Protein 7KMT (pdb70)

Radius of gyration: 62.12 Å; Cα contacts (8 Å, |Δi|>4): 3219; chains: 9; bounding box: 76×93×212 Å

InterPro domains:
  IPR001806 Small GTPase [PF00071] (10-170)
  IPR001806 Small GTPase [PS51421] (1-199)
  IPR001806 Small GTPase [SM00174] (11-172)
  IPR005225 Small GTP-binding domain [TIGR00231] (7-164)
  IPR027417 P-loop containing nucleoside triphosphate hydrolase [G3DSA:3.40.50.300] (1-206)
  IPR027417 P-loop containing nucleoside triphosphate hydrolase [SSF52540] (4-206)
  IPR050227 Ras-related protein Rab [PTHR47977] (8-186)
  IPR057289 Rab1/Ypt1 [cd01869] (7-172)

Structure (mmCIF, N/CA/C/O backbone):
data_7KMT
#
_entry.id   7KMT
#
_cell.length_a   1.00
_cell.length_b   1.00
_cell.length_c   1.00
_cell.angle_alpha   90.00
_cell.angle_beta   90.00
_cell.angle_gamma   90.00
#
_symmetry.space_group_name_H-M   'P 1'
#
loop_
_entity.id
_entity.type
_entity.pdbx_description
1 polymer 'Trafficking protein particle complex subunit 23'
2 polymer 'Trafficking protein particle complex subunit 31'
3 polymer 'Trafficking protein particle complex subunit BET5'
4 polymer 'Trafficking protein particle complex subunit BET3'
5 polymer 'Trafficking protein particle complex subunit 33'
6 polymer 'Trafficking protein particle complex subunit 20'
7 polymer 'GTP-binding protein YPT1'
8 polymer 'Trafficking protein particle complex III-specific subunit 85'
9 non-polymer 'PALMITIC ACID'
#
loop_
_atom_site.group_PDB
_atom_site.id
_atom_site.type_symbol
_atom_site.label_atom_id
_atom_site.label_alt_id
_atom_site.label_comp_id
_atom_site.label_asym_id
_atom_site.label_entity_id
_atom_site.label_seq_id
_atom_site.pdbx_PDB_ins_code
_atom_site.Cartn_x
_atom_site.Cartn_y
_atom_site.Cartn_z
_atom_site.occupancy
_atom_site.B_iso_or_equiv
_atom_site.auth_seq_id
_atom_site.auth_comp_id
_atom_site.auth_asym_id
_atom_site.auth_atom_id
_atom_site.pdbx_PDB_model_num
ATOM 1 N N . ALA A 1 2 ? 208.622 234.728 227.298 1.00 115.04 2 ALA H N 1
ATOM 2 C CA . ALA A 1 2 ? 209.771 233.848 227.125 1.00 115.04 2 ALA H CA 1
ATOM 3 C C . ALA A 1 2 ? 209.417 232.421 227.526 1.00 115.04 2 ALA H C 1
ATOM 4 O O . ALA A 1 2 ? 209.651 232.009 228.661 1.00 115.04 2 ALA H O 1
ATOM 6 N N . ILE A 1 3 ? 208.849 231.668 226.585 1.00 110.74 3 ILE H N 1
ATOM 7 C CA . ILE A 1 3 ? 208.429 230.305 226.876 1.00 110.74 3 ILE H CA 1
ATOM 8 C C . ILE A 1 3 ? 209.646 229.395 226.920 1.00 110.74 3 ILE H C 1
ATOM 9 O O . ILE A 1 3 ? 210.595 229.555 226.139 1.00 110.74 3 ILE H O 1
ATOM 14 N N . GLU A 1 4 ? 209.622 228.430 227.844 1.00 114.03 4 GLU H N 1
ATOM 15 C CA . GLU A 1 4 ? 210.671 227.429 227.975 1.00 114.03 4 GLU H CA 1
ATOM 16 C C . GLU A 1 4 ? 210.203 226.022 227.638 1.00 114.03 4 GLU H C 1
ATOM 17 O O . GLU A 1 4 ? 211.044 225.124 227.524 1.00 114.03 4 GLU H O 1
ATOM 23 N N . THR A 1 5 ? 208.900 225.798 227.488 1.00 110.43 5 THR H N 1
ATOM 24 C CA . THR A 1 5 ? 208.403 224.475 227.143 1.00 110.43 5 THR H CA 1
ATOM 25 C C . THR A 1 5 ? 207.007 224.608 226.553 1.00 110.43 5 THR H C 1
ATOM 26 O O . THR A 1 5 ? 206.215 225.440 227.003 1.00 110.43 5 THR H O 1
ATOM 30 N N . ILE A 1 6 ? 206.722 223.783 225.546 1.00 107.25 6 ILE H N 1
ATOM 31 C CA . ILE A 1 6 ? 205.381 223.638 224.991 1.00 107.25 6 ILE H CA 1
ATOM 32 C C . ILE A 1 6 ? 205.095 222.153 224.835 1.00 107.25 6 ILE H C 1
ATOM 33 O O . ILE A 1 6 ? 205.965 221.384 224.410 1.00 107.25 6 ILE H O 1
ATOM 38 N N . LEU A 1 7 ? 203.871 221.753 225.168 1.00 106.78 7 LEU H N 1
ATOM 39 C CA . LEU A 1 7 ? 203.497 220.351 225.057 1.00 106.78 7 LEU H CA 1
ATOM 40 C C . LEU A 1 7 ? 201.987 220.236 224.919 1.00 106.78 7 LEU H C 1
ATOM 41 O O . LEU A 1 7 ? 201.241 221.052 225.460 1.00 106.78 7 LEU H O 1
ATOM 46 N N . VAL A 1 8 ? 201.548 219.189 224.219 1.00 108.85 8 VAL H N 1
ATOM 47 C CA . VAL A 1 8 ? 200.134 218.990 223.918 1.00 108.85 8 VAL H CA 1
ATOM 48 C C . VAL A 1 8 ? 199.701 217.599 224.359 1.00 108.85 8 VAL H C 1
ATOM 49 O O . VAL A 1 8 ? 200.510 216.672 224.454 1.00 108.85 8 VAL H O 1
ATOM 53 N N . ILE A 1 9 ? 198.401 217.463 224.619 1.00 109.84 9 ILE H N 1
ATOM 54 C CA . ILE A 1 9 ? 197.819 216.292 225.263 1.00 109.84 9 ILE H CA 1
ATOM 55 C C . ILE A 1 9 ? 196.547 215.931 224.509 1.00 109.84 9 ILE H C 1
ATOM 56 O O . ILE A 1 9 ? 195.813 216.817 224.055 1.00 109.84 9 ILE H O 1
ATOM 61 N N . ASN A 1 10 ? 196.279 214.631 224.390 1.00 113.86 10 ASN H N 1
ATOM 62 C CA . ASN A 1 10 ? 195.138 214.142 223.631 1.00 113.86 10 ASN H CA 1
ATOM 63 C C . ASN A 1 10 ? 193.927 213.933 224.542 1.00 113.86 10 ASN H C 1
ATOM 64 O O . ASN A 1 10 ? 193.988 214.113 225.760 1.00 113.86 10 ASN H O 1
ATOM 69 N N . LYS A 1 11 ? 192.804 213.547 223.931 1.00 114.21 11 LYS H N 1
ATOM 70 C CA . LYS A 1 11 ? 191.576 213.318 224.687 1.00 114.21 11 LYS H CA 1
ATOM 71 C C . LYS A 1 11 ? 191.728 212.151 225.651 1.00 114.21 11 LYS H C 1
ATOM 72 O O . LYS A 1 11 ? 191.222 212.199 226.778 1.00 114.21 11 LYS H O 1
ATOM 78 N N . SER A 1 12 ? 192.409 211.088 225.218 1.00 123.66 12 SER H N 1
ATOM 79 C CA . SER A 1 12 ? 192.512 209.880 226.031 1.00 123.66 12 SER H CA 1
ATOM 80 C C . SER A 1 12 ? 193.200 210.145 227.361 1.00 123.66 12 SER H C 1
ATOM 81 O O . SER A 1 12 ? 192.938 209.444 228.345 1.00 123.66 12 SER H O 1
ATOM 84 N N . GLY A 1 13 ? 194.076 211.143 227.408 1.00 122.50 13 GLY H N 1
ATOM 85 C CA . GLY A 1 13 ? 194.886 211.417 228.575 1.00 122.50 13 GLY H CA 1
ATOM 86 C C . GLY A 1 13 ? 196.272 210.859 228.359 1.00 122.50 13 GLY H C 1
ATOM 87 O O . GLY A 1 13 ? 196.507 209.662 228.548 1.00 122.50 13 GLY H O 1
ATOM 88 N N . GLY A 1 14 ? 197.199 211.717 227.953 1.00 115.68 14 GLY H N 1
ATOM 89 C CA . GLY A 1 14 ? 198.543 211.274 227.656 1.00 115.68 14 GLY H CA 1
ATOM 90 C C . GLY A 1 14 ? 199.276 212.240 226.755 1.00 115.68 14 GLY H C 1
ATOM 91 O O . GLY A 1 14 ? 198.701 212.788 225.810 1.00 115.68 14 GLY H O 1
ATOM 92 N N . LEU A 1 15 ? 200.551 212.458 227.053 1.00 112.51 15 LEU H N 1
ATOM 93 C CA . LEU A 1 15 ? 201.371 213.346 226.246 1.00 112.51 15 LEU H CA 1
ATOM 94 C C . LEU A 1 15 ? 201.506 212.800 224.830 1.00 112.51 15 LEU H C 1
ATOM 95 O O . LEU A 1 15 ? 201.605 211.589 224.624 1.00 112.51 15 LEU H O 1
ATOM 100 N N . ILE A 1 16 ? 201.503 213.708 223.852 1.00 112.77 16 ILE H N 1
ATOM 101 C CA . ILE A 1 16 ? 201.696 213.349 222.449 1.00 112.77 16 ILE H CA 1
ATOM 102 C C . ILE A 1 16 ? 202.816 214.176 221.824 1.00 112.77 16 ILE H C 1
ATOM 103 O O . ILE A 1 16 ? 203.316 213.837 220.746 1.00 112.77 16 ILE H O 1
ATOM 108 N N . TYR A 1 17 ? 203.223 215.260 222.482 1.00 106.60 17 TYR H N 1
ATOM 109 C CA . TYR A 1 17 ? 204.344 216.049 221.997 1.00 106.60 17 TYR H CA 1
ATOM 110 C C . TYR A 1 17 ? 204.797 217.000 223.089 1.00 106.60 17 TYR H C 1
ATOM 111 O O . TYR A 1 17 ? 203.966 217.583 223.789 1.00 106.60 17 TYR H O 1
ATOM 120 N N . GLN A 1 18 ? 206.115 217.154 223.209 1.00 109.08 18 GLN H N 1
ATOM 121 C CA . GLN A 1 18 ? 206.745 218.008 224.206 1.00 109.08 18 GLN H CA 1
ATOM 122 C C . GLN A 1 18 ? 208.036 218.556 223.621 1.00 109.08 18 GLN H C 1
ATOM 123 O O . GLN A 1 18 ? 208.713 217.878 222.845 1.00 109.08 18 GLN H O 1
ATOM 129 N N . ARG A 1 19 ? 208.377 219.787 223.998 1.00 107.44 19 ARG H N 1
ATOM 130 C CA . ARG A 1 19 ? 209.598 220.392 223.481 1.00 107.44 19 ARG H CA 1
ATOM 131 C C . ARG A 1 19 ? 209.998 221.576 224.347 1.00 107.44 19 ARG H C 1
ATOM 132 O O . ARG A 1 19 ? 209.181 222.471 224.593 1.00 107.44 19 ARG H O 1
ATOM 140 N N . ASN A 1 20 ? 211.254 221.578 224.791 1.00 110.42 20 ASN H N 1
ATOM 141 C CA . ASN A 1 20 ? 211.852 222.703 225.494 1.00 110.42 20 ASN H CA 1
ATOM 142 C C . ASN A 1 20 ? 212.524 223.645 224.505 1.00 110.42 20 ASN H C 1
ATOM 143 O O . ASN A 1 20 ? 212.801 223.285 223.359 1.00 110.42 20 ASN H O 1
ATOM 148 N N . PHE A 1 21 ? 212.795 224.865 224.975 1.00 109.92 21 PHE H N 1
ATOM 149 C CA . PHE A 1 21 ? 213.435 225.893 224.163 1.00 109.92 21 PHE H CA 1
ATOM 150 C C . PHE A 1 21 ? 214.567 226.609 224.891 1.00 109.92 21 PHE H C 1
ATOM 151 O O . PHE A 1 21 ? 215.321 227.352 224.252 1.00 109.92 21 PHE H O 1
ATOM 159 N N . THR A 1 22 ? 214.714 226.408 226.197 1.00 120.64 22 THR H N 1
ATOM 160 C CA . THR A 1 22 ? 215.835 226.929 226.959 1.00 120.64 22 THR H CA 1
ATOM 161 C C . THR A 1 22 ? 217.008 225.956 226.851 1.00 120.64 22 THR H C 1
ATOM 162 O O . THR A 1 22 ? 216.990 225.016 226.047 1.00 120.64 22 THR H O 1
ATOM 166 N N . ASN A 1 23 ? 218.033 226.177 227.674 1.00 123.05 23 ASN H N 1
ATOM 167 C CA . ASN A 1 23 ? 219.288 225.430 227.579 1.00 123.05 23 ASN H CA 1
ATOM 168 C C . ASN A 1 23 ? 219.270 224.274 228.572 1.00 123.05 23 ASN H C 1
ATOM 169 O O . ASN A 1 23 ? 219.598 224.429 229.750 1.00 123.05 23 ASN H O 1
ATOM 174 N N . ASP A 1 24 ? 218.884 223.095 228.082 1.00 123.58 24 ASP H N 1
ATOM 175 C CA . ASP A 1 24 ? 219.017 221.842 228.827 1.00 123.58 24 ASP H CA 1
ATOM 176 C C . ASP A 1 24 ? 218.171 221.851 230.101 1.00 123.58 24 ASP H C 1
ATOM 177 O O . ASP A 1 24 ? 218.661 221.591 231.203 1.00 123.58 24 ASP H O 1
ATOM 182 N N . GLU A 1 25 ? 216.882 222.148 229.941 1.00 127.15 25 GLU H N 1
ATOM 183 C CA . GLU A 1 25 ? 215.925 221.986 231.029 1.00 127.15 25 GLU H CA 1
ATOM 184 C C . GLU A 1 25 ? 215.478 220.537 231.194 1.00 127.15 25 GLU H C 1
ATOM 185 O O . GLU A 1 25 ? 214.793 220.221 232.173 1.00 127.15 25 GLU H O 1
ATOM 191 N N . GLN A 1 26 ? 215.898 219.630 230.311 1.00 121.43 26 GLN H N 1
ATOM 192 C CA . GLN A 1 26 ? 215.427 218.253 230.368 1.00 121.43 26 GLN H CA 1
ATOM 193 C C . GLN A 1 26 ? 216.037 217.516 231.556 1.00 121.43 26 GLN H C 1
ATOM 194 O O . GLN A 1 26 ? 216.854 216.606 231.386 1.00 121.43 26 GLN H O 1
ATOM 200 N N . LYS A 1 27 ? 215.649 217.917 232.764 1.00 120.57 27 LYS H N 1
ATOM 201 C CA . LYS A 1 27 ? 215.944 217.174 233.978 1.00 120.57 27 LYS H CA 1
ATOM 202 C C . LYS A 1 27 ? 214.909 216.092 234.251 1.00 120.57 27 LYS H C 1
ATOM 203 O O . LYS A 1 27 ? 215.062 215.337 235.217 1.00 120.57 27 LYS H O 1
ATOM 209 N N . LEU A 1 28 ? 213.868 216.003 233.425 1.00 115.62 28 LEU H N 1
ATOM 210 C CA . LEU A 1 28 ? 212.776 215.061 233.596 1.00 115.62 28 LEU H CA 1
ATOM 211 C C . LEU A 1 28 ? 212.816 214.082 232.435 1.00 115.62 28 LEU H C 1
ATOM 212 O O . LEU A 1 28 ? 213.176 214.455 231.314 1.00 115.62 28 LEU H O 1
ATOM 217 N N . ASN A 1 29 ? 212.457 212.831 232.696 1.00 118.42 29 ASN H N 1
ATOM 218 C CA . ASN A 1 29 ? 212.369 211.878 231.605 1.00 118.42 29 ASN H CA 1
ATOM 219 C C . ASN A 1 29 ? 211.162 212.199 230.733 1.00 118.42 29 ASN H C 1
ATOM 220 O O . ASN A 1 29 ? 210.237 212.906 231.140 1.00 118.42 29 ASN H O 1
ATOM 225 N N . SER A 1 30 ? 211.184 211.673 229.508 1.00 118.94 30 SER H N 1
ATOM 226 C CA . SER A 1 30 ? 209.984 211.725 228.684 1.00 118.94 30 SER H CA 1
ATOM 227 C C . SER A 1 30 ? 208.842 210.981 229.357 1.00 118.94 30 SER H C 1
ATOM 228 O O . SER A 1 30 ? 207.679 211.383 229.243 1.00 118.94 30 SER H O 1
ATOM 231 N N . ASN A 1 31 ? 209.160 209.904 230.076 1.00 117.48 31 ASN H N 1
ATOM 232 C CA . ASN A 1 31 ? 208.166 209.235 230.904 1.00 117.48 31 ASN H CA 1
ATOM 233 C C . ASN A 1 31 ? 207.646 210.164 231.995 1.00 117.48 31 ASN H C 1
ATOM 234 O O . ASN A 1 31 ? 206.446 210.175 232.299 1.00 117.48 31 ASN H O 1
ATOM 239 N N . GLU A 1 32 ? 208.538 210.942 232.608 1.00 117.87 32 GLU H N 1
ATOM 240 C CA . GLU A 1 32 ? 208.101 211.881 233.634 1.00 117.87 32 GLU H CA 1
ATOM 241 C C . GLU A 1 32 ? 207.207 212.964 233.044 1.00 117.87 32 GLU H C 1
ATOM 242 O O . GLU A 1 32 ? 206.211 213.352 233.661 1.00 117.87 32 GLU H O 1
ATOM 248 N N . TYR A 1 33 ? 207.545 213.468 231.855 1.00 112.34 33 TYR H N 1
ATOM 249 C CA . TYR A 1 33 ? 206.674 214.440 231.200 1.00 112.34 33 TYR H CA 1
ATOM 250 C C . TYR A 1 33 ? 205.323 213.824 230.861 1.00 112.34 33 TYR H C 1
ATOM 251 O O . TYR A 1 33 ? 204.286 214.493 230.947 1.00 112.34 33 TYR H O 1
ATOM 260 N N . LEU A 1 34 ? 205.320 212.549 230.468 1.00 119.93 34 LEU H N 1
ATOM 261 C CA . LEU A 1 34 ? 204.069 211.840 230.217 1.00 119.93 34 LEU H CA 1
ATOM 262 C C . LEU A 1 34 ? 203.205 211.801 231.471 1.00 119.93 34 LEU H C 1
ATOM 263 O O . LEU A 1 34 ? 202.004 212.103 231.429 1.00 119.93 34 LEU H O 1
ATOM 268 N N . ILE A 1 35 ? 203.808 211.431 232.601 1.00 120.31 35 ILE H N 1
ATOM 269 C CA . ILE A 1 35 ? 203.065 211.377 233.857 1.00 120.31 35 ILE H CA 1
ATOM 270 C C . ILE A 1 35 ? 202.579 212.765 234.246 1.00 120.31 35 ILE H C 1
ATOM 271 O O . ILE A 1 35 ? 201.474 212.925 234.776 1.00 120.31 35 ILE H O 1
ATOM 276 N N . LEU A 1 36 ? 203.401 213.787 234.005 1.00 114.81 36 LEU H N 1
ATOM 277 C CA . LEU A 1 36 ? 203.001 215.154 234.315 1.00 114.81 36 LEU H CA 1
ATOM 278 C C . LEU A 1 36 ? 201.776 215.557 233.506 1.00 114.81 36 LEU H C 1
ATOM 279 O O . LEU A 1 36 ? 200.825 216.136 234.042 1.00 114.81 36 LEU H O 1
ATOM 284 N N . ALA A 1 37 ? 201.776 215.247 232.210 1.00 114.95 37 ALA H N 1
ATOM 285 C CA . ALA A 1 37 ? 200.630 215.582 231.372 1.00 114.95 37 ALA H CA 1
ATOM 286 C C . ALA A 1 37 ? 199.383 214.824 231.810 1.00 114.95 37 ALA H C 1
ATOM 287 O O . ALA A 1 37 ? 198.276 215.381 231.836 1.00 114.95 37 ALA H O 1
ATOM 289 N N . SER A 1 38 ? 199.538 213.549 232.162 1.00 119.89 38 SER H N 1
ATOM 290 C CA . SER A 1 38 ? 198.370 212.787 232.584 1.00 119.89 38 SER H CA 1
ATOM 291 C C . SER A 1 38 ? 197.829 213.294 233.917 1.00 119.89 38 SER H C 1
ATOM 292 O O . SER A 1 38 ? 196.612 213.298 234.135 1.00 119.89 38 SER H O 1
ATOM 295 N N . THR A 1 39 ? 198.709 213.740 234.816 1.00 120.18 39 THR H N 1
ATOM 296 C CA . THR A 1 39 ? 198.245 214.365 236.049 1.00 120.18 39 THR H CA 1
ATOM 297 C C . THR A 1 39 ? 197.572 215.703 235.777 1.00 120.18 39 THR H C 1
ATOM 298 O O . THR A 1 39 ? 196.639 216.081 236.494 1.00 120.18 39 THR H O 1
ATOM 302 N N . LEU A 1 40 ? 198.043 216.444 234.771 1.00 112.85 40 LEU H N 1
ATOM 303 C CA . LEU A 1 40 ? 197.312 217.631 234.339 1.00 112.85 40 LEU H CA 1
ATOM 304 C C . LEU A 1 40 ? 195.900 217.268 233.905 1.00 112.85 40 LEU H C 1
ATOM 305 O O . LEU A 1 40 ? 194.942 217.970 234.236 1.00 112.85 40 LEU H O 1
ATOM 310 N N . HIS A 1 41 ? 195.747 216.161 233.177 1.00 119.52 41 HIS H N 1
ATOM 311 C CA . HIS A 1 41 ? 194.403 215.723 232.798 1.00 119.52 41 HIS H CA 1
ATOM 312 C C . HIS A 1 41 ? 193.573 215.352 234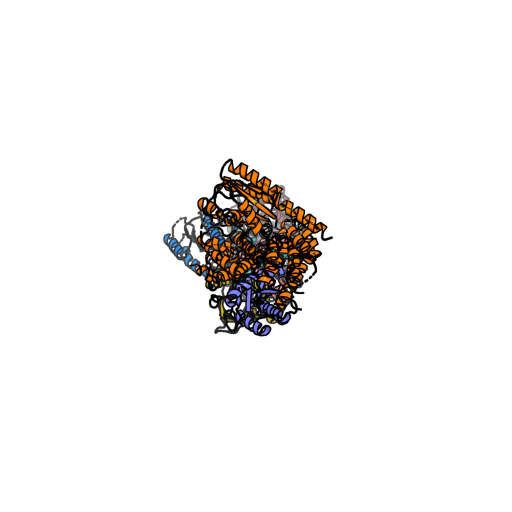.024 1.00 119.52 41 HIS H C 1
ATOM 313 O O . HIS A 1 41 ? 192.377 215.671 234.101 1.00 119.52 41 HIS H O 1
ATOM 320 N N . GLY A 1 42 ? 194.187 214.672 234.990 1.00 122.16 42 GLY H N 1
ATOM 321 C CA . GLY A 1 42 ? 193.461 214.318 236.200 1.00 122.16 42 GLY H CA 1
ATOM 322 C C . GLY A 1 42 ? 192.979 215.534 236.969 1.00 122.16 42 GLY H C 1
ATOM 323 O O . GLY A 1 42 ? 191.814 215.610 237.372 1.00 122.16 42 GLY H O 1
ATOM 324 N N . VAL A 1 43 ? 193.859 216.518 237.162 1.00 115.14 43 VAL H N 1
ATOM 325 C CA . VAL A 1 43 ? 193.451 217.716 237.884 1.00 115.14 43 VAL H CA 1
ATOM 326 C C . VAL A 1 43 ? 192.538 218.596 237.042 1.00 115.14 43 VAL H C 1
ATOM 327 O O . VAL A 1 43 ? 191.855 219.461 237.595 1.00 115.14 43 VAL H O 1
ATOM 331 N N . PHE A 1 44 ? 192.504 218.415 235.720 1.00 116.37 44 PHE H N 1
ATOM 332 C CA . PHE A 1 44 ? 191.437 219.028 234.936 1.00 116.37 44 PHE H CA 1
ATOM 333 C C . PHE A 1 44 ? 190.105 218.388 235.287 1.00 116.37 44 PHE H C 1
ATOM 334 O O . PHE A 1 44 ? 189.092 219.075 235.460 1.00 116.37 44 PHE H O 1
ATOM 342 N N . ALA A 1 45 ? 190.094 217.059 235.396 1.00 121.08 45 ALA H N 1
ATOM 343 C CA . ALA A 1 45 ? 188.865 216.357 235.742 1.00 121.08 45 ALA H CA 1
ATOM 344 C C . ALA A 1 45 ? 188.380 216.703 237.144 1.00 121.08 45 ALA H C 1
ATOM 345 O O . ALA A 1 45 ? 187.169 216.680 237.389 1.00 121.08 45 ALA H O 1
ATOM 347 N N . ILE A 1 46 ? 189.294 217.025 238.061 1.00 120.55 46 ILE H N 1
ATOM 348 C CA . ILE A 1 46 ? 188.913 217.365 239.434 1.00 120.55 46 ILE H CA 1
ATOM 349 C C . ILE A 1 46 ? 188.720 218.866 239.654 1.00 120.55 46 ILE H C 1
ATOM 350 O O . ILE A 1 46 ? 188.008 219.251 240.595 1.00 120.55 46 ILE H O 1
ATOM 355 N N . ALA A 1 47 ? 189.293 219.719 238.808 1.00 116.65 47 ALA H N 1
ATOM 356 C CA . ALA A 1 47 ? 189.203 221.160 239.007 1.00 116.65 47 ALA H CA 1
ATOM 357 C C . ALA A 1 47 ? 187.916 221.762 238.467 1.00 116.65 47 ALA H C 1
ATOM 358 O O . ALA A 1 47 ? 187.596 222.907 238.808 1.00 116.65 47 ALA H O 1
ATOM 360 N N . SER A 1 48 ? 187.179 221.027 237.635 1.00 115.88 48 SER H N 1
ATOM 361 C CA . SER A 1 48 ? 185.850 221.439 237.205 1.00 115.88 48 SER H CA 1
ATOM 362 C C . SER A 1 48 ? 184.760 220.815 238.058 1.00 115.88 48 SER H C 1
ATOM 363 O O . SER A 1 48 ? 183.673 221.388 238.184 1.00 115.88 48 SER H O 1
ATOM 366 N N . GLN A 1 49 ? 185.037 219.652 238.648 1.00 117.68 49 GLN H N 1
ATOM 367 C CA . GLN A 1 49 ? 184.082 218.998 239.531 1.00 117.68 49 GLN H CA 1
ATOM 368 C C . GLN A 1 49 ? 183.860 219.767 240.828 1.00 117.68 49 GLN H C 1
ATOM 369 O O . GLN A 1 49 ? 182.870 219.511 241.519 1.00 117.68 49 GLN H O 1
ATOM 375 N N . LEU A 1 50 ? 184.746 220.703 241.164 1.00 116.83 50 LEU H N 1
ATOM 376 C CA . LEU A 1 50 ? 184.742 221.401 242.448 1.00 116.83 50 LEU H CA 1
ATOM 377 C C . LEU A 1 50 ? 184.661 222.898 242.173 1.00 116.83 50 LEU H C 1
ATOM 378 O O . LEU A 1 50 ? 185.673 223.532 241.857 1.00 116.83 50 LEU H O 1
ATOM 383 N N . THR A 1 51 ? 183.465 223.454 242.308 1.00 119.07 51 THR H N 1
ATOM 384 C CA . THR A 1 51 ? 183.166 224.841 241.990 1.00 119.07 51 THR H CA 1
ATOM 385 C C . THR A 1 51 ? 182.525 225.512 243.194 1.00 119.07 51 THR H C 1
ATOM 386 O O . THR A 1 51 ? 181.955 224.835 244.057 1.00 119.07 51 THR H O 1
ATOM 390 N N . PRO A 1 52 ? 182.602 226.842 243.290 1.00 115.28 52 PRO H N 1
ATOM 391 C CA . PRO A 1 52 ? 182.081 227.516 244.483 1.00 115.28 52 PRO H CA 1
ATOM 392 C C . PRO A 1 52 ? 180.571 227.391 244.574 1.00 115.28 52 PRO H C 1
ATOM 393 O O . PRO A 1 52 ? 179.864 227.346 243.564 1.00 115.28 52 PRO H O 1
ATOM 397 N N . LYS A 1 53 ? 180.074 227.341 245.812 1.00 120.81 53 LYS H N 1
ATOM 398 C CA . LYS A 1 53 ? 178.638 227.191 246.009 1.00 120.81 53 LYS H CA 1
ATOM 399 C C . LYS A 1 53 ? 177.874 228.413 245.516 1.00 120.81 53 LYS H C 1
ATOM 400 O O . LYS A 1 53 ? 176.703 228.297 245.135 1.00 120.81 53 LYS H O 1
ATOM 406 N N . ALA A 1 54 ? 178.512 229.585 245.510 1.00 119.36 54 ALA H N 1
ATOM 407 C CA . ALA A 1 54 ? 177.848 230.782 245.006 1.00 119.36 54 ALA H CA 1
ATOM 408 C C . ALA A 1 54 ? 177.522 230.647 243.526 1.00 119.36 54 ALA H C 1
ATOM 409 O O . ALA A 1 54 ? 176.433 231.030 243.084 1.00 119.36 54 ALA H O 1
ATOM 411 N N . LEU A 1 55 ? 178.451 230.100 242.746 1.00 115.65 55 LEU H N 1
ATOM 412 C CA . LEU A 1 55 ? 178.271 229.928 241.311 1.00 115.65 55 LEU H CA 1
ATOM 413 C C . LEU A 1 55 ? 177.659 228.583 240.936 1.00 115.65 55 LEU H C 1
ATOM 414 O O . LEU A 1 55 ? 177.550 228.286 239.742 1.00 115.65 55 LEU H O 1
ATOM 419 N N . GLN A 1 56 ? 177.265 227.763 241.908 1.00 124.39 56 GLN H N 1
ATOM 420 C CA . GLN A 1 56 ? 176.555 226.526 241.603 1.00 124.39 56 GLN H CA 1
ATOM 421 C C . GLN A 1 56 ? 175.225 226.841 240.929 1.00 124.39 56 GLN H C 1
ATOM 422 O O . GLN A 1 56 ? 174.699 227.947 241.059 1.00 124.39 56 GLN H O 1
ATOM 428 N N . ASN A 1 65 ? 182.547 235.630 228.468 1.00 110.48 65 ASN H N 1
ATOM 429 C CA . ASN A 1 65 ? 183.986 235.838 228.380 1.00 110.48 65 ASN H CA 1
ATOM 430 C C . ASN A 1 65 ? 184.458 235.764 226.933 1.00 110.48 65 ASN H C 1
ATOM 431 O O . ASN A 1 65 ? 183.870 235.058 226.114 1.00 110.48 65 ASN H O 1
ATOM 436 N N . THR A 1 66 ? 185.521 236.501 226.623 1.00 108.41 66 THR H N 1
ATOM 437 C CA . THR A 1 66 ? 186.098 236.487 225.288 1.00 108.41 66 THR H CA 1
ATOM 438 C C . THR A 1 66 ? 187.544 236.946 225.384 1.00 108.41 66 THR H C 1
ATOM 439 O O . THR A 1 66 ? 187.866 237.833 226.176 1.00 108.41 66 THR H O 1
ATOM 443 N N . ILE A 1 67 ? 188.405 236.334 224.579 1.00 109.01 67 ILE H N 1
ATOM 444 C CA . ILE A 1 67 ? 189.832 236.629 224.586 1.00 109.01 67 ILE H CA 1
ATOM 445 C C . ILE A 1 67 ? 190.077 237.765 223.590 1.00 109.01 67 ILE H C 1
ATOM 446 O O . ILE A 1 67 ? 189.811 237.578 222.394 1.00 109.01 67 ILE H O 1
ATOM 451 N N . PRO A 1 68 ? 190.562 238.934 224.022 1.00 111.39 68 PRO H N 1
ATOM 452 C CA . PRO A 1 68 ? 190.926 239.961 223.039 1.00 111.39 68 PRO H CA 1
ATOM 453 C C . PRO A 1 68 ? 192.049 239.483 222.134 1.00 111.39 68 PRO H C 1
ATOM 454 O O . PRO A 1 68 ? 192.949 238.754 222.553 1.00 111.39 68 PRO H O 1
ATOM 458 N N . TYR A 1 69 ? 191.986 239.906 220.877 1.00 117.25 69 TYR H N 1
ATOM 459 C CA . TYR A 1 69 ? 192.987 239.524 219.886 1.00 117.25 69 TYR H CA 1
ATOM 460 C C . TYR A 1 69 ? 194.238 240.370 220.080 1.00 117.25 69 TYR H C 1
ATOM 461 O O . TYR A 1 69 ? 194.264 241.553 219.733 1.00 117.25 69 TYR H O 1
ATOM 470 N N . ILE A 1 70 ? 195.279 239.767 220.638 1.00 116.47 70 ILE H N 1
ATOM 471 C CA . ILE A 1 70 ? 196.577 240.450 220.699 1.00 116.47 70 ILE H CA 1
ATOM 472 C C . ILE A 1 70 ? 197.135 240.558 219.283 1.00 116.47 70 ILE H C 1
ATOM 473 O O . ILE A 1 70 ? 197.053 239.574 218.527 1.00 116.47 70 ILE H O 1
ATOM 478 N N . PRO A 1 71 ? 197.700 241.723 218.850 1.00 121.49 71 PRO H N 1
ATOM 479 C CA . PRO A 1 71 ? 198.026 241.880 217.422 1.00 121.49 71 PRO H CA 1
ATOM 480 C C . PRO A 1 71 ? 198.976 240.849 216.822 1.00 121.49 71 PRO H C 1
ATOM 481 O O . PRO A 1 71 ? 198.578 240.116 215.912 1.00 121.49 71 PRO H O 1
ATOM 485 N N . TYR A 1 72 ? 200.206 240.757 217.323 1.00 121.53 72 TYR H N 1
ATOM 486 C CA . TYR A 1 72 ? 201.284 240.034 216.645 1.00 121.53 72 TYR H CA 1
ATOM 487 C C . TYR A 1 72 ? 202.070 239.186 217.639 1.00 121.53 72 TYR H C 1
ATOM 488 O O . TYR A 1 72 ? 203.298 239.247 217.709 1.00 121.53 72 TYR H O 1
ATOM 497 N N . VAL A 1 73 ? 201.368 238.390 218.441 1.00 115.66 73 VAL H N 1
ATOM 498 C CA . VAL A 1 73 ? 202.051 237.510 219.382 1.00 115.66 73 VAL H CA 1
ATOM 499 C C . VAL A 1 73 ? 202.842 236.462 218.601 1.00 115.66 73 VAL H C 1
ATOM 500 O O . VAL A 1 73 ? 202.277 235.638 217.873 1.00 115.66 73 VAL H O 1
ATOM 504 N N . GLY A 1 74 ? 204.165 236.528 218.709 1.00 120.77 74 GLY H N 1
ATOM 505 C CA . GLY A 1 74 ? 205.030 235.552 218.062 1.00 120.77 74 GLY H CA 1
ATOM 506 C C . GLY A 1 74 ? 204.918 235.512 216.554 1.00 120.77 74 GLY H C 1
ATOM 507 O O . GLY A 1 74 ? 204.946 234.424 215.965 1.00 120.77 74 GLY H O 1
ATOM 508 N N . MET A 1 75 ? 204.804 236.675 215.911 1.00 122.38 75 MET H N 1
ATOM 509 C CA . MET A 1 75 ? 204.674 236.771 214.464 1.00 122.38 75 MET H CA 1
ATOM 510 C C . MET A 1 75 ? 205.618 237.837 213.928 1.00 122.38 75 MET H C 1
ATOM 511 O O . MET A 1 75 ? 205.997 238.772 214.640 1.00 122.38 75 MET H O 1
ATOM 516 N N . SER A 1 76 ? 205.990 237.681 212.661 1.00 127.03 76 SER H N 1
ATOM 517 C CA . SER A 1 76 ? 206.858 238.632 211.973 1.00 127.03 76 SER H CA 1
ATOM 518 C C . SER A 1 76 ? 208.216 238.731 212.658 1.00 127.03 76 SER H C 1
ATOM 519 O O . SER A 1 76 ? 209.237 238.356 212.085 1.00 127.03 76 SER H O 1
ATOM 522 N N . LYS A 1 97 ? 203.667 232.559 203.835 1.00 107.64 97 LYS H N 1
ATOM 523 C CA . LYS A 1 97 ? 202.573 231.606 203.837 1.00 107.64 97 LYS H CA 1
ATOM 524 C C . LYS A 1 97 ? 202.469 230.840 205.140 1.00 107.64 97 LYS H C 1
ATOM 525 O O . LYS A 1 97 ? 203.273 229.950 205.414 1.00 107.64 97 LYS H O 1
ATOM 526 N N . LEU A 1 98 ? 201.468 231.188 205.949 1.00 114.15 98 LEU H N 1
ATOM 527 C CA . LEU A 1 98 ? 201.239 230.534 207.238 1.00 114.15 98 LEU H CA 1
ATOM 528 C C . LEU A 1 98 ? 200.528 229.200 207.008 1.00 114.15 98 LEU H C 1
ATOM 529 O O . LEU A 1 98 ? 199.361 229.003 207.355 1.00 114.15 98 LEU H O 1
ATOM 534 N N . GLY A 1 99 ? 201.269 228.263 206.422 1.00 106.80 99 GLY H N 1
ATOM 535 C CA . GLY A 1 99 ? 200.700 226.984 206.055 1.00 106.80 99 GLY H CA 1
ATOM 536 C C . GLY A 1 99 ? 199.544 227.149 205.093 1.00 106.80 99 GLY H C 1
ATOM 537 O O . GLY A 1 99 ? 199.742 227.499 203.926 1.00 106.80 99 GLY H O 1
ATOM 538 N N . SER A 1 100 ? 198.329 226.907 205.581 1.00 106.70 100 SER H N 1
ATOM 539 C CA . SER A 1 100 ? 197.110 227.051 204.798 1.00 106.70 100 SER H CA 1
ATOM 540 C C . SER A 1 100 ? 196.363 228.348 205.090 1.00 106.70 100 SER H C 1
ATOM 541 O O . SER A 1 100 ? 195.236 228.516 204.614 1.00 106.70 100 SER H O 1
ATOM 544 N N . PHE A 1 101 ? 196.959 229.267 205.847 1.00 109.40 101 PHE H N 1
ATOM 545 C CA . PHE A 1 101 ? 196.292 230.482 206.301 1.00 109.40 101 PHE H CA 1
ATOM 546 C C . PHE A 1 101 ? 196.831 231.689 205.547 1.00 109.40 101 PHE H C 1
ATOM 547 O O . PHE A 1 101 ? 198.046 231.911 205.506 1.00 109.40 101 PHE H O 1
ATOM 555 N N . LYS A 1 102 ? 195.925 232.464 204.958 1.00 110.24 102 LYS H N 1
ATOM 556 C CA . LYS A 1 102 ? 196.294 233.719 204.323 1.00 110.24 102 LYS H CA 1
ATOM 557 C C . LYS A 1 102 ? 196.654 234.755 205.387 1.00 110.24 102 LYS H C 1
ATOM 558 O O . LYS A 1 102 ? 196.522 234.525 206.592 1.00 110.24 102 LYS H O 1
ATOM 564 N N . GLY A 1 103 ? 197.126 235.913 204.930 1.00 115.96 103 GLY H N 1
ATOM 565 C CA . GLY A 1 103 ? 197.377 237.032 205.815 1.00 115.96 103 GLY H CA 1
ATOM 566 C C . GLY A 1 103 ? 198.681 236.926 206.575 1.00 115.96 103 GLY H C 1
ATOM 567 O O . GLY A 1 103 ? 199.217 235.830 206.759 1.00 115.96 103 GLY H O 1
ATOM 568 N N . ASP A 1 104 ? 199.203 238.070 207.023 1.00 126.58 104 ASP H N 1
ATOM 569 C CA . ASP A 1 104 ? 200.434 238.066 207.810 1.00 126.58 104 ASP H CA 1
ATOM 570 C C . ASP A 1 104 ? 200.222 237.540 209.224 1.00 126.58 104 ASP H C 1
ATOM 571 O O . ASP A 1 104 ? 201.209 237.283 209.921 1.00 126.58 104 ASP H O 1
ATOM 576 N N . ASP A 1 105 ? 198.974 237.381 209.664 1.00 117.28 105 ASP H N 1
ATOM 577 C CA . ASP A 1 105 ? 198.668 236.737 210.931 1.00 117.28 105 ASP H CA 1
ATOM 578 C C . ASP A 1 105 ? 197.420 235.887 210.743 1.00 117.28 105 ASP H C 1
ATOM 579 O O . ASP A 1 105 ? 196.630 236.106 209.822 1.00 117.28 105 ASP H O 1
ATOM 584 N N . PHE A 1 106 ? 197.260 234.903 211.630 1.00 112.54 106 PHE H N 1
ATOM 585 C CA . PHE A 1 106 ? 196.243 233.875 211.434 1.00 112.54 106 PHE H CA 1
ATOM 586 C C . PHE A 1 106 ? 194.837 234.464 211.457 1.00 112.54 106 PHE H C 1
ATOM 587 O O . PHE A 1 106 ? 194.003 234.139 210.605 1.00 112.54 106 PHE H O 1
ATOM 595 N N . PHE A 1 107 ? 194.558 235.337 212.424 1.00 111.71 107 PHE H N 1
ATOM 596 C CA . PHE A 1 107 ? 193.224 235.887 212.625 1.00 111.71 107 PHE H CA 1
ATOM 597 C C . PHE A 1 107 ? 193.355 237.323 213.107 1.00 111.71 107 PHE H C 1
ATOM 598 O O . PHE A 1 107 ? 194.436 237.768 213.499 1.00 111.71 107 PHE H O 1
ATOM 606 N N . LYS A 1 108 ? 192.234 238.060 213.059 1.00 112.51 108 LYS H N 1
ATOM 607 C CA . LYS A 1 108 ? 192.253 239.485 213.370 1.00 112.51 108 LYS H CA 1
ATOM 608 C C . LYS A 1 108 ? 191.044 239.946 214.181 1.00 112.51 108 LYS H C 1
ATOM 609 O O . LYS A 1 108 ? 190.705 241.135 214.128 1.00 112.51 108 LYS H O 1
ATOM 615 N N . GLU A 1 109 ? 190.373 239.054 214.909 1.00 113.73 109 GLU H N 1
ATOM 616 C CA . GLU A 1 109 ? 189.248 239.430 215.756 1.00 113.73 109 GLU H CA 1
ATOM 617 C C . GLU A 1 109 ? 189.292 238.646 217.061 1.00 113.73 109 GLU H C 1
ATOM 618 O O . GLU A 1 109 ? 189.846 237.540 217.098 1.00 113.73 109 GLU H O 1
ATOM 624 N N . PRO A 1 110 ? 188.727 239.188 218.150 1.00 112.29 110 PRO H N 1
ATOM 625 C CA . PRO A 1 110 ? 188.657 238.412 219.394 1.00 112.29 110 PRO H CA 1
ATOM 626 C C . PRO A 1 110 ? 187.845 237.138 219.227 1.00 112.29 110 PRO H C 1
ATOM 627 O O . PRO A 1 110 ? 186.919 237.067 218.417 1.00 112.29 110 PRO H O 1
ATOM 631 N N . PHE A 1 111 ? 188.214 236.122 220.009 1.00 107.71 111 PHE H N 1
ATOM 632 C CA . PHE A 1 111 ? 187.504 234.847 220.033 1.00 107.71 111 PHE H CA 1
ATOM 633 C C . PHE A 1 111 ? 187.133 234.472 221.461 1.00 107.71 111 PHE H C 1
ATOM 634 O O . PHE A 1 111 ? 187.351 235.260 222.387 1.00 107.71 111 PHE H O 1
ATOM 642 N N . THR A 1 112 ? 186.584 233.273 221.648 1.00 103.04 112 THR H N 1
ATOM 643 C CA . THR A 1 112 ? 185.968 232.868 222.903 1.00 103.04 112 THR H CA 1
ATOM 644 C C . THR A 1 112 ? 186.721 231.703 223.528 1.00 103.04 112 THR H C 1
ATOM 645 O O . THR A 1 112 ? 187.285 230.856 222.830 1.00 103.04 112 THR H O 1
ATOM 649 N N . ASN A 1 113 ? 186.722 231.676 224.857 1.00 106.60 113 ASN H N 1
ATOM 650 C CA . ASN A 1 113 ? 187.219 230.523 225.591 1.00 106.60 113 ASN H CA 1
ATOM 651 C C . ASN A 1 113 ? 186.242 229.360 225.440 1.00 106.60 113 ASN H C 1
ATOM 652 O O . ASN A 1 113 ? 185.044 229.556 225.220 1.00 106.60 113 ASN H O 1
ATOM 657 N N . TRP A 1 114 ? 186.769 228.135 225.559 1.00 105.32 114 TRP H N 1
ATOM 658 C CA . TRP A 1 114 ? 185.981 226.921 225.390 1.00 105.32 114 TRP H CA 1
ATOM 659 C C . TRP A 1 114 ? 185.985 226.000 226.598 1.00 105.32 114 TRP H C 1
ATOM 660 O O . TRP A 1 114 ? 185.061 225.190 226.725 1.00 105.32 114 TRP H O 1
ATOM 671 N N . ASN A 1 115 ? 186.985 226.087 227.477 1.00 109.43 115 ASN H N 1
ATOM 672 C CA . ASN A 1 115 ? 186.910 225.486 228.805 1.00 109.43 115 ASN H CA 1
ATOM 673 C C . ASN A 1 115 ? 186.456 226.582 229.770 1.00 109.43 115 ASN H C 1
ATOM 674 O O . ASN A 1 115 ? 187.194 227.530 230.057 1.00 109.43 115 ASN H O 1
ATOM 679 N N . LYS A 1 116 ? 185.204 226.485 230.210 1.00 109.70 116 LYS H N 1
ATOM 680 C CA . LYS A 1 116 ? 184.594 227.547 230.997 1.00 109.70 116 LYS H CA 1
ATOM 681 C C . LYS A 1 116 ? 184.922 227.443 232.476 1.00 109.70 116 LYS H C 1
ATOM 682 O O . LYS A 1 116 ? 185.043 228.475 233.146 1.00 109.70 116 LYS H O 1
ATOM 688 N N . SER A 1 117 ? 185.064 226.225 232.997 1.00 115.77 117 SER H N 1
ATOM 689 C CA . SER A 1 117 ? 185.278 225.994 234.421 1.00 115.77 117 SER H CA 1
ATOM 690 C C . SER A 1 117 ? 186.357 224.944 234.636 1.00 115.77 117 SER H C 1
ATOM 691 O O . SER A 1 117 ? 186.254 224.100 235.532 1.00 115.77 117 SER H O 1
ATOM 694 N N . GLY A 1 118 ? 187.407 224.982 233.809 1.00 114.92 118 GLY H N 1
ATOM 695 C CA . GLY A 1 118 ? 188.542 224.098 233.945 1.00 114.92 118 GLY H CA 1
ATOM 696 C C . GLY A 1 118 ? 189.791 224.896 234.286 1.00 114.92 118 GLY H C 1
ATOM 697 O O . GLY A 1 118 ? 189.798 226.132 234.245 1.00 114.92 118 GLY H O 1
ATOM 698 N N . LEU A 1 119 ? 190.854 224.170 234.630 1.00 108.63 119 LEU H N 1
ATOM 699 C CA . LEU A 1 119 ? 192.103 224.824 234.997 1.00 108.63 119 LEU H CA 1
ATOM 700 C C . LEU A 1 119 ? 192.639 225.620 233.814 1.00 108.63 119 LEU H C 1
ATOM 701 O O . LEU A 1 119 ? 192.651 225.140 232.677 1.00 108.63 119 LEU H O 1
ATOM 706 N N . ARG A 1 120 ? 193.081 226.848 234.094 1.00 107.53 120 ARG H N 1
ATOM 707 C CA . ARG A 1 120 ? 193.434 227.814 233.060 1.00 107.53 120 ARG H CA 1
ATOM 708 C C . ARG A 1 120 ? 194.806 228.444 233.242 1.00 107.53 120 ARG H C 1
ATOM 709 O O . ARG A 1 120 ? 195.439 228.784 232.236 1.00 107.53 120 ARG H O 1
ATOM 717 N N . GLN A 1 121 ? 195.286 228.608 234.474 1.00 104.14 121 GLN H N 1
ATOM 718 C CA . GLN A 1 121 ? 196.610 229.152 234.740 1.00 104.14 121 GLN H CA 1
ATOM 719 C C . GLN A 1 121 ? 197.193 228.412 235.931 1.00 104.14 121 GLN H C 1
ATOM 720 O O . GLN A 1 121 ? 196.477 227.749 236.685 1.00 104.14 121 GLN H O 1
ATOM 726 N N . LEU A 1 122 ? 198.509 228.527 236.091 1.00 104.52 122 LEU H N 1
ATOM 727 C CA . LEU A 1 122 ? 199.176 228.025 237.289 1.00 104.52 122 LEU H CA 1
ATOM 728 C C . LEU A 1 122 ? 200.408 228.901 237.503 1.00 104.52 122 LEU H C 1
ATOM 729 O O . LEU A 1 122 ? 201.434 228.700 236.849 1.00 104.52 122 LEU H O 1
ATOM 734 N N . CYS A 1 123 ? 200.289 229.882 238.392 1.00 104.81 123 CYS H N 1
ATOM 735 C CA . CYS A 1 123 ? 201.431 230.702 238.753 1.00 104.81 123 CYS H CA 1
ATOM 736 C C . CYS A 1 123 ? 202.311 229.952 239.746 1.00 104.81 123 CYS H C 1
ATOM 737 O O . CYS A 1 123 ? 201.846 229.096 240.502 1.00 104.81 123 CYS H O 1
ATOM 740 N N . THR A 1 124 ? 203.598 230.288 239.752 1.00 109.12 124 THR H N 1
ATOM 741 C CA . THR A 1 124 ? 204.528 229.597 240.627 1.00 109.12 124 THR H CA 1
ATOM 742 C C . THR A 1 124 ? 205.764 230.476 240.760 1.00 109.12 124 THR H C 1
ATOM 743 O O . THR A 1 124 ? 206.086 231.249 239.852 1.00 109.12 124 THR H O 1
ATOM 747 N N . ASP A 1 125 ? 206.469 230.326 241.889 1.00 110.73 125 ASP H N 1
ATOM 748 C CA . ASP A 1 125 ? 207.463 231.300 242.333 1.00 110.73 125 ASP H CA 1
ATOM 749 C C . ASP A 1 125 ? 208.552 231.613 241.309 1.00 110.73 125 ASP H C 1
ATOM 750 O O . ASP A 1 125 ? 209.266 232.607 241.485 1.00 110.73 125 ASP H O 1
ATOM 755 N N . GLN A 1 126 ? 208.720 230.794 240.256 1.00 109.85 126 GLN H N 1
ATOM 756 C CA . GLN A 1 126 ? 209.643 231.159 239.186 1.00 109.85 126 GLN H CA 1
ATOM 757 C C . GLN A 1 126 ? 209.130 230.796 237.792 1.00 109.85 126 GLN H C 1
ATOM 758 O O . GLN A 1 126 ? 209.922 230.790 236.842 1.00 109.85 126 GLN H O 1
ATOM 764 N N . PHE A 1 127 ? 207.840 230.512 237.622 1.00 104.59 127 PHE H N 1
ATOM 765 C CA . PHE A 1 127 ? 207.310 230.300 236.279 1.00 104.59 127 PHE H CA 1
ATOM 766 C C . PHE A 1 127 ? 205.795 230.466 236.302 1.00 104.59 127 PHE H C 1
ATOM 767 O O . PHE A 1 127 ? 205.188 230.741 237.342 1.00 104.59 127 PHE H O 1
ATOM 775 N N . THR A 1 128 ? 205.190 230.311 235.126 1.00 104.50 128 THR H N 1
ATOM 776 C CA . THR A 1 128 ? 203.757 230.517 234.951 1.00 104.50 128 THR H CA 1
ATOM 777 C C . THR A 1 128 ? 203.302 229.594 233.830 1.00 104.50 128 THR H C 1
ATOM 778 O O . THR A 1 128 ? 203.668 229.804 232.671 1.00 104.50 128 THR H O 1
ATOM 782 N N . MET A 1 129 ? 202.534 228.564 234.172 1.00 104.34 129 MET H N 1
ATOM 783 C CA . MET A 1 129 ? 202.002 227.639 233.182 1.00 104.34 129 MET H CA 1
ATOM 784 C C . MET A 1 129 ? 200.654 228.153 232.698 1.00 104.34 129 MET H C 1
ATOM 785 O O . MET A 1 129 ? 199.819 228.578 233.503 1.00 104.34 129 MET H O 1
ATOM 790 N N . PHE A 1 130 ? 200.449 228.110 231.384 1.00 102.18 130 PHE H N 1
ATOM 791 C CA . PHE A 1 130 ? 199.193 228.466 230.745 1.00 102.18 130 PHE H CA 1
ATOM 792 C C . PHE A 1 130 ? 198.681 227.253 229.990 1.00 102.18 130 PHE H C 1
ATOM 793 O O . PHE A 1 130 ? 199.467 226.505 229.397 1.00 102.18 130 PHE H O 1
ATOM 801 N N . ILE A 1 131 ? 197.365 227.058 230.017 1.00 105.95 131 ILE H N 1
ATOM 802 C CA . ILE A 1 131 ? 196.733 225.879 229.441 1.00 105.95 131 ILE H CA 1
ATOM 803 C C . ILE A 1 131 ? 195.565 226.346 228.584 1.00 105.95 131 ILE H C 1
ATOM 804 O O . ILE A 1 131 ? 194.821 227.254 228.970 1.00 105.95 131 ILE H O 1
ATOM 809 N N . TYR A 1 132 ? 195.415 225.722 227.418 1.00 103.87 132 TYR H N 1
ATOM 810 C CA . TYR A 1 132 ? 194.353 226.014 226.469 1.00 103.87 132 TYR H CA 1
ATOM 811 C C . TYR A 1 132 ? 193.663 224.704 226.121 1.00 103.87 132 TYR H C 1
ATOM 812 O O . TYR A 1 132 ? 194.284 223.639 226.152 1.00 103.87 132 TYR H O 1
ATOM 821 N N . GLN A 1 133 ? 192.377 224.787 225.797 1.00 107.43 133 GLN H N 1
ATOM 822 C CA . GLN A 1 133 ? 191.575 223.611 225.496 1.00 107.43 133 GLN H CA 1
ATOM 823 C C . GLN A 1 133 ? 190.766 223.853 224.232 1.00 107.43 133 GLN H C 1
ATOM 824 O O . GLN A 1 133 ? 190.563 224.992 223.804 1.00 107.43 133 GLN H O 1
ATOM 830 N N . THR A 1 134 ? 190.312 222.753 223.640 1.00 106.78 134 THR H N 1
ATOM 831 C CA . THR A 1 134 ? 189.560 222.756 222.397 1.00 106.78 134 THR H CA 1
ATOM 832 C C . THR A 1 134 ? 188.271 221.969 222.577 1.00 106.78 134 THR H C 1
ATOM 833 O O . THR A 1 134 ? 188.155 221.122 223.466 1.00 106.78 134 THR H O 1
ATOM 837 N N . LEU A 1 135 ? 187.291 222.276 221.721 1.00 103.99 135 LEU H N 1
ATOM 838 C CA . LEU A 1 135 ? 186.031 221.541 221.733 1.00 103.99 135 LEU H CA 1
ATOM 839 C C . LEU A 1 135 ? 186.253 220.048 221.544 1.00 103.99 135 LEU H C 1
ATOM 840 O O . LEU A 1 135 ? 185.526 219.233 222.121 1.00 103.99 135 LEU H O 1
ATOM 845 N N . THR A 1 136 ? 187.256 219.674 220.756 1.00 106.46 136 THR H N 1
ATOM 846 C CA . THR A 1 136 ? 187.549 218.280 220.463 1.00 106.46 136 THR H CA 1
ATOM 847 C C . THR A 1 136 ? 188.287 217.567 221.592 1.00 106.46 136 THR H C 1
ATOM 848 O O . THR A 1 136 ? 188.736 216.436 221.385 1.00 106.46 136 THR H O 1
ATOM 852 N N . GLY A 1 137 ? 188.430 218.181 222.765 1.00 107.40 137 GLY H N 1
ATOM 853 C CA . GLY A 1 137 ? 189.070 217.511 223.879 1.00 107.40 137 GLY H CA 1
ATOM 854 C C . GLY A 1 137 ? 190.566 217.379 223.758 1.00 107.40 137 GLY H C 1
ATOM 855 O O . GLY A 1 137 ? 191.139 216.421 224.286 1.00 107.40 137 GLY H O 1
ATOM 856 N N . LEU A 1 138 ? 191.217 218.318 223.079 1.00 107.24 138 LEU H N 1
ATOM 857 C CA . LEU A 1 138 ? 192.655 218.299 222.860 1.00 107.24 138 LEU H CA 1
ATOM 858 C C . LEU A 1 138 ? 193.252 219.525 223.533 1.00 107.24 138 LEU H C 1
ATOM 859 O O . LEU A 1 138 ? 192.744 220.638 223.363 1.00 107.24 138 LEU H O 1
ATOM 864 N N . LYS A 1 139 ? 194.325 219.316 224.290 1.00 109.55 139 LYS H N 1
ATOM 865 C CA . LYS A 1 139 ? 194.800 220.273 225.280 1.00 109.55 139 LYS H CA 1
ATOM 866 C C . LYS A 1 139 ? 196.206 220.750 224.940 1.00 109.55 139 LYS H C 1
ATOM 867 O O . LYS A 1 139 ? 197.049 219.960 224.512 1.00 109.55 139 LYS H O 1
ATOM 873 N N . PHE A 1 140 ? 196.450 222.047 225.118 1.00 105.31 140 PHE H N 1
ATOM 874 C CA . PHE A 1 140 ? 197.750 222.667 224.894 1.00 105.31 140 PHE H CA 1
ATOM 875 C C . PHE A 1 140 ? 198.268 223.229 226.210 1.00 105.31 140 PHE H C 1
ATOM 876 O O . PHE A 1 140 ? 197.483 223.715 227.029 1.00 105.31 140 PHE H O 1
ATOM 884 N N . VAL A 1 141 ? 199.587 223.195 226.399 1.00 105.02 141 VAL H N 1
ATOM 885 C CA . VAL A 1 141 ? 200.232 223.715 227.600 1.00 105.02 141 VAL H CA 1
ATOM 886 C C . VAL A 1 141 ? 201.504 224.437 227.184 1.00 105.02 141 VAL H C 1
ATOM 887 O O . VAL A 1 141 ? 202.298 223.902 226.402 1.00 105.02 141 VAL H O 1
ATOM 891 N N . ALA A 1 142 ? 201.702 225.645 227.713 1.00 105.00 142 ALA H N 1
ATOM 892 C CA . ALA A 1 142 ? 202.932 226.404 227.524 1.00 105.00 142 ALA H CA 1
ATOM 893 C C . ALA A 1 142 ? 203.414 226.899 228.877 1.00 105.00 142 ALA H C 1
ATOM 894 O O . ALA A 1 142 ? 202.646 227.511 229.624 1.00 105.00 142 ALA H O 1
ATOM 896 N N . ILE A 1 143 ? 204.685 226.659 229.178 1.00 105.93 143 ILE H N 1
ATOM 897 C CA . ILE A 1 143 ? 205.254 226.972 230.488 1.00 105.93 143 ILE H CA 1
ATOM 898 C C . ILE A 1 143 ? 206.148 228.192 230.294 1.00 105.93 143 ILE H C 1
ATOM 899 O O . ILE A 1 143 ? 207.315 228.078 229.919 1.00 105.93 143 ILE H O 1
ATOM 904 N N . SER A 1 144 ? 205.597 229.378 230.547 1.00 109.70 144 SER H N 1
ATOM 905 C CA . SER A 1 144 ? 206.376 230.600 230.443 1.00 109.70 144 SER H CA 1
ATOM 906 C C . SER A 1 144 ? 207.177 230.830 231.719 1.00 109.70 144 SER H C 1
ATOM 907 O O . SER A 1 144 ? 206.879 230.275 232.779 1.00 109.70 144 SER H O 1
ATOM 910 N N . SER A 1 145 ? 208.202 231.671 231.605 1.00 110.06 145 SER H N 1
ATOM 911 C CA . SER A 1 145 ? 209.062 232.059 232.720 1.00 110.06 145 SER H CA 1
ATOM 912 C C . SER A 1 145 ? 209.094 233.577 232.850 1.00 110.06 145 SER H C 1
ATOM 913 O O . SER A 1 145 ? 210.135 234.196 233.079 1.00 110.06 145 SER H O 1
ATOM 916 N N . SER A 1 146 ? 207.923 234.199 232.698 1.00 112.00 146 SER H N 1
ATOM 917 C CA . SER A 1 146 ? 207.799 235.629 232.952 1.00 112.00 146 SER H CA 1
ATOM 918 C C . SER A 1 146 ? 207.750 235.930 234.444 1.00 112.00 146 SER H C 1
ATOM 919 O O . SER A 1 146 ? 208.218 236.991 234.872 1.00 112.00 146 SER H O 1
ATOM 922 N N . VAL A 1 147 ? 207.187 235.020 235.237 1.00 107.09 147 VAL H N 1
ATOM 923 C CA . VAL A 1 147 ? 207.122 235.168 236.687 1.00 107.09 147 VAL H CA 1
ATOM 924 C C . VAL A 1 147 ? 207.520 233.851 237.340 1.00 107.09 147 VAL H C 1
ATOM 925 O O . VAL A 1 147 ? 208.044 233.834 238.453 1.00 107.09 147 VAL H O 1
ATOM 929 N N . ASN A 1 169 ? 193.412 238.355 233.345 1.00 109.33 169 ASN H N 1
ATOM 930 C CA . ASN A 1 169 ? 194.785 238.839 233.388 1.00 109.33 169 ASN H CA 1
ATOM 931 C C . ASN A 1 169 ? 195.372 238.865 231.980 1.00 109.33 169 ASN H C 1
ATOM 932 O O . ASN A 1 169 ? 195.106 237.976 231.172 1.00 109.33 169 ASN H O 1
ATOM 937 N N . LEU A 1 170 ? 196.171 239.898 231.696 1.00 112.65 170 LEU H N 1
ATOM 938 C CA . LEU A 1 170 ? 196.714 240.079 230.352 1.00 112.65 170 LEU H CA 1
ATOM 939 C C . LEU A 1 170 ? 197.605 238.915 229.941 1.00 112.65 170 LEU H C 1
ATOM 940 O O . LEU A 1 170 ? 197.643 238.549 228.758 1.00 112.65 170 LEU H O 1
ATOM 945 N N . ALA A 1 171 ? 198.331 238.329 230.895 1.00 109.80 171 ALA H N 1
ATOM 946 C CA . ALA A 1 171 ? 199.206 237.211 230.569 1.00 109.80 171 ALA H CA 1
ATOM 947 C C . ALA A 1 171 ? 198.407 236.035 230.032 1.00 109.80 171 ALA H C 1
ATOM 948 O O . ALA A 1 171 ? 198.817 235.390 229.061 1.00 109.80 171 ALA H O 1
ATOM 950 N N . ILE A 1 172 ? 197.248 235.756 230.632 1.00 107.73 172 ILE H N 1
ATOM 951 C CA . ILE A 1 172 ? 196.411 234.665 230.143 1.00 107.73 172 ILE H CA 1
ATOM 952 C C . ILE A 1 172 ? 195.921 234.965 228.734 1.00 107.73 172 ILE H C 1
ATOM 953 O O . ILE A 1 172 ? 195.880 234.076 227.880 1.00 107.73 172 ILE H O 1
ATOM 958 N N . GLN A 1 173 ? 195.523 236.209 228.470 1.00 112.83 173 GLN H N 1
ATOM 959 C CA . GLN A 1 173 ? 195.010 236.555 227.148 1.00 112.83 173 GLN H CA 1
ATOM 960 C C . GLN A 1 173 ? 196.086 236.372 226.084 1.00 112.83 173 GLN H C 1
ATOM 961 O O . GLN A 1 173 ? 195.841 235.773 225.026 1.00 112.83 173 GLN H O 1
ATOM 967 N N . ILE A 1 174 ? 197.297 236.861 226.362 1.00 112.25 174 ILE H N 1
ATOM 968 C CA . ILE A 1 174 ? 198.400 236.684 225.421 1.00 112.25 174 ILE H CA 1
ATOM 969 C C . ILE A 1 174 ? 198.706 235.202 225.246 1.00 112.25 174 ILE H C 1
ATOM 970 O O . ILE A 1 174 ? 199.002 234.737 224.137 1.00 112.25 174 ILE H O 1
ATOM 975 N N . ALA A 1 175 ? 198.636 234.438 226.338 1.00 111.00 175 ALA H N 1
ATOM 976 C CA . ALA A 1 175 ? 198.919 233.012 226.262 1.00 111.00 175 ALA H CA 1
ATOM 977 C C . ALA A 1 175 ? 197.905 232.286 225.390 1.00 111.00 175 ALA H C 1
ATOM 978 O O . ALA A 1 175 ? 198.281 231.448 224.568 1.00 111.00 175 ALA H O 1
ATOM 980 N N . ASP A 1 176 ? 196.614 232.585 225.550 1.00 110.76 176 ASP H N 1
ATOM 981 C CA . ASP A 1 176 ? 195.623 231.914 224.715 1.00 110.76 176 ASP H CA 1
ATOM 982 C C . ASP A 1 176 ? 195.737 232.351 223.263 1.00 110.76 176 ASP H C 1
ATOM 983 O O . ASP A 1 176 ? 195.489 231.550 222.357 1.00 110.76 176 ASP H O 1
ATOM 988 N N . ASN A 1 177 ? 196.120 233.606 223.011 1.00 110.82 177 ASN H N 1
ATOM 989 C CA . ASN A 1 177 ? 196.385 234.014 221.632 1.00 110.82 177 ASN H CA 1
ATOM 990 C C . ASN A 1 177 ? 197.502 233.169 221.024 1.00 110.82 177 ASN H C 1
ATOM 991 O O . ASN A 1 177 ? 197.342 232.574 219.945 1.00 110.82 177 ASN H O 1
ATOM 996 N N . PHE A 1 178 ? 198.632 233.077 221.729 1.00 112.05 178 PHE H N 1
ATOM 997 C CA . PHE A 1 178 ? 199.761 232.289 221.242 1.00 112.05 178 PHE H CA 1
ATOM 998 C C . PHE A 1 178 ? 199.384 230.823 221.069 1.00 112.05 178 PHE H C 1
ATOM 999 O O . PHE A 1 178 ? 199.783 230.175 220.092 1.00 112.05 178 PHE H O 1
ATOM 1007 N N . LEU A 1 179 ? 198.609 230.282 222.002 1.00 106.00 179 LEU H N 1
ATOM 1008 C CA . LEU A 1 179 ? 198.241 228.879 221.923 1.00 106.00 179 LEU H CA 1
ATOM 1009 C C . LEU A 1 179 ? 197.214 228.629 220.828 1.00 106.00 179 LEU H C 1
ATOM 1010 O O . LEU A 1 179 ? 197.166 227.523 220.288 1.00 106.00 179 LEU H O 1
ATOM 1015 N N . ARG A 1 180 ? 196.432 229.641 220.443 1.00 109.54 180 ARG H N 1
ATOM 1016 C CA . ARG A 1 180 ? 195.623 229.508 219.236 1.00 109.54 180 ARG H CA 1
ATOM 1017 C C . ARG A 1 180 ? 196.500 229.489 217.992 1.00 109.54 180 ARG H C 1
ATOM 1018 O O . ARG A 1 180 ? 196.194 228.781 217.025 1.00 109.54 180 ARG H O 1
ATOM 1026 N N . LYS A 1 181 ? 197.587 230.267 217.986 1.00 113.25 181 LYS H N 1
ATOM 1027 C CA . LYS A 1 181 ? 198.540 230.147 216.880 1.00 113.25 181 LYS H CA 1
ATOM 1028 C C . LYS A 1 181 ? 199.079 228.722 216.793 1.00 113.25 181 LYS H C 1
ATOM 1029 O O . LYS A 1 181 ? 199.147 228.124 215.708 1.00 113.25 181 LYS H O 1
ATOM 1035 N N . VAL A 1 182 ? 199.461 228.159 217.939 1.00 108.66 182 VAL H N 1
ATOM 1036 C CA . VAL A 1 182 ? 200.011 226.804 217.934 1.00 108.66 182 VAL H CA 1
ATOM 1037 C C . VAL A 1 182 ? 198.934 225.808 217.521 1.00 108.66 182 VAL H C 1
ATOM 1038 O O . VAL A 1 182 ? 199.231 224.796 216.879 1.00 108.66 182 VAL H O 1
ATOM 1042 N N . TYR A 1 183 ? 197.676 226.059 217.891 1.00 104.64 183 TYR H N 1
ATOM 1043 C CA . TYR A 1 183 ? 196.593 225.184 217.451 1.00 104.64 183 TYR H CA 1
ATOM 1044 C C . TYR A 1 183 ? 196.409 225.252 215.943 1.00 104.64 183 TYR H C 1
ATOM 1045 O O . TYR A 1 183 ? 196.100 224.240 215.304 1.00 104.64 183 TYR H O 1
ATOM 1054 N N . CYS A 1 184 ? 196.567 226.439 215.359 1.00 106.74 184 CYS H N 1
ATOM 1055 C CA . CYS A 1 184 ? 196.550 226.545 213.905 1.00 106.74 184 CYS H CA 1
ATOM 1056 C C . CYS A 1 184 ? 197.663 225.708 213.289 1.00 106.74 184 CYS H C 1
ATOM 1057 O O . CYS A 1 184 ? 197.447 225.005 212.295 1.00 106.74 184 CYS H O 1
ATOM 1060 N N . LEU A 1 185 ? 198.863 225.767 213.872 1.00 107.13 185 LEU H N 1
ATOM 1061 C CA . LEU A 1 185 ? 199.948 224.917 213.383 1.00 107.13 185 LEU H CA 1
ATOM 1062 C C . LEU A 1 185 ? 199.597 223.440 213.510 1.00 107.13 185 LEU H C 1
ATOM 1063 O O . LEU A 1 185 ? 199.919 222.639 212.626 1.00 107.13 185 LEU H O 1
ATOM 1068 N N . TYR A 1 186 ? 198.965 223.060 214.618 1.00 102.51 186 TYR H N 1
ATOM 1069 C CA . TYR A 1 186 ? 198.555 221.672 214.798 1.00 102.51 186 TYR H CA 1
ATOM 1070 C C . TYR A 1 186 ? 197.558 221.256 213.729 1.00 102.51 186 TYR H C 1
ATOM 1071 O O . TYR A 1 186 ? 197.637 220.149 213.185 1.00 102.51 186 TYR H O 1
ATOM 1080 N N . SER A 1 187 ? 196.609 222.135 213.416 1.00 104.52 187 SER H N 1
ATOM 1081 C CA . SER A 1 187 ? 195.635 221.830 212.377 1.00 104.52 187 SER H CA 1
ATOM 1082 C C . SER A 1 187 ? 196.285 221.770 211.003 1.00 104.52 187 SER H C 1
ATOM 1083 O O . SER A 1 187 ? 195.787 221.071 210.114 1.00 104.52 187 SER H O 1
ATOM 1086 N N . ASP A 1 188 ? 197.391 222.488 210.811 1.00 105.52 188 ASP H N 1
ATOM 1087 C CA . ASP A 1 188 ? 198.069 222.464 209.519 1.00 105.52 188 ASP H CA 1
ATOM 1088 C C . ASP A 1 188 ? 198.913 221.206 209.353 1.00 105.52 188 ASP H C 1
ATOM 1089 O O . ASP A 1 188 ? 198.682 220.409 208.439 1.00 105.52 188 ASP H O 1
ATOM 1094 N N . TYR A 1 189 ? 199.892 221.008 210.234 1.00 98.53 189 TYR H N 1
ATOM 1095 C CA . TYR A 1 189 ? 200.972 220.058 210.003 1.00 98.53 189 TYR H CA 1
ATOM 1096 C C . TYR A 1 189 ? 200.844 218.758 210.788 1.00 98.53 189 TYR H C 1
ATOM 1097 O O . TYR A 1 189 ? 201.791 217.969 210.792 1.00 98.53 189 TYR H O 1
ATOM 1106 N N . VAL A 1 190 ? 199.711 218.512 211.447 1.00 101.85 190 VAL H N 1
ATOM 1107 C CA . VAL A 1 190 ? 199.502 217.262 212.177 1.00 101.85 190 VAL H CA 1
ATOM 1108 C C . VAL A 1 190 ? 198.225 216.580 211.701 1.00 101.85 190 VAL H C 1
ATOM 1109 O O . VAL A 1 190 ? 198.120 215.347 211.747 1.00 101.85 190 VAL H O 1
ATOM 1113 N N . MET A 1 191 ? 197.253 217.368 211.242 1.00 101.15 191 MET H N 1
ATOM 1114 C CA . MET A 1 191 ? 196.026 216.815 210.683 1.00 101.15 191 MET H CA 1
ATOM 1115 C C . MET A 1 191 ? 196.161 216.491 209.205 1.00 101.15 191 MET H C 1
ATOM 1116 O O . MET A 1 191 ? 195.542 215.532 208.731 1.00 101.15 191 MET H O 1
ATOM 1121 N N . LYS A 1 192 ? 196.957 217.261 208.471 1.00 101.55 192 LYS H N 1
ATOM 1122 C CA . LYS A 1 192 ? 197.202 217.016 207.051 1.00 101.55 192 LYS H CA 1
ATOM 1123 C C . LYS A 1 192 ? 198.449 216.161 206.861 1.00 101.55 192 LYS H C 1
ATOM 1124 O O . LYS A 1 192 ? 199.362 216.491 206.106 1.00 101.55 192 LYS H O 1
ATOM 1130 N N . ASP A 1 193 ? 198.474 215.036 207.575 1.00 104.67 193 ASP H N 1
ATOM 1131 C CA . ASP A 1 193 ? 199.559 214.065 207.557 1.00 104.67 193 ASP H CA 1
ATOM 1132 C C . ASP A 1 193 ? 198.920 212.678 207.553 1.00 104.67 193 ASP H C 1
ATOM 1133 O O . ASP A 1 193 ? 198.219 212.335 208.513 1.00 104.67 193 ASP H O 1
ATOM 1138 N N . PRO A 1 194 ? 199.125 211.844 206.524 1.00 100.54 194 PRO H N 1
ATOM 1139 C CA . PRO A 1 194 ? 198.491 210.520 206.541 1.00 100.54 194 PRO H CA 1
ATOM 1140 C C . PRO A 1 194 ? 199.200 209.507 207.418 1.00 100.54 194 PRO H C 1
ATOM 1141 O O . PRO A 1 194 ? 198.568 208.526 207.832 1.00 100.54 194 PRO H O 1
ATOM 1145 N N . SER A 1 195 ? 200.486 209.704 207.711 1.00 104.77 195 SER H N 1
ATOM 1146 C CA . SER A 1 195 ? 201.193 208.772 208.581 1.00 104.77 195 SER H CA 1
ATOM 1147 C C . SER A 1 195 ? 200.722 208.881 210.025 1.00 104.77 195 SER H C 1
ATOM 1148 O O . SER A 1 195 ? 200.809 207.903 210.778 1.00 104.77 195 SER H O 1
ATOM 1151 N N . TYR A 1 196 ? 200.227 210.048 210.429 1.00 108.00 196 TYR H N 1
ATOM 1152 C CA . TYR A 1 196 ? 199.851 210.269 211.818 1.00 108.00 196 TYR H CA 1
ATOM 1153 C C . TYR A 1 196 ? 198.643 209.422 212.194 1.00 108.00 196 TYR H C 1
ATOM 1154 O O . TYR A 1 196 ? 197.611 209.454 211.518 1.00 108.00 196 TYR H O 1
ATOM 1163 N N . SER A 1 197 ? 198.780 208.663 213.276 1.00 116.91 197 SER H N 1
ATOM 1164 C CA . SER A 1 197 ? 197.653 208.003 213.914 1.00 116.91 197 SER H CA 1
ATOM 1165 C C . SER A 1 197 ? 197.024 208.966 214.910 1.00 116.91 197 SER H C 1
ATOM 1166 O O . SER A 1 197 ? 197.716 209.777 215.529 1.00 116.91 197 SER H O 1
ATOM 1169 N N . MET A 1 198 ? 195.706 208.840 215.086 1.00 114.19 198 MET H N 1
ATOM 1170 C CA . MET A 1 198 ? 194.892 209.984 215.494 1.00 114.19 198 MET H CA 1
ATOM 1171 C C . MET A 1 198 ? 195.273 210.518 216.873 1.00 114.19 198 MET H C 1
ATOM 1172 O O . MET A 1 198 ? 195.135 211.720 217.128 1.00 114.19 198 MET H O 1
ATOM 1177 N N . GLU A 1 199 ? 195.753 209.653 217.772 1.00 122.59 199 GLU H N 1
ATOM 1178 C CA . GLU A 1 199 ? 196.119 210.059 219.128 1.00 122.59 199 GLU H CA 1
ATOM 1179 C C . GLU A 1 199 ? 197.523 209.640 219.550 1.00 122.59 199 GLU H C 1
ATOM 1180 O O . GLU A 1 199 ? 197.895 209.872 220.705 1.00 122.59 199 GLU H O 1
ATOM 1186 N N . MET A 1 200 ? 198.305 209.034 218.665 1.00 120.61 200 MET H N 1
ATOM 1187 C CA . MET A 1 200 ? 199.684 208.684 218.969 1.00 120.61 200 MET H CA 1
ATOM 1188 C C . MET A 1 200 ? 200.571 209.918 218.843 1.00 120.61 200 MET H C 1
ATOM 1189 O O . MET A 1 200 ? 200.150 210.941 218.300 1.00 120.61 200 MET H O 1
ATOM 1194 N N . PRO A 1 201 ? 201.805 209.861 219.358 1.00 115.14 201 PRO H N 1
ATOM 1195 C CA . PRO A 1 201 ? 202.635 211.072 219.416 1.00 115.14 201 PRO H CA 1
ATOM 1196 C C . PRO A 1 201 ? 202.936 211.663 218.047 1.00 115.14 201 PRO H C 1
ATOM 1197 O O . PRO A 1 201 ? 202.972 210.965 217.033 1.00 115.14 201 PRO H O 1
ATOM 1201 N N . ILE A 1 202 ? 203.146 212.981 218.039 1.00 107.66 202 ILE H N 1
ATOM 1202 C CA . ILE A 1 202 ? 203.514 213.690 216.821 1.00 107.66 202 ILE H CA 1
ATOM 1203 C C . ILE A 1 202 ? 204.932 213.306 216.423 1.00 107.66 202 ILE H C 1
ATOM 1204 O O . ILE A 1 202 ? 205.804 213.106 217.280 1.00 107.66 202 ILE H O 1
ATOM 1209 N N . ARG A 1 203 ? 205.168 213.186 215.118 1.00 113.37 203 ARG H N 1
ATOM 1210 C CA . ARG A 1 203 ? 206.513 213.004 214.581 1.00 113.37 203 ARG H CA 1
ATOM 1211 C C . ARG A 1 203 ? 206.692 213.840 213.320 1.00 113.37 203 ARG H C 1
ATOM 1212 O O . ARG A 1 203 ? 207.234 213.375 212.312 1.00 113.37 203 ARG H O 1
ATOM 1220 N N . SER A 1 204 ? 206.241 215.090 213.367 1.00 105.49 204 SER H N 1
ATOM 1221 C CA . SER A 1 204 ? 206.340 216.015 212.247 1.00 105.49 204 SER H CA 1
ATOM 1222 C C . SER A 1 204 ? 207.499 216.976 212.466 1.00 105.49 204 SER H C 1
ATOM 1223 O O . SER A 1 204 ? 207.733 217.436 213.587 1.00 105.49 204 SER H O 1
ATOM 1226 N N . ASN A 1 205 ? 208.216 217.280 211.384 1.00 104.61 205 ASN H N 1
ATOM 1227 C CA . ASN A 1 205 ? 209.345 218.201 211.436 1.00 104.61 205 ASN H CA 1
ATOM 1228 C C . ASN A 1 205 ? 208.936 219.625 211.093 1.00 104.61 205 ASN H C 1
ATOM 1229 O O . ASN A 1 205 ? 209.483 220.579 211.656 1.00 104.61 205 ASN H O 1
ATOM 1234 N N . LEU A 1 206 ? 207.985 219.788 210.172 1.00 103.38 206 LEU H N 1
ATOM 1235 C CA . LEU A 1 206 ? 207.484 221.122 209.862 1.00 103.38 206 LEU H CA 1
ATOM 1236 C C . LEU A 1 206 ? 206.785 221.729 211.069 1.00 103.38 206 LEU H C 1
ATOM 1237 O O . LEU A 1 206 ? 206.916 222.929 211.336 1.00 103.38 206 LEU H O 1
ATOM 1242 N N . PHE A 1 207 ? 206.031 220.912 211.807 1.00 105.56 207 PHE H N 1
ATOM 1243 C CA . PHE A 1 207 ? 205.399 221.388 213.031 1.00 105.56 207 PHE H CA 1
ATOM 1244 C C . PHE A 1 207 ? 206.443 221.845 214.039 1.00 105.56 207 PHE H C 1
ATOM 1245 O O . PHE A 1 207 ? 206.293 222.902 214.667 1.00 105.56 207 PHE H O 1
ATOM 1253 N N . ASP A 1 208 ? 207.515 221.065 214.199 1.00 108.21 208 ASP H N 1
ATOM 1254 C CA . ASP A 1 208 ? 208.591 221.446 215.106 1.00 108.21 208 ASP H CA 1
ATOM 1255 C C . ASP A 1 208 ? 209.217 222.766 214.682 1.00 108.21 208 ASP H C 1
ATOM 1256 O O . ASP A 1 208 ? 209.440 223.658 215.509 1.00 108.21 208 ASP H O 1
ATOM 1261 N N . GLU A 1 209 ? 209.501 222.906 213.386 1.00 108.83 209 GLU H N 1
ATOM 1262 C CA . GLU A 1 209 ? 210.131 224.126 212.895 1.00 108.83 209 GLU H CA 1
ATOM 1263 C C . GLU A 1 209 ? 209.234 225.335 213.114 1.00 108.83 209 GLU H C 1
ATOM 1264 O O . GLU A 1 209 ? 209.703 226.391 213.547 1.00 108.83 209 GLU H O 1
ATOM 1270 N N . LYS A 1 210 ? 207.937 225.198 212.834 1.00 106.72 210 LYS H N 1
ATOM 1271 C CA . LYS A 1 210 ? 207.030 226.328 213.002 1.00 106.72 210 LYS H CA 1
ATOM 1272 C C . LYS A 1 210 ? 206.885 226.708 214.471 1.00 106.72 210 LYS H C 1
ATOM 1273 O O . LYS A 1 210 ? 206.893 227.899 214.814 1.00 106.72 210 LYS H O 1
ATOM 1279 N N . VAL A 1 211 ? 206.752 225.714 215.355 1.00 108.48 211 VAL H N 1
ATOM 1280 C CA . VAL A 1 211 ? 206.621 226.001 216.781 1.00 108.48 211 VAL H CA 1
ATOM 1281 C C . VAL A 1 211 ? 207.872 226.698 217.297 1.00 108.48 211 VAL H C 1
ATOM 1282 O O . VAL A 1 211 ? 207.791 227.686 218.041 1.00 108.48 211 VAL H O 1
ATOM 1286 N N . LYS A 1 212 ? 209.048 226.197 216.916 1.00 110.74 212 LYS H N 1
ATOM 1287 C CA . LYS A 1 212 ? 210.289 226.817 217.363 1.00 110.74 212 LYS H CA 1
ATOM 1288 C C . LYS A 1 212 ? 210.435 228.222 216.793 1.00 110.74 212 LYS H C 1
ATOM 1289 O O . LYS A 1 212 ? 210.912 229.132 217.480 1.00 110.74 212 LYS H O 1
ATOM 1295 N N . LYS A 1 213 ? 210.021 228.425 215.543 1.00 110.58 213 LYS H N 1
ATOM 1296 C CA . LYS A 1 213 ? 210.059 229.764 214.971 1.00 110.58 213 LYS H CA 1
ATOM 1297 C C . LYS A 1 213 ? 209.187 230.718 215.774 1.00 110.58 213 LYS H C 1
ATOM 1298 O O . LYS A 1 213 ? 209.604 231.840 216.085 1.00 110.58 213 LYS H O 1
ATOM 1304 N N . MET A 1 214 ? 207.989 230.274 216.160 1.00 114.84 214 MET H N 1
ATOM 1305 C CA . MET A 1 214 ? 207.099 231.145 216.921 1.00 114.84 214 MET H CA 1
ATOM 1306 C C . MET A 1 214 ? 207.676 231.457 218.297 1.00 114.84 214 MET H C 1
ATOM 1307 O O . MET A 1 214 ? 207.634 232.606 218.752 1.00 114.84 214 MET H O 1
ATOM 1312 N N . VAL A 1 215 ? 208.198 230.444 218.992 1.00 112.95 215 VAL H N 1
ATOM 1313 C CA . VAL A 1 215 ? 208.670 230.708 220.350 1.00 112.95 215 VAL H CA 1
ATOM 1314 C C . VAL A 1 215 ? 209.920 231.575 220.322 1.00 112.95 215 VAL H C 1
ATOM 1315 O O . VAL A 1 215 ? 210.155 232.353 221.252 1.00 112.95 215 VAL H O 1
ATOM 1319 N N . GLU A 1 216 ? 210.744 231.469 219.273 1.00 116.17 216 GLU H N 1
ATOM 1320 C CA . GLU A 1 216 ? 211.861 232.402 219.155 1.00 116.17 216 GLU H CA 1
ATOM 1321 C C . GLU A 1 216 ? 211.394 233.789 218.728 1.00 116.17 216 GLU H C 1
ATOM 1322 O O . GLU A 1 216 ? 212.070 234.780 219.023 1.00 116.17 216 GLU H O 1
ATOM 1328 N N . ASN A 1 217 ? 210.252 233.891 218.041 1.00 117.15 217 ASN H N 1
ATOM 1329 C CA . ASN A 1 217 ? 209.656 235.209 217.844 1.00 117.15 217 ASN H CA 1
ATOM 1330 C C . ASN A 1 217 ? 209.228 235.811 219.177 1.00 117.15 217 ASN H C 1
ATOM 1331 O O . ASN A 1 217 ? 209.388 237.017 219.401 1.00 117.15 217 ASN H O 1
ATOM 1336 N N . LEU A 1 218 ? 208.685 234.986 220.075 1.00 117.31 218 LEU H N 1
ATOM 1337 C CA . LEU A 1 218 ? 208.299 235.470 221.399 1.00 117.31 218 LEU H CA 1
ATOM 1338 C C . LEU A 1 218 ? 209.503 235.553 222.331 1.00 117.31 218 LEU H C 1
ATOM 1339 O O . LEU A 1 218 ? 209.867 236.636 222.801 1.00 117.31 218 LEU H O 1
ATOM 1344 N N . GLN A 1 219 ? 210.127 234.414 222.611 1.00 122.25 220 GLN H N 1
ATOM 1345 C CA . GLN A 1 219 ? 211.292 234.362 223.484 1.00 122.25 220 GLN H CA 1
ATOM 1346 C C . GLN A 1 219 ? 212.475 235.069 222.832 1.00 122.25 220 GLN H C 1
ATOM 1347 O O . GLN A 1 219 ? 212.582 236.294 222.882 1.00 122.25 220 GLN H O 1
ATOM 1353 N N . ILE B 2 41 ? 167.747 215.363 173.459 1.00 112.24 41 ILE J N 1
ATOM 1354 C CA . ILE B 2 41 ? 168.092 214.306 174.397 1.00 112.24 41 ILE J CA 1
ATOM 1355 C C . ILE B 2 41 ? 168.812 214.945 175.595 1.00 112.24 41 ILE J C 1
ATOM 1356 O O . ILE B 2 41 ? 169.684 215.793 175.397 1.00 112.24 41 ILE J O 1
ATOM 1361 N N . PRO B 2 42 ? 168.466 214.571 176.831 1.00 116.18 42 PRO J N 1
ATOM 1362 C CA . PRO B 2 42 ? 169.032 215.287 177.979 1.00 116.18 42 PRO J CA 1
ATOM 1363 C C . PRO B 2 42 ? 170.408 214.770 178.366 1.00 116.18 42 PRO J C 1
ATOM 1364 O O . PRO B 2 42 ? 170.670 213.565 178.363 1.00 116.18 42 PRO J O 1
ATOM 1368 N N . SER B 2 43 ? 171.291 215.706 178.699 1.00 111.37 43 SER J N 1
ATOM 1369 C CA . SER B 2 43 ? 172.599 215.395 179.257 1.00 111.37 43 SER J CA 1
ATOM 1370 C C . SER B 2 43 ? 173.193 216.691 179.783 1.00 111.37 43 SER J C 1
ATOM 1371 O O . SER B 2 43 ? 172.807 217.783 179.358 1.00 111.37 43 SER J O 1
ATOM 1374 N N . ARG B 2 44 ? 174.143 216.558 180.709 1.00 109.62 44 ARG J N 1
ATOM 1375 C CA . ARG B 2 44 ? 174.728 217.706 181.392 1.00 109.62 44 ARG J CA 1
ATOM 1376 C C . ARG B 2 44 ? 176.109 218.073 180.871 1.00 109.62 44 ARG J C 1
ATOM 1377 O O . ARG B 2 44 ? 176.398 219.257 180.678 1.00 109.62 44 ARG J O 1
ATOM 1385 N N . ILE B 2 45 ? 176.964 217.076 180.640 1.00 106.02 45 ILE J N 1
ATOM 1386 C CA . ILE B 2 45 ? 178.378 217.341 180.396 1.00 106.02 45 ILE J CA 1
ATOM 1387 C C . ILE B 2 45 ? 178.558 218.076 179.078 1.00 106.02 45 ILE J C 1
ATOM 1388 O O . ILE B 2 45 ? 179.327 219.039 178.985 1.00 106.02 45 ILE J O 1
ATOM 1393 N N . TYR B 2 46 ? 177.841 217.642 178.042 1.00 104.60 46 TYR J N 1
ATOM 1394 C CA . TYR B 2 46 ? 177.939 218.307 176.750 1.00 104.60 46 TYR J CA 1
ATOM 1395 C C . TYR B 2 46 ? 177.232 219.653 176.747 1.00 104.60 46 TYR J C 1
ATOM 1396 O O . TYR B 2 46 ? 177.547 220.501 175.907 1.00 104.60 46 TYR J O 1
ATOM 1405 N N . SER B 2 47 ? 176.285 219.869 177.665 1.00 110.56 47 SER J N 1
ATOM 1406 C CA . SER B 2 47 ? 175.611 221.159 177.758 1.00 110.56 47 SER J CA 1
ATOM 1407 C C . SER B 2 47 ? 176.410 222.144 178.602 1.00 110.56 47 SER J C 1
ATOM 1408 O O . SER B 2 47 ? 176.556 223.311 178.223 1.00 110.56 47 SER J O 1
ATOM 1411 N N . GLU B 2 48 ? 176.923 221.698 179.745 1.00 112.12 48 GLU J N 1
ATOM 1412 C CA . GLU B 2 48 ? 177.751 222.561 180.574 1.00 112.12 48 GLU J CA 1
ATOM 1413 C C . GLU B 2 48 ? 179.033 222.922 179.839 1.00 112.12 48 GLU J C 1
ATOM 1414 O O . GLU B 2 48 ? 179.714 222.059 179.280 1.00 112.12 48 GLU J O 1
ATOM 1420 N N . SER B 2 49 ? 179.362 224.209 179.848 1.00 109.55 49 SER J N 1
ATOM 1421 C CA . SER B 2 49 ? 180.548 224.688 179.160 1.00 109.55 49 SER J CA 1
ATOM 1422 C C . SER B 2 49 ? 181.805 224.182 179.865 1.00 109.55 49 SER J C 1
ATOM 1423 O O . SER B 2 49 ? 181.749 223.486 180.883 1.00 109.55 49 SER J O 1
ATOM 1426 N N . LEU B 2 50 ? 182.960 224.538 179.298 1.00 104.05 50 LEU J N 1
ATOM 1427 C CA . LEU B 2 50 ? 184.256 224.206 179.876 1.00 104.05 50 LEU J CA 1
ATOM 1428 C C . LEU B 2 50 ? 185.202 225.401 179.908 1.00 104.05 50 LEU J C 1
ATOM 1429 O O . LEU B 2 50 ? 186.405 225.215 180.119 1.00 104.05 50 LEU J O 1
ATOM 1434 N N . LEU B 2 51 ? 184.699 226.614 179.702 1.00 108.40 51 LEU J N 1
ATOM 1435 C CA . LEU B 2 51 ? 185.514 227.795 179.925 1.00 108.40 51 LEU J CA 1
ATOM 1436 C C . LEU B 2 51 ? 185.860 227.884 181.406 1.00 108.40 51 LEU J C 1
ATOM 1437 O O . LEU B 2 51 ? 185.114 227.404 182.264 1.00 108.40 51 LEU J O 1
ATOM 1442 N N . PHE B 2 52 ? 187.016 228.480 181.702 1.00 111.01 52 PHE J N 1
ATOM 1443 C CA . PHE B 2 52 ? 187.537 228.467 183.065 1.00 111.01 52 PHE J CA 1
ATOM 1444 C C . PHE B 2 52 ? 186.573 229.157 184.015 1.00 111.01 52 PHE J C 1
ATOM 1445 O O . PHE B 2 52 ? 186.367 230.373 183.938 1.00 111.01 52 PHE J O 1
ATOM 1453 N N . LYS B 2 53 ? 185.981 228.371 184.907 1.00 108.20 53 LYS J N 1
ATOM 1454 C CA . LYS B 2 53 ? 185.142 228.896 185.977 1.00 108.20 53 LYS J CA 1
ATOM 1455 C C . LYS B 2 53 ? 186.087 229.396 187.057 1.00 108.20 53 LYS J C 1
ATOM 1456 O O . LYS B 2 53 ? 186.603 228.613 187.859 1.00 108.20 53 LYS J O 1
ATOM 1462 N N . ARG B 2 54 ? 186.314 230.707 187.085 1.00 111.09 54 ARG J N 1
ATOM 1463 C CA . ARG B 2 54 ? 187.337 231.284 187.948 1.00 111.09 54 ARG J CA 1
ATOM 1464 C C . ARG B 2 54 ? 186.882 231.247 189.399 1.00 111.09 54 ARG J C 1
ATOM 1465 O O . ARG B 2 54 ? 186.629 232.292 190.007 1.00 111.09 54 ARG J O 1
ATOM 1473 N N . GLN B 2 55 ? 186.778 230.040 189.954 1.00 109.92 55 GLN J N 1
ATOM 1474 C CA . GLN B 2 55 ? 186.340 229.821 191.321 1.00 109.92 55 GLN J CA 1
ATOM 1475 C C . GLN B 2 55 ? 187.322 228.873 191.987 1.00 109.92 55 GLN J C 1
ATOM 1476 O O . GLN B 2 55 ? 187.894 227.992 191.340 1.00 109.92 55 GLN J O 1
ATOM 1482 N N . GLU B 2 56 ? 187.502 229.063 193.289 1.00 107.75 56 GLU J N 1
ATOM 1483 C CA . GLU B 2 56 ? 188.613 228.484 194.027 1.00 107.75 56 GLU J CA 1
ATOM 1484 C C . GLU B 2 56 ? 188.108 227.752 195.259 1.00 107.75 56 GLU J C 1
ATOM 1485 O O . GLU B 2 56 ? 187.162 228.198 195.914 1.00 107.75 56 GLU J O 1
ATOM 1491 N N . ALA B 2 57 ? 188.729 226.613 195.548 1.00 104.20 57 ALA J N 1
ATOM 1492 C CA . ALA B 2 57 ? 188.505 225.872 196.776 1.00 104.20 57 ALA J CA 1
ATOM 1493 C C . ALA B 2 57 ? 189.612 226.205 197.771 1.00 104.20 57 ALA J C 1
ATOM 1494 O O . ALA B 2 57 ? 190.584 226.894 197.455 1.00 104.20 57 ALA J O 1
ATOM 1496 N N . SER B 2 58 ? 189.461 225.708 198.994 1.00 103.64 58 SER J N 1
ATOM 1497 C CA . SER B 2 58 ? 190.474 225.916 200.015 1.00 103.64 58 SER J CA 1
ATOM 1498 C C . SER B 2 58 ? 191.648 224.981 199.780 1.00 103.64 58 SER J C 1
ATOM 1499 O O . SER B 2 58 ? 191.472 223.827 199.381 1.00 103.64 58 SER J O 1
ATOM 1502 N N . LEU B 2 59 ? 192.855 225.485 200.040 1.00 101.40 59 LEU J N 1
ATOM 1503 C CA . LEU B 2 59 ? 194.023 224.613 200.026 1.00 101.40 59 LEU J CA 1
ATOM 1504 C C . LEU B 2 59 ? 193.885 223.501 201.057 1.00 101.40 59 LEU J C 1
ATOM 1505 O O . LEU B 2 59 ? 194.353 222.381 200.832 1.00 101.40 59 LEU J O 1
ATOM 1510 N N . SER B 2 60 ? 193.228 223.787 202.183 1.00 101.44 60 SER J N 1
ATOM 1511 C CA . SER B 2 60 ? 193.081 222.788 203.234 1.00 101.44 60 SER J CA 1
ATOM 1512 C C . SER B 2 60 ? 192.206 221.624 202.786 1.00 101.44 60 SER J C 1
ATOM 1513 O O . SER B 2 60 ? 192.485 220.469 203.124 1.00 101.44 60 SER J O 1
ATOM 1516 N N . ALA B 2 61 ? 191.137 221.902 202.038 1.00 98.68 61 ALA J N 1
ATOM 1517 C CA . ALA B 2 61 ? 190.251 220.828 201.595 1.00 98.68 61 ALA J CA 1
ATOM 1518 C C . ALA B 2 61 ? 190.987 219.853 200.686 1.00 98.68 61 ALA J C 1
ATOM 1519 O O . ALA B 2 61 ? 190.952 218.632 200.898 1.00 98.68 61 ALA J O 1
ATOM 1521 N N . MET B 2 62 ? 191.660 220.379 199.663 1.00 100.46 62 MET J N 1
ATOM 1522 C CA . MET B 2 62 ? 192.426 219.527 198.763 1.00 100.46 62 MET J CA 1
ATOM 1523 C C . MET B 2 62 ? 193.558 218.837 199.505 1.00 100.46 62 MET J C 1
ATOM 1524 O O . MET B 2 62 ? 193.904 217.694 199.193 1.00 100.46 62 MET J O 1
ATOM 1529 N N . ALA B 2 63 ? 194.151 219.514 200.490 1.00 98.72 63 ALA J N 1
ATOM 1530 C CA . ALA B 2 63 ? 195.203 218.886 201.280 1.00 98.72 63 ALA J CA 1
ATOM 1531 C C . ALA B 2 63 ? 194.669 217.685 202.046 1.00 98.72 63 ALA J C 1
ATOM 1532 O O . ALA B 2 63 ? 195.316 216.635 202.096 1.00 98.72 63 ALA J O 1
ATOM 1534 N N . PHE B 2 64 ? 193.482 217.815 202.637 1.00 99.54 64 PHE J N 1
ATOM 1535 C CA . PHE B 2 64 ? 192.889 216.697 203.363 1.00 99.54 64 PHE J CA 1
ATOM 1536 C C . PHE B 2 64 ? 192.532 215.557 202.419 1.00 99.54 64 PHE J C 1
ATOM 1537 O O . PHE B 2 64 ? 192.738 214.380 202.746 1.00 99.54 64 PHE J O 1
ATOM 1545 N N . LEU B 2 65 ? 191.977 215.887 201.252 1.00 97.04 65 LEU J N 1
ATOM 1546 C CA . LEU B 2 65 ? 191.643 214.845 200.287 1.00 97.04 65 LEU J CA 1
ATOM 1547 C C . LEU B 2 65 ? 192.896 214.113 199.827 1.00 97.04 65 LEU J C 1
ATOM 1548 O O . LEU B 2 65 ? 192.905 212.883 199.721 1.00 97.04 65 LEU J O 1
ATOM 1553 N N . PHE B 2 66 ? 193.969 214.859 199.563 1.00 99.04 66 PHE J N 1
ATOM 1554 C CA . PHE B 2 66 ? 195.241 214.259 199.183 1.00 99.04 66 PHE J CA 1
ATOM 1555 C C . PHE B 2 66 ? 195.779 213.375 200.298 1.00 99.04 66 PHE J C 1
ATOM 1556 O O . PHE B 2 66 ? 196.308 212.282 200.045 1.00 99.04 66 PHE J O 1
ATOM 1564 N N . GLN B 2 67 ? 195.647 213.838 201.543 1.00 102.11 67 GLN J N 1
ATOM 1565 C CA . GLN B 2 67 ? 196.093 213.058 202.689 1.00 102.11 67 GLN J CA 1
ATOM 1566 C C . GLN B 2 67 ? 195.367 211.723 202.746 1.00 102.11 67 GLN J C 1
ATOM 1567 O O . GLN B 2 67 ? 195.994 210.670 202.912 1.00 102.11 67 GLN J O 1
ATOM 1573 N N . GLU B 2 68 ? 194.043 211.739 202.590 1.00 99.87 68 GLU J N 1
ATOM 1574 C CA . GLU B 2 68 ? 193.333 210.466 202.661 1.00 99.87 68 GLU J CA 1
ATOM 1575 C C . GLU B 2 68 ? 193.595 209.611 201.433 1.00 99.87 68 GLU J C 1
ATOM 1576 O O . GLU B 2 68 ? 193.555 208.384 201.533 1.00 99.87 68 GLU J O 1
ATOM 1582 N N . MET B 2 69 ? 193.840 210.224 200.274 1.00 100.85 69 MET J N 1
ATOM 1583 C CA . MET B 2 69 ? 194.246 209.440 199.113 1.00 100.85 69 MET J CA 1
ATOM 1584 C C . MET B 2 69 ? 195.498 208.641 199.441 1.00 100.85 69 MET J C 1
ATOM 1585 O O . MET B 2 69 ? 195.549 207.422 199.235 1.00 100.85 69 MET J O 1
ATOM 1590 N N . ILE B 2 70 ? 196.510 209.318 199.987 1.00 101.01 70 ILE J N 1
ATOM 1591 C CA . ILE B 2 70 ? 197.763 208.643 200.310 1.00 101.01 70 ILE J CA 1
ATOM 1592 C C . ILE B 2 70 ? 197.541 207.586 201.387 1.00 101.01 70 ILE J C 1
ATOM 1593 O O . ILE B 2 70 ? 198.108 206.490 201.321 1.00 101.01 70 ILE J O 1
ATOM 1598 N N . SER B 2 71 ? 196.728 207.897 202.399 1.00 101.75 71 SER J N 1
ATOM 1599 C CA . SER B 2 71 ? 196.502 206.938 203.478 1.00 101.75 71 SER J CA 1
ATOM 1600 C C . SER B 2 71 ? 195.773 205.695 202.978 1.00 101.75 71 SER J C 1
ATOM 1601 O O . SER B 2 71 ? 196.139 204.563 203.326 1.00 101.75 71 SER J O 1
ATOM 1604 N N . GLN B 2 72 ? 194.732 205.885 202.168 1.00 103.79 72 GLN J N 1
ATOM 1605 C CA . GLN B 2 72 ? 193.993 204.749 201.635 1.00 103.79 72 GLN J CA 1
ATOM 1606 C C . GLN B 2 72 ? 194.865 203.928 200.698 1.00 103.79 72 GLN J C 1
ATOM 1607 O O . GLN B 2 72 ? 194.737 202.700 200.642 1.00 103.79 72 GLN J O 1
ATOM 1613 N N . LEU B 2 73 ? 195.752 204.587 199.949 1.00 104.48 73 LEU J N 1
ATOM 1614 C CA . LEU B 2 73 ? 196.743 203.844 199.179 1.00 104.48 73 LEU J CA 1
ATOM 1615 C C . LEU B 2 73 ? 197.610 202.994 200.098 1.00 104.48 73 LEU J C 1
ATOM 1616 O O . LEU B 2 73 ? 197.717 201.778 199.912 1.00 104.48 73 LEU J O 1
ATOM 1621 N N . HIS B 2 74 ? 198.196 203.619 201.127 1.00 110.36 74 HIS J N 1
ATOM 1622 C CA . HIS B 2 74 ? 199.055 202.909 202.074 1.00 110.36 74 HIS J CA 1
ATOM 1623 C C . HIS B 2 74 ? 198.368 201.704 202.689 1.00 110.36 74 HIS J C 1
ATOM 1624 O O . HIS B 2 74 ? 199.025 200.702 202.989 1.00 110.36 74 HIS J O 1
ATOM 1631 N N . ARG B 2 75 ? 197.055 201.784 202.896 1.00 112.31 75 ARG J N 1
ATOM 1632 C CA . ARG B 2 75 ? 196.359 200.673 203.532 1.00 112.31 75 ARG J CA 1
ATOM 1633 C C . ARG B 2 75 ? 196.404 199.402 202.686 1.00 112.31 75 ARG J C 1
ATOM 1634 O O . ARG B 2 75 ? 196.320 198.299 203.238 1.00 112.31 75 ARG J O 1
ATOM 1642 N N . THR B 2 76 ? 196.538 199.525 201.363 1.00 115.31 76 THR J N 1
ATOM 1643 C CA . THR B 2 76 ? 196.355 198.395 200.445 1.00 115.31 76 THR J CA 1
ATOM 1644 C C . THR B 2 76 ? 197.445 198.346 199.374 1.00 115.31 76 THR J C 1
ATOM 1645 O O . THR B 2 76 ? 197.166 198.209 198.182 1.00 115.31 76 THR J O 1
ATOM 1649 N N . CYS B 2 77 ? 198.709 198.458 199.781 1.00 114.27 77 CYS J N 1
ATOM 1650 C CA . CYS B 2 77 ? 199.820 198.129 198.885 1.00 114.27 77 CYS J CA 1
ATOM 1651 C C . CYS B 2 77 ? 201.081 197.967 199.716 1.00 114.27 77 CYS J C 1
ATOM 1652 O O . CYS B 2 77 ? 201.421 198.852 200.506 1.00 114.27 77 CYS J O 1
ATOM 1655 N N . LYS B 2 78 ? 201.774 196.843 199.527 1.00 117.86 78 LYS J N 1
ATOM 1656 C CA . LYS B 2 78 ? 202.849 196.458 200.437 1.00 117.86 78 LYS J CA 1
ATOM 1657 C C . LYS B 2 78 ? 204.019 197.437 200.373 1.00 117.86 78 LYS J C 1
ATOM 1658 O O . LYS B 2 78 ? 204.325 198.123 201.354 1.00 117.86 78 LYS J O 1
ATOM 1664 N N . THR B 2 79 ? 204.676 197.522 199.221 1.00 115.89 79 THR J N 1
ATOM 1665 C CA . THR B 2 79 ? 205.964 198.191 199.107 1.00 115.89 79 THR J CA 1
ATOM 1666 C C . THR B 2 79 ? 205.808 199.629 198.628 1.00 115.89 79 THR J C 1
ATOM 1667 O O . THR B 2 79 ? 204.738 200.068 198.200 1.00 115.89 79 THR J O 1
ATOM 1671 N N . ALA B 2 80 ? 206.919 200.366 198.706 1.00 114.32 80 ALA J N 1
ATOM 1672 C CA . ALA B 2 80 ? 206.930 201.756 198.268 1.00 114.32 80 ALA J CA 1
ATOM 1673 C C . ALA B 2 80 ? 206.718 201.868 196.764 1.00 114.32 80 ALA J C 1
ATOM 1674 O O . ALA B 2 80 ? 206.052 202.798 196.295 1.00 114.32 80 ALA J O 1
ATOM 1676 N N . GLY B 2 81 ? 207.297 200.946 195.993 1.00 111.23 81 GLY J N 1
ATOM 1677 C CA . GLY B 2 81 ? 207.181 201.027 194.545 1.00 111.23 81 GLY J CA 1
ATOM 1678 C C . GLY B 2 81 ? 205.745 200.936 194.066 1.00 111.23 81 GLY J C 1
ATOM 1679 O O . GLY B 2 81 ? 205.304 201.727 193.229 1.00 111.23 81 GLY J O 1
ATOM 1680 N N . ASP B 2 82 ? 204.995 199.967 194.592 1.00 108.84 82 ASP J N 1
ATOM 1681 C CA . ASP B 2 82 ? 203.600 199.815 194.194 1.00 108.84 82 ASP J CA 1
ATOM 1682 C C . ASP B 2 82 ? 202.778 201.028 194.611 1.00 108.84 82 ASP J C 1
ATOM 1683 O O . ASP B 2 82 ? 201.953 201.529 193.835 1.00 108.84 82 ASP J O 1
ATOM 1688 N N . PHE B 2 83 ? 202.996 201.513 195.835 1.00 108.34 83 PHE J N 1
ATOM 1689 C CA . PHE B 2 83 ? 202.318 202.713 196.311 1.00 108.34 83 PHE J CA 1
ATOM 1690 C C . PHE B 2 83 ? 202.546 203.881 195.365 1.00 108.34 83 PHE J C 1
ATOM 1691 O O . PHE B 2 83 ? 201.598 204.530 194.895 1.00 108.34 83 PHE J O 1
ATOM 1699 N N . GLU B 2 84 ? 203.811 204.145 195.056 1.00 104.46 84 GLU J N 1
ATOM 1700 C CA . GLU B 2 84 ? 204.146 205.351 194.322 1.00 104.46 84 GLU J CA 1
ATOM 1701 C C . GLU B 2 84 ? 203.742 205.243 192.859 1.00 104.46 84 GLU J C 1
ATOM 1702 O O . GLU B 2 84 ? 203.309 206.239 192.270 1.00 104.46 84 GLU J O 1
ATOM 1708 N N . THR B 2 85 ? 203.823 204.051 192.258 1.00 104.56 85 THR J N 1
ATOM 1709 C CA . THR B 2 85 ? 203.360 203.927 190.880 1.00 104.56 85 THR J CA 1
ATOM 1710 C C . THR B 2 85 ? 201.840 204.017 190.800 1.00 104.56 85 THR J C 1
ATOM 1711 O O . THR B 2 85 ? 201.306 204.568 189.835 1.00 104.56 85 THR J O 1
ATOM 1715 N N . LYS B 2 86 ? 201.116 203.497 191.800 1.00 101.05 86 LYS J N 1
ATOM 1716 C CA . LYS B 2 86 ? 199.665 203.677 191.808 1.00 101.05 86 LYS J CA 1
ATOM 1717 C C . LYS B 2 86 ? 199.297 205.153 191.901 1.00 101.05 86 LYS J C 1
ATOM 1718 O O . LYS B 2 86 ? 198.391 205.634 191.198 1.00 101.05 86 LYS J O 1
ATOM 1724 N N . LEU B 2 87 ? 199.986 205.889 192.771 1.00 99.94 87 LEU J N 1
ATOM 1725 C CA . LEU B 2 87 ? 199.733 207.321 192.869 1.00 99.94 87 LEU J CA 1
ATOM 1726 C C . LEU B 2 87 ? 200.060 208.020 191.553 1.00 99.94 87 LEU J C 1
ATOM 1727 O O . LEU B 2 87 ? 199.323 208.910 191.102 1.00 99.94 87 LEU J O 1
ATOM 1732 N N . SER B 2 88 ? 201.157 207.615 190.909 1.00 97.83 88 SER J N 1
ATOM 1733 C CA . SER B 2 88 ? 201.483 208.170 189.603 1.00 97.83 88 SER J CA 1
ATOM 1734 C C . SER B 2 88 ? 200.438 207.798 188.559 1.00 97.83 88 SER J C 1
ATOM 1735 O O . SER B 2 88 ? 200.265 208.525 187.584 1.00 97.83 88 SER J O 1
ATOM 1738 N N . ASP B 2 89 ? 199.731 206.678 188.736 1.00 97.39 89 ASP J N 1
ATOM 1739 C CA . ASP B 2 89 ? 198.647 206.340 187.812 1.00 97.39 89 ASP J CA 1
ATOM 1740 C C . ASP B 2 89 ? 197.447 207.256 188.010 1.00 97.39 89 ASP J C 1
ATOM 1741 O O . ASP B 2 89 ? 196.776 207.641 187.039 1.00 97.39 89 ASP J O 1
ATOM 1746 N N . TYR B 2 90 ? 197.142 207.592 189.263 1.00 97.27 90 TYR J N 1
ATOM 1747 C CA . TYR B 2 90 ? 196.118 208.608 189.506 1.00 97.27 90 TYR J CA 1
ATOM 1748 C C . TYR B 2 90 ? 196.495 209.908 188.803 1.00 97.27 90 TYR J C 1
ATOM 1749 O O . TYR B 2 90 ? 195.685 210.514 188.081 1.00 97.27 90 TYR J O 1
ATOM 1758 N N . GLY B 2 91 ? 197.747 210.331 188.980 1.00 93.95 91 GLY J N 1
ATOM 1759 C CA . GLY B 2 91 ? 198.228 211.497 188.262 1.00 93.95 91 GLY J CA 1
ATOM 1760 C C . GLY B 2 91 ? 198.188 211.318 186.757 1.00 93.95 91 GLY J C 1
ATOM 1761 O O . GLY B 2 91 ? 198.009 212.286 186.021 1.00 93.95 91 GLY J O 1
ATOM 1762 N N . HIS B 2 92 ? 198.392 210.089 186.284 1.00 92.11 92 HIS J N 1
ATOM 1763 C CA . HIS B 2 92 ? 198.310 209.793 184.858 1.00 92.11 92 HIS J CA 1
ATOM 1764 C C . HIS B 2 92 ? 196.927 210.127 184.323 1.00 92.11 92 HIS J C 1
ATOM 1765 O O . HIS B 2 92 ? 196.789 210.786 183.285 1.00 92.11 92 HIS J O 1
ATOM 1772 N N . ASN B 2 93 ? 195.890 209.674 185.029 1.00 92.31 93 ASN J N 1
ATOM 1773 C CA . ASN B 2 93 ? 194.521 210.018 184.644 1.00 92.31 93 ASN J CA 1
ATOM 1774 C C . ASN B 2 93 ? 194.329 211.533 184.630 1.00 92.31 93 ASN J C 1
ATOM 1775 O O . ASN B 2 93 ? 193.816 212.111 183.651 1.00 92.31 93 ASN J O 1
ATOM 1780 N N . ILE B 2 94 ? 194.767 212.193 185.707 1.00 94.96 94 ILE J N 1
ATOM 1781 C CA . ILE B 2 94 ? 194.584 213.640 185.820 1.00 94.96 94 ILE J CA 1
ATOM 1782 C C . ILE B 2 94 ? 195.247 214.348 184.643 1.00 94.96 94 ILE J C 1
ATOM 1783 O O . ILE B 2 94 ? 194.647 215.212 183.995 1.00 94.96 94 ILE J O 1
ATOM 1788 N N . GLY B 2 95 ? 196.479 213.955 184.325 1.00 95.81 95 GLY J N 1
ATOM 1789 C CA . GLY B 2 95 ? 197.209 214.612 183.256 1.00 95.81 95 GLY J CA 1
ATOM 1790 C C . GLY B 2 95 ? 196.625 214.351 181.881 1.00 95.81 95 GLY J C 1
ATOM 1791 O O . GLY B 2 95 ? 196.609 215.247 181.027 1.00 95.81 95 GLY J O 1
ATOM 1792 N N . ILE B 2 96 ? 196.162 213.120 181.631 1.00 92.69 96 ILE J N 1
ATOM 1793 C CA . ILE B 2 96 ? 195.640 212.833 180.300 1.00 92.69 96 ILE J CA 1
ATOM 1794 C C . ILE B 2 96 ? 194.390 213.652 180.039 1.00 92.69 96 ILE J C 1
ATOM 1795 O O . ILE B 2 96 ? 194.159 214.085 178.904 1.00 92.69 96 ILE J O 1
ATOM 1800 N N . ARG B 2 97 ? 193.563 213.897 181.059 1.00 92.47 97 ARG J N 1
ATOM 1801 C CA . ARG B 2 97 ? 192.528 214.912 180.857 1.00 92.47 97 ARG J CA 1
ATOM 1802 C C . ARG B 2 97 ? 193.158 216.290 180.647 1.00 92.47 97 ARG J C 1
ATOM 1803 O O . ARG B 2 97 ? 192.916 216.963 179.629 1.00 92.47 97 ARG J O 1
ATOM 1811 N N . LEU B 2 98 ? 194.027 216.693 181.581 1.00 95.12 98 LEU J N 1
ATOM 1812 C CA . LEU B 2 98 ? 194.428 218.092 181.706 1.00 95.12 98 LEU J CA 1
ATOM 1813 C C . LEU B 2 98 ? 195.093 218.615 180.444 1.00 95.12 98 LEU J C 1
ATOM 1814 O O . LEU B 2 98 ? 195.015 219.817 180.154 1.00 95.12 98 LEU J O 1
ATOM 1819 N N . LEU B 2 99 ? 195.750 217.734 179.687 1.00 97.44 99 LEU J N 1
ATOM 1820 C CA . LEU B 2 99 ? 196.382 218.158 178.442 1.00 97.44 99 LEU J CA 1
ATOM 1821 C C . LEU B 2 99 ? 195.354 218.751 177.491 1.00 97.44 99 LEU J C 1
ATOM 1822 O O . LEU B 2 99 ? 195.506 219.885 177.018 1.00 97.44 99 LEU J O 1
ATOM 1827 N N . GLU B 2 100 ? 194.281 218.006 177.226 1.00 96.79 100 GLU J N 1
ATOM 1828 C CA . GLU B 2 100 ? 193.223 218.532 176.377 1.00 96.79 100 GLU J CA 1
ATOM 1829 C C . GLU B 2 100 ? 192.577 219.760 176.991 1.00 96.79 100 GLU J C 1
ATOM 1830 O O . GLU B 2 100 ? 192.273 220.715 176.266 1.00 96.79 100 GLU J O 1
ATOM 1836 N N . LEU B 2 101 ? 192.379 219.771 178.319 1.00 95.67 101 LEU J N 1
ATOM 1837 C CA . LEU B 2 101 ? 191.723 220.937 178.926 1.00 95.67 101 LEU J CA 1
ATOM 1838 C C . LEU B 2 101 ? 192.501 222.208 178.615 1.00 95.67 101 LEU J C 1
ATOM 1839 O O . LEU B 2 101 ? 191.975 223.159 178.018 1.00 95.67 101 LEU J O 1
ATOM 1844 N N . LEU B 2 102 ? 193.774 222.223 179.010 1.00 96.73 102 LEU J N 1
ATOM 1845 C CA . LEU B 2 102 ? 194.585 223.424 178.877 1.00 96.73 102 LEU J CA 1
ATOM 1846 C C . LEU B 2 102 ? 194.802 223.784 177.417 1.00 96.73 102 LEU J C 1
ATOM 1847 O O . LEU B 2 102 ? 194.707 224.961 177.044 1.00 96.73 102 LEU J O 1
ATOM 1852 N N . ASN B 2 103 ? 195.092 222.790 176.572 1.00 100.79 103 ASN J N 1
ATOM 1853 C CA . ASN B 2 103 ? 195.373 223.088 175.175 1.00 100.79 103 ASN J CA 1
ATOM 1854 C C . ASN B 2 103 ? 194.154 223.678 174.483 1.00 100.79 103 ASN J C 1
ATOM 1855 O O . ASN B 2 103 ? 194.271 224.643 173.718 1.00 100.79 103 ASN J O 1
ATOM 1860 N N . PHE B 2 104 ? 192.969 223.117 174.735 1.00 104.06 104 PHE J N 1
ATOM 1861 C CA . PHE B 2 104 ? 191.777 223.669 174.111 1.00 104.06 104 PHE J CA 1
ATOM 1862 C C . PHE B 2 104 ? 191.477 225.062 174.643 1.00 104.06 104 PHE J C 1
ATOM 1863 O O . PHE B 2 104 ? 191.150 225.970 173.869 1.00 104.06 104 PHE J O 1
ATOM 1871 N N . ARG B 2 105 ? 191.584 225.258 175.959 1.00 103.73 105 ARG J N 1
ATOM 1872 C CA . ARG B 2 105 ? 191.200 226.547 176.523 1.00 103.73 105 ARG J CA 1
ATOM 1873 C C . ARG B 2 105 ? 192.142 227.660 176.092 1.00 103.73 105 ARG J C 1
ATOM 1874 O O . ARG B 2 105 ? 191.708 228.799 175.889 1.00 103.73 105 ARG J O 1
ATOM 1882 N N . ALA B 2 106 ? 193.432 227.362 175.946 1.00 104.83 106 ALA J N 1
ATOM 1883 C CA . ALA B 2 106 ? 194.360 228.395 175.502 1.00 104.83 106 ALA J CA 1
ATOM 1884 C C . ALA B 2 106 ? 194.072 228.862 174.079 1.00 104.83 106 ALA J C 1
ATOM 1885 O O . ALA B 2 106 ? 194.541 229.935 173.687 1.00 104.83 106 ALA J O 1
ATOM 1887 N N . SER B 2 107 ? 193.309 228.085 173.306 1.00 108.15 107 SER J N 1
ATOM 1888 C CA . SER B 2 107 ? 193.028 228.437 171.919 1.00 108.15 107 SER J CA 1
ATOM 1889 C C . SER B 2 107 ? 192.281 229.759 171.788 1.00 108.15 107 SER J C 1
ATOM 1890 O O . SER B 2 107 ? 192.491 230.490 170.813 1.00 108.15 107 SER J O 1
ATOM 1893 N N . VAL B 2 108 ? 191.406 230.081 172.741 1.00 108.29 108 VAL J N 1
ATOM 1894 C CA . VAL B 2 108 ? 190.532 231.239 172.572 1.00 108.29 108 VAL J CA 1
ATOM 1895 C C . VAL B 2 108 ? 191.350 232.527 172.579 1.00 108.29 108 VAL J C 1
ATOM 1896 O O . VAL B 2 108 ? 192.449 232.607 173.139 1.00 108.29 108 VAL J O 1
ATOM 1900 N N . SER B 2 109 ? 190.797 233.552 171.939 1.00 106.62 109 SER J N 1
ATOM 1901 C CA . SER B 2 109 ? 191.458 234.847 171.845 1.00 106.62 109 SER J CA 1
ATOM 1902 C C . SER B 2 109 ? 191.574 235.501 173.217 1.00 106.62 109 SER J C 1
ATOM 1903 O O . SER B 2 109 ? 190.640 235.459 174.018 1.00 106.62 109 SER J O 1
ATOM 1906 N N . SER B 2 161 ? 180.339 225.179 173.901 1.00 109.41 161 SER J N 1
ATOM 1907 C CA . SER B 2 161 ? 180.122 226.075 172.772 1.00 109.41 161 SER J CA 1
ATOM 1908 C C . SER B 2 161 ? 181.321 226.997 172.530 1.00 109.41 161 SER J C 1
ATOM 1909 O O . SER B 2 161 ? 181.222 227.967 171.780 1.00 109.41 161 SER J O 1
ATOM 1912 N N . LEU B 2 162 ? 182.462 226.686 173.152 1.00 109.28 162 LEU J N 1
ATOM 1913 C CA . LEU B 2 162 ? 183.633 227.543 173.016 1.00 109.28 162 LEU J CA 1
ATOM 1914 C C . LEU B 2 162 ? 184.228 227.497 171.616 1.00 109.28 162 LEU J C 1
ATOM 1915 O O . LEU B 2 162 ? 184.961 228.418 171.240 1.00 109.28 162 LEU J O 1
ATOM 1920 N N . SER B 2 163 ? 183.929 226.457 170.834 1.00 109.90 163 SER J N 1
ATOM 1921 C CA . SER B 2 163 ? 184.386 226.415 169.451 1.00 109.90 163 SER J CA 1
ATOM 1922 C C . SER B 2 163 ? 183.824 227.565 168.625 1.00 109.90 163 SER J C 1
ATOM 1923 O O . SER B 2 163 ? 184.404 227.913 167.591 1.00 109.90 163 SER J O 1
ATOM 1926 N N . ASN B 2 164 ? 182.706 228.155 169.055 1.00 113.01 164 ASN J N 1
ATOM 1927 C CA . ASN B 2 164 ? 182.204 229.362 168.409 1.00 113.01 164 ASN J CA 1
ATOM 1928 C C . ASN B 2 164 ? 183.229 230.488 168.468 1.00 113.01 164 ASN J C 1
ATOM 1929 O O . ASN B 2 164 ? 183.360 231.268 167.518 1.00 113.01 164 ASN J O 1
ATOM 1934 N N . TYR B 2 165 ? 183.965 230.587 169.574 1.00 110.75 165 TYR J N 1
ATOM 1935 C CA . TYR B 2 165 ? 184.879 231.699 169.798 1.00 110.75 165 TYR J CA 1
ATOM 1936 C C . TYR B 2 165 ? 186.261 231.488 169.195 1.00 110.75 165 TYR J C 1
ATOM 1937 O O . TYR B 2 165 ? 187.015 232.459 169.070 1.00 110.75 165 TYR J O 1
ATOM 1946 N N . ILE B 2 166 ? 186.615 230.264 168.818 1.00 110.48 166 ILE J N 1
ATOM 1947 C CA . ILE B 2 166 ? 187.988 229.933 168.457 1.00 110.48 166 ILE J CA 1
ATOM 1948 C C . ILE B 2 166 ? 188.193 230.223 166.976 1.00 110.48 166 ILE J C 1
ATOM 1949 O O . ILE B 2 166 ? 187.506 229.654 166.121 1.00 110.48 166 ILE J O 1
ATOM 1954 N N . THR B 2 167 ? 189.142 231.113 166.678 1.00 106.56 167 THR J N 1
ATOM 1955 C CA . THR B 2 167 ? 189.600 231.353 165.315 1.00 106.56 167 THR J CA 1
ATOM 1956 C C . THR B 2 167 ? 190.863 230.576 164.975 1.00 106.56 167 THR J C 1
ATOM 1957 O O . THR B 2 167 ? 191.117 230.323 163.793 1.00 106.56 167 THR J O 1
ATOM 1961 N N . LYS B 2 168 ? 191.653 230.201 165.978 1.00 105.13 168 LYS J N 1
ATOM 1962 C CA . LYS B 2 168 ? 192.826 229.366 165.778 1.00 105.13 168 LYS J CA 1
ATOM 1963 C C . LYS B 2 168 ? 192.992 228.493 167.008 1.00 105.13 168 LYS J C 1
ATOM 1964 O O . LYS B 2 168 ? 192.775 228.952 168.132 1.00 105.13 168 LYS J O 1
ATOM 1970 N N . MET B 2 169 ? 193.387 227.245 166.794 1.00 103.66 169 MET J N 1
ATOM 1971 C CA . MET B 2 169 ? 193.771 226.370 167.888 1.00 103.66 169 MET J CA 1
ATOM 1972 C C . MET B 2 169 ? 195.259 226.520 168.156 1.00 103.66 169 MET J C 1
ATOM 1973 O O . MET B 2 169 ? 196.044 226.823 167.253 1.00 103.66 169 MET J O 1
ATOM 1978 N N . ARG B 2 170 ? 195.644 226.323 169.413 1.00 101.08 170 ARG J N 1
ATOM 1979 C CA . ARG B 2 170 ? 197.060 226.347 169.745 1.00 101.08 170 ARG J CA 1
ATOM 1980 C C . ARG B 2 170 ? 197.769 225.207 169.030 1.00 101.08 170 ARG J C 1
ATOM 1981 O O . ARG B 2 170 ? 197.233 224.102 168.910 1.00 101.08 170 ARG J O 1
ATOM 1989 N N . ARG B 2 171 ? 198.970 225.491 168.535 1.00 97.86 171 ARG J N 1
ATOM 1990 C CA . ARG B 2 171 ? 199.728 224.491 167.799 1.00 97.86 171 ARG J CA 1
ATOM 1991 C C . ARG B 2 171 ? 199.990 223.275 168.674 1.00 97.86 171 ARG J C 1
ATOM 1992 O O . ARG B 2 171 ? 200.351 223.401 169.847 1.00 97.86 171 ARG J O 1
ATOM 2000 N N . ARG B 2 172 ? 199.775 222.093 168.105 1.00 96.98 172 ARG J N 1
ATOM 2001 C CA . ARG B 2 172 ? 200.177 220.869 168.778 1.00 96.98 172 ARG J CA 1
ATOM 2002 C C . ARG B 2 172 ? 201.667 220.922 169.067 1.00 96.98 172 ARG J C 1
ATOM 2003 O O . ARG B 2 172 ? 202.461 221.366 168.235 1.00 96.98 172 ARG J O 1
ATOM 2011 N N . ASP B 2 173 ? 202.048 220.489 170.261 1.00 103.56 173 ASP J N 1
ATOM 2012 C CA . ASP B 2 173 ? 203.429 220.598 170.708 1.00 103.56 173 ASP J CA 1
ATOM 2013 C C . ASP B 2 173 ? 204.200 219.390 170.191 1.00 103.56 173 ASP J C 1
ATOM 2014 O O . ASP B 2 173 ? 203.971 218.261 170.636 1.00 103.56 173 ASP J O 1
ATOM 2019 N N . LEU B 2 174 ? 205.115 219.631 169.253 1.00 97.17 174 LEU J N 1
ATOM 2020 C CA . LEU B 2 174 ? 205.934 218.588 168.648 1.00 97.17 174 LEU J CA 1
ATOM 2021 C C . LEU B 2 174 ? 207.314 218.501 169.285 1.00 97.17 174 LEU J C 1
ATOM 2022 O O . LEU B 2 174 ? 207.714 217.438 169.766 1.00 97.17 174 LEU J O 1
ATOM 2027 N N . LYS B 2 175 ? 208.050 219.606 169.289 1.00 99.51 175 LYS J N 1
ATOM 2028 C CA . LYS B 2 175 ? 209.384 219.627 169.865 1.00 99.51 175 LYS J CA 1
ATOM 2029 C C . LYS B 2 175 ? 209.314 219.535 171.385 1.00 99.51 175 LYS J C 1
ATOM 2030 O O . LYS B 2 175 ? 208.371 220.018 172.018 1.00 99.51 175 LYS J O 1
ATOM 2036 N N . ILE B 2 176 ? 210.334 218.905 171.969 1.00 98.67 176 ILE J N 1
ATOM 2037 C CA . ILE B 2 176 ? 210.371 218.721 173.417 1.00 98.67 176 ILE J CA 1
ATOM 2038 C C . ILE B 2 176 ? 210.450 220.072 174.118 1.00 98.67 176 ILE J C 1
ATOM 2039 O O . ILE B 2 176 ? 209.869 220.270 175.196 1.00 98.67 176 ILE J O 1
ATOM 2044 N N . LEU B 2 177 ? 211.169 221.021 173.517 1.00 102.31 177 LEU J N 1
ATOM 2045 C CA . LEU B 2 177 ? 211.338 222.333 174.131 1.00 102.31 177 LEU J CA 1
ATOM 2046 C C . LEU B 2 177 ? 210.002 223.044 174.294 1.00 102.31 177 LEU J C 1
ATOM 2047 O O . LEU B 2 177 ? 209.721 223.619 175.349 1.00 102.31 177 LEU J O 1
ATOM 2052 N N . ASP B 2 178 ? 209.153 223.002 173.265 1.00 104.34 178 ASP J N 1
ATOM 2053 C CA . ASP B 2 178 ? 207.894 223.737 173.333 1.00 104.34 178 ASP J CA 1
ATOM 2054 C C . ASP B 2 178 ? 206.929 223.106 174.330 1.00 104.34 178 ASP J C 1
ATOM 2055 O O . ASP B 2 178 ? 206.253 223.820 175.079 1.00 104.34 178 ASP J O 1
ATOM 2060 N N . ILE B 2 179 ? 206.848 221.774 174.362 1.00 97.91 179 ILE J N 1
ATOM 2061 C CA . ILE B 2 179 ? 205.945 221.132 175.313 1.00 97.91 179 ILE J CA 1
ATOM 2062 C C . ILE B 2 179 ? 206.422 221.370 176.741 1.00 97.91 179 ILE J C 1
ATOM 2063 O O . ILE B 2 179 ? 205.612 221.607 177.645 1.00 97.91 179 ILE J O 1
ATOM 2068 N N . LEU B 2 180 ? 207.737 221.324 176.976 1.00 100.90 180 LEU J N 1
ATOM 2069 C CA . LEU B 2 180 ? 208.217 221.613 178.324 1.00 100.90 180 LEU J CA 1
ATOM 2070 C C . LEU B 2 180 ? 208.033 223.082 178.686 1.00 100.90 180 LEU J C 1
ATOM 2071 O O . LEU B 2 180 ? 207.770 223.398 179.850 1.00 100.90 180 LEU J O 1
ATOM 2076 N N . GLN B 2 181 ? 208.152 223.989 177.716 1.00 102.75 181 GLN J N 1
ATOM 2077 C CA . GLN B 2 181 ? 207.850 225.391 177.984 1.00 102.75 181 GLN J CA 1
ATOM 2078 C C . GLN B 2 181 ? 206.386 225.569 178.351 1.00 102.75 181 GLN J C 1
ATOM 2079 O O . GLN B 2 181 ? 206.046 226.390 179.210 1.00 102.75 181 GLN J O 1
ATOM 2085 N N . PHE B 2 182 ? 205.503 224.819 177.694 1.00 101.36 182 PHE J N 1
ATOM 2086 C CA . PHE B 2 182 ? 204.090 224.850 178.051 1.00 101.36 182 PHE J CA 1
ATOM 2087 C C . PHE B 2 182 ? 203.867 224.303 179.455 1.00 101.36 182 PHE J C 1
ATOM 2088 O O . PHE B 2 182 ? 203.055 224.843 180.216 1.00 101.36 182 PHE J O 1
ATOM 2096 N N . ILE B 2 183 ? 204.572 223.229 179.811 1.00 96.21 183 ILE J N 1
ATOM 2097 C CA . ILE B 2 183 ? 204.459 222.680 181.160 1.00 96.21 183 ILE J CA 1
ATOM 2098 C C . ILE B 2 183 ? 204.936 223.702 182.184 1.00 96.21 183 ILE J C 1
ATOM 2099 O O . ILE B 2 183 ? 204.378 223.817 183.281 1.00 96.21 183 ILE J O 1
ATOM 2104 N N . HIS B 2 184 ? 205.982 224.452 181.845 1.00 100.95 184 HIS J N 1
ATOM 2105 C CA . HIS B 2 184 ? 206.512 225.461 182.756 1.00 100.95 184 HIS J CA 1
ATOM 2106 C C . HIS B 2 184 ? 205.535 226.617 182.926 1.00 100.95 184 HIS J C 1
ATOM 2107 O O . HIS B 2 184 ? 205.072 226.900 184.037 1.00 100.95 184 HIS J O 1
ATOM 2114 N N . GLY B 2 185 ? 205.208 227.298 181.829 1.00 97.20 185 GLY J N 1
ATOM 2115 C CA . GLY B 2 185 ? 204.510 228.565 181.893 1.00 97.20 185 GLY J CA 1
ATOM 2116 C C . GLY B 2 185 ? 203.002 228.517 181.880 1.00 97.20 185 GLY J C 1
ATOM 2117 O O . GLY B 2 185 ? 202.378 229.560 182.095 1.00 97.20 185 GLY J O 1
ATOM 2118 N N . THR B 2 186 ? 202.395 227.354 181.628 1.00 99.67 186 THR J N 1
ATOM 2119 C CA . THR B 2 186 ? 200.938 227.240 181.568 1.00 99.67 186 THR J CA 1
ATOM 2120 C C . THR B 2 186 ? 200.378 226.135 182.448 1.00 99.67 186 THR J C 1
ATOM 2121 O O . THR B 2 186 ? 199.324 226.326 183.059 1.00 99.67 186 THR J O 1
ATOM 2125 N N . LEU B 2 187 ? 201.047 224.985 182.535 1.00 95.98 187 LEU J N 1
ATOM 2126 C CA . LEU B 2 187 ? 200.483 223.888 183.313 1.00 95.98 187 LEU J CA 1
ATOM 2127 C C . LEU B 2 187 ? 200.543 224.190 184.801 1.00 95.98 187 LEU J C 1
ATOM 2128 O O . LEU B 2 187 ? 199.556 224.007 185.518 1.00 95.98 187 LEU J O 1
ATOM 2133 N N . TRP B 2 188 ? 201.698 224.644 185.288 1.00 99.45 188 TRP J N 1
ATOM 2134 C CA . TRP B 2 188 ? 201.820 224.981 186.702 1.00 99.45 188 TRP J CA 1
ATOM 2135 C C . TRP B 2 188 ? 201.215 226.341 187.017 1.00 99.45 188 TRP J C 1
ATOM 2136 O O . TRP B 2 188 ? 200.690 226.535 188.119 1.00 99.45 188 TRP J O 1
ATOM 2147 N N . SER B 2 189 ? 201.275 227.287 186.075 1.00 99.94 189 SER J N 1
ATOM 2148 C CA . SER B 2 189 ? 200.570 228.553 186.254 1.00 99.94 189 SER J CA 1
ATOM 2149 C C . SER B 2 189 ? 199.078 228.332 186.455 1.00 99.94 189 SER J C 1
ATOM 2150 O O . SER B 2 189 ? 198.423 229.105 187.163 1.00 99.94 189 SER J O 1
ATOM 2153 N N . TYR B 2 190 ? 198.530 227.287 185.840 1.00 99.73 190 TYR J N 1
ATOM 2154 C CA . TYR B 2 190 ? 197.132 226.923 186.027 1.00 99.73 190 TYR J CA 1
ATOM 2155 C C . TYR B 2 190 ? 196.943 226.097 187.294 1.00 99.73 190 TYR J C 1
ATOM 2156 O O . TYR B 2 190 ? 196.131 226.441 188.158 1.00 99.73 190 TYR J O 1
ATOM 2165 N N . LEU B 2 191 ? 197.694 225.003 187.410 1.00 97.84 191 LEU J N 1
ATOM 2166 C CA . LEU B 2 191 ? 197.434 224.003 188.437 1.00 97.84 191 LEU J CA 1
ATOM 2167 C C . LEU B 2 191 ? 197.801 224.505 189.828 1.00 97.84 191 LEU J C 1
ATOM 2168 O O . LEU B 2 191 ? 197.065 224.261 190.791 1.00 97.84 191 LEU J O 1
ATOM 2173 N N . PHE B 2 192 ? 198.932 225.204 189.954 1.00 95.03 192 PHE J N 1
ATOM 2174 C CA . PHE B 2 192 ? 199.423 225.692 191.240 1.00 95.03 192 PHE J CA 1
ATOM 2175 C C . PHE B 2 192 ? 199.498 227.212 191.308 1.00 95.03 192 PHE J C 1
ATOM 2176 O O . PHE B 2 192 ? 200.090 227.746 192.251 1.00 95.03 192 PHE J O 1
ATOM 2184 N N . ASN B 2 193 ? 198.935 227.923 190.331 1.00 96.62 193 ASN J N 1
ATOM 2185 C CA . ASN B 2 193 ? 198.711 229.364 190.364 1.00 96.62 193 ASN J CA 1
ATOM 2186 C C . ASN B 2 193 ? 199.981 230.190 190.184 1.00 96.62 193 ASN J C 1
ATOM 2187 O O . ASN B 2 193 ? 199.889 231.422 190.128 1.00 96.62 193 ASN J O 1
ATOM 2192 N N . HIS B 2 194 ? 201.157 229.569 190.096 1.00 100.40 194 HIS J N 1
ATOM 2193 C CA . HIS B 2 194 ? 202.408 230.277 189.863 1.00 100.40 194 HIS J CA 1
ATOM 2194 C C . HIS B 2 194 ? 203.218 229.515 188.830 1.00 100.40 194 HIS J C 1
ATOM 2195 O O . HIS B 2 194 ? 203.179 228.282 188.786 1.00 100.40 194 HIS J O 1
ATOM 2202 N N . VAL B 2 195 ? 203.940 230.258 187.989 1.00 100.67 195 VAL J N 1
ATOM 2203 C CA . VAL B 2 195 ? 204.820 229.627 187.016 1.00 100.67 195 VAL J CA 1
ATOM 2204 C C . VAL B 2 195 ? 205.858 228.801 187.756 1.00 100.67 195 VAL J C 1
ATOM 2205 O O . VAL B 2 195 ? 206.298 229.164 188.855 1.00 100.67 195 VAL J O 1
ATOM 2209 N N . SER B 2 196 ? 206.224 227.660 187.173 1.00 102.81 196 SER J N 1
ATOM 2210 C CA . SER B 2 196 ? 207.286 226.840 187.736 1.00 102.81 196 SER J CA 1
ATOM 2211 C C . SER B 2 196 ? 208.559 227.664 187.882 1.00 102.81 196 SER J C 1
ATOM 2212 O O . SER B 2 196 ? 208.770 228.648 187.167 1.00 102.81 196 SER J O 1
ATOM 2215 N N . ASP B 2 197 ? 209.401 227.260 188.836 1.00 105.46 197 ASP J N 1
ATOM 2216 C CA . ASP B 2 197 ? 210.559 228.067 189.209 1.00 105.46 197 ASP J CA 1
ATOM 2217 C C . ASP B 2 197 ? 211.492 228.277 188.023 1.00 105.46 197 ASP J C 1
ATOM 2218 O O . ASP B 2 197 ? 211.724 229.412 187.592 1.00 105.46 197 ASP J O 1
ATOM 2223 N N . ASP B 2 198 ? 212.038 227.193 187.480 1.00 108.64 198 ASP J N 1
ATOM 2224 C CA . ASP B 2 198 ? 212.864 227.302 186.288 1.00 108.64 198 ASP J CA 1
ATOM 2225 C C . ASP B 2 198 ? 212.929 225.947 185.602 1.00 108.64 198 ASP J C 1
ATOM 2226 O O . ASP B 2 198 ? 212.824 224.902 186.248 1.00 108.64 198 ASP J O 1
ATOM 2231 N N . LEU B 2 199 ? 213.106 225.987 184.284 1.00 107.47 199 LEU J N 1
ATOM 2232 C CA . LEU B 2 199 ? 213.182 224.797 183.443 1.00 107.47 199 LEU J CA 1
ATOM 2233 C C . LEU B 2 199 ? 214.651 224.539 183.134 1.00 107.47 199 LEU J C 1
ATOM 2234 O O . LEU B 2 199 ? 215.308 225.375 182.506 1.00 107.47 199 LEU J O 1
ATOM 2239 N N . VAL B 2 200 ? 215.167 223.388 183.568 1.00 109.46 200 VAL J N 1
ATOM 2240 C CA . VAL B 2 200 ? 216.598 223.102 183.531 1.00 109.46 200 VAL J CA 1
ATOM 2241 C C . VAL B 2 200 ? 216.819 221.864 182.671 1.00 109.46 200 VAL J C 1
ATOM 2242 O O . VAL B 2 200 ? 216.415 220.757 183.045 1.00 109.46 200 VAL J O 1
ATOM 2246 N N . LYS B 2 201 ? 217.481 222.040 181.533 1.00 107.88 201 LYS J N 1
ATOM 2247 C CA . LYS B 2 201 ? 217.840 220.901 180.702 1.00 107.88 201 LYS J CA 1
ATOM 2248 C C . LYS B 2 201 ? 219.099 220.249 181.255 1.00 107.88 201 LYS J C 1
ATOM 2249 O O . LYS B 2 201 ? 220.066 220.931 181.603 1.00 107.88 201 LYS J O 1
ATOM 2255 N N . SER B 2 202 ? 219.084 218.921 181.330 1.00 109.04 202 SER J N 1
ATOM 2256 C CA . SER B 2 202 ? 220.214 218.194 181.883 1.00 109.04 202 SER J CA 1
ATOM 2257 C C . SER B 2 202 ? 221.445 218.372 180.997 1.00 109.04 202 SER J C 1
ATOM 2258 O O . SER B 2 202 ? 221.368 218.843 179.860 1.00 109.04 202 SER J O 1
ATOM 2261 N N . SER B 2 203 ? 222.597 217.991 181.548 1.00 109.29 203 SER J N 1
ATOM 2262 C CA . SER B 2 203 ? 223.881 218.043 180.858 1.00 109.29 203 SER J CA 1
ATOM 2263 C C . SER B 2 203 ? 224.569 216.692 180.784 1.00 109.29 203 SER J C 1
ATOM 2264 O O . SER B 2 203 ? 225.136 216.350 179.743 1.00 109.29 203 SER J O 1
ATOM 2267 N N . GLU B 2 204 ? 224.536 215.912 181.864 1.00 112.57 204 GLU J N 1
ATOM 2268 C CA . GLU B 2 204 ? 225.168 214.596 181.854 1.00 112.57 204 GLU J CA 1
ATOM 2269 C C . GLU B 2 204 ? 224.480 213.672 180.857 1.00 112.57 204 GLU J C 1
ATOM 2270 O O . GLU B 2 204 ? 225.087 213.235 179.873 1.00 112.57 204 GLU J O 1
ATOM 2276 N N . ARG B 2 205 ? 223.208 213.370 181.097 1.00 110.76 205 ARG J N 1
ATOM 2277 C CA . ARG B 2 205 ? 222.382 212.605 180.174 1.00 110.76 205 ARG J CA 1
ATOM 2278 C C . ARG B 2 205 ? 221.475 213.558 179.408 1.00 110.76 205 ARG J C 1
ATOM 2279 O O . ARG B 2 205 ? 220.976 214.539 179.966 1.00 110.76 205 ARG J O 1
ATOM 2287 N N . ASP B 2 206 ? 221.267 213.263 178.124 1.00 106.85 206 ASP J N 1
ATOM 2288 C CA . ASP B 2 206 ? 220.615 214.221 177.239 1.00 106.85 206 ASP J CA 1
ATOM 2289 C C . ASP B 2 206 ? 219.098 214.158 177.352 1.00 106.85 206 ASP J C 1
ATOM 2290 O O . ASP B 2 206 ? 218.435 215.196 177.447 1.00 106.85 206 ASP J O 1
ATOM 2295 N N . ASN B 2 207 ? 218.529 212.952 177.338 1.00 101.79 207 ASN J N 1
ATOM 2296 C CA . ASN B 2 207 ? 217.077 212.826 177.385 1.00 101.79 207 ASN J CA 1
ATOM 2297 C C . ASN B 2 207 ? 216.494 213.327 178.700 1.00 101.79 207 ASN J C 1
ATOM 2298 O O . ASN B 2 207 ? 215.304 213.653 178.749 1.00 101.79 207 ASN J O 1
ATOM 2303 N N . GLU B 2 208 ? 217.294 213.393 179.759 1.00 105.68 208 GLU J N 1
ATOM 2304 C CA . GLU B 2 208 ? 216.808 213.913 181.027 1.00 105.68 208 GLU J CA 1
ATOM 2305 C C . GLU B 2 208 ? 216.486 215.398 180.914 1.00 105.68 208 GLU J C 1
ATOM 2306 O O . GLU B 2 208 ? 217.193 216.157 180.245 1.00 105.68 208 GLU J O 1
ATOM 2312 N N . TYR B 2 209 ? 215.395 215.803 181.558 1.00 104.20 209 TYR J N 1
ATOM 2313 C CA . TYR B 2 209 ? 215.063 217.211 181.743 1.00 104.20 209 TYR J CA 1
ATOM 2314 C C . TYR B 2 209 ? 214.563 217.383 183.168 1.00 104.20 209 TYR J C 1
ATOM 2315 O O . TYR B 2 209 ? 214.126 216.419 183.795 1.00 104.20 209 TYR J O 1
ATOM 2324 N N . MET B 2 210 ? 214.615 218.616 183.679 1.00 106.73 210 MET J N 1
ATOM 2325 C CA . MET B 2 210 ? 214.373 218.884 185.091 1.00 106.73 210 MET J CA 1
ATOM 2326 C C . MET B 2 210 ? 213.405 220.047 185.229 1.00 106.73 210 MET J C 1
ATOM 2327 O O . MET B 2 210 ? 213.604 221.106 184.618 1.00 106.73 210 MET J O 1
ATOM 2332 N N . ILE B 2 211 ? 212.363 219.847 186.037 1.00 103.30 211 ILE J N 1
ATOM 2333 C CA . ILE B 2 211 ? 211.439 220.911 186.412 1.00 103.30 211 ILE J CA 1
ATOM 2334 C C . ILE B 2 211 ? 211.371 220.925 187.935 1.00 103.30 211 ILE J C 1
ATOM 2335 O O . ILE B 2 211 ? 211.129 219.887 188.558 1.00 103.30 211 ILE J O 1
ATOM 2340 N N . VAL B 2 212 ? 211.595 222.094 188.530 1.00 101.37 212 VAL J N 1
ATOM 2341 C CA . VAL B 2 212 ? 211.873 222.216 189.957 1.00 101.37 212 VAL J CA 1
ATOM 2342 C C . VAL B 2 212 ? 210.803 223.073 190.616 1.00 101.37 212 VAL J C 1
ATOM 2343 O O . VAL B 2 212 ? 210.360 224.079 190.051 1.00 101.37 212 VAL J O 1
ATOM 2347 N N . ASP B 2 213 ? 210.393 222.661 191.814 1.00 105.16 213 ASP J N 1
ATOM 2348 C CA . ASP B 2 213 ? 209.457 223.397 192.653 1.00 105.16 213 ASP J CA 1
ATOM 2349 C C . ASP B 2 213 ? 210.185 223.817 193.920 1.00 105.16 213 ASP J C 1
ATOM 2350 O O . ASP B 2 213 ? 210.731 222.964 194.636 1.00 105.16 213 ASP J O 1
ATOM 2355 N N . ASN B 2 214 ? 210.198 225.127 194.187 1.00 104.82 214 ASN J N 1
ATOM 2356 C CA . ASN B 2 214 ? 210.810 225.634 195.410 1.00 104.82 214 ASN J CA 1
ATOM 2357 C C . ASN B 2 214 ? 210.006 225.230 196.636 1.00 104.82 214 ASN J C 1
ATOM 2358 O O . ASN B 2 214 ? 210.556 224.698 197.607 1.00 104.82 214 ASN J O 1
ATOM 2363 N N . PHE B 2 215 ? 208.699 225.473 196.602 1.00 102.77 215 PHE J N 1
ATOM 2364 C CA . PHE B 2 215 ? 207.791 225.228 197.720 1.00 102.77 215 PHE J CA 1
ATOM 2365 C C . PHE B 2 215 ? 206.624 224.421 197.167 1.00 102.77 215 PHE J C 1
ATOM 2366 O O . PHE B 2 215 ? 205.624 225.000 196.721 1.00 102.77 215 PHE J O 1
ATOM 2374 N N . PRO B 2 216 ? 206.749 223.071 197.112 1.00 98.16 216 PRO J N 1
ATOM 2375 C CA . PRO B 2 216 ? 205.662 222.243 196.565 1.00 98.16 216 PRO J CA 1
ATOM 2376 C C . PRO B 2 216 ? 204.301 222.551 197.169 1.00 98.16 216 PRO J C 1
ATOM 2377 O O . PRO B 2 216 ? 204.052 222.299 198.351 1.00 98.16 216 PRO J O 1
ATOM 2381 N N . THR B 2 217 ? 203.409 223.082 196.339 1.00 96.90 217 THR J N 1
ATOM 2382 C CA . THR B 2 217 ? 202.190 223.738 196.793 1.00 96.90 217 THR J CA 1
ATOM 2383 C C . THR B 2 217 ? 201.073 222.749 197.138 1.00 96.90 217 THR J C 1
ATOM 2384 O O . THR B 2 217 ? 199.987 223.178 197.545 1.00 96.90 217 THR J O 1
ATOM 2388 N N . LEU B 2 218 ? 201.322 221.447 197.034 1.00 95.41 218 LEU J N 1
ATOM 2389 C CA . LEU B 2 218 ? 200.299 220.427 197.236 1.00 95.41 218 LEU J CA 1
ATOM 2390 C C . LEU B 2 218 ? 200.686 219.405 198.295 1.00 95.41 218 LEU J C 1
ATOM 2391 O O . LEU B 2 218 ? 199.807 218.916 199.010 1.00 95.41 218 LEU J O 1
ATOM 2396 N N . THR B 2 219 ? 201.974 219.080 198.421 1.00 98.74 219 THR J N 1
ATOM 2397 C CA . THR B 2 219 ? 202.464 218.114 199.400 1.00 98.74 219 THR J CA 1
ATOM 2398 C C . THR B 2 219 ? 203.203 218.780 200.558 1.00 98.74 219 THR J C 1
ATOM 2399 O O . THR B 2 219 ? 203.973 218.115 201.259 1.00 98.74 219 THR J O 1
ATOM 2403 N N . GLN B 2 220 ? 202.980 220.078 200.780 1.00 101.43 220 GLN J N 1
ATOM 2404 C CA . GLN B 2 220 ? 203.759 220.835 201.756 1.00 101.43 220 GLN J CA 1
ATOM 2405 C C . GLN B 2 220 ? 203.559 220.370 203.192 1.00 101.43 220 GLN J C 1
ATOM 2406 O O . GLN B 2 220 ? 204.382 220.712 204.046 1.00 101.43 220 GLN J O 1
ATOM 2412 N N . PHE B 2 221 ? 202.502 219.611 203.482 1.00 101.44 221 PHE J N 1
ATOM 2413 C CA . PHE B 2 221 ? 202.201 219.174 204.839 1.00 101.44 221 PHE J CA 1
ATOM 2414 C C . PHE B 2 221 ? 202.703 217.772 205.160 1.00 101.44 221 PHE J C 1
ATOM 2415 O O . PHE B 2 221 ? 202.572 217.341 206.309 1.00 101.44 221 PHE J O 1
ATOM 2423 N N . ILE B 2 222 ? 203.266 217.051 204.196 1.00 100.31 222 ILE J N 1
ATOM 2424 C CA . ILE B 2 222 ? 203.758 215.702 204.463 1.00 100.31 222 ILE J CA 1
ATOM 2425 C C . ILE B 2 222 ? 205.039 215.834 205.283 1.00 100.31 222 ILE J C 1
ATOM 2426 O O . ILE B 2 222 ? 205.977 216.505 204.831 1.00 100.31 222 ILE J O 1
ATOM 2431 N N . PRO B 2 223 ? 205.146 215.233 206.469 1.00 104.06 223 PRO J N 1
ATOM 2432 C CA . PRO B 2 223 ? 206.332 215.468 207.293 1.00 104.06 223 PRO J CA 1
ATOM 2433 C C . PRO B 2 223 ? 207.523 214.642 206.839 1.00 104.06 223 PRO J C 1
ATOM 2434 O O . PRO B 2 223 ? 207.384 213.542 206.300 1.00 104.06 223 PRO J O 1
ATOM 2438 N N . GLY B 2 224 ? 208.710 215.193 207.078 1.00 105.26 224 GLY J N 1
ATOM 2439 C CA . GLY B 2 224 ? 209.943 214.544 206.680 1.00 105.26 224 GLY J CA 1
ATOM 2440 C C . GLY B 2 224 ? 210.310 214.875 205.250 1.00 105.26 224 GLY J C 1
ATOM 2441 O O . GLY B 2 224 ? 209.885 215.909 204.724 1.00 105.26 224 GLY J O 1
ATOM 2442 N N . GLU B 2 225 ? 211.104 214.017 204.616 1.00 108.11 225 GLU J N 1
ATOM 2443 C CA . GLU B 2 225 ? 211.432 214.154 203.200 1.00 108.11 225 GLU J CA 1
ATOM 2444 C C . GLU B 2 225 ? 211.355 212.793 202.519 1.00 108.11 225 GLU J C 1
ATOM 2445 O O . GLU B 2 225 ? 212.226 212.405 201.739 1.00 108.11 225 GLU J O 1
ATOM 2451 N N . ASN B 2 226 ? 210.295 212.047 202.820 1.00 114.50 226 ASN J N 1
ATOM 2452 C CA . ASN B 2 226 ? 209.992 210.811 202.105 1.00 114.50 226 ASN J CA 1
ATOM 2453 C C . ASN B 2 226 ? 209.351 211.218 200.783 1.00 114.50 226 ASN J C 1
ATOM 2454 O O . ASN B 2 226 ? 208.139 211.414 200.684 1.00 114.50 226 ASN J O 1
ATOM 2459 N N . VAL B 2 227 ? 210.195 211.349 199.754 1.00 105.52 227 VAL J N 1
ATOM 2460 C CA . VAL B 2 227 ? 209.808 211.937 198.472 1.00 105.52 227 VAL J CA 1
ATOM 2461 C C . VAL B 2 227 ? 208.656 211.190 197.807 1.00 105.52 227 VAL J C 1
ATOM 2462 O O . VAL B 2 227 ? 207.902 211.781 197.017 1.00 105.52 227 VAL J O 1
ATOM 2466 N N . SER B 2 228 ? 208.464 209.911 198.152 1.00 106.72 228 SER J N 1
ATOM 2467 C CA . SER B 2 228 ? 207.461 209.064 197.514 1.00 106.72 228 SER J CA 1
ATOM 2468 C C . SER B 2 228 ? 206.056 209.654 197.534 1.00 106.72 228 SER J C 1
ATOM 2469 O O . SER B 2 228 ? 205.202 209.213 196.757 1.00 106.72 228 SER J O 1
ATOM 2472 N N . CYS B 2 229 ? 205.789 210.627 198.407 1.00 107.88 229 CYS J N 1
ATOM 2473 C CA . CYS B 2 229 ? 204.466 211.233 198.442 1.00 107.88 229 CYS J CA 1
ATOM 2474 C C . CYS B 2 229 ? 204.131 211.946 197.136 1.00 107.88 229 CYS J C 1
ATOM 2475 O O . CYS B 2 229 ? 203.034 211.749 196.601 1.00 107.88 229 CYS J O 1
ATOM 2478 N N . GLU B 2 230 ? 205.050 212.760 196.578 1.00 104.81 230 GLU J N 1
ATOM 2479 C CA . GLU B 2 230 ? 204.586 213.627 195.486 1.00 104.81 230 GLU J CA 1
ATOM 2480 C C . GLU B 2 230 ? 204.647 212.970 194.105 1.00 104.81 230 GLU J C 1
ATOM 2481 O O . GLU B 2 230 ? 204.601 213.695 193.099 1.00 104.81 230 GLU J O 1
ATOM 2487 N N . TYR B 2 231 ? 204.680 211.636 194.015 1.00 100.01 231 TYR J N 1
ATOM 2488 C CA . TYR B 2 231 ? 204.576 210.988 192.710 1.00 100.01 231 TYR J CA 1
ATOM 2489 C C . TYR B 2 231 ? 203.284 211.342 191.991 1.00 100.01 231 TYR J C 1
ATOM 2490 O O . TYR B 2 231 ? 203.229 211.235 190.760 1.00 100.01 231 TYR J O 1
ATOM 2499 N N . PHE B 2 232 ? 202.250 211.745 192.734 1.00 96.17 232 PHE J N 1
ATOM 2500 C CA . PHE B 2 232 ? 201.028 212.250 192.124 1.00 96.17 232 PHE J CA 1
ATOM 2501 C C . PHE B 2 232 ? 201.353 213.322 191.096 1.00 96.17 232 PHE J C 1
ATOM 2502 O O . PHE B 2 232 ? 200.939 213.230 189.933 1.00 96.17 232 PHE J O 1
ATOM 2510 N N . VAL B 2 233 ? 202.179 214.298 191.483 1.00 97.89 233 VAL J N 1
ATOM 2511 C CA . VAL B 2 233 ? 202.544 215.356 190.547 1.00 97.89 233 VAL J CA 1
ATOM 2512 C C . VAL B 2 233 ? 203.302 214.767 189.367 1.00 97.89 233 VAL J C 1
ATOM 2513 O O . VAL B 2 233 ? 203.076 215.157 188.213 1.00 97.89 233 VAL J O 1
ATOM 2517 N N . CYS B 2 234 ? 204.183 213.792 189.630 1.00 101.21 234 CYS J N 1
ATOM 2518 C CA . CYS B 2 234 ? 204.880 213.124 188.536 1.00 101.21 234 CYS J CA 1
ATOM 2519 C C . CYS B 2 234 ? 203.883 212.515 187.567 1.00 101.21 234 CYS J C 1
ATOM 2520 O O . CYS B 2 234 ? 204.012 212.680 186.347 1.00 101.21 234 CYS J O 1
ATOM 2523 N N . GLY B 2 235 ? 202.853 211.854 188.101 1.00 96.72 235 GLY J N 1
ATOM 2524 C CA . GLY B 2 235 ? 201.830 211.297 187.240 1.00 96.72 235 GLY J CA 1
ATOM 2525 C C . GLY B 2 235 ? 201.180 212.361 186.382 1.00 96.72 235 GLY J C 1
ATOM 2526 O O . GLY B 2 235 ? 200.961 212.155 185.185 1.00 96.72 235 GLY J O 1
ATOM 2527 N N . ILE B 2 236 ? 200.911 213.532 186.973 1.00 95.49 236 ILE J N 1
ATOM 2528 C CA . ILE B 2 236 ? 200.298 214.617 186.214 1.00 95.49 236 ILE J CA 1
ATOM 2529 C C . ILE B 2 236 ? 201.188 214.989 185.043 1.00 95.49 236 ILE J C 1
ATOM 2530 O O . ILE B 2 236 ? 200.701 215.283 183.947 1.00 95.49 236 ILE J O 1
ATOM 2535 N N . ILE B 2 237 ? 202.503 214.976 185.247 1.00 96.12 237 ILE J N 1
ATOM 2536 C CA . ILE B 2 237 ? 203.398 215.230 184.128 1.00 96.12 237 ILE J CA 1
ATOM 2537 C C . ILE B 2 237 ? 203.329 214.071 183.141 1.00 96.12 237 ILE J C 1
ATOM 2538 O O . ILE B 2 237 ? 203.143 214.278 181.935 1.00 96.12 237 ILE J O 1
ATOM 2543 N N . LYS B 2 238 ? 203.410 212.836 183.654 1.00 94.81 238 LYS J N 1
ATOM 2544 C CA . LYS B 2 238 ? 203.601 211.665 182.798 1.00 94.81 238 LYS J CA 1
ATOM 2545 C C . LYS B 2 238 ? 202.486 211.554 181.769 1.00 94.81 238 LYS J C 1
ATOM 2546 O O . LYS B 2 238 ? 202.726 211.670 180.561 1.00 94.81 238 LYS J O 1
ATOM 2552 N N . GLY B 2 239 ? 201.251 211.383 182.241 1.00 92.00 239 GLY J N 1
ATOM 2553 C CA . GLY B 2 239 ? 200.120 211.339 181.334 1.00 92.00 239 GLY J CA 1
ATOM 2554 C C . GLY B 2 239 ? 200.036 212.571 180.459 1.00 92.00 239 GLY J C 1
ATOM 2555 O O . GLY B 2 239 ? 199.742 212.473 179.265 1.00 92.00 239 GLY J O 1
ATOM 2556 N N . PHE B 2 240 ? 200.349 213.743 181.027 1.00 93.44 240 PHE J N 1
ATOM 2557 C CA . PHE B 2 240 ? 200.298 214.974 180.245 1.00 93.44 240 PHE J CA 1
ATOM 2558 C C . PHE B 2 240 ? 201.261 214.895 179.074 1.00 93.44 240 PHE J C 1
ATOM 2559 O O . PHE B 2 240 ? 200.947 215.346 177.968 1.00 93.44 240 PHE J O 1
ATOM 2567 N N . LEU B 2 241 ? 202.446 214.330 179.303 1.00 94.99 241 LEU J N 1
ATOM 2568 C CA . LEU B 2 241 ? 203.370 214.111 178.200 1.00 94.99 241 LEU J CA 1
ATOM 2569 C C . LEU B 2 241 ? 202.923 212.937 177.341 1.00 94.99 241 LEU J C 1
ATOM 2570 O O . LEU B 2 241 ? 203.076 212.966 176.113 1.00 94.99 241 LEU J O 1
ATOM 2575 N N . PHE B 2 242 ? 202.341 211.909 177.968 1.00 90.09 242 PHE J N 1
ATOM 2576 C CA . PHE B 2 242 ? 202.206 210.615 177.306 1.00 90.09 242 PHE J CA 1
ATOM 2577 C C . PHE B 2 242 ? 201.287 210.695 176.095 1.00 90.09 242 PHE J C 1
ATOM 2578 O O . PHE B 2 242 ? 201.596 210.133 175.039 1.00 90.09 242 PHE J O 1
ATOM 2586 N N . ASN B 2 243 ? 200.157 211.389 176.222 1.00 93.01 243 ASN J N 1
ATOM 2587 C CA . ASN B 2 243 ? 199.275 211.541 175.072 1.00 93.01 243 ASN J CA 1
ATOM 2588 C C . ASN B 2 243 ? 199.912 212.396 173.992 1.00 93.01 243 ASN J C 1
ATOM 2589 O O . ASN B 2 243 ? 199.643 212.191 172.803 1.00 93.01 243 ASN J O 1
ATOM 2594 N N . ALA B 2 244 ? 200.754 213.355 174.376 1.00 96.05 244 ALA J N 1
ATOM 2595 C CA . ALA B 2 244 ? 201.370 214.225 173.386 1.00 96.05 244 ALA J CA 1
ATOM 2596 C C . ALA B 2 244 ? 202.363 213.493 172.491 1.00 96.05 244 ALA J C 1
ATOM 2597 O O . ALA B 2 244 ? 202.779 214.063 171.477 1.00 96.05 244 ALA J O 1
ATOM 2599 N N . GLY B 2 245 ? 202.760 212.269 172.845 1.00 98.13 245 GLY J N 1
ATOM 2600 C CA . GLY B 2 245 ? 203.588 211.437 171.992 1.00 98.13 245 GLY J CA 1
ATOM 2601 C C . GLY B 2 245 ? 204.969 211.188 172.561 1.00 98.13 245 GLY J C 1
ATOM 2602 O O . GLY B 2 245 ? 205.894 210.838 171.822 1.00 98.13 245 GLY J O 1
ATOM 2603 N N . PHE B 2 246 ? 205.119 211.356 173.876 1.00 92.36 246 PHE J N 1
ATOM 2604 C CA . PHE B 2 246 ? 206.416 211.382 174.547 1.00 92.36 246 PHE J CA 1
ATOM 2605 C C . PHE B 2 246 ? 206.379 210.393 175.707 1.00 92.36 246 PHE J C 1
ATOM 2606 O O . PHE B 2 246 ? 206.145 210.790 176.858 1.00 92.36 246 PHE J O 1
ATOM 2614 N N . PRO B 2 247 ? 206.567 209.098 175.443 1.00 93.33 247 PRO J N 1
ATOM 2615 C CA . PRO B 2 247 ? 206.652 208.132 176.546 1.00 93.33 247 PRO J CA 1
ATOM 2616 C C . PRO B 2 247 ? 207.773 208.495 177.506 1.00 93.33 247 PRO J C 1
ATOM 2617 O O . PRO B 2 247 ? 208.862 208.897 177.092 1.00 93.33 247 PRO J O 1
ATOM 2621 N N . CYS B 2 248 ? 207.496 208.349 178.801 1.00 97.37 248 CYS J N 1
ATOM 2622 C CA . CYS B 2 248 ? 208.382 208.889 179.820 1.00 97.37 248 CYS J CA 1
ATOM 2623 C C . CYS B 2 248 ? 208.287 208.052 181.086 1.00 97.37 248 CYS J C 1
ATOM 2624 O O . CYS B 2 248 ? 207.372 207.243 181.259 1.00 97.37 248 CYS J O 1
ATOM 2627 N N . GLY B 2 249 ? 209.261 208.265 181.967 1.00 103.16 249 GLY J N 1
ATOM 2628 C CA . GLY B 2 249 ? 209.376 207.569 183.234 1.00 103.16 249 GLY J CA 1
ATOM 2629 C C . GLY B 2 249 ? 209.555 208.546 184.377 1.00 103.16 249 GLY J C 1
ATOM 2630 O O . GLY B 2 249 ? 210.400 208.329 185.251 1.00 103.16 249 GLY J O 1
ATOM 2631 N N . VAL B 2 250 ? 208.780 209.638 184.341 1.00 100.85 250 VAL J N 1
ATOM 2632 C CA . VAL B 2 250 ? 208.999 210.794 185.207 1.00 100.85 250 VAL J CA 1
ATOM 2633 C C . VAL B 2 250 ? 209.066 210.368 186.665 1.00 100.85 250 VAL J C 1
ATOM 2634 O O . VAL B 2 250 ? 208.344 209.462 187.097 1.00 100.85 250 VAL J O 1
ATOM 2638 N N . THR B 2 251 ? 209.948 211.014 187.430 1.00 101.63 251 THR J N 1
ATOM 2639 C CA . THR B 2 251 ? 210.152 210.630 188.823 1.00 101.63 251 THR J CA 1
ATOM 2640 C C . THR B 2 251 ? 210.547 211.873 189.616 1.00 101.63 251 THR J C 1
ATOM 2641 O O . THR B 2 251 ? 210.851 212.922 189.046 1.00 101.63 251 THR J O 1
ATOM 2645 N N . ALA B 2 252 ? 210.487 211.761 190.946 1.00 101.99 252 ALA J N 1
ATOM 2646 C CA . ALA B 2 252 ? 210.741 212.867 191.860 1.00 101.99 252 ALA J CA 1
ATOM 2647 C C . ALA B 2 252 ? 211.995 212.619 192.688 1.00 101.99 252 ALA J C 1
ATOM 2648 O O . ALA B 2 252 ? 212.317 211.479 193.037 1.00 101.99 252 ALA J O 1
ATOM 2650 N N . HIS B 2 253 ? 212.700 213.707 192.997 1.00 104.96 253 HIS J N 1
ATOM 2651 C CA . HIS B 2 253 ? 213.801 213.702 193.950 1.00 104.96 253 HIS J CA 1
ATOM 2652 C C . HIS B 2 253 ? 213.728 214.972 194.783 1.00 104.96 253 HIS J C 1
ATOM 2653 O O . HIS B 2 253 ? 213.164 215.979 194.349 1.00 104.96 253 HIS J O 1
ATOM 2660 N N . ARG B 2 254 ? 214.288 214.912 195.990 1.00 104.65 254 ARG J N 1
ATOM 2661 C CA . ARG B 2 254 ? 214.349 216.056 196.894 1.00 104.65 254 ARG J CA 1
ATOM 2662 C C . ARG B 2 254 ? 215.795 216.524 196.988 1.00 104.65 254 ARG J C 1
ATOM 2663 O O . ARG B 2 254 ? 216.667 215.768 197.429 1.00 104.65 254 ARG J O 1
ATOM 2671 N N . MET B 2 255 ? 216.038 217.769 196.575 1.00 103.81 255 MET J N 1
ATOM 2672 C CA . MET B 2 255 ? 217.377 218.358 196.508 1.00 103.81 255 MET J CA 1
ATOM 2673 C C . MET B 2 255 ? 217.347 219.734 197.167 1.00 103.81 255 MET J C 1
ATOM 2674 O O . MET B 2 255 ? 217.377 220.763 196.479 1.00 103.81 255 MET J O 1
ATOM 2679 N N . PRO B 2 256 ? 217.297 219.793 198.500 1.00 102.00 256 PRO J N 1
ATOM 2680 C CA . PRO B 2 256 ? 217.144 221.093 199.163 1.00 102.00 256 PRO J CA 1
ATOM 2681 C C . PRO B 2 256 ? 218.354 221.988 198.941 1.00 102.00 256 PRO J C 1
ATOM 2682 O O . PRO B 2 256 ? 219.501 221.559 199.078 1.00 102.00 256 PRO J O 1
ATOM 2686 N N . GLN B 2 257 ? 218.081 223.250 198.620 1.00 103.99 257 GLN J N 1
ATOM 2687 C CA . GLN B 2 257 ? 219.120 224.209 198.272 1.00 103.99 257 GLN J CA 1
ATOM 2688 C C . GLN B 2 257 ? 218.580 225.616 198.485 1.00 103.99 257 GLN J C 1
ATOM 2689 O O . GLN B 2 257 ? 217.370 225.829 198.596 1.00 103.99 257 GLN J O 1
ATOM 2695 N N . GLY B 2 258 ? 219.502 226.576 198.542 1.00 109.96 258 GLY J N 1
ATOM 2696 C CA . GLY B 2 258 ? 219.152 227.988 198.468 1.00 109.96 258 GLY J CA 1
ATOM 2697 C C . GLY B 2 258 ? 218.216 228.481 199.548 1.00 109.96 258 GLY J C 1
ATOM 2698 O O . GLY B 2 258 ? 217.459 229.428 199.313 1.00 109.96 258 GLY J O 1
ATOM 2699 N N . GLY B 2 259 ? 218.252 227.880 200.731 1.00 108.79 259 GLY J N 1
ATOM 2700 C CA . GLY B 2 259 ? 217.316 228.261 201.774 1.00 108.79 259 GLY J CA 1
ATOM 2701 C C . GLY B 2 259 ? 215.885 227.912 201.433 1.00 108.79 259 GLY J C 1
ATOM 2702 O O . GLY B 2 259 ? 214.970 228.690 201.733 1.00 108.79 259 GLY J O 1
ATOM 2703 N N . HIS B 2 260 ? 215.672 226.756 200.806 1.00 102.93 260 HIS J N 1
ATOM 2704 C CA . HIS B 2 260 ? 214.348 226.223 200.489 1.00 102.93 260 HIS J CA 1
ATOM 2705 C C . HIS B 2 260 ? 214.380 224.752 200.894 1.00 102.93 260 HIS J C 1
ATOM 2706 O O . HIS B 2 260 ? 214.837 223.896 200.133 1.00 102.93 260 HIS J O 1
ATOM 2713 N N . SER B 2 261 ? 213.899 224.463 202.103 1.00 106.84 261 SER J N 1
ATOM 2714 C CA . SER B 2 261 ? 214.046 223.133 202.682 1.00 106.84 261 SER J CA 1
ATOM 2715 C C . SER B 2 261 ? 213.260 222.056 201.944 1.00 106.84 261 SER J C 1
ATOM 2716 O O . SER B 2 261 ? 213.547 220.871 202.144 1.00 106.84 261 SER J O 1
ATOM 2719 N N . GLN B 2 262 ? 212.293 222.429 201.105 1.00 102.78 262 GLN J N 1
ATOM 2720 C CA . GLN B 2 262 ? 211.350 221.487 200.514 1.00 102.78 262 GLN J CA 1
ATOM 2721 C C . GLN B 2 262 ? 211.512 221.325 199.009 1.00 102.78 262 GLN J C 1
ATOM 2722 O O . GLN B 2 262 ? 210.578 220.839 198.362 1.00 102.78 262 GLN J O 1
ATOM 2728 N N . ARG B 2 263 ? 212.639 221.741 198.425 1.00 102.58 263 ARG J N 1
ATOM 2729 C CA . ARG B 2 263 ? 212.723 221.770 196.969 1.00 102.58 263 ARG J CA 1
ATOM 2730 C C . ARG B 2 263 ? 212.600 220.373 196.392 1.00 102.58 263 ARG J C 1
ATOM 2731 O O . ARG B 2 263 ? 213.291 219.448 196.827 1.00 102.58 263 ARG J O 1
ATOM 2739 N N . THR B 2 264 ? 211.739 220.234 195.389 1.00 104.09 264 THR J N 1
ATOM 2740 C CA . THR B 2 264 ? 211.544 218.967 194.699 1.00 104.09 264 THR J CA 1
ATOM 2741 C C . THR B 2 264 ? 211.867 219.161 193.229 1.00 104.09 264 THR J C 1
ATOM 2742 O O . THR B 2 264 ? 211.351 220.085 192.595 1.00 104.09 264 THR J O 1
ATOM 2746 N N . VAL B 2 265 ? 212.697 218.277 192.688 1.00 102.18 265 VAL J N 1
ATOM 2747 C CA . VAL B 2 265 ? 213.014 218.256 191.267 1.00 102.18 265 VAL J CA 1
ATOM 2748 C C . VAL B 2 265 ? 212.324 217.039 190.672 1.00 102.18 265 VAL J C 1
ATOM 2749 O O . VAL B 2 265 ? 212.550 215.905 191.113 1.00 102.18 265 VAL J O 1
ATOM 2753 N N . TYR B 2 266 ? 211.453 217.277 189.700 1.00 100.48 266 TYR J N 1
ATOM 2754 C CA . TYR B 2 266 ? 210.849 216.215 188.916 1.00 100.48 266 TYR J CA 1
ATOM 2755 C C . TYR B 2 266 ? 211.682 216.076 187.651 1.00 100.48 266 TYR J C 1
ATOM 2756 O O . TYR B 2 266 ? 211.833 217.047 186.894 1.00 100.48 266 TYR J O 1
ATOM 2765 N N . LEU B 2 267 ? 212.243 214.886 187.441 1.00 101.53 267 LEU J N 1
ATOM 2766 C CA . LEU B 2 267 ? 213.048 214.612 186.261 1.00 101.53 267 LEU J CA 1
ATOM 2767 C C . LEU B 2 267 ? 212.190 213.837 185.275 1.00 101.53 267 LEU J C 1
ATOM 2768 O O . LEU B 2 267 ? 211.518 212.864 185.651 1.00 101.53 267 LEU J O 1
ATOM 2773 N N . ILE B 2 268 ? 212.204 214.294 184.029 1.00 99.74 268 ILE J N 1
ATOM 2774 C CA . ILE B 2 268 ? 211.528 213.644 182.920 1.00 99.74 268 ILE J CA 1
ATOM 2775 C C . ILE B 2 268 ? 212.584 212.895 182.124 1.00 99.74 268 ILE J C 1
ATOM 2776 O O . ILE B 2 268 ? 213.598 213.481 181.726 1.00 99.74 268 ILE J O 1
ATOM 2781 N N . GLN B 2 269 ? 212.343 211.606 181.891 1.00 100.21 269 GLN J N 1
ATOM 2782 C CA . GLN B 2 269 ? 213.267 210.714 181.191 1.00 100.21 269 GLN J CA 1
ATOM 2783 C C . GLN B 2 269 ? 212.586 210.272 179.901 1.00 100.21 269 GLN J C 1
ATOM 2784 O O . GLN B 2 269 ? 211.893 209.253 179.872 1.00 100.21 269 GLN J O 1
ATOM 2790 N N . PHE B 2 270 ? 212.784 211.045 178.837 1.00 96.84 270 PHE J N 1
ATOM 2791 C CA . PHE B 2 270 ? 212.189 210.707 177.552 1.00 96.84 270 PHE J CA 1
ATOM 2792 C C . PHE B 2 270 ? 212.724 209.380 177.036 1.00 96.84 270 PHE J C 1
ATOM 2793 O O . PHE B 2 270 ? 213.911 209.072 177.168 1.00 96.84 270 PHE J O 1
ATOM 2801 N N . ASP B 2 271 ? 211.831 208.590 176.449 1.00 99.37 271 ASP J N 1
ATOM 2802 C CA . ASP B 2 271 ? 212.242 207.359 175.794 1.00 99.37 271 ASP J CA 1
ATOM 2803 C C . ASP B 2 271 ? 213.146 207.683 174.611 1.00 99.37 271 ASP J C 1
ATOM 2804 O O . ASP B 2 271 ? 213.045 208.749 173.998 1.00 99.37 271 ASP J O 1
ATOM 2809 N N . ARG B 2 272 ? 214.053 206.750 174.306 1.00 100.95 272 ARG J N 1
ATOM 2810 C CA . ARG B 2 272 ? 215.054 206.988 173.270 1.00 100.95 272 ARG J CA 1
ATOM 2811 C C . ARG B 2 272 ? 214.399 207.272 171.924 1.00 100.95 272 ARG J C 1
ATOM 2812 O O . ARG B 2 272 ? 214.894 208.093 171.144 1.00 100.95 272 ARG J O 1
ATOM 2820 N N . GLN B 2 273 ? 213.279 206.603 171.639 1.00 97.10 273 GLN J N 1
ATOM 2821 C CA . GLN B 2 273 ? 212.598 206.804 170.363 1.00 97.10 273 GLN J CA 1
ATOM 2822 C C . GLN B 2 273 ? 212.108 208.238 170.205 1.00 97.10 273 GLN J C 1
ATOM 2823 O O . GLN B 2 273 ? 212.021 208.745 169.080 1.00 97.10 273 GLN J O 1
ATOM 2829 N N . VAL B 2 274 ? 211.793 208.911 171.313 1.00 96.69 274 VAL J N 1
ATOM 2830 C CA . VAL B 2 274 ? 211.391 210.313 171.241 1.00 96.69 274 VAL J CA 1
ATOM 2831 C C . VAL B 2 274 ? 212.542 211.157 170.712 1.00 96.69 274 VAL J C 1
ATOM 2832 O O . VAL B 2 274 ? 212.372 211.988 169.811 1.00 96.69 274 VAL J O 1
ATOM 2836 N N . LEU B 2 275 ? 213.737 210.954 171.268 1.00 97.48 275 LEU J N 1
ATOM 2837 C CA . LEU B 2 275 ? 214.897 211.683 170.776 1.00 97.48 275 LEU J CA 1
ATOM 2838 C C . LEU B 2 275 ? 215.243 211.269 169.353 1.00 97.48 275 LEU J C 1
ATOM 2839 O O . LEU B 2 275 ? 215.771 212.077 168.584 1.00 97.48 275 LEU J O 1
ATOM 2844 N N . ASP B 2 276 ? 214.940 210.026 168.976 1.00 98.06 276 ASP J N 1
ATOM 2845 C CA . ASP B 2 276 ? 215.168 209.616 167.595 1.00 98.06 276 ASP J CA 1
ATOM 2846 C C . ASP B 2 276 ? 214.251 210.374 166.644 1.00 98.06 276 ASP J C 1
ATOM 2847 O O . ASP B 2 276 ? 214.679 210.795 165.565 1.00 98.06 276 ASP J O 1
ATOM 2852 N N . ARG B 2 277 ? 212.983 210.552 167.022 1.00 96.32 277 ARG J N 1
ATOM 2853 C CA . ARG B 2 277 ? 212.091 211.369 166.203 1.00 96.32 277 ARG J CA 1
ATOM 2854 C C . ARG B 2 277 ? 212.577 212.810 166.153 1.00 96.32 277 ARG J C 1
ATOM 2855 O O . ARG B 2 277 ? 212.495 213.465 165.107 1.00 96.32 277 ARG J O 1
ATOM 2863 N N . GLU B 2 278 ? 213.056 213.327 167.286 1.00 96.30 278 GLU J N 1
ATOM 2864 C CA . GLU B 2 278 ? 213.642 214.662 167.299 1.00 96.30 278 GLU J CA 1
ATOM 2865 C C . GLU B 2 278 ? 214.812 214.746 166.327 1.00 96.30 278 GLU J C 1
ATOM 2866 O O . GLU B 2 278 ? 215.053 215.793 165.717 1.00 96.30 278 GLU J O 1
ATOM 2872 N N . GLY B 2 279 ? 215.569 213.657 166.197 1.00 95.82 279 GLY J N 1
ATOM 2873 C CA . GLY B 2 279 ? 216.658 213.632 165.234 1.00 95.82 279 GLY J CA 1
ATOM 2874 C C . GLY B 2 279 ? 216.171 213.604 163.797 1.00 95.82 279 GLY J C 1
ATOM 2875 O O . GLY B 2 279 ? 216.679 214.336 162.944 1.00 95.82 279 GLY J O 1
ATOM 2876 N N . LEU B 2 280 ? 215.185 212.752 163.507 1.00 93.10 280 LEU J N 1
ATOM 2877 C CA . LEU B 2 280 ? 214.714 212.556 162.139 1.00 93.10 280 LEU J CA 1
ATOM 2878 C C . LEU B 2 280 ? 214.136 213.843 161.564 1.00 93.10 280 LEU J C 1
ATOM 2879 O O . LEU B 2 280 ? 214.691 214.407 160.617 1.00 93.10 280 LEU J O 1
ATOM 2884 N N . ARG B 2 281 ? 213.028 214.316 162.127 1.00 93.03 281 ARG J N 1
ATOM 2885 C CA . ARG B 2 281 ? 212.557 215.651 161.806 1.00 93.03 281 ARG J CA 1
ATOM 2886 C C . ARG B 2 281 ? 213.477 216.690 162.439 1.00 93.03 281 ARG J C 1
ATOM 2887 O O . ARG B 2 281 ? 214.330 216.379 163.272 1.00 93.03 281 ARG J O 1
ATOM 2895 N N . PHE B 2 282 ? 213.301 217.941 162.021 1.00 95.45 282 PHE J N 1
ATOM 2896 C CA . PHE B 2 282 ? 213.984 219.076 162.637 1.00 95.45 282 PHE J CA 1
ATOM 2897 C C . PHE B 2 282 ? 215.507 218.951 162.592 1.00 95.45 282 PHE J C 1
ATOM 2898 O O . PHE B 2 282 ? 216.053 218.075 161.921 1.00 95.45 282 PHE J O 1
ATOM 2906 N N . GLY C 3 2 ? 184.743 239.584 245.071 1.00 108.95 2 GLY G N 1
ATOM 2907 C CA . GLY C 3 2 ? 185.498 239.421 246.300 1.00 108.95 2 GLY G CA 1
ATOM 2908 C C . GLY C 3 2 ? 185.979 238.000 246.512 1.00 108.95 2 GLY G C 1
ATOM 2909 O O . GLY C 3 2 ? 186.327 237.305 245.559 1.00 108.95 2 GLY G O 1
ATOM 2910 N N . ILE C 3 3 ? 185.997 237.570 247.767 1.00 114.16 3 ILE G N 1
ATOM 2911 C CA . ILE C 3 3 ? 186.442 236.231 248.136 1.00 114.16 3 ILE G CA 1
ATOM 2912 C C . ILE C 3 3 ? 185.237 235.303 248.132 1.00 114.16 3 ILE G C 1
ATOM 2913 O O . ILE C 3 3 ? 184.135 235.693 248.533 1.00 114.16 3 ILE G O 1
ATOM 2918 N N . TYR C 3 4 ? 185.448 234.068 247.677 1.00 110.70 4 TYR G N 1
ATOM 2919 C CA . TYR C 3 4 ? 184.402 233.054 247.641 1.00 110.70 4 TYR G CA 1
ATOM 2920 C C . TYR C 3 4 ? 184.508 232.038 248.765 1.00 110.70 4 TYR G C 1
ATOM 2921 O O . TYR C 3 4 ? 183.486 231.470 249.161 1.00 110.70 4 TYR G O 1
ATOM 2930 N N . SER C 3 5 ? 185.703 231.784 249.287 1.00 112.34 5 SER G N 1
ATOM 2931 C CA . SER C 3 5 ? 185.850 230.794 250.344 1.00 112.34 5 SER G CA 1
ATOM 2932 C C . SER C 3 5 ? 187.193 230.989 251.036 1.00 112.34 5 SER G C 1
ATOM 2933 O O . SER C 3 5 ? 187.942 231.924 250.741 1.00 112.34 5 SER G O 1
ATOM 2936 N N . PHE C 3 6 ? 187.481 230.090 251.976 1.00 114.81 6 PHE G N 1
ATOM 2937 C CA . PHE C 3 6 ? 188.739 230.082 252.709 1.00 114.81 6 PHE G CA 1
ATOM 2938 C C . PHE C 3 6 ? 188.867 228.760 253.452 1.00 114.81 6 PHE G C 1
ATOM 2939 O O . PHE C 3 6 ? 187.931 228.345 254.143 1.00 114.81 6 PHE G O 1
ATOM 2947 N N . TRP C 3 7 ? 190.011 228.088 253.317 1.00 114.64 7 TRP G N 1
ATOM 2948 C CA . TRP C 3 7 ? 190.209 226.756 253.866 1.00 114.64 7 TRP G CA 1
ATOM 2949 C C . TRP C 3 7 ? 191.571 226.687 254.540 1.00 114.64 7 TRP G C 1
ATOM 2950 O O . TRP C 3 7 ? 192.526 227.333 254.103 1.00 114.64 7 TRP G O 1
ATOM 2961 N N . ILE C 3 8 ? 191.655 225.888 255.604 1.00 115.06 8 ILE G N 1
ATOM 2962 C CA . ILE C 3 8 ? 192.925 225.583 256.258 1.00 115.06 8 ILE G CA 1
ATOM 2963 C C . ILE C 3 8 ? 193.019 224.075 256.425 1.00 115.06 8 ILE G C 1
ATOM 2964 O O . ILE C 3 8 ? 192.115 223.454 257.001 1.00 115.06 8 ILE G O 1
ATOM 2969 N N . PHE C 3 9 ? 194.126 223.503 255.940 1.00 116.02 9 PHE G N 1
ATOM 2970 C CA . PHE C 3 9 ? 194.398 222.071 255.967 1.00 116.02 9 PHE G CA 1
ATOM 2971 C C . PHE C 3 9 ? 195.670 221.834 256.765 1.00 116.02 9 PHE G C 1
ATOM 2972 O O . PHE C 3 9 ? 196.650 222.572 256.601 1.00 116.02 9 PHE G O 1
ATOM 2980 N N . ASP C 3 10 ? 195.659 220.806 257.612 1.00 123.20 10 ASP G N 1
ATOM 2981 C CA . ASP C 3 10 ? 196.838 220.439 258.382 1.00 123.20 10 ASP G CA 1
ATOM 2982 C C . ASP C 3 10 ? 197.718 219.473 257.594 1.00 123.20 10 ASP G C 1
ATOM 2983 O O . ASP C 3 10 ? 197.337 218.965 256.542 1.00 123.20 10 ASP G O 1
ATOM 2988 N N . ARG C 3 11 ? 198.912 219.217 258.127 1.00 125.79 11 ARG G N 1
ATOM 2989 C CA . ARG C 3 11 ? 199.856 218.338 257.451 1.00 125.79 11 ARG G CA 1
ATOM 2990 C C . ARG C 3 11 ? 199.442 216.872 257.476 1.00 125.79 11 ARG G C 1
ATOM 2991 O O . ARG C 3 11 ? 200.010 216.081 256.718 1.00 125.79 11 ARG G O 1
ATOM 2999 N N . HIS C 3 12 ? 198.475 216.486 258.312 1.00 122.66 12 HIS G N 1
ATOM 3000 C CA . HIS C 3 12 ? 198.035 215.099 258.413 1.00 122.66 12 HIS G CA 1
ATOM 3001 C C . HIS C 3 12 ? 196.918 214.761 257.439 1.00 122.66 12 HIS G C 1
ATOM 3002 O O . HIS C 3 12 ? 196.136 213.834 257.696 1.00 122.66 12 HIS G O 1
ATOM 3009 N N . CYS C 3 13 ? 196.832 215.481 256.320 1.00 126.28 13 CYS G N 1
ATOM 3010 C CA . CYS C 3 13 ? 195.877 215.180 255.258 1.00 126.28 13 CYS G CA 1
ATOM 3011 C C . CYS C 3 13 ? 194.444 215.236 255.779 1.00 126.28 13 CYS G C 1
ATOM 3012 O O . CYS C 3 13 ? 193.624 214.355 255.517 1.00 126.28 13 CYS G O 1
ATOM 3015 N N . ASN C 3 14 ? 194.157 216.287 256.543 1.00 122.26 14 ASN G N 1
ATOM 3016 C CA . ASN C 3 14 ? 192.824 216.535 257.063 1.00 122.26 14 ASN G CA 1
ATOM 3017 C C . ASN C 3 14 ? 192.491 218.005 256.889 1.00 122.26 14 ASN G C 1
ATOM 3018 O O . ASN C 3 14 ? 193.369 218.869 256.945 1.00 122.26 14 ASN G O 1
ATOM 3023 N N . CYS C 3 15 ? 191.214 218.278 256.659 1.00 121.95 15 CYS G N 1
ATOM 3024 C CA . CYS C 3 15 ? 190.721 219.642 256.618 1.00 121.95 15 CYS G CA 1
ATOM 3025 C C . CYS C 3 15 ? 190.305 220.062 258.017 1.00 121.95 15 CYS G C 1
ATOM 3026 O O . CYS C 3 15 ? 189.536 219.360 258.680 1.00 121.95 15 CYS G O 1
ATOM 3029 N N . ILE C 3 16 ? 190.811 221.216 258.458 1.00 120.74 16 ILE G N 1
ATOM 3030 C CA . ILE C 3 16 ? 190.589 221.695 259.817 1.00 120.74 16 ILE G CA 1
ATOM 3031 C C . ILE C 3 16 ? 189.885 223.040 259.866 1.00 120.74 16 ILE G C 1
ATOM 3032 O O . ILE C 3 16 ? 189.520 223.487 260.953 1.00 120.74 16 ILE G O 1
ATOM 3037 N N . PHE C 3 17 ? 189.673 223.708 258.732 1.00 118.70 17 PHE G N 1
ATOM 3038 C CA . PHE C 3 17 ? 188.812 224.887 258.752 1.00 118.70 17 PHE G CA 1
ATOM 3039 C C . PHE C 3 17 ? 188.217 225.139 257.378 1.00 118.70 17 PHE G C 1
ATOM 3040 O O . PHE C 3 17 ? 188.931 225.072 256.374 1.00 118.70 17 PHE G O 1
ATOM 3048 N N . ASP C 3 18 ? 186.920 225.465 257.357 1.00 120.33 18 ASP G N 1
ATOM 3049 C CA . ASP C 3 18 ? 186.188 225.853 256.160 1.00 120.33 18 ASP G CA 1
ATOM 3050 C C . ASP C 3 18 ? 185.495 227.186 256.398 1.00 120.33 18 ASP G C 1
ATOM 3051 O O . ASP C 3 18 ? 185.123 227.517 257.527 1.00 120.33 18 ASP G O 1
ATOM 3056 N N . ARG C 3 19 ? 185.315 227.948 255.319 1.00 121.10 19 ARG G N 1
ATOM 3057 C CA . ARG C 3 19 ? 184.497 229.157 255.381 1.00 121.10 19 ARG G CA 1
ATOM 3058 C C . ARG C 3 19 ? 184.009 229.415 253.956 1.00 121.10 19 ARG G C 1
ATOM 3059 O O . ARG C 3 19 ? 184.817 229.727 253.078 1.00 121.10 19 ARG G O 1
ATOM 3067 N N . GLU C 3 20 ? 182.699 229.276 253.742 1.00 122.49 20 GLU G N 1
ATOM 3068 C CA . GLU C 3 20 ? 182.106 229.302 252.403 1.00 122.49 20 GLU G CA 1
ATOM 3069 C C . GLU C 3 20 ? 181.112 230.460 252.326 1.00 122.49 20 GLU G C 1
ATOM 3070 O O . GLU C 3 20 ? 179.915 230.306 252.558 1.00 122.49 20 GLU G O 1
ATOM 3076 N N . TRP C 3 21 ? 181.625 231.634 251.965 1.00 123.79 21 TRP G N 1
ATOM 3077 C CA . TRP C 3 21 ? 180.769 232.807 251.818 1.00 123.79 21 TRP G CA 1
ATOM 3078 C C . TRP C 3 21 ? 179.847 232.627 250.617 1.00 123.79 21 TRP G C 1
ATOM 3079 O O . TRP C 3 21 ? 180.287 232.200 249.545 1.00 123.79 21 TRP G O 1
ATOM 3090 N N . THR C 3 22 ? 178.568 232.973 250.793 1.00 130.81 22 THR G N 1
ATOM 3091 C CA . THR C 3 22 ? 177.525 232.652 249.823 1.00 130.81 22 THR G CA 1
ATOM 3092 C C . THR C 3 22 ? 176.940 233.888 249.149 1.00 130.81 22 THR G C 1
ATOM 3093 O O . THR C 3 22 ? 176.983 233.996 247.921 1.00 130.81 22 THR G O 1
ATOM 3097 N N . LEU C 3 23 ? 176.398 234.831 249.918 1.00 136.43 23 LEU G N 1
ATOM 3098 C CA . LEU C 3 23 ? 175.661 235.959 249.358 1.00 136.43 23 LEU G CA 1
ATOM 3099 C C . LEU C 3 23 ? 176.534 237.180 249.081 1.00 136.43 23 LEU G C 1
ATOM 3100 O O . LEU C 3 23 ? 176.006 238.214 248.656 1.00 136.43 23 LEU G O 1
ATOM 3105 N N . ALA C 3 24 ? 177.845 237.096 249.314 1.00 138.85 24 ALA G N 1
ATOM 3106 C CA . ALA C 3 24 ? 178.794 238.161 248.989 1.00 138.85 24 ALA G CA 1
ATOM 3107 C C . ALA C 3 24 ? 178.547 239.442 249.783 1.00 138.85 24 ALA G C 1
ATOM 3108 O O . ALA C 3 24 ? 179.061 240.505 249.421 1.00 138.85 24 ALA G O 1
ATOM 3110 N N . SER C 3 25 ? 177.770 239.373 250.861 1.00 143.91 25 SER G N 1
ATOM 3111 C CA . SER C 3 25 ? 177.592 240.515 251.742 1.00 143.91 25 SER G CA 1
ATOM 3112 C C . SER C 3 25 ? 178.866 240.746 252.556 1.00 143.91 25 SER G C 1
ATOM 3113 O O . SER C 3 25 ? 179.826 239.972 252.500 1.00 143.91 25 SER G O 1
ATOM 3116 N N . ASN C 3 26 ? 178.873 241.840 253.322 1.00 147.24 26 ASN G N 1
ATOM 3117 C CA . ASN C 3 26 ? 180.013 242.128 254.188 1.00 147.24 26 ASN G CA 1
ATOM 3118 C C . ASN C 3 26 ? 180.172 241.057 255.262 1.00 147.24 26 ASN G C 1
ATOM 3119 O O . ASN C 3 26 ? 181.291 240.766 255.700 1.00 147.24 26 ASN G O 1
ATOM 3124 N N . SER C 3 27 ? 179.061 240.470 255.702 1.00 143.62 27 SER G N 1
ATOM 3125 C CA . SER C 3 27 ? 179.024 239.397 256.691 1.00 143.62 27 SER G CA 1
ATOM 3126 C C . SER C 3 27 ? 178.110 238.282 256.198 1.00 143.62 27 SER G C 1
ATOM 3127 O O . SER C 3 27 ? 177.191 237.836 256.888 1.00 143.62 27 SER G O 1
ATOM 3130 N N . ALA C 3 28 ? 178.352 237.846 254.961 1.00 138.38 28 ALA G N 1
ATOM 3131 C CA . ALA C 3 28 ? 177.471 236.898 254.289 1.00 138.38 28 ALA G CA 1
ATOM 3132 C C . ALA C 3 28 ? 177.335 235.605 255.083 1.00 138.38 28 ALA G C 1
ATOM 3133 O O . ALA C 3 28 ? 178.312 235.078 255.621 1.00 138.38 28 ALA G O 1
ATOM 3135 N N . SER C 3 29 ? 176.106 235.101 255.155 1.00 134.95 29 SER G N 1
ATOM 3136 C CA . SER C 3 29 ? 175.836 233.843 255.835 1.00 134.95 29 SER G CA 1
ATOM 3137 C C . SER C 3 29 ? 176.206 232.682 254.925 1.00 134.95 29 SER G C 1
ATOM 3138 O O . SER C 3 29 ? 175.816 232.651 253.753 1.00 134.95 29 SER G O 1
ATOM 3141 N N . GLY C 3 30 ? 176.964 231.732 255.464 1.00 127.32 30 GLY G N 1
ATOM 3142 C CA . GLY C 3 30 ? 177.421 230.593 254.695 1.00 127.32 30 GLY G CA 1
ATOM 3143 C C . GLY C 3 30 ? 177.529 229.332 255.522 1.00 127.32 30 GLY G C 1
ATOM 3144 O O . GLY C 3 30 ? 176.606 228.988 256.267 1.00 127.32 30 GLY G O 1
ATOM 3145 N N . THR C 3 31 ? 178.656 228.635 255.391 1.00 126.01 31 THR G N 1
ATOM 3146 C CA . THR C 3 31 ? 178.934 227.417 256.138 1.00 126.01 31 THR G CA 1
ATOM 3147 C C . THR C 3 31 ? 180.301 227.538 256.791 1.00 126.01 31 THR G C 1
ATOM 3148 O O . THR C 3 31 ? 181.243 228.061 256.187 1.00 126.01 31 THR G O 1
ATOM 3152 N N . ILE C 3 32 ? 180.399 227.060 258.029 1.00 120.68 32 ILE G N 1
ATOM 3153 C CA . ILE C 3 32 ? 181.652 227.014 258.772 1.00 120.68 32 ILE G CA 1
ATOM 3154 C C . ILE C 3 32 ? 181.789 225.608 259.338 1.00 120.68 32 ILE G C 1
ATOM 3155 O O . ILE C 3 32 ? 180.972 225.187 260.166 1.00 120.68 32 ILE G O 1
ATOM 3160 N N . ASN C 3 33 ? 182.821 224.889 258.897 1.00 122.71 33 ASN G N 1
ATOM 3161 C CA . ASN C 3 33 ? 183.088 223.524 259.347 1.00 122.71 33 ASN G CA 1
ATOM 3162 C C . ASN C 3 33 ? 181.904 222.597 259.085 1.00 122.71 33 ASN G C 1
ATOM 3163 O O . ASN C 3 33 ? 181.648 221.668 259.855 1.00 122.71 33 ASN G O 1
ATOM 3168 N N . SER C 3 34 ? 181.175 222.839 257.999 1.00 126.27 34 SER G N 1
ATOM 3169 C CA . SER C 3 34 ? 180.026 222.009 257.669 1.00 126.27 34 SER G CA 1
ATOM 3170 C C . SER C 3 34 ? 180.470 220.670 257.098 1.00 126.27 34 SER G C 1
ATOM 3171 O O . SER C 3 34 ? 181.411 220.595 256.303 1.00 126.27 34 SER G O 1
ATOM 3174 N N . LYS C 3 35 ? 179.778 219.604 257.511 1.00 129.97 35 LYS G N 1
ATOM 3175 C CA . LYS C 3 35 ? 180.097 218.272 257.008 1.00 129.97 35 LYS G CA 1
ATOM 3176 C C . LYS C 3 35 ? 179.902 218.179 255.499 1.00 129.97 35 LYS G C 1
ATOM 3177 O O . LYS C 3 35 ? 180.622 217.428 254.828 1.00 129.97 35 LYS G O 1
ATOM 3183 N N . GLN C 3 36 ? 178.943 218.935 254.953 1.00 127.50 36 GLN G N 1
ATOM 3184 C CA . GLN C 3 36 ? 178.615 218.836 253.533 1.00 127.50 36 GLN G CA 1
ATOM 3185 C C . GLN C 3 36 ? 179.819 219.125 252.649 1.00 127.50 36 GLN G C 1
ATOM 3186 O O . GLN C 3 36 ? 179.962 218.519 251.580 1.00 127.50 36 GLN G O 1
ATOM 3192 N N . ASN C 3 37 ? 180.692 220.036 253.073 1.00 125.98 37 ASN G N 1
ATOM 3193 C CA . ASN C 3 37 ? 181.856 220.400 252.279 1.00 125.98 37 ASN G CA 1
ATOM 3194 C C . ASN C 3 37 ? 182.985 219.380 252.351 1.00 125.98 37 ASN G C 1
ATOM 3195 O O . ASN C 3 37 ? 183.961 219.529 251.606 1.00 125.98 37 ASN G O 1
ATOM 3200 N N . GLU C 3 38 ? 182.870 218.350 253.202 1.00 128.58 38 GLU G N 1
ATOM 3201 C CA . GLU C 3 38 ? 183.987 217.434 253.427 1.00 128.58 38 GLU G CA 1
ATOM 3202 C C . GLU C 3 38 ? 184.443 216.786 252.129 1.00 128.58 38 GLU G C 1
ATOM 3203 O O . GLU C 3 38 ? 185.641 216.774 251.819 1.00 128.58 38 GLU G O 1
ATOM 3209 N N . GLU C 3 39 ? 183.494 216.279 251.337 1.00 125.62 39 GLU G N 1
ATOM 3210 C CA . GLU C 3 39 ? 183.849 215.715 250.038 1.00 125.62 39 GLU G CA 1
ATOM 3211 C C . GLU C 3 39 ? 184.572 216.756 249.201 1.00 125.62 39 GLU G C 1
ATOM 3212 O O . GLU C 3 39 ? 185.692 216.521 248.725 1.00 125.62 39 GLU G O 1
ATOM 3218 N N . ASP C 3 40 ? 183.986 217.955 249.113 1.00 123.08 40 ASP G N 1
ATOM 3219 C CA . ASP C 3 40 ? 184.624 219.047 248.390 1.00 123.08 40 ASP G CA 1
ATOM 3220 C C . ASP C 3 40 ? 186.005 219.324 248.957 1.00 123.08 40 ASP G C 1
ATOM 3221 O O . ASP C 3 40 ? 186.969 219.502 248.199 1.00 123.08 40 ASP G O 1
ATOM 3226 N N . ALA C 3 41 ? 186.128 219.281 250.290 1.00 120.19 41 ALA G N 1
ATOM 3227 C CA . ALA C 3 41 ? 187.415 219.512 250.930 1.00 120.19 41 ALA G CA 1
ATOM 3228 C C . ALA C 3 41 ? 188.452 218.550 250.383 1.00 120.19 41 ALA G C 1
ATOM 3229 O O . ALA C 3 41 ? 189.503 218.974 249.882 1.00 120.19 41 ALA G O 1
ATOM 3231 N N . LYS C 3 42 ? 188.113 217.254 250.374 1.00 122.31 42 LYS G N 1
ATOM 3232 C CA . LYS C 3 42 ? 189.032 216.251 249.855 1.00 122.31 42 LYS G CA 1
ATOM 3233 C C . LYS C 3 42 ? 189.424 216.590 248.429 1.00 122.31 42 LYS G C 1
ATOM 3234 O O . LYS C 3 42 ? 190.618 216.651 248.102 1.00 122.31 42 LYS G O 1
ATOM 3240 N N . LEU C 3 43 ? 188.430 216.938 247.604 1.00 120.39 43 LEU G N 1
ATOM 3241 C CA . LEU C 3 43 ? 188.707 217.270 246.214 1.00 120.39 43 LEU G CA 1
ATOM 3242 C C . LEU C 3 43 ? 189.694 218.421 246.136 1.00 120.39 43 LEU G C 1
ATOM 3243 O O . LEU C 3 43 ? 190.747 218.303 245.491 1.00 120.39 43 LEU G O 1
ATOM 3248 N N . LEU C 3 44 ? 189.429 219.491 246.896 1.00 112.86 44 LEU G N 1
ATOM 3249 C CA . LEU C 3 44 ? 190.313 220.648 246.864 1.00 112.86 44 LEU G CA 1
ATOM 3250 C C . LEU C 3 44 ? 191.712 220.236 247.276 1.00 112.86 44 LEU G C 1
ATOM 3251 O O . LEU C 3 44 ? 192.688 220.525 246.567 1.00 112.86 44 LEU G O 1
ATOM 3256 N N . TYR C 3 45 ? 191.799 219.447 248.357 1.00 117.07 45 TYR G N 1
ATOM 3257 C CA . TYR C 3 45 ? 193.084 218.964 248.842 1.00 117.07 45 TYR G CA 1
ATOM 3258 C C . TYR C 3 45 ? 193.832 218.275 247.719 1.00 117.07 45 TYR G C 1
ATOM 3259 O O . TYR C 3 45 ? 194.947 218.682 247.361 1.00 117.07 45 TYR G O 1
ATOM 3268 N N . GLY C 3 46 ? 193.159 217.323 247.064 1.00 115.56 46 GLY G N 1
ATOM 3269 C CA . GLY C 3 46 ? 193.808 216.570 246.010 1.00 115.56 46 GLY G CA 1
ATOM 3270 C C . GLY C 3 46 ? 194.331 217.481 244.925 1.00 115.56 46 GLY G C 1
ATOM 3271 O O . GLY C 3 46 ? 195.510 217.412 244.558 1.00 115.56 46 GLY G O 1
ATOM 3272 N N . MET C 3 47 ? 193.492 218.434 244.499 1.00 112.85 47 MET G N 1
ATOM 3273 C CA . MET C 3 47 ? 193.893 219.353 243.443 1.00 112.85 47 MET G CA 1
ATOM 3274 C C . MET C 3 47 ? 195.156 220.085 243.856 1.00 112.85 47 MET G C 1
ATOM 3275 O O . MET C 3 47 ? 196.186 219.992 243.170 1.00 112.85 47 MET G O 1
ATOM 3280 N N . ILE C 3 48 ? 195.138 220.679 245.055 1.00 112.20 48 ILE G N 1
ATOM 3281 C CA . ILE C 3 48 ? 196.306 221.408 245.535 1.00 112.20 48 ILE G CA 1
ATOM 3282 C C . ILE C 3 48 ? 197.496 220.471 245.588 1.00 112.20 48 ILE G C 1
ATOM 3283 O O . ILE C 3 48 ? 198.552 220.751 245.002 1.00 112.20 48 ILE G O 1
ATOM 3288 N N . PHE C 3 49 ? 197.285 219.286 246.173 1.00 112.42 49 PHE G N 1
ATOM 3289 C CA . PHE C 3 49 ? 198.368 218.327 246.320 1.00 112.42 49 PHE G CA 1
ATOM 3290 C C . PHE C 3 49 ? 198.961 218.002 244.964 1.00 112.42 49 PHE G C 1
ATOM 3291 O O . PHE C 3 49 ? 200.178 218.128 244.762 1.00 112.42 49 PHE G O 1
ATOM 3299 N N . SER C 3 50 ? 198.091 217.726 243.987 1.00 112.58 50 SER G N 1
ATOM 3300 C CA . SER C 3 50 ? 198.572 217.351 242.666 1.00 112.58 50 SER G CA 1
ATOM 3301 C C . SER C 3 50 ? 199.417 218.467 242.085 1.00 112.58 50 SER G C 1
ATOM 3302 O O . SER C 3 50 ? 200.568 218.247 241.685 1.00 112.58 50 SER G O 1
ATOM 3305 N N . LEU C 3 51 ? 198.912 219.698 242.157 1.00 109.59 51 LEU G N 1
ATOM 3306 C CA . LEU C 3 51 ? 199.656 220.784 241.546 1.00 109.59 51 LEU G CA 1
ATOM 3307 C C . LEU C 3 51 ? 200.930 221.055 242.317 1.00 109.59 51 LEU G C 1
ATOM 3308 O O . LEU C 3 51 ? 201.961 221.373 241.707 1.00 109.59 51 LEU G O 1
ATOM 3313 N N . ARG C 3 52 ? 200.898 220.866 243.642 1.00 110.32 52 ARG G N 1
ATOM 3314 C CA . ARG C 3 52 ? 202.119 221.025 244.416 1.00 110.32 52 ARG G CA 1
ATOM 3315 C C . ARG C 3 52 ? 203.178 220.068 243.904 1.00 110.32 52 ARG G C 1
ATOM 3316 O O . ARG C 3 52 ? 204.322 220.472 243.655 1.00 110.32 52 ARG G O 1
ATOM 3324 N N . SER C 3 53 ? 202.773 218.822 243.629 1.00 114.80 53 SER G N 1
ATOM 3325 C CA . SER C 3 53 ? 203.708 217.841 243.097 1.00 114.80 53 SER G CA 1
ATOM 3326 C C . SER C 3 53 ? 204.325 218.337 241.801 1.00 114.80 53 SER G C 1
ATOM 3327 O O . SER C 3 53 ? 205.546 218.256 241.622 1.00 114.80 53 SER G O 1
ATOM 3330 N N . ILE C 3 54 ? 203.509 218.931 240.924 1.00 113.62 54 ILE G N 1
ATOM 3331 C CA . ILE C 3 54 ? 204.038 219.433 239.661 1.00 113.62 54 ILE G CA 1
ATOM 3332 C C . ILE C 3 54 ? 205.085 220.500 239.928 1.00 113.62 54 ILE G C 1
ATOM 3333 O O . ILE C 3 54 ? 206.181 220.474 239.352 1.00 113.62 54 ILE G O 1
ATOM 3338 N N . THR C 3 55 ? 204.793 221.420 240.849 1.00 111.72 55 THR G N 1
ATOM 3339 C CA . THR C 3 55 ? 205.759 222.472 241.128 1.00 111.72 55 THR G CA 1
ATOM 3340 C C . THR C 3 55 ? 207.008 221.903 241.782 1.00 111.72 55 THR G C 1
ATOM 3341 O O . THR C 3 55 ? 208.094 222.478 241.646 1.00 111.72 55 THR G O 1
ATOM 3345 N N . GLN C 3 56 ? 206.886 220.766 242.472 1.00 115.97 56 GLN G N 1
ATOM 3346 C CA . GLN C 3 56 ? 208.077 220.132 243.018 1.00 115.97 56 GLN G CA 1
ATOM 3347 C C . GLN C 3 56 ? 208.901 219.472 241.920 1.00 115.97 56 GLN G C 1
ATOM 3348 O O . GLN C 3 56 ? 210.128 219.387 242.038 1.00 115.97 56 GLN G O 1
ATOM 3354 N N . LYS C 3 57 ? 208.254 219.006 240.848 1.00 114.00 57 LYS G N 1
ATOM 3355 C CA . LYS C 3 57 ? 208.996 218.353 239.775 1.00 114.00 57 LYS G CA 1
ATOM 3356 C C . LYS C 3 57 ? 209.822 219.360 238.985 1.00 114.00 57 LYS G C 1
ATOM 3357 O O . LYS C 3 57 ? 211.015 219.144 238.741 1.00 114.00 57 LYS G O 1
ATOM 3363 N N . LEU C 3 58 ? 209.207 220.468 238.584 1.00 111.13 58 LEU G N 1
ATOM 3364 C CA . LEU C 3 58 ? 209.847 221.445 237.702 1.00 111.13 58 LEU G CA 1
ATOM 3365 C C . LEU C 3 58 ? 210.544 222.546 238.504 1.00 111.13 58 LEU G C 1
ATOM 3366 O O . LEU C 3 58 ? 210.300 223.739 238.325 1.00 111.13 58 LEU G O 1
ATOM 3371 N N . SER C 3 59 ? 211.426 222.136 239.411 1.00 112.87 59 SER G N 1
ATOM 3372 C CA . SER C 3 59 ? 212.205 223.066 240.218 1.00 112.87 59 SER G CA 1
ATOM 3373 C C . SER C 3 59 ? 213.529 223.357 239.525 1.00 112.87 59 SER G C 1
ATOM 3374 O O . SER C 3 59 ? 214.200 222.439 239.045 1.00 112.87 59 SER G O 1
ATOM 3377 N N . LYS C 3 60 ? 213.896 224.639 239.471 1.00 112.77 60 LYS G N 1
ATOM 3378 C CA . LYS C 3 60 ? 215.139 225.024 238.810 1.00 112.77 60 LYS G CA 1
ATOM 3379 C C . LYS C 3 60 ? 216.348 224.447 239.534 1.00 112.77 60 LYS G C 1
ATOM 3380 O O . LYS C 3 60 ? 217.263 223.907 238.902 1.00 112.77 60 LYS G O 1
ATOM 3386 N N . GLY C 3 61 ? 216.363 224.543 240.863 1.00 114.58 61 GLY G N 1
ATOM 3387 C CA . GLY C 3 61 ? 217.457 224.021 241.660 1.00 114.58 61 GLY G CA 1
ATOM 3388 C C . GLY C 3 61 ? 217.805 224.878 242.859 1.00 114.58 61 GLY G C 1
ATOM 3389 O O . GLY C 3 61 ? 218.446 224.397 243.798 1.00 114.58 61 GLY G O 1
ATOM 3390 N N . SER C 3 62 ? 217.402 226.150 242.841 1.00 117.88 62 SER G N 1
ATOM 3391 C CA . SER C 3 62 ? 217.669 227.027 243.976 1.00 117.88 62 SER G CA 1
ATOM 3392 C C . SER C 3 62 ? 216.969 226.520 245.232 1.00 117.88 62 SER G C 1
ATOM 3393 O O . SER C 3 62 ? 217.619 226.150 246.216 1.00 117.88 62 SER G O 1
ATOM 3396 N N . VAL C 3 63 ? 215.637 226.494 245.211 1.00 116.91 63 VAL G N 1
ATOM 3397 C CA . VAL C 3 63 ? 214.831 226.035 246.337 1.00 116.91 63 VAL G CA 1
ATOM 3398 C C . VAL C 3 63 ? 213.674 225.205 245.803 1.00 116.91 63 VAL G C 1
ATOM 3399 O O . VAL C 3 63 ? 213.129 225.494 244.733 1.00 116.91 63 VAL G O 1
ATOM 3403 N N . LYS C 3 64 ? 213.302 224.171 246.551 1.00 115.81 64 LYS G N 1
ATOM 3404 C CA . LYS C 3 64 ? 212.108 223.389 246.245 1.00 115.81 64 LYS G CA 1
ATOM 3405 C C . LYS C 3 64 ? 210.902 224.294 246.459 1.00 115.81 64 LYS G C 1
ATOM 3406 O O . LYS C 3 64 ? 210.523 224.589 247.594 1.00 115.81 64 LYS G O 1
ATOM 3412 N N . ASN C 3 65 ? 210.293 224.734 245.362 1.00 113.91 65 ASN G N 1
ATOM 3413 C CA . ASN C 3 65 ? 209.359 225.850 245.377 1.00 113.91 65 ASN G CA 1
ATOM 3414 C C . ASN C 3 65 ? 207.923 225.354 245.562 1.00 113.91 65 ASN G C 1
ATOM 3415 O O . ASN C 3 65 ? 207.681 224.179 245.852 1.00 113.91 65 ASN G O 1
ATOM 3420 N N . ASP C 3 66 ? 206.951 226.254 245.394 1.00 113.65 66 ASP G N 1
ATOM 3421 C CA . ASP C 3 66 ? 205.568 225.985 245.765 1.00 113.65 66 ASP G CA 1
ATOM 3422 C C . ASP C 3 66 ? 204.627 226.754 244.848 1.00 113.65 66 ASP G C 1
ATOM 3423 O O . ASP C 3 66 ? 205.041 227.649 244.107 1.00 113.65 66 ASP G O 1
ATOM 3428 N N . ILE C 3 67 ? 203.348 226.392 244.918 1.00 109.88 67 ILE G N 1
ATOM 3429 C CA . ILE C 3 67 ? 202.322 226.987 244.065 1.00 109.88 67 ILE G CA 1
ATOM 3430 C C . ILE C 3 67 ? 201.782 228.251 244.720 1.00 109.88 67 ILE G C 1
ATOM 3431 O O . ILE C 3 67 ? 201.510 228.273 245.926 1.00 109.88 67 ILE G O 1
ATOM 3436 N N . ARG C 3 68 ? 201.647 229.318 243.928 1.00 108.36 68 ARG G N 1
ATOM 3437 C CA . ARG C 3 68 ? 201.025 230.555 244.395 1.00 108.36 68 ARG G CA 1
ATOM 3438 C C . ARG C 3 68 ? 199.542 230.612 244.043 1.00 108.36 68 ARG G C 1
ATOM 3439 O O . ARG C 3 68 ? 198.691 230.686 244.935 1.00 108.36 68 ARG G O 1
ATOM 3447 N N . SER C 3 69 ? 199.223 230.568 242.749 1.00 108.19 69 SER G N 1
ATOM 3448 C CA . SER C 3 69 ? 197.863 230.744 242.259 1.00 108.19 69 SER G CA 1
ATOM 3449 C C . SER C 3 69 ? 197.500 229.598 241.330 1.00 108.19 69 SER G C 1
ATOM 3450 O O . SER C 3 69 ? 198.344 229.101 240.580 1.00 108.19 69 SER G O 1
ATOM 3453 N N . ILE C 3 70 ? 196.238 229.184 241.394 1.00 107.27 70 ILE G N 1
ATOM 3454 C CA . ILE C 3 70 ? 195.698 228.125 240.544 1.00 107.27 70 ILE G CA 1
ATOM 3455 C C . ILE C 3 70 ? 194.371 228.661 240.015 1.00 107.27 70 ILE G C 1
ATOM 3456 O O . ILE C 3 70 ? 193.334 228.545 240.674 1.00 107.27 70 ILE G O 1
ATOM 3461 N N . SER C 3 71 ? 194.395 229.241 238.818 1.00 108.99 71 SER G N 1
ATOM 3462 C CA . SER C 3 71 ? 193.232 229.915 238.250 1.00 108.99 71 SER G CA 1
ATOM 3463 C C . SER C 3 71 ? 192.546 228.994 237.253 1.00 108.99 71 SER G C 1
ATOM 3464 O O . SER C 3 71 ? 193.133 228.624 236.232 1.00 108.99 71 SER G O 1
ATOM 3467 N N . THR C 3 72 ? 191.304 228.627 237.555 1.00 111.83 72 THR G N 1
ATOM 3468 C CA . THR C 3 72 ? 190.453 227.945 236.597 1.00 111.83 72 THR G CA 1
ATOM 3469 C C . THR C 3 72 ? 189.719 228.972 235.744 1.00 111.83 72 THR G C 1
ATOM 3470 O O . THR C 3 72 ? 189.923 230.182 235.863 1.00 111.83 72 THR G O 1
ATOM 3474 N N . GLY C 3 73 ? 188.856 228.482 234.855 1.00 114.24 73 GLY G N 1
ATOM 3475 C CA . GLY C 3 73 ? 187.989 229.378 234.116 1.00 114.24 73 GLY G CA 1
ATOM 3476 C C . GLY C 3 73 ? 186.912 230.016 234.966 1.00 114.24 73 GLY G C 1
ATOM 3477 O O . GLY C 3 73 ? 186.367 231.054 234.578 1.00 114.24 73 GLY G O 1
ATOM 3478 N N . LYS C 3 74 ? 186.601 229.423 236.120 1.00 113.65 74 LYS G N 1
ATOM 3479 C CA . LYS C 3 74 ? 185.510 229.877 236.971 1.00 113.65 74 LYS G CA 1
ATOM 3480 C C . LYS C 3 74 ? 185.961 230.722 238.155 1.00 113.65 74 LYS G C 1
ATOM 3481 O O . LYS C 3 74 ? 185.188 231.566 238.619 1.00 113.65 74 LYS G O 1
ATOM 3487 N N . TYR C 3 75 ? 187.180 230.532 238.659 1.00 108.69 75 TYR G N 1
ATOM 3488 C CA . TYR C 3 75 ? 187.635 231.255 239.839 1.00 108.69 75 TYR G CA 1
ATOM 3489 C C . TYR C 3 75 ? 189.154 231.364 239.793 1.00 108.69 75 TYR G C 1
ATOM 3490 O O . TYR C 3 75 ? 189.801 230.908 238.846 1.00 108.69 75 TYR G O 1
ATOM 3499 N N . ARG C 3 76 ? 189.721 231.984 240.827 1.00 109.64 76 ARG G N 1
ATOM 3500 C CA . ARG C 3 76 ? 191.158 231.983 241.062 1.00 109.64 76 ARG G CA 1
ATOM 3501 C C . ARG C 3 76 ? 191.425 231.549 242.494 1.00 109.64 76 ARG G C 1
ATOM 3502 O O . ARG C 3 76 ? 190.830 232.086 243.433 1.00 109.64 76 ARG G O 1
ATOM 3510 N N . VAL C 3 77 ? 192.321 230.580 242.651 1.00 107.71 77 VAL G N 1
ATOM 3511 C CA . VAL C 3 77 ? 192.726 230.081 243.952 1.00 107.71 77 VAL G CA 1
ATOM 3512 C C . VAL C 3 77 ? 194.042 230.743 244.335 1.00 107.71 77 VAL G C 1
ATOM 3513 O O . VAL C 3 77 ? 194.810 231.203 243.486 1.00 107.71 77 VAL G O 1
ATOM 3517 N N . HIS C 3 78 ? 194.294 230.817 245.640 1.00 106.40 78 HIS G N 1
ATOM 3518 C CA . HIS C 3 78 ? 195.585 231.227 246.169 1.00 106.40 78 HIS G CA 1
ATOM 3519 C C . HIS C 3 78 ? 195.927 230.309 247.329 1.00 106.40 78 HIS G C 1
ATOM 3520 O O . HIS C 3 78 ? 195.044 229.731 247.968 1.00 106.40 78 HIS G O 1
ATOM 3527 N N . THR C 3 79 ? 197.222 230.175 247.598 1.00 109.75 79 THR G N 1
ATOM 3528 C CA . THR C 3 79 ? 197.681 229.273 248.640 1.00 109.75 79 THR G CA 1
ATOM 3529 C C . THR C 3 79 ? 199.019 229.760 249.168 1.00 109.75 79 THR G C 1
ATOM 3530 O O . THR C 3 79 ? 199.883 230.184 248.398 1.00 109.75 79 THR G O 1
ATOM 3534 N N . TYR C 3 80 ? 199.176 229.691 250.489 1.00 112.12 80 TYR G N 1
ATOM 3535 C CA . TYR C 3 80 ? 200.395 230.093 251.187 1.00 112.12 80 TYR G CA 1
ATOM 3536 C C . TYR C 3 80 ? 200.757 228.945 252.122 1.00 112.12 80 TYR G C 1
ATOM 3537 O O . TYR C 3 80 ? 200.305 228.898 253.268 1.00 112.12 80 TYR G O 1
ATOM 3546 N N . CYS C 3 81 ? 201.558 228.009 251.622 1.00 110.55 81 CYS G N 1
ATOM 3547 C CA . CYS C 3 81 ? 201.965 226.865 252.419 1.00 110.55 81 CYS G CA 1
ATOM 3548 C C . CYS C 3 81 ? 202.928 227.310 253.516 1.00 110.55 81 CYS G C 1
ATOM 3549 O O . CYS C 3 81 ? 203.276 228.488 253.644 1.00 110.55 81 CYS G O 1
ATOM 3552 N N . THR C 3 82 ? 203.360 226.346 254.325 1.00 116.40 82 THR G N 1
ATOM 3553 C CA . THR C 3 82 ? 204.257 226.618 255.437 1.00 116.40 82 THR G CA 1
ATOM 3554 C C . THR C 3 82 ? 205.151 225.409 255.652 1.00 116.40 82 THR G C 1
ATOM 3555 O O . THR C 3 82 ? 204.859 224.305 255.187 1.00 116.40 82 THR G O 1
ATOM 3559 N N . ALA C 3 83 ? 206.257 225.637 256.363 1.00 126.29 83 ALA G N 1
ATOM 3560 C CA . ALA C 3 83 ? 207.172 224.544 256.666 1.00 126.29 83 ALA G CA 1
ATOM 3561 C C . ALA C 3 83 ? 206.488 223.479 257.511 1.00 126.29 83 ALA G C 1
ATOM 3562 O O . ALA C 3 83 ? 206.725 222.280 257.326 1.00 126.29 83 ALA G O 1
ATOM 3564 N N . SER C 3 84 ? 205.626 223.897 258.438 1.00 123.51 84 SER G N 1
ATOM 3565 C CA . SER C 3 84 ? 204.915 222.951 259.288 1.00 123.51 84 SER G CA 1
ATOM 3566 C C . SER C 3 84 ? 203.935 222.076 258.519 1.00 123.51 84 SER G C 1
ATOM 3567 O O . SER C 3 84 ? 203.463 221.079 259.074 1.00 123.51 84 SER G O 1
ATOM 3570 N N . GLY C 3 85 ? 203.611 222.422 257.274 1.00 120.94 85 GLY G N 1
ATOM 3571 C CA . GLY C 3 85 ? 202.681 221.639 256.490 1.00 120.94 85 GLY G CA 1
ATOM 3572 C C . GLY C 3 85 ? 201.241 222.066 256.624 1.00 120.94 85 GLY G C 1
ATOM 3573 O O . GLY C 3 85 ? 200.344 221.221 256.521 1.00 120.94 85 GLY G O 1
ATOM 3574 N N . LEU C 3 86 ? 200.991 223.354 256.848 1.00 116.59 86 LEU G N 1
ATOM 3575 C CA . LEU C 3 86 ? 199.648 223.909 256.966 1.00 116.59 86 LEU G CA 1
ATOM 3576 C C . LEU C 3 86 ? 199.345 224.665 255.681 1.00 116.59 86 LEU G C 1
ATOM 3577 O O . LEU C 3 86 ? 199.929 225.725 255.431 1.00 116.59 86 LEU G O 1
ATOM 3582 N N . TRP C 3 87 ? 198.436 224.128 254.868 1.00 109.79 87 TRP G N 1
ATOM 3583 C CA . TRP C 3 87 ? 198.042 224.789 253.632 1.00 109.79 87 TRP G CA 1
ATOM 3584 C C . TRP C 3 87 ? 196.886 225.737 253.913 1.00 109.79 87 TRP G C 1
ATOM 3585 O O . TRP C 3 87 ? 195.857 225.331 254.466 1.00 109.79 87 TRP G O 1
ATOM 3596 N N . PHE C 3 88 ? 197.064 226.997 253.529 1.00 111.65 88 PHE G N 1
ATOM 3597 C CA . PHE C 3 88 ? 196.101 228.067 253.770 1.00 111.65 88 PHE G CA 1
ATOM 3598 C C . PHE C 3 88 ? 195.526 228.454 252.410 1.00 111.65 88 PHE G C 1
ATOM 3599 O O . PHE C 3 88 ? 196.017 229.373 251.753 1.00 111.65 88 PHE G O 1
ATOM 3607 N N . VAL C 3 89 ? 194.477 227.754 251.995 1.00 111.67 89 VAL G N 1
ATOM 3608 C CA . VAL C 3 89 ? 193.894 227.935 250.671 1.00 111.67 89 VAL G CA 1
ATOM 3609 C C . VAL C 3 89 ? 192.839 229.026 250.743 1.00 111.67 89 VAL G C 1
ATOM 3610 O O . VAL C 3 89 ? 192.165 229.202 251.761 1.00 111.67 89 VAL G O 1
ATOM 3614 N N . LEU C 3 90 ? 192.679 229.757 249.643 1.00 110.05 90 LEU G N 1
ATOM 3615 C CA . LEU C 3 90 ? 191.727 230.864 249.595 1.00 110.05 90 LEU G CA 1
ATOM 3616 C C . LEU C 3 90 ? 191.212 230.987 248.169 1.00 110.05 90 LEU G C 1
ATOM 3617 O O . LEU C 3 90 ? 191.968 231.360 247.269 1.00 110.05 90 LEU G O 1
ATOM 3622 N N . LEU C 3 91 ? 189.939 230.667 247.966 1.00 109.34 91 LEU G N 1
ATOM 3623 C CA . LEU C 3 91 ? 189.297 230.843 246.673 1.00 109.34 91 LEU G CA 1
ATOM 3624 C C . LEU C 3 91 ? 188.840 232.288 246.526 1.00 109.34 91 LEU G C 1
ATOM 3625 O O . LEU C 3 91 ? 188.636 232.996 247.514 1.00 109.34 91 LEU G O 1
ATOM 3630 N N . SER C 3 92 ? 188.681 232.727 245.284 1.00 110.71 92 SER G N 1
ATOM 3631 C CA . SER C 3 92 ? 188.217 234.085 245.025 1.00 110.71 92 SER G CA 1
ATOM 3632 C C . SER C 3 92 ? 187.872 234.190 243.547 1.00 110.71 92 SER G C 1
ATOM 3633 O O . SER C 3 92 ? 188.028 233.234 242.784 1.00 110.71 92 SER G O 1
ATOM 3636 N N . ASP C 3 93 ? 187.391 235.362 243.153 1.00 112.30 93 ASP G N 1
ATOM 3637 C CA . ASP C 3 93 ? 187.119 235.657 241.757 1.00 112.30 93 ASP G CA 1
ATOM 3638 C C . ASP C 3 93 ? 188.402 236.168 241.101 1.00 112.30 93 ASP G C 1
ATOM 3639 O O . ASP C 3 93 ? 189.485 236.124 241.691 1.00 112.30 93 ASP G O 1
ATOM 3644 N N . PHE C 3 94 ? 188.291 236.662 239.872 1.00 111.15 94 PHE G N 1
ATOM 3645 C CA . PHE C 3 94 ? 189.426 237.207 239.140 1.00 111.15 94 PHE G CA 1
ATOM 3646 C C . PHE C 3 94 ? 189.658 238.685 239.433 1.00 111.15 94 PHE G C 1
ATOM 3647 O O . PHE C 3 94 ? 190.539 239.290 238.814 1.00 111.15 94 PHE G O 1
ATOM 3655 N N . LYS C 3 95 ? 188.884 239.277 240.348 1.00 114.12 95 LYS G N 1
ATOM 3656 C CA . LYS C 3 95 ? 189.001 240.705 240.627 1.00 114.12 95 LYS G CA 1
ATOM 3657 C C . LYS C 3 95 ? 190.393 241.052 241.143 1.00 114.12 95 LYS G C 1
ATOM 3658 O O . LYS C 3 95 ? 191.051 241.962 240.624 1.00 114.12 95 LYS G O 1
ATOM 3664 N N . GLN C 3 96 ? 190.853 240.339 242.168 1.00 115.10 96 GLN G N 1
ATOM 3665 C CA . GLN C 3 96 ? 192.177 240.517 242.744 1.00 115.10 96 GLN G CA 1
ATOM 3666 C C . GLN C 3 96 ? 192.999 239.256 242.510 1.00 115.10 96 GLN G C 1
ATOM 3667 O O . GLN C 3 96 ? 192.466 238.143 242.485 1.00 115.10 96 GLN G O 1
ATOM 3673 N N . GLN C 3 97 ? 194.307 239.446 242.348 1.00 116.10 97 GLN G N 1
ATOM 3674 C CA . GLN C 3 97 ? 195.220 238.399 241.900 1.00 116.10 97 GLN G CA 1
ATOM 3675 C C . GLN C 3 97 ? 196.263 238.018 242.936 1.00 116.10 97 GLN G C 1
ATOM 3676 O O . GLN C 3 97 ? 196.592 236.835 243.057 1.00 116.10 97 GLN G O 1
ATOM 3682 N N . SER C 3 98 ? 196.789 238.982 243.690 1.00 117.12 98 SER G N 1
ATOM 3683 C CA . SER C 3 98 ? 197.852 238.750 244.662 1.00 117.12 98 SER G CA 1
ATOM 3684 C C . SER C 3 98 ? 197.264 238.864 246.063 1.00 117.12 98 SER G C 1
ATOM 3685 O O . SER C 3 98 ? 197.015 239.973 246.548 1.00 117.12 98 SER G O 1
ATOM 3688 N N . TYR C 3 99 ? 197.046 237.716 246.706 1.00 114.58 99 TYR G N 1
ATOM 3689 C CA . TYR C 3 99 ? 196.574 237.647 248.083 1.00 114.58 99 TYR G CA 1
ATOM 3690 C C . TYR C 3 99 ? 197.695 237.288 249.054 1.00 114.58 99 TYR G C 1
ATOM 3691 O O . TYR C 3 99 ? 197.420 236.894 250.192 1.00 114.58 99 TYR G O 1
ATOM 3700 N N . THR C 3 100 ? 198.954 237.437 248.634 1.00 114.18 100 THR G N 1
ATOM 3701 C CA . THR C 3 100 ? 200.066 236.947 249.446 1.00 114.18 100 THR G CA 1
ATOM 3702 C C . THR C 3 100 ? 200.149 237.687 250.774 1.00 114.18 100 THR G C 1
ATOM 3703 O O . THR C 3 100 ? 200.371 237.070 251.822 1.00 114.18 100 THR G O 1
ATOM 3707 N N . GLN C 3 101 ? 199.968 239.009 250.751 1.00 115.79 101 GLN G N 1
ATOM 3708 C CA . GLN C 3 101 ? 199.989 239.770 251.995 1.00 115.79 101 GLN G CA 1
ATOM 3709 C C . GLN C 3 101 ? 198.842 239.354 252.905 1.00 115.79 101 GLN G C 1
ATOM 3710 O O . GLN C 3 101 ? 199.020 239.232 254.121 1.00 115.79 101 GLN G O 1
ATOM 3716 N N . VAL C 3 102 ? 197.653 239.142 252.337 1.00 115.14 102 VAL G N 1
ATOM 3717 C CA . VAL C 3 102 ? 196.502 238.766 253.151 1.00 115.14 102 VAL G CA 1
ATOM 3718 C C . VAL C 3 102 ? 196.716 237.398 253.787 1.00 115.14 102 VAL G C 1
ATOM 3719 O O . VAL C 3 102 ? 196.434 237.202 254.975 1.00 115.14 102 VAL G O 1
ATOM 3723 N N . LEU C 3 103 ? 197.207 236.430 253.011 1.00 113.00 103 LEU G N 1
ATOM 3724 C CA . LEU C 3 103 ? 197.483 235.112 253.573 1.00 113.00 103 LEU G CA 1
ATOM 3725 C C . LEU C 3 103 ? 198.560 235.187 254.646 1.00 113.00 103 LEU G C 1
ATOM 3726 O O . LEU C 3 103 ? 198.451 234.538 255.694 1.00 113.00 103 LEU G O 1
ATOM 3731 N N . GLN C 3 104 ? 199.612 235.972 254.399 1.00 114.75 104 GLN G N 1
ATOM 3732 C CA . GLN C 3 104 ? 200.673 236.120 255.388 1.00 114.75 104 GLN G CA 1
ATOM 3733 C C . GLN C 3 104 ? 200.134 236.712 256.681 1.00 114.75 104 GLN G C 1
ATOM 3734 O O . GLN C 3 104 ? 200.454 236.234 257.774 1.00 114.75 104 GLN G O 1
ATOM 3740 N N . TYR C 3 105 ? 199.304 237.749 256.572 1.00 115.29 105 TYR G N 1
ATOM 3741 C CA . TYR C 3 105 ? 198.723 238.371 257.756 1.00 115.29 105 TYR G CA 1
ATOM 3742 C C . TYR C 3 105 ? 197.824 237.394 258.502 1.00 115.29 105 TYR G C 1
ATOM 3743 O O . TYR C 3 105 ? 197.871 237.311 259.736 1.00 115.29 105 TYR G O 1
ATOM 3752 N N . ILE C 3 106 ? 197.007 236.634 257.766 1.00 115.91 106 ILE G N 1
ATOM 3753 C CA . ILE C 3 106 ? 196.093 235.688 258.398 1.00 115.91 106 ILE G CA 1
ATOM 3754 C C . ILE C 3 106 ? 196.874 234.614 259.138 1.00 115.91 106 ILE G C 1
ATOM 3755 O O . ILE C 3 106 ? 196.493 234.193 260.237 1.00 115.91 106 ILE G O 1
ATOM 3760 N N . TYR C 3 107 ? 197.976 234.148 258.552 1.00 116.13 107 TYR G N 1
ATOM 3761 C CA . TYR C 3 107 ? 198.790 233.153 259.239 1.00 116.13 107 TYR G CA 1
ATOM 3762 C C . TYR C 3 107 ? 199.508 233.749 260.440 1.00 116.13 107 TYR G C 1
ATOM 3763 O O . TYR C 3 107 ? 199.618 233.099 261.485 1.00 116.13 107 TYR G O 1
ATOM 3772 N N . SER C 3 108 ? 199.992 234.984 260.319 1.00 116.54 108 SER G N 1
ATOM 3773 C CA . SER C 3 108 ? 200.955 235.513 261.271 1.00 116.54 108 SER G CA 1
ATOM 3774 C C . SER C 3 108 ? 200.328 236.218 262.464 1.00 116.54 108 SER G C 1
ATOM 3775 O O . SER C 3 108 ? 200.978 236.298 263.512 1.00 116.54 108 SER G O 1
ATOM 3778 N N . HIS C 3 109 ? 199.097 236.740 262.336 1.00 114.61 109 HIS G N 1
ATOM 3779 C CA . HIS C 3 109 ? 198.480 237.470 263.440 1.00 114.61 109 HIS G CA 1
ATOM 3780 C C . HIS C 3 109 ? 197.027 237.078 263.681 1.00 114.61 109 HIS G C 1
ATOM 3781 O O . HIS C 3 109 ? 196.292 237.847 264.312 1.00 114.61 109 HIS G O 1
ATOM 3788 N N . ILE C 3 110 ? 196.584 235.927 263.180 1.00 115.28 110 ILE G N 1
ATOM 3789 C CA . ILE C 3 110 ? 195.301 235.363 263.583 1.00 115.28 110 ILE G CA 1
ATOM 3790 C C . ILE C 3 110 ? 195.519 233.918 264.004 1.00 115.28 110 ILE G C 1
ATOM 3791 O O . ILE C 3 110 ? 195.202 233.537 265.136 1.00 115.28 110 ILE G O 1
ATOM 3796 N N . TYR C 3 111 ? 196.070 233.103 263.104 1.00 116.17 111 TYR G N 1
ATOM 3797 C CA . TYR C 3 111 ? 196.358 231.719 263.459 1.00 116.17 111 TYR G CA 1
ATOM 3798 C C . TYR C 3 111 ? 197.461 231.643 264.504 1.00 116.17 111 TYR G C 1
ATOM 3799 O O . TYR C 3 111 ? 197.332 230.934 265.508 1.00 116.17 111 TYR G O 1
ATOM 3808 N N . VAL C 3 112 ? 198.557 232.367 264.285 1.00 122.18 112 VAL G N 1
ATOM 3809 C CA . VAL C 3 112 ? 199.652 232.349 265.247 1.00 122.18 112 VAL G CA 1
ATOM 3810 C C . VAL C 3 112 ? 199.205 232.939 266.574 1.00 122.18 112 VAL G C 1
ATOM 3811 O O . VAL C 3 112 ? 199.504 232.395 267.644 1.00 122.18 112 VAL G O 1
ATOM 3815 N N . LYS C 3 113 ? 198.490 234.061 266.529 1.00 119.21 113 LYS G N 1
ATOM 3816 C CA . LYS C 3 113 ? 198.115 234.739 267.761 1.00 119.21 113 LYS G CA 1
ATOM 3817 C C . LYS C 3 113 ? 197.157 233.900 268.595 1.00 119.21 113 LYS G C 1
ATOM 3818 O O . LYS C 3 113 ? 197.329 233.793 269.814 1.00 119.21 113 LYS G O 1
ATOM 3824 N N . TYR C 3 114 ? 196.166 233.273 267.958 1.00 118.53 114 TYR G N 1
ATOM 3825 C CA . TYR C 3 114 ? 195.007 232.735 268.658 1.00 118.53 114 TYR G CA 1
ATOM 3826 C C . TYR C 3 114 ? 194.893 231.217 268.631 1.00 118.53 114 TYR G C 1
ATOM 3827 O O . TYR C 3 114 ? 193.948 230.685 269.223 1.00 118.53 114 TYR G O 1
ATOM 3836 N N . VAL C 3 115 ? 195.806 230.501 267.966 1.00 120.77 115 VAL G N 1
ATOM 3837 C CA . VAL C 3 115 ? 195.805 229.041 267.942 1.00 120.77 115 VAL G CA 1
ATOM 3838 C C . VAL C 3 115 ? 197.138 228.475 268.422 1.00 120.77 115 VAL G C 1
ATOM 3839 O O . VAL C 3 115 ? 197.174 227.570 269.261 1.00 120.77 115 VAL G O 1
ATOM 3843 N N . SER C 3 116 ? 198.248 228.991 267.892 1.00 124.88 116 SER G N 1
ATOM 3844 C CA . SER C 3 116 ? 199.555 228.498 268.314 1.00 124.88 116 SER G CA 1
ATOM 3845 C C . SER C 3 116 ? 199.831 228.843 269.771 1.00 124.88 116 SER G C 1
ATOM 3846 O O . SER C 3 116 ? 200.394 228.030 270.513 1.00 124.88 116 SER G O 1
ATOM 3849 N N . ASN C 3 117 ? 199.431 230.039 270.200 1.00 124.28 117 ASN G N 1
ATOM 3850 C CA . ASN C 3 117 ? 199.705 230.552 271.540 1.00 124.28 117 ASN G CA 1
ATOM 3851 C C . ASN C 3 117 ? 198.519 230.347 272.470 1.00 124.28 117 ASN G C 1
ATOM 3852 O O . ASN C 3 117 ? 198.236 231.193 273.322 1.00 124.28 117 ASN G O 1
ATOM 3857 N N . ASN C 3 118 ? 197.811 229.230 272.314 1.00 130.38 118 ASN G N 1
ATOM 3858 C CA . ASN C 3 118 ? 196.573 228.950 273.041 1.00 130.38 118 ASN G CA 1
ATOM 3859 C C . ASN C 3 118 ? 196.725 227.552 273.632 1.00 130.38 118 ASN G C 1
ATOM 3860 O O . ASN C 3 118 ? 196.565 226.554 272.923 1.00 130.38 118 ASN G O 1
ATOM 3865 N N . LEU C 3 119 ? 197.032 227.481 274.931 1.00 137.81 119 LEU G N 1
ATOM 3866 C CA . LEU C 3 119 ? 197.235 226.184 275.568 1.00 137.81 119 LEU G CA 1
ATOM 3867 C C . LEU C 3 119 ? 195.964 225.349 275.557 1.00 137.81 119 LEU G C 1
ATOM 3868 O O . LEU C 3 119 ? 196.032 224.119 275.468 1.00 137.81 119 LEU G O 1
ATOM 3873 N N . LEU C 3 120 ? 194.799 225.991 275.663 1.00 135.01 120 LEU G N 1
ATOM 3874 C CA . LEU C 3 120 ? 193.546 225.252 275.572 1.00 135.01 120 LEU G CA 1
ATOM 3875 C C . LEU C 3 120 ? 193.363 224.636 274.192 1.00 135.01 120 LEU G C 1
ATOM 3876 O O . LEU C 3 120 ? 192.754 223.568 274.067 1.00 135.01 120 LEU G O 1
ATOM 3881 N N . SER C 3 121 ? 193.880 225.283 273.158 1.00 132.47 121 SER G N 1
ATOM 3882 C CA . SER C 3 121 ? 193.652 224.824 271.796 1.00 132.47 121 SER G CA 1
ATOM 3883 C C . SER C 3 121 ? 194.521 223.600 271.507 1.00 132.47 121 SER G C 1
ATOM 3884 O O . SER C 3 121 ? 195.741 223.661 271.700 1.00 132.47 121 SER G O 1
ATOM 3887 N N . PRO C 3 122 ? 193.949 222.474 271.039 1.00 133.98 122 PRO G N 1
ATOM 3888 C CA . PRO C 3 122 ? 194.806 221.326 270.718 1.00 133.98 122 PRO G CA 1
ATOM 3889 C C . PRO C 3 122 ? 195.559 221.511 269.414 1.00 133.98 122 PRO G C 1
ATOM 3890 O O . PRO C 3 122 ? 194.974 221.358 268.340 1.00 133.98 122 PRO G O 1
ATOM 3894 N N . TYR C 3 123 ? 196.851 221.817 269.478 1.00 135.68 123 TYR G N 1
ATOM 3895 C CA . TYR C 3 123 ? 197.637 221.892 268.256 1.00 135.68 123 TYR G CA 1
ATOM 3896 C C . TYR C 3 123 ? 197.798 220.502 267.653 1.00 135.68 123 TYR G C 1
ATOM 3897 O O . TYR C 3 123 ? 197.810 219.489 268.357 1.00 135.68 123 TYR G O 1
ATOM 3906 N N . ASP C 3 124 ? 197.919 220.465 266.330 1.00 134.28 124 ASP G N 1
ATOM 3907 C CA . ASP C 3 124 ? 198.146 219.294 265.493 1.00 134.28 124 ASP G CA 1
ATOM 3908 C C . ASP C 3 124 ? 196.888 218.439 265.296 1.00 134.28 124 ASP G C 1
ATOM 3909 O O . ASP C 3 124 ? 196.894 217.584 264.410 1.00 134.28 124 ASP G O 1
ATOM 3914 N N . PHE C 3 125 ? 195.809 218.657 266.065 1.00 127.51 125 PHE G N 1
ATOM 3915 C CA . PHE C 3 125 ? 194.475 218.090 265.850 1.00 127.51 125 PHE G CA 1
ATOM 3916 C C . PHE C 3 125 ? 194.452 216.628 265.413 1.00 127.51 125 PHE G C 1
ATOM 3917 O O . PHE C 3 125 ? 193.686 216.257 264.519 1.00 127.51 125 PHE G O 1
ATOM 3925 N N . ALA C 3 126 ? 195.287 215.796 266.039 1.00 131.19 126 ALA G N 1
ATOM 3926 C CA . ALA C 3 126 ? 195.384 214.371 265.730 1.00 131.19 126 ALA G CA 1
ATOM 3927 C C . ALA C 3 126 ? 195.273 213.587 267.028 1.00 131.19 126 ALA G C 1
ATOM 3928 O O . ALA C 3 126 ? 196.200 213.596 267.844 1.00 131.19 126 ALA G O 1
ATOM 3930 N N . GLU C 3 127 ? 194.141 212.908 267.216 1.00 137.18 127 GLU G N 1
ATOM 3931 C CA . GLU C 3 127 ? 193.930 212.143 268.440 1.00 137.18 127 GLU G CA 1
ATOM 3932 C C . GLU C 3 127 ? 194.884 210.957 268.526 1.00 137.18 127 GLU G C 1
ATOM 3933 O O . GLU C 3 127 ? 195.566 210.774 269.540 1.00 137.18 127 GLU G O 1
ATOM 3939 N N . ASN C 3 128 ? 194.955 210.150 267.473 1.00 137.80 128 ASN G N 1
ATOM 3940 C CA . ASN C 3 128 ? 195.758 208.930 267.493 1.00 137.80 128 ASN G CA 1
ATOM 3941 C C . ASN C 3 128 ? 195.766 208.331 266.090 1.00 137.80 128 ASN G C 1
ATOM 3942 O O . ASN C 3 128 ? 195.132 208.850 265.166 1.00 137.80 128 ASN G O 1
ATOM 3947 N N . GLU C 3 129 ? 196.490 207.216 265.949 1.00 140.55 129 GLU G N 1
ATOM 3948 C CA . GLU C 3 129 ? 196.696 206.599 264.641 1.00 140.55 129 GLU G CA 1
ATOM 3949 C C . GLU C 3 129 ? 195.391 206.138 264.005 1.00 140.55 129 GLU G C 1
ATOM 3950 O O . GLU C 3 129 ? 195.316 206.020 262.777 1.00 140.55 129 GLU G O 1
ATOM 3956 N N . ASN C 3 130 ? 194.364 205.857 264.813 1.00 139.68 130 ASN G N 1
ATOM 3957 C CA . ASN C 3 130 ? 193.120 205.306 264.281 1.00 139.68 130 ASN G CA 1
ATOM 3958 C C . ASN C 3 130 ? 192.451 206.231 263.272 1.00 139.68 130 ASN G C 1
ATOM 3959 O O . ASN C 3 130 ? 191.641 205.761 262.465 1.00 139.68 130 ASN G O 1
ATOM 3964 N N . GLU C 3 131 ? 192.762 207.532 263.307 1.00 138.10 131 GLU G N 1
ATOM 3965 C CA . GLU C 3 131 ? 192.290 208.485 262.312 1.00 138.10 131 GLU G CA 1
ATOM 3966 C C . GLU C 3 131 ? 193.398 209.307 261.671 1.00 138.10 131 GLU G C 1
ATOM 3967 O O . GLU C 3 131 ? 193.116 210.030 260.711 1.00 138.10 131 GLU G O 1
ATOM 3973 N N . MET C 3 132 ? 194.641 209.217 262.155 1.00 131.97 132 MET G N 1
ATOM 3974 C CA . MET C 3 132 ? 195.653 210.205 261.794 1.00 131.97 132 MET G CA 1
ATOM 3975 C C . MET C 3 132 ? 195.997 210.161 260.309 1.00 131.97 132 MET G C 1
ATOM 3976 O O . MET C 3 132 ? 196.303 211.203 259.717 1.00 131.97 132 MET G O 1
ATOM 3981 N N . ARG C 3 133 ? 195.949 208.983 259.687 1.00 129.78 133 ARG G N 1
ATOM 3982 C CA . ARG C 3 133 ? 196.450 208.812 258.322 1.00 129.78 133 ARG G CA 1
ATOM 3983 C C . ARG C 3 133 ? 195.391 209.241 257.300 1.00 129.78 133 ARG G C 1
ATOM 3984 O O . ARG C 3 133 ? 194.885 208.452 256.505 1.00 129.78 133 ARG G O 1
ATOM 3992 N N . GLY C 3 134 ? 195.048 210.529 257.346 1.00 126.04 134 GLY G N 1
ATOM 3993 C CA . GLY C 3 134 ? 194.146 211.140 256.396 1.00 126.04 134 GLY G CA 1
ATOM 3994 C C . GLY C 3 134 ? 192.688 211.160 256.813 1.00 126.04 134 GLY G C 1
ATOM 3995 O O . GLY C 3 134 ? 191.917 211.950 256.257 1.00 126.04 134 GLY G O 1
ATOM 3996 N N . GLN C 3 135 ? 192.291 210.324 257.771 1.00 132.09 135 GLN G N 1
ATOM 3997 C CA . GLN C 3 135 ? 190.909 210.274 258.227 1.00 132.09 135 GLN G CA 1
ATOM 3998 C C . GLN C 3 135 ? 190.728 211.234 259.402 1.00 132.09 135 GLN G C 1
ATOM 3999 O O . GLN C 3 135 ? 191.629 212.001 259.750 1.00 132.09 135 GLN G O 1
ATOM 4005 N N . GLY C 3 136 ? 189.555 211.203 260.028 1.00 135.44 136 GLY G N 1
ATOM 4006 C CA . GLY C 3 136 ? 189.278 212.093 261.139 1.00 135.44 136 GLY G CA 1
ATOM 4007 C C . GLY C 3 136 ? 188.875 213.473 260.668 1.00 135.44 136 GLY G C 1
ATOM 4008 O O . GLY C 3 136 ? 189.443 213.991 259.702 1.00 135.44 136 GLY G O 1
ATOM 4009 N N . THR C 3 137 ? 187.899 214.078 261.348 1.00 135.13 137 THR G N 1
ATOM 4010 C CA . THR C 3 137 ? 187.297 215.340 260.931 1.00 135.13 137 THR G CA 1
ATOM 4011 C C . THR C 3 137 ? 187.310 216.377 262.049 1.00 135.13 137 THR G C 1
ATOM 4012 O O . THR C 3 137 ? 186.405 217.209 262.137 1.00 135.13 137 THR G O 1
ATOM 4016 N N . ARG C 3 138 ? 188.323 216.347 262.913 1.00 126.60 138 ARG G N 1
ATOM 4017 C CA . ARG C 3 138 ? 188.469 217.411 263.895 1.00 126.60 138 ARG G CA 1
ATOM 4018 C C . ARG C 3 138 ? 188.731 218.737 263.196 1.00 126.60 138 ARG G C 1
ATOM 4019 O O . ARG C 3 138 ? 189.461 218.802 262.203 1.00 126.60 138 ARG G O 1
ATOM 4027 N N . LYS C 3 139 ? 188.128 219.796 263.729 1.00 124.45 139 LYS G N 1
ATOM 4028 C CA . LYS C 3 139 ? 188.221 221.138 263.175 1.00 124.45 139 LYS G CA 1
ATOM 4029 C C . LYS C 3 139 ? 188.634 222.101 264.275 1.00 124.45 139 LYS G C 1
ATOM 4030 O O . LYS C 3 139 ? 188.756 221.730 265.445 1.00 124.45 139 LYS G O 1
ATOM 4036 N N . ILE C 3 140 ? 188.840 223.355 263.882 1.00 121.30 140 ILE G N 1
ATOM 4037 C CA . ILE C 3 140 ? 189.257 224.414 264.792 1.00 121.30 140 ILE G CA 1
ATOM 4038 C C . ILE C 3 140 ? 188.053 225.307 265.050 1.00 121.30 140 ILE G C 1
ATOM 4039 O O . ILE C 3 140 ? 187.378 225.742 264.108 1.00 121.30 140 ILE G O 1
ATOM 4044 N N . THR C 3 141 ? 187.759 225.546 266.333 1.00 126.04 141 THR G N 1
ATOM 4045 C CA . THR C 3 141 ? 186.519 226.201 266.731 1.00 126.04 141 THR G CA 1
ATOM 4046 C C . THR C 3 141 ? 186.749 227.237 267.828 1.00 126.04 141 THR G C 1
ATOM 4047 O O . THR C 3 141 ? 185.827 227.524 268.601 1.00 126.04 141 THR G O 1
ATOM 4051 N N . ASN C 3 142 ? 187.947 227.807 267.914 1.00 124.18 142 ASN G N 1
ATOM 4052 C CA . ASN C 3 142 ? 188.219 228.817 268.925 1.00 124.18 142 ASN G CA 1
ATOM 4053 C C . ASN C 3 142 ? 187.362 230.051 268.683 1.00 124.18 142 ASN G C 1
ATOM 4054 O O . ASN C 3 142 ? 187.225 230.514 267.547 1.00 124.18 142 ASN G O 1
ATOM 4059 N N . ARG C 3 143 ? 186.771 230.567 269.763 1.00 127.65 143 ARG G N 1
ATOM 4060 C CA . ARG C 3 143 ? 185.967 231.783 269.681 1.00 127.65 143 ARG G CA 1
ATOM 4061 C C . ARG C 3 143 ? 186.769 232.936 269.088 1.00 127.65 143 ARG G C 1
ATOM 4062 O O . ARG C 3 143 ? 186.337 233.581 268.121 1.00 127.65 143 ARG G O 1
ATOM 4070 N N . ASN C 3 144 ? 187.952 233.195 269.654 1.00 125.31 144 ASN G N 1
ATOM 4071 C CA . ASN C 3 144 ? 188.776 234.302 269.183 1.00 125.31 144 ASN G CA 1
ATOM 4072 C C . ASN C 3 144 ? 189.140 234.134 267.719 1.00 125.31 144 ASN G C 1
ATOM 4073 O O . ASN C 3 144 ? 189.067 235.095 266.945 1.00 125.31 144 ASN G O 1
ATOM 4078 N N . PHE C 3 145 ? 189.534 232.921 267.321 1.00 120.24 145 PHE G N 1
ATOM 4079 C CA . PHE C 3 145 ? 189.994 232.710 265.953 1.00 120.24 145 PHE G CA 1
ATOM 4080 C C . PHE C 3 145 ? 188.897 233.036 264.952 1.00 120.24 145 PHE G C 1
ATOM 4081 O O . PHE C 3 145 ? 189.099 233.836 264.034 1.00 120.24 145 PHE G O 1
ATOM 4089 N N . ILE C 3 146 ? 187.720 232.433 265.126 1.00 118.51 146 ILE G N 1
ATOM 4090 C CA . ILE C 3 146 ? 186.633 232.645 264.176 1.00 118.51 146 ILE G CA 1
ATOM 4091 C C . ILE C 3 146 ? 186.207 234.105 264.181 1.00 118.51 146 ILE G C 1
ATOM 4092 O O . ILE C 3 146 ? 186.021 234.716 263.117 1.00 118.51 146 ILE G O 1
ATOM 4097 N N . SER C 3 147 ? 186.064 234.692 265.373 1.00 121.36 147 SER G N 1
ATOM 4098 C CA . SER C 3 147 ? 185.589 236.068 265.461 1.00 121.36 147 SER G CA 1
ATOM 4099 C C . SER C 3 147 ? 186.541 237.026 264.757 1.00 121.36 147 SER G C 1
ATOM 4100 O O . SER C 3 147 ? 186.128 237.793 263.878 1.00 121.36 147 SER G O 1
ATOM 4103 N N . VAL C 3 148 ? 187.829 236.973 265.103 1.00 117.89 148 VAL G N 1
ATOM 4104 C CA . VAL C 3 148 ? 188.777 237.915 264.522 1.00 117.89 148 VAL G CA 1
ATOM 4105 C C . VAL C 3 148 ? 188.990 237.626 263.042 1.00 117.89 148 VAL G C 1
ATOM 4106 O O . VAL C 3 148 ? 189.188 238.555 262.250 1.00 117.89 148 VAL G O 1
ATOM 4110 N N . LEU C 3 149 ? 188.951 236.352 262.636 1.00 117.32 149 LEU G N 1
ATOM 4111 C CA . LEU C 3 149 ? 189.126 236.021 261.229 1.00 117.32 149 LEU G CA 1
ATOM 4112 C C . LEU C 3 149 ? 188.013 236.631 260.395 1.00 117.32 149 LEU G C 1
ATOM 4113 O O . LEU C 3 149 ? 188.274 237.303 259.392 1.00 117.32 149 LEU G O 1
ATOM 4118 N N . GLU C 3 150 ? 186.759 236.402 260.792 1.00 121.52 150 GLU G N 1
ATOM 4119 C CA . GLU C 3 150 ? 185.652 236.966 260.030 1.00 121.52 150 GLU G CA 1
ATOM 4120 C C . GLU C 3 150 ? 185.673 238.488 260.090 1.00 121.52 150 GLU G C 1
ATOM 4121 O O . GLU C 3 150 ? 185.382 239.157 259.090 1.00 121.52 150 GLU G O 1
ATOM 4127 N N . SER C 3 151 ? 186.060 239.052 261.238 1.00 121.53 151 SER G N 1
ATOM 4128 C CA . SER C 3 151 ? 186.137 240.504 261.364 1.00 121.53 151 SER G CA 1
ATOM 4129 C C . SER C 3 151 ? 187.134 241.093 260.374 1.00 121.53 151 SER G C 1
ATOM 4130 O O . SER C 3 151 ? 186.840 242.083 259.695 1.00 121.53 151 SER G O 1
ATOM 4133 N N . PHE C 3 152 ? 188.325 240.499 260.281 1.00 118.49 152 PHE G N 1
ATOM 4134 C CA . PHE C 3 152 ? 189.339 241.041 259.383 1.00 118.49 152 PHE G CA 1
ATOM 4135 C C . PHE C 3 152 ? 189.017 240.748 257.923 1.00 118.49 152 PHE G C 1
ATOM 4136 O O . PHE C 3 152 ? 189.338 241.560 257.049 1.00 118.49 152 PHE G O 1
ATOM 4144 N N . LEU C 3 153 ? 188.399 239.602 257.636 1.00 119.54 153 LEU G N 1
ATOM 4145 C CA . LEU C 3 153 ? 188.144 239.179 256.266 1.00 119.54 153 LEU G CA 1
ATOM 4146 C C . LEU C 3 153 ? 186.855 239.752 255.686 1.00 119.54 153 LEU G C 1
ATOM 4147 O O . LEU C 3 153 ? 186.624 239.606 254.481 1.00 119.54 153 LEU G O 1
ATOM 4152 N N . ALA C 3 154 ? 186.016 240.383 256.507 1.00 123.34 154 ALA G N 1
ATOM 4153 C CA . ALA C 3 154 ? 184.789 241.002 256.010 1.00 123.34 154 ALA G CA 1
ATOM 4154 C C . ALA C 3 154 ? 184.969 241.966 254.839 1.00 123.34 154 ALA G C 1
ATOM 4155 O O . ALA C 3 154 ? 184.176 241.877 253.887 1.00 123.34 154 ALA G O 1
ATOM 4157 N N . PRO C 3 155 ? 185.939 242.891 254.824 1.00 120.12 155 PRO G N 1
ATOM 4158 C CA . PRO C 3 155 ? 185.923 243.946 253.794 1.00 120.12 155 PRO G CA 1
ATOM 4159 C C . PRO C 3 155 ? 186.156 243.466 252.366 1.00 120.12 155 PRO G C 1
ATOM 4160 O O . PRO C 3 155 ? 186.065 244.296 251.451 1.00 120.12 155 PRO G O 1
ATOM 4164 N N . MET C 3 156 ? 186.451 242.183 252.140 1.00 117.96 156 MET G N 1
ATOM 4165 C CA . MET C 3 156 ? 186.736 241.673 250.802 1.00 117.96 156 MET G CA 1
ATOM 4166 C C . MET C 3 156 ? 185.788 240.521 250.476 1.00 117.96 156 MET G C 1
ATOM 4167 O O . MET C 3 156 ? 186.211 239.447 250.034 1.00 117.96 156 MET G O 1
ATOM 4172 N N . VAL C 3 157 ? 184.498 240.736 250.707 1.00 121.87 157 VAL G N 1
ATOM 4173 C CA . VAL C 3 157 ? 183.474 239.788 250.287 1.00 121.87 157 VAL G CA 1
ATOM 4174 C C . VAL C 3 157 ? 182.121 240.487 250.262 1.00 121.87 157 VAL G C 1
ATOM 4175 O O . VAL C 3 157 ? 181.788 241.178 249.299 1.00 121.87 157 VAL G O 1
ATOM 4179 N N . SER D 4 9 ? 177.737 238.581 212.367 1.00 107.20 9 SER I N 1
ATOM 4180 C CA . SER D 4 9 ? 176.976 237.349 212.211 1.00 107.20 9 SER I CA 1
ATOM 4181 C C . SER D 4 9 ? 177.853 236.215 211.705 1.00 107.20 9 SER I C 1
ATOM 4182 O O . SER D 4 9 ? 179.069 236.358 211.590 1.00 107.20 9 SER I O 1
ATOM 4185 N N . LEU D 4 10 ? 177.220 235.080 211.404 1.00 107.08 10 LEU I N 1
ATOM 4186 C CA . LEU D 4 10 ? 177.951 233.957 210.827 1.00 107.08 10 LEU I CA 1
ATOM 4187 C C . LEU D 4 10 ? 178.338 234.247 209.385 1.00 107.08 10 LEU I C 1
ATOM 4188 O O . LEU D 4 10 ? 179.411 233.833 208.928 1.00 107.08 10 LEU I O 1
ATOM 4193 N N . LYS D 4 11 ? 177.470 234.955 208.658 1.00 108.06 11 LYS I N 1
ATOM 4194 C CA . LYS D 4 11 ? 177.735 235.267 207.259 1.00 108.06 11 LYS I CA 1
ATOM 4195 C C . LYS D 4 11 ? 179.018 236.076 207.120 1.00 108.06 11 LYS I C 1
ATOM 4196 O O . LYS D 4 11 ? 179.905 235.720 206.338 1.00 108.06 11 LYS I O 1
ATOM 4202 N N . ALA D 4 12 ? 179.134 237.170 207.876 1.00 107.43 12 ALA I N 1
ATOM 4203 C CA . ALA D 4 12 ? 180.299 238.037 207.743 1.00 107.43 12 ALA I CA 1
ATOM 4204 C C . ALA D 4 12 ? 181.576 237.318 208.155 1.00 107.43 12 ALA I C 1
ATOM 4205 O O . ALA D 4 12 ? 182.610 237.444 207.489 1.00 107.43 12 ALA I O 1
ATOM 4207 N N . MET D 4 13 ? 181.523 236.559 209.252 1.00 115.58 13 MET I N 1
ATOM 4208 C CA . MET D 4 13 ? 182.710 235.850 209.719 1.00 115.58 13 MET I CA 1
ATOM 4209 C C . MET D 4 13 ? 183.163 234.825 208.688 1.00 115.58 13 MET I C 1
ATOM 4210 O O . MET D 4 13 ? 184.346 234.768 208.332 1.00 115.58 13 MET I O 1
ATOM 4215 N N . GLY D 4 14 ? 182.229 234.015 208.183 1.00 111.65 14 GLY I N 1
ATOM 4216 C CA . GLY D 4 14 ? 182.587 233.033 207.173 1.00 111.65 14 GLY I CA 1
ATOM 4217 C C . GLY D 4 14 ? 183.108 233.673 205.902 1.00 111.65 14 GLY I C 1
ATOM 4218 O O . GLY D 4 14 ? 184.075 233.192 205.303 1.00 111.65 14 GLY I O 1
ATOM 4219 N N . GLU D 4 15 ? 182.488 234.778 205.484 1.00 113.92 15 GLU I N 1
ATOM 4220 C CA . GLU D 4 15 ? 182.911 235.452 204.264 1.00 113.92 15 GLU I CA 1
ATOM 4221 C C . GLU D 4 15 ? 184.327 235.991 204.408 1.00 113.92 15 GLU I C 1
ATOM 4222 O O . GLU D 4 15 ? 185.169 235.784 203.530 1.00 113.92 15 GLU I O 1
ATOM 4228 N N . GLU D 4 16 ? 184.608 236.688 205.513 1.00 113.24 16 GLU I N 1
ATOM 4229 C CA . GLU D 4 16 ? 185.957 237.202 205.739 1.00 113.24 16 GLU I CA 1
ATOM 4230 C C . GLU D 4 16 ? 186.971 236.070 205.817 1.00 113.24 16 GLU I C 1
ATOM 4231 O O . GLU D 4 16 ? 188.061 236.159 205.232 1.00 113.24 16 GLU I O 1
ATOM 4237 N N . ILE D 4 17 ? 186.627 234.993 206.528 1.00 111.58 17 ILE I N 1
ATOM 4238 C CA . ILE D 4 17 ? 187.570 233.900 206.725 1.00 111.58 17 ILE I CA 1
ATOM 4239 C C . ILE D 4 17 ? 187.906 233.245 205.393 1.00 111.58 17 ILE I C 1
ATOM 4240 O O . ILE D 4 17 ? 189.071 232.940 205.113 1.00 111.58 17 ILE I O 1
ATOM 4245 N N . TRP D 4 18 ? 186.898 233.015 204.550 1.00 105.26 18 TRP I N 1
ATOM 4246 C CA . TRP D 4 18 ? 187.187 232.482 203.224 1.00 105.26 18 TRP I CA 1
ATOM 4247 C C . TRP D 4 18 ? 187.967 233.488 202.389 1.00 105.26 18 TRP I C 1
ATOM 4248 O O . TRP D 4 18 ? 188.863 233.109 201.626 1.00 105.26 18 TRP I O 1
ATOM 4259 N N . LYS D 4 19 ? 187.641 234.774 202.517 1.00 107.36 19 LYS I N 1
ATOM 4260 C CA . LYS D 4 19 ? 188.211 235.779 201.631 1.00 107.36 19 LYS I CA 1
ATOM 4261 C C . LYS D 4 19 ? 189.708 235.928 201.856 1.00 107.36 19 LYS I C 1
ATOM 4262 O O . LYS D 4 19 ? 190.505 235.727 200.932 1.00 107.36 19 LYS I O 1
ATOM 4268 N N . ASN D 4 20 ? 190.112 236.272 203.088 1.00 108.10 20 ASN I N 1
ATOM 4269 C CA . ASN D 4 20 ? 191.495 236.674 203.335 1.00 108.10 20 ASN I CA 1
ATOM 4270 C C . ASN D 4 20 ? 192.066 236.038 204.599 1.00 108.10 20 ASN I C 1
ATOM 4271 O O . ASN D 4 20 ? 192.929 236.629 205.257 1.00 108.10 20 ASN I O 1
ATOM 4276 N N . LYS D 4 21 ? 191.602 234.837 204.958 1.00 113.19 21 LYS I N 1
ATOM 4277 C CA . LYS D 4 21 ? 192.257 234.055 206.002 1.00 113.19 21 LYS I CA 1
ATOM 4278 C C . LYS D 4 21 ? 192.258 232.563 205.668 1.00 113.19 21 LYS I C 1
ATOM 4279 O O . LYS D 4 21 ? 192.207 231.721 206.571 1.00 113.19 21 LYS I O 1
ATOM 4285 N N . THR D 4 22 ? 192.312 232.218 204.383 1.00 109.22 22 THR I N 1
ATOM 4286 C CA . THR D 4 22 ? 192.513 230.834 203.975 1.00 109.22 22 THR I CA 1
ATOM 4287 C C . THR D 4 22 ? 193.097 230.823 202.570 1.00 109.22 22 THR I C 1
ATOM 4288 O O . THR D 4 22 ? 192.843 231.723 201.766 1.00 109.22 22 THR I O 1
ATOM 4292 N N . GLU D 4 23 ? 193.861 229.775 202.280 1.00 107.44 23 GLU I N 1
ATOM 4293 C CA . GLU D 4 23 ? 194.577 229.682 201.016 1.00 107.44 23 GLU I CA 1
ATOM 4294 C C . GLU D 4 23 ? 193.652 229.206 199.902 1.00 107.44 23 GLU I C 1
ATOM 4295 O O . GLU D 4 23 ? 192.714 228.437 200.128 1.00 107.44 23 GLU I O 1
ATOM 4301 N N . LYS D 4 24 ? 193.938 229.672 198.687 1.00 106.55 24 LYS I N 1
ATOM 4302 C CA . LYS D 4 24 ? 193.087 229.461 197.522 1.00 106.55 24 LYS I CA 1
ATOM 4303 C C . LYS D 4 24 ? 193.849 228.694 196.450 1.00 106.55 24 LYS I C 1
ATOM 4304 O O . LYS D 4 24 ? 194.963 229.080 196.080 1.00 106.55 24 LYS I O 1
ATOM 4310 N N . ILE D 4 25 ? 193.242 227.614 195.958 1.00 104.56 25 ILE I N 1
ATOM 4311 C CA . ILE D 4 25 ? 193.743 226.874 194.803 1.00 104.56 25 ILE I CA 1
ATOM 4312 C C . ILE D 4 25 ? 192.643 226.842 193.752 1.00 104.56 25 ILE I C 1
ATOM 4313 O O . ILE D 4 25 ? 191.559 227.394 193.962 1.00 104.56 25 ILE I O 1
ATOM 4318 N N . ASN D 4 26 ? 192.902 226.188 192.625 1.00 102.71 26 ASN I N 1
ATOM 4319 C CA . ASN D 4 26 ? 191.927 226.096 191.548 1.00 102.71 26 ASN I CA 1
ATOM 4320 C C . ASN D 4 26 ? 191.049 224.868 191.771 1.00 102.71 26 ASN I C 1
ATOM 4321 O O . ASN D 4 26 ? 191.556 223.749 191.900 1.00 102.71 26 ASN I O 1
ATOM 4326 N N . THR D 4 27 ? 189.731 225.084 191.808 1.00 102.08 27 THR I N 1
ATOM 4327 C CA . THR D 4 27 ? 188.791 224.016 192.139 1.00 102.08 27 THR I CA 1
ATOM 4328 C C . THR D 4 27 ? 188.799 222.884 191.120 1.00 102.08 27 THR I C 1
ATOM 4329 O O . THR D 4 27 ? 188.418 221.754 191.463 1.00 102.08 27 THR I O 1
ATOM 4333 N N . GLU D 4 28 ? 189.198 223.170 189.876 1.00 103.62 28 GLU I N 1
ATOM 4334 C CA . GLU D 4 28 ? 189.295 222.125 188.861 1.00 103.62 28 GLU I CA 1
ATOM 4335 C C . GLU D 4 28 ? 190.199 220.996 189.336 1.00 103.62 28 GLU I C 1
ATOM 4336 O O . GLU D 4 28 ? 189.887 219.816 189.145 1.00 103.62 28 GLU I O 1
ATOM 4342 N N . LEU D 4 29 ? 191.319 221.348 189.974 1.00 99.95 29 LEU I N 1
ATOM 4343 C CA . LEU D 4 29 ? 192.230 220.344 190.512 1.00 99.95 29 LEU I CA 1
ATOM 4344 C C . LEU D 4 29 ? 191.529 219.465 191.537 1.00 99.95 29 LEU I C 1
ATOM 4345 O O . LEU D 4 29 ? 191.672 218.238 191.519 1.00 99.95 29 LEU I O 1
ATOM 4350 N N . PHE D 4 30 ? 190.765 220.081 192.437 1.00 100.24 30 PHE I N 1
ATOM 4351 C CA . PHE D 4 30 ? 190.114 219.339 193.511 1.00 100.24 30 PHE I CA 1
ATOM 4352 C C . PHE D 4 30 ? 189.090 218.357 192.952 1.00 100.24 30 PHE I C 1
ATOM 4353 O O . PHE D 4 30 ? 189.085 217.166 193.305 1.00 100.24 30 PHE I O 1
ATOM 4361 N N . THR D 4 31 ? 188.218 218.840 192.062 1.00 100.55 31 THR I N 1
ATOM 4362 C CA . THR D 4 31 ? 187.203 217.956 191.496 1.00 100.55 31 THR I CA 1
ATOM 4363 C C . THR D 4 31 ? 187.840 216.861 190.649 1.00 100.55 31 THR I C 1
ATOM 4364 O O . THR D 4 31 ? 187.395 215.708 190.681 1.00 100.55 31 THR I O 1
ATOM 4368 N N . LEU D 4 32 ? 188.890 217.195 189.891 1.00 98.00 32 LEU I N 1
ATOM 4369 C CA . LEU D 4 32 ? 189.562 216.185 189.082 1.00 98.00 32 LEU I CA 1
ATOM 4370 C C . LEU D 4 32 ? 190.194 215.113 189.957 1.00 98.00 32 LEU I C 1
ATOM 4371 O O . LEU D 4 32 ? 190.136 213.922 189.632 1.00 98.00 32 LEU I O 1
ATOM 4376 N N . THR D 4 33 ? 190.812 215.518 191.067 1.00 99.00 33 THR I N 1
ATOM 4377 C CA . THR D 4 33 ? 191.417 214.546 191.970 1.00 99.00 33 THR I CA 1
ATOM 4378 C C . THR D 4 33 ? 190.368 213.613 192.555 1.00 99.00 33 THR I C 1
ATOM 4379 O O . THR D 4 33 ? 190.572 212.391 192.613 1.00 99.00 33 THR I O 1
ATOM 4383 N N . TYR D 4 34 ? 189.235 214.166 192.995 1.00 99.04 34 TYR I N 1
ATOM 4384 C CA . TYR D 4 34 ? 188.201 213.298 193.550 1.00 99.04 34 TYR I CA 1
ATOM 4385 C C . TYR D 4 34 ? 187.647 212.364 192.482 1.00 99.04 34 TYR I C 1
ATOM 4386 O O . TYR D 4 34 ? 187.349 211.195 192.760 1.00 99.04 34 TYR I O 1
ATOM 4395 N N . GLY D 4 35 ? 187.497 212.865 191.254 1.00 99.18 35 GLY I N 1
ATOM 4396 C CA . GLY D 4 35 ? 187.051 212.010 190.169 1.00 99.18 35 GLY I CA 1
ATOM 4397 C C . GLY D 4 35 ? 188.018 210.878 189.890 1.00 99.18 35 GLY I C 1
ATOM 4398 O O . GLY D 4 35 ? 187.605 209.745 189.640 1.00 99.18 35 GLY I O 1
ATOM 4399 N N . SER D 4 36 ? 189.318 211.167 189.923 1.00 98.73 36 SER I N 1
ATOM 4400 C CA . SER D 4 36 ? 190.307 210.111 189.746 1.00 98.73 36 SER I CA 1
ATOM 4401 C C . SER D 4 36 ? 190.176 209.060 190.839 1.00 98.73 36 SER I C 1
ATOM 4402 O O . SER D 4 36 ? 190.169 207.852 190.561 1.00 98.73 36 SER I O 1
ATOM 4405 N N . ILE D 4 37 ? 190.050 209.512 192.090 1.00 99.75 37 ILE I N 1
ATOM 4406 C CA . ILE D 4 37 ? 189.957 208.582 193.215 1.00 99.75 37 ILE I CA 1
ATOM 4407 C C . ILE D 4 37 ? 188.748 207.673 193.047 1.00 99.75 37 ILE I C 1
ATOM 4408 O O . ILE D 4 37 ? 188.855 206.442 193.127 1.00 99.75 37 ILE I O 1
ATOM 4413 N N . VAL D 4 38 ? 187.582 208.267 192.795 1.00 99.82 38 VAL I N 1
ATOM 4414 C CA . VAL D 4 38 ? 186.361 207.472 192.748 1.00 99.82 38 VAL I CA 1
ATOM 4415 C C . VAL D 4 38 ? 186.334 206.588 191.510 1.00 99.82 38 VAL I C 1
ATOM 4416 O O . VAL D 4 38 ? 185.827 205.464 191.563 1.00 99.82 38 VAL I O 1
ATOM 4420 N N . ALA D 4 39 ? 186.881 207.053 190.383 1.00 99.25 39 ALA I N 1
ATOM 4421 C CA . ALA D 4 39 ? 186.915 206.221 189.186 1.00 99.25 39 ALA I CA 1
ATOM 4422 C C . ALA D 4 39 ? 187.783 204.989 189.403 1.00 99.25 39 ALA I C 1
ATOM 4423 O O . ALA D 4 39 ? 187.378 203.862 189.084 1.00 99.25 39 ALA I O 1
ATOM 4425 N N . GLN D 4 40 ? 188.987 205.185 189.945 1.00 98.54 40 GLN I N 1
ATOM 4426 C CA . GLN D 4 40 ? 189.854 204.042 190.207 1.00 98.54 40 GLN I CA 1
ATOM 4427 C C . GLN D 4 40 ? 189.224 203.102 191.226 1.00 98.54 40 GLN I C 1
ATOM 4428 O O . GLN D 4 40 ? 189.295 201.875 191.078 1.00 98.54 40 GLN I O 1
ATOM 4434 N N . LEU D 4 41 ? 188.588 203.658 192.261 1.00 102.06 41 LEU I N 1
ATOM 4435 C CA . LEU D 4 41 ? 187.924 202.821 193.253 1.00 102.06 41 LEU I CA 1
ATOM 4436 C C . LEU D 4 41 ? 186.807 201.999 192.625 1.00 102.06 41 LEU I C 1
ATOM 4437 O O . LEU D 4 41 ? 186.653 200.810 192.929 1.00 102.06 41 LEU I O 1
ATOM 4442 N N . CYS D 4 42 ? 186.015 202.616 191.747 1.00 105.37 42 CYS I N 1
ATOM 4443 C CA . CYS D 4 42 ? 184.940 201.892 191.081 1.00 105.37 42 CYS I CA 1
ATOM 4444 C C . CYS D 4 42 ? 185.495 200.774 190.215 1.00 105.37 42 CYS I C 1
ATOM 4445 O O . CYS D 4 42 ? 184.932 199.674 190.170 1.00 105.37 42 CYS I O 1
ATOM 4448 N N . GLN D 4 43 ? 186.601 201.038 189.517 1.00 100.13 43 GLN I N 1
ATOM 4449 C CA . GLN D 4 43 ? 187.220 199.988 188.715 1.00 100.13 43 GLN I CA 1
ATOM 4450 C C . GLN D 4 43 ? 187.710 198.842 189.593 1.00 100.13 43 GLN I C 1
ATOM 4451 O O . GLN D 4 43 ? 187.596 197.669 189.216 1.00 100.13 43 GLN I O 1
ATOM 4457 N N . ASP D 4 44 ? 188.259 199.161 190.768 1.00 105.01 44 ASP I N 1
ATOM 4458 C CA . ASP D 4 44 ? 188.877 198.132 191.600 1.00 105.01 44 ASP I CA 1
ATOM 4459 C C . ASP D 4 44 ? 187.856 197.124 192.120 1.00 105.01 44 ASP I C 1
ATOM 4460 O O . ASP D 4 44 ? 188.138 195.922 192.170 1.00 105.01 44 ASP I O 1
ATOM 4465 N N . TYR D 4 45 ? 186.666 197.587 192.503 1.00 105.90 45 TYR I N 1
ATOM 4466 C CA . TYR D 4 45 ? 185.719 196.777 193.261 1.00 105.90 45 TYR I CA 1
ATOM 4467 C C . TYR D 4 45 ? 184.788 195.944 192.371 1.00 105.90 45 TYR I C 1
ATOM 4468 O O . TYR D 4 45 ? 183.713 195.534 192.825 1.00 105.90 45 TYR I O 1
ATOM 4477 N N . GLU D 4 46 ? 185.190 195.652 191.133 1.00 108.67 46 GLU I N 1
ATOM 4478 C CA . GLU D 4 46 ? 184.398 194.820 190.222 1.00 108.67 46 GLU I CA 1
ATOM 4479 C C . GLU D 4 46 ? 183.015 195.416 189.974 1.00 108.67 46 GLU I C 1
ATOM 4480 O O . GLU D 4 46 ? 182.034 194.686 189.814 1.00 108.67 46 GLU I O 1
ATOM 4486 N N . ARG D 4 47 ? 182.924 196.746 189.968 1.00 106.23 47 ARG I N 1
ATOM 4487 C CA . ARG D 4 47 ? 181.699 197.509 189.735 1.00 106.23 47 ARG I CA 1
ATOM 4488 C C . ARG D 4 47 ? 180.643 197.301 190.822 1.00 106.23 47 ARG I C 1
ATOM 4489 O O . ARG D 4 47 ? 179.507 197.766 190.668 1.00 106.23 47 ARG I O 1
ATOM 4497 N N . ASP D 4 48 ? 180.978 196.631 191.924 1.00 110.75 48 ASP I N 1
ATOM 4498 C CA . ASP D 4 48 ? 180.043 196.452 193.033 1.00 110.75 48 ASP I CA 1
ATOM 4499 C C . ASP D 4 48 ? 179.948 197.775 193.779 1.00 110.75 48 ASP I C 1
ATOM 4500 O O . ASP D 4 48 ? 180.817 198.113 194.585 1.00 110.75 48 ASP I O 1
ATOM 4505 N N . PHE D 4 49 ? 178.881 198.529 193.521 1.00 106.35 49 PHE I N 1
ATOM 4506 C CA . PHE D 4 49 ? 178.818 199.909 193.981 1.00 106.35 49 PHE I CA 1
ATOM 4507 C C . PHE D 4 49 ? 178.349 200.047 195.424 1.00 106.35 49 PHE I C 1
ATOM 4508 O O . PHE D 4 49 ? 178.533 201.116 196.014 1.00 106.35 49 PHE I O 1
ATOM 4516 N N . ASN D 4 50 ? 177.761 199.004 196.010 1.00 109.25 50 ASN I N 1
ATOM 4517 C CA . ASN D 4 50 ? 177.500 199.024 197.446 1.00 109.25 50 ASN I CA 1
ATOM 4518 C C . ASN D 4 50 ? 178.808 199.140 198.220 1.00 109.25 50 ASN I C 1
ATOM 4519 O O . ASN D 4 50 ? 178.943 199.970 199.132 1.00 109.25 50 ASN I O 1
ATOM 4524 N N . LYS D 4 51 ? 179.791 198.315 197.856 1.00 107.26 51 LYS I N 1
ATOM 4525 C CA . LYS D 4 51 ? 181.093 198.380 198.507 1.00 107.26 51 LYS I CA 1
ATOM 4526 C C . LYS D 4 51 ? 181.775 199.711 198.230 1.00 107.26 51 LYS I C 1
ATOM 4527 O O . LYS D 4 51 ? 182.472 200.248 199.096 1.00 107.26 51 LYS I O 1
ATOM 4533 N N . VAL D 4 52 ? 181.585 200.261 197.029 1.00 103.90 52 VAL I N 1
ATOM 4534 C CA . VAL D 4 52 ? 182.153 201.571 196.725 1.00 103.90 52 VAL I CA 1
ATOM 4535 C C . VAL D 4 52 ? 181.548 202.630 197.634 1.00 103.90 52 VAL I C 1
ATOM 4536 O O . VAL D 4 52 ? 182.257 203.500 198.155 1.00 103.90 52 VAL I O 1
ATOM 4540 N N . ASN D 4 53 ? 180.230 202.581 197.831 1.00 103.61 53 ASN I N 1
ATOM 4541 C CA . ASN D 4 53 ? 179.573 203.547 198.703 1.00 103.61 53 ASN I CA 1
ATOM 4542 C C . ASN D 4 53 ? 180.099 203.433 200.126 1.00 103.61 53 ASN I C 1
ATOM 4543 O O . ASN D 4 53 ? 180.398 204.442 200.775 1.00 103.61 53 ASN I O 1
ATOM 4548 N N . ASP D 4 54 ? 180.239 202.203 200.623 1.00 105.87 54 ASP I N 1
ATOM 4549 C CA . ASP D 4 54 ? 180.724 202.022 201.990 1.00 105.87 54 ASP I CA 1
ATOM 4550 C C . ASP D 4 54 ? 182.171 202.488 202.136 1.00 105.87 54 ASP I C 1
ATOM 4551 O O . ASP D 4 54 ? 182.533 203.111 203.144 1.00 105.87 54 ASP I O 1
ATOM 4556 N N . HIS D 4 55 ? 183.012 202.196 201.144 1.00 101.80 55 HIS I N 1
ATOM 4557 C CA . HIS D 4 55 ? 184.406 202.617 201.209 1.00 101.80 55 HIS I CA 1
ATOM 4558 C C . HIS D 4 55 ? 184.520 204.135 201.157 1.00 101.80 55 HIS I C 1
ATOM 4559 O O . HIS D 4 55 ? 185.329 204.728 201.879 1.00 101.80 55 HIS I O 1
ATOM 4566 N N . LEU D 4 56 ? 183.718 204.782 200.307 1.00 98.52 56 LEU I N 1
ATOM 4567 C CA . LEU D 4 56 ? 183.704 206.240 200.274 1.00 98.52 56 LEU I CA 1
ATOM 4568 C C . LEU D 4 56 ? 183.207 206.811 201.595 1.00 98.52 56 LEU I C 1
ATOM 4569 O O . LEU D 4 56 ? 183.671 207.866 202.038 1.00 98.52 56 LEU I O 1
ATOM 4574 N N . TYR D 4 57 ? 182.251 206.131 202.230 1.00 99.39 57 TYR I N 1
ATOM 4575 C CA . TYR D 4 57 ? 181.776 206.562 203.540 1.00 99.39 57 TYR I CA 1
ATOM 4576 C C . TYR D 4 57 ? 182.900 206.525 204.566 1.00 99.39 57 TYR I C 1
ATOM 4577 O O . TYR D 4 57 ? 183.092 207.478 205.332 1.00 99.39 57 TYR I O 1
ATOM 4586 N N . SER D 4 58 ? 183.654 205.423 204.594 1.00 99.41 58 SER I N 1
ATOM 4587 C CA . SER D 4 58 ? 184.779 205.318 205.520 1.00 99.41 58 SER I CA 1
ATOM 4588 C C . SER D 4 58 ? 185.818 206.394 205.235 1.00 99.41 58 SER I C 1
ATOM 4589 O O . SER D 4 58 ? 186.351 207.024 206.162 1.00 99.41 58 SER I O 1
ATOM 4592 N N . MET D 4 59 ? 186.111 206.618 203.952 1.00 101.06 59 MET I N 1
ATOM 4593 C CA . MET D 4 59 ? 187.017 207.686 203.551 1.00 101.06 59 MET I CA 1
ATOM 4594 C C . MET D 4 59 ? 186.564 209.020 204.129 1.00 101.06 59 MET I C 1
ATOM 4595 O O . MET D 4 59 ? 187.281 209.642 204.921 1.00 101.06 59 MET I O 1
ATOM 4600 N N . GLY D 4 60 ? 185.335 209.424 203.803 1.00 100.81 60 GLY I N 1
ATOM 4601 C CA . GLY D 4 60 ? 184.835 210.707 204.263 1.00 100.81 60 GLY I CA 1
ATOM 4602 C C . GLY D 4 60 ? 184.855 210.836 205.771 1.00 100.81 60 GLY I C 1
ATOM 4603 O O . GLY D 4 60 ? 185.179 211.898 206.303 1.00 100.81 60 GLY I O 1
ATOM 4604 N N . TYR D 4 61 ? 184.526 209.754 206.477 1.00 97.40 61 TYR I N 1
ATOM 4605 C CA . TYR D 4 61 ? 184.627 209.751 207.932 1.00 97.40 61 TYR I CA 1
ATOM 4606 C C . TYR D 4 61 ? 186.046 210.091 208.374 1.00 97.40 61 TYR I C 1
ATOM 4607 O O . TYR D 4 61 ? 186.257 210.926 209.268 1.00 97.40 61 TYR I O 1
ATOM 4616 N N . ASN D 4 62 ? 187.037 209.469 207.732 1.00 97.00 62 ASN I N 1
ATOM 4617 C CA . ASN D 4 62 ? 188.419 209.708 208.133 1.00 97.00 62 ASN I CA 1
ATOM 4618 C C . ASN D 4 62 ? 188.858 211.143 207.836 1.00 97.00 62 ASN I C 1
ATOM 4619 O O . ASN D 4 62 ? 189.600 211.734 208.628 1.00 97.00 62 ASN I O 1
ATOM 4624 N N . ILE D 4 63 ? 188.429 211.726 206.709 1.00 95.73 63 ILE I N 1
ATOM 4625 C CA . ILE D 4 63 ? 188.716 213.153 206.495 1.00 95.73 63 ILE I CA 1
ATOM 4626 C C . ILE D 4 63 ? 188.045 214.008 207.561 1.00 95.73 63 ILE I C 1
ATOM 4627 O O . ILE D 4 63 ? 188.688 214.871 208.164 1.00 95.73 63 ILE I O 1
ATOM 4632 N N . GLY D 4 64 ? 186.750 213.792 207.800 1.00 100.42 64 GLY I N 1
ATOM 4633 C CA . GLY D 4 64 ? 186.012 214.685 208.682 1.00 100.42 64 GLY I CA 1
ATOM 4634 C C . GLY D 4 64 ? 186.558 214.702 210.097 1.00 100.42 64 GLY I C 1
ATOM 4635 O O . GLY D 4 64 ? 186.620 215.761 210.738 1.00 100.42 64 GLY I O 1
ATOM 4636 N N . CYS D 4 65 ? 186.992 213.534 210.590 1.00 100.70 65 CYS I N 1
ATOM 4637 C CA . CYS D 4 65 ? 187.517 213.452 211.952 1.00 100.70 65 CYS I CA 1
ATOM 4638 C C . CYS D 4 65 ? 188.726 214.360 212.161 1.00 100.70 65 CYS I C 1
ATOM 4639 O O . CYS D 4 65 ? 188.986 214.788 213.291 1.00 100.70 65 CYS I O 1
ATOM 4642 N N . ARG D 4 66 ? 189.475 214.659 211.098 1.00 101.10 66 ARG I N 1
ATOM 4643 C CA . ARG D 4 66 ? 190.589 215.597 211.170 1.00 101.10 66 ARG I CA 1
ATOM 4644 C C . ARG D 4 66 ? 190.178 217.009 210.775 1.00 101.10 66 ARG I C 1
ATOM 4645 O O . ARG D 4 66 ? 190.630 217.982 211.387 1.00 101.10 66 ARG I O 1
ATOM 4653 N N . LEU D 4 67 ? 189.327 217.137 209.757 1.00 99.79 67 LEU I N 1
ATOM 4654 C CA . LEU D 4 67 ? 188.926 218.447 209.262 1.00 99.79 67 LEU I CA 1
ATOM 4655 C C . LEU D 4 67 ? 188.158 219.244 210.303 1.00 99.79 67 LEU I C 1
ATOM 4656 O O . LEU D 4 67 ? 188.094 220.476 210.198 1.00 99.79 67 LEU I O 1
ATOM 4661 N N . ILE D 4 68 ? 187.553 218.572 211.288 1.00 101.89 68 ILE I N 1
ATOM 4662 C CA . ILE D 4 68 ? 186.907 219.305 212.375 1.00 101.89 68 ILE I CA 1
ATOM 4663 C C . ILE D 4 68 ? 187.913 220.211 213.075 1.00 101.89 68 ILE I C 1
ATOM 4664 O O . ILE D 4 68 ? 187.593 221.347 213.450 1.00 101.89 68 ILE I O 1
ATOM 4669 N N . GLU D 4 69 ? 189.144 219.725 213.263 1.00 105.30 69 GLU I N 1
ATOM 4670 C CA . GLU D 4 69 ? 190.158 220.534 213.931 1.00 105.30 69 GLU I CA 1
ATOM 4671 C C . GLU D 4 69 ? 190.480 221.783 213.126 1.00 105.30 69 GLU I C 1
ATOM 4672 O O . GLU D 4 69 ? 190.584 222.878 213.688 1.00 105.30 69 GLU I O 1
ATOM 4678 N N . ASP D 4 70 ? 190.650 221.640 211.810 1.00 103.83 70 ASP I N 1
ATOM 4679 C CA . ASP D 4 70 ? 190.948 222.804 210.983 1.00 103.83 70 ASP I CA 1
ATOM 4680 C C . ASP D 4 70 ? 189.792 223.789 210.995 1.00 103.83 70 ASP I C 1
ATOM 4681 O O . ASP D 4 70 ? 190.006 225.005 211.072 1.00 103.83 70 ASP I O 1
ATOM 4686 N N . PHE D 4 71 ? 188.561 223.282 210.923 1.00 103.22 71 PHE I N 1
ATOM 4687 C CA . PHE D 4 71 ? 187.396 224.159 210.964 1.00 103.22 71 PHE I CA 1
ATOM 4688 C C . PHE D 4 71 ? 187.370 224.965 212.255 1.00 103.22 71 PHE I C 1
ATOM 4689 O O . PHE D 4 71 ? 187.235 226.196 212.232 1.00 103.22 71 PHE I O 1
ATOM 4697 N N . LEU D 4 72 ? 187.514 224.287 213.395 1.00 102.74 72 LEU I N 1
ATOM 4698 C CA . LEU D 4 72 ? 187.458 224.985 214.674 1.00 102.74 72 LEU I CA 1
ATOM 4699 C C . LEU D 4 72 ? 188.616 225.962 214.828 1.00 102.74 72 LEU I C 1
ATOM 4700 O O . LEU D 4 72 ? 188.419 227.093 215.282 1.00 102.74 72 LEU I O 1
ATOM 4705 N N . ALA D 4 73 ? 189.829 225.553 214.453 1.00 105.10 73 ALA I N 1
ATOM 4706 C CA . ALA D 4 73 ? 190.978 226.437 214.600 1.00 105.10 73 ALA I CA 1
ATOM 4707 C C . ALA D 4 73 ? 190.837 227.678 213.729 1.00 105.10 73 ALA I C 1
ATOM 4708 O O . ALA D 4 73 ? 191.164 228.789 214.161 1.00 105.10 73 ALA I O 1
ATOM 4710 N N . ARG D 4 74 ? 190.349 227.513 212.500 1.00 105.28 74 ARG I N 1
ATOM 4711 C CA . ARG D 4 74 ? 190.238 228.648 211.595 1.00 105.28 74 ARG I CA 1
ATOM 4712 C C . ARG D 4 74 ? 189.117 229.587 212.025 1.00 105.28 74 ARG I C 1
ATOM 4713 O O . ARG D 4 74 ? 189.302 230.808 212.072 1.00 105.28 74 ARG I O 1
ATOM 4721 N N . THR D 4 75 ? 187.949 229.033 212.353 1.00 106.29 75 THR I N 1
ATOM 4722 C CA . THR D 4 75 ? 186.790 229.847 212.704 1.00 106.29 75 THR I CA 1
ATOM 4723 C C . THR D 4 75 ? 186.748 230.176 214.192 1.00 106.29 75 THR I C 1
ATOM 4724 O O . THR D 4 75 ? 186.508 231.327 214.568 1.00 106.29 75 THR I O 1
ATOM 4728 N N . ALA D 4 76 ? 186.975 229.176 215.043 1.00 106.60 76 ALA I N 1
ATOM 4729 C CA . ALA D 4 76 ? 186.958 229.341 216.495 1.00 106.60 76 ALA I CA 1
ATOM 4730 C C . ALA D 4 76 ? 185.592 229.833 216.977 1.00 106.60 76 ALA I C 1
ATOM 4731 O O . ALA D 4 76 ? 185.463 230.883 217.608 1.00 106.60 76 ALA I O 1
ATOM 4733 N N . LEU D 4 77 ? 184.569 229.042 216.668 1.00 105.84 77 LEU I N 1
ATOM 4734 C CA . LEU D 4 77 ? 183.205 229.349 217.062 1.00 105.84 77 LEU I CA 1
ATOM 4735 C C . LEU D 4 77 ? 182.909 228.788 218.447 1.00 105.84 77 LEU I C 1
ATOM 4736 O O . LEU D 4 77 ? 183.575 227.854 218.901 1.00 105.84 77 LEU I O 1
ATOM 4741 N N . PRO D 4 78 ? 181.902 229.329 219.162 1.00 102.08 78 PRO I N 1
ATOM 4742 C CA . PRO D 4 78 ? 181.542 228.733 220.457 1.00 102.08 78 PRO I CA 1
ATOM 4743 C C . PRO D 4 78 ? 180.906 227.361 220.308 1.00 102.08 78 PRO I C 1
ATOM 4744 O O . PRO D 4 78 ? 180.814 226.827 219.199 1.00 102.08 78 PRO I O 1
ATOM 4748 N N . ARG D 4 79 ? 180.480 226.777 221.425 1.00 106.34 79 ARG I N 1
ATOM 4749 C CA . ARG D 4 79 ? 179.729 225.533 221.382 1.00 106.34 79 ARG I CA 1
ATOM 4750 C C . ARG D 4 79 ? 178.453 225.713 220.563 1.00 106.34 79 ARG I C 1
ATOM 4751 O O . ARG D 4 79 ? 177.969 226.826 220.344 1.00 106.34 79 ARG I O 1
ATOM 4759 N N . CYS D 4 80 ? 177.906 224.587 220.111 1.00 110.88 80 CYS I N 1
ATOM 4760 C CA . CYS D 4 80 ? 176.655 224.560 219.357 1.00 110.88 80 CYS I CA 1
ATOM 4761 C C . CYS D 4 80 ? 175.522 224.263 220.332 1.00 110.88 80 CYS I C 1
ATOM 4762 O O . CYS D 4 80 ? 175.465 223.185 220.929 1.00 110.88 80 CYS I O 1
ATOM 4765 N N . GLU D 4 81 ? 174.612 225.226 220.483 1.00 109.57 81 GLU I N 1
ATOM 4766 C CA . GLU D 4 81 ? 173.554 225.104 221.480 1.00 109.57 81 GLU I CA 1
ATOM 4767 C C . GLU D 4 81 ? 172.360 224.303 220.974 1.00 109.57 81 GLU I C 1
ATOM 4768 O O . GLU D 4 81 ? 171.611 223.748 221.785 1.00 109.57 81 GLU I O 1
ATOM 4774 N N . ASN D 4 82 ? 172.155 224.233 219.660 1.00 106.70 82 ASN I N 1
ATOM 4775 C CA . ASN D 4 82 ? 171.028 223.487 219.116 1.00 106.70 82 ASN I CA 1
ATOM 4776 C C . ASN D 4 82 ? 171.322 223.104 217.674 1.00 106.70 82 ASN I C 1
ATOM 4777 O O . ASN D 4 82 ? 172.204 223.675 217.027 1.00 106.70 82 ASN I O 1
ATOM 4782 N N . LEU D 4 83 ? 170.563 222.123 217.178 1.00 102.28 83 LEU I N 1
ATOM 4783 C CA . LEU D 4 83 ? 170.803 221.608 215.834 1.00 102.28 83 LEU I CA 1
ATOM 4784 C C . LEU D 4 83 ? 170.556 222.667 214.769 1.00 102.28 83 LEU I C 1
ATOM 4785 O O . LEU D 4 83 ? 171.189 222.632 213.707 1.00 102.28 83 LEU I O 1
ATOM 4790 N N . VAL D 4 84 ? 169.643 223.605 215.018 1.00 103.53 84 VAL I N 1
ATOM 4791 C CA . VAL D 4 84 ? 169.427 224.676 214.052 1.00 103.53 84 VAL I CA 1
ATOM 4792 C C . VAL D 4 84 ? 170.695 225.503 213.896 1.00 103.53 84 VAL I C 1
ATOM 4793 O O . VAL D 4 84 ? 171.096 225.850 212.777 1.00 103.53 84 VAL I O 1
ATOM 4797 N N . LYS D 4 85 ? 171.353 225.822 215.012 1.00 106.85 85 LYS I N 1
ATOM 4798 C CA . LYS D 4 85 ? 172.589 226.590 214.931 1.00 106.85 85 LYS I CA 1
ATOM 4799 C C . LYS D 4 85 ? 173.690 225.789 214.252 1.00 106.85 85 LYS I C 1
ATOM 4800 O O . LYS D 4 85 ? 174.512 226.358 213.527 1.00 106.85 85 LYS I O 1
ATOM 4806 N N . THR D 4 86 ? 173.727 224.469 214.467 1.00 104.95 86 THR I N 1
ATOM 4807 C CA . THR D 4 86 ? 174.700 223.649 213.750 1.00 104.95 86 THR I CA 1
ATOM 4808 C C . THR D 4 86 ? 174.450 223.724 212.251 1.00 104.95 86 THR I C 1
ATOM 4809 O O . THR D 4 86 ? 175.394 223.827 211.461 1.00 104.95 86 THR I O 1
ATOM 4813 N N . SER D 4 87 ? 173.179 223.686 211.845 1.00 103.08 87 SER I N 1
ATOM 4814 C CA . SER D 4 87 ? 172.855 223.751 210.425 1.00 103.08 87 SER I CA 1
ATOM 4815 C C . SER D 4 87 ? 173.258 225.092 209.831 1.00 103.08 87 SER I C 1
ATOM 4816 O O . SER D 4 87 ? 173.814 225.146 208.727 1.00 103.08 87 SER I O 1
ATOM 4819 N N . GLU D 4 88 ? 172.979 226.188 210.541 1.00 106.80 88 GLU I N 1
ATOM 4820 C CA . GLU D 4 88 ? 173.372 227.498 210.027 1.00 106.80 88 GLU I CA 1
ATOM 4821 C C . GLU D 4 88 ? 174.888 227.626 209.953 1.00 106.80 88 GLU I C 1
ATOM 4822 O O . GLU D 4 88 ? 175.420 228.118 208.951 1.00 106.80 88 GLU I O 1
ATOM 4828 N N . VAL D 4 89 ? 175.595 227.185 210.999 1.00 104.60 89 VAL I N 1
ATOM 4829 C CA . VAL D 4 89 ? 177.056 227.216 210.999 1.00 104.60 89 VAL I CA 1
ATOM 4830 C C . VAL D 4 89 ? 177.592 226.451 209.800 1.00 104.60 89 VAL I C 1
ATOM 4831 O O . VAL D 4 89 ? 178.413 226.965 209.030 1.00 104.60 89 VAL I O 1
ATOM 4835 N N . LEU D 4 90 ? 177.089 225.230 209.599 1.00 98.61 90 LEU I N 1
ATOM 4836 C CA . LEU D 4 90 ? 177.486 224.416 208.459 1.00 98.61 90 LEU I CA 1
ATOM 4837 C C . LEU D 4 90 ? 177.273 225.172 207.155 1.00 98.61 90 LEU I C 1
ATOM 4838 O O . LEU D 4 90 ? 178.238 225.609 206.518 1.00 98.61 90 LEU I O 1
ATOM 4843 N N . SER D 4 91 ? 176.010 225.456 206.831 1.00 100.84 91 SER I N 1
ATOM 4844 C CA . SER D 4 91 ? 175.667 225.978 205.515 1.00 100.84 91 SER I CA 1
ATOM 4845 C C . SER D 4 91 ? 176.298 227.335 205.244 1.00 100.84 91 SER I C 1
ATOM 4846 O O . SER D 4 91 ? 176.536 227.672 204.079 1.00 100.84 91 SER I O 1
ATOM 4849 N N . LYS D 4 92 ? 176.598 228.118 206.288 1.00 103.69 92 LYS I N 1
ATOM 4850 C CA . LYS D 4 92 ? 176.994 229.505 206.096 1.00 103.69 92 LYS I CA 1
ATOM 4851 C C . LYS D 4 92 ? 178.489 229.754 206.253 1.00 103.69 92 LYS I C 1
ATOM 4852 O O . LYS D 4 92 ? 178.964 230.784 205.760 1.00 103.69 92 LYS I O 1
ATOM 4858 N N . CYS D 4 93 ? 179.250 228.861 206.933 1.00 109.48 93 CYS I N 1
ATOM 4859 C CA . CYS D 4 93 ? 180.702 229.038 206.976 1.00 109.48 93 CYS I CA 1
ATOM 4860 C C . CYS D 4 93 ? 181.486 227.780 206.631 1.00 109.48 93 CYS I C 1
ATOM 4861 O O . CYS D 4 93 ? 182.570 227.892 206.060 1.00 109.48 93 CYS I O 1
ATOM 4864 N N . ALA D 4 94 ? 180.974 226.588 206.942 1.00 101.92 94 ALA I N 1
ATOM 4865 C CA . ALA D 4 94 ? 181.787 225.392 206.749 1.00 101.92 94 ALA I CA 1
ATOM 4866 C C . ALA D 4 94 ? 182.035 225.135 205.270 1.00 101.92 94 ALA I C 1
ATOM 4867 O O . ALA D 4 94 ? 183.183 225.104 204.813 1.00 101.92 94 ALA I O 1
ATOM 4869 N N . PHE D 4 95 ? 180.963 224.953 204.503 1.00 99.42 95 PHE I N 1
ATOM 4870 C CA . PHE D 4 95 ? 181.114 224.766 203.067 1.00 99.42 95 PHE I CA 1
ATOM 4871 C C . PHE D 4 95 ? 181.638 226.030 202.397 1.00 99.42 95 PHE I C 1
ATOM 4872 O O . PHE D 4 95 ? 182.249 225.956 201.325 1.00 99.42 95 PHE I O 1
ATOM 4880 N N . LYS D 4 96 ? 181.411 227.196 203.008 1.00 103.82 96 LYS I N 1
ATOM 4881 C CA . LYS D 4 96 ? 181.922 228.440 202.444 1.00 103.82 96 LYS I CA 1
ATOM 4882 C C . LYS D 4 96 ? 183.441 228.506 202.526 1.00 103.82 96 LYS I C 1
ATOM 4883 O O . LYS D 4 96 ? 184.083 229.113 201.662 1.00 103.82 96 LYS I O 1
ATOM 4889 N N . ILE D 4 97 ? 184.033 227.915 203.560 1.00 102.40 97 ILE I N 1
ATOM 4890 C CA . ILE D 4 97 ? 185.489 227.884 203.663 1.00 102.40 97 ILE I CA 1
ATOM 4891 C C . ILE D 4 97 ? 186.068 226.825 202.737 1.00 102.40 97 ILE I C 1
ATOM 4892 O O . ILE D 4 97 ? 186.827 227.134 201.812 1.00 102.40 97 ILE I O 1
ATOM 4897 N N . PHE D 4 98 ? 185.708 225.563 202.962 1.00 100.26 98 PHE I N 1
ATOM 4898 C CA . PHE D 4 98 ? 186.401 224.471 202.290 1.00 100.26 98 PHE I CA 1
ATOM 4899 C C . PHE D 4 98 ? 186.031 224.395 200.813 1.00 100.26 98 PHE I C 1
ATOM 4900 O O . PHE D 4 98 ? 186.885 224.580 199.939 1.00 100.26 98 PHE I O 1
ATOM 4908 N N . LEU D 4 99 ? 184.763 224.128 200.513 1.00 99.77 99 LEU I N 1
ATOM 4909 C CA . LEU D 4 99 ? 184.315 223.996 199.132 1.00 99.77 99 LEU I CA 1
ATOM 4910 C C . LEU D 4 99 ? 183.843 225.308 198.520 1.00 99.77 99 LEU I C 1
ATOM 4911 O O . LEU D 4 99 ? 183.615 225.355 197.307 1.00 99.77 99 LEU I O 1
ATOM 4916 N N . ASN D 4 100 ? 183.699 226.368 199.315 1.00 100.16 100 ASN I N 1
ATOM 4917 C CA . ASN D 4 100 ? 183.246 227.666 198.817 1.00 100.16 100 ASN I CA 1
ATOM 4918 C C . ASN D 4 100 ? 181.867 227.564 198.171 1.00 100.16 100 ASN I C 1
ATOM 4919 O O . ASN D 4 100 ? 181.650 228.005 197.042 1.00 100.16 100 ASN I O 1
ATOM 4924 N N . ILE D 4 101 ? 180.929 226.959 198.899 1.00 101.20 101 ILE I N 1
ATOM 4925 C CA . ILE D 4 101 ? 179.539 226.880 198.473 1.00 101.20 101 ILE I CA 1
ATOM 4926 C C . ILE D 4 101 ? 178.662 227.088 199.698 1.00 101.20 101 ILE I C 1
ATOM 4927 O O . ILE D 4 101 ? 179.091 226.894 200.837 1.00 101.20 101 ILE I O 1
ATOM 4932 N N . THR D 4 102 ? 177.412 227.480 199.447 1.00 101.26 102 THR I N 1
ATOM 4933 C CA . THR D 4 102 ? 176.441 227.800 200.492 1.00 101.26 102 THR I CA 1
ATOM 4934 C C . THR D 4 102 ? 175.265 226.844 200.349 1.00 101.26 102 THR I C 1
ATOM 4935 O O . THR D 4 102 ? 174.309 227.130 199.611 1.00 101.26 102 THR I O 1
ATOM 4939 N N . PRO D 4 103 ? 175.286 225.700 201.030 1.00 99.37 103 PRO I N 1
ATOM 4940 C CA . PRO D 4 103 ? 174.118 224.813 200.993 1.00 99.37 103 PRO I CA 1
ATOM 4941 C C . PRO D 4 103 ? 172.901 225.407 201.685 1.00 99.37 103 PRO I C 1
ATOM 4942 O O . PRO D 4 103 ? 172.944 226.551 202.150 1.00 99.37 103 PRO I O 1
ATOM 4946 N N . ASN D 4 104 ? 171.809 224.645 201.752 1.00 99.24 104 ASN I N 1
ATOM 4947 C CA . ASN D 4 104 ? 170.555 225.129 202.313 1.00 99.24 104 ASN I CA 1
ATOM 4948 C C . ASN D 4 104 ? 169.840 223.995 203.033 1.00 99.24 104 ASN I C 1
ATOM 4949 O O . ASN D 4 104 ? 170.154 222.817 202.850 1.00 99.24 104 ASN I O 1
ATOM 4954 N N . ILE D 4 105 ? 168.865 224.378 203.855 1.00 99.51 105 ILE I N 1
ATOM 4955 C CA . ILE D 4 105 ? 168.082 223.460 204.675 1.00 99.51 105 ILE I CA 1
ATOM 4956 C C . ILE D 4 105 ? 166.615 223.637 204.310 1.00 99.51 105 ILE I C 1
ATOM 4957 O O . ILE D 4 105 ? 166.099 224.760 204.338 1.00 99.51 105 ILE I O 1
ATOM 4962 N N . THR D 4 106 ? 165.943 222.525 203.973 1.00 103.52 106 THR I N 1
ATOM 4963 C CA . THR D 4 106 ? 164.589 222.583 203.434 1.00 103.52 106 THR I CA 1
ATOM 4964 C C . THR D 4 106 ? 163.620 221.552 204.001 1.00 103.52 106 THR I C 1
ATOM 4965 O O . THR D 4 106 ? 162.441 221.594 203.635 1.00 103.52 106 THR I O 1
ATOM 4969 N N . ASN D 4 107 ? 164.058 220.633 204.864 1.00 103.49 107 ASN I N 1
ATOM 4970 C CA . ASN D 4 107 ? 163.186 219.610 205.452 1.00 103.49 107 ASN I CA 1
ATOM 4971 C C . ASN D 4 107 ? 163.426 219.582 206.958 1.00 103.49 107 ASN I C 1
ATOM 4972 O O . ASN D 4 107 ? 164.235 218.795 207.453 1.00 103.49 107 ASN I O 1
ATOM 4977 N N . TRP D 4 108 ? 162.705 220.432 207.686 1.00 101.70 108 TRP I N 1
ATOM 4978 C CA . TRP D 4 108 ? 162.789 220.484 209.144 1.00 101.70 108 TRP I CA 1
ATOM 4979 C C . TRP D 4 108 ? 161.686 219.597 209.704 1.00 101.70 108 TRP I C 1
ATOM 4980 O O . TRP D 4 108 ? 160.560 220.038 209.937 1.00 101.70 108 TRP I O 1
ATOM 4991 N N . SER D 4 109 ? 162.015 218.328 209.925 1.00 108.22 109 SER I N 1
ATOM 4992 C CA . SER D 4 109 ? 161.038 217.365 210.408 1.00 108.22 109 SER I CA 1
ATOM 4993 C C . SER D 4 109 ? 160.609 217.713 211.832 1.00 108.22 109 SER I C 1
ATOM 4994 O O . SER D 4 109 ? 161.108 218.654 212.455 1.00 108.22 109 SER I O 1
ATOM 4997 N N . HIS D 4 110 ? 159.660 216.936 212.351 1.00 113.17 110 HIS I N 1
ATOM 4998 C CA . HIS D 4 110 ? 159.192 217.143 213.714 1.00 113.17 110 HIS I CA 1
ATOM 4999 C C . HIS D 4 110 ? 160.324 216.902 214.702 1.00 113.17 110 HIS I C 1
ATOM 5000 O O . HIS D 4 110 ? 161.208 216.076 214.462 1.00 113.17 110 HIS I O 1
ATOM 5007 N N . ASN D 4 111 ? 160.304 217.677 215.792 1.00 112.62 111 ASN I N 1
ATOM 5008 C CA . ASN D 4 111 ? 161.346 217.759 216.818 1.00 112.62 111 ASN I CA 1
ATOM 5009 C C . ASN D 4 111 ? 162.594 218.487 216.321 1.00 112.62 111 ASN I C 1
ATOM 5010 O O . ASN D 4 111 ? 163.528 218.699 217.101 1.00 112.62 111 ASN I O 1
ATOM 5015 N N . LYS D 4 112 ? 162.630 218.881 215.043 1.00 102.87 112 LYS I N 1
ATOM 5016 C CA . LYS D 4 112 ? 163.820 219.476 214.429 1.00 102.87 112 LYS I CA 1
ATOM 5017 C C . LYS D 4 112 ? 165.052 218.588 214.595 1.00 102.87 112 LYS I C 1
ATOM 5018 O O . LYS D 4 112 ? 166.183 219.075 214.641 1.00 102.87 112 LYS I O 1
ATOM 5024 N N . ASP D 4 113 ? 164.843 217.271 214.687 1.00 107.40 113 ASP I N 1
ATOM 5025 C CA . ASP D 4 113 ? 165.962 216.350 214.845 1.00 107.40 113 ASP I CA 1
ATOM 5026 C C . ASP D 4 113 ? 166.703 216.134 213.532 1.00 107.40 113 ASP I C 1
ATOM 5027 O O . ASP D 4 113 ? 167.932 216.006 213.524 1.00 107.40 113 ASP I O 1
ATOM 5032 N N . THR D 4 114 ? 165.970 216.095 212.422 1.00 103.94 114 THR I N 1
ATOM 5033 C CA . THR D 4 114 ? 166.515 215.836 211.100 1.00 103.94 114 THR I CA 1
ATOM 5034 C C . THR D 4 114 ? 166.493 217.115 210.275 1.00 103.94 114 THR I C 1
ATOM 5035 O O . THR D 4 114 ? 165.620 217.970 210.449 1.00 103.94 114 THR I O 1
ATOM 5039 N N . PHE D 4 115 ? 167.467 217.243 209.380 1.00 102.06 115 PHE I N 1
ATOM 5040 C CA . PHE D 4 115 ? 167.466 218.339 208.424 1.00 102.06 115 PHE I CA 1
ATOM 5041 C C . PHE D 4 115 ? 168.187 217.888 207.164 1.00 102.06 115 PHE I C 1
ATOM 5042 O O . PHE D 4 115 ? 169.144 217.113 207.223 1.00 102.06 115 PHE I O 1
ATOM 5050 N N . SER D 4 116 ? 167.704 218.373 206.022 1.00 100.27 116 SER I N 1
ATOM 5051 C CA . SER D 4 116 ? 168.185 217.949 204.711 1.00 100.27 116 SER I CA 1
ATOM 5052 C C . SER D 4 116 ? 169.020 219.071 204.114 1.00 100.27 116 SER I C 1
ATOM 5053 O O . SER D 4 116 ? 168.504 220.154 203.821 1.00 100.27 116 SER I O 1
ATOM 5056 N N . LEU D 4 117 ? 170.305 218.798 203.934 1.00 101.34 117 LEU I N 1
ATOM 5057 C CA . LEU D 4 117 ? 171.225 219.748 203.338 1.00 101.34 117 LEU I CA 1
ATOM 5058 C C . LEU D 4 117 ? 171.045 219.725 201.823 1.00 101.34 117 LEU I C 1
ATOM 5059 O O . LEU D 4 117 ? 170.886 218.657 201.230 1.00 101.34 117 LEU I O 1
ATOM 5064 N N . ILE D 4 118 ? 171.066 220.900 201.194 1.00 100.85 118 ILE I N 1
ATOM 5065 C CA . ILE D 4 118 ? 170.844 221.033 199.753 1.00 100.85 118 ILE I CA 1
ATOM 5066 C C . ILE D 4 118 ? 172.134 221.524 199.115 1.00 100.85 118 ILE I C 1
ATOM 5067 O O . ILE D 4 118 ? 172.636 222.594 199.473 1.00 100.85 118 ILE I O 1
ATOM 5072 N N . LEU D 4 119 ? 172.648 220.761 198.151 1.00 100.48 119 LEU I N 1
ATOM 5073 C CA . LEU D 4 119 ? 173.909 221.069 197.472 1.00 100.48 119 LEU I CA 1
ATOM 5074 C C . LEU D 4 119 ? 173.591 221.537 196.055 1.00 100.48 119 LEU I C 1
ATOM 5075 O O . LEU D 4 119 ? 173.583 220.751 195.108 1.00 100.48 119 LEU I O 1
ATOM 5080 N N . ASP D 4 120 ? 173.339 222.837 195.903 1.00 106.48 120 ASP I N 1
ATOM 5081 C CA . ASP D 4 120 ? 173.006 223.355 194.581 1.00 106.48 120 ASP I CA 1
ATOM 5082 C C . ASP D 4 120 ? 174.214 223.358 193.652 1.00 106.48 120 ASP I C 1
ATOM 5083 O O . ASP D 4 120 ? 174.057 223.201 192.436 1.00 106.48 120 ASP I O 1
ATOM 5088 N N . GLU D 4 121 ? 175.418 223.533 194.199 1.00 103.07 121 GLU I N 1
ATOM 5089 C CA . GLU D 4 121 ? 176.636 223.623 193.398 1.00 103.07 121 GLU I CA 1
ATOM 5090 C C . GLU D 4 121 ? 177.331 222.267 193.266 1.00 103.07 121 GLU I C 1
ATOM 5091 O O . GLU D 4 121 ? 177.459 221.736 192.159 1.00 103.07 121 GLU I O 1
ATOM 5097 N N . ASN D 4 122 ? 177.760 221.690 194.393 1.00 100.91 122 ASN I N 1
ATOM 5098 C CA . ASN D 4 122 ? 178.447 220.403 194.446 1.00 100.91 122 ASN I CA 1
ATOM 5099 C C . ASN D 4 122 ? 179.646 220.364 193.501 1.00 100.91 122 ASN I C 1
ATOM 5100 O O . ASN D 4 122 ? 179.588 219.696 192.460 1.00 100.91 122 ASN I O 1
ATOM 5105 N N . PRO D 4 123 ? 180.742 221.063 193.812 1.00 100.26 123 PRO I N 1
ATOM 5106 C CA . PRO D 4 123 ? 181.904 221.040 192.906 1.00 100.26 123 PRO I CA 1
ATOM 5107 C C . PRO D 4 123 ? 182.543 219.673 192.756 1.00 100.26 123 PRO I C 1
ATOM 5108 O O . PRO D 4 123 ? 183.253 219.450 191.768 1.00 100.26 123 PRO I O 1
ATOM 5112 N N . LEU D 4 124 ? 182.325 218.753 193.701 1.00 100.13 124 LEU I N 1
ATOM 5113 C CA . LEU D 4 124 ? 182.926 217.425 193.599 1.00 100.13 124 LEU I CA 1
ATOM 5114 C C . LEU D 4 124 ? 182.490 216.693 192.340 1.00 100.13 124 LEU I C 1
ATOM 5115 O O . LEU D 4 124 ? 183.243 215.865 191.815 1.00 100.13 124 LEU I O 1
ATOM 5120 N N . ALA D 4 125 ? 181.292 216.984 191.842 1.00 102.20 125 ALA I N 1
ATOM 5121 C CA . ALA D 4 125 ? 180.642 216.185 190.807 1.00 102.20 125 ALA I CA 1
ATOM 5122 C C . ALA D 4 125 ? 180.574 216.914 189.475 1.00 102.20 125 ALA I C 1
ATOM 5123 O O . ALA D 4 125 ? 179.557 216.859 188.777 1.00 102.20 125 ALA I O 1
ATOM 5125 N N . ASP D 4 126 ? 181.646 217.601 189.095 1.00 99.89 126 ASP I N 1
ATOM 5126 C CA . ASP D 4 126 ? 181.703 218.296 187.820 1.00 99.89 126 ASP I CA 1
ATOM 5127 C C . ASP D 4 126 ? 182.186 217.353 186.724 1.00 99.89 126 ASP I C 1
ATOM 5128 O O . ASP D 4 126 ? 183.131 216.583 186.917 1.00 99.89 126 ASP I O 1
ATOM 5133 N N . PHE D 4 127 ? 181.524 217.422 185.571 1.00 97.51 127 PHE I N 1
ATOM 5134 C CA . PHE D 4 127 ? 181.900 216.649 184.387 1.00 97.51 127 PHE I CA 1
ATOM 5135 C C . PHE D 4 127 ? 181.776 215.146 184.625 1.00 97.51 127 PHE I C 1
ATOM 5136 O O . PHE D 4 127 ? 182.665 214.377 184.253 1.00 97.51 127 PHE I O 1
ATOM 5144 N N . VAL D 4 128 ? 180.758 214.730 185.356 1.00 99.05 128 VAL I N 1
ATOM 5145 C CA . VAL D 4 128 ? 180.603 213.292 185.693 1.00 99.05 128 VAL I CA 1
ATOM 5146 C C . VAL D 4 128 ? 179.289 212.799 185.133 1.00 99.05 128 VAL I C 1
ATOM 5147 O O . VAL D 4 128 ? 178.299 213.513 185.289 1.00 99.05 128 VAL I O 1
ATOM 5151 N N . GLU D 4 129 ? 179.308 211.674 184.458 1.00 99.27 129 GLU I N 1
ATOM 5152 C CA . GLU D 4 129 ? 178.098 210.976 184.007 1.00 99.27 129 GLU I CA 1
ATOM 5153 C C . GLU D 4 129 ? 178.398 209.632 184.602 1.00 99.27 129 GLU I C 1
ATOM 5154 O O . GLU D 4 129 ? 179.566 209.397 184.798 1.00 99.27 129 GLU I O 1
ATOM 5160 N N . LEU D 4 130 ? 177.432 208.842 184.979 1.00 101.87 130 LEU I N 1
ATOM 5161 C CA . LEU D 4 130 ? 177.768 207.575 185.653 1.00 101.87 130 LEU I CA 1
ATOM 5162 C C . LEU D 4 130 ? 177.601 206.473 184.636 1.00 101.87 130 LEU I C 1
ATOM 5163 O O . LEU D 4 130 ? 176.893 206.706 183.657 1.00 101.87 130 LEU I O 1
ATOM 5168 N N . PRO D 4 131 ? 178.290 205.325 184.749 1.00 100.47 131 PRO I N 1
ATOM 5169 C CA . PRO D 4 131 ? 177.962 204.190 183.884 1.00 100.47 131 PRO I CA 1
ATOM 5170 C C . PRO D 4 131 ? 176.549 203.702 184.154 1.00 100.47 131 PRO I C 1
ATOM 5171 O O . PRO D 4 131 ? 176.005 203.875 185.247 1.00 100.47 131 PRO I O 1
ATOM 5175 N N . MET D 4 132 ? 175.953 203.083 183.134 1.00 105.52 132 MET I N 1
ATOM 5176 C CA . MET D 4 132 ? 174.562 202.658 183.237 1.00 105.52 132 MET I CA 1
ATOM 5177 C C . MET D 4 132 ? 174.351 201.588 184.301 1.00 105.52 132 MET I C 1
ATOM 5178 O O . MET D 4 132 ? 173.214 201.388 184.739 1.00 105.52 132 MET I O 1
ATOM 5183 N N . ASP D 4 133 ? 175.409 200.890 184.717 1.00 111.70 133 ASP I N 1
ATOM 5184 C CA . ASP D 4 133 ? 175.304 200.010 185.873 1.00 111.70 133 ASP I CA 1
ATOM 5185 C C . ASP D 4 133 ? 175.309 200.793 187.178 1.00 111.70 133 ASP I C 1
ATOM 5186 O O . ASP D 4 133 ? 174.697 200.359 188.159 1.00 111.70 133 ASP I O 1
ATOM 5191 N N . ALA D 4 134 ? 175.989 201.940 187.207 1.00 105.36 134 ALA I N 1
ATOM 5192 C CA . ALA D 4 134 ? 176.071 202.768 188.403 1.00 105.36 134 ALA I CA 1
ATOM 5193 C C . ALA D 4 134 ? 174.880 203.698 188.574 1.00 105.36 134 ALA I C 1
ATOM 5194 O O . ALA D 4 134 ? 174.745 204.307 189.640 1.00 105.36 134 ALA I O 1
ATOM 5196 N N . MET D 4 135 ? 174.009 203.806 187.568 1.00 107.13 135 MET I N 1
ATOM 5197 C CA . MET D 4 135 ? 172.979 204.840 187.564 1.00 107.13 135 MET I CA 1
ATOM 5198 C C . MET D 4 135 ? 171.997 204.706 188.720 1.00 107.13 135 MET I C 1
ATOM 5199 O O . MET D 4 135 ? 171.333 205.691 189.061 1.00 107.13 135 MET I O 1
ATOM 5204 N N . LYS D 4 136 ? 171.895 203.523 189.332 1.00 110.28 136 LYS I N 1
ATOM 5205 C CA . LYS D 4 136 ? 170.876 203.237 190.333 1.00 110.28 136 LYS I CA 1
ATOM 5206 C C . LYS D 4 136 ? 171.426 202.681 191.639 1.00 110.28 136 LYS I C 1
ATOM 5207 O O . LYS D 4 136 ? 170.630 202.255 192.485 1.00 110.28 136 LYS I O 1
ATOM 5213 N N . SER D 4 137 ? 172.750 202.660 191.832 1.00 107.43 137 SER I N 1
ATOM 5214 C CA . SER D 4 137 ? 173.351 202.123 193.051 1.00 107.43 137 SER I CA 1
ATOM 5215 C C . SER D 4 137 ? 174.463 202.975 193.646 1.00 107.43 137 SER I C 1
ATOM 5216 O O . SER D 4 137 ? 174.717 202.853 194.850 1.00 107.43 137 SER I O 1
ATOM 5219 N N . LEU D 4 138 ? 175.122 203.830 192.868 1.00 102.34 138 LEU I N 1
ATOM 5220 C CA . LEU D 4 138 ? 176.298 204.563 193.320 1.00 102.34 138 LEU I CA 1
ATOM 5221 C C . LEU D 4 138 ? 175.914 205.998 193.652 1.00 102.34 138 LEU I C 1
ATOM 5222 O O . LEU D 4 138 ? 175.305 206.687 192.826 1.00 102.34 138 LEU I O 1
ATOM 5227 N N . TRP D 4 139 ? 176.266 206.440 194.856 1.00 99.60 139 TRP I N 1
ATOM 5228 C CA . TRP D 4 139 ? 176.237 207.851 195.211 1.00 99.60 139 TRP I CA 1
ATOM 5229 C C . TRP D 4 139 ? 177.642 208.412 195.059 1.00 99.60 139 TRP I C 1
ATOM 5230 O O . TRP D 4 139 ? 178.599 207.863 195.615 1.00 99.60 139 TRP I O 1
ATOM 5241 N N . TYR D 4 140 ? 177.760 209.502 194.306 1.00 96.08 140 TYR I N 1
ATOM 5242 C CA . TYR D 4 140 ? 179.072 209.997 193.913 1.00 96.08 140 TYR I CA 1
ATOM 5243 C C . TYR D 4 140 ? 179.758 210.731 195.058 1.00 96.08 140 TYR I C 1
ATOM 5244 O O . TYR D 4 140 ? 180.909 210.434 195.394 1.00 96.08 140 TYR I O 1
ATOM 5253 N N . SER D 4 141 ? 179.058 211.683 195.678 1.00 97.72 141 SER I N 1
ATOM 5254 C CA . SER D 4 141 ? 179.624 212.549 196.706 1.00 97.72 141 SER I CA 1
ATOM 5255 C C . SER D 4 141 ? 179.520 211.954 198.107 1.00 97.72 141 SER I C 1
ATOM 5256 O O . SER D 4 141 ? 179.479 212.706 199.090 1.00 97.72 141 SER I O 1
ATOM 5259 N N . ASN D 4 142 ? 179.473 210.624 198.227 1.00 98.05 142 ASN I N 1
ATOM 5260 C CA . ASN D 4 142 ? 179.324 209.986 199.532 1.00 98.05 142 ASN I CA 1
ATOM 5261 C C . ASN D 4 142 ? 180.471 210.316 200.483 1.00 98.05 142 ASN I C 1
ATOM 5262 O O . ASN D 4 142 ? 180.300 210.210 201.704 1.00 98.05 142 ASN I O 1
ATOM 5267 N N . ILE D 4 143 ? 181.636 210.701 199.960 1.00 96.89 143 ILE I N 1
ATOM 5268 C CA . ILE D 4 143 ? 182.706 211.175 200.832 1.00 96.89 143 ILE I CA 1
ATOM 5269 C C . ILE D 4 143 ? 182.250 212.418 201.584 1.00 96.89 143 ILE I C 1
ATOM 5270 O O . ILE D 4 143 ? 182.572 212.602 202.764 1.00 96.89 143 ILE I O 1
ATOM 5275 N N . LEU D 4 144 ? 181.476 213.280 200.923 1.00 96.19 144 LEU I N 1
ATOM 5276 C CA . LEU D 4 144 ? 180.950 214.478 201.561 1.00 96.19 144 LEU I CA 1
ATOM 5277 C C . LEU D 4 144 ? 179.844 214.173 202.561 1.00 96.19 144 LEU I C 1
ATOM 5278 O O . LEU D 4 144 ? 179.429 215.076 203.291 1.00 96.19 144 LEU I O 1
ATOM 5283 N N . CYS D 4 145 ? 179.354 212.936 202.598 1.00 99.17 145 CYS I N 1
ATOM 5284 C CA . CYS D 4 145 ? 178.448 212.447 203.628 1.00 99.17 145 CYS I CA 1
ATOM 5285 C C . CYS D 4 145 ? 179.218 211.893 204.821 1.00 99.17 145 CYS I C 1
ATOM 5286 O O . CYS D 4 145 ? 178.912 212.205 205.985 1.00 99.17 145 CYS I O 1
ATOM 5289 N N . GLY D 4 146 ? 180.221 211.065 204.531 1.00 96.96 146 GLY I N 1
ATOM 5290 C CA . GLY D 4 146 ? 181.072 210.557 205.589 1.00 96.96 146 GLY I CA 1
ATOM 5291 C C . GLY D 4 146 ? 181.772 211.669 206.343 1.00 96.96 146 GLY I C 1
ATOM 5292 O O . GLY D 4 146 ? 181.970 211.579 207.555 1.00 96.96 146 GLY I O 1
ATOM 5293 N N . VAL D 4 147 ? 182.160 212.732 205.635 1.00 97.24 147 VAL I N 1
ATOM 5294 C CA . VAL D 4 147 ? 182.804 213.863 206.294 1.00 97.24 147 VAL I CA 1
ATOM 5295 C C . VAL D 4 147 ? 181.862 214.493 207.304 1.00 97.24 147 VAL I C 1
ATOM 5296 O O . VAL D 4 147 ? 182.262 214.796 208.433 1.00 97.24 147 VAL I O 1
ATOM 5300 N N . LEU D 4 148 ? 180.603 214.703 206.922 1.00 98.30 148 LEU I N 1
ATOM 5301 C CA . LEU D 4 148 ? 179.661 215.315 207.850 1.00 98.30 148 LEU I CA 1
ATOM 5302 C C . LEU D 4 148 ? 179.464 214.437 209.076 1.00 98.30 148 LEU I C 1
ATOM 5303 O O . LEU D 4 148 ? 179.521 214.925 210.212 1.00 98.30 148 LEU I O 1
ATOM 5308 N N . LYS D 4 149 ? 179.286 213.125 208.872 1.00 99.68 149 LYS I N 1
ATOM 5309 C CA . LYS D 4 149 ? 179.096 212.243 210.025 1.00 99.68 149 LYS I CA 1
ATOM 5310 C C . LYS D 4 149 ? 180.322 212.250 210.933 1.00 99.68 149 LYS I C 1
ATOM 5311 O O . LYS D 4 149 ? 180.204 212.422 212.153 1.00 99.68 149 LYS I O 1
ATOM 5317 N N . GLY D 4 150 ? 181.507 212.055 210.355 1.00 99.83 150 GLY I N 1
ATOM 5318 C CA . GLY D 4 150 ? 182.709 211.975 211.166 1.00 99.83 150 GLY I CA 1
ATOM 5319 C C . GLY D 4 150 ? 182.996 213.265 211.908 1.00 99.83 150 GLY I C 1
ATOM 5320 O O . GLY D 4 150 ? 183.336 213.251 213.093 1.00 99.83 150 GLY I O 1
ATOM 5321 N N . SER D 4 151 ? 182.850 214.402 211.224 1.00 99.84 151 SER I N 1
ATOM 5322 C CA . SER D 4 151 ? 183.167 215.677 211.853 1.00 99.84 151 SER I CA 1
ATOM 5323 C C . SER D 4 151 ? 182.150 216.035 212.926 1.00 99.84 151 SER I C 1
ATOM 5324 O O . SER D 4 151 ? 182.512 216.614 213.956 1.00 99.84 151 SER I O 1
ATOM 5327 N N . LEU D 4 152 ? 180.873 215.701 212.716 1.00 101.20 152 LEU I N 1
ATOM 5328 C CA . LEU D 4 152 ? 179.874 215.981 213.735 1.00 101.20 152 LEU I CA 1
ATOM 5329 C C . LEU D 4 152 ? 179.908 214.979 214.879 1.00 101.20 152 LEU I C 1
ATOM 5330 O O . LEU D 4 152 ? 179.320 215.251 215.930 1.00 101.20 152 LEU I O 1
ATOM 5335 N N . GLU D 4 153 ? 180.573 213.833 214.707 1.00 104.29 153 GLU I N 1
ATOM 5336 C CA . GLU D 4 153 ? 180.807 212.954 215.846 1.00 104.29 153 GLU I CA 1
ATOM 5337 C C . GLU D 4 153 ? 181.912 213.483 216.749 1.00 104.29 153 GLU I C 1
ATOM 5338 O O . GLU D 4 153 ? 181.867 213.265 217.965 1.00 104.29 153 GLU I O 1
ATOM 5344 N N . MET D 4 154 ? 182.905 214.173 216.183 1.00 105.51 154 MET I N 1
ATOM 5345 C CA . MET D 4 154 ? 183.967 214.764 216.990 1.00 105.51 154 MET I CA 1
ATOM 5346 C C . MET D 4 154 ? 183.498 215.969 217.792 1.00 105.51 154 MET I C 1
ATOM 5347 O O . MET D 4 154 ? 184.245 216.430 218.662 1.00 105.51 154 MET I O 1
ATOM 5352 N N . VAL D 4 155 ? 182.302 216.492 217.516 1.00 102.44 155 VAL I N 1
ATOM 5353 C CA . VAL D 4 155 ? 181.660 217.493 218.361 1.00 102.44 155 VAL I CA 1
ATOM 5354 C C . VAL D 4 155 ? 180.512 216.880 219.167 1.00 102.44 155 VAL I C 1
ATOM 5355 O O . VAL D 4 155 ? 179.631 217.601 219.642 1.00 102.44 155 VAL I O 1
ATOM 5359 N N . GLN D 4 156 ? 180.496 215.554 219.315 1.00 105.57 156 GLN I N 1
ATOM 5360 C CA . GLN D 4 156 ? 179.538 214.772 220.093 1.00 105.57 156 GLN I CA 1
ATOM 5361 C C . GLN D 4 156 ? 178.126 214.783 219.510 1.00 105.57 156 GLN I C 1
ATOM 5362 O O . GLN D 4 156 ? 177.228 214.176 220.105 1.00 105.57 156 GLN I O 1
ATOM 5368 N N . LEU D 4 157 ? 177.896 215.429 218.364 1.00 105.53 157 LEU I N 1
ATOM 5369 C CA . LEU D 4 157 ? 176.589 215.414 217.708 1.00 105.53 157 LEU I CA 1
ATOM 5370 C C . LEU D 4 157 ? 176.530 214.192 216.797 1.00 105.53 157 LEU I C 1
ATOM 5371 O O . LEU D 4 157 ? 176.773 214.260 215.590 1.00 105.53 157 LEU I O 1
ATOM 5376 N N . ASP D 4 158 ? 176.204 213.050 217.395 1.00 111.14 158 ASP I N 1
ATOM 5377 C CA . ASP D 4 158 ? 176.120 211.809 216.635 1.00 111.14 158 ASP I CA 1
ATOM 5378 C C . ASP D 4 158 ? 174.972 211.896 215.637 1.00 111.14 158 ASP I C 1
ATOM 5379 O O . ASP D 4 158 ? 173.809 212.051 216.028 1.00 111.14 158 ASP I O 1
ATOM 5384 N N . CYS D 4 159 ? 175.303 211.791 214.351 1.00 109.44 159 CYS I N 1
ATOM 5385 C CA . CYS D 4 159 ? 174.339 211.941 213.270 1.00 109.44 159 CYS I CA 1
ATOM 5386 C C . CYS D 4 159 ? 174.491 210.799 212.279 1.00 109.44 159 CYS I C 1
ATOM 5387 O O . CYS D 4 159 ? 175.612 210.447 211.900 1.00 109.44 159 CYS I O 1
ATOM 5390 N N . ASP D 4 160 ? 173.363 210.224 211.871 1.00 104.87 160 ASP I N 1
ATOM 5391 C CA . ASP D 4 160 ? 173.306 209.378 210.689 1.00 104.87 160 ASP I CA 1
ATOM 5392 C C . ASP D 4 160 ? 173.042 210.262 209.483 1.00 104.87 160 ASP I C 1
ATOM 5393 O O . ASP D 4 160 ? 172.093 211.053 209.481 1.00 104.87 160 ASP I O 1
ATOM 5398 N N . VAL D 4 161 ? 173.877 210.122 208.460 1.00 100.45 161 VAL I N 1
ATOM 5399 C CA . VAL D 4 161 ? 173.814 210.956 207.270 1.00 100.45 161 VAL I CA 1
ATOM 5400 C C . VAL D 4 161 ? 173.715 210.048 206.058 1.00 100.45 161 VAL I C 1
ATOM 5401 O O . VAL D 4 161 ? 174.420 209.036 205.973 1.00 100.45 161 VAL I O 1
ATOM 5405 N N . TRP D 4 162 ? 172.842 210.404 205.120 1.00 97.35 162 TRP I N 1
ATOM 5406 C CA . TRP D 4 162 ? 172.752 209.659 203.870 1.00 97.35 162 TRP I CA 1
ATOM 5407 C C . TRP D 4 162 ? 172.309 210.602 202.763 1.00 97.35 162 TRP I C 1
ATOM 5408 O O . TRP D 4 162 ? 172.019 211.776 202.998 1.00 97.35 162 TRP I O 1
ATOM 5419 N N . PHE D 4 163 ? 172.267 210.074 201.546 1.00 98.91 163 PHE I N 1
ATOM 5420 C CA . PHE D 4 163 ? 171.785 210.793 200.378 1.00 98.91 163 PHE I CA 1
ATOM 5421 C C . PHE D 4 163 ? 170.360 210.362 200.061 1.00 98.91 163 PHE I C 1
ATOM 5422 O O . PHE D 4 163 ? 169.975 209.213 200.296 1.00 98.91 163 PHE I O 1
ATOM 5430 N N . VAL D 4 164 ? 169.582 211.302 199.527 1.00 98.23 164 VAL I N 1
ATOM 5431 C CA . VAL D 4 164 ? 168.212 211.042 199.097 1.00 98.23 164 VAL I CA 1
ATOM 5432 C C . VAL D 4 164 ? 168.138 211.278 197.596 1.00 98.23 164 VAL I C 1
ATOM 5433 O O . VAL D 4 164 ? 167.813 210.365 196.828 1.00 98.23 164 VAL I O 1
ATOM 5437 N N . SER D 4 165 ? 168.446 212.502 197.175 1.00 101.91 165 SER I N 1
ATOM 5438 C CA . SER D 4 165 ? 168.428 212.899 195.777 1.00 101.91 165 SER I CA 1
ATOM 5439 C C . SER D 4 165 ? 169.850 213.137 195.293 1.00 101.91 165 SER I C 1
ATOM 5440 O O . SER D 4 165 ? 170.755 213.430 196.078 1.00 101.91 165 SER I O 1
ATOM 5443 N N . ASP D 4 166 ? 170.039 213.009 193.981 1.00 106.76 166 ASP I N 1
ATOM 5444 C CA . ASP D 4 166 ? 171.339 213.268 193.377 1.00 106.76 166 ASP I CA 1
ATOM 5445 C C . ASP D 4 166 ? 171.135 213.642 191.918 1.00 106.76 166 ASP I C 1
ATOM 5446 O O . ASP D 4 166 ? 170.467 212.911 191.179 1.00 106.76 166 ASP I O 1
ATOM 5451 N N . ILE D 4 167 ? 171.718 214.771 191.507 1.00 104.86 167 ILE I N 1
ATOM 5452 C CA . ILE D 4 167 ? 171.584 215.215 190.121 1.00 104.86 167 ILE I CA 1
ATOM 5453 C C . ILE D 4 167 ? 172.245 214.202 189.194 1.00 104.86 167 ILE I C 1
ATOM 5454 O O . ILE D 4 167 ? 171.761 213.937 188.087 1.00 104.86 167 ILE I O 1
ATOM 5459 N N . LEU D 4 168 ? 173.362 213.621 189.633 1.00 102.86 168 LEU I N 1
ATOM 5460 C CA . LEU D 4 168 ? 174.047 212.610 188.835 1.00 102.86 168 LEU I CA 1
ATOM 5461 C C . LEU D 4 168 ? 173.199 211.360 188.654 1.00 102.86 168 LEU I C 1
ATOM 5462 O O . LEU D 4 168 ? 173.359 210.645 187.660 1.00 102.86 168 LEU I O 1
ATOM 5467 N N . ARG D 4 169 ? 172.299 211.077 189.590 1.00 105.05 169 ARG I N 1
ATOM 5468 C CA . ARG D 4 169 ? 171.319 210.014 189.423 1.00 105.05 169 ARG I CA 1
ATOM 5469 C C . ARG D 4 169 ? 170.077 210.482 188.666 1.00 105.05 169 ARG I C 1
ATOM 5470 O O . ARG D 4 169 ? 169.076 209.759 188.636 1.00 105.05 169 ARG I O 1
ATOM 5478 N N . GLY D 4 170 ? 170.126 211.667 188.047 1.00 107.83 170 GLY I N 1
ATOM 5479 C CA . GLY D 4 170 ? 169.031 212.188 187.259 1.00 107.83 170 GLY I CA 1
ATOM 5480 C C . GLY D 4 170 ? 168.036 213.042 188.014 1.00 107.83 170 GLY I C 1
ATOM 5481 O O . GLY D 4 170 ? 167.154 213.638 187.383 1.00 107.83 170 GLY I O 1
ATOM 5482 N N . ASP D 4 171 ? 168.148 213.131 189.336 1.00 106.70 171 ASP I N 1
ATOM 5483 C CA . ASP D 4 171 ? 167.153 213.826 190.135 1.00 106.70 171 ASP I CA 1
ATOM 5484 C C . ASP D 4 171 ? 167.207 215.329 189.862 1.00 106.70 171 ASP I C 1
ATOM 5485 O O . ASP D 4 171 ? 168.054 215.830 189.119 1.00 106.70 171 ASP I O 1
ATOM 5490 N N . SER D 4 172 ? 166.277 216.058 190.480 1.00 108.49 172 SER I N 1
ATOM 5491 C CA . SER D 4 172 ? 166.162 217.491 190.230 1.00 108.49 172 SER I CA 1
ATOM 5492 C C . SER D 4 172 ? 167.249 218.282 190.949 1.00 108.49 172 SER I C 1
ATOM 5493 O O . SER D 4 172 ? 167.741 219.284 190.419 1.00 108.49 172 SER I O 1
ATOM 5496 N N . GLN D 4 173 ? 167.631 217.855 192.150 1.00 104.36 173 GLN I N 1
ATOM 5497 C CA . GLN D 4 173 ? 168.654 218.550 192.919 1.00 104.36 173 GLN I CA 1
ATOM 5498 C C . GLN D 4 173 ? 169.132 217.634 194.034 1.00 104.36 173 GLN I C 1
ATOM 5499 O O . GLN D 4 173 ? 168.318 216.995 194.704 1.00 104.36 173 GLN I O 1
ATOM 5505 N N . THR D 4 174 ? 170.447 217.576 194.224 1.00 102.43 174 THR I N 1
ATOM 5506 C CA . THR D 4 174 ? 171.016 216.657 195.202 1.00 102.43 174 THR I CA 1
ATOM 5507 C C . THR D 4 174 ? 170.732 217.142 196.618 1.00 102.43 174 THR I C 1
ATOM 5508 O O . THR D 4 174 ? 170.699 218.347 196.883 1.00 102.43 174 THR I O 1
ATOM 5512 N N . GLU D 4 175 ? 170.523 216.195 197.532 1.00 102.60 175 GLU I N 1
ATOM 5513 C CA . GLU D 4 175 ? 170.270 216.531 198.925 1.00 102.60 175 GLU I CA 1
ATOM 5514 C C . GLU D 4 175 ? 170.798 215.420 199.822 1.00 102.60 175 GLU I C 1
ATOM 5515 O O . GLU D 4 175 ? 170.934 214.266 199.407 1.00 102.60 175 GLU I O 1
ATOM 5521 N N . ILE D 4 176 ? 171.081 215.793 201.069 1.00 99.55 176 ILE I N 1
ATOM 5522 C CA . ILE D 4 176 ? 171.757 214.943 202.045 1.00 99.55 176 ILE I CA 1
ATOM 5523 C C . ILE D 4 176 ? 170.972 215.024 203.347 1.00 99.55 176 ILE I C 1
ATOM 5524 O O . ILE D 4 176 ? 170.995 216.057 204.020 1.00 99.55 176 ILE I O 1
ATOM 5529 N N . LYS D 4 177 ? 170.298 213.943 203.714 1.00 98.26 177 LYS I N 1
ATOM 5530 C CA . LYS D 4 177 ? 169.635 213.889 205.008 1.00 98.26 177 LYS I CA 1
ATOM 5531 C C . LYS D 4 177 ? 170.668 213.764 206.117 1.00 98.26 177 LYS I C 1
ATOM 5532 O O . LYS D 4 177 ? 171.617 212.979 206.008 1.00 98.26 177 LYS I O 1
ATOM 5538 N N . VAL D 4 178 ? 170.467 214.533 207.190 1.00 100.23 178 VAL I N 1
ATOM 5539 C CA . VAL D 4 178 ? 171.296 214.505 208.390 1.00 100.23 178 VAL I CA 1
ATOM 5540 C C . VAL D 4 178 ? 170.331 214.385 209.561 1.00 100.23 178 VAL I C 1
ATOM 5541 O O . VAL D 4 178 ? 169.615 215.345 209.871 1.00 100.23 178 VAL I O 1
ATOM 5545 N N . LYS D 4 179 ? 170.304 213.220 210.207 1.00 103.25 179 LYS I N 1
ATOM 5546 C CA . LYS D 4 179 ? 169.447 212.969 211.360 1.00 103.25 179 LYS I CA 1
ATOM 5547 C C . LYS D 4 179 ? 170.322 212.801 212.593 1.00 103.25 179 LYS I C 1
ATOM 5548 O O . LYS D 4 179 ? 171.131 211.871 212.658 1.00 103.25 179 LYS I O 1
ATOM 5554 N N . LEU D 4 180 ? 170.141 213.680 213.575 1.00 105.14 180 LEU I N 1
ATOM 5555 C CA . LEU D 4 180 ? 170.839 213.547 214.847 1.00 105.14 180 LEU I CA 1
ATOM 5556 C C . LEU D 4 180 ? 170.162 212.465 215.675 1.00 105.14 180 LEU I C 1
ATOM 5557 O O . LEU D 4 180 ? 168.956 212.537 215.933 1.00 105.14 180 LEU I O 1
ATOM 5562 N N . ASN D 4 181 ? 170.936 211.467 216.096 1.00 107.91 181 ASN I N 1
ATOM 5563 C CA . ASN D 4 181 ? 170.396 210.397 216.922 1.00 107.91 181 ASN I CA 1
ATOM 5564 C C . ASN D 4 181 ? 170.355 210.789 218.391 1.00 107.91 181 ASN I C 1
ATOM 5565 O O . ASN D 4 181 ? 169.306 210.702 219.037 1.00 107.91 181 ASN I O 1
ATOM 5570 N N . ARG D 4 182 ? 171.495 211.221 218.924 1.00 108.43 182 ARG I N 1
ATOM 5571 C CA . ARG D 4 182 ? 171.681 211.346 220.361 1.00 108.43 182 ARG I CA 1
ATOM 5572 C C . ARG D 4 182 ? 172.917 212.182 220.657 1.00 108.43 182 ARG I C 1
ATOM 5573 O O . ARG D 4 182 ? 174.004 211.879 220.158 1.00 108.43 182 ARG I O 1
ATOM 5581 N N . ILE D 4 183 ? 172.771 213.228 221.466 1.00 104.40 183 ILE I N 1
ATOM 5582 C CA . ILE D 4 183 ? 173.935 214.006 221.874 1.00 104.40 183 ILE I CA 1
ATOM 5583 C C . ILE D 4 183 ? 174.719 213.171 222.877 1.00 104.40 183 ILE I C 1
ATOM 5584 O O . ILE D 4 183 ? 174.218 212.838 223.958 1.00 104.40 183 ILE I O 1
ATOM 5589 N N . LEU D 4 184 ? 175.951 212.826 222.522 1.00 107.79 184 LEU I N 1
ATOM 5590 C CA . LEU D 4 184 ? 176.754 211.961 223.372 1.00 107.79 184 LEU I CA 1
ATOM 5591 C C . LEU D 4 184 ? 177.130 212.688 224.654 1.00 107.79 184 LEU I C 1
ATOM 5592 O O . LEU D 4 184 ? 177.595 213.832 224.616 1.00 107.79 184 LEU I O 1
ATOM 5597 N N . LYS D 4 185 ? 176.927 212.024 225.788 1.00 110.42 185 LYS I N 1
ATOM 5598 C CA . LYS D 4 185 ? 177.403 212.518 227.080 1.00 110.42 185 LYS I CA 1
ATOM 5599 C C . LYS D 4 185 ? 178.783 211.960 227.406 1.00 110.42 185 LYS I C 1
ATOM 5600 O O . LYS D 4 185 ? 179.028 211.396 228.471 1.00 110.42 185 LYS I O 1
ATOM 5606 N N . ASP D 4 186 ? 179.691 212.112 226.444 1.00 114.37 186 ASP I N 1
ATOM 5607 C CA . ASP D 4 186 ? 181.126 212.011 226.659 1.00 114.37 186 ASP I CA 1
ATOM 5608 C C . ASP D 4 186 ? 181.797 213.344 226.342 1.00 114.37 186 ASP I C 1
ATOM 5609 O O . ASP D 4 186 ? 182.965 213.386 225.955 1.00 114.37 186 ASP I O 1
ATOM 5614 N N . GLU D 4 187 ? 181.054 214.438 226.500 1.00 110.78 187 GLU I N 1
ATOM 5615 C CA . GLU D 4 187 ? 181.576 215.762 226.209 1.00 110.78 187 GLU I CA 1
ATOM 5616 C C . GLU D 4 187 ? 182.772 216.058 227.108 1.00 110.78 187 GLU I C 1
ATOM 5617 O O . GLU D 4 187 ? 182.955 215.449 228.166 1.00 110.78 187 GLU I O 1
ATOM 5623 N N . ILE D 4 188 ? 183.604 216.990 226.654 1.00 109.39 188 ILE I N 1
ATOM 5624 C CA . ILE D 4 188 ? 184.866 217.280 227.342 1.00 109.39 188 ILE I CA 1
ATOM 5625 C C . ILE D 4 188 ? 184.574 217.772 228.756 1.00 109.39 188 ILE I C 1
ATOM 5626 O O . ILE D 4 188 ? 183.587 218.507 228.958 1.00 109.39 188 ILE I O 1
ATOM 5631 N N . PRO D 4 189 ? 185.359 217.406 229.775 1.00 110.96 189 PRO I N 1
ATOM 5632 C CA . PRO D 4 189 ? 185.150 218.014 231.099 1.00 110.96 189 PRO I CA 1
ATOM 5633 C C . PRO D 4 189 ? 185.642 219.453 231.098 1.00 110.96 189 PRO I C 1
ATOM 5634 O O . PRO D 4 189 ? 186.825 219.718 230.870 1.00 110.96 189 PRO I O 1
ATOM 5638 N N . ILE D 4 190 ? 184.726 220.382 231.348 1.00 109.13 190 ILE I N 1
ATOM 5639 C CA . ILE D 4 190 ? 185.035 221.804 231.298 1.00 109.13 190 ILE I CA 1
ATOM 5640 C C . ILE D 4 190 ? 184.205 222.556 232.326 1.00 109.13 190 ILE I C 1
ATOM 5641 O O . ILE D 4 190 ? 184.653 222.792 233.447 1.00 109.13 190 ILE I O 1
ATOM 5646 N N . SER E 4 9 ? 219.318 237.381 252.402 1.00 140.26 9 SER F N 1
ATOM 5647 C CA . SER E 4 9 ? 220.078 236.341 253.085 1.00 140.26 9 SER F CA 1
ATOM 5648 C C . SER E 4 9 ? 219.504 236.076 254.470 1.00 140.26 9 SER F C 1
ATOM 5649 O O . SER E 4 9 ? 218.691 236.849 254.973 1.00 140.26 9 SER F O 1
ATOM 5652 N N . LEU E 4 10 ? 219.932 234.971 255.082 1.00 142.08 10 LEU F N 1
ATOM 5653 C CA . LEU E 4 10 ? 219.423 234.621 256.403 1.00 142.08 10 LEU F CA 1
ATOM 5654 C C . LEU E 4 10 ? 219.914 235.596 257.463 1.00 142.08 10 LEU F C 1
ATOM 5655 O O . LEU E 4 10 ? 219.155 235.975 258.362 1.00 142.08 10 LEU F O 1
ATOM 5660 N N . LYS E 4 11 ? 221.182 236.006 257.382 1.00 143.28 11 LYS F N 1
ATOM 5661 C CA . LYS E 4 11 ? 221.738 236.908 258.386 1.00 143.28 11 LYS F CA 1
ATOM 5662 C C . LYS E 4 11 ? 221.010 238.246 258.384 1.00 143.28 11 LYS F C 1
ATOM 5663 O O . LYS E 4 11 ? 220.524 238.704 259.425 1.00 143.28 11 LYS F O 1
ATOM 5669 N N . ALA E 4 12 ? 220.922 238.886 257.216 1.00 146.12 12 ALA F N 1
ATOM 5670 C CA . ALA E 4 12 ? 220.293 240.200 257.139 1.00 146.12 12 ALA F CA 1
ATOM 5671 C C . ALA E 4 12 ? 218.815 240.118 257.487 1.00 146.12 12 ALA F C 1
ATOM 5672 O O . ALA E 4 12 ? 218.281 240.998 258.168 1.00 146.12 12 ALA F O 1
ATOM 5674 N N . MET E 4 13 ? 218.143 239.064 257.027 1.00 146.35 13 MET F N 1
ATOM 5675 C CA . MET E 4 13 ? 216.731 238.872 257.340 1.00 146.35 13 MET F CA 1
ATOM 5676 C C . MET E 4 13 ? 216.518 238.737 258.844 1.00 146.35 13 MET F C 1
ATOM 5677 O O . MET E 4 13 ? 215.623 239.371 259.420 1.00 146.35 13 MET F O 1
ATOM 5682 N N . GLY E 4 14 ? 217.354 237.932 259.502 1.00 147.61 14 GLY F N 1
ATOM 5683 C CA . GLY E 4 14 ? 217.229 237.767 260.940 1.00 147.61 14 GLY F CA 1
ATOM 5684 C C . GLY E 4 14 ? 217.499 239.050 261.701 1.00 147.61 14 GLY F C 1
ATOM 5685 O O . GLY E 4 14 ? 216.774 239.388 262.642 1.00 147.61 14 GLY F O 1
ATOM 5686 N N . GLU E 4 15 ? 218.546 239.782 261.310 1.00 148.22 15 GLU F N 1
ATOM 5687 C CA . GLU E 4 15 ? 218.844 241.040 261.988 1.00 148.22 15 GLU F CA 1
ATOM 5688 C C . GLU E 4 15 ? 217.731 242.057 261.775 1.00 148.22 15 GLU F C 1
ATOM 5689 O O . GLU E 4 15 ? 217.370 242.785 262.705 1.00 148.22 15 GLU F O 1
ATOM 5695 N N . GLU E 4 16 ? 217.174 242.122 260.564 1.00 147.82 16 GLU F N 1
ATOM 5696 C CA . GLU E 4 16 ? 216.060 243.028 260.310 1.00 147.82 16 GLU F CA 1
ATOM 5697 C C . GLU E 4 16 ? 214.875 242.690 261.201 1.00 147.82 16 GLU F C 1
ATOM 5698 O O . GLU E 4 16 ? 214.298 243.573 261.849 1.00 147.82 16 GLU F O 1
ATOM 5704 N N . ILE E 4 17 ? 214.520 241.403 261.271 1.00 146.30 17 ILE F N 1
ATOM 5705 C CA . ILE E 4 17 ? 213.375 240.988 262.078 1.00 146.30 17 ILE F CA 1
ATOM 5706 C C . ILE E 4 17 ? 213.613 241.329 263.543 1.00 146.30 17 ILE F C 1
ATOM 5707 O O . ILE E 4 17 ? 212.748 241.902 264.215 1.00 146.30 17 ILE F O 1
ATOM 5712 N N . TRP E 4 18 ? 214.792 240.986 264.057 1.00 145.69 18 TRP F N 1
ATOM 5713 C CA . TRP E 4 18 ? 215.054 241.182 265.477 1.00 145.69 18 TRP F CA 1
ATOM 5714 C C . TRP E 4 18 ? 215.111 242.664 265.832 1.00 145.69 18 TRP F C 1
ATOM 5715 O O . TRP E 4 18 ? 214.477 243.104 266.798 1.00 145.69 18 TRP F O 1
ATOM 5726 N N . LYS E 4 19 ? 215.864 243.452 265.065 1.00 143.34 19 LYS F N 1
ATOM 5727 C CA . LYS E 4 19 ? 216.051 244.856 265.410 1.00 143.34 19 LYS F CA 1
ATOM 5728 C C . LYS E 4 19 ? 214.765 245.652 265.220 1.00 143.34 19 LYS F C 1
ATOM 5729 O O . LYS E 4 19 ? 214.353 246.398 266.116 1.00 143.34 19 LYS F O 1
ATOM 5735 N N . ASN E 4 20 ? 214.109 245.501 264.066 1.00 144.15 20 ASN F N 1
ATOM 5736 C CA . ASN E 4 20 ? 212.981 246.364 263.731 1.00 144.15 20 ASN F CA 1
ATOM 5737 C C . ASN E 4 20 ? 211.638 245.810 264.193 1.00 144.15 20 ASN F C 1
ATOM 5738 O O . ASN E 4 20 ? 210.803 246.569 264.697 1.00 144.15 20 ASN F O 1
ATOM 5743 N N . LYS E 4 21 ? 211.407 244.506 264.038 1.00 143.01 21 LYS F N 1
ATOM 5744 C CA . LYS E 4 21 ? 210.075 243.958 264.274 1.00 143.01 21 LYS F CA 1
ATOM 5745 C C . LYS E 4 21 ? 209.820 243.705 265.758 1.00 143.01 21 LYS F C 1
ATOM 5746 O O . LYS E 4 21 ? 208.891 244.271 266.344 1.00 143.01 21 LYS F O 1
ATOM 5752 N N . THR E 4 22 ? 210.635 242.862 266.381 1.00 146.64 22 THR F N 1
ATOM 5753 C CA . THR E 4 22 ? 210.382 242.407 267.740 1.00 146.64 22 THR F CA 1
ATOM 5754 C C . THR E 4 22 ? 210.915 243.412 268.757 1.00 146.64 22 THR F C 1
ATOM 5755 O O . THR E 4 22 ? 211.964 244.030 268.559 1.00 146.64 22 THR F O 1
ATOM 5759 N N . GLU E 4 23 ? 210.176 243.562 269.857 1.00 148.84 23 GLU F N 1
ATOM 5760 C CA . GLU E 4 23 ? 210.452 244.584 270.857 1.00 148.84 23 GLU F CA 1
ATOM 5761 C C . GLU E 4 23 ? 211.398 244.031 271.927 1.00 148.84 23 GLU F C 1
ATOM 5762 O O . GLU E 4 23 ? 212.050 243.001 271.738 1.00 148.84 23 GLU F O 1
ATOM 5768 N N . LYS E 4 24 ? 211.497 244.732 273.059 1.00 152.68 24 LYS F N 1
ATOM 5769 C CA . LYS E 4 24 ? 212.505 244.477 274.081 1.00 152.68 24 LYS F CA 1
ATOM 5770 C C . LYS E 4 24 ? 211.874 243.940 275.359 1.00 152.68 24 LYS F C 1
ATOM 5771 O O . LYS E 4 24 ? 210.716 244.235 275.673 1.00 152.68 24 LYS F O 1
ATOM 5777 N N . ILE E 4 25 ? 212.660 243.161 276.104 1.00 148.62 25 ILE F N 1
ATOM 5778 C CA . ILE E 4 25 ? 212.291 242.763 277.460 1.00 148.62 25 ILE F CA 1
ATOM 5779 C C . ILE E 4 25 ? 213.554 242.280 278.157 1.00 148.62 25 ILE F C 1
ATOM 5780 O O . ILE E 4 25 ? 214.476 241.772 277.519 1.00 148.62 25 ILE F O 1
ATOM 5785 N N . ASN E 4 26 ? 213.594 242.451 279.474 1.00 149.27 26 ASN F N 1
ATOM 5786 C CA . ASN E 4 26 ? 214.832 242.316 280.232 1.00 149.27 26 ASN F CA 1
ATOM 5787 C C . ASN E 4 26 ? 215.333 240.875 280.236 1.00 149.27 26 ASN F C 1
ATOM 5788 O O . ASN E 4 26 ? 214.590 239.948 280.570 1.00 149.27 26 ASN F O 1
ATOM 5793 N N . THR E 4 27 ? 216.606 240.689 279.868 1.00 146.57 27 THR F N 1
ATOM 5794 C CA . THR E 4 27 ? 217.210 239.357 279.915 1.00 146.57 27 THR F CA 1
ATOM 5795 C C . THR E 4 27 ? 217.277 238.836 281.341 1.00 146.57 27 THR F C 1
ATOM 5796 O O . THR E 4 27 ? 216.949 237.674 281.602 1.00 146.57 27 THR F O 1
ATOM 5800 N N . GLU E 4 28 ? 217.729 239.679 282.275 1.00 154.27 28 GLU F N 1
ATOM 5801 C CA . GLU E 4 28 ? 217.922 239.225 283.647 1.00 154.27 28 GLU F CA 1
ATOM 5802 C C . GLU E 4 28 ? 216.609 238.776 284.264 1.00 154.27 28 GLU F C 1
ATOM 5803 O O . GLU E 4 28 ? 216.590 237.854 285.087 1.00 154.27 28 GLU F O 1
ATOM 5809 N N . LEU E 4 29 ? 215.502 239.394 283.860 1.00 152.42 29 LEU F N 1
ATOM 5810 C CA . LEU E 4 29 ? 214.198 238.928 284.306 1.00 152.42 29 LEU F CA 1
ATOM 5811 C C . LEU E 4 29 ? 213.937 237.515 283.798 1.00 152.42 29 LEU F C 1
ATOM 5812 O O . LEU E 4 29 ? 213.430 236.665 284.534 1.00 152.42 29 LEU F O 1
ATOM 5817 N N . PHE E 4 30 ? 214.294 237.245 282.540 1.00 151.12 30 PHE F N 1
ATOM 5818 C CA . PHE E 4 30 ? 214.113 235.908 281.980 1.00 151.12 30 PHE F CA 1
ATOM 5819 C C . PHE E 4 30 ? 214.999 234.888 282.692 1.00 151.12 30 PHE F C 1
ATOM 5820 O O . PHE E 4 30 ? 214.576 233.752 282.950 1.00 151.12 30 PHE F O 1
ATOM 5828 N N . THR E 4 31 ? 216.235 235.275 283.016 1.00 151.45 31 THR F N 1
ATOM 5829 C CA . THR E 4 31 ? 217.124 234.369 283.739 1.00 151.45 31 THR F CA 1
ATOM 5830 C C . THR E 4 31 ? 216.582 234.076 285.129 1.00 151.45 31 THR F C 1
ATOM 5831 O O . THR E 4 31 ? 216.631 232.933 285.595 1.00 151.45 31 THR F O 1
ATOM 5835 N N . LEU E 4 32 ? 216.065 235.101 285.810 1.00 152.56 32 LEU F N 1
ATOM 5836 C CA . LEU E 4 32 ? 215.439 234.888 287.109 1.00 152.56 32 LEU F CA 1
ATOM 5837 C C . LEU E 4 32 ? 214.215 233.996 286.962 1.00 152.56 32 LEU F C 1
ATOM 5838 O O . LEU E 4 32 ? 213.928 233.167 287.834 1.00 152.56 32 LEU F O 1
ATOM 5843 N N . THR E 4 33 ? 213.483 234.151 285.859 1.00 150.36 33 THR F N 1
ATOM 5844 C CA . THR E 4 33 ? 212.304 233.330 285.628 1.00 150.36 33 THR F CA 1
ATOM 5845 C C . THR E 4 33 ? 212.683 231.864 285.508 1.00 150.36 33 THR F C 1
ATOM 5846 O O . THR E 4 33 ? 212.043 230.991 286.106 1.00 150.36 33 THR F O 1
ATOM 5850 N N . TYR E 4 34 ? 213.733 231.575 284.744 1.00 152.27 34 TYR F N 1
ATOM 5851 C CA . TYR E 4 34 ? 214.154 230.187 284.609 1.00 152.27 34 TYR F CA 1
ATOM 5852 C C . TYR E 4 34 ? 214.791 229.669 285.895 1.00 152.27 34 TYR F C 1
ATOM 5853 O O . TYR E 4 34 ? 214.677 228.478 286.208 1.00 152.27 34 TYR F O 1
ATOM 5862 N N . GLY E 4 35 ? 215.455 230.536 286.659 1.00 152.11 35 GLY F N 1
ATOM 5863 C CA . GLY E 4 35 ? 215.932 230.115 287.965 1.00 152.11 35 GLY F CA 1
ATOM 5864 C C . GLY E 4 35 ? 214.793 229.676 288.862 1.00 152.11 35 GLY F C 1
ATOM 5865 O O . GLY E 4 35 ? 214.843 228.609 289.479 1.00 152.11 35 GLY F O 1
ATOM 5866 N N . SER E 4 36 ? 213.728 230.477 288.909 1.00 152.85 36 SER F N 1
ATOM 5867 C CA . SER E 4 36 ? 212.564 230.108 289.705 1.00 152.85 36 SER F CA 1
ATOM 5868 C C . SER E 4 36 ? 211.922 228.827 289.189 1.00 152.85 36 SER F C 1
ATOM 5869 O O . SER E 4 36 ? 211.558 227.946 289.980 1.00 152.85 36 SER F O 1
ATOM 5872 N N . ILE E 4 37 ? 211.774 228.703 287.866 1.00 151.81 37 ILE F N 1
ATOM 5873 C CA . ILE E 4 37 ? 211.064 227.552 287.318 1.00 151.81 37 ILE F CA 1
ATOM 5874 C C . ILE E 4 37 ? 211.829 226.265 287.614 1.00 151.81 37 ILE F C 1
ATOM 5875 O O . ILE E 4 37 ? 211.248 225.289 288.106 1.00 151.81 37 ILE F O 1
ATOM 5880 N N . VAL E 4 38 ? 213.151 226.265 287.420 1.00 152.85 38 VAL F N 1
ATOM 5881 C CA . VAL E 4 38 ? 213.917 225.048 287.661 1.00 152.85 38 VAL F CA 1
ATOM 5882 C C . VAL E 4 38 ? 214.022 224.771 289.156 1.00 152.85 38 VAL F C 1
ATOM 5883 O O . VAL E 4 38 ? 213.986 223.611 289.587 1.00 152.85 38 VAL F O 1
ATOM 5887 N N . ALA E 4 39 ? 214.137 225.823 289.976 1.00 150.95 39 ALA F N 1
ATOM 5888 C CA . ALA E 4 39 ? 214.241 225.624 291.416 1.00 150.95 39 ALA F CA 1
ATOM 5889 C C . ALA E 4 39 ? 212.981 224.978 291.971 1.00 150.95 39 ALA F C 1
ATOM 5890 O O . ALA E 4 39 ? 213.047 223.967 292.680 1.00 150.95 39 ALA F O 1
ATOM 5892 N N . GLN E 4 40 ? 211.815 225.540 291.648 1.00 152.87 40 GLN F N 1
ATOM 5893 C CA . GLN E 4 40 ? 210.585 224.971 292.179 1.00 152.87 40 GLN F CA 1
ATOM 5894 C C . GLN E 4 40 ? 210.276 223.628 291.528 1.00 152.87 40 GLN F C 1
ATOM 5895 O O . GLN E 4 40 ? 209.628 222.777 292.148 1.00 152.87 40 GLN F O 1
ATOM 5901 N N . LEU E 4 41 ? 210.742 223.401 290.297 1.00 152.69 41 LEU F N 1
ATOM 5902 C CA . LEU E 4 41 ? 210.595 222.081 289.697 1.00 152.69 41 LEU F CA 1
ATOM 5903 C C . LEU E 4 41 ? 211.361 221.035 290.497 1.00 152.69 41 LEU F C 1
ATOM 5904 O O . LEU E 4 41 ? 210.801 220.014 290.909 1.00 152.69 41 LEU F O 1
ATOM 5909 N N . CYS E 4 42 ? 212.647 221.289 290.749 1.00 152.91 42 CYS F N 1
ATOM 5910 C CA . CYS E 4 42 ? 213.470 220.323 291.467 1.00 152.91 42 CYS F CA 1
ATOM 5911 C C . CYS E 4 42 ? 213.152 220.263 292.955 1.00 152.91 42 CYS F C 1
ATOM 5912 O O . CYS E 4 42 ? 213.607 219.328 293.623 1.00 152.91 42 CYS F O 1
ATOM 5915 N N . GLN E 4 43 ? 212.410 221.236 293.490 1.00 152.20 43 GLN F N 1
ATOM 5916 C CA . GLN E 4 43 ? 212.012 221.182 294.894 1.00 152.20 43 GLN F CA 1
ATOM 5917 C C . GLN E 4 43 ? 211.236 219.905 295.197 1.00 152.20 43 GLN F C 1
ATOM 5918 O O . GLN E 4 43 ? 211.656 219.087 296.024 1.00 152.20 43 GLN F O 1
ATOM 5924 N N . ASP E 4 44 ? 210.097 219.714 294.529 1.00 153.31 44 ASP F N 1
ATOM 5925 C CA . ASP E 4 44 ? 209.243 218.565 294.806 1.00 153.31 44 ASP F CA 1
ATOM 5926 C C . ASP E 4 44 ? 209.836 217.245 294.326 1.00 153.31 44 ASP F C 1
ATOM 5927 O O . ASP E 4 44 ? 209.331 216.186 294.712 1.00 153.31 44 ASP F O 1
ATOM 5932 N N . TYR E 4 45 ? 210.895 217.274 293.515 1.00 155.22 45 TYR F N 1
ATOM 5933 C CA . TYR E 4 45 ? 211.523 216.064 292.998 1.00 155.22 45 TYR F CA 1
ATOM 5934 C C . TYR E 4 45 ? 212.518 215.430 293.983 1.00 155.22 45 TYR F C 1
ATOM 5935 O O . TYR E 4 45 ? 213.269 214.539 293.571 1.00 155.22 45 TYR F O 1
ATOM 5944 N N . GLU E 4 46 ? 212.500 215.842 295.259 1.00 158.30 46 GLU F N 1
ATOM 5945 C CA . GLU E 4 46 ? 213.417 215.399 296.312 1.00 158.30 46 GLU F CA 1
ATOM 5946 C C . GLU E 4 46 ? 214.855 215.283 295.815 1.00 158.30 46 GLU F C 1
ATOM 5947 O O . GLU E 4 46 ? 215.549 214.305 296.113 1.00 158.30 46 GLU F O 1
ATOM 5953 N N . ARG E 4 47 ? 215.295 216.277 295.043 1.00 157.87 47 ARG F N 1
ATOM 5954 C CA . ARG E 4 47 ? 216.664 216.389 294.544 1.00 157.87 47 ARG F CA 1
ATOM 5955 C C . ARG E 4 47 ? 217.015 215.306 293.524 1.00 157.87 47 ARG F C 1
ATOM 5956 O O . ARG E 4 47 ? 218.185 215.158 293.159 1.00 157.87 47 ARG F O 1
ATOM 5964 N N . ASP E 4 48 ? 216.036 214.541 293.044 1.00 157.59 48 ASP F N 1
ATOM 5965 C CA . ASP E 4 48 ? 216.277 213.528 292.023 1.00 157.59 48 ASP F CA 1
ATOM 5966 C C . ASP E 4 48 ? 216.290 214.209 290.662 1.00 157.59 48 ASP F C 1
ATOM 5967 O O . ASP E 4 48 ? 215.267 214.746 290.224 1.00 157.59 48 ASP F O 1
ATOM 5972 N N . PHE E 4 49 ? 217.440 214.174 289.987 1.00 155.26 49 PHE F N 1
ATOM 5973 C CA . PHE E 4 49 ? 217.658 215.012 288.816 1.00 155.26 49 PHE F CA 1
ATOM 5974 C C . PHE E 4 49 ? 217.433 214.303 287.487 1.00 155.26 49 PHE F C 1
ATOM 5975 O O . PHE E 4 49 ? 217.236 214.986 286.478 1.00 155.26 49 PHE F O 1
ATOM 5983 N N . ASN E 4 50 ? 217.459 212.969 287.442 1.00 158.14 50 ASN F N 1
ATOM 5984 C CA . ASN E 4 50 ? 217.089 212.289 286.201 1.00 158.14 50 ASN F CA 1
ATOM 5985 C C . ASN E 4 50 ? 215.632 212.563 285.846 1.00 158.14 50 ASN F C 1
ATOM 5986 O O . ASN E 4 50 ? 215.305 212.869 284.691 1.00 158.14 50 ASN F O 1
ATOM 5991 N N . LYS E 4 51 ? 214.746 212.482 286.840 1.00 154.34 51 LYS F N 1
ATOM 5992 C CA . LYS E 4 51 ? 213.343 212.807 286.620 1.00 154.34 51 LYS F CA 1
ATOM 5993 C C . LYS E 4 51 ? 213.180 214.277 286.257 1.00 154.34 51 LYS F C 1
ATOM 5994 O O . LYS E 4 51 ? 212.336 214.632 285.422 1.00 154.34 51 LYS F O 1
ATOM 6000 N N . VAL E 4 52 ? 213.991 215.146 286.867 1.00 152.75 52 VAL F N 1
ATOM 6001 C CA . VAL E 4 52 ? 213.948 216.569 286.540 1.00 152.75 52 VAL F CA 1
ATOM 6002 C C . VAL E 4 52 ? 214.303 216.778 285.077 1.00 152.75 52 VAL F C 1
ATOM 6003 O O . VAL E 4 52 ? 213.647 217.542 284.362 1.00 152.75 52 VAL F O 1
ATOM 6007 N N . ASN E 4 53 ? 215.363 216.114 284.615 1.00 153.93 53 ASN F N 1
ATOM 6008 C CA . ASN E 4 53 ? 215.786 216.275 283.229 1.00 153.93 53 ASN F CA 1
ATOM 6009 C C . ASN E 4 53 ? 214.726 215.752 282.273 1.00 153.93 53 ASN F C 1
ATOM 6010 O O . ASN E 4 53 ? 214.443 216.382 281.248 1.00 153.93 53 ASN F O 1
ATOM 6015 N N . ASP E 4 54 ? 214.120 214.606 282.594 1.00 158.54 54 ASP F N 1
ATOM 6016 C CA . ASP E 4 54 ? 213.066 214.067 281.736 1.00 158.54 54 ASP F CA 1
ATOM 6017 C C . ASP E 4 54 ? 211.889 215.033 281.638 1.00 158.54 54 ASP F C 1
ATOM 6018 O O . ASP E 4 54 ? 211.379 215.308 280.542 1.00 158.54 54 ASP F O 1
ATOM 6023 N N . HIS E 4 55 ? 211.446 215.564 282.779 1.00 153.10 55 HIS F N 1
ATOM 6024 C CA . HIS E 4 55 ? 210.294 216.452 282.767 1.00 153.10 55 HIS F CA 1
ATOM 6025 C C . HIS E 4 55 ? 210.621 217.765 282.066 1.00 153.10 55 HIS F C 1
ATOM 6026 O O . HIS E 4 55 ? 209.789 218.299 281.327 1.00 153.10 55 HIS F O 1
ATOM 6033 N N . LEU E 4 56 ? 211.826 218.303 282.283 1.00 150.76 56 LEU F N 1
ATOM 6034 C CA . LEU E 4 56 ? 212.252 219.496 281.556 1.00 150.76 56 LEU F CA 1
ATOM 6035 C C . LEU E 4 56 ? 212.287 219.242 280.059 1.00 150.76 56 LEU F C 1
ATOM 6036 O O . LEU E 4 56 ? 211.976 220.131 279.260 1.00 150.76 56 LEU F O 1
ATOM 6041 N N . TYR E 4 57 ? 212.704 218.045 279.663 1.00 150.72 57 TYR F N 1
ATOM 6042 C CA . TYR E 4 57 ? 212.772 217.707 278.251 1.00 150.72 57 TYR F CA 1
ATOM 6043 C C . TYR E 4 57 ? 211.371 217.679 277.650 1.00 150.72 57 TYR F C 1
ATOM 6044 O O . TYR E 4 57 ? 211.146 218.179 276.538 1.00 150.72 57 TYR F O 1
ATOM 6053 N N . SER E 4 58 ? 210.411 217.132 278.399 1.00 150.96 58 SER F N 1
ATOM 6054 C CA . SER E 4 58 ? 209.017 217.157 277.960 1.00 150.96 58 SER F CA 1
ATOM 6055 C C . SER E 4 58 ? 208.492 218.590 277.857 1.00 150.96 58 SER F C 1
ATOM 6056 O O . SER E 4 58 ? 207.792 218.942 276.894 1.00 150.96 58 SER F O 1
ATOM 6059 N N . MET E 4 59 ? 208.805 219.424 278.856 1.00 149.03 59 MET F N 1
ATOM 6060 C CA . MET E 4 59 ? 208.459 220.841 278.799 1.00 149.03 59 MET F CA 1
ATOM 6061 C C . MET E 4 59 ? 208.990 221.475 277.525 1.00 149.03 59 MET F C 1
ATOM 6062 O O . MET E 4 59 ? 208.262 222.166 276.812 1.00 149.03 59 MET F O 1
ATOM 6067 N N . GLY E 4 60 ? 210.275 221.267 277.245 1.00 148.59 60 GLY F N 1
ATOM 6068 C CA . GLY E 4 60 ? 210.876 221.870 276.068 1.00 148.59 60 GLY F CA 1
ATOM 6069 C C . GLY E 4 60 ? 210.207 221.418 274.789 1.00 148.59 60 GLY F C 1
ATOM 6070 O O . GLY E 4 60 ? 209.994 222.215 273.874 1.00 148.59 60 GLY F O 1
ATOM 6071 N N . TYR E 4 61 ? 209.856 220.134 274.715 1.00 145.62 61 TYR F N 1
ATOM 6072 C CA . TYR E 4 61 ? 209.111 219.634 273.563 1.00 145.62 61 TYR F CA 1
ATOM 6073 C C . TYR E 4 61 ? 207.806 220.400 273.379 1.00 145.62 61 TYR F C 1
ATOM 6074 O O . TYR E 4 61 ? 207.515 220.913 272.287 1.00 145.62 61 TYR F O 1
ATOM 6083 N N . ASN E 4 62 ? 207.013 220.496 274.449 1.00 141.90 62 ASN F N 1
ATOM 6084 C CA . ASN E 4 62 ? 205.737 221.200 274.361 1.00 141.90 62 ASN F CA 1
ATOM 6085 C C . ASN E 4 62 ? 205.937 222.674 274.018 1.00 141.90 62 ASN F C 1
ATOM 6086 O O . ASN E 4 62 ? 205.115 223.273 273.316 1.00 141.90 62 ASN F O 1
ATOM 6091 N N . ILE E 4 63 ? 207.024 223.272 274.507 1.00 144.46 63 ILE F N 1
ATOM 6092 C CA . ILE E 4 63 ? 207.333 224.665 274.187 1.00 144.46 63 ILE F CA 1
ATOM 6093 C C . ILE E 4 63 ? 207.584 224.826 272.694 1.00 144.46 63 ILE F C 1
ATOM 6094 O O . ILE E 4 63 ? 206.952 225.654 272.024 1.00 144.46 63 ILE F O 1
ATOM 6099 N N . GLY E 4 64 ? 208.517 224.040 272.159 1.00 142.72 64 GLY F N 1
ATOM 6100 C CA . GLY E 4 64 ? 208.911 224.213 270.772 1.00 142.72 64 GLY F CA 1
ATOM 6101 C C . GLY E 4 64 ? 207.779 223.923 269.810 1.00 142.72 64 GLY F C 1
ATOM 6102 O O . GLY E 4 64 ? 207.665 224.565 268.758 1.00 142.72 64 GLY F O 1
ATOM 6103 N N . CYS E 4 65 ? 206.911 222.969 270.171 1.00 140.48 65 CYS F N 1
ATOM 6104 C CA . CYS E 4 65 ? 205.805 222.596 269.295 1.00 140.48 65 CYS F CA 1
ATOM 6105 C C . CYS E 4 65 ? 204.927 223.793 268.952 1.00 140.48 65 CYS F C 1
ATOM 6106 O O . CYS E 4 65 ? 204.518 223.958 267.797 1.00 140.48 65 CYS F O 1
ATOM 6109 N N . ARG E 4 66 ? 204.631 224.641 269.936 1.00 136.22 66 ARG F N 1
ATOM 6110 C CA . ARG E 4 66 ? 203.844 225.842 269.687 1.00 136.22 66 ARG F CA 1
ATOM 6111 C C . ARG E 4 66 ? 204.687 227.032 269.257 1.00 136.22 66 ARG F C 1
ATOM 6112 O O . ARG E 4 66 ? 204.186 227.901 268.535 1.00 136.22 66 ARG F O 1
ATOM 6120 N N . LEU E 4 67 ? 205.952 227.105 269.675 1.00 138.79 67 LEU F N 1
ATOM 6121 C CA . LEU E 4 67 ? 206.778 228.238 269.275 1.00 138.79 67 LEU F CA 1
ATOM 6122 C C . LEU E 4 67 ? 207.132 228.205 267.794 1.00 138.79 67 LEU F C 1
ATOM 6123 O O . LEU E 4 67 ? 207.411 229.261 267.208 1.00 138.79 67 LEU F O 1
ATOM 6128 N N . ILE E 4 68 ? 207.128 227.022 267.176 1.00 135.50 68 ILE F N 1
ATOM 6129 C CA . ILE E 4 68 ? 207.597 226.918 265.799 1.00 135.50 68 ILE F CA 1
ATOM 6130 C C . ILE E 4 68 ? 206.667 227.652 264.840 1.00 135.50 68 ILE F C 1
ATOM 6131 O O . ILE E 4 68 ? 207.116 228.200 263.827 1.00 135.50 68 ILE F O 1
ATOM 6136 N N . GLU E 4 69 ? 205.358 227.638 265.105 1.00 132.79 69 GLU F N 1
ATOM 6137 C CA . GLU E 4 69 ? 204.435 228.333 264.213 1.00 132.79 69 GLU F CA 1
ATOM 6138 C C . GLU E 4 69 ? 204.714 229.828 264.204 1.00 132.79 69 GLU F C 1
ATOM 6139 O O . GLU E 4 69 ? 204.766 230.456 263.136 1.00 132.79 69 GLU F O 1
ATOM 6145 N N . ASP E 4 70 ? 204.919 230.411 265.386 1.00 135.68 70 ASP F N 1
ATOM 6146 C CA . ASP E 4 70 ? 205.287 231.818 265.454 1.00 135.68 70 ASP F CA 1
ATOM 6147 C C . ASP E 4 70 ? 206.626 232.059 264.778 1.00 135.68 70 ASP F C 1
ATOM 6148 O O . ASP E 4 70 ? 206.828 233.104 264.147 1.00 135.68 70 ASP F O 1
ATOM 6153 N N . PHE E 4 71 ? 207.556 231.106 264.897 1.00 139.05 71 PHE F N 1
ATOM 6154 C CA . PHE E 4 71 ? 208.836 231.262 264.216 1.00 139.05 71 PHE F CA 1
ATOM 6155 C C . PHE E 4 71 ? 208.630 231.371 262.713 1.00 139.05 71 PHE F C 1
ATOM 6156 O O . PHE E 4 71 ? 209.086 232.326 262.076 1.00 139.05 71 PHE F O 1
ATOM 6164 N N . LEU E 4 72 ? 207.920 230.399 262.139 1.00 130.82 72 LEU F N 1
ATOM 6165 C CA . LEU E 4 72 ? 207.730 230.358 260.694 1.00 130.82 72 LEU F CA 1
ATOM 6166 C C . LEU E 4 72 ? 206.969 231.579 260.206 1.00 130.82 72 LEU F C 1
ATOM 6167 O O . LEU E 4 72 ? 207.215 232.071 259.100 1.00 130.82 72 LEU F O 1
ATOM 6172 N N . ALA E 4 73 ? 206.029 232.078 261.009 1.00 127.61 73 ALA F N 1
ATOM 6173 C CA . ALA E 4 73 ? 205.312 233.283 260.613 1.00 127.61 73 ALA F CA 1
ATOM 6174 C C . ALA E 4 73 ? 206.214 234.509 260.657 1.00 127.61 73 ALA F C 1
ATOM 6175 O O . ALA E 4 73 ? 206.096 235.401 259.810 1.00 127.61 73 ALA F O 1
ATOM 6177 N N . ARG E 4 74 ? 207.109 234.581 261.646 1.00 138.19 74 ARG F N 1
ATOM 6178 C CA . ARG E 4 74 ? 207.989 235.740 261.759 1.00 138.19 74 ARG F CA 1
ATOM 6179 C C . ARG E 4 74 ? 208.893 235.859 260.539 1.00 138.19 74 ARG F C 1
ATOM 6180 O O . ARG E 4 74 ? 209.061 236.948 259.979 1.00 138.19 74 ARG F O 1
ATOM 6188 N N . THR E 4 75 ? 209.482 234.745 260.115 1.00 137.26 75 THR F N 1
ATOM 6189 C CA . THR E 4 75 ? 210.240 234.673 258.876 1.00 137.26 75 THR F CA 1
ATOM 6190 C C . THR E 4 75 ? 209.309 234.213 257.754 1.00 137.26 75 THR F C 1
ATOM 6191 O O . THR E 4 75 ? 208.083 234.250 257.885 1.00 137.26 75 THR F O 1
ATOM 6195 N N . ALA E 4 76 ? 209.885 233.814 256.616 1.00 131.44 76 ALA F N 1
ATOM 6196 C CA . ALA E 4 76 ? 209.117 233.239 255.517 1.00 131.44 76 ALA F CA 1
ATOM 6197 C C . ALA E 4 76 ? 209.856 232.068 254.880 1.00 131.44 76 ALA F C 1
ATOM 6198 O O . ALA E 4 76 ? 209.722 231.824 253.676 1.00 131.44 76 ALA F O 1
ATOM 6200 N N . LEU E 4 77 ? 210.632 231.333 255.670 1.00 136.01 77 LEU F N 1
ATOM 6201 C CA . LEU E 4 77 ? 211.488 230.298 255.112 1.00 136.01 77 LEU F CA 1
ATOM 6202 C C . LEU E 4 77 ? 210.665 229.073 254.714 1.00 136.01 77 LEU F C 1
ATOM 6203 O O . LEU E 4 77 ? 209.673 228.752 255.376 1.00 136.01 77 LEU F O 1
ATOM 6208 N N . PRO E 4 78 ? 211.050 228.356 253.635 1.00 127.80 78 PRO F N 1
ATOM 6209 C CA . PRO E 4 78 ? 210.402 227.072 253.345 1.00 127.80 78 PRO F CA 1
ATOM 6210 C C . PRO E 4 78 ? 210.969 225.955 254.206 1.00 127.80 78 PRO F C 1
ATOM 6211 O O . PRO E 4 78 ? 211.764 226.214 255.114 1.00 127.80 78 PRO F O 1
ATOM 6215 N N . ARG E 4 79 ? 210.573 224.714 253.931 1.00 126.21 79 ARG F N 1
ATOM 6216 C CA . ARG E 4 79 ? 211.170 223.571 254.602 1.00 126.21 79 ARG F CA 1
ATOM 6217 C C . ARG E 4 79 ? 212.652 223.464 254.237 1.00 126.21 79 ARG F C 1
ATOM 6218 O O . ARG E 4 79 ? 213.172 224.203 253.397 1.00 126.21 79 ARG F O 1
ATOM 6226 N N . CYS E 4 80 ? 213.337 222.525 254.889 1.00 139.58 80 CYS F N 1
ATOM 6227 C CA . CYS E 4 80 ? 214.741 222.231 254.615 1.00 139.58 80 CYS F CA 1
ATOM 6228 C C . CYS E 4 80 ? 214.915 220.721 254.581 1.00 139.58 80 CYS F C 1
ATOM 6229 O O . CYS E 4 80 ? 214.492 220.023 255.508 1.00 139.58 80 CYS F O 1
ATOM 6232 N N . GLU E 4 81 ? 215.543 220.220 253.516 1.00 139.66 81 GLU F N 1
ATOM 6233 C CA . GLU E 4 81 ? 215.731 218.780 253.375 1.00 139.66 81 GLU F CA 1
ATOM 6234 C C . GLU E 4 81 ? 216.988 218.318 254.102 1.00 139.66 81 GLU F C 1
ATOM 6235 O O . GLU E 4 81 ? 216.966 217.315 254.826 1.00 139.66 81 GLU F O 1
ATOM 6241 N N . ASN E 4 82 ? 218.090 219.041 253.926 1.00 142.02 82 ASN F N 1
ATOM 6242 C CA . ASN E 4 82 ? 219.384 218.676 254.483 1.00 142.02 82 ASN F CA 1
ATOM 6243 C C . ASN E 4 82 ? 219.625 219.381 255.812 1.00 142.02 82 ASN F C 1
ATOM 6244 O O . ASN E 4 82 ? 219.075 220.452 256.080 1.00 142.02 82 ASN F O 1
ATOM 6249 N N . LEU E 4 83 ? 220.463 218.762 256.648 1.00 142.53 83 LEU F N 1
ATOM 6250 C CA . LEU E 4 83 ? 220.735 219.304 257.976 1.00 142.53 83 LEU F CA 1
ATOM 6251 C C . LEU E 4 83 ? 221.574 220.574 257.938 1.00 142.53 83 LEU F C 1
ATOM 6252 O O . LEU E 4 83 ? 221.576 221.323 258.924 1.00 142.53 83 LEU F O 1
ATOM 6257 N N . VAL E 4 84 ? 222.283 220.837 256.841 1.00 144.47 84 VAL F N 1
ATOM 6258 C CA . VAL E 4 84 ? 223.047 222.078 256.750 1.00 144.47 84 VAL F CA 1
ATOM 6259 C C . VAL E 4 84 ? 222.108 223.273 256.843 1.00 144.47 84 VAL F C 1
ATOM 6260 O O . VAL E 4 84 ? 222.338 224.202 257.627 1.00 144.47 84 VAL F O 1
ATOM 6264 N N . LYS E 4 85 ? 221.012 223.238 256.080 1.00 143.07 85 LYS F N 1
ATOM 6265 C CA . LYS E 4 85 ? 220.032 224.317 256.132 1.00 143.07 85 LYS F CA 1
ATOM 6266 C C . LYS E 4 85 ? 219.470 224.483 257.538 1.00 143.07 85 LYS F C 1
ATOM 6267 O O . LYS E 4 85 ? 219.232 225.612 257.987 1.00 143.07 85 LYS F O 1
ATOM 6273 N N . THR E 4 86 ? 219.260 223.372 258.251 1.00 144.85 86 THR F N 1
ATOM 6274 C CA . THR E 4 86 ? 218.882 223.474 259.657 1.00 144.85 86 THR F CA 1
ATOM 6275 C C . THR E 4 86 ? 219.949 224.224 260.439 1.00 144.85 86 THR F C 1
ATOM 6276 O O . THR E 4 86 ? 219.633 225.028 261.322 1.00 144.85 86 THR F O 1
ATOM 6280 N N . SER E 4 87 ? 221.222 223.991 260.110 1.00 148.92 87 SER F N 1
ATOM 6281 C CA . SER E 4 87 ? 222.294 224.701 260.799 1.00 148.92 87 SER F CA 1
ATOM 6282 C C . SER E 4 87 ? 222.199 226.204 260.570 1.00 148.92 87 SER F C 1
ATOM 6283 O O . SER E 4 87 ? 222.244 226.988 261.527 1.00 148.92 87 SER F O 1
ATOM 6286 N N . GLU E 4 88 ? 222.086 226.633 259.306 1.00 147.68 88 GLU F N 1
ATOM 6287 C CA . GLU E 4 88 ? 222.059 228.080 259.075 1.00 147.68 88 GLU F CA 1
ATOM 6288 C C . GLU E 4 88 ? 220.810 228.718 259.673 1.00 147.68 88 GLU F C 1
ATOM 6289 O O . GLU E 4 88 ? 220.894 229.801 260.260 1.00 147.68 88 GLU F O 1
ATOM 6295 N N . VAL E 4 89 ? 219.645 228.080 259.544 1.00 145.67 89 VAL F N 1
ATOM 6296 C CA . VAL E 4 89 ? 218.435 228.707 260.074 1.00 145.67 89 VAL F CA 1
ATOM 6297 C C . VAL E 4 89 ? 218.475 228.752 261.598 1.00 145.67 89 VAL F C 1
ATOM 6298 O O . VAL E 4 89 ? 218.003 229.718 262.210 1.00 145.67 89 VAL F O 1
ATOM 6302 N N . LEU E 4 90 ? 219.029 227.721 262.241 1.00 144.72 90 LEU F N 1
ATOM 6303 C CA . LEU E 4 90 ? 219.140 227.752 263.694 1.00 144.72 90 LEU F CA 1
ATOM 6304 C C . LEU E 4 90 ? 220.111 228.834 264.148 1.00 144.72 90 LEU F C 1
ATOM 6305 O O . LEU E 4 90 ? 219.781 229.657 265.009 1.00 144.72 90 LEU F O 1
ATOM 6310 N N . SER E 4 91 ? 221.315 228.854 263.571 1.00 146.84 91 SER F N 1
ATOM 6311 C CA . SER E 4 91 ? 222.347 229.766 264.052 1.00 146.84 91 SER F CA 1
ATOM 6312 C C . SER E 4 91 ? 222.019 231.215 263.720 1.00 146.84 91 SER F C 1
ATOM 6313 O O . SER E 4 91 ? 222.234 232.110 264.545 1.00 146.84 91 SER F O 1
ATOM 6316 N N . LYS E 4 92 ? 221.499 231.469 262.521 1.00 144.48 92 LYS F N 1
ATOM 6317 C CA . LYS E 4 92 ? 221.394 232.826 262.002 1.00 144.48 92 LYS F CA 1
ATOM 6318 C C . LYS E 4 92 ? 220.097 233.514 262.406 1.00 144.48 92 LYS F C 1
ATOM 6319 O O . LYS E 4 92 ? 220.105 234.715 262.694 1.00 144.48 92 LYS F O 1
ATOM 6325 N N . CYS E 4 93 ? 218.984 232.778 262.433 1.00 145.92 93 CYS F N 1
ATOM 6326 C CA . CYS E 4 93 ? 217.653 233.362 262.563 1.00 145.92 93 CYS F CA 1
ATOM 6327 C C . CYS E 4 93 ? 216.929 232.939 263.831 1.00 145.92 93 CYS F C 1
ATOM 6328 O O . CYS E 4 93 ? 216.447 233.802 264.575 1.00 145.92 93 CYS F O 1
ATOM 6331 N N . ALA E 4 94 ? 216.830 231.635 264.098 1.00 145.94 94 ALA F N 1
ATOM 6332 C CA . ALA E 4 94 ? 215.964 231.153 265.172 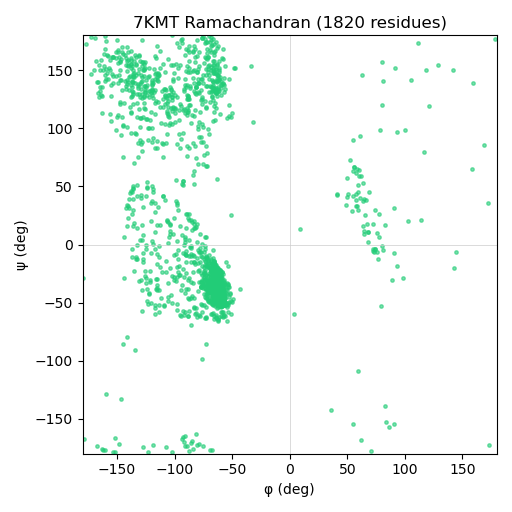1.00 145.94 94 ALA F CA 1
ATOM 6333 C C . ALA E 4 94 ? 216.438 231.644 266.536 1.00 145.94 94 ALA F C 1
ATOM 6334 O O . ALA E 4 94 ? 215.722 232.375 267.233 1.00 145.94 94 ALA F O 1
ATOM 6336 N N . PHE E 4 95 ? 217.644 231.239 266.939 1.00 147.62 95 PHE F N 1
ATOM 6337 C CA . PHE E 4 95 ? 218.200 231.727 268.196 1.00 147.62 95 PHE F CA 1
ATOM 6338 C C . PHE E 4 95 ? 218.379 233.237 268.165 1.00 147.62 95 PHE F C 1
ATOM 6339 O O . PHE E 4 95 ? 218.147 233.920 269.170 1.00 147.62 95 PHE F O 1
ATOM 6347 N N . LYS E 4 96 ? 218.790 233.779 267.019 1.00 148.16 96 LYS F N 1
ATOM 6348 C CA . LYS E 4 96 ? 219.052 235.208 266.938 1.00 148.16 96 LYS F CA 1
ATOM 6349 C C . LYS E 4 96 ? 217.782 236.038 267.066 1.00 148.16 96 LYS F C 1
ATOM 6350 O O . LYS E 4 96 ? 217.866 237.221 267.413 1.00 148.16 96 LYS F O 1
ATOM 6356 N N . ILE E 4 97 ? 216.615 235.454 266.794 1.00 144.67 97 ILE F N 1
ATOM 6357 C CA . ILE E 4 97 ? 215.341 236.138 266.985 1.00 144.67 97 ILE F CA 1
ATOM 6358 C C . ILE E 4 97 ? 214.895 235.922 268.423 1.00 144.67 97 ILE F C 1
ATOM 6359 O O . ILE E 4 97 ? 214.662 236.878 269.169 1.00 144.67 97 ILE F O 1
ATOM 6364 N N . PHE E 4 98 ? 214.772 234.656 268.818 1.00 143.76 98 PHE F N 1
ATOM 6365 C CA . PHE E 4 98 ? 214.024 234.333 270.025 1.00 143.76 98 PHE F CA 1
ATOM 6366 C C . PHE E 4 98 ? 214.750 234.728 271.301 1.00 143.76 98 PHE F C 1
ATOM 6367 O O . PHE E 4 98 ? 214.095 235.013 272.309 1.00 143.76 98 PHE F O 1
ATOM 6375 N N . LEU E 4 99 ? 216.079 234.711 271.305 1.00 148.32 99 LEU F N 1
ATOM 6376 C CA . LEU E 4 99 ? 216.812 235.212 272.460 1.00 148.32 99 LEU F CA 1
ATOM 6377 C C . LEU E 4 99 ? 218.104 235.935 272.088 1.00 148.32 99 LEU F C 1
ATOM 6378 O O . LEU E 4 99 ? 218.868 236.301 272.989 1.00 148.32 99 LEU F O 1
ATOM 6383 N N . ASN E 4 100 ? 218.364 236.161 270.800 1.00 150.11 100 ASN F N 1
ATOM 6384 C CA . ASN E 4 100 ? 219.447 237.029 270.341 1.00 150.11 100 ASN F CA 1
ATOM 6385 C C . ASN E 4 100 ? 220.806 236.495 270.793 1.00 150.11 100 ASN F C 1
ATOM 6386 O O . ASN E 4 100 ? 221.563 237.146 271.515 1.00 150.11 100 ASN F O 1
ATOM 6391 N N . ILE E 4 101 ? 221.088 235.274 270.363 1.00 151.39 101 ILE F N 1
ATOM 6392 C CA . ILE E 4 101 ? 222.416 234.688 270.466 1.00 151.39 101 ILE F CA 1
ATOM 6393 C C . ILE E 4 101 ? 222.698 233.983 269.151 1.00 151.39 101 ILE F C 1
ATOM 6394 O O . ILE E 4 101 ? 221.805 233.360 268.567 1.00 151.39 101 ILE F O 1
ATOM 6399 N N . THR E 4 102 ? 223.936 234.095 268.682 1.00 147.95 102 THR F N 1
ATOM 6400 C CA . THR E 4 102 ? 224.345 233.540 267.401 1.00 147.95 102 THR F CA 1
ATOM 6401 C C . THR E 4 102 ? 225.279 232.369 267.676 1.00 147.95 102 THR F C 1
ATOM 6402 O O . THR E 4 102 ? 226.500 232.501 267.523 1.00 147.95 102 THR F O 1
ATOM 6406 N N . PRO E 4 103 ? 224.753 231.224 268.110 1.00 153.34 103 PRO F N 1
ATOM 6407 C CA . PRO E 4 103 ? 225.627 230.102 268.450 1.00 153.34 103 PRO F CA 1
ATOM 6408 C C . PRO E 4 103 ? 226.367 229.591 267.228 1.00 153.34 103 PRO F C 1
ATOM 6409 O O . PRO E 4 103 ? 225.862 229.636 266.104 1.00 153.34 103 PRO F O 1
ATOM 6413 N N . ASN E 4 104 ? 227.580 229.100 267.459 1.00 150.55 104 ASN F N 1
ATOM 6414 C CA . ASN E 4 104 ? 228.396 228.579 266.372 1.00 150.55 104 ASN F CA 1
ATOM 6415 C C . ASN E 4 104 ? 228.082 227.105 266.150 1.00 150.55 104 ASN F C 1
ATOM 6416 O O . ASN E 4 104 ? 227.445 226.454 266.975 1.00 150.55 104 ASN F O 1
ATOM 6421 N N . ILE E 4 105 ? 228.535 226.578 265.015 1.00 149.61 105 ILE F N 1
ATOM 6422 C CA . ILE E 4 105 ? 228.368 225.170 264.674 1.00 149.61 105 ILE F CA 1
ATOM 6423 C C . ILE E 4 105 ? 229.736 224.571 264.394 1.00 149.61 105 ILE F C 1
ATOM 6424 O O . ILE E 4 105 ? 230.572 225.189 263.725 1.00 149.61 105 ILE F O 1
ATOM 6429 N N . THR E 4 106 ? 229.959 223.364 264.906 1.00 152.33 106 THR F N 1
ATOM 6430 C CA . THR E 4 106 ? 231.233 222.671 264.777 1.00 152.33 106 THR F CA 1
ATOM 6431 C C . THR E 4 106 ? 230.961 221.171 264.811 1.00 152.33 106 THR F C 1
ATOM 6432 O O . THR E 4 106 ? 229.810 220.727 264.897 1.00 152.33 106 THR F O 1
ATOM 6436 N N . ASN E 4 107 ? 232.043 220.393 264.735 1.00 149.67 107 ASN F N 1
ATOM 6437 C CA . ASN E 4 107 ? 231.997 218.940 264.907 1.00 149.67 107 ASN F CA 1
ATOM 6438 C C . ASN E 4 107 ? 231.050 218.284 263.906 1.00 149.67 107 ASN F C 1
ATOM 6439 O O . ASN E 4 107 ? 230.264 217.400 264.253 1.00 149.67 107 ASN F O 1
ATOM 6444 N N . TRP E 4 108 ? 231.126 218.719 262.653 1.00 146.49 108 TRP F N 1
ATOM 6445 C CA . TRP E 4 108 ? 230.287 218.158 261.598 1.00 146.49 108 TRP F CA 1
ATOM 6446 C C . TRP E 4 108 ? 230.770 216.747 261.295 1.00 146.49 108 TRP F C 1
ATOM 6447 O O . TRP E 4 108 ? 231.747 216.553 260.570 1.00 146.49 108 TRP F O 1
ATOM 6458 N N . SER E 4 109 ? 230.086 215.751 261.850 1.00 145.68 109 SER F N 1
ATOM 6459 C CA . SER E 4 109 ? 230.478 214.369 261.633 1.00 145.68 109 SER F CA 1
ATOM 6460 C C . SER E 4 109 ? 230.208 213.956 260.188 1.00 145.68 109 SER F C 1
ATOM 6461 O O . SER E 4 109 ? 229.631 214.702 259.391 1.00 145.68 109 SER F O 1
ATOM 6464 N N . HIS E 4 110 ? 230.639 212.743 259.853 1.00 146.85 110 HIS F N 1
ATOM 6465 C CA . HIS E 4 110 ? 230.396 212.206 258.523 1.00 146.85 110 HIS F CA 1
ATOM 6466 C C . HIS E 4 110 ? 228.908 211.980 258.297 1.00 146.85 110 HIS F C 1
ATOM 6467 O O . HIS E 4 110 ? 228.130 211.809 259.239 1.00 146.85 110 HIS F O 1
ATOM 6474 N N . ASN E 4 111 ? 228.517 212.018 257.019 1.00 149.45 111 ASN F N 1
ATOM 6475 C CA . ASN E 4 111 ? 227.134 211.890 256.558 1.00 149.45 111 ASN F CA 1
ATOM 6476 C C . ASN E 4 111 ? 226.290 213.127 256.862 1.00 149.45 111 ASN F C 1
ATOM 6477 O O . ASN E 4 111 ? 225.145 213.213 256.405 1.00 149.45 111 ASN F O 1
ATOM 6482 N N . LYS E 4 112 ? 226.845 214.101 257.593 1.00 148.14 112 LYS F N 1
ATOM 6483 C CA . LYS E 4 112 ? 226.104 215.275 258.053 1.00 148.14 112 LYS F CA 1
ATOM 6484 C C . LYS E 4 112 ? 224.793 214.884 258.731 1.00 148.14 112 LYS F C 1
ATOM 6485 O O . LYS E 4 112 ? 223.753 215.518 258.543 1.00 148.14 112 LYS F O 1
ATOM 6491 N N . ASP E 4 113 ? 224.850 213.818 259.526 1.00 146.45 113 ASP F N 1
ATOM 6492 C CA . ASP E 4 113 ? 223.746 213.405 260.383 1.00 146.45 113 ASP F CA 1
ATOM 6493 C C . ASP E 4 113 ? 223.904 213.891 261.817 1.00 146.45 113 ASP F C 1
ATOM 6494 O O . ASP E 4 113 ? 223.066 213.559 262.662 1.00 146.45 113 ASP F O 1
ATOM 6499 N N . THR E 4 114 ? 224.953 214.657 262.114 1.00 146.16 114 THR F N 1
ATOM 6500 C CA . THR E 4 114 ? 225.198 215.131 263.467 1.00 146.16 114 THR F CA 1
ATOM 6501 C C . THR E 4 114 ? 225.995 216.424 263.387 1.00 146.16 114 THR F C 1
ATOM 6502 O O . THR E 4 114 ? 226.831 216.586 262.496 1.00 146.16 114 THR F O 1
ATOM 6506 N N . PHE E 4 115 ? 225.728 217.337 264.316 1.00 147.59 115 PHE F N 1
ATOM 6507 C CA . PHE E 4 115 ? 226.492 218.574 264.389 1.00 147.59 115 PHE F CA 1
ATOM 6508 C C . PHE E 4 115 ? 226.309 219.177 265.771 1.00 147.59 115 PHE F C 1
ATOM 6509 O O . PHE E 4 115 ? 225.236 219.061 266.368 1.00 147.59 115 PHE F O 1
ATOM 6517 N N . SER E 4 116 ? 227.356 219.830 266.271 1.00 151.22 116 SER F N 1
ATOM 6518 C CA . SER E 4 116 ? 227.370 220.365 267.623 1.00 151.22 116 SER F CA 1
ATOM 6519 C C . SER E 4 116 ? 227.238 221.881 267.572 1.00 151.22 116 SER F C 1
ATOM 6520 O O . SER E 4 116 ? 228.016 222.557 266.890 1.00 151.22 116 SER F O 1
ATOM 6523 N N . LEU E 4 117 ? 226.255 222.404 268.297 1.00 151.66 117 LEU F N 1
ATOM 6524 C CA . LEU E 4 117 ? 225.959 223.828 268.354 1.00 151.66 117 LEU F CA 1
ATOM 6525 C C . LEU E 4 117 ? 226.454 224.374 269.685 1.00 151.66 117 LEU F C 1
ATOM 6526 O O . LEU E 4 117 ? 226.120 223.829 270.741 1.00 151.66 117 LEU F O 1
ATOM 6531 N N . ILE E 4 118 ? 227.234 225.452 269.628 1.00 154.40 118 ILE F N 1
ATOM 6532 C CA . ILE E 4 118 ? 227.911 226.032 270.784 1.00 154.40 118 ILE F CA 1
ATOM 6533 C C . ILE E 4 118 ? 227.225 227.347 271.122 1.00 154.40 118 ILE F C 1
ATOM 6534 O O . ILE E 4 118 ? 227.097 228.227 270.260 1.00 154.40 118 ILE F O 1
ATOM 6539 N N . LEU E 4 119 ? 226.859 227.500 272.398 1.00 156.28 119 LEU F N 1
ATOM 6540 C CA . LEU E 4 119 ? 225.886 228.485 272.863 1.00 156.28 119 LEU F CA 1
ATOM 6541 C C . LEU E 4 119 ? 226.502 229.369 273.944 1.00 156.28 119 LEU F C 1
ATOM 6542 O O . LEU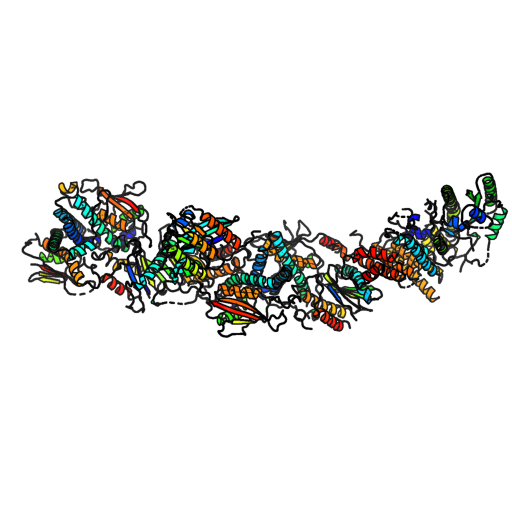 E 4 119 ? 225.968 229.461 275.054 1.00 156.28 119 LEU F O 1
ATOM 6547 N N . ASP E 4 120 ? 227.656 229.975 273.640 1.00 162.52 120 ASP F N 1
ATOM 6548 C CA . ASP E 4 120 ? 228.437 230.695 274.647 1.00 162.52 120 ASP F CA 1
ATOM 6549 C C . ASP E 4 120 ? 227.622 231.753 275.388 1.00 162.52 120 ASP F C 1
ATOM 6550 O O . ASP E 4 120 ? 227.810 231.938 276.595 1.00 162.52 120 ASP F O 1
ATOM 6555 N N . GLU E 4 121 ? 226.709 232.444 274.699 1.00 161.70 121 GLU F N 1
ATOM 6556 C CA . GLU E 4 121 ? 225.905 233.500 275.307 1.00 161.70 121 GLU F CA 1
ATOM 6557 C C . GLU E 4 121 ? 224.597 232.981 275.900 1.00 161.70 121 GLU F C 1
ATOM 6558 O O . GLU E 4 121 ? 223.625 233.743 275.998 1.00 161.70 121 GLU F O 1
ATOM 6564 N N . ASN E 4 122 ? 224.546 231.701 276.290 1.00 157.37 122 ASN F N 1
ATOM 6565 C CA . ASN E 4 122 ? 223.351 231.073 276.846 1.00 157.37 122 ASN F CA 1
ATOM 6566 C C . ASN E 4 122 ? 222.836 231.885 278.036 1.00 157.37 122 ASN F C 1
ATOM 6567 O O . ASN E 4 122 ? 223.479 231.881 279.094 1.00 157.37 122 ASN F O 1
ATOM 6572 N N . PRO E 4 123 ? 221.701 232.591 277.927 1.00 152.94 123 PRO F N 1
ATOM 6573 C CA . PRO E 4 123 ? 221.208 233.351 279.084 1.00 152.94 123 PRO F CA 1
ATOM 6574 C C . PRO E 4 123 ? 220.463 232.517 280.111 1.00 152.94 123 PRO F C 1
ATOM 6575 O O . PRO E 4 123 ? 220.200 233.021 281.210 1.00 152.94 123 PRO F O 1
ATOM 6579 N N . LEU E 4 124 ? 220.111 231.268 279.795 1.00 154.51 124 LEU F N 1
ATOM 6580 C CA . LEU E 4 124 ? 219.391 230.445 280.761 1.00 154.51 124 LEU F CA 1
ATOM 6581 C C . LEU E 4 124 ? 220.247 230.164 281.988 1.00 154.51 124 LEU F C 1
ATOM 6582 O O . LEU E 4 124 ? 219.724 230.090 283.106 1.00 154.51 124 LEU F O 1
ATOM 6587 N N . ALA E 4 125 ? 221.559 230.015 281.797 1.00 158.53 125 ALA F N 1
ATOM 6588 C CA . ALA E 4 125 ? 222.502 229.736 282.873 1.00 158.53 125 ALA F CA 1
ATOM 6589 C C . ALA E 4 125 ? 223.542 230.846 282.961 1.00 158.53 125 ALA F C 1
ATOM 6590 O O . ALA E 4 125 ? 224.748 230.577 282.990 1.00 158.53 125 ALA F O 1
ATOM 6592 N N . ASP E 4 126 ? 223.083 232.098 282.999 1.00 157.81 126 ASP F N 1
ATOM 6593 C CA . ASP E 4 126 ? 223.980 233.238 282.839 1.00 157.81 126 ASP F CA 1
ATOM 6594 C C . ASP E 4 126 ? 224.782 233.501 284.113 1.00 157.81 126 ASP F C 1
ATOM 6595 O O . ASP E 4 126 ? 226.017 233.480 284.094 1.00 157.81 126 ASP F O 1
ATOM 6600 N N . PHE E 4 127 ? 224.091 233.747 285.231 1.00 151.93 127 PHE F N 1
ATOM 6601 C CA . PHE E 4 127 ? 224.719 233.965 286.531 1.00 151.93 127 PHE F CA 1
ATOM 6602 C C . PHE E 4 127 ? 224.399 232.893 287.562 1.00 151.93 127 PHE F C 1
ATOM 6603 O O . PHE E 4 127 ? 224.991 232.913 288.647 1.00 151.93 127 PHE F O 1
ATOM 6611 N N . VAL E 4 128 ? 223.486 231.970 287.270 1.00 154.83 128 VAL F N 1
ATOM 6612 C CA . VAL E 4 128 ? 223.156 230.927 288.233 1.00 154.83 128 VAL F CA 1
ATOM 6613 C C . VAL E 4 128 ? 224.368 230.031 288.442 1.00 154.83 128 VAL F C 1
ATOM 6614 O O . VAL E 4 128 ? 225.031 229.617 287.482 1.00 154.83 128 VAL F O 1
ATOM 6618 N N . GLU E 4 129 ? 224.674 229.747 289.706 1.00 154.35 129 GLU F N 1
ATOM 6619 C CA . GLU E 4 129 ? 225.745 228.840 290.094 1.00 154.35 129 GLU F CA 1
ATOM 6620 C C . GLU E 4 129 ? 225.130 227.688 290.871 1.00 154.35 129 GLU F C 1
ATOM 6621 O O . GLU E 4 129 ? 224.413 227.909 291.852 1.00 154.35 129 GLU F O 1
ATOM 6627 N N . LEU E 4 130 ? 225.413 226.480 290.439 1.00 156.39 130 LEU F N 1
ATOM 6628 C CA . LEU E 4 130 ? 224.705 225.325 290.964 1.00 156.39 130 LEU F CA 1
ATOM 6629 C C . LEU E 4 130 ? 225.383 224.797 292.227 1.00 156.39 130 LEU F C 1
ATOM 6630 O O . LEU E 4 130 ? 226.598 224.950 292.393 1.00 156.39 130 LEU F O 1
ATOM 6635 N N . PRO E 4 131 ? 224.650 224.167 293.145 1.00 157.35 131 PRO F N 1
ATOM 6636 C CA . PRO E 4 131 ? 225.311 223.465 294.249 1.00 157.35 131 PRO F CA 1
ATOM 6637 C C . PRO E 4 131 ? 225.996 222.203 293.751 1.00 157.35 131 PRO F C 1
ATOM 6638 O O . PRO E 4 131 ? 225.756 221.720 292.643 1.00 157.35 131 PRO F O 1
ATOM 6642 N N . MET E 4 132 ? 226.880 221.672 294.599 1.00 159.11 132 MET F N 1
ATOM 6643 C CA . MET E 4 132 ? 227.627 220.474 294.230 1.00 159.11 132 MET F CA 1
ATOM 6644 C C . MET E 4 132 ? 226.690 219.295 293.998 1.00 159.11 132 MET F C 1
ATOM 6645 O O . MET E 4 132 ? 226.939 218.458 293.122 1.00 159.11 132 MET F O 1
ATOM 6650 N N . ASP E 4 133 ? 225.612 219.207 294.780 1.00 160.76 133 ASP F N 1
ATOM 6651 C CA . ASP E 4 133 ? 224.622 218.159 294.556 1.00 160.76 133 ASP F CA 1
ATOM 6652 C C . ASP E 4 133 ? 223.991 218.301 293.176 1.00 160.76 133 ASP F C 1
ATOM 6653 O O . ASP E 4 133 ? 223.795 217.306 292.469 1.00 160.76 133 ASP F O 1
ATOM 6658 N N . ALA E 4 134 ? 223.677 219.533 292.772 1.00 158.48 134 ALA F N 1
ATOM 6659 C CA . ALA E 4 134 ? 223.031 219.747 291.483 1.00 158.48 134 ALA F CA 1
ATOM 6660 C C . ALA E 4 134 ? 223.977 219.472 290.323 1.00 158.48 134 ALA F C 1
ATOM 6661 O O . ALA E 4 134 ? 223.537 219.012 289.264 1.00 158.48 134 ALA F O 1
ATOM 6663 N N . MET E 4 135 ? 225.273 219.734 290.503 1.00 158.17 135 MET F N 1
ATOM 6664 C CA . MET E 4 135 ? 226.226 219.608 289.405 1.00 158.17 135 MET F CA 1
ATOM 6665 C C . MET E 4 135 ? 226.344 218.175 288.901 1.00 158.17 135 MET F C 1
ATOM 6666 O O . MET E 4 135 ? 226.744 217.967 287.750 1.00 158.17 135 MET F O 1
ATOM 6671 N N . LYS E 4 136 ? 225.985 217.185 289.720 1.00 158.12 136 LYS F N 1
ATOM 6672 C CA . LYS E 4 136 ? 226.201 215.793 289.340 1.00 158.12 136 LYS F CA 1
ATOM 6673 C C . LYS E 4 136 ? 225.345 215.395 288.142 1.00 158.12 136 LYS F C 1
ATOM 6674 O O . LYS E 4 136 ? 225.858 214.839 287.164 1.00 158.12 136 LYS F O 1
ATOM 6680 N N . SER E 4 137 ? 224.038 215.684 288.195 1.00 157.41 137 SER F N 1
ATOM 6681 C CA . SER E 4 137 ? 223.082 215.151 287.228 1.00 157.41 137 SER F CA 1
ATOM 6682 C C . SER E 4 137 ? 222.126 216.178 286.634 1.00 157.41 137 SER F C 1
ATOM 6683 O O . SER E 4 137 ? 221.307 215.800 285.789 1.00 157.41 137 SER F O 1
ATOM 6686 N N . LEU E 4 138 ? 222.200 217.449 287.024 1.00 154.64 138 LEU F N 1
ATOM 6687 C CA . LEU E 4 138 ? 221.297 218.452 286.476 1.00 154.64 138 LEU F CA 1
ATOM 6688 C C . LEU E 4 138 ? 221.793 218.930 285.120 1.00 154.64 138 LEU F C 1
ATOM 6689 O O . LEU E 4 138 ? 222.985 219.193 284.935 1.00 154.64 138 LEU F O 1
ATOM 6694 N N . TRP E 4 139 ? 220.868 219.034 284.171 1.00 151.81 139 TRP F N 1
ATOM 6695 C CA . TRP E 4 139 ? 221.105 219.674 282.883 1.00 151.81 139 TRP F CA 1
ATOM 6696 C C . TRP E 4 139 ? 220.258 220.939 282.882 1.00 151.81 139 TRP F C 1
ATOM 6697 O O . TRP E 4 139 ? 219.034 220.868 282.734 1.00 151.81 139 TRP F O 1
ATOM 6708 N N . TYR E 4 140 ? 220.908 222.092 283.053 1.00 153.59 140 TYR F N 1
ATOM 6709 C CA . TYR E 4 140 ? 220.173 223.309 283.384 1.00 153.59 140 TYR F CA 1
ATOM 6710 C C . TYR E 4 140 ? 219.269 223.752 282.242 1.00 153.59 140 TYR F C 1
ATOM 6711 O O . TYR E 4 140 ? 218.072 223.985 282.444 1.00 153.59 140 TYR F O 1
ATOM 6720 N N . SER E 4 141 ? 219.813 223.850 281.031 1.00 153.63 141 SER F N 1
ATOM 6721 C CA . SER E 4 141 ? 219.076 224.335 279.866 1.00 153.63 141 SER F CA 1
ATOM 6722 C C . SER E 4 141 ? 218.555 223.187 279.009 1.00 153.63 141 SER F C 1
ATOM 6723 O O . SER E 4 141 ? 218.553 223.258 277.778 1.00 153.63 141 SER F O 1
ATOM 6726 N N . ASN E 4 142 ? 218.110 222.102 279.650 1.00 152.75 142 ASN F N 1
ATOM 6727 C CA . ASN E 4 142 ? 217.515 220.984 278.923 1.00 152.75 142 ASN F CA 1
ATOM 6728 C C . ASN E 4 142 ? 216.242 221.381 278.189 1.00 152.75 142 ASN F C 1
ATOM 6729 O O . ASN E 4 142 ? 215.857 220.711 277.219 1.00 152.75 142 ASN F O 1
ATOM 6734 N N . ILE E 4 143 ? 215.579 222.453 278.628 1.00 148.26 143 ILE F N 1
ATOM 6735 C CA . ILE E 4 143 ? 214.398 222.935 277.923 1.00 148.26 143 ILE F CA 1
ATOM 6736 C C . ILE E 4 143 ? 214.762 223.327 276.496 1.00 148.26 143 ILE F C 1
ATOM 6737 O O . ILE E 4 143 ? 213.974 223.129 275.567 1.00 148.26 143 ILE F O 1
ATOM 6742 N N . LEU E 4 144 ? 215.967 223.871 276.295 1.00 147.60 144 LEU F N 1
ATOM 6743 C CA . LEU E 4 144 ? 216.405 224.207 274.944 1.00 147.60 144 LEU F CA 1
ATOM 6744 C C . LEU E 4 144 ? 216.512 222.960 274.076 1.00 147.60 144 LEU F C 1
ATOM 6745 O O . LEU E 4 144 ? 216.103 222.968 272.909 1.00 147.60 144 LEU F O 1
ATOM 6750 N N . CYS E 4 145 ? 217.064 221.878 274.628 1.00 151.57 145 CYS F N 1
ATOM 6751 C CA . CYS E 4 145 ? 217.168 220.631 273.875 1.00 151.57 145 CYS F CA 1
ATOM 6752 C C . CYS E 4 145 ? 215.788 220.095 273.518 1.00 151.57 145 CYS F C 1
ATOM 6753 O O . CYS E 4 145 ? 215.548 219.666 272.380 1.00 151.57 145 CYS F O 1
ATOM 6756 N N . GLY E 4 146 ? 214.866 220.108 274.482 1.00 148.52 146 GLY F N 1
ATOM 6757 C CA . GLY E 4 146 ? 213.511 219.668 274.190 1.00 148.52 146 GLY F CA 1
ATOM 6758 C C . GLY E 4 146 ? 212.844 220.518 273.124 1.00 148.52 146 GLY F C 1
ATOM 6759 O O . GLY E 4 146 ? 212.123 220.004 272.264 1.00 148.52 146 GLY F O 1
ATOM 6760 N N . VAL E 4 147 ? 213.075 221.831 273.170 1.00 145.75 147 VAL F N 1
ATOM 6761 C CA . VAL E 4 147 ? 212.509 222.733 272.173 1.00 145.75 147 VAL F CA 1
ATOM 6762 C C . VAL E 4 147 ? 213.058 222.412 270.796 1.00 145.75 147 VAL F C 1
ATOM 6763 O O . VAL E 4 147 ? 212.315 222.391 269.808 1.00 145.75 147 VAL F O 1
ATOM 6767 N N . LEU E 4 148 ? 214.365 222.183 270.699 1.00 145.21 148 LEU F N 1
ATOM 6768 C CA . LEU E 4 148 ? 214.941 221.848 269.404 1.00 145.21 148 LEU F CA 1
ATOM 6769 C C . LEU E 4 148 ? 214.367 220.541 268.878 1.00 145.21 148 LEU F C 1
ATOM 6770 O O . LEU E 4 148 ? 214.027 220.442 267.693 1.00 145.21 148 LEU F O 1
ATOM 6775 N N . LYS E 4 149 ? 214.209 219.541 269.753 1.00 145.31 149 LYS F N 1
ATOM 6776 C CA . LYS E 4 149 ? 213.598 218.282 269.329 1.00 145.31 149 LYS F CA 1
ATOM 6777 C C . LYS E 4 149 ? 212.194 218.511 268.791 1.00 145.31 149 LYS F C 1
ATOM 6778 O O . LYS E 4 149 ? 211.858 218.068 267.686 1.00 145.31 149 LYS F O 1
ATOM 6784 N N . GLY E 4 150 ? 211.356 219.196 269.571 1.00 140.35 150 GLY F N 1
ATOM 6785 C CA . GLY E 4 150 ? 209.974 219.386 269.165 1.00 140.35 150 GLY F CA 1
ATOM 6786 C C . GLY E 4 150 ? 209.855 220.178 267.879 1.00 140.35 150 GLY F C 1
ATOM 6787 O O . GLY E 4 150 ? 209.087 219.821 266.983 1.00 140.35 150 GLY F O 1
ATOM 6788 N N . SER E 4 151 ? 210.626 221.260 267.767 1.00 139.83 151 SER F N 1
ATOM 6789 C CA . SER E 4 151 ? 210.541 222.104 266.584 1.00 139.83 151 SER F CA 1
ATOM 6790 C C . SER E 4 151 ? 211.029 221.366 265.344 1.00 139.83 151 SER F C 1
ATOM 6791 O O . SER E 4 151 ? 210.399 221.431 264.283 1.00 139.83 151 SER F O 1
ATOM 6794 N N . LEU E 4 152 ? 212.153 220.652 265.451 1.00 140.94 152 LEU F N 1
ATOM 6795 C CA . LEU E 4 152 ? 212.660 219.942 264.283 1.00 140.94 152 LEU F CA 1
ATOM 6796 C C . LEU E 4 152 ? 211.758 218.777 263.899 1.00 140.94 152 LEU F C 1
ATOM 6797 O O . LEU E 4 152 ? 211.660 218.441 262.713 1.00 140.94 152 LEU F O 1
ATOM 6802 N N . GLU E 4 153 ? 211.092 218.146 264.871 1.00 137.70 153 GLU F N 1
ATOM 6803 C CA . GLU E 4 153 ? 210.075 217.159 264.527 1.00 137.70 153 GLU F CA 1
ATOM 6804 C C . GLU E 4 153 ? 208.911 217.816 263.799 1.00 137.70 153 GLU F C 1
ATOM 6805 O O . GLU E 4 153 ? 208.372 217.255 262.838 1.00 137.70 153 GLU F O 1
ATOM 6811 N N . MET E 4 154 ? 208.506 219.006 264.252 1.00 134.95 154 MET F N 1
ATOM 6812 C CA . MET E 4 154 ? 207.370 219.695 263.651 1.00 134.95 154 MET F CA 1
ATOM 6813 C C . MET E 4 154 ? 207.606 220.017 262.183 1.00 134.95 154 MET F C 1
ATOM 6814 O O . MET E 4 154 ? 206.642 220.156 261.427 1.00 134.95 154 MET F O 1
ATOM 6819 N N . VAL E 4 155 ? 208.870 220.144 261.763 1.00 133.63 155 VAL F N 1
ATOM 6820 C CA . VAL E 4 155 ? 209.203 220.415 260.364 1.00 133.63 155 VAL F CA 1
ATOM 6821 C C . VAL E 4 155 ? 209.286 219.143 259.530 1.00 133.63 155 VAL F C 1
ATOM 6822 O O . VAL E 4 155 ? 209.454 219.236 258.308 1.00 133.63 155 VAL F O 1
ATOM 6826 N N . GLN E 4 156 ? 209.088 217.966 260.142 1.00 135.86 156 GLN F N 1
ATOM 6827 C CA . GLN E 4 156 ? 209.287 216.633 259.565 1.00 135.86 156 GLN F CA 1
ATOM 6828 C C . GLN E 4 156 ? 210.757 216.243 259.504 1.00 135.86 156 GLN F C 1
ATOM 6829 O O . GLN E 4 156 ? 211.147 215.449 258.641 1.00 135.86 156 GLN F O 1
ATOM 6835 N N . LEU E 4 157 ? 211.590 216.794 260.391 1.00 139.05 157 LEU F N 1
ATOM 6836 C CA . LEU E 4 157 ? 212.943 216.286 260.628 1.00 139.05 157 LEU F CA 1
ATOM 6837 C C . LEU E 4 157 ? 212.961 215.646 262.014 1.00 139.05 157 LEU F C 1
ATOM 6838 O O . LEU E 4 157 ? 213.299 216.276 263.017 1.00 139.05 157 LEU F O 1
ATOM 6843 N N . ASP E 4 158 ? 212.586 214.369 262.063 1.00 140.82 158 ASP F N 1
ATOM 6844 C CA . ASP E 4 158 ? 212.664 213.624 263.312 1.00 140.82 158 ASP F CA 1
ATOM 6845 C C . ASP E 4 158 ? 214.119 213.551 263.754 1.00 140.82 158 ASP F C 1
ATOM 6846 O O . ASP E 4 158 ? 215.010 213.245 262.959 1.00 140.82 158 ASP F O 1
ATOM 6851 N N . CYS E 4 159 ? 214.354 213.828 265.034 1.00 148.08 159 CYS F N 1
ATOM 6852 C CA . CYS E 4 159 ? 215.702 214.115 265.501 1.00 148.08 159 CYS F CA 1
ATOM 6853 C C . CYS E 4 159 ? 215.847 213.693 266.954 1.00 148.08 159 CYS F C 1
ATOM 6854 O O . CYS E 4 159 ? 214.861 213.520 267.675 1.00 148.08 159 CYS F O 1
ATOM 6857 N N . ASP E 4 160 ? 217.103 213.527 267.365 1.00 147.04 160 ASP F N 1
ATOM 6858 C CA . ASP E 4 160 ? 217.473 213.311 268.756 1.00 147.04 160 ASP F CA 1
ATOM 6859 C C . ASP E 4 160 ? 218.549 214.323 269.113 1.00 147.04 160 ASP F C 1
ATOM 6860 O O . ASP E 4 160 ? 219.566 214.420 268.419 1.00 147.04 160 ASP F O 1
ATOM 6865 N N . VAL E 4 161 ? 218.320 215.076 270.186 1.00 147.38 161 VAL F N 1
ATOM 6866 C CA . VAL E 4 161 ? 219.207 216.159 270.597 1.00 147.38 161 VAL F CA 1
ATOM 6867 C C . VAL E 4 161 ? 219.378 216.095 272.107 1.00 147.38 161 VAL F C 1
ATOM 6868 O O . VAL E 4 161 ? 218.395 215.960 272.843 1.00 147.38 161 VAL F O 1
ATOM 6872 N N . TRP E 4 162 ? 220.623 216.180 272.568 1.00 145.68 162 TRP F N 1
ATOM 6873 C CA . TRP E 4 162 ? 220.907 216.225 273.995 1.00 145.68 162 TRP F CA 1
ATOM 6874 C C . TRP E 4 162 ? 222.303 216.802 274.193 1.00 145.68 162 TRP F C 1
ATOM 6875 O O . TRP E 4 162 ? 223.078 216.954 273.246 1.00 145.68 162 TRP F O 1
ATOM 6886 N N . PHE E 4 163 ? 222.606 217.127 275.446 1.00 151.72 163 PHE F N 1
ATOM 6887 C CA . PHE E 4 163 ? 223.807 217.882 275.776 1.00 151.72 163 PHE F CA 1
ATOM 6888 C C . PHE E 4 163 ? 225.077 217.093 275.490 1.00 151.72 163 PHE F C 1
ATOM 6889 O O . PHE E 4 163 ? 225.099 215.861 275.538 1.00 151.72 163 PHE F O 1
ATOM 6897 N N . VAL E 4 164 ? 226.146 217.831 275.187 1.00 151.32 164 VAL F N 1
ATOM 6898 C CA . VAL E 4 164 ? 227.492 217.276 275.095 1.00 151.32 164 VAL F CA 1
ATOM 6899 C C . VAL E 4 164 ? 228.445 218.046 276.005 1.00 151.32 164 VAL F C 1
ATOM 6900 O O . VAL E 4 164 ? 229.487 217.516 276.407 1.00 151.32 164 VAL F O 1
ATOM 6904 N N . SER E 4 165 ? 228.110 219.292 276.345 1.00 156.10 165 SER F N 1
ATOM 6905 C CA . SER E 4 165 ? 228.937 220.041 277.282 1.00 156.10 165 SER F CA 1
ATOM 6906 C C . SER E 4 165 ? 228.117 221.162 277.901 1.00 156.10 165 SER F C 1
ATOM 6907 O O . SER E 4 165 ? 227.220 221.718 277.263 1.00 156.10 165 SER F O 1
ATOM 6910 N N . ASP E 4 166 ? 228.439 221.483 279.154 1.00 161.20 166 ASP F N 1
ATOM 6911 C CA . ASP E 4 166 ? 227.846 222.619 279.846 1.00 161.20 166 ASP F CA 1
ATOM 6912 C C . ASP E 4 166 ? 228.902 223.226 280.758 1.00 161.20 166 ASP F C 1
ATOM 6913 O O . ASP E 4 166 ? 229.583 222.499 281.486 1.00 161.20 166 ASP F O 1
ATOM 6918 N N . ILE E 4 167 ? 229.032 224.554 280.713 1.00 159.56 167 ILE F N 1
ATOM 6919 C CA . ILE E 4 167 ? 229.988 225.240 281.579 1.00 159.56 167 ILE F CA 1
ATOM 6920 C C . ILE E 4 167 ? 229.639 225.021 283.043 1.00 159.56 167 ILE F C 1
ATOM 6921 O O . ILE E 4 167 ? 230.528 224.981 283.903 1.00 159.56 167 ILE F O 1
ATOM 6926 N N . LEU E 4 168 ? 228.348 224.882 283.354 1.00 159.00 168 LEU F N 1
ATOM 6927 C CA . LEU E 4 168 ? 227.931 224.665 284.735 1.00 159.00 168 LEU F CA 1
ATOM 6928 C C . LEU E 4 168 ? 228.476 223.355 285.285 1.00 159.00 168 LEU F C 1
ATOM 6929 O O . LEU E 4 168 ? 228.818 223.275 286.470 1.00 159.00 168 LEU F O 1
ATOM 6934 N N . ARG E 4 169 ? 228.567 222.325 284.449 1.00 159.32 169 ARG F N 1
ATOM 6935 C CA . ARG E 4 169 ? 229.145 221.048 284.849 1.00 159.32 169 ARG F CA 1
ATOM 6936 C C . ARG E 4 169 ? 230.669 221.035 284.771 1.00 159.32 169 ARG F C 1
ATOM 6937 O O . ARG E 4 169 ? 231.261 219.952 284.829 1.00 159.32 169 ARG F O 1
ATOM 6945 N N . GLY E 4 170 ? 231.316 222.192 284.642 1.00 162.79 170 GLY F N 1
ATOM 6946 C CA . GLY E 4 170 ? 232.757 222.238 284.528 1.00 162.79 170 GLY F CA 1
ATOM 6947 C C . GLY E 4 170 ? 233.299 221.879 283.164 1.00 162.79 170 GLY F C 1
ATOM 6948 O O . GLY E 4 170 ? 234.521 221.776 283.010 1.00 162.79 170 GLY F O 1
ATOM 6949 N N . ASP E 4 171 ? 232.436 221.682 282.171 1.00 161.75 171 ASP F N 1
ATOM 6950 C CA . ASP E 4 171 ? 232.897 221.338 280.836 1.00 161.75 171 ASP F CA 1
ATOM 6951 C C . ASP E 4 171 ? 233.507 222.566 280.163 1.00 161.75 171 ASP F C 1
ATOM 6952 O O . ASP E 4 171 ? 233.525 223.671 280.712 1.00 161.75 171 ASP F O 1
ATOM 6957 N N . SER E 4 172 ? 234.021 222.358 278.950 1.00 158.37 172 SER F N 1
ATOM 6958 C CA . SER E 4 172 ? 234.719 223.428 278.244 1.00 158.37 172 SER F CA 1
ATOM 6959 C C . SER E 4 172 ? 233.781 224.586 277.917 1.00 158.37 172 SER F C 1
ATOM 6960 O O . SER E 4 172 ? 234.132 225.755 278.114 1.00 158.37 172 SER F O 1
ATOM 6963 N N . GLN E 4 173 ? 232.587 224.284 277.413 1.00 158.41 173 GLN F N 1
ATOM 6964 C CA . GLN E 4 173 ? 231.611 225.316 277.080 1.00 158.41 173 GLN F CA 1
ATOM 6965 C C . GLN E 4 173 ? 230.210 224.723 277.205 1.00 158.41 173 GLN F C 1
ATOM 6966 O O . GLN E 4 173 ? 230.020 223.644 277.776 1.00 158.41 173 GLN F O 1
ATOM 6972 N N . THR E 4 174 ? 229.225 225.443 276.667 1.00 158.73 174 THR F N 1
ATOM 6973 C CA . THR E 4 174 ? 227.846 224.978 276.559 1.00 158.73 174 THR F CA 1
ATOM 6974 C C . THR E 4 174 ? 227.610 224.584 275.108 1.00 158.73 174 THR F C 1
ATOM 6975 O O . THR E 4 174 ? 227.458 225.451 274.241 1.00 158.73 174 THR F O 1
ATOM 6979 N N . GLU E 4 175 ? 227.581 223.277 274.852 1.00 154.24 175 GLU F N 1
ATOM 6980 C CA . GLU E 4 175 ? 227.456 222.743 273.505 1.00 154.24 175 GLU F CA 1
ATOM 6981 C C . GLU E 4 175 ? 226.462 221.592 273.512 1.00 154.24 175 GLU F C 1
ATOM 6982 O O . GLU E 4 175 ? 226.462 220.770 274.435 1.00 154.24 175 GLU F O 1
ATOM 6988 N N . ILE E 4 176 ? 225.629 221.538 272.471 1.00 150.26 176 ILE F N 1
ATOM 6989 C CA . ILE E 4 176 ? 224.564 220.548 272.338 1.00 150.26 176 ILE F CA 1
ATOM 6990 C C . ILE E 4 176 ? 224.729 219.845 271.000 1.00 150.26 176 ILE F C 1
ATOM 6991 O O . ILE E 4 176 ? 224.912 220.502 269.970 1.00 150.26 176 ILE F O 1
ATOM 6996 N N . LYS E 4 177 ? 224.643 218.518 271.010 1.00 146.98 177 LYS F N 1
ATOM 6997 C CA . LYS E 4 177 ? 224.758 217.720 269.795 1.00 146.98 177 LYS F CA 1
ATOM 6998 C C . LYS E 4 177 ? 223.372 217.466 269.216 1.00 146.98 177 LYS F C 1
ATOM 6999 O O . LYS E 4 177 ? 222.547 216.791 269.842 1.00 146.98 177 LYS F O 1
ATOM 7005 N N . VAL E 4 178 ? 223.121 218.001 268.024 1.00 146.47 178 VAL F N 1
ATOM 7006 C CA . VAL E 4 178 ? 221.905 217.733 267.268 1.00 146.47 178 VAL F CA 1
ATOM 7007 C C . VAL E 4 178 ? 222.216 216.591 266.313 1.00 146.47 178 VAL F C 1
ATOM 7008 O O . VAL E 4 178 ? 223.098 216.719 265.455 1.00 146.47 178 VAL F O 1
ATOM 7012 N N . LYS E 4 179 ? 221.491 215.481 266.456 1.00 146.42 179 LYS F N 1
ATOM 7013 C CA . LYS E 4 179 ? 221.734 214.257 265.698 1.00 146.42 179 LYS F CA 1
ATOM 7014 C C . LYS E 4 179 ? 220.450 213.835 265.002 1.00 146.42 179 LYS F C 1
ATOM 7015 O O . LYS E 4 179 ? 219.458 213.512 265.664 1.00 146.42 179 LYS F O 1
ATOM 7021 N N . LEU E 4 180 ? 220.472 213.831 263.671 1.00 141.41 180 LEU F N 1
ATOM 7022 C CA . LEU E 4 180 ? 219.349 213.307 262.909 1.00 141.41 180 LEU F CA 1
ATOM 7023 C C . LEU E 4 180 ? 219.160 211.825 263.206 1.00 141.41 180 LEU F C 1
ATOM 7024 O O . LEU E 4 180 ? 220.121 211.087 263.444 1.00 141.41 180 LEU F O 1
ATOM 7029 N N . ASN E 4 181 ? 217.901 211.397 263.197 1.00 141.30 181 ASN F N 1
ATOM 7030 C CA . ASN E 4 181 ? 217.529 209.988 263.222 1.00 141.30 181 ASN F CA 1
ATOM 7031 C C . ASN E 4 181 ? 216.827 209.549 261.950 1.00 141.30 181 ASN F C 1
ATOM 7032 O O . ASN E 4 181 ? 217.043 208.429 261.484 1.00 141.30 181 ASN F O 1
ATOM 7037 N N . ARG E 4 182 ? 215.996 210.416 261.379 1.00 137.33 182 ARG F N 1
ATOM 7038 C CA . ARG E 4 182 ? 215.316 210.158 260.119 1.00 137.33 182 ARG F CA 1
ATOM 7039 C C . ARG E 4 182 ? 214.611 211.440 259.709 1.00 137.33 182 ARG F C 1
ATOM 7040 O O . ARG E 4 182 ? 214.155 212.206 260.562 1.00 137.33 182 ARG F O 1
ATOM 7048 N N . ILE E 4 183 ? 214.529 211.664 258.402 1.00 137.51 183 ILE F N 1
ATOM 7049 C CA . ILE E 4 183 ? 213.678 212.713 257.852 1.00 137.51 183 ILE F CA 1
ATOM 7050 C C . ILE E 4 183 ? 212.285 212.122 257.668 1.00 137.51 183 ILE F C 1
ATOM 7051 O O . ILE E 4 183 ? 212.108 211.119 256.969 1.00 137.51 183 ILE F O 1
ATOM 7056 N N . LEU E 4 184 ? 211.302 212.714 258.337 1.00 136.61 184 LEU F N 1
ATOM 7057 C CA . LEU E 4 184 ? 209.961 212.151 258.338 1.00 136.61 184 LEU F CA 1
ATOM 7058 C C . LEU E 4 184 ? 209.351 212.215 256.943 1.00 136.61 184 LEU F C 1
ATOM 7059 O O . LEU E 4 184 ? 209.618 213.132 256.162 1.00 136.61 184 LEU F O 1
ATOM 7064 N N . LYS E 4 185 ? 208.523 211.222 256.639 1.00 129.07 185 LYS F N 1
ATOM 7065 C CA . LYS E 4 185 ? 207.927 211.082 255.316 1.00 129.07 185 LYS F CA 1
ATOM 7066 C C . LYS E 4 185 ? 206.628 211.877 255.268 1.00 129.07 185 LYS F C 1
ATOM 7067 O O . LYS E 4 185 ? 205.753 211.698 256.121 1.00 129.07 185 LYS F O 1
ATOM 7073 N N . ASP E 4 186 ? 206.515 212.767 254.285 1.00 129.26 186 ASP F N 1
ATOM 7074 C CA . ASP E 4 186 ? 205.288 213.531 254.115 1.00 129.26 186 ASP F CA 1
ATOM 7075 C C . ASP E 4 186 ? 204.139 212.590 253.779 1.00 129.26 186 ASP F C 1
ATOM 7076 O O . ASP E 4 186 ? 204.252 211.744 252.887 1.00 129.26 186 ASP F O 1
ATOM 7081 N N . GLU E 4 187 ? 203.032 212.741 254.498 1.00 124.89 187 GLU F N 1
ATOM 7082 C CA . GLU E 4 187 ? 201.940 211.786 254.428 1.00 124.89 187 GLU F CA 1
ATOM 7083 C C . GLU E 4 187 ? 201.044 212.071 253.224 1.00 124.89 187 GLU F C 1
ATOM 7084 O O . GLU E 4 187 ? 201.149 213.110 252.566 1.00 124.89 187 GLU F O 1
ATOM 7090 N N . ILE E 4 188 ? 200.159 211.118 252.938 1.00 121.56 188 ILE F N 1
ATOM 7091 C CA . ILE E 4 188 ? 199.155 211.273 251.883 1.00 121.56 188 ILE F CA 1
ATOM 7092 C C . ILE E 4 188 ? 197.854 210.633 252.330 1.00 121.56 188 ILE F C 1
ATOM 7093 O O . ILE E 4 188 ? 197.845 209.721 253.170 1.00 121.56 188 ILE F O 1
ATOM 7098 N N . PRO E 4 189 ? 196.721 211.091 251.788 1.00 121.12 189 PRO F N 1
ATOM 7099 C CA . PRO E 4 189 ? 195.438 210.522 252.217 1.00 121.12 189 PRO F CA 1
ATOM 7100 C C . PRO E 4 189 ? 195.256 209.092 251.736 1.00 121.12 189 PRO F C 1
ATOM 7101 O O . PRO E 4 189 ? 195.830 208.673 250.728 1.00 121.12 189 PRO F O 1
ATOM 7105 N N . ILE E 4 190 ? 194.441 208.345 252.478 1.00 127.38 190 ILE F N 1
ATOM 7106 C CA . ILE E 4 190 ? 194.007 207.009 252.068 1.00 127.38 190 ILE F CA 1
ATOM 7107 C C . ILE E 4 190 ? 192.614 207.138 251.465 1.00 127.38 190 ILE F C 1
ATOM 7108 O O . ILE E 4 190 ? 191.805 207.947 251.920 1.00 127.38 190 ILE F O 1
ATOM 7113 N N . LEU F 5 37 ? 222.204 247.489 276.626 1.00 132.58 37 LEU E N 1
ATOM 7114 C CA . LEU F 5 37 ? 221.004 247.069 277.338 1.00 132.58 37 LEU E CA 1
ATOM 7115 C C . LEU F 5 37 ? 220.791 245.558 277.200 1.00 132.58 37 LEU E C 1
ATOM 7116 O O . LEU F 5 37 ? 221.267 244.958 276.237 1.00 132.58 37 LEU E O 1
ATOM 7121 N N . PRO F 5 38 ? 220.079 244.936 278.160 1.00 143.68 38 PRO E N 1
ATOM 7122 C CA . PRO F 5 38 ? 219.729 243.518 278.008 1.00 143.68 38 PRO E CA 1
ATOM 7123 C C . PRO F 5 38 ? 218.414 243.328 277.263 1.00 143.68 38 PRO E C 1
ATOM 7124 O O . PRO F 5 38 ? 217.402 243.922 277.649 1.00 143.68 38 PRO E O 1
ATOM 7128 N N . LYS F 5 39 ? 218.406 242.506 276.210 1.00 149.31 39 LYS E N 1
ATOM 7129 C CA . LYS F 5 39 ? 217.228 242.342 275.363 1.00 149.31 39 LYS E CA 1
ATOM 7130 C C . LYS F 5 39 ? 217.079 240.892 274.921 1.00 149.31 39 LYS E C 1
ATOM 7131 O O . LYS F 5 39 ? 218.062 240.248 274.543 1.00 149.31 39 LYS E O 1
ATOM 7137 N N . VAL F 5 40 ? 215.842 240.388 274.975 1.00 149.04 40 VAL E N 1
ATOM 7138 C CA . VAL F 5 40 ? 215.453 239.103 274.400 1.00 149.04 40 VAL E CA 1
ATOM 7139 C C . VAL F 5 40 ? 214.065 239.259 273.794 1.00 149.04 40 VAL E C 1
ATOM 7140 O O . VAL F 5 40 ? 213.383 240.264 273.996 1.00 149.04 40 VAL E O 1
ATOM 7144 N N . SER F 5 41 ? 213.646 238.241 273.046 1.00 147.48 41 SER E N 1
ATOM 7145 C CA . SER F 5 41 ? 212.308 238.246 272.479 1.00 147.48 41 SER E CA 1
ATOM 7146 C C . SER F 5 41 ? 211.264 238.182 273.591 1.00 147.48 41 SER E C 1
ATOM 7147 O O . SER F 5 41 ? 211.575 237.983 274.769 1.00 147.48 41 SER E O 1
ATOM 7150 N N . GLN F 5 42 ? 210.006 238.339 273.193 1.00 147.08 42 GLN E N 1
ATOM 7151 C CA . GLN F 5 42 ? 208.890 238.488 274.118 1.00 147.08 42 GLN E CA 1
ATOM 7152 C C . GLN F 5 42 ? 207.911 237.333 274.040 1.00 147.08 42 GLN E C 1
ATOM 7153 O O . GLN F 5 42 ? 207.340 236.942 275.060 1.00 147.08 42 GLN E O 1
ATOM 7159 N N . SER F 5 43 ? 207.704 236.784 272.841 1.00 144.39 43 SER E N 1
ATOM 7160 C CA . SER F 5 43 ? 206.818 235.638 272.692 1.00 144.39 43 SER E CA 1
ATOM 7161 C C . SER F 5 43 ? 207.315 234.457 273.514 1.00 144.39 43 SER E C 1
ATOM 7162 O O . SER F 5 43 ? 206.518 233.752 274.139 1.00 144.39 43 SER E O 1
ATOM 7165 N N . VAL F 5 44 ? 208.631 234.236 273.534 1.00 143.76 44 VAL E N 1
ATOM 7166 C CA . VAL F 5 44 ? 209.195 233.106 274.270 1.00 143.76 44 VAL E CA 1
ATOM 7167 C C . VAL F 5 44 ? 208.907 233.240 275.757 1.00 143.76 44 VAL E C 1
ATOM 7168 O O . VAL F 5 44 ? 208.412 232.309 276.401 1.00 143.76 44 VAL E O 1
ATOM 7172 N N . TYR F 5 45 ? 209.243 234.390 276.333 1.00 148.31 45 TYR E N 1
ATOM 7173 C CA . TYR F 5 45 ? 209.041 234.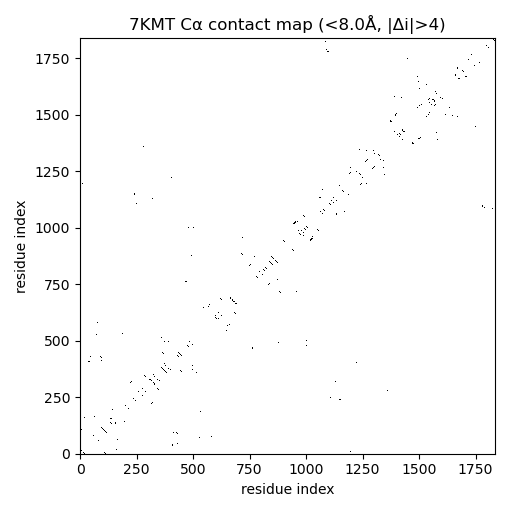564 277.764 1.00 148.31 45 TYR E CA 1
ATOM 7174 C C . TYR F 5 45 ? 207.553 234.552 278.090 1.00 148.31 45 TYR E C 1
ATOM 7175 O O . TYR F 5 45 ? 207.138 233.954 279.088 1.00 148.31 45 TYR E O 1
ATOM 7184 N N . GLN F 5 46 ? 206.734 235.180 277.244 1.00 144.33 46 GLN E N 1
ATOM 7185 C CA . GLN F 5 46 ? 205.297 235.211 277.496 1.00 144.33 46 GLN E CA 1
ATOM 7186 C C . GLN F 5 46 ? 204.696 233.808 277.490 1.00 144.33 46 GLN E C 1
ATOM 7187 O O . GLN F 5 46 ? 203.914 233.450 278.381 1.00 144.33 46 GLN E O 1
ATOM 7193 N N . MET F 5 47 ? 205.063 232.985 276.507 1.00 145.07 47 MET E N 1
ATOM 7194 C CA . MET F 5 47 ? 204.482 231.650 276.447 1.00 145.07 47 MET E CA 1
ATOM 7195 C C . MET F 5 47 ? 205.093 230.720 277.486 1.00 145.07 47 MET E C 1
ATOM 7196 O O . MET F 5 47 ? 204.435 229.775 277.919 1.00 145.07 47 MET E O 1
ATOM 7201 N N . LEU F 5 48 ? 206.335 230.962 277.909 1.00 145.85 48 LEU E N 1
ATOM 7202 C CA . LEU F 5 48 ? 206.876 230.223 279.045 1.00 145.85 48 LEU E CA 1
ATOM 7203 C C . LEU F 5 48 ? 206.115 230.559 280.324 1.00 145.85 48 LEU E C 1
ATOM 7204 O O . LEU F 5 48 ? 205.832 229.676 281.150 1.00 145.85 48 LEU E O 1
ATOM 7209 N N . LEU F 5 49 ? 205.790 231.839 280.511 1.00 148.09 49 LEU E N 1
ATOM 7210 C CA . LEU F 5 49 ? 204.936 232.231 281.624 1.00 148.09 49 LEU E CA 1
ATOM 7211 C C . LEU F 5 49 ? 203.596 231.517 281.543 1.00 148.09 49 LEU E C 1
ATOM 7212 O O . LEU F 5 49 ? 203.062 231.060 282.560 1.00 148.09 49 LEU E O 1
ATOM 7217 N N . ASN F 5 50 ? 203.043 231.405 280.335 1.00 143.65 50 ASN E N 1
ATOM 7218 C CA . ASN F 5 50 ? 201.826 230.619 280.155 1.00 143.65 50 ASN E CA 1
ATOM 7219 C C . ASN F 5 50 ? 202.053 229.161 280.546 1.00 143.65 50 ASN E C 1
ATOM 7220 O O . ASN F 5 50 ? 201.200 228.539 281.189 1.00 143.65 50 ASN E O 1
ATOM 7225 N N . GLU F 5 51 ? 203.204 228.607 280.169 1.00 146.29 51 GLU E N 1
ATOM 7226 C CA . GLU F 5 51 ? 203.494 227.190 280.343 1.00 146.29 51 GLU E CA 1
ATOM 7227 C C . GLU F 5 51 ? 203.904 226.822 281.761 1.00 146.29 51 GLU E C 1
ATOM 7228 O O . GLU F 5 51 ? 204.069 225.631 282.043 1.00 146.29 51 GLU E O 1
ATOM 7234 N N . MET F 5 52 ? 204.086 227.790 282.659 1.00 150.44 52 MET E N 1
ATOM 7235 C CA . MET F 5 52 ? 204.307 227.375 284.044 1.00 150.44 52 MET E CA 1
ATOM 7236 C C . MET F 5 52 ? 203.079 226.717 284.673 1.00 150.44 52 MET E C 1
ATOM 7237 O O . MET F 5 52 ? 203.197 226.168 285.772 1.00 150.44 52 MET E O 1
ATOM 7242 N N . VAL F 5 53 ? 201.910 226.787 284.044 1.00 147.77 53 VAL E N 1
ATOM 7243 C CA . VAL F 5 53 ? 200.710 226.120 284.548 1.00 147.77 53 VAL E CA 1
ATOM 7244 C C . VAL F 5 53 ? 200.790 224.621 284.255 1.00 147.77 53 VAL E C 1
ATOM 7245 O O . VAL F 5 53 ? 200.604 223.804 285.179 1.00 147.77 53 VAL E O 1
ATOM 7249 N N . PRO F 5 54 ? 201.048 224.200 283.007 1.00 146.01 54 PRO E N 1
ATOM 7250 C CA . PRO F 5 54 ? 201.257 222.764 282.775 1.00 146.01 54 PRO E CA 1
ATOM 7251 C C . PRO F 5 54 ? 202.407 222.182 283.573 1.00 146.01 54 PRO E C 1
ATOM 7252 O O . PRO F 5 54 ? 202.359 220.992 283.896 1.00 146.01 54 PRO E O 1
ATOM 7256 N N . LEU F 5 55 ? 203.432 222.974 283.902 1.00 151.04 55 LEU E N 1
ATOM 7257 C CA . LEU F 5 55 ? 204.440 222.539 284.866 1.00 151.04 55 LEU E CA 1
ATOM 7258 C C . LEU F 5 55 ? 203.799 222.023 286.144 1.00 151.04 55 LEU E C 1
ATOM 7259 O O . LEU F 5 55 ? 204.036 220.884 286.561 1.00 151.04 55 LEU E O 1
ATOM 7264 N N . ALA F 5 56 ? 203.034 222.888 286.812 1.00 152.26 56 ALA E N 1
ATOM 7265 C CA . ALA F 5 56 ? 202.484 222.535 288.112 1.00 152.26 56 ALA E CA 1
ATOM 7266 C C . ALA F 5 56 ? 201.532 221.354 287.995 1.00 152.26 56 ALA E C 1
ATOM 7267 O O . ALA F 5 56 ? 201.554 220.436 288.829 1.00 152.26 56 ALA E O 1
ATOM 7269 N N . MET F 5 57 ? 200.703 221.343 286.950 1.00 150.87 57 MET E N 1
ATOM 7270 C CA . MET F 5 57 ? 199.780 220.225 286.804 1.00 150.87 57 MET E CA 1
ATOM 7271 C C . MET F 5 57 ? 200.535 218.920 286.565 1.00 150.87 57 MET E C 1
ATOM 7272 O O . MET F 5 57 ? 200.213 217.889 287.166 1.00 150.87 57 MET E O 1
ATOM 7277 N N . GLY F 5 58 ? 201.554 218.947 285.704 1.00 150.80 58 GLY E N 1
ATOM 7278 C CA . GLY F 5 58 ? 202.292 217.732 285.408 1.00 150.80 58 GLY E CA 1
ATOM 7279 C C . GLY F 5 58 ? 203.081 217.215 286.594 1.00 150.80 58 GLY E C 1
ATOM 7280 O O . GLY F 5 58 ? 203.157 216.004 286.815 1.00 150.80 58 GLY E O 1
ATOM 7281 N N . ILE F 5 59 ? 203.699 218.116 287.359 1.00 151.12 59 ILE E N 1
ATOM 7282 C CA . ILE F 5 59 ? 204.451 217.671 288.528 1.00 151.12 59 ILE E CA 1
ATOM 7283 C C . ILE F 5 59 ? 203.510 217.084 289.571 1.00 151.12 59 ILE E C 1
ATOM 7284 O O . ILE F 5 59 ? 203.836 216.079 290.213 1.00 151.12 59 ILE E O 1
ATOM 7289 N N . GLU F 5 60 ? 202.327 217.681 289.755 1.00 152.42 60 GLU E N 1
ATOM 7290 C CA . GLU F 5 60 ? 201.378 217.066 290.677 1.00 152.42 60 GLU E CA 1
ATOM 7291 C C . GLU F 5 60 ? 200.716 215.821 290.094 1.00 152.42 60 GLU E C 1
ATOM 7292 O O . GLU F 5 60 ? 200.060 215.086 290.839 1.00 152.42 60 GLU E O 1
ATOM 7298 N N . ARG F 5 61 ? 200.853 215.576 288.789 1.00 151.24 61 ARG E N 1
ATOM 7299 C CA . ARG F 5 61 ? 200.390 214.316 288.213 1.00 151.24 61 ARG E CA 1
ATOM 7300 C C . ARG F 5 61 ? 201.407 213.201 288.428 1.00 151.24 61 ARG E C 1
ATOM 7301 O O . ARG F 5 61 ? 201.101 212.175 289.045 1.00 151.24 61 ARG E O 1
ATOM 7309 N N . GLN F 5 62 ? 202.627 213.388 287.928 1.00 152.70 62 GLN E N 1
ATOM 7310 C CA . GLN F 5 62 ? 203.621 212.322 287.926 1.00 152.70 62 GLN E CA 1
ATOM 7311 C C . GLN F 5 62 ? 204.219 212.064 289.305 1.00 152.70 62 GLN E C 1
ATOM 7312 O O . GLN F 5 62 ? 204.965 211.092 289.464 1.00 152.70 62 GLN E O 1
ATOM 7318 N N . ILE F 5 63 ? 203.899 212.888 290.306 1.00 152.71 63 ILE E N 1
ATOM 7319 C CA . ILE F 5 63 ? 204.281 212.562 291.678 1.00 152.71 63 ILE E CA 1
ATOM 7320 C C . ILE F 5 63 ? 203.673 211.226 292.086 1.00 152.71 63 ILE E C 1
ATOM 7321 O O . ILE F 5 63 ? 204.299 210.436 292.804 1.00 152.71 63 ILE E O 1
ATOM 7326 N N . SER F 5 64 ? 202.449 210.957 291.637 1.00 151.14 64 SER E N 1
ATOM 7327 C CA . SER F 5 64 ? 201.798 209.668 291.846 1.00 151.14 64 SER E CA 1
ATOM 7328 C C . SER F 5 64 ? 201.598 209.379 293.330 1.00 151.14 64 SER E C 1
ATOM 7329 O O . SER F 5 64 ? 201.218 210.262 294.098 1.00 151.14 64 SER E O 1
ATOM 7332 N N . LEU F 5 88 ? 203.256 209.605 273.959 1.00 158.78 88 LEU E N 1
ATOM 7333 C CA . LEU F 5 88 ? 204.557 209.011 274.237 1.00 158.78 88 LEU E CA 1
ATOM 7334 C C . LEU F 5 88 ? 205.616 209.567 273.290 1.00 158.78 88 LEU E C 1
ATOM 7335 O O . LEU F 5 88 ? 205.355 209.793 272.108 1.00 158.78 88 LEU E O 1
ATOM 7340 N N . LYS F 5 89 ? 206.811 209.789 273.829 1.00 157.75 89 LYS E N 1
ATOM 7341 C CA . LYS F 5 89 ? 207.983 210.116 273.032 1.00 157.75 89 LYS E CA 1
ATOM 7342 C C . LYS F 5 89 ? 209.195 209.523 273.732 1.00 157.75 89 LYS E C 1
ATOM 7343 O O . LYS F 5 89 ? 209.175 209.277 274.941 1.00 157.75 89 LYS E O 1
ATOM 7349 N N . ILE F 5 90 ? 210.261 209.304 272.961 1.00 165.38 90 ILE E N 1
ATOM 7350 C CA . ILE F 5 90 ? 211.341 208.418 273.370 1.00 165.38 90 ILE E CA 1
ATOM 7351 C C . ILE F 5 90 ? 212.696 209.091 273.212 1.00 165.38 90 ILE E C 1
ATOM 7352 O O . ILE F 5 90 ? 212.871 210.044 272.450 1.00 165.38 90 ILE E O 1
ATOM 7357 N N . GLU F 5 91 ? 213.656 208.565 273.966 1.00 162.13 91 GLU E N 1
ATOM 7358 C CA . GLU F 5 91 ? 215.075 208.785 273.756 1.00 162.13 91 GLU E CA 1
ATOM 7359 C C . GLU F 5 91 ? 215.748 207.422 273.788 1.00 162.13 91 GLU E C 1
ATOM 7360 O O . GLU F 5 91 ? 215.168 206.439 274.257 1.00 162.13 91 GLU E O 1
ATOM 7366 N N . GLU F 5 92 ? 216.979 207.360 273.277 1.00 163.33 92 GLU E N 1
ATOM 7367 C CA . GLU F 5 92 ? 217.716 206.101 273.288 1.00 163.33 92 GLU E CA 1
ATOM 7368 C C . GLU F 5 92 ? 217.934 205.572 274.701 1.00 163.33 92 GLU E C 1
ATOM 7369 O O . GLU F 5 92 ? 218.146 204.366 274.869 1.00 163.33 92 GLU E O 1
ATOM 7375 N N . HIS F 5 93 ? 217.888 206.445 275.711 1.00 166.00 93 HIS E N 1
ATOM 7376 C CA . HIS F 5 93 ? 217.980 206.055 277.110 1.00 166.00 93 HIS E CA 1
ATOM 7377 C C . HIS F 5 93 ? 216.739 206.412 277.919 1.00 166.00 93 HIS E C 1
ATOM 7378 O O . HIS F 5 93 ? 216.706 206.123 279.122 1.00 166.00 93 HIS E O 1
ATOM 7385 N N . HIS F 5 94 ? 215.716 207.024 277.307 1.00 165.25 94 HIS E N 1
ATOM 7386 C CA . HIS F 5 94 ? 214.531 207.500 278.033 1.00 165.25 94 HIS E CA 1
ATOM 7387 C C . HIS F 5 94 ? 213.287 207.159 277.214 1.00 165.25 94 HIS E C 1
ATOM 7388 O O . HIS F 5 94 ? 212.906 207.903 276.307 1.00 165.25 94 HIS E O 1
ATOM 7395 N N . THR F 5 95 ? 212.660 206.031 277.546 1.00 169.99 95 THR E N 1
ATOM 7396 C CA . THR F 5 95 ? 211.321 205.702 277.055 1.00 169.99 95 THR E CA 1
ATOM 7397 C C . THR F 5 95 ? 210.274 206.178 278.064 1.00 169.99 95 THR E C 1
ATOM 7398 O O . THR F 5 95 ? 209.427 205.427 278.547 1.00 169.99 95 THR E O 1
ATOM 7402 N N . VAL F 5 96 ? 210.358 207.473 278.377 1.00 168.01 96 VAL E N 1
ATOM 7403 C CA . VAL F 5 96 ? 209.548 208.048 279.444 1.00 168.01 96 VAL E CA 1
ATOM 7404 C C . VAL F 5 96 ? 208.094 208.165 278.995 1.00 168.01 96 VAL E C 1
ATOM 7405 O O . VAL F 5 96 ? 207.793 208.323 277.804 1.00 168.01 96 VAL E O 1
ATOM 7409 N N . ASP F 5 97 ? 207.183 208.083 279.963 1.00 170.92 97 ASP E N 1
ATOM 7410 C CA . ASP F 5 97 ? 205.757 208.276 279.718 1.00 170.92 97 ASP E CA 1
ATOM 7411 C C . ASP F 5 97 ? 205.440 209.761 279.847 1.00 170.92 97 ASP E C 1
ATOM 7412 O O . ASP F 5 97 ? 205.584 210.339 280.930 1.00 170.92 97 ASP E O 1
ATOM 7417 N N . ILE F 5 98 ? 205.017 210.373 278.743 1.00 159.73 98 ILE E N 1
ATOM 7418 C CA . ILE F 5 98 ? 204.788 211.810 278.676 1.00 159.73 98 ILE E CA 1
ATOM 7419 C C . ILE F 5 98 ? 203.298 212.090 278.494 1.00 159.73 98 ILE E C 1
ATOM 7420 O O . ILE F 5 98 ? 202.503 211.202 278.186 1.00 159.73 98 ILE E O 1
ATOM 7425 N N . ILE F 5 99 ? 202.928 213.356 278.691 1.00 148.66 99 ILE E N 1
ATOM 7426 C CA . ILE F 5 99 ? 201.572 213.839 278.461 1.00 148.66 99 ILE E CA 1
ATOM 7427 C C . ILE F 5 99 ? 201.672 215.204 277.794 1.00 148.66 99 ILE E C 1
ATOM 7428 O O . ILE F 5 99 ? 202.580 215.991 278.080 1.00 148.66 99 ILE E O 1
ATOM 7433 N N . ARG F 5 100 ? 200.724 215.484 276.903 1.00 141.31 100 ARG E N 1
ATOM 7434 C CA . ARG F 5 100 ? 200.723 216.731 276.154 1.00 141.31 100 ARG E CA 1
ATOM 7435 C C . ARG F 5 100 ? 200.260 217.873 277.059 1.00 141.31 100 ARG E C 1
ATOM 7436 O O . ARG F 5 100 ? 200.062 217.704 278.264 1.00 141.31 100 ARG E O 1
ATOM 7444 N N . SER F 5 101 ? 200.084 219.057 276.472 1.00 141.37 101 SER E N 1
ATOM 7445 C CA . SER F 5 101 ? 199.796 220.263 277.245 1.00 141.37 101 SER E CA 1
ATOM 7446 C C . SER F 5 101 ? 198.299 220.496 277.430 1.00 141.37 101 SER E C 1
ATOM 7447 O O . SER F 5 101 ? 197.817 220.602 278.561 1.00 141.37 101 SER E O 1
ATOM 7450 N N . HIS F 5 102 ? 197.556 220.600 276.325 1.00 141.93 102 HIS E N 1
ATOM 7451 C CA . HIS F 5 102 ? 196.150 220.979 276.414 1.00 141.93 102 HIS E CA 1
ATOM 7452 C C . HIS F 5 102 ? 195.345 219.947 277.197 1.00 141.93 102 HIS E C 1
ATOM 7453 O O . HIS F 5 102 ? 194.462 220.308 277.990 1.00 141.93 102 HIS E O 1
ATOM 7460 N N . ASN F 5 103 ? 195.645 218.659 277.003 1.00 145.27 103 ASN E N 1
ATOM 7461 C CA . ASN F 5 103 ? 195.040 217.624 277.835 1.00 145.27 103 ASN E CA 1
ATOM 7462 C C . ASN F 5 103 ? 195.352 217.861 279.303 1.00 145.27 103 ASN E C 1
ATOM 7463 O O . ASN F 5 103 ? 194.523 217.586 280.176 1.00 145.27 103 ASN E O 1
ATOM 7468 N N . LEU F 5 104 ? 196.542 218.385 279.591 1.00 148.13 104 LEU E N 1
ATOM 7469 C CA . LEU F 5 104 ? 196.933 218.618 280.975 1.00 148.13 104 LEU E CA 1
ATOM 7470 C C . LEU F 5 104 ? 196.052 219.681 281.622 1.00 148.13 104 LEU E C 1
ATOM 7471 O O . LEU F 5 104 ? 195.625 219.525 282.771 1.00 148.13 104 LEU E O 1
ATOM 7476 N N . ILE F 5 105 ? 195.755 220.763 280.899 1.00 144.16 105 ILE E N 1
ATOM 7477 C CA . ILE F 5 105 ? 194.924 221.822 281.466 1.00 144.16 105 ILE E CA 1
ATOM 7478 C C . ILE F 5 105 ? 193.465 221.382 281.550 1.00 144.16 105 ILE E C 1
ATOM 7479 O O . ILE F 5 105 ? 192.757 221.732 282.505 1.00 144.16 105 ILE E O 1
ATOM 7484 N N . HIS F 5 106 ? 192.978 220.626 280.557 1.00 146.30 106 HIS E N 1
ATOM 7485 C CA . HIS F 5 106 ? 191.648 220.034 280.705 1.00 146.30 106 HIS E CA 1
ATOM 7486 C C . HIS F 5 106 ? 191.580 219.126 281.924 1.00 146.30 106 HIS E C 1
ATOM 7487 O O . HIS F 5 106 ? 190.564 219.099 282.627 1.00 146.30 106 HIS E O 1
ATOM 7494 N N . GLU F 5 107 ? 192.649 218.380 282.199 1.00 149.66 107 GLU E N 1
ATOM 7495 C CA . GLU F 5 107 ? 192.657 217.541 283.389 1.00 149.66 107 GLU E CA 1
ATOM 7496 C C . GLU F 5 107 ? 192.649 218.388 284.654 1.00 149.66 107 GLU E C 1
ATOM 7497 O O . GLU F 5 107 ? 191.916 218.087 285.601 1.00 149.66 107 GLU E O 1
ATOM 7503 N N . LEU F 5 108 ? 193.456 219.454 284.683 1.00 147.60 108 LEU E N 1
ATOM 7504 C CA . LEU F 5 108 ? 193.513 220.322 285.857 1.00 147.60 108 LEU E CA 1
ATOM 7505 C C . LEU F 5 108 ? 192.147 220.918 286.158 1.00 147.60 108 LEU E C 1
ATOM 7506 O O . LEU F 5 108 ? 191.718 220.967 287.316 1.00 147.60 108 LEU E O 1
ATOM 7511 N N . TYR F 5 109 ? 191.454 221.393 285.123 1.00 143.50 109 TYR E N 1
ATOM 7512 C CA . TYR F 5 109 ? 190.084 221.856 285.309 1.00 143.50 109 TYR E CA 1
ATOM 7513 C C . TYR F 5 109 ? 189.199 220.726 285.817 1.00 143.50 109 TYR E C 1
ATOM 7514 O O . TYR F 5 109 ? 188.459 220.887 286.794 1.00 143.50 109 TYR E O 1
ATOM 7523 N N . LYS F 5 110 ? 189.269 219.568 285.164 1.00 148.16 110 LYS E N 1
ATOM 7524 C CA . LYS F 5 110 ? 188.486 218.407 285.557 1.00 148.16 110 LYS E CA 1
ATOM 7525 C C . LYS F 5 110 ? 189.061 217.693 286.778 1.00 148.16 110 LYS E C 1
ATOM 7526 O O . LYS F 5 110 ? 188.382 216.829 287.343 1.00 148.16 110 LYS E O 1
ATOM 7532 N N . ALA F 5 111 ? 190.270 218.049 287.216 1.00 152.40 111 ALA E N 1
ATOM 7533 C CA . ALA F 5 111 ? 190.909 217.345 288.320 1.00 152.40 111 ALA E CA 1
ATOM 7534 C C . ALA F 5 111 ? 190.112 217.504 289.609 1.00 152.40 111 ALA E C 1
ATOM 7535 O O . ALA F 5 111 ? 189.353 218.461 289.786 1.00 152.40 111 ALA E O 1
ATOM 7537 N N . ASP F 5 112 ? 190.294 216.543 290.513 1.00 158.41 112 ASP E N 1
ATOM 7538 C CA . ASP F 5 112 ? 189.677 216.613 291.827 1.00 158.41 112 ASP E CA 1
ATOM 7539 C C . ASP F 5 112 ? 190.195 217.835 292.584 1.00 158.41 112 ASP E C 1
ATOM 7540 O O . ASP F 5 112 ? 191.139 218.511 292.167 1.00 158.41 112 ASP E O 1
ATOM 7545 N N . GLU F 5 113 ? 189.568 218.111 293.726 1.00 161.17 113 GLU E N 1
ATOM 7546 C CA . GLU F 5 113 ? 189.793 219.391 294.384 1.00 161.17 113 GLU E CA 1
ATOM 7547 C C . GLU F 5 113 ? 191.179 219.454 295.019 1.00 161.17 113 GLU E C 1
ATOM 7548 O O . GLU F 5 113 ? 192.014 220.274 294.619 1.00 161.17 113 GLU E O 1
ATOM 7554 N N . GLU F 5 114 ? 191.447 218.571 295.993 1.00 158.20 114 GLU E N 1
ATOM 7555 C CA . GLU F 5 114 ? 192.657 218.669 296.816 1.00 158.20 114 GLU E CA 1
ATOM 7556 C C . GLU F 5 114 ? 193.928 218.725 295.974 1.00 158.20 114 GLU E C 1
ATOM 7557 O O . GLU F 5 114 ? 194.851 219.499 296.272 1.00 158.20 114 GLU E O 1
ATOM 7563 N N . GLU F 5 115 ? 193.981 217.943 294.894 1.00 155.09 115 GLU E N 1
ATOM 7564 C CA . GLU F 5 115 ? 195.079 218.096 293.949 1.00 155.09 115 GLU E CA 1
ATOM 7565 C C . GLU F 5 115 ? 195.082 219.489 293.339 1.00 155.09 115 GLU E C 1
ATOM 7566 O O . GLU F 5 115 ? 196.152 220.037 293.058 1.00 155.09 115 GLU E O 1
ATOM 7572 N N . LYS F 5 116 ? 193.904 220.080 293.126 1.00 154.58 116 LYS E N 1
ATOM 7573 C CA . LYS F 5 116 ? 193.869 221.430 292.577 1.00 154.58 116 LYS E CA 1
ATOM 7574 C C . LYS F 5 116 ? 194.424 222.449 293.566 1.00 154.58 116 LYS E C 1
ATOM 7575 O O . LYS F 5 116 ? 195.158 223.355 293.163 1.00 154.58 116 LYS E O 1
ATOM 7581 N N . GLU F 5 117 ? 194.094 222.335 294.860 1.00 156.18 117 GLU E N 1
ATOM 7582 C CA . GLU F 5 117 ? 194.746 223.226 295.824 1.00 156.18 117 GLU E CA 1
ATOM 7583 C C . GLU F 5 117 ? 196.254 223.014 295.851 1.00 156.18 117 GLU E C 1
ATOM 7584 O O . GLU F 5 117 ? 197.014 223.983 295.956 1.00 156.18 117 GLU E O 1
ATOM 7590 N N . LYS F 5 118 ? 196.713 221.762 295.780 1.00 151.78 118 LYS E N 1
ATOM 7591 C CA . LYS F 5 118 ? 198.156 221.529 295.776 1.00 151.78 118 LYS E CA 1
ATOM 7592 C C . LYS F 5 118 ? 198.819 222.168 294.556 1.00 151.78 118 LYS E C 1
ATOM 7593 O O . LYS F 5 118 ? 199.861 222.825 294.676 1.00 151.78 118 LYS E O 1
ATOM 7599 N N . VAL F 5 119 ? 198.211 222.013 293.377 1.00 152.06 119 VAL E N 1
ATOM 7600 C CA . VAL F 5 119 ? 198.756 222.615 292.161 1.00 152.06 119 VAL E CA 1
ATOM 7601 C C . VAL F 5 119 ? 198.745 224.135 292.266 1.00 152.06 119 VAL E C 1
ATOM 7602 O O . VAL F 5 119 ? 199.697 224.811 291.854 1.00 152.06 119 VAL E O 1
ATOM 7606 N N . LEU F 5 120 ? 197.654 224.698 292.786 1.00 152.59 120 LEU E N 1
ATOM 7607 C CA . LEU F 5 120 ? 197.549 226.147 292.891 1.00 152.59 120 LEU E CA 1
ATOM 7608 C C . LEU F 5 120 ? 198.584 226.698 293.864 1.00 152.59 120 LEU E C 1
ATOM 7609 O O . LEU F 5 120 ? 199.194 227.741 293.607 1.00 152.59 120 LEU E O 1
ATOM 7614 N N . ALA F 5 121 ? 198.806 226.003 294.981 1.00 150.52 121 ALA E N 1
ATOM 7615 C CA . ALA F 5 121 ? 199.856 226.411 295.907 1.00 150.52 121 ALA E CA 1
ATOM 7616 C C . ALA F 5 121 ? 201.228 226.303 295.256 1.00 150.52 121 ALA E C 1
ATOM 7617 O O . ALA F 5 121 ? 202.110 227.133 295.508 1.00 150.52 121 ALA E O 1
ATOM 7619 N N . ARG F 5 122 ? 201.431 225.285 294.417 1.00 150.57 122 ARG E N 1
ATOM 7620 C CA . ARG F 5 122 ? 202.696 225.166 293.699 1.00 150.57 122 ARG E CA 1
ATOM 7621 C C . ARG F 5 122 ? 202.918 226.362 292.781 1.00 150.57 122 ARG E C 1
ATOM 7622 O O . ARG F 5 122 ? 204.006 226.949 292.758 1.00 150.57 122 ARG E O 1
ATOM 7630 N N . LEU F 5 123 ? 201.889 226.745 292.023 1.00 150.17 123 LEU E N 1
ATOM 7631 C CA . LEU F 5 123 ? 202.003 227.920 291.160 1.00 150.17 123 LEU E CA 1
ATOM 7632 C C . LEU F 5 123 ? 202.231 229.184 291.978 1.00 150.17 123 LEU E C 1
ATOM 7633 O O . LEU F 5 123 ? 202.980 230.082 291.567 1.00 150.17 123 LEU E O 1
ATOM 7638 N N . ARG F 5 124 ? 201.570 229.277 293.131 1.00 149.63 124 ARG E N 1
ATOM 7639 C CA . ARG F 5 124 ? 201.765 230.417 294.015 1.00 149.63 124 ARG E CA 1
ATOM 7640 C C . ARG F 5 124 ? 203.216 230.508 294.462 1.00 149.63 124 ARG E C 1
ATOM 7641 O O . ARG F 5 124 ? 203.805 231.592 294.465 1.00 149.63 124 ARG E O 1
ATOM 7649 N N . ASN F 5 125 ? 203.813 229.371 294.824 1.00 152.35 125 ASN E N 1
ATOM 7650 C CA . ASN F 5 125 ? 205.222 229.355 295.207 1.00 152.35 125 ASN E CA 1
ATOM 7651 C C . ASN F 5 125 ? 206.117 229.725 294.029 1.00 152.35 125 ASN E C 1
ATOM 7652 O O . ASN F 5 125 ? 207.139 230.404 294.204 1.00 152.35 125 ASN E O 1
ATOM 7657 N N . ILE F 5 126 ? 205.765 229.261 292.825 1.00 153.13 126 ILE E N 1
ATOM 7658 C CA . ILE F 5 126 ? 206.546 229.613 291.640 1.00 153.13 126 ILE E CA 1
ATOM 7659 C C . ILE F 5 126 ? 206.578 231.124 291.475 1.00 153.13 126 ILE E C 1
ATOM 7660 O O . ILE F 5 126 ? 207.647 231.732 291.361 1.00 153.13 126 ILE E O 1
ATOM 7665 N N . GLY F 5 127 ? 205.405 231.755 291.495 1.00 154.19 127 GLY E N 1
ATOM 7666 C CA . GLY F 5 127 ? 205.358 233.204 291.385 1.00 154.19 127 GLY E CA 1
ATOM 7667 C C . GLY F 5 127 ? 206.042 233.899 292.545 1.00 154.19 127 GLY E C 1
ATOM 7668 O O . GLY F 5 127 ? 206.626 234.977 292.377 1.00 154.19 127 GLY E O 1
ATOM 7669 N N . PHE F 5 128 ? 205.955 233.307 293.739 1.00 156.87 128 PHE E N 1
ATOM 7670 C CA . PHE F 5 128 ? 206.663 233.816 294.908 1.00 156.87 128 PHE E CA 1
ATOM 7671 C C . PHE F 5 128 ? 208.149 233.945 294.618 1.00 156.87 128 PHE E C 1
ATOM 7672 O O . PHE F 5 128 ? 208.750 235.004 294.825 1.00 156.87 128 PHE E O 1
ATOM 7680 N N . GLN F 5 129 ? 208.752 232.871 294.109 1.00 155.63 129 GLN E N 1
ATOM 7681 C CA . GLN F 5 129 ? 210.166 232.931 293.756 1.00 155.63 129 GLN E CA 1
ATOM 7682 C C . GLN F 5 129 ? 210.413 233.861 292.574 1.00 155.63 129 GLN E C 1
ATOM 7683 O O . GLN F 5 129 ? 211.491 234.459 292.478 1.00 155.63 129 GLN E O 1
ATOM 7689 N N . ILE F 5 130 ? 209.442 233.987 291.664 1.00 157.05 130 ILE E N 1
ATOM 7690 C CA . ILE F 5 130 ? 209.606 234.885 290.521 1.00 157.05 130 ILE E CA 1
ATOM 7691 C C . ILE F 5 130 ? 209.788 236.319 291.002 1.00 157.05 130 ILE E C 1
ATOM 7692 O O . ILE F 5 130 ? 210.704 237.028 290.571 1.00 157.05 130 ILE E O 1
ATOM 7697 N N . GLY F 5 131 ? 208.911 236.767 291.896 1.00 156.61 131 GLY E N 1
ATOM 7698 C CA . GLY F 5 131 ? 208.886 238.163 292.289 1.00 156.61 131 GLY E CA 1
ATOM 7699 C C . GLY F 5 131 ? 209.757 238.514 293.478 1.00 156.61 131 GLY E C 1
ATOM 7700 O O . GLY F 5 131 ? 210.034 239.693 293.716 1.00 156.61 131 GLY E O 1
ATOM 7701 N N . LEU F 5 132 ? 210.205 237.506 294.229 1.00 154.71 132 LEU E N 1
ATOM 7702 C CA . LEU F 5 132 ? 210.888 237.769 295.491 1.00 154.71 132 LEU E CA 1
ATOM 7703 C C . LEU F 5 132 ? 212.231 238.467 295.305 1.00 154.71 132 LEU E C 1
ATOM 7704 O O . LEU F 5 132 ? 212.722 239.083 296.257 1.00 154.71 132 LEU E O 1
ATOM 7709 N N . LYS F 5 133 ? 212.828 238.399 294.109 1.00 152.20 133 LYS E N 1
ATOM 7710 C CA . LYS F 5 133 ? 214.166 238.926 293.855 1.00 152.20 133 LYS E CA 1
ATOM 7711 C C . LYS F 5 133 ? 214.173 240.082 292.858 1.00 152.20 133 LYS E C 1
ATOM 7712 O O . LYS F 5 133 ? 215.234 240.426 292.331 1.00 152.20 133 LYS E O 1
ATOM 7718 N N . LEU F 5 134 ? 213.023 240.704 292.596 1.00 153.04 134 LEU E N 1
ATOM 7719 C CA . LEU F 5 134 ? 212.942 241.764 291.589 1.00 153.04 134 LEU E CA 1
ATOM 7720 C C . LEU F 5 134 ? 213.582 243.032 292.148 1.00 153.04 134 LEU E C 1
ATOM 7721 O O . LEU F 5 134 ? 212.912 243.977 292.571 1.00 153.04 134 LEU E O 1
ATOM 7726 N N . SER F 5 135 ? 214.921 243.043 292.151 1.00 151.46 135 SER E N 1
ATOM 7727 C CA . SER F 5 135 ? 215.694 244.160 292.684 1.00 151.46 135 SER E CA 1
ATOM 7728 C C . SER F 5 135 ? 216.932 244.447 291.839 1.00 151.46 135 SER E C 1
ATOM 7729 O O . SER F 5 135 ? 217.969 244.849 292.379 1.00 151.46 135 SER E O 1
ATOM 7732 N N . GLU F 5 136 ? 216.848 244.247 290.523 1.00 151.94 136 GLU E N 1
ATOM 7733 C CA . GLU F 5 136 ? 217.978 244.416 289.611 1.00 151.94 136 GLU E CA 1
ATOM 7734 C C . GLU F 5 136 ? 217.599 245.311 288.441 1.00 151.94 136 GLU E C 1
ATOM 7735 O O . GLU F 5 136 ? 217.985 245.066 287.294 1.00 151.94 136 GLU E O 1
ATOM 7741 N N . LEU F 5 137 ? 216.833 246.364 288.715 1.00 154.79 137 LEU E N 1
ATOM 7742 C CA . LEU F 5 137 ? 216.536 247.386 287.713 1.00 154.79 137 LEU E CA 1
ATOM 7743 C C . LEU F 5 137 ? 216.454 248.718 288.446 1.00 154.79 137 LEU E C 1
ATOM 7744 O O . LEU F 5 137 ? 215.538 248.941 289.242 1.00 154.79 137 LEU E O 1
ATOM 7749 N N . LEU F 5 138 ? 217.438 249.579 288.210 1.00 150.24 138 LEU E N 1
ATOM 7750 C CA . LEU F 5 138 ? 217.570 250.828 288.953 1.00 150.24 138 LEU E CA 1
ATOM 7751 C C . LEU F 5 138 ? 218.627 251.728 288.318 1.00 150.24 138 LEU E C 1
ATOM 7752 O O . LEU F 5 138 ? 219.710 251.270 287.954 1.00 150.24 138 LEU E O 1
ATOM 7757 N N . LEU F 5 155 ? 204.934 253.896 296.821 1.00 155.63 155 LEU E N 1
ATOM 7758 C CA . LEU F 5 155 ? 204.764 252.961 297.924 1.00 155.63 155 LEU E CA 1
ATOM 7759 C C . LEU F 5 155 ? 205.368 251.611 297.550 1.00 155.63 155 LEU E C 1
ATOM 7760 O O . LEU F 5 155 ? 205.468 251.276 296.369 1.00 155.63 155 LEU E O 1
ATOM 7765 N N . ILE F 5 156 ? 205.779 250.845 298.564 1.00 160.56 156 ILE E N 1
ATOM 7766 C CA . ILE F 5 156 ? 206.394 249.542 298.319 1.00 160.56 156 ILE E CA 1
ATOM 7767 C C . ILE F 5 156 ? 205.410 248.612 297.621 1.00 160.56 156 ILE E C 1
ATOM 7768 O O . ILE F 5 156 ? 205.786 247.855 296.718 1.00 160.56 156 ILE E O 1
ATOM 7773 N N . MET F 5 157 ? 204.145 248.630 298.045 1.00 159.85 157 MET E N 1
ATOM 7774 C CA . MET F 5 157 ? 203.104 247.938 297.292 1.00 159.85 157 MET E CA 1
ATOM 7775 C C . MET F 5 157 ? 203.057 248.439 295.854 1.00 159.85 157 MET E C 1
ATOM 7776 O O . MET F 5 157 ? 203.013 247.642 294.909 1.00 159.85 157 MET E O 1
ATOM 7781 N N . LYS F 5 158 ? 203.093 249.758 295.670 1.00 158.82 158 LYS E N 1
ATOM 7782 C CA . LYS F 5 158 ? 203.004 250.351 294.343 1.00 158.82 158 LYS E CA 1
ATOM 7783 C C . LYS F 5 158 ? 204.204 250.018 293.462 1.00 158.82 158 LYS E C 1
ATOM 7784 O O . LYS F 5 158 ? 204.125 250.219 292.246 1.00 158.82 158 LYS E O 1
ATOM 7790 N N . PHE F 5 159 ? 205.300 249.510 294.038 1.00 159.31 159 PHE E N 1
ATOM 7791 C CA . PHE F 5 159 ? 206.386 248.973 293.220 1.00 159.31 159 PHE E CA 1
ATOM 7792 C C . PHE F 5 159 ? 205.882 247.884 292.289 1.00 159.31 159 PHE E C 1
ATOM 7793 O O . PHE F 5 159 ? 206.361 247.749 291.157 1.00 159.31 159 PHE E O 1
ATOM 7801 N N . ILE F 5 160 ? 204.909 247.098 292.748 1.00 159.81 160 ILE E N 1
ATOM 7802 C CA . ILE F 5 160 ? 204.350 246.040 291.924 1.00 159.81 160 ILE E CA 1
ATOM 7803 C C . ILE F 5 160 ? 203.479 246.610 290.808 1.00 159.81 160 ILE E C 1
ATOM 7804 O O . ILE F 5 160 ? 203.235 245.924 289.808 1.00 159.81 160 ILE E O 1
ATOM 7809 N N . CYS F 5 161 ? 203.035 247.863 290.936 1.00 159.40 161 CYS E N 1
ATOM 7810 C CA . CYS F 5 161 ? 202.162 248.483 289.946 1.00 159.40 161 CYS E CA 1
ATOM 7811 C C . CYS F 5 161 ? 202.898 249.391 288.970 1.00 159.40 161 CYS E C 1
ATOM 7812 O O . CYS F 5 161 ? 202.477 249.503 287.813 1.00 159.40 161 CYS E O 1
ATOM 7815 N N . ARG F 5 162 ? 203.981 250.045 289.395 1.00 157.91 162 ARG E N 1
ATOM 7816 C CA . ARG F 5 162 ? 204.566 251.089 288.557 1.00 157.91 162 ARG E CA 1
ATOM 7817 C C . ARG F 5 162 ? 205.293 250.494 287.354 1.00 157.91 162 ARG E C 1
ATOM 7818 O O . ARG F 5 162 ? 205.006 250.859 286.208 1.00 157.91 162 ARG E O 1
ATOM 7826 N N . ASP F 5 163 ? 206.229 249.571 287.594 1.00 155.04 163 ASP E N 1
ATOM 7827 C CA . ASP F 5 163 ? 207.100 249.055 286.542 1.00 155.04 163 ASP E CA 1
ATOM 7828 C C . ASP F 5 163 ? 207.318 247.551 286.582 1.00 155.04 163 ASP E C 1
ATOM 7829 O O . ASP F 5 163 ? 207.895 247.019 285.629 1.00 155.04 163 ASP E O 1
ATOM 7834 N N . VAL F 5 164 ? 206.905 246.849 287.639 1.00 155.41 164 VAL E N 1
ATOM 7835 C CA . VAL F 5 164 ? 207.037 245.396 287.650 1.00 155.41 164 VAL E CA 1
ATOM 7836 C C . VAL F 5 164 ? 206.213 244.788 286.525 1.00 155.41 164 VAL E C 1
ATOM 7837 O O . VAL F 5 164 ? 206.636 243.825 285.876 1.00 155.41 164 VAL E O 1
ATOM 7841 N N . TRP F 5 165 ? 205.028 245.344 286.269 1.00 150.86 165 TRP E N 1
ATOM 7842 C CA . TRP F 5 165 ? 204.215 244.899 285.146 1.00 150.86 165 TRP E CA 1
ATOM 7843 C C . TRP F 5 165 ? 204.678 245.487 283.820 1.00 150.86 165 TRP E C 1
ATOM 7844 O O . TRP F 5 165 ? 204.276 244.985 282.765 1.00 150.86 165 TRP E O 1
ATOM 7855 N N . LYS F 5 166 ? 205.506 246.535 283.845 1.00 148.99 166 LYS E N 1
ATOM 7856 C CA . LYS F 5 166 ? 206.111 247.031 282.614 1.00 148.99 166 LYS E CA 1
ATOM 7857 C C . LYS F 5 166 ? 207.183 246.084 282.085 1.00 148.99 166 LYS E C 1
ATOM 7858 O O . LYS F 5 166 ? 207.547 246.177 280.908 1.00 148.99 166 LYS E O 1
ATOM 7864 N N . GLN F 5 167 ? 207.696 245.184 282.923 1.00 150.10 167 GLN E N 1
ATOM 7865 C CA . GLN F 5 167 ? 208.643 244.154 282.513 1.00 150.10 167 GLN E CA 1
ATOM 7866 C C . GLN F 5 167 ? 208.000 242.779 282.434 1.00 150.10 167 GLN E C 1
ATOM 7867 O O . GLN F 5 167 ? 208.222 242.045 281.467 1.00 150.10 167 GLN E O 1
ATOM 7873 N N . ILE F 5 168 ? 207.200 242.412 283.435 1.00 149.27 168 ILE E N 1
ATOM 7874 C CA . ILE F 5 168 ? 206.557 241.103 283.436 1.00 149.27 168 ILE E CA 1
ATOM 7875 C C . ILE F 5 168 ? 205.519 241.017 282.324 1.00 149.27 168 ILE E C 1
ATOM 7876 O O . ILE F 5 168 ? 205.401 239.987 281.649 1.00 149.27 168 ILE E O 1
ATOM 7881 N N . PHE F 5 169 ? 204.746 242.091 282.121 1.00 146.18 169 PHE E N 1
ATOM 7882 C CA . PHE F 5 169 ? 203.661 242.111 281.146 1.00 146.18 169 PHE E CA 1
ATOM 7883 C C . PHE F 5 169 ? 203.643 243.341 280.250 1.00 146.18 169 PHE E C 1
ATOM 7884 O O . PHE F 5 169 ? 202.914 243.334 279.253 1.00 146.18 169 PHE E O 1
ATOM 7892 N N . GLY F 5 170 ? 204.402 244.389 280.562 1.00 149.26 170 GLY E N 1
ATOM 7893 C CA . GLY F 5 170 ? 204.444 245.584 279.751 1.00 149.26 170 GLY E CA 1
ATOM 7894 C C . GLY F 5 170 ? 203.406 246.634 280.100 1.00 149.26 170 GLY E C 1
ATOM 7895 O O . GLY F 5 170 ? 203.668 247.827 279.919 1.00 149.26 170 GLY E O 1
ATOM 7896 N N . LYS F 5 171 ? 202.241 246.225 280.601 1.00 152.77 171 LYS E N 1
ATOM 7897 C CA . LYS F 5 171 ? 201.143 247.136 280.925 1.00 152.77 171 LYS E CA 1
ATOM 7898 C C . LYS F 5 171 ? 201.067 247.313 282.438 1.00 152.77 171 LYS E C 1
ATOM 7899 O O . LYS F 5 171 ? 200.570 246.436 283.151 1.00 152.77 171 LYS E O 1
ATOM 7905 N N . GLN F 5 172 ? 201.568 248.448 282.922 1.00 151.38 172 GLN E N 1
ATOM 7906 C CA . GLN F 5 172 ? 201.298 248.851 284.296 1.00 151.38 172 GLN E CA 1
ATOM 7907 C C . GLN F 5 172 ? 199.792 248.940 284.509 1.00 151.38 172 GLN E C 1
ATOM 7908 O O . GLN F 5 172 ? 199.047 249.340 283.610 1.00 151.38 172 GLN E O 1
ATOM 7914 N N . ILE F 5 173 ? 199.345 248.547 285.702 1.00 155.02 173 ILE E N 1
ATOM 7915 C CA . ILE F 5 173 ? 197.919 248.363 285.943 1.00 155.02 173 ILE E CA 1
ATOM 7916 C C . ILE F 5 173 ? 197.207 249.704 285.835 1.00 155.02 173 ILE E C 1
ATOM 7917 O O . ILE F 5 173 ? 197.637 250.706 286.421 1.00 155.02 173 ILE E O 1
ATOM 7922 N N . ASP F 5 174 ? 196.110 249.726 285.073 1.00 157.72 174 ASP E N 1
ATOM 7923 C CA . ASP F 5 174 ? 195.432 250.983 284.772 1.00 157.72 174 ASP E CA 1
ATOM 7924 C C . ASP F 5 174 ? 194.825 251.597 286.026 1.00 157.72 174 ASP E C 1
ATOM 7925 O O . ASP F 5 174 ? 195.063 252.771 286.334 1.00 157.72 174 ASP E O 1
ATOM 7930 N N . ASN F 5 175 ? 194.046 250.814 286.768 1.00 157.31 175 ASN E N 1
ATOM 7931 C CA . ASN F 5 175 ? 193.335 251.294 287.947 1.00 157.31 175 ASN E CA 1
ATOM 7932 C C . ASN F 5 175 ? 194.065 250.837 289.201 1.00 157.31 175 ASN E C 1
ATOM 7933 O O . ASN F 5 175 ? 194.197 249.634 289.444 1.00 157.31 175 ASN E O 1
ATOM 7938 N N . LEU F 5 176 ? 194.541 251.796 289.986 1.00 157.20 176 LEU E N 1
ATOM 7939 C CA . LEU F 5 176 ? 195.162 251.541 291.278 1.00 157.20 176 LEU E CA 1
ATOM 7940 C C . LEU F 5 176 ? 194.432 252.374 292.317 1.00 157.20 176 LEU E C 1
ATOM 7941 O O . LEU F 5 176 ? 194.214 253.571 292.106 1.00 157.20 176 LEU E O 1
ATOM 7946 N N . LYS F 5 177 ? 194.040 251.751 293.428 1.00 159.87 177 LYS E N 1
ATOM 7947 C CA . LYS F 5 177 ? 193.395 252.531 294.476 1.00 159.87 177 LYS E CA 1
ATOM 7948 C C . LYS F 5 177 ? 193.596 251.854 295.821 1.00 159.87 177 LYS E C 1
ATOM 7949 O O . LYS F 5 177 ? 193.895 250.659 295.904 1.00 159.87 177 LYS E O 1
ATOM 7955 N N . THR F 5 178 ? 193.403 252.646 296.876 1.00 160.59 178 THR E N 1
ATOM 7956 C CA . THR F 5 178 ? 193.836 252.308 298.223 1.00 160.59 178 THR E CA 1
ATOM 7957 C C . THR F 5 178 ? 192.794 252.758 299.235 1.00 160.59 178 THR E C 1
ATOM 7958 O O . THR F 5 178 ? 192.102 253.759 299.034 1.00 160.59 178 THR E O 1
ATOM 7962 N N . ASN F 5 179 ? 192.711 252.013 300.336 1.00 155.65 179 ASN E N 1
ATOM 7963 C CA . ASN F 5 179 ? 191.825 252.333 301.455 1.00 155.65 179 ASN E CA 1
ATOM 7964 C C . ASN F 5 179 ? 190.375 252.502 301.011 1.00 155.65 179 ASN E C 1
ATOM 7965 O O . ASN F 5 179 ? 189.965 251.964 299.984 1.00 155.65 179 ASN E O 1
ATOM 7970 N N . THR F 5 183 ? 192.521 248.139 302.466 1.00 163.35 183 THR E N 1
ATOM 7971 C CA . THR F 5 183 ? 192.323 247.467 301.188 1.00 163.35 183 THR E CA 1
ATOM 7972 C C . THR F 5 183 ? 193.088 248.178 300.079 1.00 163.35 183 THR E C 1
ATOM 7973 O O . THR F 5 183 ? 193.226 249.401 300.093 1.00 163.35 183 THR E O 1
ATOM 7977 N N . PHE F 5 184 ? 193.587 247.397 299.121 1.00 160.66 184 PHE E N 1
ATOM 7978 C CA . PHE F 5 184 ? 194.309 247.922 297.964 1.00 160.66 184 PHE E CA 1
ATOM 7979 C C . PHE F 5 184 ? 193.832 247.158 296.737 1.00 160.66 184 PHE E C 1
ATOM 7980 O O . PHE F 5 184 ? 194.082 245.953 296.628 1.00 160.66 184 PHE E O 1
ATOM 7988 N N . TYR F 5 185 ? 193.147 247.851 295.826 1.00 157.77 185 TYR E N 1
ATOM 7989 C CA . TYR F 5 185 ? 192.612 247.248 294.610 1.00 157.77 185 TYR E CA 1
ATOM 7990 C C . TYR F 5 185 ? 193.481 247.605 293.410 1.00 157.77 185 TYR E C 1
ATOM 7991 O O . TYR F 5 185 ? 193.856 248.772 293.222 1.00 157.77 185 TYR E O 1
ATOM 8000 N N . LEU F 5 186 ? 193.787 246.584 292.604 1.00 155.13 186 LEU E N 1
ATOM 8001 C CA . LEU F 5 186 ? 194.560 246.700 291.371 1.00 155.13 186 LEU E CA 1
ATOM 8002 C C . LEU F 5 186 ? 193.716 246.106 290.249 1.00 155.13 186 LEU E C 1
ATOM 8003 O O . LEU F 5 186 ? 193.538 244.885 290.185 1.00 155.13 186 LEU E O 1
ATOM 8008 N N . LEU F 5 187 ? 193.199 246.962 289.370 1.00 153.31 187 LEU E N 1
ATOM 8009 C CA . LEU F 5 187 ? 192.276 246.569 288.312 1.00 153.31 187 LEU E CA 1
ATOM 8010 C C . LEU F 5 187 ? 192.922 246.841 286.962 1.00 153.31 187 LEU E C 1
ATOM 8011 O O . LEU F 5 187 ? 193.277 247.988 286.661 1.00 153.31 187 LEU E O 1
ATOM 8016 N N . ASP F 5 188 ? 193.059 245.789 286.150 1.00 150.81 188 ASP E N 1
ATOM 8017 C CA . ASP F 5 188 ? 193.665 245.870 284.827 1.00 150.81 188 ASP E CA 1
ATOM 8018 C C . ASP F 5 188 ? 192.744 245.242 283.790 1.00 150.81 188 ASP E C 1
ATOM 8019 O O . ASP F 5 188 ? 191.890 244.411 284.105 1.00 150.81 188 ASP E O 1
ATOM 8024 N N . TYR F 5 189 ? 192.935 245.664 282.541 1.00 145.90 189 TYR E N 1
ATOM 8025 C CA . TYR F 5 189 ? 192.194 245.158 281.398 1.00 145.90 189 TYR E CA 1
ATOM 8026 C C . TYR F 5 189 ? 193.185 244.666 280.355 1.00 145.90 189 TYR E C 1
ATOM 8027 O O . TYR F 5 189 ? 194.319 245.148 280.280 1.00 145.90 189 TYR E O 1
ATOM 8036 N N . ASP F 5 190 ? 192.747 243.696 279.552 1.00 147.08 190 ASP E N 1
ATOM 8037 C CA . ASP F 5 190 ? 193.597 243.057 278.549 1.00 147.08 190 ASP E CA 1
ATOM 8038 C C . ASP F 5 190 ? 194.841 242.453 279.205 1.00 147.08 190 ASP E C 1
ATOM 8039 O O . ASP F 5 190 ? 195.979 242.835 278.927 1.00 147.08 190 ASP E O 1
ATOM 8044 N N . TYR F 5 191 ? 194.593 241.503 280.102 1.00 146.12 191 TYR E N 1
ATOM 8045 C CA . TYR F 5 191 ? 195.674 240.769 280.743 1.00 146.12 191 TYR E CA 1
ATOM 8046 C C . TYR F 5 191 ? 196.447 239.977 279.694 1.00 146.12 191 TYR E C 1
ATOM 8047 O O . TYR F 5 191 ? 195.859 239.218 278.919 1.00 146.12 191 TYR E O 1
ATOM 8056 N N . ARG F 5 192 ? 197.770 240.156 279.680 1.00 142.70 192 ARG E N 1
ATOM 8057 C CA . ARG F 5 192 ? 198.575 239.735 278.533 1.00 142.70 192 ARG E CA 1
ATOM 8058 C C . ARG F 5 192 ? 198.607 238.227 278.327 1.00 142.70 192 ARG E C 1
ATOM 8059 O O . ARG F 5 192 ? 198.175 237.760 277.259 1.00 142.70 192 ARG E O 1
ATOM 8067 N N . PRO F 5 193 ? 199.108 237.418 279.266 1.00 141.31 193 PRO E N 1
ATOM 8068 C CA . PRO F 5 193 ? 199.394 236.009 278.943 1.00 141.31 193 PRO E CA 1
ATOM 8069 C C . PRO F 5 193 ? 198.174 235.184 278.570 1.00 141.31 193 PRO E C 1
ATOM 8070 O O . PRO F 5 193 ? 198.343 234.129 277.947 1.00 141.31 193 PRO E O 1
ATOM 8074 N N . ILE F 5 194 ? 196.966 235.619 278.921 1.00 138.12 194 ILE E N 1
ATOM 8075 C CA . ILE F 5 194 ? 195.744 234.923 278.532 1.00 138.12 194 ILE E CA 1
ATOM 8076 C C . ILE F 5 194 ? 195.068 235.606 277.340 1.00 138.12 194 ILE E C 1
ATOM 8077 O O . ILE F 5 194 ? 193.869 235.436 277.128 1.00 138.12 194 ILE E O 1
ATOM 8082 N N . GLN F 5 195 ? 195.828 236.367 276.549 1.00 132.95 195 GLN E N 1
ATOM 8083 C CA . GLN F 5 195 ? 195.254 237.131 275.446 1.00 132.95 195 GLN E CA 1
ATOM 8084 C C . GLN F 5 195 ? 194.680 236.249 274.344 1.00 132.95 195 GLN E C 1
ATOM 8085 O O . GLN F 5 195 ? 193.916 236.749 273.512 1.00 132.95 195 GLN E O 1
ATOM 8091 N N . SER F 5 196 ? 195.022 234.959 274.322 1.00 129.44 196 SER E N 1
ATOM 8092 C CA . SER F 5 196 ? 194.743 234.081 273.192 1.00 129.44 196 SER E CA 1
ATOM 8093 C C . SER F 5 196 ? 194.041 232.794 273.596 1.00 129.44 196 SER E C 1
ATOM 8094 O O . SER F 5 196 ? 194.008 231.848 272.802 1.00 129.44 196 SER E O 1
ATOM 8097 N N . PHE F 5 197 ? 193.464 232.736 274.793 1.00 136.28 197 PHE E N 1
ATOM 8098 C CA . PHE F 5 197 ? 193.128 231.471 275.431 1.00 136.28 197 PHE E CA 1
ATOM 8099 C C . PHE F 5 197 ? 191.636 231.150 275.365 1.00 136.28 197 PHE E C 1
ATOM 8100 O O . PHE F 5 197 ? 191.161 230.286 276.109 1.00 136.28 197 PHE E O 1
ATOM 8108 N N . SER F 5 198 ? 190.891 231.812 274.482 1.00 132.82 198 SER E N 1
ATOM 8109 C CA . SER F 5 198 ? 189.466 231.535 274.364 1.00 132.82 198 SER E CA 1
ATOM 8110 C C . SER F 5 198 ? 189.224 230.126 273.837 1.00 132.82 198 SER E C 1
ATOM 8111 O O . SER F 5 198 ? 189.924 229.647 272.941 1.00 132.82 198 SER E O 1
ATOM 8114 N N . LEU F 5 199 ? 188.216 229.472 274.403 1.00 133.76 199 LEU E N 1
ATOM 8115 C CA . LEU F 5 199 ? 187.882 228.088 274.111 1.00 133.76 199 LEU E CA 1
ATOM 8116 C C . LEU F 5 199 ? 186.816 228.063 273.010 1.00 133.76 199 LEU E C 1
ATOM 8117 O O . LEU F 5 199 ? 186.592 229.064 272.323 1.00 133.76 199 LEU E O 1
ATOM 8122 N N . GLU F 5 200 ? 186.196 226.898 272.792 1.00 136.50 200 GLU E N 1
ATOM 8123 C CA . GLU F 5 200 ? 185.026 226.784 271.922 1.00 136.50 200 GLU E CA 1
ATOM 8124 C C . GLU F 5 200 ? 184.004 227.871 272.240 1.00 136.50 200 GLU E C 1
ATOM 8125 O O . GLU F 5 200 ? 183.908 228.360 273.370 1.00 136.50 200 GLU E O 1
ATOM 8131 N N . GLU F 5 201 ? 183.225 228.239 271.222 1.00 133.78 201 GLU E N 1
ATOM 8132 C CA . GLU F 5 201 ? 182.388 229.430 271.301 1.00 133.78 201 GLU E CA 1
ATOM 8133 C C . GLU F 5 201 ? 181.262 229.303 272.321 1.00 133.78 201 GLU E C 1
ATOM 8134 O O . GLU F 5 201 ? 180.799 230.326 272.836 1.00 133.78 201 GLU E O 1
ATOM 8140 N N . ASP F 5 202 ? 180.819 228.086 272.638 1.00 138.33 202 ASP E N 1
ATOM 8141 C CA . ASP F 5 202 ? 179.666 227.885 273.508 1.00 138.33 202 ASP E CA 1
ATOM 8142 C C . ASP F 5 202 ? 180.025 227.728 274.983 1.00 138.33 202 ASP E C 1
ATOM 8143 O O . ASP F 5 202 ? 179.115 227.576 275.805 1.00 138.33 202 ASP E O 1
ATOM 8148 N N . ALA F 5 203 ? 181.312 227.776 275.335 1.00 138.59 203 ALA E N 1
ATOM 8149 C CA . ALA F 5 203 ? 181.779 227.390 276.663 1.00 138.59 203 ALA E CA 1
ATOM 8150 C C . ALA F 5 203 ? 182.448 228.542 277.408 1.00 138.59 203 ALA E C 1
ATOM 8151 O O . ALA F 5 203 ? 183.540 228.368 277.959 1.00 138.59 203 ALA E O 1
ATOM 8153 N N . LYS F 5 204 ? 181.814 229.721 277.421 1.00 136.76 204 LYS E N 1
ATOM 8154 C CA . LYS F 5 204 ? 182.398 230.878 278.099 1.00 136.76 204 LYS E CA 1
ATOM 8155 C C . LYS F 5 204 ? 182.644 230.603 279.581 1.00 136.76 204 LYS E C 1
ATOM 8156 O O . LYS F 5 204 ? 183.683 230.992 280.131 1.00 136.76 204 LYS E O 1
ATOM 8162 N N . ASN F 5 205 ? 181.688 229.964 280.256 1.00 142.44 205 ASN E N 1
ATOM 8163 C CA . ASN F 5 205 ? 181.883 229.679 281.673 1.00 142.44 205 ASN E CA 1
ATOM 8164 C C . ASN F 5 205 ? 183.052 228.718 281.886 1.00 142.44 205 ASN E C 1
ATOM 8165 O O . ASN F 5 205 ? 183.875 228.924 282.786 1.00 142.44 205 ASN E O 1
ATOM 8170 N N . GLU F 5 206 ? 183.178 227.680 281.046 1.00 143.92 206 GLU E N 1
ATOM 8171 C CA . GLU F 5 206 ? 184.398 226.881 281.140 1.00 143.92 206 GLU E CA 1
ATOM 8172 C C . GLU F 5 206 ? 185.617 227.689 280.720 1.00 143.92 206 GLU E C 1
ATOM 8173 O O . GLU F 5 206 ? 186.721 227.416 281.196 1.00 143.92 206 GLU E O 1
ATOM 8179 N N . GLU F 5 207 ? 185.443 228.679 279.840 1.00 141.83 207 GLU E N 1
ATOM 8180 C CA . GLU F 5 207 ? 186.571 229.517 279.444 1.00 141.83 207 GLU E CA 1
ATOM 8181 C C . GLU F 5 207 ? 187.178 230.207 280.659 1.00 141.83 207 GLU E C 1
ATOM 8182 O O . GLU F 5 207 ? 188.388 230.114 280.903 1.00 141.83 207 GLU E O 1
ATOM 8188 N N . LEU F 5 208 ? 186.341 230.867 281.465 1.00 141.29 208 LEU E N 1
ATOM 8189 C CA . LEU F 5 208 ? 186.870 231.525 282.657 1.00 141.29 208 LEU E CA 1
ATOM 8190 C C . LEU F 5 208 ? 187.317 230.500 283.695 1.00 141.29 208 LEU E C 1
ATOM 8191 O O . LEU F 5 208 ? 188.354 230.683 284.348 1.00 141.29 208 LEU E O 1
ATOM 8196 N N . LYS F 5 209 ? 186.578 229.393 283.833 1.00 140.17 209 LYS E N 1
ATOM 8197 C CA . LYS F 5 209 ? 186.914 228.400 284.846 1.00 140.17 209 LYS E CA 1
ATOM 8198 C C . LYS F 5 209 ? 188.234 227.698 284.552 1.00 140.17 209 LYS E C 1
ATOM 8199 O O . LYS F 5 209 ? 188.873 227.195 285.483 1.00 140.17 209 LYS E O 1
ATOM 8205 N N . MET F 5 210 ? 188.652 227.655 283.287 1.00 142.24 210 MET E N 1
ATOM 8206 C CA . MET F 5 210 ? 189.912 227.044 282.884 1.00 142.24 210 MET E CA 1
ATOM 8207 C C . MET F 5 210 ? 191.049 228.043 282.754 1.00 142.24 210 MET E C 1
ATOM 8208 O O . MET F 5 210 ? 192.212 227.650 282.885 1.00 142.24 210 MET E O 1
ATOM 8213 N N . ILE F 5 211 ? 190.750 229.316 282.474 1.00 140.42 211 ILE E N 1
ATOM 8214 C CA . ILE F 5 211 ? 191.791 230.344 282.463 1.00 140.42 211 ILE E CA 1
ATOM 8215 C C . ILE F 5 211 ? 192.084 230.875 283.860 1.00 140.42 211 ILE E C 1
ATOM 8216 O O . ILE F 5 211 ? 193.086 231.578 284.047 1.00 140.42 211 ILE E O 1
ATOM 8221 N N . GLU F 5 212 ? 191.260 230.528 284.856 1.00 144.97 212 GLU E N 1
ATOM 8222 C CA . GLU F 5 212 ? 191.499 230.945 286.240 1.00 144.97 212 GLU E CA 1
ATOM 8223 C C . GLU F 5 212 ? 192.913 230.689 286.760 1.00 144.97 212 GLU E C 1
ATOM 8224 O O . GLU F 5 212 ? 193.487 231.606 287.369 1.00 144.97 212 GLU E O 1
ATOM 8230 N N . PRO F 5 213 ? 193.524 229.509 286.584 1.00 144.99 213 PRO E N 1
ATOM 8231 C CA . PRO F 5 213 ? 194.821 229.261 287.243 1.00 144.99 213 PRO E CA 1
ATOM 8232 C C . PRO F 5 213 ? 195.944 230.175 286.782 1.00 144.99 213 PRO E C 1
ATOM 8233 O O . PRO F 5 213 ? 196.923 230.342 287.520 1.00 144.99 213 PRO E O 1
ATOM 8237 N N . PHE F 5 214 ? 195.842 230.772 285.595 1.00 145.00 214 PHE E N 1
ATOM 8238 C CA . PHE F 5 214 ? 196.917 231.623 285.100 1.00 145.00 214 PHE E CA 1
ATOM 8239 C C . PHE F 5 214 ? 197.059 232.910 285.902 1.00 145.00 214 PHE E C 1
ATOM 8240 O O . PHE F 5 214 ? 198.120 233.541 285.851 1.00 145.00 214 PHE E O 1
ATOM 8248 N N . LEU F 5 215 ? 196.022 233.315 286.638 1.00 148.32 215 LEU E N 1
ATOM 8249 C CA . LEU F 5 215 ? 196.131 234.511 287.466 1.00 148.32 215 LEU E CA 1
ATOM 8250 C C . LEU F 5 215 ? 197.122 234.328 288.606 1.00 148.32 215 LEU E C 1
ATOM 8251 O O . LEU F 5 215 ? 197.697 235.311 289.086 1.00 148.32 215 LEU E O 1
ATOM 8256 N N . GLU F 5 216 ? 197.305 233.094 289.078 1.00 151.47 216 GLU E N 1
ATOM 8257 C CA . GLU F 5 216 ? 198.095 232.876 290.282 1.00 151.47 216 GLU E CA 1
ATOM 8258 C C . GLU F 5 216 ? 199.554 233.268 290.107 1.00 151.47 216 GLU E C 1
ATOM 8259 O O . GLU F 5 216 ? 200.232 233.540 291.103 1.00 151.47 216 GLU E O 1
ATOM 8265 N N . ILE F 5 217 ? 200.055 233.295 288.872 1.00 152.40 217 ILE E N 1
ATOM 8266 C CA . ILE F 5 217 ? 201.425 233.752 288.649 1.00 152.40 217 ILE E CA 1
ATOM 8267 C C . ILE F 5 217 ? 201.586 235.201 289.080 1.00 152.40 217 ILE E C 1
ATOM 8268 O O . ILE F 5 217 ? 202.518 235.492 289.853 1.00 152.40 217 ILE E O 1
ATOM 8273 N N . PRO F 5 218 ? 200.740 236.150 288.661 1.00 153.98 218 PRO E N 1
ATOM 8274 C CA . PRO F 5 218 ? 200.773 237.477 289.292 1.00 153.98 218 PRO E CA 1
ATOM 8275 C C . PRO F 5 218 ? 200.526 237.456 290.788 1.00 153.98 218 PRO E C 1
ATOM 8276 O O . PRO F 5 218 ? 201.084 238.302 291.490 1.00 153.98 218 PRO E O 1
ATOM 8280 N N . VAL F 5 219 ? 199.697 236.541 291.299 1.00 155.34 219 VAL E N 1
ATOM 8281 C CA . VAL F 5 219 ? 199.455 236.491 292.742 1.00 155.34 219 VAL E CA 1
ATOM 8282 C C . VAL F 5 219 ? 200.743 236.139 293.473 1.00 155.34 219 VAL E C 1
ATOM 8283 O O . VAL F 5 219 ? 201.122 236.780 294.464 1.00 155.34 219 VAL E O 1
ATOM 8287 N N . GLY F 5 220 ? 201.434 235.108 292.993 1.00 155.27 220 GLY E N 1
ATOM 8288 C CA . GLY F 5 220 ? 202.730 234.785 293.554 1.00 155.27 220 GLY E CA 1
ATOM 8289 C C . GLY F 5 220 ? 203.716 235.926 293.409 1.00 155.27 220 GLY E C 1
ATOM 8290 O O . GLY F 5 220 ? 204.502 236.192 294.317 1.00 155.27 220 GLY E O 1
ATOM 8291 N N . ILE F 5 221 ? 203.686 236.618 292.267 1.00 155.01 221 ILE E N 1
ATOM 8292 C CA . ILE F 5 221 ? 204.627 237.713 292.036 1.00 155.01 221 ILE E CA 1
ATOM 8293 C C . ILE F 5 221 ? 204.402 238.830 293.048 1.00 155.01 221 ILE E C 1
ATOM 8294 O O . ILE F 5 221 ? 205.348 239.326 293.672 1.00 155.01 221 ILE E O 1
ATOM 8299 N N . ILE F 5 222 ? 203.148 239.253 293.212 1.00 158.98 222 ILE E N 1
ATOM 8300 C CA . ILE F 5 222 ? 202.847 240.353 294.124 1.00 158.98 222 ILE E CA 1
ATOM 8301 C C . ILE F 5 222 ? 203.168 239.954 295.561 1.00 158.98 222 ILE E C 1
ATOM 8302 O O . ILE F 5 222 ? 203.764 240.736 296.315 1.00 158.98 222 ILE E O 1
ATOM 8307 N N . ARG F 5 223 ? 202.820 238.722 295.956 1.00 155.99 223 ARG E N 1
ATOM 8308 C CA . ARG F 5 223 ? 203.133 238.286 297.314 1.00 155.99 223 ARG E CA 1
ATOM 8309 C C . ARG F 5 223 ? 204.639 238.226 297.543 1.00 155.99 223 ARG E C 1
ATOM 8310 O O . ARG F 5 223 ? 205.134 238.691 298.576 1.00 155.99 223 ARG E O 1
ATOM 8318 N N . GLY F 5 224 ? 205.386 237.675 296.584 1.00 160.27 224 GLY E N 1
ATOM 8319 C CA . GLY F 5 224 ? 206.824 237.557 296.749 1.00 160.27 224 GLY E CA 1
ATOM 8320 C C . GLY F 5 224 ? 207.526 238.899 296.784 1.00 160.27 224 GLY E C 1
ATOM 8321 O O . GLY F 5 224 ? 208.443 239.106 297.584 1.00 160.27 224 GLY E O 1
ATOM 8322 N N . VAL F 5 225 ? 207.116 239.827 295.914 1.00 159.04 225 VAL E N 1
ATOM 8323 C CA . VAL F 5 225 ? 207.695 241.166 295.943 1.00 159.04 225 VAL E CA 1
ATOM 8324 C C . VAL F 5 225 ? 207.394 241.826 297.278 1.00 159.04 225 VAL E C 1
ATOM 8325 O O . VAL F 5 225 ? 208.264 242.464 297.884 1.00 159.04 225 VAL E O 1
ATOM 8329 N N . LEU F 5 226 ? 206.158 241.683 297.760 1.00 162.13 226 LEU E N 1
ATOM 8330 C CA . LEU F 5 226 ? 205.848 242.145 299.106 1.00 162.13 226 LEU E CA 1
ATOM 8331 C C . LEU F 5 226 ? 206.657 241.377 300.143 1.00 162.13 226 LEU E C 1
ATOM 8332 O O . LEU F 5 226 ? 207.082 241.947 301.155 1.00 162.13 226 LEU E O 1
ATOM 8337 N N . SER F 5 227 ? 206.874 240.083 299.912 1.00 163.42 227 SER E N 1
ATOM 8338 C CA . SER F 5 227 ? 207.658 239.275 300.837 1.00 163.42 227 SER E CA 1
ATOM 8339 C C . SER F 5 227 ? 209.080 239.806 300.942 1.00 163.42 227 SER E C 1
ATOM 8340 O O . SER F 5 227 ? 209.719 240.113 299.932 1.00 163.42 227 SER E O 1
ATOM 8343 N N . SER F 5 228 ? 209.553 239.949 302.183 1.00 168.18 228 SER E N 1
ATOM 8344 C CA . SER F 5 228 ? 210.918 240.363 302.504 1.00 168.18 228 SER E CA 1
ATOM 8345 C C . SER F 5 228 ? 211.178 241.846 302.249 1.00 168.18 228 SER E C 1
ATOM 8346 O O . SER F 5 228 ? 212.248 242.350 302.605 1.00 168.18 228 SER E O 1
ATOM 8349 N N . LEU F 5 229 ? 210.220 242.555 301.653 1.00 161.64 229 LEU E N 1
ATOM 8350 C CA . LEU F 5 229 ? 210.355 243.981 301.362 1.00 161.64 229 LEU E CA 1
ATOM 8351 C C . LEU F 5 229 ? 209.653 244.806 302.440 1.00 161.64 229 LEU E C 1
ATOM 8352 O O . LEU F 5 229 ? 208.781 245.633 302.177 1.00 161.64 229 LEU E O 1
ATOM 8357 N N . GLY F 5 230 ? 210.065 244.563 303.682 1.00 164.01 230 GLY E N 1
ATOM 8358 C CA . GLY F 5 230 ? 209.523 245.300 304.808 1.00 164.01 230 GLY E CA 1
ATOM 8359 C C . GLY F 5 230 ? 208.057 245.058 305.081 1.00 164.01 230 GLY E C 1
ATOM 8360 O O . GLY F 5 230 ? 207.394 245.928 305.651 1.00 164.01 230 GLY E O 1
ATOM 8361 N N . TYR F 5 231 ? 207.524 243.903 304.683 1.00 161.97 231 TYR E N 1
ATOM 8362 C CA . TYR F 5 231 ? 206.136 243.559 304.960 1.00 161.97 231 TYR E CA 1
ATOM 8363 C C . TYR F 5 231 ? 206.022 242.055 305.157 1.00 161.97 231 TYR E C 1
ATOM 8364 O O . TYR F 5 231 ? 206.673 241.270 304.461 1.00 161.97 231 TYR E O 1
ATOM 8373 N N . SER F 5 232 ? 205.185 241.665 306.115 1.00 166.48 232 SER E N 1
ATOM 8374 C CA . SER F 5 232 ? 204.973 240.257 306.419 1.00 166.48 232 SER E CA 1
ATOM 8375 C C . SER F 5 232 ? 204.150 239.584 305.329 1.00 166.48 232 SER E C 1
ATOM 8376 O O . SER F 5 232 ? 203.157 240.137 304.848 1.00 166.48 232 SER E O 1
ATOM 8379 N N . SER F 5 233 ? 204.571 238.378 304.944 1.00 165.29 233 SER E N 1
ATOM 8380 C CA . SER F 5 233 ? 203.820 237.618 303.950 1.00 165.29 233 SER E CA 1
ATOM 8381 C C . SER F 5 233 ? 202.439 237.242 304.471 1.00 165.29 233 SER E C 1
ATOM 8382 O O . SER F 5 233 ? 201.445 237.334 303.741 1.00 165.29 233 SER E O 1
ATOM 8385 N N . GLU F 5 234 ? 202.356 236.821 305.736 1.00 166.53 234 GLU E N 1
ATOM 8386 C CA . GLU F 5 234 ? 201.080 236.362 306.278 1.00 166.53 234 GLU E CA 1
ATOM 8387 C C . GLU F 5 234 ? 200.133 237.521 306.562 1.00 166.53 234 GLU E C 1
ATOM 8388 O O . GLU F 5 234 ? 198.913 237.327 306.582 1.00 166.53 234 GLU E O 1
ATOM 8394 N N . GLU F 5 235 ? 200.666 238.725 306.783 1.00 167.60 235 GLU E N 1
ATOM 8395 C CA . GLU F 5 235 ? 199.820 239.874 307.087 1.00 167.60 235 GLU E CA 1
ATOM 8396 C C . GLU F 5 235 ? 198.976 240.322 305.900 1.00 167.60 235 GLU E C 1
ATOM 8397 O O . GLU F 5 235 ? 198.033 241.097 306.096 1.00 167.60 235 GLU E O 1
ATOM 8403 N N . VAL F 5 236 ? 199.279 239.857 304.689 1.00 165.13 236 VAL E N 1
ATOM 8404 C CA . VAL F 5 236 ? 198.510 240.181 303.494 1.00 165.13 236 VAL E CA 1
ATOM 8405 C C . VAL F 5 236 ? 198.182 238.889 302.762 1.00 165.13 236 VAL E C 1
ATOM 8406 O O . VAL F 5 236 ? 199.024 237.990 302.657 1.00 165.13 236 VAL E O 1
ATOM 8410 N N . ILE F 5 237 ? 196.945 238.791 302.281 1.00 162.58 237 ILE E N 1
ATOM 8411 C CA . ILE F 5 237 ? 196.503 237.707 301.412 1.00 162.58 237 ILE E CA 1
ATOM 8412 C C . ILE F 5 237 ? 195.952 238.336 300.141 1.00 162.58 237 ILE E C 1
ATOM 8413 O O . ILE F 5 237 ? 195.107 239.236 300.205 1.00 162.58 237 ILE E O 1
ATOM 8418 N N . CYS F 5 238 ? 196.437 237.872 298.993 1.00 160.87 238 CYS E N 1
ATOM 8419 C CA . CYS F 5 238 ? 196.173 238.511 297.709 1.00 160.87 238 CYS E CA 1
ATOM 8420 C C . CYS F 5 238 ? 195.097 237.723 296.970 1.00 160.87 238 CYS E C 1
ATOM 8421 O O . CYS F 5 238 ? 195.316 236.570 296.586 1.00 160.87 238 CYS E O 1
ATOM 8424 N N . LEU F 5 239 ? 193.940 238.354 296.770 1.00 158.99 239 LEU E N 1
ATOM 8425 C CA . LEU F 5 239 ? 192.776 237.711 296.167 1.00 158.99 239 LEU E CA 1
ATOM 8426 C C . LEU F 5 239 ? 192.609 238.217 294.740 1.00 158.99 239 LEU E C 1
ATOM 8427 O O . LEU F 5 239 ? 192.381 239.410 294.529 1.00 158.99 239 LEU E O 1
ATOM 8432 N N . ALA F 5 240 ? 192.705 237.308 293.771 1.00 149.17 240 ALA E N 1
ATOM 8433 C CA . ALA F 5 240 ? 192.641 237.639 292.353 1.00 149.17 240 ALA E CA 1
ATOM 8434 C C . ALA F 5 240 ? 191.405 237.015 291.720 1.00 149.17 240 ALA E C 1
ATOM 8435 O O . ALA F 5 240 ? 191.002 235.907 292.087 1.00 149.17 240 ALA E O 1
ATOM 8437 N N . SER F 5 241 ? 190.803 237.729 290.773 1.00 144.79 241 SER E N 1
ATOM 8438 C CA . SER F 5 241 ? 189.689 237.182 289.998 1.00 144.79 241 SER E CA 1
ATOM 8439 C C . SER F 5 241 ? 189.518 238.029 288.739 1.00 144.79 241 SER E C 1
ATOM 8440 O O . SER F 5 241 ? 190.305 238.944 288.480 1.00 144.79 241 SER E O 1
ATOM 8443 N N . PHE F 5 242 ? 188.495 237.715 287.940 1.00 143.88 242 PHE E N 1
ATOM 8444 C CA . PHE F 5 242 ? 188.220 238.501 286.737 1.00 143.88 242 PHE E CA 1
ATOM 8445 C C . PHE F 5 242 ? 186.748 238.366 286.354 1.00 143.88 242 PHE E C 1
ATOM 8446 O O . PHE F 5 242 ? 186.302 237.297 285.931 1.00 143.88 242 PHE E O 1
ATOM 8454 N N . ILE F 5 243 ? 185.978 239.425 286.603 1.00 144.31 243 ILE E N 1
ATOM 8455 C CA . ILE F 5 243 ? 184.655 239.591 286.008 1.00 144.31 243 ILE E CA 1
ATOM 8456 C C . ILE F 5 243 ? 184.469 241.028 285.528 1.00 144.31 243 ILE E C 1
ATOM 8457 O O . ILE F 5 243 ? 183.342 241.459 285.257 1.00 144.31 243 ILE E O 1
ATOM 8462 N N . ASP F 5 244 ? 185.565 241.775 285.411 1.00 143.12 244 ASP E N 1
ATOM 8463 C CA . ASP F 5 244 ? 185.479 243.221 285.271 1.00 143.12 244 ASP E CA 1
ATOM 8464 C C . ASP F 5 244 ? 185.032 243.605 283.862 1.00 143.12 244 ASP E C 1
ATOM 8465 O O . ASP F 5 244 ? 184.803 242.760 282.992 1.00 143.12 244 ASP E O 1
ATOM 8470 N N . ARG F 5 245 ? 184.908 244.912 283.648 1.00 134.63 245 ARG E N 1
ATOM 8471 C CA . ARG F 5 245 ? 184.490 245.476 282.369 1.00 134.63 245 ARG E CA 1
ATOM 8472 C C . ARG F 5 245 ? 185.694 245.966 281.575 1.00 134.63 245 ARG E C 1
ATOM 8473 O O . ARG F 5 245 ? 186.102 247.121 281.695 1.00 134.63 245 ARG E O 1
ATOM 8481 N N . ALA F 5 253 ? 188.742 241.417 272.609 1.00 127.51 253 ALA E N 1
ATOM 8482 C CA . ALA F 5 253 ? 188.879 239.991 272.338 1.00 127.51 253 ALA E CA 1
ATOM 8483 C C . ALA F 5 253 ? 188.426 239.176 273.543 1.00 127.51 253 ALA E C 1
ATOM 8484 O O . ALA F 5 253 ? 187.501 238.369 273.447 1.00 127.51 253 ALA E O 1
ATOM 8486 N N . PHE F 5 254 ? 189.089 239.393 274.677 1.00 134.88 254 PHE E N 1
ATOM 8487 C CA . PHE F 5 254 ? 188.734 238.769 275.952 1.00 134.88 254 PHE E CA 1
ATOM 8488 C C . PHE F 5 254 ? 188.783 239.845 277.032 1.00 134.88 254 PHE E C 1
ATOM 8489 O O . PHE F 5 254 ? 189.671 239.836 277.893 1.00 134.88 254 PHE E O 1
ATOM 8497 N N . PRO F 5 255 ? 187.845 240.797 277.017 1.00 144.61 255 PRO E N 1
ATOM 8498 C CA . PRO F 5 255 ? 187.980 241.990 277.863 1.00 144.61 255 PRO E CA 1
ATOM 8499 C C . PRO F 5 255 ? 187.727 241.769 279.347 1.00 144.61 255 PRO E C 1
ATOM 8500 O O . PRO F 5 255 ? 187.699 242.750 280.095 1.00 144.61 255 PRO E O 1
ATOM 8504 N N . LYS F 5 256 ? 187.541 240.533 279.809 1.00 143.33 256 LYS E N 1
ATOM 8505 C CA . LYS F 5 256 ? 187.222 240.278 281.213 1.00 143.33 256 LYS E CA 1
ATOM 8506 C C . LYS F 5 256 ? 188.487 240.522 282.031 1.00 143.33 256 LYS E C 1
ATOM 8507 O O . LYS F 5 256 ? 189.261 239.615 282.345 1.00 143.33 256 LYS E O 1
ATOM 8513 N N . GLY F 5 257 ? 188.697 241.790 282.371 1.00 145.20 257 GLY E N 1
ATOM 8514 C CA . GLY F 5 257 ? 189.916 242.204 283.031 1.00 145.20 257 GLY E CA 1
ATOM 8515 C C . GLY F 5 257 ? 190.060 241.612 284.417 1.00 145.20 257 GLY E C 1
ATOM 8516 O O . GLY F 5 257 ? 189.119 241.094 285.018 1.00 145.20 257 GLY E O 1
ATOM 8517 N N . VAL F 5 258 ? 191.279 241.712 284.935 1.00 148.07 258 VAL E N 1
ATOM 8518 C CA . VAL F 5 258 ? 191.657 241.101 286.203 1.00 148.07 258 VAL E CA 1
ATOM 8519 C C . VAL F 5 258 ? 191.563 242.135 287.316 1.00 148.07 258 VAL E C 1
ATOM 8520 O O . VAL F 5 258 ? 191.734 243.344 287.102 1.00 148.07 258 VAL E O 1
ATOM 8524 N N . SER F 5 259 ? 191.295 241.639 288.524 1.00 151.36 259 SER E N 1
ATOM 8525 C CA . SER F 5 259 ? 191.186 242.447 289.729 1.00 151.36 259 SER E CA 1
ATOM 8526 C C . SER F 5 259 ? 191.897 241.727 290.861 1.00 151.36 259 SER E C 1
ATOM 8527 O O . SER F 5 259 ? 191.606 240.555 291.131 1.00 151.36 259 SER E O 1
ATOM 8530 N N . PHE F 5 260 ? 192.821 242.432 291.513 1.00 154.84 260 PHE E N 1
ATOM 8531 C CA . PHE F 5 260 ? 193.538 241.946 292.683 1.00 154.84 260 PHE E CA 1
ATOM 8532 C C . PHE F 5 260 ? 193.182 242.804 293.888 1.00 154.84 260 PHE E C 1
ATOM 8533 O O . PHE F 5 260 ? 193.042 244.025 293.771 1.00 154.84 260 PHE E O 1
ATOM 8541 N N . HIS F 5 261 ? 193.042 242.154 295.040 1.00 159.43 261 HIS E N 1
ATOM 8542 C CA . HIS F 5 261 ? 192.887 242.815 296.328 1.00 159.43 261 HIS E CA 1
ATOM 8543 C C . HIS F 5 261 ? 194.027 242.403 297.243 1.00 159.43 261 HIS E C 1
ATOM 8544 O O . HIS F 5 261 ? 194.338 241.213 297.359 1.00 159.43 261 HIS E O 1
ATOM 8551 N N . VAL F 5 262 ? 194.634 243.394 297.898 1.00 160.02 262 VAL E N 1
ATOM 8552 C CA . VAL F 5 262 ? 195.777 243.191 298.778 1.00 160.02 262 VAL E CA 1
ATOM 8553 C C . VAL F 5 262 ? 195.538 243.957 300.072 1.00 160.02 262 VAL E C 1
ATOM 8554 O O . VAL F 5 262 ? 194.782 244.934 300.105 1.00 160.02 262 VAL E O 1
ATOM 8558 N N . GLN F 5 263 ? 196.181 243.494 301.145 1.00 159.10 263 GLN E N 1
ATOM 8559 C CA . GLN F 5 263 ? 196.247 244.230 302.407 1.00 159.10 263 GLN E CA 1
ATOM 8560 C C . GLN F 5 263 ? 197.659 244.766 302.604 1.00 159.10 263 GLN E C 1
ATOM 8561 O O . GLN F 5 263 ? 198.015 245.221 303.690 1.00 159.10 263 GLN E O 1
ATOM 8567 N N . PRO G 6 2 ? 179.440 214.222 152.696 1.00 93.02 2 PRO K N 1
ATOM 8568 C CA . PRO G 6 2 ? 179.760 213.575 153.968 1.00 93.02 2 PRO K CA 1
ATOM 8569 C C . PRO G 6 2 ? 179.401 212.093 153.954 1.00 93.02 2 PRO K C 1
ATOM 8570 O O . PRO G 6 2 ? 178.255 211.721 154.201 1.00 93.02 2 PRO K O 1
ATOM 8574 N N . GLN G 6 3 ? 180.391 211.256 153.654 1.00 94.63 3 GLN K N 1
ATOM 8575 C CA . GLN G 6 3 ? 180.167 209.831 153.453 1.00 94.63 3 GLN K CA 1
ATOM 8576 C C . GLN G 6 3 ? 180.471 208.989 154.680 1.00 94.63 3 GLN K C 1
ATOM 8577 O O . GLN G 6 3 ? 179.874 207.921 154.842 1.00 94.63 3 GLN K O 1
ATOM 8583 N N . TYR G 6 4 ? 181.385 209.426 155.543 1.00 92.81 4 TYR K N 1
ATOM 8584 C CA . TYR G 6 4 ? 181.724 208.630 156.717 1.00 92.81 4 TYR K CA 1
ATOM 8585 C C . TYR G 6 4 ? 182.533 209.494 157.663 1.00 92.81 4 TYR K C 1
ATOM 8586 O O . TYR G 6 4 ? 183.390 210.242 157.207 1.00 92.81 4 TYR K O 1
ATOM 8595 N N . PHE G 6 5 ? 182.274 209.388 158.968 1.00 93.82 5 PHE K N 1
ATOM 8596 C CA . PHE G 6 5 ? 183.039 210.128 159.967 1.00 93.82 5 PHE K CA 1
ATOM 8597 C C . PHE G 6 5 ? 183.516 209.164 161.038 1.00 93.82 5 PHE K C 1
ATOM 8598 O O . PHE G 6 5 ? 182.823 208.200 161.376 1.00 93.82 5 PHE K O 1
ATOM 8606 N N . ALA G 6 6 ? 184.704 209.433 161.578 1.00 91.92 6 ALA K N 1
ATOM 8607 C CA . ALA G 6 6 ? 185.261 208.523 162.562 1.00 91.92 6 ALA K CA 1
ATOM 8608 C C . ALA G 6 6 ? 186.265 209.240 163.449 1.00 91.92 6 ALA K C 1
ATOM 8609 O O . ALA G 6 6 ? 186.823 210.286 163.100 1.00 91.92 6 ALA K O 1
ATOM 8611 N N . ILE G 6 7 ? 186.480 208.626 164.610 1.00 91.97 7 ILE K N 1
ATOM 8612 C CA . ILE G 6 7 ? 187.331 209.111 165.683 1.00 91.97 7 ILE K CA 1
ATOM 8613 C C . ILE G 6 7 ? 188.097 207.900 166.188 1.00 91.97 7 ILE K C 1
ATOM 8614 O O . ILE G 6 7 ? 187.491 206.977 166.755 1.00 91.97 7 ILE K O 1
ATOM 8619 N N . ILE G 6 8 ? 189.419 207.908 165.983 1.00 92.83 8 ILE K N 1
ATOM 8620 C CA . ILE G 6 8 ? 190.275 206.743 166.195 1.00 92.83 8 ILE K CA 1
ATOM 8621 C C . ILE G 6 8 ? 191.397 207.113 167.154 1.00 92.83 8 ILE K C 1
ATOM 8622 O O . ILE G 6 8 ? 191.945 208.217 167.087 1.00 92.83 8 ILE K O 1
ATOM 8627 N N . GLY G 6 9 ? 191.746 206.167 168.046 1.00 95.88 9 GLY K N 1
ATOM 8628 C CA . GLY G 6 9 ? 192.748 206.407 169.062 1.00 95.88 9 GLY K CA 1
ATOM 8629 C C . GLY G 6 9 ? 194.146 205.958 168.677 1.00 95.88 9 GLY K C 1
ATOM 8630 O O . GLY G 6 9 ? 194.372 205.363 167.626 1.00 95.88 9 GLY K O 1
ATOM 8631 N N . LYS G 6 10 ? 195.091 206.256 169.577 1.00 99.08 10 LYS K N 1
ATOM 8632 C CA . LYS G 6 10 ? 196.504 205.996 169.309 1.00 99.08 10 LYS K CA 1
ATOM 8633 C C . LYS G 6 10 ? 196.774 204.512 169.099 1.00 99.08 10 LYS K C 1
ATOM 8634 O O . LYS G 6 10 ? 197.729 204.148 168.403 1.00 99.08 10 LYS K O 1
ATOM 8640 N N . LYS G 6 11 ? 195.946 203.641 169.679 1.00 99.22 11 LYS K N 1
ATOM 8641 C CA . LYS G 6 11 ? 196.016 202.216 169.385 1.00 99.22 11 LYS K CA 1
ATOM 8642 C C . LYS G 6 11 ? 195.535 201.892 167.970 1.00 99.22 11 LYS K C 1
ATOM 8643 O O . LYS G 6 11 ? 195.706 200.753 167.523 1.00 99.22 11 LYS K O 1
ATOM 8649 N N . ASP G 6 12 ? 194.959 202.867 167.258 1.00 98.03 12 ASP K N 1
ATOM 8650 C CA . ASP G 6 12 ? 194.429 202.695 165.902 1.00 98.03 12 ASP K CA 1
ATOM 8651 C C . ASP G 6 12 ? 193.189 201.803 165.916 1.00 98.03 12 ASP K C 1
ATOM 8652 O O . ASP G 6 12 ? 193.036 200.900 165.093 1.00 98.03 12 ASP K O 1
ATOM 8657 N N . ASN G 6 13 ? 192.298 202.076 166.869 1.00 93.22 13 ASN K N 1
ATOM 8658 C CA . ASN G 6 13 ? 190.960 201.523 166.921 1.00 93.22 13 ASN K CA 1
ATOM 8659 C C . ASN G 6 13 ? 189.952 202.669 166.954 1.00 93.22 13 ASN K C 1
ATOM 8660 O O . ASN G 6 13 ? 190.236 203.702 167.568 1.00 93.22 13 ASN K O 1
ATOM 8665 N N . PRO G 6 14 ? 188.776 202.542 166.310 1.00 94.10 14 PRO K N 1
ATOM 8666 C CA . PRO G 6 14 ? 187.816 203.655 166.340 1.00 94.10 14 PRO K CA 1
ATOM 8667 C C . PRO G 6 14 ? 187.065 203.724 167.658 1.00 94.10 14 PRO K C 1
ATOM 8668 O O . PRO G 6 14 ? 186.279 202.833 167.995 1.00 94.10 14 PRO K O 1
ATOM 8672 N N . VAL G 6 15 ? 187.308 204.797 168.412 1.00 93.39 15 VAL K N 1
ATOM 8673 C CA . VAL G 6 15 ? 186.481 205.053 169.583 1.00 93.39 15 VAL K CA 1
ATOM 8674 C C . VAL G 6 15 ? 185.065 205.413 169.163 1.00 93.39 15 VAL K C 1
ATOM 8675 O O . VAL G 6 15 ? 184.124 205.242 169.947 1.00 93.39 15 VAL K O 1
ATOM 8679 N N . TYR G 6 16 ? 184.875 205.919 167.942 1.00 95.28 16 TYR K N 1
ATOM 8680 C CA . TYR G 6 16 ? 183.506 206.212 167.530 1.00 95.28 16 TYR K CA 1
ATOM 8681 C C . TYR G 6 16 ? 183.470 206.412 166.023 1.00 95.28 16 TYR K C 1
ATOM 8682 O O . TYR G 6 16 ? 184.260 207.180 165.487 1.00 95.28 16 TYR K O 1
ATOM 8691 N N . GLU G 6 17 ? 182.515 205.768 165.354 1.00 96.21 17 GLU K N 1
ATOM 8692 C CA . GLU G 6 17 ? 182.299 205.966 163.927 1.00 96.21 17 GLU K CA 1
ATOM 8693 C C . GLU G 6 17 ? 180.816 206.156 163.658 1.00 96.21 17 GLU K C 1
ATOM 8694 O O . GLU G 6 17 ? 179.968 205.558 164.326 1.00 96.21 17 GLU K O 1
ATOM 8700 N N . ILE G 6 18 ? 180.511 206.996 162.671 1.00 97.25 18 ILE K N 1
ATOM 8701 C CA . ILE G 6 18 ? 179.137 207.239 162.245 1.00 97.25 18 ILE K CA 1
ATOM 8702 C C . ILE G 6 18 ? 179.099 207.240 160.722 1.00 97.25 18 ILE K C 1
ATOM 8703 O O . ILE G 6 18 ? 179.915 207.901 160.064 1.00 97.25 18 ILE K O 1
ATOM 8708 N N . GLU G 6 19 ? 178.147 206.488 160.168 1.00 101.43 19 GLU K N 1
ATOM 8709 C CA . GLU G 6 19 ? 177.952 206.352 158.727 1.00 101.43 19 GLU K CA 1
ATOM 8710 C C . GLU G 6 19 ? 176.803 207.269 158.328 1.00 101.43 19 GLU K C 1
ATOM 8711 O O . GLU G 6 19 ? 175.637 206.976 158.599 1.00 101.43 19 GLU K O 1
ATOM 8717 N N . PHE G 6 20 ? 177.138 208.383 157.687 1.00 98.03 20 PHE K N 1
ATOM 8718 C CA . PHE G 6 20 ? 176.129 209.345 157.282 1.00 98.03 20 PHE K CA 1
ATOM 8719 C C . PHE G 6 20 ? 175.214 208.746 156.218 1.00 98.03 20 PHE K C 1
ATOM 8720 O O . PHE G 6 20 ? 175.523 207.728 155.593 1.00 98.03 20 PHE K O 1
ATOM 8728 N N . THR G 6 21 ? 174.068 209.396 156.027 1.00 105.35 21 THR K N 1
ATOM 8729 C CA . THR G 6 21 ? 173.082 208.975 155.033 1.00 105.35 21 THR K CA 1
ATOM 8730 C C . THR G 6 21 ? 172.546 210.181 154.269 1.00 105.35 21 THR K C 1
ATOM 8731 O O . THR G 6 21 ? 172.276 211.229 154.854 1.00 105.35 21 THR K O 1
ATOM 8735 N N . ASP G 6 32 ? 179.955 197.463 148.302 1.00 104.49 32 ASP K N 1
ATOM 8736 C CA . ASP G 6 32 ? 179.858 198.861 147.904 1.00 104.49 32 ASP K CA 1
ATOM 8737 C C . ASP G 6 32 ? 180.636 199.744 148.879 1.00 104.49 32 ASP K C 1
ATOM 8738 O O . ASP G 6 32 ? 181.273 199.241 149.804 1.00 104.49 32 ASP K O 1
ATOM 8743 N N . LEU G 6 33 ? 180.589 201.061 148.656 1.00 102.83 33 LEU K N 1
ATOM 8744 C CA . LEU G 6 33 ? 181.366 201.988 149.477 1.00 102.83 33 LEU K CA 1
ATOM 8745 C C . LEU G 6 33 ? 180.964 201.919 150.944 1.00 102.83 33 LEU K C 1
ATOM 8746 O O . LEU G 6 33 ? 181.803 202.136 151.828 1.00 102.83 33 LEU K O 1
ATOM 8751 N N . LYS G 6 34 ? 179.693 201.609 151.222 1.00 105.12 34 LYS K N 1
ATOM 8752 C CA . LYS G 6 34 ? 179.246 201.477 152.608 1.00 105.12 34 LYS K CA 1
ATOM 8753 C C . LYS G 6 34 ? 180.000 200.369 153.327 1.00 105.12 34 LYS K C 1
ATOM 8754 O O . LYS G 6 34 ? 180.133 200.401 154.556 1.00 105.12 34 LYS K O 1
ATOM 8760 N N . GLU G 6 35 ? 180.496 199.386 152.580 1.00 99.74 35 GLU K N 1
ATOM 8761 C CA . GLU G 6 35 ? 181.311 198.314 153.126 1.00 99.74 35 GLU K CA 1
ATOM 8762 C C . GLU G 6 35 ? 182.793 198.666 153.150 1.00 99.74 35 GLU K C 1
ATOM 8763 O O . GLU G 6 35 ? 183.518 198.204 154.039 1.00 99.74 35 GLU K O 1
ATOM 8769 N N . LEU G 6 36 ? 183.258 199.486 152.209 1.00 95.34 36 LEU K N 1
ATOM 8770 C CA . LEU G 6 36 ? 184.680 199.766 152.055 1.00 95.34 36 LEU K CA 1
ATOM 8771 C C . LEU G 6 36 ? 185.153 200.999 152.815 1.00 95.34 36 LEU K C 1
ATOM 8772 O O . LEU G 6 36 ? 186.362 201.248 152.850 1.00 95.34 36 LEU K O 1
ATOM 8777 N N . ASN G 6 37 ? 184.246 201.775 153.412 1.00 97.65 37 ASN K N 1
ATOM 8778 C CA . ASN G 6 37 ? 184.648 203.047 154.014 1.00 97.65 37 ASN K CA 1
ATOM 8779 C C . ASN G 6 37 ? 185.684 202.900 155.126 1.00 97.65 37 ASN K C 1
ATOM 8780 O O . ASN G 6 37 ? 186.683 203.644 155.107 1.00 97.65 37 ASN K O 1
ATOM 8785 N N . PRO G 6 38 ? 185.526 202.001 156.107 1.00 89.68 38 PRO K N 1
ATOM 8786 C CA . PRO G 6 38 ? 186.542 201.907 157.170 1.00 89.68 38 PRO K CA 1
ATOM 8787 C C . PRO G 6 38 ? 187.935 201.583 156.669 1.00 89.68 38 PRO K C 1
ATOM 8788 O O . PRO G 6 38 ? 188.917 202.058 157.249 1.00 89.68 38 PRO K O 1
ATOM 8792 N N . PHE G 6 39 ? 188.058 200.795 155.604 1.00 89.53 39 PHE K N 1
ATOM 8793 C CA . PHE G 6 39 ? 189.387 200.457 155.111 1.00 89.53 39 PHE K CA 1
ATOM 8794 C C . PHE G 6 39 ? 190.022 201.645 154.406 1.00 89.53 39 PHE K C 1
ATOM 8795 O O . PHE G 6 39 ? 191.230 201.874 154.531 1.00 89.53 39 PHE K O 1
ATOM 8803 N N . ILE G 6 40 ? 189.219 202.418 153.671 1.00 92.30 40 ILE K N 1
ATOM 8804 C CA . ILE G 6 40 ? 189.701 203.678 153.111 1.00 92.30 40 ILE K CA 1
ATOM 8805 C C . ILE G 6 40 ? 190.225 204.568 154.228 1.00 92.30 40 ILE K C 1
ATOM 8806 O O . ILE G 6 40 ? 191.293 205.187 154.114 1.00 92.30 40 ILE K O 1
ATOM 8811 N N . LEU G 6 41 ? 189.484 204.627 155.332 1.00 93.33 41 LEU K N 1
ATOM 8812 C CA . LEU G 6 41 ? 189.880 205.463 156.459 1.00 93.33 41 LEU K CA 1
ATOM 8813 C C . LEU G 6 41 ? 191.204 204.987 157.051 1.00 93.33 41 LEU K C 1
ATOM 8814 O O . LEU G 6 41 ? 192.136 205.779 157.267 1.00 93.33 41 LEU K O 1
ATOM 8819 N N . HIS G 6 42 ? 191.292 203.687 157.333 1.00 88.07 42 HIS K N 1
ATOM 8820 C CA . HIS G 6 42 ? 192.488 203.127 157.943 1.00 88.07 42 HIS K CA 1
ATOM 8821 C C . HIS G 6 42 ? 193.689 203.247 157.018 1.00 88.07 42 HIS K C 1
ATOM 8822 O O . HIS G 6 42 ? 194.832 203.291 157.486 1.00 88.07 42 HIS K O 1
ATOM 8829 N N . ALA G 6 43 ? 193.456 203.299 155.705 1.00 92.41 43 ALA K N 1
ATOM 8830 C CA . ALA G 6 43 ? 194.551 203.552 154.777 1.00 92.41 43 ALA K CA 1
ATOM 8831 C C . ALA G 6 43 ? 195.000 205.004 154.843 1.00 92.41 43 ALA K C 1
ATOM 8832 O O . ALA G 6 43 ? 196.203 205.289 154.836 1.00 92.41 43 ALA K O 1
ATOM 8834 N N . SER G 6 44 ? 194.051 205.940 154.909 1.00 92.30 44 SER K N 1
ATOM 8835 C CA . SER G 6 44 ? 194.421 207.348 154.999 1.00 92.30 44 SER K CA 1
ATOM 8836 C C . SER G 6 44 ? 195.106 207.691 156.321 1.00 92.30 44 SER K C 1
ATOM 8837 O O . SER G 6 44 ? 195.772 208.737 156.409 1.00 92.30 44 SER K O 1
ATOM 8840 N N . LEU G 6 45 ? 194.948 206.840 157.343 1.00 90.82 45 LEU K N 1
ATOM 8841 C CA . LEU G 6 45 ? 195.602 207.087 158.629 1.00 90.82 45 LEU K CA 1
ATOM 8842 C C . LEU G 6 45 ? 197.106 207.304 158.491 1.00 90.82 45 LEU K C 1
ATOM 8843 O O . LEU G 6 45 ? 197.689 208.092 159.245 1.00 90.82 45 LEU K O 1
ATOM 8848 N N . ASP G 6 46 ? 197.754 206.616 157.548 1.00 90.11 46 ASP K N 1
ATOM 8849 C CA . ASP G 6 46 ? 199.206 206.727 157.428 1.00 90.11 46 ASP K CA 1
ATOM 8850 C C . ASP G 6 46 ? 199.622 208.129 157.002 1.00 90.11 46 ASP K C 1
ATOM 8851 O O . ASP G 6 46 ? 200.518 208.728 157.607 1.00 90.11 46 ASP K O 1
ATOM 8856 N N . ILE G 6 47 ? 198.994 208.670 155.956 1.00 93.31 47 ILE K N 1
ATOM 8857 C CA . ILE G 6 47 ? 199.351 210.025 155.545 1.00 93.31 47 ILE K CA 1
ATOM 8858 C C . ILE G 6 47 ? 198.939 211.029 156.611 1.00 93.31 47 ILE K C 1
ATOM 8859 O O . ILE G 6 47 ? 199.591 212.071 156.775 1.00 93.31 47 ILE K O 1
ATOM 8864 N N . VAL G 6 48 ? 197.864 210.747 157.355 1.00 92.43 48 VAL K N 1
ATOM 8865 C CA . VAL G 6 48 ? 197.504 211.633 158.461 1.00 92.43 48 VAL K CA 1
ATOM 8866 C C . VAL G 6 48 ? 198.634 211.689 159.483 1.00 92.43 48 VAL K C 1
ATOM 8867 O O . VAL G 6 48 ? 199.047 212.768 159.925 1.00 92.43 48 VAL K O 1
ATOM 8871 N N . GLU G 6 49 ? 199.162 210.526 159.862 1.00 93.52 49 GLU K N 1
ATOM 8872 C CA . GLU G 6 49 ? 200.278 210.510 160.803 1.00 93.52 49 GLU K CA 1
ATOM 8873 C C . GLU G 6 49 ? 201.515 211.171 160.214 1.00 93.52 49 GLU K C 1
ATOM 8874 O O . GLU G 6 49 ? 202.289 211.798 160.945 1.00 93.52 49 GLU K O 1
ATOM 8880 N N . ASP G 6 50 ? 201.731 211.026 158.905 1.00 92.67 50 ASP K N 1
ATOM 8881 C CA . ASP G 6 50 ? 202.883 211.668 158.282 1.00 92.67 50 ASP K CA 1
ATOM 8882 C C . ASP G 6 50 ? 202.785 213.184 158.396 1.00 92.67 50 ASP K C 1
ATOM 8883 O O . ASP G 6 50 ? 203.780 213.859 158.684 1.00 92.67 50 ASP K O 1
ATOM 8888 N N . LEU G 6 51 ? 201.594 213.737 158.171 1.00 93.73 51 LEU K N 1
ATOM 8889 C CA . LEU G 6 51 ? 201.397 215.170 158.347 1.00 93.73 51 LEU K CA 1
ATOM 8890 C C . LEU G 6 51 ? 201.291 215.581 159.812 1.00 93.73 51 LEU K C 1
ATOM 8891 O O . LEU G 6 51 ? 201.309 216.783 160.099 1.00 93.73 51 LEU K O 1
ATOM 8896 N N . GLN G 6 52 ? 201.159 214.621 160.733 1.00 93.78 52 GLN K N 1
ATOM 8897 C CA . GLN G 6 52 ? 201.105 214.946 162.158 1.00 93.78 52 GLN K CA 1
ATOM 8898 C C . GLN G 6 52 ? 202.333 215.727 162.611 1.00 93.78 52 GLN K C 1
ATOM 8899 O O . GLN G 6 52 ? 202.212 216.790 163.229 1.00 93.78 52 GLN K O 1
ATOM 8905 N N . TRP G 6 53 ? 203.525 215.220 162.310 1.00 93.68 53 TRP K N 1
ATOM 8906 C CA . TRP G 6 53 ? 204.753 215.696 162.933 1.00 93.68 53 TRP K CA 1
ATOM 8907 C C . TRP G 6 53 ? 205.462 216.787 162.137 1.00 93.68 53 TRP K C 1
ATOM 8908 O O . TRP G 6 53 ? 206.585 217.157 162.494 1.00 93.68 53 TRP K O 1
ATOM 8919 N N . GLN G 6 54 ? 204.847 217.311 161.082 1.00 90.42 54 GLN K N 1
ATOM 8920 C CA . GLN G 6 54 ? 205.491 218.275 160.199 1.00 90.42 54 GLN K CA 1
ATOM 8921 C C . GLN G 6 54 ? 205.031 219.682 160.554 1.00 90.42 54 GLN K C 1
ATOM 8922 O O . GLN G 6 54 ? 203.839 219.991 160.458 1.00 90.42 54 GLN K O 1
ATOM 8928 N N . ILE G 6 55 ? 205.978 220.523 160.981 1.00 95.63 55 ILE K N 1
ATOM 8929 C CA . ILE G 6 55 ? 205.686 221.941 161.171 1.00 95.63 55 ILE K CA 1
ATOM 8930 C C . ILE G 6 55 ? 205.167 222.524 159.865 1.00 95.63 55 ILE K C 1
ATOM 8931 O O . ILE G 6 55 ? 205.760 222.324 158.797 1.00 95.63 55 ILE K O 1
ATOM 8936 N N . ASN G 6 56 ? 204.053 223.250 159.948 1.00 102.03 56 ASN K N 1
ATOM 8937 C CA . ASN G 6 56 ? 203.351 223.758 158.775 1.00 102.03 56 ASN K CA 1
ATOM 8938 C C . ASN G 6 56 ? 203.018 222.593 157.850 1.00 102.03 56 ASN K C 1
ATOM 8939 O O . ASN G 6 56 ? 203.563 222.501 156.743 1.00 102.03 56 ASN K O 1
ATOM 8944 N N . PRO G 6 57 ? 202.137 221.672 158.269 1.00 97.89 57 PRO K N 1
ATOM 8945 C CA . PRO G 6 57 ? 201.821 220.477 157.483 1.00 97.89 57 PRO K CA 1
ATOM 8946 C C . PRO G 6 57 ? 200.903 220.763 156.299 1.00 97.89 57 PRO K C 1
ATOM 8947 O O . PRO G 6 57 ? 199.685 220.753 156.469 1.00 97.89 57 PRO K O 1
ATOM 8951 N N . THR G 6 84 ? 199.178 229.871 162.519 1.00 102.64 84 THR K N 1
ATOM 8952 C CA . THR G 6 84 ? 198.813 228.766 161.642 1.00 102.64 84 THR K CA 1
ATOM 8953 C C . THR G 6 84 ? 198.715 227.470 162.436 1.00 102.64 84 THR K C 1
ATOM 8954 O O . THR G 6 84 ? 199.725 226.831 162.727 1.00 102.64 84 THR K O 1
ATOM 8958 N N . ASP G 6 85 ? 197.487 227.104 162.793 1.00 101.27 85 ASP K N 1
ATOM 8959 C CA . ASP G 6 85 ? 197.256 225.886 163.560 1.00 101.27 85 ASP K CA 1
ATOM 8960 C C . ASP G 6 85 ? 197.765 224.665 162.804 1.00 101.27 85 ASP K C 1
ATOM 8961 O O . ASP G 6 85 ? 197.585 224.546 161.589 1.00 101.27 85 ASP K O 1
ATOM 8966 N N . ASN G 6 86 ? 198.403 223.754 163.538 1.00 97.31 86 ASN K N 1
ATOM 8967 C CA . ASN G 6 86 ? 198.926 222.503 162.998 1.00 97.31 86 ASN K CA 1
ATOM 8968 C C . ASN G 6 86 ? 198.099 221.312 163.469 1.00 97.31 86 ASN K C 1
ATOM 8969 O O . ASN G 6 86 ? 198.633 220.248 163.788 1.00 97.31 86 ASN K O 1
ATOM 8974 N N . CYS G 6 87 ? 196.784 221.503 163.542 1.00 99.97 87 CYS K N 1
ATOM 8975 C CA . CYS G 6 87 ? 195.831 220.440 163.822 1.00 99.97 87 CYS K CA 1
ATOM 8976 C C . CYS G 6 87 ? 194.792 220.269 162.730 1.00 99.97 87 CYS K C 1
ATOM 8977 O O . CYS G 6 87 ? 194.349 219.144 162.499 1.00 99.97 87 CYS K O 1
ATOM 8980 N N . TYR G 6 88 ? 194.398 221.344 162.049 1.00 101.41 88 TYR K N 1
ATOM 8981 C CA . TYR G 6 88 ? 193.507 221.244 160.894 1.00 101.41 88 TYR K CA 1
ATOM 8982 C C . TYR G 6 88 ? 194.347 220.887 159.681 1.00 101.41 88 TYR K C 1
ATOM 8983 O O . TYR G 6 88 ? 194.769 221.747 158.907 1.00 101.41 88 TYR K O 1
ATOM 8992 N N . LEU G 6 89 ? 194.596 219.589 159.518 1.00 97.51 89 LEU K N 1
ATOM 8993 C CA . LEU G 6 89 ? 195.287 219.126 158.323 1.00 97.51 89 LEU K CA 1
ATOM 8994 C C . LEU G 6 89 ? 194.456 219.403 157.082 1.00 97.51 89 LEU K C 1
ATOM 8995 O O . LEU G 6 89 ? 194.983 219.853 156.058 1.00 97.51 89 LEU K O 1
ATOM 9000 N N . GLY G 6 90 ? 193.152 219.147 157.156 1.00 99.75 90 GLY K N 1
ATOM 9001 C CA . GLY G 6 90 ? 192.294 219.346 156.006 1.00 99.75 90 GLY K CA 1
ATOM 9002 C C . GLY G 6 90 ? 192.361 218.154 155.080 1.00 99.75 90 GLY K C 1
ATOM 9003 O O . GLY G 6 90 ? 192.399 217.018 155.551 1.00 99.75 90 GLY K O 1
ATOM 9004 N N . LYS G 6 91 ? 192.394 218.392 153.772 1.00 97.49 91 LYS K N 1
ATOM 9005 C CA . LYS G 6 91 ? 192.432 217.298 152.811 1.00 97.49 91 LYS K CA 1
ATOM 9006 C C . LYS G 6 91 ? 193.746 216.538 152.927 1.00 97.49 91 LYS K C 1
ATOM 9007 O O . LYS G 6 91 ? 194.819 217.148 152.964 1.00 97.49 91 LYS K O 1
ATOM 9013 N N . VAL G 6 92 ? 193.662 215.203 152.976 1.00 96.09 92 VAL K N 1
ATOM 9014 C CA . VAL G 6 92 ? 194.832 214.348 153.137 1.00 96.09 92 VAL K CA 1
ATOM 9015 C C . VAL G 6 92 ? 194.983 213.357 151.991 1.00 96.09 92 VAL K C 1
ATOM 9016 O O . VAL G 6 92 ? 196.096 213.145 151.498 1.00 96.09 92 VAL K O 1
ATOM 9020 N N . ASP G 6 93 ? 193.890 212.739 151.545 1.00 97.81 93 ASP K N 1
ATOM 9021 C CA . ASP G 6 93 ? 193.984 211.671 150.560 1.00 97.81 93 ASP K CA 1
ATOM 9022 C C . ASP G 6 93 ? 192.691 211.599 149.761 1.00 97.81 93 ASP K C 1
ATOM 9023 O O . ASP G 6 93 ? 191.652 212.122 150.171 1.00 97.81 93 ASP K O 1
ATOM 9028 N N . HIS G 6 94 ? 192.777 210.946 148.600 1.00 93.52 94 HIS K N 1
ATOM 9029 C CA . HIS G 6 94 ? 191.646 210.740 147.706 1.00 93.52 94 HIS K CA 1
ATOM 9030 C C . HIS G 6 94 ? 191.639 209.300 147.217 1.00 93.52 94 HIS K C 1
ATOM 9031 O O . HIS G 6 94 ? 192.697 208.707 146.993 1.00 93.52 94 HIS K O 1
ATOM 9038 N N . PHE G 6 95 ? 190.438 208.747 147.050 1.00 90.90 95 PHE K N 1
ATOM 9039 C CA . PHE G 6 95 ? 190.254 207.379 146.562 1.00 90.90 95 PHE K CA 1
ATOM 9040 C C . PHE G 6 95 ? 188.998 207.376 145.697 1.00 90.90 95 PHE K C 1
ATOM 9041 O O . PHE G 6 95 ? 187.882 207.380 146.222 1.00 90.90 95 PHE K O 1
ATOM 9049 N N . TYR G 6 96 ? 189.183 207.357 144.376 1.00 96.39 96 TYR K N 1
ATOM 9050 C CA . TYR G 6 96 ? 188.080 207.516 143.425 1.00 96.39 96 TYR K CA 1
ATOM 9051 C C . TYR G 6 96 ? 187.302 208.798 143.704 1.00 96.39 96 TYR K C 1
ATOM 9052 O O . TYR G 6 96 ? 186.071 208.830 143.653 1.00 96.39 96 TYR K O 1
ATOM 9061 N N . GLY G 6 97 ? 188.028 209.869 144.008 1.00 97.50 97 GLY K N 1
ATOM 9062 C CA . GLY G 6 97 ? 187.387 211.142 144.261 1.00 97.50 97 GLY K CA 1
ATOM 9063 C C . GLY G 6 97 ? 186.647 211.233 145.575 1.00 97.50 97 GLY K C 1
ATOM 9064 O O . GLY G 6 97 ? 185.811 212.124 145.739 1.00 97.50 97 GLY K O 1
ATOM 9065 N N . LEU G 6 98 ? 186.930 210.334 146.521 1.00 96.85 98 LEU K N 1
ATOM 9066 C CA . LEU G 6 98 ? 186.388 210.420 147.876 1.00 96.85 98 LEU K CA 1
ATOM 9067 C C . LEU G 6 98 ? 187.442 211.121 148.725 1.00 96.85 98 LEU K C 1
ATOM 9068 O O . LEU G 6 98 ? 188.253 210.495 149.403 1.00 96.85 98 LEU K O 1
ATOM 9073 N N . ALA G 6 99 ? 187.428 212.450 148.670 1.00 99.18 99 ALA K N 1
ATOM 9074 C CA . ALA G 6 99 ? 188.446 213.245 149.342 1.00 99.18 99 ALA K CA 1
ATOM 9075 C C . ALA G 6 99 ? 188.364 213.076 150.852 1.00 99.18 99 ALA K C 1
ATOM 9076 O O . ALA G 6 99 ? 187.439 213.591 151.487 1.00 99.18 99 ALA K O 1
ATOM 9078 N N . ILE G 6 100 ? 189.323 212.361 151.434 1.00 96.51 100 ILE K N 1
ATOM 9079 C CA . ILE G 6 100 ? 189.376 212.208 152.882 1.00 96.51 100 ILE K CA 1
ATOM 9080 C C . ILE G 6 100 ? 189.985 213.465 153.479 1.00 96.51 100 ILE K C 1
ATOM 9081 O O . ILE G 6 100 ? 190.952 214.027 152.941 1.00 96.51 100 ILE K O 1
ATOM 9086 N N . THR G 6 101 ? 189.415 213.912 154.596 1.00 98.15 101 THR K N 1
ATOM 9087 C CA . THR G 6 101 ? 189.936 215.053 155.330 1.00 98.15 101 THR K CA 1
ATOM 9088 C C . THR G 6 101 ? 190.101 214.662 156.789 1.00 98.15 101 THR K C 1
ATOM 9089 O O . THR G 6 101 ? 189.413 213.769 157.295 1.00 98.15 101 THR K O 1
ATOM 9093 N N . ALA G 6 102 ? 191.032 215.342 157.454 1.00 96.58 102 ALA K N 1
ATOM 9094 C CA . ALA G 6 102 ? 191.529 214.888 158.742 1.00 96.58 102 ALA K CA 1
ATOM 9095 C C . ALA G 6 102 ? 191.882 216.076 159.621 1.00 96.58 102 ALA K C 1
ATOM 9096 O O . ALA G 6 102 ? 192.129 217.191 159.146 1.00 96.58 102 ALA K O 1
ATOM 9098 N N . TYR G 6 103 ? 191.927 215.788 160.920 1.00 96.45 103 TYR K N 1
ATOM 9099 C CA . TYR G 6 103 ? 192.153 216.757 161.977 1.00 96.45 103 TYR K CA 1
ATOM 9100 C C . TYR G 6 103 ? 192.614 215.972 163.195 1.00 96.45 103 TYR K C 1
ATOM 9101 O O . TYR G 6 103 ? 192.125 214.865 163.440 1.00 96.45 103 TYR K O 1
ATOM 9110 N N . ILE G 6 104 ? 193.575 216.525 163.929 1.00 94.29 104 ILE K N 1
ATOM 9111 C CA . ILE G 6 104 ? 194.268 215.805 164.990 1.00 94.29 104 ILE K CA 1
ATOM 9112 C C . ILE G 6 104 ? 194.096 216.574 166.288 1.00 94.29 104 ILE K C 1
ATOM 9113 O O . ILE G 6 104 ? 194.301 217.792 166.326 1.00 94.29 104 IL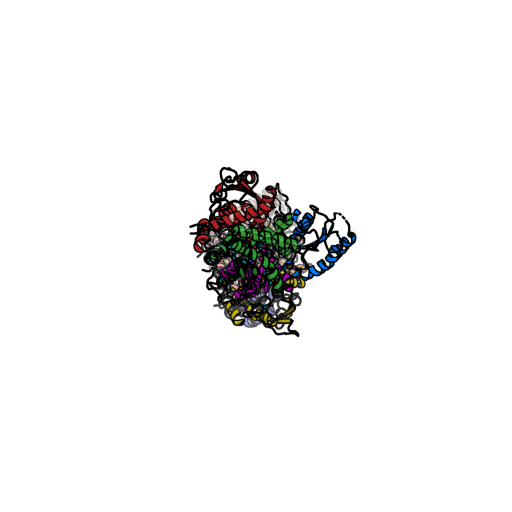E K O 1
ATOM 9118 N N . SER G 6 105 ? 193.722 215.862 167.345 1.00 97.11 105 SER K N 1
ATOM 9119 C CA . SER G 6 105 ? 193.560 216.454 168.661 1.00 97.11 105 SER K CA 1
ATOM 9120 C C . SER G 6 105 ? 194.884 216.426 169.414 1.00 97.11 105 SER K C 1
ATOM 9121 O O . SER G 6 105 ? 195.840 215.752 169.026 1.00 97.11 105 SER K O 1
ATOM 9124 N N . TYR G 6 106 ? 194.926 217.172 170.515 1.00 93.87 106 TYR K N 1
ATOM 9125 C CA . TYR G 6 106 ? 196.164 217.293 171.269 1.00 93.87 106 TYR K CA 1
ATOM 9126 C C . TYR G 6 106 ? 196.570 215.975 171.913 1.00 93.87 106 TYR K C 1
ATOM 9127 O O . TYR G 6 106 ? 197.764 215.738 172.126 1.00 93.87 106 TYR K O 1
ATOM 9136 N N . SER G 6 107 ? 195.606 215.110 172.227 1.00 95.89 107 SER K N 1
ATOM 9137 C CA . SER G 6 107 ? 195.889 213.814 172.829 1.00 95.89 107 SER K CA 1
ATOM 9138 C C . SER G 6 107 ? 196.094 212.719 171.792 1.00 95.89 107 SER K C 1
ATOM 9139 O O . SER G 6 107 ? 196.065 211.536 172.144 1.00 95.89 107 SER K O 1
ATOM 9142 N N . GLY G 6 108 ? 196.291 213.080 170.528 1.00 95.76 108 GLY K N 1
ATOM 9143 C CA . GLY G 6 108 ? 196.532 212.103 169.493 1.00 95.76 108 GLY K CA 1
ATOM 9144 C C . GLY G 6 108 ? 195.301 211.415 168.949 1.00 95.76 108 GLY K C 1
ATOM 9145 O O . GLY G 6 108 ? 195.435 210.572 168.054 1.00 95.76 108 GLY K O 1
ATOM 9146 N N . MET G 6 109 ? 194.109 211.726 169.454 1.00 95.79 109 MET K N 1
ATOM 9147 C CA . MET G 6 109 ? 192.904 211.196 168.837 1.00 95.79 109 MET K CA 1
ATOM 9148 C C . MET G 6 109 ? 192.754 211.814 167.455 1.00 95.79 109 MET K C 1
ATOM 9149 O O . MET G 6 109 ? 192.926 213.024 167.280 1.00 95.79 109 MET K O 1
ATOM 9154 N N . LYS G 6 110 ? 192.431 210.982 166.472 1.00 91.76 110 LYS K N 1
ATOM 9155 C CA . LYS G 6 110 ? 192.345 211.395 165.075 1.00 91.76 110 LYS K CA 1
ATOM 9156 C C . LYS G 6 110 ? 190.876 211.490 164.680 1.00 91.76 110 LYS K C 1
ATOM 9157 O O . LYS G 6 110 ? 190.171 210.473 164.652 1.00 91.76 110 LYS K O 1
ATOM 9163 N N . PHE G 6 111 ? 190.420 212.724 164.423 1.00 95.50 111 PHE K N 1
ATOM 9164 C CA . PHE G 6 111 ? 189.103 213.010 163.863 1.00 95.50 111 PHE K CA 1
ATOM 9165 C C . PHE G 6 111 ? 189.252 213.058 162.347 1.00 95.50 111 PHE K C 1
ATOM 9166 O O . PHE G 6 111 ? 189.886 213.974 161.816 1.00 95.50 111 PHE K O 1
ATOM 9174 N N . VAL G 6 112 ? 188.644 212.108 161.642 1.00 94.15 112 VAL K N 1
ATOM 9175 C CA . VAL G 6 112 ? 188.914 211.949 160.215 1.00 94.15 112 VAL K CA 1
ATOM 9176 C C . VAL G 6 112 ? 187.668 211.405 159.529 1.00 94.15 112 VAL K C 1
ATOM 9177 O O . VAL G 6 112 ? 186.964 210.549 160.075 1.00 94.15 112 VAL K O 1
ATOM 9181 N N . MET G 6 113 ? 187.376 211.942 158.338 1.00 96.09 113 MET K N 1
ATOM 9182 C CA . MET G 6 113 ? 186.128 211.635 157.654 1.00 96.09 113 MET K CA 1
ATOM 9183 C C . MET G 6 113 ? 186.346 211.539 156.151 1.00 96.09 113 MET K C 1
ATOM 9184 O O . MET G 6 113 ? 187.100 212.321 155.559 1.00 96.09 113 MET K O 1
ATOM 9189 N N . ILE G 6 114 ? 185.658 210.570 155.551 1.00 94.86 114 ILE K N 1
ATOM 9190 C CA . ILE G 6 114 ? 185.580 210.399 154.103 1.00 94.86 114 ILE K CA 1
ATOM 9191 C C . ILE G 6 114 ? 184.447 211.292 153.609 1.00 94.86 114 ILE K C 1
ATOM 9192 O O . ILE G 6 114 ? 183.264 210.987 153.805 1.00 94.86 114 ILE K O 1
ATOM 9197 N N . HIS G 6 115 ? 184.813 212.416 152.999 1.00 97.57 115 HIS K N 1
ATOM 9198 C CA . HIS G 6 115 ? 183.858 213.282 152.328 1.00 97.57 115 HIS K CA 1
ATOM 9199 C C . HIS G 6 115 ? 183.531 212.736 150.943 1.00 97.57 115 HIS K C 1
ATOM 9200 O O . HIS G 6 115 ? 184.366 212.111 150.284 1.00 97.57 115 HIS K O 1
ATOM 9207 N N . GLY G 6 116 ? 182.298 212.974 150.506 1.00 96.13 116 GLY K N 1
ATOM 9208 C CA . GLY G 6 116 ? 181.870 212.602 149.168 1.00 96.13 116 GLY K CA 1
ATOM 9209 C C . GLY G 6 116 ? 181.264 211.216 149.091 1.00 96.13 116 GLY K C 1
ATOM 9210 O O . GLY G 6 116 ? 180.441 210.936 148.219 1.00 96.13 116 GLY K O 1
ATOM 9211 N N . VAL G 6 123 ? 184.720 215.747 144.468 1.00 100.78 123 VAL K N 1
ATOM 9212 C CA . VAL G 6 123 ? 184.133 216.819 145.262 1.00 100.78 123 VAL K CA 1
ATOM 9213 C C . VAL G 6 123 ? 185.244 217.658 145.886 1.00 100.78 123 VAL K C 1
ATOM 9214 O O . VAL G 6 123 ? 186.328 217.149 146.169 1.00 100.78 123 VAL K O 1
ATOM 9218 N N . VAL G 6 124 ? 184.965 218.944 146.092 1.00 106.50 124 VAL K N 1
ATOM 9219 C CA . VAL G 6 124 ? 185.892 219.883 146.714 1.00 106.50 124 VAL K CA 1
ATOM 9220 C C . VAL G 6 124 ? 185.235 220.419 147.979 1.00 106.50 124 VAL K C 1
ATOM 9221 O O . VAL G 6 124 ? 184.056 220.789 147.961 1.00 106.50 124 VAL K O 1
ATOM 9225 N N . ILE G 6 125 ? 185.998 220.451 149.072 1.00 106.01 125 ILE K N 1
ATOM 9226 C CA . ILE G 6 125 ? 185.483 220.813 150.390 1.00 106.01 125 ILE K CA 1
ATOM 9227 C C . ILE G 6 125 ? 185.866 222.251 150.705 1.00 106.01 125 ILE K C 1
ATOM 9228 O O . ILE G 6 125 ? 186.859 222.783 150.193 1.00 106.01 125 ILE K O 1
ATOM 9233 N N . ASP G 6 126 ? 185.068 222.886 151.560 1.00 112.50 126 ASP K N 1
ATOM 9234 C CA . ASP G 6 126 ? 185.348 224.234 152.032 1.00 112.50 126 ASP K CA 1
ATOM 9235 C C . ASP G 6 126 ? 186.213 224.182 153.283 1.00 112.50 126 ASP K C 1
ATOM 9236 O O . ASP G 6 126 ? 185.983 223.366 154.180 1.00 112.50 126 ASP K O 1
ATOM 9241 N N . ASP G 6 127 ? 187.211 225.064 153.335 1.00 114.79 127 ASP K N 1
ATOM 9242 C CA . ASP G 6 127 ? 188.134 225.086 154.464 1.00 114.79 127 ASP K CA 1
ATOM 9243 C C . ASP G 6 127 ? 187.415 225.442 155.759 1.00 114.79 127 ASP K C 1
ATOM 9244 O O . ASP G 6 127 ? 187.404 224.660 156.718 1.00 114.79 127 ASP K O 1
ATOM 9249 N N . ASN G 6 128 ? 186.810 226.631 155.804 1.00 109.43 128 ASN K N 1
ATOM 9250 C CA . ASN G 6 128 ? 186.356 227.187 157.074 1.00 109.43 128 ASN K CA 1
ATOM 9251 C C . ASN G 6 128 ? 185.225 226.369 157.687 1.00 109.43 128 ASN K C 1
ATOM 9252 O O . ASN G 6 128 ? 185.203 226.156 158.903 1.00 109.43 128 ASN K O 1
ATOM 9257 N N . ASN G 6 129 ? 184.275 225.905 156.874 1.00 110.89 129 ASN K N 1
ATOM 9258 C CA . ASN G 6 129 ? 183.149 225.162 157.435 1.00 110.89 129 ASN K CA 1
ATOM 9259 C C . ASN G 6 129 ? 183.599 223.822 158.002 1.00 110.89 129 ASN K C 1
ATOM 9260 O O . ASN G 6 129 ? 183.182 223.432 159.101 1.00 110.89 129 ASN K O 1
ATOM 9265 N N . MET G 6 130 ? 184.443 223.102 157.262 1.00 105.26 130 MET K N 1
ATOM 9266 C CA . MET G 6 130 ? 184.956 221.833 157.762 1.00 105.26 130 MET K CA 1
ATOM 9267 C C . MET G 6 130 ? 185.777 222.047 159.025 1.00 105.26 130 MET K C 1
ATOM 9268 O O . MET G 6 130 ? 185.675 221.268 159.982 1.00 105.26 130 MET K O 1
ATOM 9273 N N . ARG G 6 131 ? 186.584 223.110 159.056 1.00 105.46 131 ARG K N 1
ATOM 9274 C CA . ARG G 6 131 ? 187.353 223.411 160.257 1.00 105.46 131 ARG K CA 1
ATOM 9275 C C . ARG G 6 131 ? 186.437 223.703 161.438 1.00 105.46 131 ARG K C 1
ATOM 9276 O O . ARG G 6 131 ? 186.690 223.240 162.553 1.00 105.46 131 ARG K O 1
ATOM 9284 N N . SER G 6 132 ? 185.371 224.473 161.216 1.00 104.27 132 SER K N 1
ATOM 9285 C CA . SER G 6 132 ? 184.456 224.797 162.306 1.00 104.27 132 SER K CA 1
ATOM 9286 C C . SER G 6 132 ? 183.775 223.546 162.840 1.00 104.27 132 SER K C 1
ATOM 9287 O O . SER G 6 132 ? 183.649 223.369 164.059 1.00 104.27 132 SER K O 1
ATOM 9290 N N . PHE G 6 133 ? 183.325 222.667 161.943 1.00 99.67 133 PHE K N 1
ATOM 9291 C CA . PHE G 6 133 ? 182.714 221.421 162.392 1.00 99.67 133 PHE K CA 1
ATOM 9292 C C . PHE G 6 133 ? 183.710 220.583 163.179 1.00 99.67 133 PHE K C 1
ATOM 9293 O O . PHE G 6 133 ? 183.356 219.962 164.193 1.00 99.67 133 PHE K O 1
ATOM 9301 N N . TYR G 6 134 ? 184.965 220.551 162.725 1.00 99.05 134 TYR K N 1
ATOM 9302 C CA . TYR G 6 134 ? 185.975 219.790 163.446 1.00 99.05 134 TYR K CA 1
ATOM 9303 C C . TYR G 6 134 ? 186.219 220.384 164.828 1.00 99.05 134 TYR K C 1
ATOM 9304 O O . TYR G 6 134 ? 186.389 219.649 165.805 1.00 99.05 134 TYR K O 1
ATOM 9313 N N . GLN G 6 135 ? 186.221 221.713 164.930 1.00 103.69 135 GLN K N 1
ATOM 9314 C CA . GLN G 6 135 ? 186.368 222.363 166.230 1.00 103.69 135 GLN K CA 1
ATOM 9315 C C . GLN G 6 135 ? 185.227 221.983 167.161 1.00 103.69 135 GLN K C 1
ATOM 9316 O O . GLN G 6 135 ? 185.445 221.673 168.340 1.00 103.69 135 GLN K O 1
ATOM 9322 N N . GLU G 6 136 ? 183.995 222.015 166.649 1.00 103.57 136 GLU K N 1
ATOM 9323 C CA . GLU G 6 136 ? 182.843 221.686 167.483 1.00 103.57 136 GLU K CA 1
ATOM 9324 C C . GLU G 6 136 ? 182.927 220.254 167.990 1.00 103.57 136 GLU K C 1
ATOM 9325 O O . GLU G 6 136 ? 182.745 219.993 169.187 1.00 103.57 136 GLU K O 1
ATOM 9331 N N . VAL G 6 137 ? 183.199 219.305 167.092 1.00 98.14 137 VAL K N 1
ATOM 9332 C CA . VAL G 6 137 ? 183.248 217.914 167.536 1.00 98.14 137 VAL K CA 1
ATOM 9333 C C . VAL G 6 137 ? 184.442 217.693 168.454 1.00 98.14 137 VAL K C 1
ATOM 9334 O O . VAL G 6 137 ? 184.387 216.845 169.348 1.00 98.14 137 VAL K O 1
ATOM 9338 N N . HIS G 6 138 ? 185.533 218.440 168.268 1.00 97.35 138 HIS K N 1
ATOM 9339 C CA . HIS G 6 138 ? 186.645 218.337 169.206 1.00 97.35 138 HIS K CA 1
ATOM 9340 C C . HIS G 6 138 ? 186.238 218.806 170.591 1.00 97.35 138 HIS K C 1
ATOM 9341 O O . HIS G 6 138 ? 186.603 218.186 171.594 1.00 97.35 138 HIS K O 1
ATOM 9348 N N . GLU G 6 139 ? 185.498 219.911 170.667 1.00 100.77 139 GLU K N 1
ATOM 9349 C CA . GLU G 6 139 ? 185.029 220.394 171.961 1.00 100.77 139 GLU K CA 1
ATOM 9350 C C . GLU G 6 139 ? 184.129 219.360 172.622 1.00 100.77 139 GLU K C 1
ATOM 9351 O O . GLU G 6 139 ? 184.253 219.080 173.822 1.00 100.77 139 GLU K O 1
ATOM 9357 N N . LEU G 6 140 ? 183.210 218.782 171.849 1.00 99.93 140 LEU K N 1
ATOM 9358 C CA . LEU G 6 140 ? 182.335 217.762 172.414 1.00 99.93 140 LEU K CA 1
ATOM 9359 C C . LEU G 6 140 ? 183.122 216.535 172.857 1.00 99.93 140 LEU K C 1
ATOM 9360 O O . LEU G 6 140 ? 182.813 215.944 173.897 1.00 99.93 140 LEU K O 1
ATOM 9365 N N . TYR G 6 141 ? 184.153 216.148 172.105 1.00 93.61 141 TYR K N 1
ATOM 9366 C CA . TYR G 6 141 ? 184.991 215.042 172.551 1.00 93.61 141 TYR K CA 1
ATOM 9367 C C . TYR G 6 141 ? 185.724 215.383 173.837 1.00 93.61 141 TYR K C 1
ATOM 9368 O O . TYR G 6 141 ? 185.891 214.522 174.704 1.00 93.61 141 TYR K O 1
ATOM 9377 N N . VAL G 6 142 ? 186.213 216.617 173.958 1.00 95.74 142 VAL K N 1
ATOM 9378 C CA . VAL G 6 142 ? 186.908 217.020 175.176 1.00 95.74 142 VAL K CA 1
ATOM 9379 C C . VAL G 6 142 ? 185.968 216.914 176.368 1.00 95.74 142 VAL K C 1
ATOM 9380 O O . VAL G 6 142 ? 186.338 216.397 177.428 1.00 95.74 142 VAL K O 1
ATOM 9384 N N . LYS G 6 143 ? 184.736 217.400 176.208 1.00 99.00 143 LYS K N 1
ATOM 9385 C CA . LYS G 6 143 ? 183.743 217.230 177.265 1.00 99.00 143 LYS K CA 1
ATOM 9386 C C . LYS G 6 143 ? 183.489 215.756 177.551 1.00 99.00 143 LYS K C 1
ATOM 9387 O O . LYS G 6 143 ? 183.254 215.371 178.701 1.00 99.00 143 LYS K O 1
ATOM 9393 N N . THR G 6 144 ? 183.533 214.914 176.517 1.00 94.45 144 THR K N 1
ATOM 9394 C CA . THR G 6 144 ? 183.373 213.478 176.730 1.00 94.45 144 THR K CA 1
ATOM 9395 C C . THR G 6 144 ? 184.519 212.918 177.561 1.00 94.45 144 THR K C 1
ATOM 9396 O O . THR G 6 144 ? 184.316 212.047 178.413 1.00 94.45 144 THR K O 1
ATOM 9400 N N . LEU G 6 145 ? 185.735 213.404 177.313 1.00 92.84 145 LEU K N 1
ATOM 9401 C CA . LEU G 6 145 ? 186.921 212.871 177.971 1.00 92.84 145 LEU K CA 1
ATOM 9402 C C . LEU G 6 145 ? 186.938 213.186 179.461 1.00 92.84 145 LEU K C 1
ATOM 9403 O O . LEU G 6 145 ? 187.685 212.554 180.215 1.00 92.84 145 LEU K O 1
ATOM 9408 N N . MET G 6 146 ? 186.135 214.154 179.905 1.00 97.64 146 MET K N 1
ATOM 9409 C CA . MET G 6 146 ? 186.209 214.584 181.294 1.00 97.64 146 MET K CA 1
ATOM 9410 C C . MET G 6 146 ? 185.609 213.560 182.242 1.00 97.64 146 MET K C 1
ATOM 9411 O O . MET G 6 146 ? 185.963 213.540 183.426 1.00 97.64 146 MET K O 1
ATOM 9416 N N . ASN G 6 147 ? 184.667 212.748 181.757 1.00 97.67 147 ASN K N 1
ATOM 9417 C CA . ASN G 6 147 ? 183.986 211.728 182.544 1.00 97.67 147 ASN K CA 1
ATOM 9418 C C . ASN G 6 147 ? 185.022 210.872 183.268 1.00 97.67 147 ASN K C 1
ATOM 9419 O O . ASN G 6 147 ? 185.746 210.118 182.609 1.00 97.67 147 ASN K O 1
ATOM 9424 N N . PRO G 6 148 ? 185.148 210.962 184.599 1.00 94.96 148 PRO K N 1
ATOM 9425 C CA . PRO G 6 148 ? 186.204 210.193 185.278 1.00 94.96 148 PRO K CA 1
ATOM 9426 C C . PRO G 6 148 ? 186.088 208.694 185.093 1.00 94.96 148 PRO K C 1
ATOM 9427 O O . PRO G 6 148 ? 187.099 207.992 185.207 1.00 94.96 148 PRO K O 1
ATOM 9431 N N . PHE G 6 149 ? 184.898 208.184 184.797 1.00 94.55 149 PHE K N 1
ATOM 9432 C CA . PHE G 6 149 ? 184.719 206.773 184.490 1.00 94.55 149 PHE K CA 1
ATOM 9433 C C . PHE G 6 149 ? 185.179 206.412 183.084 1.00 94.55 149 PHE K C 1
ATOM 9434 O O . PHE G 6 149 ? 185.196 205.226 182.739 1.00 94.55 149 PHE K O 1
ATOM 9442 N N . TYR G 6 150 ? 185.551 207.400 182.272 1.00 92.52 150 TYR K N 1
ATOM 9443 C CA . TYR G 6 150 ? 185.920 207.163 180.886 1.00 92.52 150 TYR K CA 1
ATOM 9444 C C . TYR G 6 150 ? 187.356 206.674 180.783 1.00 92.52 150 TYR K C 1
ATOM 9445 O O . TYR G 6 150 ? 188.271 207.279 181.351 1.00 92.52 150 TYR K O 1
ATOM 9454 N N . LYS G 6 151 ? 187.548 205.576 180.063 1.00 92.10 151 LYS K N 1
ATOM 9455 C CA . LYS G 6 151 ? 188.872 205.145 179.648 1.00 92.10 151 LYS K CA 1
ATOM 9456 C C . LYS G 6 151 ? 189.199 205.777 178.303 1.00 92.10 151 LYS K C 1
ATOM 9457 O O . LYS G 6 151 ? 188.307 206.102 177.517 1.00 92.10 151 LYS K O 1
ATOM 9463 N N . ILE G 6 152 ? 190.496 205.955 178.042 1.00 88.64 152 ILE K N 1
ATOM 9464 C CA . ILE G 6 152 ? 190.906 206.538 176.771 1.00 88.64 152 ILE K CA 1
ATOM 9465 C C . ILE G 6 152 ? 190.616 205.605 175.604 1.00 88.64 152 ILE K C 1
ATOM 9466 O O . ILE G 6 152 ? 190.503 206.067 174.463 1.00 88.64 152 ILE K O 1
ATOM 9471 N N . THR G 6 153 ? 190.485 204.302 175.859 1.00 86.29 153 THR K N 1
ATOM 9472 C CA . THR G 6 153 ? 190.222 203.312 174.824 1.00 86.29 153 THR K CA 1
ATOM 9473 C C . THR G 6 153 ? 188.762 202.881 174.756 1.00 86.29 153 THR K C 1
ATOM 9474 O O . THR G 6 153 ? 188.392 202.165 173.820 1.00 86.29 153 THR K O 1
ATOM 9478 N N . ASP G 6 154 ? 187.934 203.282 175.712 1.00 90.74 154 ASP K N 1
ATOM 9479 C CA . ASP G 6 154 ? 186.540 202.861 175.711 1.00 90.74 154 ASP K CA 1
ATOM 9480 C C . ASP G 6 154 ? 185.830 203.500 174.518 1.00 90.74 154 ASP K C 1
ATOM 9481 O O . ASP G 6 154 ? 185.990 204.706 174.294 1.00 90.74 154 ASP K O 1
ATOM 9486 N N . PRO G 6 155 ? 185.059 202.749 173.722 1.00 89.85 155 PRO K N 1
ATOM 9487 C CA . PRO G 6 155 ? 184.265 203.406 172.677 1.00 89.85 155 PRO K CA 1
ATOM 9488 C C . PRO G 6 155 ? 183.260 204.376 173.276 1.00 89.85 155 PRO K C 1
ATOM 9489 O O . PRO G 6 155 ? 182.674 204.120 174.329 1.00 89.85 155 PRO K O 1
ATOM 9493 N N . ILE G 6 156 ? 183.065 205.501 172.590 1.00 93.43 156 ILE K N 1
ATOM 9494 C CA . ILE G 6 156 ? 182.077 206.476 173.029 1.00 93.43 156 ILE K CA 1
ATOM 9495 C C . ILE G 6 156 ? 180.693 205.954 172.677 1.00 93.43 156 ILE K C 1
ATOM 9496 O O . ILE G 6 156 ? 180.415 205.628 171.516 1.00 93.43 156 ILE K O 1
ATOM 9501 N N . ARG G 6 157 ? 179.818 205.870 173.683 1.00 96.24 157 ARG K N 1
ATOM 9502 C CA . ARG G 6 157 ? 178.504 205.258 173.535 1.00 96.24 157 ARG K CA 1
ATOM 9503 C C . ARG G 6 157 ? 177.365 206.114 174.065 1.00 96.24 157 ARG K C 1
ATOM 9504 O O . ARG G 6 157 ? 176.218 205.656 174.054 1.00 96.24 157 ARG K O 1
ATOM 9512 N N . SER G 6 158 ? 177.634 207.326 174.523 1.00 101.33 158 SER K N 1
ATOM 9513 C CA . SER G 6 158 ? 176.565 208.191 174.998 1.00 101.33 158 SER K CA 1
ATOM 9514 C C . SER G 6 158 ? 175.713 208.628 173.811 1.00 101.33 158 SER K C 1
ATOM 9515 O O . SER G 6 158 ? 176.257 209.224 172.873 1.00 101.33 158 SER K O 1
ATOM 9518 N N . PRO G 6 159 ? 174.397 208.370 173.790 1.00 100.47 159 PRO K N 1
ATOM 9519 C CA . PRO G 6 159 ? 173.604 208.818 172.633 1.00 100.47 159 PRO K CA 1
ATOM 9520 C C . PRO G 6 159 ? 173.581 210.321 172.475 1.00 100.47 159 PRO K C 1
ATOM 9521 O O . PRO G 6 159 ? 173.356 210.808 171.358 1.00 100.47 159 PRO K O 1
ATOM 9525 N N . ALA G 6 160 ? 173.801 211.070 173.557 1.00 104.34 160 ALA K N 1
ATOM 9526 C CA . ALA G 6 160 ? 173.855 212.521 173.449 1.00 104.34 160 ALA K CA 1
ATOM 9527 C C . ALA G 6 160 ? 174.963 212.954 172.502 1.00 104.34 160 ALA K C 1
ATOM 9528 O O . ALA G 6 160 ? 174.760 213.838 171.663 1.00 104.34 160 ALA K O 1
ATOM 9530 N N . PHE G 6 161 ? 176.136 212.325 172.606 1.00 98.31 161 PHE K N 1
ATOM 9531 C CA . PHE G 6 161 ? 177.245 212.679 171.727 1.00 98.31 161 PHE K CA 1
ATOM 9532 C C . PHE G 6 161 ? 176.905 212.393 170.270 1.00 98.31 161 PHE K C 1
ATOM 9533 O O . PHE G 6 161 ? 177.164 213.221 169.390 1.00 98.31 161 PHE K O 1
ATOM 9541 N N . ASP G 6 162 ? 176.323 211.222 170.000 1.00 101.68 162 ASP K N 1
ATOM 9542 C CA . ASP G 6 162 ? 175.946 210.866 168.635 1.00 101.68 162 ASP K CA 1
ATOM 9543 C C . ASP G 6 162 ? 174.950 211.870 168.068 1.00 101.68 162 ASP K C 1
ATOM 9544 O O . ASP G 6 162 ? 175.135 212.398 166.962 1.00 101.68 162 ASP K O 1
ATOM 9549 N N . SER G 6 163 ? 173.886 212.150 168.820 1.00 103.07 163 SER K N 1
ATOM 9550 C CA . SER G 6 163 ? 172.867 213.069 168.332 1.00 103.07 163 SER K CA 1
ATOM 9551 C C . SER G 6 163 ? 173.445 214.458 168.112 1.00 103.07 163 SER K C 1
ATOM 9552 O O . SER G 6 163 ? 173.115 215.131 167.126 1.00 103.07 163 SER K O 1
ATOM 9555 N N . ARG G 6 164 ? 174.332 214.900 169.004 1.00 101.00 164 ARG K N 1
ATOM 9556 C CA . ARG G 6 164 ? 174.805 216.271 168.907 1.00 101.00 164 ARG K CA 1
ATOM 9557 C C . ARG G 6 164 ? 175.831 216.437 167.795 1.00 101.00 164 ARG K C 1
ATOM 9558 O O . ARG G 6 164 ? 175.833 217.464 167.111 1.00 101.00 164 ARG K O 1
ATOM 9566 N N . VAL G 6 165 ? 176.698 215.445 167.573 1.00 99.47 165 VAL K N 1
ATOM 9567 C CA . VAL G 6 165 ? 177.591 215.550 166.423 1.00 99.47 165 VAL K CA 1
ATOM 9568 C C . VAL G 6 165 ? 176.790 215.455 165.132 1.00 99.47 165 VAL K C 1
ATOM 9569 O O . VAL G 6 165 ? 177.133 216.107 164.138 1.00 99.47 165 VAL K O 1
ATOM 9573 N N . ARG G 6 166 ? 175.718 214.653 165.114 1.00 100.01 166 ARG K N 1
ATOM 9574 C CA . ARG G 6 166 ? 174.833 214.634 163.951 1.00 100.01 166 ARG K CA 1
ATOM 9575 C C . ARG G 6 166 ? 174.265 216.021 163.672 1.00 100.01 166 ARG K C 1
ATOM 9576 O O . ARG G 6 166 ? 174.296 216.503 162.531 1.00 100.01 166 ARG K O 1
ATOM 9584 N N . THR G 6 167 ? 173.731 216.675 164.708 1.00 102.51 167 THR K N 1
ATOM 9585 C CA . THR G 6 167 ? 173.161 218.006 164.524 1.00 102.51 167 THR K CA 1
ATOM 9586 C C . THR G 6 167 ? 174.228 218.998 164.084 1.00 102.51 167 THR K C 1
ATOM 9587 O O . THR G 6 167 ? 173.967 219.872 163.251 1.00 102.51 167 THR K O 1
ATOM 9591 N N . LEU G 6 168 ? 175.435 218.885 164.641 1.00 102.17 168 LEU K N 1
ATOM 9592 C CA . LEU G 6 168 ? 176.529 219.760 164.234 1.00 102.17 168 LEU K CA 1
ATOM 9593 C C . LEU G 6 168 ? 176.856 219.574 162.761 1.00 102.17 168 LEU K C 1
ATOM 9594 O O . LEU G 6 168 ? 177.076 220.550 162.034 1.00 102.17 168 LEU K O 1
ATOM 9599 N N . ALA G 6 169 ? 176.896 218.322 162.305 1.00 104.74 169 ALA K N 1
ATOM 9600 C CA . ALA G 6 169 ? 177.173 218.049 160.901 1.00 104.74 169 ALA K CA 1
ATOM 9601 C C . ALA G 6 169 ? 176.097 218.647 160.007 1.00 104.74 169 ALA K C 1
ATOM 9602 O O . ALA G 6 169 ? 176.400 219.304 159.005 1.00 104.74 169 ALA K O 1
ATOM 9604 N N . ARG G 6 170 ? 174.828 218.436 160.359 1.00 104.49 170 ARG K N 1
ATOM 9605 C CA . ARG G 6 170 ? 173.755 219.023 159.563 1.00 104.49 170 ARG K CA 1
ATOM 9606 C C . ARG G 6 170 ? 173.749 220.545 159.638 1.00 104.49 170 ARG K C 1
ATOM 9607 O O . ARG G 6 170 ? 173.229 221.195 158.725 1.00 104.49 170 ARG K O 1
ATOM 9615 N N . LYS G 6 171 ? 174.313 221.125 160.698 1.00 102.62 171 LYS K N 1
ATOM 9616 C CA . LYS G 6 171 ? 174.482 222.573 160.746 1.00 102.62 171 LYS K CA 1
ATOM 9617 C C . LYS G 6 171 ? 175.587 223.031 159.806 1.00 102.62 171 LYS K C 1
ATOM 9618 O O . LYS G 6 171 ? 175.459 224.071 159.150 1.00 102.62 171 LYS K O 1
ATOM 9624 N N . HIS G 6 172 ? 176.675 222.260 159.721 1.00 104.00 172 HIS K N 1
ATOM 9625 C CA . HIS G 6 172 ? 177.917 222.725 159.120 1.00 104.00 172 HIS K CA 1
ATOM 9626 C C . HIS G 6 172 ? 178.223 222.125 157.757 1.00 104.00 172 HIS K C 1
ATOM 9627 O O . HIS G 6 172 ? 178.963 222.747 156.989 1.00 104.00 172 HIS K O 1
ATOM 9634 N N . LEU G 6 173 ? 177.680 220.951 157.439 1.00 104.51 173 LEU K N 1
ATOM 9635 C CA . LEU G 6 173 ? 178.026 220.225 156.222 1.00 104.51 173 LEU K CA 1
ATOM 9636 C C . LEU G 6 173 ? 176.862 220.124 155.250 1.00 104.51 173 LEU K C 1
ATOM 9637 O O . LEU G 6 173 ? 177.015 220.466 154.072 1.00 104.51 173 LEU K O 1
ATOM 9642 N N . SER G 6 174 ? 175.702 219.667 155.707 1.00 107.60 174 SER K N 1
ATOM 9643 C CA . SER G 6 174 ? 174.542 219.525 154.838 1.00 107.60 174 SER K CA 1
ATOM 9644 C C . SER G 6 174 ? 173.935 220.885 154.506 1.00 107.60 174 SER K C 1
ATOM 9645 O O . SER G 6 174 ? 174.642 221.816 154.118 1.00 107.60 174 SER K O 1
ATOM 9648 N N . GLU H 7 4 ? 213.305 207.445 221.281 1.00 124.36 4 GLU A N 1
ATOM 9649 C CA . GLU H 7 4 ? 212.356 207.347 222.383 1.00 124.36 4 GLU A CA 1
ATOM 9650 C C . GLU H 7 4 ? 211.047 206.744 221.874 1.00 124.36 4 GLU A C 1
ATOM 9651 O O . GLU H 7 4 ? 211.022 206.133 220.806 1.00 124.36 4 GLU A O 1
ATOM 9657 N N . TYR H 7 5 ? 209.965 206.901 222.634 1.00 124.95 5 TYR A N 1
ATOM 9658 C CA . TYR H 7 5 ? 208.705 206.275 222.265 1.00 124.95 5 TYR A CA 1
ATOM 9659 C C . TYR H 7 5 ? 208.147 206.893 220.990 1.00 124.95 5 TYR A C 1
ATOM 9660 O O . TYR H 7 5 ? 208.243 208.104 220.773 1.00 124.95 5 TYR A O 1
ATOM 9669 N N . ASP H 7 6 ? 207.565 206.041 220.144 1.00 125.60 6 ASP A N 1
ATOM 9670 C CA . ASP H 7 6 ? 206.882 206.461 218.930 1.00 125.60 6 ASP A CA 1
ATOM 9671 C C . ASP H 7 6 ? 205.381 206.222 218.975 1.00 125.60 6 ASP A C 1
ATOM 9672 O O . ASP H 7 6 ? 204.653 206.838 218.191 1.00 125.60 6 ASP A O 1
ATOM 9677 N N . TYR H 7 7 ? 204.905 205.348 219.863 1.00 129.55 7 TYR A N 1
ATOM 9678 C CA . TYR H 7 7 ? 203.488 205.049 220.004 1.00 129.55 7 TYR A CA 1
ATOM 9679 C C . TYR H 7 7 ? 203.133 204.995 221.481 1.00 129.55 7 TYR A C 1
ATOM 9680 O O . TYR H 7 7 ? 203.900 204.475 222.296 1.00 129.55 7 TYR A O 1
ATOM 9689 N N . LEU H 7 8 ? 201.965 205.538 221.815 1.00 123.84 8 LEU A N 1
ATOM 9690 C CA . LEU H 7 8 ? 201.480 205.607 223.188 1.00 123.84 8 LEU A CA 1
ATOM 9691 C C . LEU H 7 8 ? 200.093 204.994 223.230 1.00 123.84 8 LEU A C 1
ATOM 9692 O O . LEU H 7 8 ? 199.170 205.510 222.593 1.00 123.84 8 LEU A O 1
ATOM 9697 N N . PHE H 7 9 ? 199.945 203.903 223.978 1.00 132.31 9 PHE A N 1
ATOM 9698 C CA . PHE H 7 9 ? 198.659 203.254 224.166 1.00 132.31 9 PHE A CA 1
ATOM 9699 C C . PHE H 7 9 ? 198.244 203.381 225.623 1.00 132.31 9 PHE A C 1
ATOM 9700 O O . PHE H 7 9 ? 199.083 203.377 226.530 1.00 132.31 9 PHE A O 1
ATOM 9708 N N . LYS H 7 10 ? 196.935 203.502 225.828 1.00 131.14 10 LYS A N 1
ATOM 9709 C CA . LYS H 7 10 ? 196.342 203.720 227.139 1.00 131.14 10 LYS A CA 1
ATOM 9710 C C . LYS H 7 10 ? 195.603 202.460 227.560 1.00 131.14 10 LYS A C 1
ATOM 9711 O O . LYS H 7 10 ? 194.735 201.966 226.829 1.00 131.14 10 LYS A O 1
ATOM 9717 N N . LEU H 7 11 ? 195.947 201.950 228.735 1.00 136.48 11 LEU A N 1
ATOM 9718 C CA . LEU H 7 11 ? 195.219 200.883 229.391 1.00 136.48 11 LEU A CA 1
ATOM 9719 C C . LEU H 7 11 ? 194.784 201.393 230.754 1.00 136.48 11 LEU A C 1
ATOM 9720 O O . LEU H 7 11 ? 195.426 202.276 231.332 1.00 136.48 11 LEU A O 1
ATOM 9725 N N . LEU H 7 12 ? 193.678 200.857 231.263 1.00 137.28 12 LEU A N 1
ATOM 9726 C CA . LEU H 7 12 ? 193.312 201.131 232.647 1.00 137.28 12 LEU A CA 1
ATOM 9727 C C . LEU H 7 12 ? 192.832 199.861 233.330 1.00 137.28 12 LEU A C 1
ATOM 9728 O O . LEU H 7 12 ? 191.965 199.148 232.816 1.00 137.28 12 LEU A O 1
ATOM 9733 N N . LEU H 7 13 ? 193.441 199.587 234.478 1.00 144.48 13 LEU A N 1
ATOM 9734 C CA . LEU H 7 13 ? 193.103 198.471 235.344 1.00 144.48 13 LEU A CA 1
ATOM 9735 C C . LEU H 7 13 ? 192.234 198.996 236.476 1.00 144.48 13 LEU A C 1
ATOM 9736 O O . LEU H 7 13 ? 192.600 199.972 237.139 1.00 144.48 13 LEU A O 1
ATOM 9741 N N . ILE H 7 14 ? 191.086 198.354 236.691 1.00 144.02 14 ILE A N 1
ATOM 9742 C CA . ILE H 7 14 ? 190.130 198.786 237.700 1.00 144.02 14 ILE A CA 1
ATOM 9743 C C . ILE H 7 14 ? 189.542 197.571 238.404 1.00 144.02 14 ILE A C 1
ATOM 9744 O O . ILE H 7 14 ? 189.670 196.430 237.952 1.00 144.02 14 ILE A O 1
ATOM 9749 N N . GLY H 7 15 ? 188.894 197.843 239.530 1.00 150.12 15 GLY A N 1
ATOM 9750 C CA . GLY H 7 15 ? 188.295 196.802 240.336 1.00 150.12 15 GLY A CA 1
ATOM 9751 C C . GLY H 7 15 ? 187.772 197.395 241.628 1.00 150.12 15 GLY A C 1
ATOM 9752 O O . GLY H 7 15 ? 187.759 198.614 241.812 1.00 150.12 15 GLY A O 1
ATOM 9753 N N . ASN H 7 16 ? 187.341 196.510 242.521 1.00 154.22 16 ASN A N 1
ATOM 9754 C CA . ASN H 7 16 ? 186.847 196.959 243.811 1.00 154.22 16 ASN A CA 1
ATOM 9755 C C . ASN H 7 16 ? 188.003 197.470 244.669 1.00 154.22 16 ASN A C 1
ATOM 9756 O O . ASN H 7 16 ? 189.176 197.178 244.418 1.00 154.22 16 ASN A O 1
ATOM 9761 N N . SER H 7 17 ? 187.649 198.254 245.691 1.00 152.79 17 SER A N 1
ATOM 9762 C CA . SER H 7 17 ? 188.647 199.009 246.447 1.00 152.79 17 SER A CA 1
ATOM 9763 C C . SER H 7 17 ? 189.652 198.088 247.130 1.00 152.79 17 SER A C 1
ATOM 9764 O O . SER H 7 17 ? 190.866 198.297 247.034 1.00 152.79 17 SER A O 1
ATOM 9767 N N . GLY H 7 18 ? 189.167 197.057 247.816 1.00 154.69 18 GLY A N 1
ATOM 9768 C CA . GLY H 7 18 ? 190.046 196.181 248.568 1.00 154.69 18 GLY A CA 1
ATOM 9769 C C . GLY H 7 18 ? 190.880 195.230 247.736 1.00 154.69 18 GLY A C 1
ATOM 9770 O O . GLY H 7 18 ? 191.664 194.464 248.304 1.00 154.69 18 GLY A O 1
ATOM 9771 N N . VAL H 7 19 ? 190.735 195.250 246.411 1.00 154.94 19 VAL A N 1
ATOM 9772 C CA . VAL H 7 19 ? 191.494 194.341 245.566 1.00 154.94 19 VAL A CA 1
ATOM 9773 C C . VAL H 7 19 ? 192.965 194.744 245.564 1.00 154.94 19 VAL A C 1
ATOM 9774 O O . VAL H 7 19 ? 193.314 195.930 245.637 1.00 154.94 19 VAL A O 1
ATOM 9778 N N . GLY H 7 20 ? 193.840 193.745 245.476 1.00 153.08 20 GLY A N 1
ATOM 9779 C CA . GLY H 7 20 ? 195.267 193.981 245.422 1.00 153.08 20 GLY A CA 1
ATOM 9780 C C . GLY H 7 20 ? 195.709 194.353 244.024 1.00 153.08 20 GLY A C 1
ATOM 9781 O O . GLY H 7 20 ? 196.289 193.537 243.303 1.00 153.08 20 GLY A O 1
ATOM 9782 N N . LYS H 7 21 ? 195.410 195.586 243.622 1.00 145.72 21 LYS A N 1
ATOM 9783 C CA . LYS H 7 21 ? 195.748 196.036 242.278 1.00 145.72 21 LYS A CA 1
ATOM 9784 C C . LYS H 7 21 ? 197.230 196.369 242.151 1.00 145.72 21 LYS A C 1
ATOM 9785 O O . LYS H 7 21 ? 197.838 196.116 241.105 1.00 145.72 21 LYS A O 1
ATOM 9791 N N . SER H 7 22 ? 197.826 196.931 243.205 1.00 148.22 22 SER A N 1
ATOM 9792 C CA . SER H 7 22 ? 199.184 197.455 243.096 1.00 148.22 22 SER A CA 1
ATOM 9793 C C . SER H 7 22 ? 200.213 196.343 242.918 1.00 148.22 22 SER A C 1
ATOM 9794 O O . SER H 7 22 ? 201.193 196.516 242.184 1.00 148.22 22 SER A O 1
ATOM 9797 N N . CYS H 7 23 ? 200.030 195.207 243.596 1.00 153.41 23 CYS A N 1
ATOM 9798 C CA . CYS H 7 23 ? 201.003 194.125 243.468 1.00 153.41 23 CYS A CA 1
ATOM 9799 C C . CYS H 7 23 ? 200.994 193.534 242.064 1.00 153.41 23 CYS A C 1
ATOM 9800 O O . CYS H 7 23 ? 202.009 192.994 241.611 1.00 153.41 23 CYS A O 1
ATOM 9803 N N . LEU H 7 24 ? 199.862 193.624 241.366 1.00 149.69 24 LEU A N 1
ATOM 9804 C CA . LEU H 7 24 ? 199.819 193.205 239.971 1.00 149.69 24 LEU A CA 1
ATOM 9805 C C . LEU H 7 24 ? 200.595 194.171 239.084 1.00 149.69 24 LEU A C 1
ATOM 9806 O O . LEU H 7 24 ? 201.306 193.748 238.165 1.00 149.69 24 LEU A O 1
ATOM 9811 N N . LEU H 7 25 ? 200.470 195.473 239.348 1.00 144.87 25 LEU A N 1
ATOM 9812 C CA . LEU H 7 25 ? 201.091 196.478 238.492 1.00 144.87 25 LEU A CA 1
ATOM 9813 C C . LEU H 7 25 ? 202.599 196.541 238.693 1.00 144.87 25 LEU A C 1
ATOM 9814 O O . LEU H 7 25 ? 203.362 196.594 237.720 1.00 144.87 25 LEU A O 1
ATOM 9819 N N . LEU H 7 26 ? 203.045 196.542 239.952 1.00 143.50 26 LEU A N 1
ATOM 9820 C CA . LEU H 7 26 ? 204.398 196.995 240.267 1.00 143.50 26 LEU A CA 1
ATOM 9821 C C . LEU H 7 26 ? 205.461 196.093 239.653 1.00 143.50 26 LEU A C 1
ATOM 9822 O O . LEU H 7 26 ? 206.476 196.581 239.142 1.00 143.50 26 LEU A O 1
ATOM 9827 N N . ARG H 7 27 ? 205.256 194.774 239.705 1.00 147.41 27 ARG A N 1
ATOM 9828 C CA . ARG H 7 27 ? 206.212 193.856 239.093 1.00 147.41 27 ARG A CA 1
ATOM 9829 C C . ARG H 7 27 ? 206.323 194.109 237.594 1.00 147.41 27 ARG A C 1
ATOM 9830 O O . ARG H 7 27 ? 207.425 194.109 237.032 1.00 147.41 27 ARG A O 1
ATOM 9838 N N . PHE H 7 28 ? 205.187 194.330 236.935 1.00 143.61 28 PHE A N 1
ATOM 9839 C CA . PHE H 7 28 ? 205.166 194.675 235.519 1.00 143.61 28 PHE A CA 1
ATOM 9840 C C . PHE H 7 28 ? 205.734 196.063 235.241 1.00 143.61 28 PHE A C 1
ATOM 9841 O O . PHE H 7 28 ? 206.200 196.317 234.126 1.00 143.61 28 PHE A O 1
ATOM 9849 N N . SER H 7 29 ? 205.738 196.950 236.234 1.00 142.17 29 SER A N 1
ATOM 9850 C CA . SER H 7 29 ? 205.845 198.382 235.998 1.00 142.17 29 SER A CA 1
ATOM 9851 C C . SER H 7 29 ? 207.277 198.799 235.658 1.00 142.17 29 SER A C 1
ATOM 9852 O O . SER H 7 29 ? 208.211 197.993 235.630 1.00 142.17 29 SER A O 1
ATOM 9855 N N . ASP H 7 30 ? 207.430 200.097 235.387 1.00 140.95 30 ASP A N 1
ATOM 9856 C CA . ASP H 7 30 ? 208.713 200.747 235.147 1.00 140.95 30 ASP A CA 1
ATOM 9857 C C . ASP H 7 30 ? 209.378 201.049 236.488 1.00 140.95 30 ASP A C 1
ATOM 9858 O O . ASP H 7 30 ? 209.005 200.45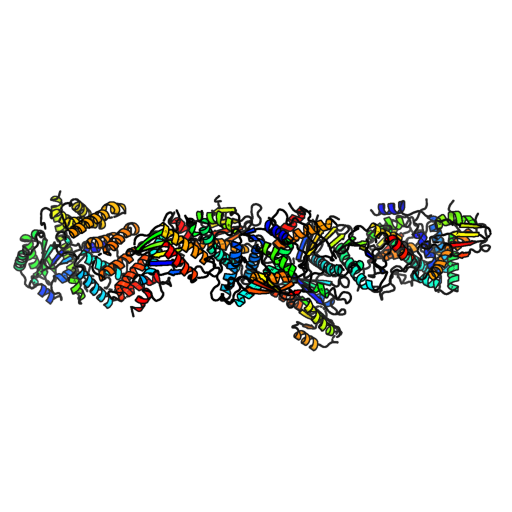8 237.506 1.00 140.95 30 ASP A O 1
ATOM 9863 N N . ASP H 7 31 ? 210.375 201.945 236.496 1.00 146.03 31 ASP A N 1
ATOM 9864 C CA . ASP H 7 31 ? 211.161 202.202 237.703 1.00 146.03 31 ASP A CA 1
ATOM 9865 C C . ASP H 7 31 ? 210.298 202.642 238.879 1.00 146.03 31 ASP A C 1
ATOM 9866 O O . ASP H 7 31 ? 210.643 202.367 240.034 1.00 146.03 31 ASP A O 1
ATOM 9871 N N . THR H 7 32 ? 209.187 203.322 238.619 1.00 145.94 32 THR A N 1
ATOM 9872 C CA . THR H 7 32 ? 208.295 203.748 239.693 1.00 145.94 32 THR A CA 1
ATOM 9873 C C . THR H 7 32 ? 206.961 204.234 239.134 1.00 145.94 32 THR A C 1
ATOM 9874 O O . THR H 7 32 ? 206.056 204.588 239.889 1.00 145.94 32 THR A O 1
ATOM 9878 N N . ASP H 7 36 ? 200.839 208.221 246.000 1.00 119.20 36 ASP A N 1
ATOM 9879 C CA . ASP H 7 36 ? 200.964 209.473 245.264 1.00 119.20 36 ASP A CA 1
ATOM 9880 C C . ASP H 7 36 ? 200.042 209.482 244.049 1.00 119.20 36 ASP A C 1
ATOM 9881 O O . ASP H 7 36 ? 200.146 208.627 243.171 1.00 119.20 36 ASP A O 1
ATOM 9886 N N . TYR H 7 37 ? 199.128 210.450 244.024 1.00 123.04 37 TYR A N 1
ATOM 9887 C CA . TYR H 7 37 ? 198.111 210.700 243.009 1.00 123.04 37 TYR A CA 1
ATOM 9888 C C . TYR H 7 37 ? 196.940 209.719 243.086 1.00 123.04 37 TYR A C 1
ATOM 9889 O O . TYR H 7 37 ? 195.957 209.915 242.372 1.00 123.04 37 TYR A O 1
ATOM 9898 N N . ILE H 7 38 ? 196.995 208.685 243.928 1.00 124.59 38 ILE A N 1
ATOM 9899 C CA . ILE H 7 38 ? 195.834 207.860 244.243 1.00 124.59 38 ILE A CA 1
ATOM 9900 C C . ILE H 7 38 ? 195.243 208.382 245.540 1.00 124.59 38 ILE A C 1
ATOM 9901 O O . ILE H 7 38 ? 195.975 208.823 246.435 1.00 124.59 38 ILE A O 1
ATOM 9906 N N . SER H 7 39 ? 193.913 208.364 245.629 1.00 124.96 39 SER A N 1
ATOM 9907 C CA . SER H 7 39 ? 193.132 208.945 246.719 1.00 124.96 39 SER A CA 1
ATOM 9908 C C . SER H 7 39 ? 193.265 210.463 246.796 1.00 124.96 39 SER A C 1
ATOM 9909 O O . SER H 7 39 ? 192.836 211.060 247.791 1.00 124.96 39 SER A O 1
ATOM 9912 N N . THR H 7 40 ? 193.848 211.104 245.781 1.00 124.00 40 THR A N 1
ATOM 9913 C CA . THR H 7 40 ? 193.909 212.555 245.666 1.00 124.00 40 THR A CA 1
ATOM 9914 C C . THR H 7 40 ? 193.228 213.043 244.399 1.00 124.00 40 THR A C 1
ATOM 9915 O O . THR H 7 40 ? 192.379 213.939 244.463 1.00 124.00 40 THR A O 1
ATOM 9919 N N . ILE H 7 41 ? 193.570 212.459 243.251 1.00 123.93 41 ILE A N 1
ATOM 9920 C CA . ILE H 7 41 ? 192.864 212.680 241.995 1.00 123.93 41 ILE A CA 1
ATOM 9921 C C . ILE H 7 41 ? 192.281 211.395 241.428 1.00 123.93 41 ILE A C 1
ATOM 9922 O O . ILE H 7 41 ? 191.692 211.423 240.344 1.00 123.93 41 ILE A O 1
ATOM 9927 N N . GLY H 7 42 ? 192.421 210.270 242.129 1.00 130.06 42 GLY A N 1
ATOM 9928 C CA . GLY H 7 42 ? 191.798 209.030 241.717 1.00 130.06 42 GLY A CA 1
ATOM 9929 C C . GLY H 7 42 ? 192.549 208.245 240.671 1.00 130.06 42 GLY A C 1
ATOM 9930 O O . GLY H 7 42 ? 191.955 207.359 240.046 1.00 130.06 42 GLY A O 1
ATOM 9931 N N . VAL H 7 43 ? 193.831 208.536 240.455 1.00 131.00 43 VAL A N 1
ATOM 9932 C CA . VAL H 7 43 ? 194.594 207.916 239.377 1.00 131.00 43 VAL A CA 1
ATOM 9933 C C . VAL H 7 43 ? 196.035 207.671 239.805 1.00 131.00 43 VAL A C 1
ATOM 9934 O O . VAL H 7 43 ? 196.755 208.600 240.187 1.00 131.00 43 VAL A O 1
ATOM 9938 N N . ASP H 7 44 ? 196.454 206.410 239.750 1.00 135.38 44 ASP A N 1
ATOM 9939 C CA . ASP H 7 44 ? 197.848 206.010 239.881 1.00 135.38 44 ASP A CA 1
ATOM 9940 C C . ASP H 7 44 ? 198.318 205.551 238.509 1.00 135.38 44 ASP A C 1
ATOM 9941 O O . ASP H 7 44 ? 197.671 204.707 237.880 1.00 135.38 44 ASP A O 1
ATOM 9946 N N . PHE H 7 45 ? 199.436 206.102 238.052 1.00 125.52 45 PHE A N 1
ATOM 9947 C CA . PHE H 7 45 ? 199.925 205.882 236.699 1.00 125.52 45 PHE A CA 1
ATOM 9948 C C . PHE H 7 45 ? 201.161 204.999 236.733 1.00 125.52 45 PHE A C 1
ATOM 9949 O O . PHE H 7 45 ? 202.064 205.217 237.548 1.00 125.52 45 PHE A O 1
ATOM 9957 N N . LYS H 7 46 ? 201.192 204.004 235.851 1.00 132.83 46 LYS A N 1
ATOM 9958 C CA . LYS H 7 46 ? 202.365 203.175 235.631 1.00 132.83 46 LYS A CA 1
ATOM 9959 C C . LYS H 7 46 ? 202.620 203.104 234.134 1.00 132.83 46 LYS A C 1
ATOM 9960 O O . LYS H 7 46 ? 201.750 203.429 233.326 1.00 132.83 46 LYS A O 1
ATOM 9966 N N . ILE H 7 47 ? 203.836 202.707 233.766 1.00 129.48 47 ILE A N 1
ATOM 9967 C CA . ILE H 7 47 ? 204.265 202.695 232.372 1.00 129.48 47 ILE A CA 1
ATOM 9968 C C . ILE H 7 47 ? 205.039 201.411 232.121 1.00 129.48 47 ILE A C 1
ATOM 9969 O O . ILE H 7 47 ? 205.631 200.832 233.037 1.00 129.48 47 ILE A O 1
ATOM 9974 N N . LYS H 7 48 ? 205.004 200.944 230.876 1.00 137.28 48 LYS A N 1
ATOM 9975 C CA . LYS H 7 48 ? 205.980 199.955 230.431 1.00 137.28 48 LYS A CA 1
ATOM 9976 C C . LYS H 7 48 ? 206.266 200.174 228.955 1.00 137.28 48 LYS A C 1
ATOM 9977 O O . LYS H 7 48 ? 205.343 200.169 228.134 1.00 137.28 48 LYS A O 1
ATOM 9983 N N . THR H 7 49 ? 207.539 200.387 228.632 1.00 137.58 49 THR A N 1
ATOM 9984 C CA . THR H 7 49 ? 207.984 200.415 227.249 1.00 137.58 49 THR A CA 1
ATOM 9985 C C . THR H 7 49 ? 208.147 198.989 226.743 1.00 137.58 49 THR A C 1
ATOM 9986 O O . THR H 7 49 ? 208.593 198.105 227.480 1.00 137.58 49 THR A O 1
ATOM 9990 N N . VAL H 7 50 ? 207.781 198.762 225.480 1.00 139.07 50 VAL A N 1
ATOM 9991 C CA . VAL H 7 50 ? 207.929 197.455 224.851 1.00 139.07 50 VAL A CA 1
ATOM 9992 C C . VAL H 7 50 ? 208.226 197.645 223.369 1.00 139.07 50 VAL A C 1
ATOM 9993 O O . VAL H 7 50 ? 207.940 198.692 222.779 1.00 139.07 50 VAL A O 1
ATOM 9997 N N . GLU H 7 51 ? 208.827 196.613 222.772 1.00 140.72 51 GLU A N 1
ATOM 9998 C CA . GLU H 7 51 ? 209.255 196.617 221.376 1.00 140.72 51 GLU A CA 1
ATOM 9999 C C . GLU H 7 51 ? 208.283 195.754 220.585 1.00 140.72 51 GLU A C 1
ATOM 10000 O O . GLU H 7 51 ? 208.269 194.527 220.735 1.00 140.72 51 GLU A O 1
ATOM 10006 N N . LEU H 7 52 ? 207.482 196.400 219.741 1.00 141.85 52 LEU A N 1
ATOM 10007 C CA . LEU H 7 52 ? 206.417 195.755 218.980 1.00 141.85 52 LEU A CA 1
ATOM 10008 C C . LEU H 7 52 ? 206.657 196.041 217.506 1.00 141.85 52 LEU A C 1
ATOM 10009 O O . LEU H 7 52 ? 206.455 197.172 217.053 1.00 141.85 52 LEU A O 1
ATOM 10014 N N . ASP H 7 53 ? 207.082 195.018 216.764 1.00 145.21 53 ASP A N 1
ATOM 10015 C CA . ASP H 7 53 ? 207.379 195.149 215.337 1.00 145.21 53 ASP A CA 1
ATOM 10016 C C . ASP H 7 53 ? 208.435 196.228 215.100 1.00 145.21 53 ASP A C 1
ATOM 10017 O O . ASP H 7 53 ? 208.368 196.993 214.135 1.00 145.21 53 ASP A O 1
ATOM 10022 N N . GLY H 7 54 ? 209.419 196.291 215.993 1.00 143.30 54 GLY A N 1
ATOM 10023 C CA . GLY H 7 54 ? 210.449 197.303 215.917 1.00 143.30 54 GLY A CA 1
ATOM 10024 C C . GLY H 7 54 ? 210.026 198.683 216.366 1.00 143.30 54 GLY A C 1
ATOM 10025 O O . GLY H 7 54 ? 210.786 199.637 216.164 1.00 143.30 54 GLY A O 1
ATOM 10026 N N . LYS H 7 55 ? 208.848 198.820 216.972 1.00 140.99 55 LYS A N 1
ATOM 10027 C CA . LYS H 7 55 ? 208.318 200.103 217.414 1.00 140.99 55 LYS A CA 1
ATOM 10028 C C . LYS H 7 55 ? 208.396 200.182 218.931 1.00 140.99 55 LYS A C 1
ATOM 10029 O O . LYS H 7 55 ? 208.013 199.236 219.625 1.00 140.99 55 LYS A O 1
ATOM 10035 N N . THR H 7 56 ? 208.894 201.307 219.440 1.00 134.94 56 THR A N 1
ATOM 10036 C CA . THR H 7 56 ? 208.986 201.544 220.880 1.00 134.94 56 THR A CA 1
ATOM 10037 C C . THR H 7 56 ? 207.643 202.074 221.359 1.00 134.94 56 THR A C 1
ATOM 10038 O O . THR H 7 56 ? 207.420 203.284 221.425 1.00 134.94 56 THR A O 1
ATOM 10042 N N . VAL H 7 57 ? 206.736 201.159 221.707 1.00 134.37 57 VAL A N 1
ATOM 10043 C CA . VAL H 7 57 ? 205.377 201.514 222.107 1.00 134.37 57 VAL A CA 1
ATOM 10044 C C . VAL H 7 57 ? 205.267 201.408 223.621 1.00 134.37 57 VAL A C 1
ATOM 10045 O O . VAL H 7 57 ? 205.717 200.422 224.221 1.00 134.37 57 VAL A O 1
ATOM 10049 N N . LYS H 7 58 ? 204.687 202.436 224.237 1.00 130.37 58 LYS A N 1
ATOM 10050 C CA . LYS H 7 58 ? 204.555 202.534 225.686 1.00 130.37 58 LYS A CA 1
ATOM 10051 C C . LYS H 7 58 ? 203.110 202.275 226.083 1.00 130.37 58 LYS A C 1
ATOM 10052 O O . LYS H 7 58 ? 202.199 202.970 225.614 1.00 130.37 58 LYS A O 1
ATOM 10058 N N . LEU H 7 59 ? 202.908 201.291 226.956 1.00 136.74 59 LEU A N 1
ATOM 10059 C CA . LEU H 7 59 ? 201.611 201.046 227.570 1.00 136.74 59 LEU A CA 1
ATOM 10060 C C . LEU H 7 59 ? 201.545 201.825 228.876 1.00 136.74 59 LEU A C 1
ATOM 10061 O O . LEU H 7 59 ? 202.338 201.572 229.792 1.00 136.74 59 LEU A O 1
ATOM 10066 N N . GLN H 7 60 ? 200.618 202.780 228.950 1.00 126.80 60 GLN A N 1
ATOM 10067 C CA . GLN H 7 60 ? 200.389 203.574 230.150 1.00 126.80 60 GLN A CA 1
ATOM 10068 C C . GLN H 7 60 ? 199.161 203.030 230.866 1.00 126.80 60 GLN A C 1
ATOM 10069 O O . GLN H 7 60 ? 198.054 203.078 230.323 1.00 126.80 60 GLN A O 1
ATOM 10075 N N . ILE H 7 61 ? 199.357 202.541 232.086 1.00 134.90 61 ILE A N 1
ATOM 10076 C CA . ILE H 7 61 ? 198.318 201.873 232.859 1.00 134.90 61 ILE A CA 1
ATOM 10077 C C . ILE H 7 61 ? 197.797 202.840 233.911 1.00 134.90 61 ILE A C 1
ATOM 10078 O O . ILE H 7 61 ? 198.580 203.439 234.660 1.00 134.90 61 ILE A O 1
ATOM 10083 N N . TRP H 7 62 ? 196.475 202.986 233.965 1.00 128.33 62 TRP A N 1
ATOM 10084 C CA . TRP H 7 62 ? 195.794 203.862 234.911 1.00 128.33 62 TRP A CA 1
ATOM 10085 C C . TRP H 7 62 ? 195.078 202.999 235.940 1.00 128.33 62 TRP A C 1
ATOM 10086 O O . TRP H 7 62 ? 194.388 202.046 235.573 1.00 128.33 62 TRP A O 1
ATOM 10097 N N . ASP H 7 63 ? 195.217 203.345 237.221 1.00 138.55 63 ASP A N 1
ATOM 10098 C CA . ASP H 7 63 ? 194.635 202.572 238.315 1.00 138.55 63 ASP A CA 1
ATOM 10099 C C . ASP H 7 63 ? 193.800 203.506 239.175 1.00 138.55 63 ASP A C 1
ATOM 10100 O O . ASP H 7 63 ? 194.320 204.492 239.706 1.00 138.55 63 ASP A O 1
ATOM 10105 N N . THR H 7 64 ? 192.512 203.192 239.316 1.00 139.61 64 THR A N 1
ATOM 10106 C CA . THR H 7 64 ? 191.544 204.101 239.914 1.00 139.61 64 THR A CA 1
ATOM 10107 C C . THR H 7 64 ? 190.607 203.344 240.843 1.00 139.61 64 THR A C 1
ATOM 10108 O O . THR H 7 64 ? 190.387 202.140 240.685 1.00 139.61 64 THR A O 1
ATOM 10112 N N . ALA H 7 65 ? 190.049 204.072 241.809 1.00 138.28 65 ALA A N 1
ATOM 10113 C CA . ALA H 7 65 ? 189.045 203.565 242.739 1.00 138.28 65 ALA A CA 1
ATOM 10114 C C . ALA H 7 65 ? 188.612 204.732 243.620 1.00 138.28 65 ALA A C 1
ATOM 10115 O O . ALA H 7 65 ? 189.189 205.822 243.560 1.00 138.28 65 ALA A O 1
ATOM 10117 N N . GLY H 7 66 ? 187.583 204.490 244.436 1.00 135.47 66 GLY A N 1
ATOM 10118 C CA . GLY H 7 66 ? 187.104 205.466 245.403 1.00 135.47 66 GLY A CA 1
ATOM 10119 C C . GLY H 7 66 ? 185.652 205.865 245.223 1.00 135.47 66 GLY A C 1
ATOM 10120 O O . GLY H 7 66 ? 185.272 206.413 244.184 1.00 135.47 66 GLY A O 1
ATOM 10121 N N . GLN H 7 67 ? 184.831 205.600 246.242 1.00 132.65 67 GLN A N 1
ATOM 10122 C CA . GLN H 7 67 ? 183.414 205.952 246.170 1.00 132.65 67 GLN A CA 1
ATOM 10123 C C . GLN H 7 67 ? 183.225 207.463 246.132 1.00 132.65 67 GLN A C 1
ATOM 10124 O O . GLN H 7 67 ? 182.368 207.974 245.402 1.00 132.65 67 GLN A O 1
ATOM 10130 N N . GLU H 7 68 ? 184.013 208.195 246.925 1.00 136.39 68 GLU A N 1
ATOM 10131 C CA . GLU H 7 68 ? 183.881 209.650 246.968 1.00 136.39 68 GLU A CA 1
ATOM 10132 C C . GLU H 7 68 ? 184.150 210.287 245.608 1.00 136.39 68 GLU A C 1
ATOM 10133 O O . GLU H 7 68 ? 183.636 211.376 245.324 1.00 136.39 68 GLU A O 1
ATOM 10139 N N . ARG H 7 69 ? 184.940 209.627 244.762 1.00 132.23 69 ARG A N 1
ATOM 10140 C CA . ARG H 7 69 ? 185.354 210.150 243.466 1.00 132.23 69 ARG A CA 1
ATOM 10141 C C . ARG H 7 69 ? 184.916 209.264 242.306 1.00 132.23 69 ARG A C 1
ATOM 10142 O O . ARG H 7 69 ? 185.489 209.357 241.218 1.00 132.23 69 ARG A O 1
ATOM 10150 N N . PHE H 7 70 ? 183.917 208.405 242.508 1.00 136.09 70 PHE A N 1
ATOM 10151 C CA . PHE H 7 70 ? 183.487 207.508 241.440 1.00 136.09 70 PHE A CA 1
ATOM 10152 C C . PHE H 7 70 ? 182.923 208.292 240.259 1.00 136.09 70 PHE A C 1
ATOM 10153 O O . PHE H 7 70 ? 183.273 208.036 239.098 1.00 136.09 70 PHE A O 1
ATOM 10161 N N . ARG H 7 71 ? 182.059 209.268 240.543 1.00 129.91 71 ARG A N 1
ATOM 10162 C CA . ARG H 7 71 ? 181.425 210.089 239.517 1.00 129.91 71 ARG A CA 1
ATOM 10163 C C . ARG H 7 71 ? 182.366 211.101 238.863 1.00 129.91 71 ARG A C 1
ATOM 10164 O O . ARG H 7 71 ? 181.878 211.935 238.091 1.00 129.91 71 ARG A O 1
ATOM 10172 N N . THR H 7 72 ? 183.669 211.075 239.157 1.00 129.25 72 THR A N 1
ATOM 10173 C CA . THR H 7 72 ? 184.665 211.767 238.350 1.00 129.25 72 THR A CA 1
ATOM 10174 C C . THR H 7 72 ? 185.633 210.808 237.676 1.00 129.25 72 THR A C 1
ATOM 10175 O O . THR H 7 72 ? 186.132 211.121 236.591 1.00 129.25 72 THR A O 1
ATOM 10179 N N . ILE H 7 73 ? 185.908 209.654 238.285 1.00 135.13 73 ILE A N 1
ATOM 10180 C CA . ILE H 7 73 ? 186.684 208.622 237.606 1.00 135.13 73 ILE A CA 1
ATOM 10181 C C . ILE H 7 73 ? 185.961 208.137 236.358 1.00 135.13 73 ILE A C 1
ATOM 10182 O O . ILE H 7 73 ? 186.554 208.063 235.274 1.00 135.13 73 ILE A O 1
ATOM 10187 N N . THR H 7 74 ? 184.678 207.790 236.488 1.00 136.94 74 THR A N 1
ATOM 10188 C CA . THR H 7 74 ? 183.988 207.149 235.371 1.00 136.94 74 THR A CA 1
ATOM 10189 C C . THR H 7 74 ? 183.894 208.059 234.152 1.00 136.94 74 THR A C 1
ATOM 10190 O O . THR H 7 74 ? 184.056 207.591 233.019 1.00 136.94 74 THR A O 1
ATOM 10194 N N . SER H 7 75 ? 183.648 209.353 234.355 1.00 136.18 75 SER A N 1
ATOM 10195 C CA . SER H 7 75 ? 183.330 210.218 233.223 1.00 136.18 75 SER A CA 1
ATOM 10196 C C . SER H 7 75 ? 184.539 210.457 232.324 1.00 136.18 75 SER A C 1
ATOM 10197 O O . SER H 7 75 ? 184.451 210.281 231.104 1.00 136.18 75 SER A O 1
ATOM 10200 N N . SER H 7 76 ? 185.679 210.836 232.903 1.00 126.18 76 SER A N 1
ATOM 10201 C CA . SER H 7 76 ? 186.780 211.404 232.134 1.00 126.18 76 SER A CA 1
ATOM 10202 C C . SER H 7 76 ? 187.907 210.433 231.823 1.00 126.18 76 SER A C 1
ATOM 10203 O O . SER H 7 76 ? 188.543 210.573 230.777 1.00 126.18 76 SER A O 1
ATOM 10206 N N . TYR H 7 77 ? 188.170 209.455 232.684 1.00 129.29 77 TYR A N 1
ATOM 10207 C CA . TYR H 7 77 ? 189.330 208.587 232.520 1.00 129.29 77 TYR A CA 1
ATOM 10208 C C . TYR H 7 77 ? 189.028 207.330 231.712 1.00 129.29 77 TYR A C 1
ATOM 10209 O O . TYR H 7 77 ? 189.900 206.462 231.605 1.00 129.29 77 TYR A O 1
ATOM 10218 N N . TYR H 7 78 ? 187.825 207.214 231.143 1.00 134.29 78 TYR A N 1
ATOM 10219 C CA . TYR H 7 78 ? 187.428 206.067 230.339 1.00 134.29 78 TYR A CA 1
ATOM 10220 C C . TYR H 7 78 ? 187.340 206.372 228.851 1.00 134.29 78 TYR A C 1
ATOM 10221 O O . TYR H 7 78 ? 187.284 205.432 228.050 1.00 134.29 78 TYR A O 1
ATOM 10230 N N . ARG H 7 79 ? 187.332 207.651 228.462 1.00 125.17 79 ARG A N 1
ATOM 10231 C CA . ARG H 7 79 ? 186.837 208.033 227.142 1.00 125.17 79 ARG A CA 1
ATOM 10232 C C . ARG H 7 79 ? 187.704 207.487 226.011 1.00 125.17 79 ARG A C 1
ATOM 10233 O O . ARG H 7 79 ? 187.174 206.993 225.009 1.00 125.17 79 ARG A O 1
ATOM 10241 N N . GLY H 7 80 ? 189.027 207.553 226.154 1.00 128.21 80 GLY A N 1
ATOM 10242 C CA . GLY H 7 80 ? 189.935 207.216 225.072 1.00 128.21 80 GLY A CA 1
ATOM 10243 C C . GLY H 7 80 ? 190.776 205.995 225.363 1.00 128.21 80 GLY A C 1
ATOM 10244 O O . GLY H 7 80 ? 191.922 205.901 224.915 1.00 128.21 80 GLY A O 1
ATOM 10245 N N . SER H 7 81 ? 190.219 205.052 226.114 1.00 132.22 81 SER A N 1
ATOM 10246 C CA . SER H 7 81 ? 190.976 203.877 226.516 1.00 132.22 81 SER A CA 1
ATOM 10247 C C . SER H 7 81 ? 191.232 202.964 225.326 1.00 132.22 81 SER A C 1
ATOM 10248 O O . SER H 7 81 ? 190.314 202.646 224.565 1.00 132.22 81 SER A O 1
ATOM 10251 N N . HIS H 7 82 ? 192.486 202.543 225.170 1.00 129.80 82 HIS A N 1
ATOM 10252 C CA . HIS H 7 82 ? 192.844 201.495 224.227 1.00 129.80 82 HIS A CA 1
ATOM 10253 C C . HIS H 7 82 ? 192.815 200.107 224.853 1.00 129.80 82 HIS A C 1
ATOM 10254 O O . HIS H 7 82 ? 192.948 199.117 224.127 1.00 129.80 82 HIS A O 1
ATOM 10261 N N . GLY H 7 83 ? 192.646 200.005 226.171 1.00 136.35 83 GLY A N 1
ATOM 10262 C CA . GLY H 7 83 ? 192.466 198.711 226.799 1.00 136.35 83 GLY A CA 1
ATOM 10263 C C . GLY H 7 83 ? 191.935 198.804 228.216 1.00 136.35 83 GLY A C 1
ATOM 10264 O O . GLY H 7 83 ? 192.213 199.771 228.932 1.00 136.35 83 GLY A O 1
ATOM 10265 N N . ILE H 7 84 ? 191.182 197.793 228.641 1.00 141.12 84 ILE A N 1
ATOM 10266 C CA . ILE H 7 84 ? 190.536 197.787 229.947 1.00 141.12 84 ILE A CA 1
ATOM 10267 C C . ILE H 7 84 ? 190.830 196.452 230.613 1.00 141.12 84 ILE A C 1
ATOM 10268 O O . ILE H 7 84 ? 190.769 195.397 229.971 1.00 141.12 84 ILE A O 1
ATOM 10273 N N . ILE H 7 85 ? 191.163 196.503 231.899 1.00 144.96 85 ILE A N 1
ATOM 10274 C CA . ILE H 7 85 ? 191.452 195.315 232.689 1.00 144.96 85 ILE A CA 1
ATOM 10275 C C . ILE H 7 85 ? 190.610 195.387 233.951 1.00 144.96 85 ILE A C 1
ATOM 10276 O O . ILE H 7 85 ? 190.524 196.443 234.587 1.00 144.96 85 ILE A O 1
ATOM 10281 N N . ILE H 7 86 ? 189.973 194.273 234.294 1.00 149.28 86 ILE A N 1
ATOM 10282 C CA . ILE H 7 86 ? 189.201 194.134 235.521 1.00 149.28 86 ILE A CA 1
ATOM 10283 C C . ILE H 7 86 ? 189.956 193.165 236.410 1.00 149.28 86 ILE A C 1
ATOM 10284 O O . ILE H 7 86 ? 190.395 192.110 235.942 1.00 149.28 86 ILE A O 1
ATOM 10289 N N . VAL H 7 87 ? 190.136 193.533 237.674 1.00 148.45 87 VAL A N 1
ATOM 10290 C CA . VAL H 7 87 ? 190.815 192.686 238.647 1.00 148.45 87 VAL A CA 1
ATOM 10291 C C . VAL H 7 87 ? 189.911 192.522 239.854 1.00 148.45 87 VAL A C 1
ATOM 10292 O O . VAL H 7 87 ? 189.297 193.489 240.318 1.00 148.45 87 VAL A O 1
ATOM 10296 N N . TYR H 7 88 ? 189.816 191.290 240.351 1.00 156.11 88 TYR A N 1
ATOM 10297 C CA . TYR H 7 88 ? 189.085 191.018 241.580 1.00 156.11 88 TYR A CA 1
ATOM 10298 C C . TYR H 7 88 ? 189.891 190.050 242.430 1.00 156.11 88 TYR A C 1
ATOM 10299 O O . TYR H 7 88 ? 190.445 189.078 241.914 1.00 156.11 88 TYR A O 1
ATOM 10308 N N . ASP H 7 89 ? 189.985 190.334 243.726 1.00 161.11 89 ASP A N 1
ATOM 10309 C CA . ASP H 7 89 ? 190.640 189.399 244.627 1.00 161.11 89 ASP A CA 1
ATOM 10310 C C . ASP H 7 89 ? 189.748 188.198 244.897 1.00 161.11 89 ASP A C 1
ATOM 10311 O O . ASP H 7 89 ? 188.521 188.259 244.773 1.00 161.11 89 ASP A O 1
ATOM 10316 N N . VAL H 7 90 ? 190.390 187.097 245.271 1.00 163.89 90 VAL A N 1
ATOM 10317 C CA . VAL H 7 90 ? 189.674 185.884 245.689 1.00 163.89 90 VAL A CA 1
ATOM 10318 C C . VAL H 7 90 ? 189.475 186.028 247.193 1.00 163.89 90 VAL A C 1
ATOM 10319 O O . VAL H 7 90 ? 190.252 185.538 248.017 1.00 163.89 90 VAL A O 1
ATOM 10323 N N . THR H 7 91 ? 188.404 186.730 247.559 1.00 164.66 91 THR A N 1
ATOM 10324 C CA . THR H 7 91 ? 188.104 187.062 248.952 1.00 164.66 91 THR A CA 1
ATOM 10325 C C . THR H 7 91 ? 186.729 186.545 249.352 1.00 164.66 91 THR A C 1
ATOM 10326 O O . THR H 7 91 ? 185.745 187.283 249.310 1.00 164.66 91 THR A O 1
ATOM 10330 N N . GLN H 7 93 ? 184.339 187.278 247.508 1.00 162.42 93 GLN A N 1
ATOM 10331 C CA . GLN H 7 93 ? 183.271 187.010 246.557 1.00 162.42 93 GLN A CA 1
ATOM 10332 C C . GLN H 7 93 ? 182.542 188.308 246.220 1.00 162.42 93 GLN A C 1
ATOM 10333 O O . GLN H 7 93 ? 181.988 188.450 245.130 1.00 162.42 93 GLN A O 1
ATOM 10339 N N . GLU H 7 94 ? 182.540 189.248 247.170 1.00 165.59 94 GLU A N 1
ATOM 10340 C CA . GLU H 7 94 ? 181.925 190.549 246.926 1.00 165.59 94 GLU A CA 1
ATOM 10341 C C . GLU H 7 94 ? 182.554 191.237 245.720 1.00 165.59 94 GLU A C 1
ATOM 10342 O O . GLU H 7 94 ? 181.860 191.903 244.943 1.00 165.59 94 GLU A O 1
ATOM 10348 N N . SER H 7 95 ? 183.869 191.086 245.546 1.00 160.78 95 SER A N 1
ATOM 10349 C CA . SER H 7 95 ? 184.529 191.689 244.396 1.00 160.78 95 SER A CA 1
ATOM 10350 C C . SER H 7 95 ? 184.057 191.051 243.096 1.00 160.78 95 SER A C 1
ATOM 10351 O O . SER H 7 95 ? 183.839 191.747 242.098 1.00 160.78 95 SER A O 1
ATOM 10354 N N . PHE H 7 96 ? 183.887 189.728 243.085 1.00 162.01 96 PHE A N 1
ATOM 10355 C CA . PHE H 7 96 ? 183.427 189.069 241.868 1.00 162.01 96 PHE A CA 1
ATOM 10356 C C . PHE H 7 96 ? 181.993 189.465 241.542 1.00 162.01 96 PHE A C 1
ATOM 10357 O O . PHE H 7 96 ? 181.633 189.600 240.368 1.00 162.01 96 PHE A O 1
ATOM 10365 N N . ASN H 7 97 ? 181.153 189.634 242.564 1.00 163.16 97 ASN A N 1
ATOM 10366 C CA . ASN H 7 97 ? 179.807 190.142 242.324 1.00 163.16 97 ASN A CA 1
ATOM 10367 C C . ASN H 7 97 ? 179.854 191.560 241.773 1.00 163.16 97 ASN A C 1
ATOM 10368 O O . ASN H 7 97 ? 179.101 191.904 240.855 1.00 163.16 97 ASN A O 1
ATOM 10373 N N . GLY H 7 98 ? 180.740 192.396 242.317 1.00 159.62 98 GLY A N 1
ATOM 10374 C CA . GLY H 7 98 ? 180.901 193.743 241.802 1.00 159.62 98 GLY A CA 1
ATOM 10375 C C . GLY H 7 98 ? 181.444 193.795 240.391 1.00 159.62 98 GLY A C 1
ATOM 10376 O O . GLY H 7 98 ? 181.244 194.800 239.699 1.00 159.62 98 GLY A O 1
ATOM 10377 N N . VAL H 7 99 ? 182.143 192.742 239.957 1.00 156.96 99 VAL A N 1
ATOM 10378 C CA . VAL H 7 99 ? 182.661 192.705 238.590 1.00 156.96 99 VAL A CA 1
ATOM 10379 C C . VAL H 7 99 ? 181.526 192.768 237.573 1.00 156.96 99 VAL A C 1
ATOM 10380 O O . VAL H 7 99 ? 181.710 193.278 236.460 1.00 156.96 99 VAL A O 1
ATOM 10384 N N . LYS H 7 100 ? 180.347 192.247 237.920 1.00 156.40 100 LYS A N 1
ATOM 10385 C CA . LYS H 7 100 ? 179.211 192.331 237.008 1.00 156.40 100 LYS A CA 1
ATOM 10386 C C . LYS H 7 100 ? 178.814 193.781 236.757 1.00 156.40 100 LYS A C 1
ATOM 10387 O O . LYS H 7 100 ? 178.696 194.214 235.603 1.00 156.40 100 LYS A O 1
ATOM 10393 N N . MET H 7 101 ? 178.612 194.554 237.829 1.00 154.79 101 MET A N 1
ATOM 10394 C CA . MET H 7 101 ? 178.279 195.966 237.661 1.00 154.79 101 MET A CA 1
ATOM 10395 C C . MET H 7 101 ? 179.428 196.741 237.029 1.00 154.79 101 MET A C 1
ATOM 10396 O O . MET H 7 101 ? 179.192 197.695 236.282 1.00 154.79 101 MET A O 1
ATOM 10401 N N . TRP H 7 102 ? 180.670 196.341 237.307 1.00 150.64 102 TRP A N 1
ATOM 10402 C CA . TRP H 7 102 ? 181.817 196.923 236.620 1.00 150.64 102 TRP A CA 1
ATOM 10403 C C . TRP H 7 102 ? 181.669 196.775 235.116 1.00 150.64 102 TRP A C 1
ATOM 10404 O O . TRP H 7 102 ? 181.561 197.767 234.394 1.00 150.64 102 TRP A O 1
ATOM 10415 N N . LEU H 7 103 ? 181.600 195.533 234.636 1.00 151.25 103 LEU A N 1
ATOM 10416 C CA . LEU H 7 103 ? 181.478 195.299 233.202 1.00 151.25 103 LEU A CA 1
ATOM 10417 C C . LEU H 7 103 ? 180.220 195.939 232.630 1.00 151.25 103 LEU A C 1
ATOM 10418 O O . LEU H 7 103 ? 180.185 196.282 231.444 1.00 151.25 103 LEU A O 1
ATOM 10423 N N . GLN H 7 104 ? 179.185 196.118 233.451 1.00 149.90 104 GLN A N 1
ATOM 10424 C CA . GLN H 7 104 ? 177.978 196.780 232.978 1.00 149.90 104 GLN A CA 1
ATOM 10425 C C . GLN H 7 104 ? 178.159 198.285 232.828 1.00 149.90 104 GLN A C 1
ATOM 10426 O O . GLN H 7 104 ? 177.479 198.894 231.996 1.00 149.90 104 GLN A O 1
ATOM 10432 N N . GLU H 7 105 ? 179.039 198.908 233.622 1.00 146.38 105 GLU A N 1
ATOM 10433 C CA . GLU H 7 105 ? 179.263 200.350 233.524 1.00 146.38 105 GLU A CA 1
ATOM 10434 C C . GLU H 7 105 ? 180.501 200.735 232.713 1.00 146.38 105 GLU A C 1
ATOM 10435 O O . GLU H 7 105 ? 180.691 201.926 232.442 1.00 146.38 105 GLU A O 1
ATOM 10441 N N . ILE H 7 106 ? 181.350 199.779 232.322 1.00 143.56 106 ILE A N 1
ATOM 10442 C CA . ILE H 7 106 ? 182.451 200.096 231.408 1.00 143.56 106 ILE A CA 1
ATOM 10443 C C . ILE H 7 106 ? 181.916 200.550 230.054 1.00 143.56 106 ILE A C 1
ATOM 10444 O O . ILE H 7 106 ? 182.323 201.591 229.523 1.00 143.56 106 ILE A O 1
ATOM 10449 N N . ASP H 7 107 ? 180.992 199.777 229.478 1.00 137.33 107 ASP A N 1
ATOM 10450 C CA . ASP H 7 107 ? 180.574 200.011 228.096 1.00 137.33 107 ASP A CA 1
ATOM 10451 C C . ASP H 7 107 ? 179.853 201.343 227.912 1.00 137.33 107 ASP A C 1
ATOM 10452 O O . ASP H 7 107 ? 179.687 201.785 226.769 1.00 137.33 107 ASP A O 1
ATOM 10457 N N . ARG H 7 108 ? 179.413 201.989 228.997 1.00 135.27 108 ARG A N 1
ATOM 10458 C CA . ARG H 7 108 ? 178.733 203.276 228.862 1.00 135.27 108 ARG A CA 1
ATOM 10459 C C . ARG H 7 108 ? 179.656 204.334 228.269 1.00 135.27 108 ARG A C 1
ATOM 10460 O O . ARG H 7 108 ? 179.241 205.111 227.400 1.00 135.27 108 ARG A O 1
ATOM 10468 N N . TYR H 7 109 ? 180.909 204.378 228.724 1.00 134.93 109 TYR A N 1
ATOM 10469 C CA . TYR H 7 109 ? 181.887 205.363 228.277 1.00 134.93 109 TYR A CA 1
ATOM 10470 C C . TYR H 7 109 ? 182.934 204.792 227.337 1.00 134.93 109 TYR A C 1
ATOM 10471 O O . TYR H 7 109 ? 183.392 205.503 226.440 1.00 134.93 109 TYR A O 1
ATOM 10480 N N . ALA H 7 110 ? 183.318 203.532 227.519 1.00 139.92 110 ALA A N 1
ATOM 10481 C CA . ALA H 7 110 ? 184.342 202.917 226.689 1.00 139.92 110 ALA A CA 1
ATOM 10482 C C . ALA H 7 110 ? 183.735 202.437 225.377 1.00 139.92 110 ALA A C 1
ATOM 10483 O O . ALA H 7 110 ? 182.661 201.829 225.366 1.00 139.92 110 ALA A O 1
ATOM 10485 N N . THR H 7 111 ? 184.426 202.708 224.273 1.00 139.54 111 THR A N 1
ATOM 10486 C CA . THR H 7 111 ? 183.955 202.256 222.973 1.00 139.54 111 THR A CA 1
ATOM 10487 C C . THR H 7 111 ? 184.013 200.733 222.888 1.00 139.54 111 THR A C 1
ATOM 10488 O O . THR H 7 111 ? 184.740 200.072 223.634 1.00 139.54 111 THR A O 1
ATOM 10492 N N . SER H 7 112 ? 183.215 200.180 221.972 1.00 142.42 112 SER A N 1
ATOM 10493 C CA . SER H 7 112 ? 183.043 198.731 221.909 1.00 142.42 112 SER A CA 1
ATOM 10494 C C . SER H 7 112 ? 184.346 198.022 221.559 1.00 142.42 112 SER A C 1
ATOM 10495 O O . SER H 7 112 ? 184.652 196.961 222.116 1.00 142.42 112 SER A O 1
ATOM 10498 N N . THR H 7 113 ? 185.130 198.591 220.646 1.00 148.24 113 THR A N 1
ATOM 10499 C CA . THR H 7 113 ? 186.304 197.917 220.103 1.00 148.24 113 THR A CA 1
ATOM 10500 C C . THR H 7 113 ? 187.531 198.007 221.010 1.00 148.24 113 THR A C 1
ATOM 10501 O O . THR H 7 113 ? 188.641 197.729 220.539 1.00 148.24 113 THR A O 1
ATOM 10505 N N . VAL H 7 114 ? 187.376 198.385 222.276 1.00 142.95 114 VAL A N 1
ATOM 10506 C CA . VAL H 7 114 ? 188.482 198.340 223.225 1.00 142.95 114 VAL A CA 1
ATOM 10507 C C . VAL H 7 114 ? 188.599 196.925 223.772 1.00 142.95 114 VAL A C 1
ATOM 10508 O O . VAL H 7 114 ? 187.599 196.305 224.153 1.00 142.95 114 VAL A O 1
ATOM 10512 N N . LEU H 7 115 ? 189.817 196.397 223.782 1.00 143.62 115 LEU A N 1
ATOM 10513 C CA . LEU H 7 115 ? 190.039 195.079 224.355 1.00 143.62 115 LEU A CA 1
ATOM 10514 C C . LEU H 7 115 ? 189.787 195.121 225.854 1.00 143.62 115 LEU A C 1
ATOM 10515 O O . LEU H 7 115 ? 190.177 196.072 226.538 1.00 143.62 115 LEU A O 1
ATOM 10520 N N . LYS H 7 116 ? 189.112 194.089 226.353 1.00 146.47 116 LYS A N 1
ATOM 10521 C CA . LYS H 7 116 ? 188.769 193.956 227.761 1.00 146.47 116 LYS A CA 1
ATOM 10522 C C . LYS H 7 116 ? 189.300 192.622 228.260 1.00 146.47 116 LYS A C 1
ATOM 10523 O O . LYS H 7 116 ? 189.154 191.604 227.578 1.00 146.47 116 LYS A O 1
ATOM 10529 N N . LEU H 7 117 ? 189.923 192.634 229.438 1.00 152.74 117 LEU A N 1
ATOM 10530 C CA . LEU H 7 117 ? 190.579 191.457 229.996 1.00 152.74 117 LEU A CA 1
ATOM 10531 C C . LEU H 7 117 ? 190.222 191.361 231.473 1.00 152.74 117 LEU A C 1
ATOM 10532 O O . LEU H 7 117 ? 189.955 192.376 232.119 1.00 152.74 117 LEU A O 1
ATOM 10537 N N . LEU H 7 118 ? 190.180 190.134 231.997 1.00 156.65 118 LEU A N 1
ATOM 10538 C CA . LEU H 7 118 ? 189.733 189.873 233.362 1.00 156.65 118 LEU A CA 1
ATOM 10539 C C . LEU H 7 118 ? 190.779 189.072 234.128 1.00 156.65 118 LEU A C 1
ATOM 10540 O O . LEU H 7 118 ? 191.459 188.212 233.560 1.00 156.65 118 LEU A O 1
ATOM 10545 N N . VAL H 7 119 ? 190.900 189.354 235.426 1.00 154.78 119 VAL A N 1
ATOM 10546 C CA . VAL H 7 119 ? 191.909 188.733 236.276 1.00 154.78 119 VAL A CA 1
ATOM 10547 C C . VAL H 7 119 ? 191.331 188.458 237.660 1.00 154.78 119 VAL A C 1
ATOM 10548 O O . VAL H 7 119 ? 190.682 189.328 238.264 1.00 154.78 119 VAL A O 1
ATOM 10552 N N . GLY H 7 120 ? 191.578 187.255 238.151 1.00 159.53 120 GLY A N 1
ATOM 10553 C CA . GLY H 7 120 ? 191.393 186.923 239.545 1.00 159.53 120 GLY A CA 1
ATOM 10554 C C . GLY H 7 120 ? 192.745 186.906 240.225 1.00 159.53 120 GLY A C 1
ATOM 10555 O O . GLY H 7 120 ? 193.656 186.196 239.797 1.00 159.53 120 GLY A O 1
ATOM 10556 N N . ASN H 7 121 ? 192.870 187.698 241.285 1.00 156.32 121 ASN A N 1
ATOM 10557 C CA . ASN H 7 121 ? 194.137 188.001 241.931 1.00 156.32 121 ASN A CA 1
ATOM 10558 C C . ASN H 7 121 ? 194.156 187.474 243.361 1.00 156.32 121 ASN A C 1
ATOM 10559 O O . ASN H 7 121 ? 193.115 187.197 243.962 1.00 156.32 121 ASN A O 1
ATOM 10564 N N . LYS H 7 122 ? 195.372 187.337 243.895 1.00 155.50 122 LYS A N 1
ATOM 10565 C CA . LYS H 7 122 ? 195.612 187.076 245.313 1.00 155.50 122 LYS A CA 1
ATOM 10566 C C . LYS H 7 122 ? 194.950 185.764 245.748 1.00 155.50 122 LYS A C 1
ATOM 10567 O O . LYS H 7 122 ? 194.035 185.729 246.573 1.00 155.50 122 LYS A O 1
ATOM 10573 N N . CYS H 7 123 ? 195.441 184.676 245.151 1.00 155.33 123 CYS A N 1
ATOM 10574 C CA . CYS H 7 123 ? 194.940 183.349 245.497 1.00 155.33 123 CYS A CA 1
ATOM 10575 C C . CYS H 7 123 ? 195.183 183.036 246.968 1.00 155.33 123 CYS A C 1
ATOM 10576 O O . CYS H 7 123 ? 194.257 182.664 247.696 1.00 155.33 123 CYS A O 1
ATOM 10579 N N . ASP H 7 124 ? 196.423 183.193 247.423 1.00 153.99 124 ASP A N 1
ATOM 10580 C CA . ASP H 7 124 ? 196.788 182.912 248.810 1.00 153.99 124 ASP A CA 1
ATOM 10581 C C . ASP H 7 124 ? 196.811 184.192 249.635 1.00 153.99 124 ASP A C 1
ATOM 10582 O O . ASP H 7 124 ? 197.074 184.162 250.837 1.00 153.99 124 ASP A O 1
ATOM 10587 N N . ARG H 7 129 ? 191.434 179.608 248.018 1.00 167.99 129 ARG A N 1
ATOM 10588 C CA . ARG H 7 129 ? 190.431 179.771 246.973 1.00 167.99 129 ARG A CA 1
ATOM 10589 C C . ARG H 7 129 ? 189.050 179.895 247.612 1.00 167.99 129 ARG A C 1
ATOM 10590 O O . ARG H 7 129 ? 188.306 178.918 247.700 1.00 167.99 129 ARG A O 1
ATOM 10598 N N . VAL H 7 130 ? 188.716 181.109 248.049 1.00 166.37 130 VAL A N 1
ATOM 10599 C CA . VAL H 7 130 ? 187.464 181.370 248.757 1.00 166.37 130 VAL A CA 1
ATOM 10600 C C . VAL H 7 130 ? 186.380 181.858 247.798 1.00 166.37 130 VAL A C 1
ATOM 10601 O O . VAL H 7 130 ? 185.365 182.415 248.234 1.00 166.37 130 VAL A O 1
ATOM 10605 N N . VAL H 7 131 ? 186.583 181.663 246.490 1.00 166.10 131 VAL A N 1
ATOM 10606 C CA . VAL H 7 131 ? 185.552 181.899 245.486 1.00 166.10 131 VAL A CA 1
ATOM 10607 C C . VAL H 7 131 ? 185.599 180.751 244.486 1.00 166.10 131 VAL A C 1
ATOM 10608 O O . VAL H 7 131 ? 186.596 180.036 244.373 1.00 166.10 131 VAL A O 1
ATOM 10612 N N . GLU H 7 132 ? 184.501 180.579 243.757 1.00 167.43 132 GLU A N 1
ATOM 10613 C CA . GLU H 7 132 ? 184.435 179.522 242.762 1.00 167.43 132 GLU A CA 1
ATOM 10614 C C . GLU H 7 132 ? 185.283 179.882 241.544 1.00 167.43 132 GLU A C 1
ATOM 10615 O O . GLU H 7 132 ? 185.631 181.044 241.313 1.00 167.43 132 GLU A O 1
ATOM 10621 N N . TYR H 7 133 ? 185.611 178.857 240.756 1.00 166.25 133 TYR A N 1
ATOM 10622 C CA . TYR H 7 133 ? 186.492 178.977 239.599 1.00 166.25 133 TYR A CA 1
ATOM 10623 C C . TYR H 7 133 ? 185.733 178.913 238.279 1.00 166.25 133 TYR A C 1
ATOM 10624 O O . TYR H 7 133 ? 185.947 179.755 237.402 1.00 166.25 133 TYR A O 1
ATOM 10633 N N . ASP H 7 134 ? 184.854 177.922 238.116 1.00 168.15 134 ASP A N 1
ATOM 10634 C CA . ASP H 7 134 ? 184.138 177.768 236.853 1.00 168.15 134 ASP A CA 1
ATOM 10635 C C . ASP H 7 134 ? 183.239 178.962 236.561 1.00 168.15 134 ASP A C 1
ATOM 10636 O O . ASP H 7 134 ? 183.007 179.293 235.391 1.00 168.15 134 ASP A O 1
ATOM 10641 N N . VAL H 7 135 ? 182.721 179.615 237.605 1.00 170.43 135 VAL A N 1
ATOM 10642 C CA . VAL H 7 135 ? 181.813 180.739 237.398 1.00 170.43 135 VAL A CA 1
ATOM 10643 C C . VAL H 7 135 ? 182.547 181.886 236.717 1.00 170.43 135 VAL A C 1
ATOM 10644 O O . VAL H 7 135 ? 182.016 182.527 235.800 1.00 170.43 135 VAL A O 1
ATOM 10648 N N . ALA H 7 136 ? 183.780 182.161 237.149 1.00 166.62 136 ALA A N 1
ATOM 10649 C CA . ALA H 7 136 ? 184.573 183.199 236.503 1.00 166.62 136 ALA A CA 1
ATOM 10650 C C . ALA H 7 136 ? 184.818 182.866 235.038 1.00 166.62 136 ALA A C 1
ATOM 10651 O O . ALA H 7 136 ? 184.676 183.730 234.169 1.00 166.62 136 ALA A O 1
ATOM 10653 N N . LYS H 7 137 ? 185.161 181.610 234.744 1.00 166.39 137 LYS A N 1
ATOM 10654 C CA . LYS H 7 137 ? 185.453 181.221 233.367 1.00 166.39 137 LYS A CA 1
ATOM 10655 C C . LYS H 7 137 ? 184.224 181.368 232.477 1.00 166.39 137 LYS A C 1
ATOM 10656 O O . LYS H 7 137 ? 184.309 181.911 231.369 1.00 166.39 137 LYS A O 1
ATOM 10662 N N . GLU H 7 138 ? 183.068 180.885 232.938 1.00 170.28 138 GLU A N 1
ATOM 10663 C CA . GLU H 7 138 ? 181.881 180.946 232.089 1.00 170.28 138 GLU A CA 1
ATOM 10664 C C . GLU H 7 138 ? 181.390 182.381 231.930 1.00 170.28 138 GLU A C 1
ATOM 10665 O O . GLU H 7 138 ? 180.978 182.781 230.834 1.00 170.28 138 GLU A O 1
ATOM 10671 N N . PHE H 7 139 ? 181.444 183.184 232.998 1.00 163.68 139 PHE A N 1
ATOM 10672 C CA . PHE H 7 139 ? 181.048 184.579 232.859 1.00 163.68 139 PHE A CA 1
ATOM 10673 C C . PHE H 7 139 ? 182.017 185.333 231.957 1.00 163.68 139 PHE A C 1
ATOM 10674 O O . PHE H 7 139 ? 181.609 186.254 231.240 1.00 163.68 139 PHE A O 1
ATOM 10682 N N . ALA H 7 140 ? 183.297 184.955 231.976 1.00 163.80 140 ALA A N 1
ATOM 10683 C CA . ALA H 7 140 ? 184.261 185.540 231.054 1.00 163.80 140 ALA A CA 1
ATOM 10684 C C . ALA H 7 140 ? 183.929 185.175 229.615 1.00 163.80 140 ALA A C 1
ATOM 10685 O O . ALA H 7 140 ? 183.930 186.035 228.726 1.00 163.80 140 ALA A O 1
ATOM 10687 N N . ASP H 7 141 ? 183.629 183.899 229.369 1.00 166.69 141 ASP A N 1
ATOM 10688 C CA . ASP H 7 141 ? 183.268 183.467 228.025 1.00 166.69 141 ASP A CA 1
ATOM 10689 C C . ASP H 7 141 ? 181.968 184.100 227.552 1.00 166.69 141 ASP A C 1
ATOM 10690 O O . ASP H 7 141 ? 181.742 184.193 226.340 1.00 166.69 141 ASP A O 1
ATOM 10695 N N . ALA H 7 142 ? 181.107 184.526 228.479 1.00 162.98 142 ALA A N 1
ATOM 10696 C CA . ALA H 7 142 ? 179.866 185.186 228.086 1.00 162.98 142 ALA A CA 1
ATOM 10697 C C . ALA H 7 142 ? 180.136 186.468 227.306 1.00 162.98 142 ALA A C 1
ATOM 10698 O O . ALA H 7 142 ? 179.480 186.732 226.292 1.00 162.98 142 ALA A O 1
ATOM 10700 N N . ASN H 7 143 ? 181.102 187.273 227.758 1.00 159.71 143 ASN A N 1
ATOM 10701 C CA . ASN H 7 143 ? 181.382 188.584 227.180 1.00 159.71 143 ASN A CA 1
ATOM 10702 C C . ASN H 7 143 ? 182.665 188.609 226.352 1.00 159.71 143 ASN A C 1
ATOM 10703 O O . ASN H 7 143 ? 183.214 189.690 226.112 1.00 159.71 143 ASN A O 1
ATOM 10708 N N . LYS H 7 144 ? 183.139 187.452 225.889 1.00 162.51 144 LYS A N 1
ATOM 10709 C CA . LYS H 7 144 ? 184.367 187.349 225.097 1.00 162.51 144 LYS A CA 1
ATOM 10710 C C . LYS H 7 144 ? 185.540 187.984 225.848 1.00 162.51 144 LYS A C 1
ATOM 10711 O O . LYS H 7 144 ? 186.135 188.977 225.425 1.00 162.51 144 LYS A O 1
ATOM 10717 N N . MET H 7 145 ? 185.849 187.385 226.991 1.00 158.41 145 MET A N 1
ATOM 10718 C CA . MET H 7 145 ? 186.792 187.944 227.959 1.00 158.41 145 MET A CA 1
ATOM 10719 C C . MET H 7 145 ? 187.995 187.023 228.119 1.00 158.41 145 MET A C 1
ATOM 10720 O O . MET H 7 145 ? 187.840 185.908 228.653 1.00 158.41 145 MET A O 1
ATOM 10725 N N . PRO H 7 146 ? 189.202 187.403 227.696 1.00 157.27 146 PRO A N 1
ATOM 10726 C CA . PRO H 7 146 ? 190.382 186.645 228.139 1.00 157.27 146 PRO A CA 1
ATOM 10727 C C . PRO H 7 146 ? 190.561 186.781 229.643 1.00 157.27 146 PRO A C 1
ATOM 10728 O O . PRO H 7 146 ? 190.696 187.889 230.175 1.00 157.27 146 PRO A O 1
ATOM 10732 N N . PHE H 7 147 ? 190.560 185.637 230.325 1.00 158.81 147 PHE A N 1
ATOM 10733 C CA . PHE H 7 147 ? 190.522 185.564 231.779 1.00 158.81 147 PHE A CA 1
ATOM 10734 C C . PHE H 7 147 ? 191.791 184.910 232.308 1.00 158.81 147 PHE A C 1
ATOM 10735 O O . PHE H 7 147 ? 192.312 183.966 231.706 1.00 158.81 147 PHE A O 1
ATOM 10743 N N . LEU H 7 148 ? 192.278 185.423 233.438 1.00 157.75 148 LEU A N 1
ATOM 10744 C CA . LEU H 7 148 ? 193.412 184.856 234.156 1.00 157.75 148 LEU A CA 1
ATOM 10745 C C . LEU H 7 148 ? 192.998 184.505 235.579 1.00 157.75 148 LEU A C 1
ATOM 10746 O O . LEU H 7 148 ? 192.191 185.210 236.192 1.00 157.75 148 LEU A O 1
ATOM 10751 N N . GLU H 7 149 ? 193.559 183.413 236.098 1.00 161.75 149 GLU A N 1
ATOM 10752 C CA . GLU H 7 149 ? 193.401 182.990 237.491 1.00 161.75 149 GLU A CA 1
ATOM 10753 C C . GLU H 7 149 ? 194.811 182.890 238.064 1.00 161.75 149 GLU A C 1
ATOM 10754 O O . GLU H 7 149 ? 195.434 181.826 238.011 1.00 161.75 149 GLU A O 1
ATOM 10760 N N . THR H 7 150 ? 195.304 183.994 238.620 1.00 158.98 150 THR A N 1
ATOM 10761 C CA . THR H 7 150 ? 196.707 184.116 238.987 1.00 158.98 150 THR A CA 1
ATOM 10762 C C . THR H 7 150 ? 196.843 184.792 240.343 1.00 158.98 150 THR A C 1
ATOM 10763 O O . THR H 7 150 ? 195.890 185.359 240.881 1.00 158.98 150 THR A O 1
ATOM 10767 N N . SER H 7 151 ? 198.050 184.702 240.901 1.00 156.39 151 SER A N 1
ATOM 10768 C CA . SER H 7 151 ? 198.412 185.390 242.131 1.00 156.39 151 SER A CA 1
ATOM 10769 C C . SER H 7 151 ? 199.806 185.981 241.978 1.00 156.39 151 SER A C 1
ATOM 10770 O O . SER H 7 151 ? 200.623 185.487 241.197 1.00 156.39 151 SER A O 1
ATOM 10773 N N . ALA H 7 152 ? 200.071 187.043 242.730 1.00 150.08 152 ALA A N 1
ATOM 10774 C CA . ALA H 7 152 ? 201.372 187.699 242.682 1.00 150.08 152 ALA A CA 1
ATOM 10775 C C . ALA H 7 152 ? 202.408 186.896 243.462 1.00 150.08 152 ALA A C 1
ATOM 10776 O O . ALA H 7 152 ? 202.062 186.000 244.233 1.00 150.08 152 ALA A O 1
ATOM 10778 N N . SER H 7 155 ? 206.745 187.090 239.137 1.00 152.88 155 SER A N 1
ATOM 10779 C CA . SER H 7 155 ? 205.486 187.406 238.474 1.00 152.88 155 SER A CA 1
ATOM 10780 C C . SER H 7 155 ? 204.682 186.140 238.208 1.00 152.88 155 SER A C 1
ATOM 10781 O O . SER H 7 155 ? 205.033 185.061 238.688 1.00 152.88 155 SER A O 1
ATOM 10784 N N . THR H 7 156 ? 203.593 186.284 237.445 1.00 156.07 156 THR A N 1
ATOM 10785 C CA . THR H 7 156 ? 202.686 185.177 237.167 1.00 156.07 156 THR A CA 1
ATOM 10786 C C . THR H 7 156 ? 202.189 185.195 235.723 1.00 156.07 156 THR A C 1
ATOM 10787 O O . THR H 7 156 ? 201.052 184.794 235.451 1.00 156.07 156 THR A O 1
ATOM 10791 N N . ASN H 7 157 ? 203.020 185.658 234.789 1.00 154.54 157 ASN A N 1
ATOM 10792 C CA . ASN H 7 157 ? 202.748 185.655 233.353 1.00 154.54 157 ASN A CA 1
ATOM 10793 C C . ASN H 7 157 ? 201.634 186.611 232.944 1.00 154.54 157 ASN A C 1
ATOM 10794 O O . ASN H 7 157 ? 201.169 186.547 231.800 1.00 154.54 157 ASN A O 1
ATOM 10799 N N . VAL H 7 158 ? 201.183 187.492 233.839 1.00 153.86 158 VAL A N 1
ATOM 10800 C CA . VAL H 7 158 ? 200.243 188.530 233.428 1.00 153.86 158 VAL A CA 1
ATOM 10801 C C . VAL H 7 158 ? 200.906 189.471 232.432 1.00 153.86 158 VAL A C 1
ATOM 10802 O O . VAL H 7 158 ? 200.239 190.034 231.554 1.00 153.86 158 VAL A O 1
ATOM 10806 N N . GLU H 7 159 ? 202.222 189.662 232.554 1.00 152.72 159 GLU A N 1
ATOM 10807 C CA . GLU H 7 159 ? 202.946 190.499 231.604 1.00 152.72 159 GLU A CA 1
ATOM 10808 C C . GLU H 7 159 ? 202.843 189.944 230.190 1.00 152.72 159 GLU A C 1
ATOM 10809 O O . GLU H 7 159 ? 202.800 190.706 229.218 1.00 152.72 159 GLU A O 1
ATOM 10815 N N . ASP H 7 160 ? 202.811 188.616 230.053 1.00 156.70 160 ASP A N 1
ATOM 10816 C CA . ASP H 7 160 ? 202.623 188.019 228.735 1.00 156.70 160 ASP A CA 1
ATOM 10817 C C . ASP H 7 160 ? 201.278 188.418 228.14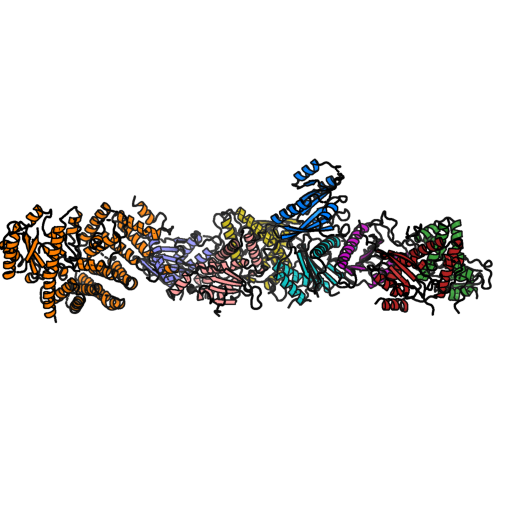2 1.00 156.70 160 ASP A C 1
ATOM 10818 O O . ASP H 7 160 ? 201.187 188.753 226.955 1.00 156.70 160 ASP A O 1
ATOM 10823 N N . ALA H 7 161 ? 200.221 188.396 228.957 1.00 150.77 161 ALA A N 1
ATOM 10824 C CA . ALA H 7 161 ? 198.913 188.823 228.474 1.00 150.77 161 ALA A CA 1
ATOM 10825 C C . ALA H 7 161 ? 198.911 190.307 228.132 1.00 150.77 161 ALA A C 1
ATOM 10826 O O . ALA H 7 161 ? 198.255 190.727 227.172 1.00 150.77 161 ALA A O 1
ATOM 10828 N N . PHE H 7 162 ? 199.635 191.117 228.908 1.00 147.65 162 PHE A N 1
ATOM 10829 C CA . PHE H 7 162 ? 199.748 192.539 228.591 1.00 147.65 162 PHE A CA 1
ATOM 10830 C C . PHE H 7 162 ? 200.414 192.743 227.235 1.00 147.65 162 PHE A C 1
ATOM 10831 O O . PHE H 7 162 ? 199.960 193.555 226.419 1.00 147.65 162 PHE A O 1
ATOM 10839 N N . LEU H 7 163 ? 201.503 192.016 226.982 1.00 147.97 163 LEU A N 1
ATOM 10840 C CA . LEU H 7 163 ? 202.176 192.117 225.691 1.00 147.97 163 LEU A CA 1
ATOM 10841 C C . LEU H 7 163 ? 201.275 191.634 224.562 1.00 147.97 163 LEU A C 1
ATOM 10842 O O . LEU H 7 163 ? 201.285 192.202 223.464 1.00 147.97 163 LEU A O 1
ATOM 10847 N N . THR H 7 164 ? 200.496 190.579 224.807 1.00 148.25 164 THR A N 1
ATOM 10848 C CA . THR H 7 164 ? 199.551 190.111 223.798 1.00 148.25 164 THR A CA 1
ATOM 10849 C C . THR H 7 164 ? 198.511 191.181 223.485 1.00 148.25 164 THR A C 1
ATOM 10850 O O . THR H 7 164 ? 198.166 191.405 222.317 1.00 148.25 164 THR A O 1
ATOM 10854 N N . MET H 7 165 ? 197.999 191.851 224.519 1.00 147.15 165 MET A N 1
ATOM 10855 C CA . MET H 7 165 ? 197.039 192.927 224.299 1.00 147.15 165 MET A CA 1
ATOM 10856 C C . MET H 7 165 ? 197.672 194.065 223.510 1.00 147.15 165 MET A C 1
ATOM 10857 O O . MET H 7 165 ? 197.041 194.636 222.613 1.00 147.15 165 MET A O 1
ATOM 10862 N N . ALA H 7 166 ? 198.920 194.408 223.835 1.00 143.25 166 ALA A N 1
ATOM 10863 C CA . ALA H 7 166 ? 199.621 195.440 223.080 1.00 143.25 166 ALA A CA 1
ATOM 10864 C C . ALA H 7 166 ? 199.763 195.040 221.618 1.00 143.25 166 ALA A C 1
ATOM 10865 O O . ALA H 7 166 ? 199.587 195.871 220.717 1.00 143.25 166 ALA A O 1
ATOM 10867 N N . ARG H 7 167 ? 200.075 193.766 221.367 1.00 144.80 167 ARG A N 1
ATOM 10868 C CA . ARG H 7 167 ? 200.155 193.275 219.996 1.00 144.80 167 ARG A CA 1
ATOM 10869 C C . ARG H 7 167 ? 198.821 193.436 219.285 1.00 144.80 167 ARG A C 1
ATOM 10870 O O . ARG H 7 167 ? 198.773 193.862 218.126 1.00 144.80 167 ARG A O 1
ATOM 10878 N N . GLN H 7 168 ? 197.725 193.092 219.963 1.00 141.76 168 GLN A N 1
ATOM 10879 C CA . GLN H 7 168 ? 196.414 193.187 219.330 1.00 141.76 168 GLN A CA 1
ATOM 10880 C C . GLN H 7 168 ? 196.050 194.633 219.011 1.00 141.76 168 GLN A C 1
ATOM 10881 O O . GLN H 7 168 ? 195.500 194.915 217.940 1.00 141.76 168 GLN A O 1
ATOM 10887 N N . ILE H 7 169 ? 196.353 195.566 219.916 1.00 140.24 169 ILE A N 1
ATOM 10888 C CA . ILE H 7 169 ? 196.079 196.973 219.626 1.00 140.24 169 ILE A CA 1
ATOM 10889 C C . ILE H 7 169 ? 196.937 197.457 218.462 1.00 140.24 169 ILE A C 1
ATOM 10890 O O . ILE H 7 169 ? 196.460 198.193 217.587 1.00 140.24 169 ILE A O 1
ATOM 10895 N N . LYS H 7 170 ? 198.214 197.064 218.433 1.00 138.04 170 LYS A N 1
ATOM 10896 C CA . LYS H 7 170 ? 199.081 197.478 217.334 1.00 138.04 170 LYS A CA 1
ATOM 10897 C C . LYS H 7 170 ? 198.575 196.931 216.005 1.00 138.04 170 LYS A C 1
ATOM 10898 O O . LYS H 7 170 ? 198.638 197.617 214.978 1.00 138.04 170 LYS A O 1
ATOM 10904 N N . GLU H 7 171 ? 198.076 195.694 216.005 1.00 144.11 171 GLU A N 1
ATOM 10905 C CA . GLU H 7 171 ? 197.431 195.152 214.814 1.00 144.11 171 GLU A CA 1
ATOM 10906 C C . GLU H 7 171 ? 196.215 195.985 214.428 1.00 144.11 171 GLU A C 1
ATOM 10907 O O . GLU H 7 171 ? 196.028 196.329 213.255 1.00 144.11 171 GLU A O 1
ATOM 10913 N N . SER H 7 172 ? 195.375 196.322 215.411 1.00 140.46 172 SER A N 1
ATOM 10914 C CA . SER H 7 172 ? 194.163 197.084 215.127 1.00 140.46 172 SER A CA 1
ATOM 10915 C C . SER H 7 172 ? 194.480 198.463 214.564 1.00 140.46 172 SER A C 1
ATOM 10916 O O . SER H 7 172 ? 193.653 199.042 213.850 1.00 140.46 172 SER A O 1
ATOM 10919 N N . MET H 7 173 ? 195.657 199.012 214.878 1.00 137.68 173 MET A N 1
ATOM 10920 C CA . MET H 7 173 ? 196.058 200.271 214.256 1.00 137.68 173 MET A CA 1
ATOM 10921 C C . MET H 7 173 ? 196.146 200.124 212.741 1.00 137.68 173 MET A C 1
ATOM 10922 O O . MET H 7 173 ? 195.675 200.995 212.000 1.00 137.68 173 MET A O 1
ATOM 10927 N N . SER H 7 174 ? 196.737 199.026 212.265 1.00 138.37 174 SER A N 1
ATOM 10928 C CA . SER H 7 174 ? 196.746 198.660 210.847 1.00 138.37 174 SER A CA 1
ATOM 10929 C C . SER H 7 174 ? 197.381 199.763 209.993 1.00 138.37 174 SER A C 1
ATOM 10930 O O . SER H 7 174 ? 196.737 200.402 209.158 1.00 138.37 174 SER A O 1
ATOM 10933 N N . GLN H 7 175 ? 198.672 199.976 210.242 1.00 130.76 175 GLN A N 1
ATOM 10934 C CA . GLN H 7 175 ? 199.484 200.938 209.500 1.00 130.76 175 GLN A CA 1
ATOM 10935 C C . GLN H 7 175 ? 200.650 200.194 208.864 1.00 130.76 175 GLN A C 1
ATOM 10936 O O . GLN H 7 175 ? 201.585 199.784 209.560 1.00 130.76 175 GLN A O 1
ATOM 10942 N N . GLN H 7 176 ? 200.594 200.022 207.547 1.00 128.89 176 GLN A N 1
ATOM 10943 C CA . GLN H 7 176 ? 201.674 199.356 206.834 1.00 128.89 176 GLN A CA 1
ATOM 10944 C C . GLN H 7 176 ? 202.942 200.199 206.881 1.00 128.89 176 GLN A C 1
ATOM 10945 O O . GLN H 7 176 ? 202.907 201.417 206.685 1.00 128.89 176 GLN A O 1
ATOM 10951 N N . ASN H 7 177 ? 204.070 199.539 207.150 1.00 133.33 177 ASN A N 1
ATOM 10952 C CA . ASN H 7 177 ? 205.334 200.248 207.312 1.00 133.33 177 ASN A CA 1
ATOM 10953 C C . ASN H 7 177 ? 205.943 200.670 205.980 1.00 133.33 177 ASN A C 1
ATOM 10954 O O . ASN H 7 177 ? 206.596 201.717 205.910 1.00 133.33 177 ASN A O 1
ATOM 10959 N N . LEU H 7 178 ? 205.736 199.884 204.924 1.00 122.72 178 LEU A N 1
ATOM 10960 C CA . LEU H 7 178 ? 206.389 200.099 203.631 1.00 122.72 178 LEU A CA 1
ATOM 10961 C C . LEU H 7 178 ? 207.905 200.153 203.792 1.00 122.72 178 LEU A C 1
ATOM 10962 O O . LEU H 7 178 ? 208.465 199.532 204.695 1.00 122.72 178 LEU A O 1
ATOM 10967 N N . VAL H 7 191 ? 221.869 210.985 189.723 1.00 107.64 191 VAL A N 1
ATOM 10968 C CA . VAL H 7 191 ? 221.181 212.098 189.079 1.00 107.64 191 VAL A CA 1
ATOM 10969 C C . VAL H 7 191 ? 221.845 213.413 189.484 1.00 107.64 191 VAL A C 1
ATOM 10970 O O . VAL H 7 191 ? 221.362 214.137 190.352 1.00 107.64 191 VAL A O 1
ATOM 10974 N N . ASN H 7 192 ? 222.971 213.713 188.832 1.00 112.07 192 ASN A N 1
ATOM 10975 C CA . ASN H 7 192 ? 223.737 214.904 189.182 1.00 112.07 192 ASN A CA 1
ATOM 10976 C C . ASN H 7 192 ? 222.956 216.183 188.907 1.00 112.07 192 ASN A C 1
ATOM 10977 O O . ASN H 7 192 ? 223.172 217.193 189.588 1.00 112.07 192 ASN A O 1
ATOM 10982 N N . LEU H 7 193 ? 222.059 216.158 187.914 1.00 109.57 193 LEU A N 1
ATOM 10983 C CA . LEU H 7 193 ? 221.160 217.275 187.575 1.00 109.57 193 LEU A CA 1
ATOM 10984 C C . LEU H 7 193 ? 221.892 218.612 187.454 1.00 109.57 193 LEU A C 1
ATOM 10985 O O . LEU H 7 193 ? 221.334 219.673 187.741 1.00 109.57 193 LEU A O 1
ATOM 10990 N N . LYS H 7 194 ? 223.138 218.579 186.980 1.00 112.46 194 LYS A N 1
ATOM 10991 C CA . LYS H 7 194 ? 223.930 219.793 186.788 1.00 112.46 194 LYS A CA 1
ATOM 10992 C C . LYS H 7 194 ? 223.591 220.430 185.435 1.00 112.46 194 LYS A C 1
ATOM 10993 O O . LYS H 7 194 ? 224.430 220.609 184.552 1.00 112.46 194 LYS A O 1
ATOM 10999 N N . GLY H 7 195 ? 222.316 220.787 185.291 1.00 114.26 195 GLY A N 1
ATOM 11000 C CA . GLY H 7 195 ? 221.776 221.234 184.026 1.00 114.26 195 GLY A CA 1
ATOM 11001 C C . GLY H 7 195 ? 221.904 222.732 183.819 1.00 114.26 195 GLY A C 1
ATOM 11002 O O . GLY H 7 195 ? 222.530 223.453 184.598 1.00 114.26 195 GLY A O 1
ATOM 11003 N N . GLN H 7 196 ? 221.287 223.197 182.732 1.00 113.19 196 GLN A N 1
ATOM 11004 C CA . GLN H 7 196 ? 221.301 224.597 182.327 1.00 113.19 196 GLN A CA 1
ATOM 11005 C C . GLN H 7 196 ? 219.871 225.111 182.255 1.00 113.19 196 GLN A C 1
ATOM 11006 O O . GLN H 7 196 ? 219.002 224.460 181.666 1.00 113.19 196 GLN A O 1
ATOM 11012 N N . SER H 7 197 ? 219.635 226.278 182.847 1.00 115.51 197 SER A N 1
ATOM 11013 C CA . SER H 7 197 ? 218.305 226.869 182.836 1.00 115.51 197 SER A CA 1
ATOM 11014 C C . SER H 7 197 ? 217.919 227.302 181.427 1.00 115.51 197 SER A C 1
ATOM 11015 O O . SER H 7 197 ? 218.773 227.614 180.593 1.00 115.51 197 SER A O 1
ATOM 11018 N N . LEU H 7 198 ? 216.610 227.324 181.173 1.00 110.51 198 LEU A N 1
ATOM 11019 C CA . LEU H 7 198 ? 216.053 227.703 179.881 1.00 110.51 198 LEU A CA 1
ATOM 11020 C C . LEU H 7 198 ? 215.439 229.102 179.882 1.00 110.51 198 LEU A C 1
ATOM 11021 O O . LEU H 7 198 ? 214.845 229.503 178.875 1.00 110.51 198 LEU A O 1
ATOM 11026 N N . THR H 7 199 ? 215.588 229.858 180.970 1.00 114.25 199 THR A N 1
ATOM 11027 C CA . THR H 7 199 ? 215.040 231.211 181.072 1.00 114.25 199 THR A CA 1
ATOM 11028 C C . THR H 7 199 ? 216.162 232.243 181.098 1.00 114.25 199 THR A C 1
ATOM 11029 O O . THR H 7 199 ? 216.321 232.974 182.075 1.00 114.25 199 THR A O 1
ATOM 11033 N N . PHE I 8 22 ? 219.398 184.217 141.591 1.00 102.91 3 PHE B N 1
ATOM 11034 C CA . PHE I 8 22 ? 219.815 182.863 141.246 1.00 102.91 3 PHE B CA 1
ATOM 11035 C C . PHE I 8 22 ? 219.502 182.619 139.764 1.00 102.91 3 PHE B C 1
ATOM 11036 O O . PHE I 8 22 ? 219.531 183.568 138.979 1.00 102.91 3 PHE B O 1
ATOM 11044 N N . SER I 8 23 ? 219.248 181.366 139.377 1.00 104.21 4 SER B N 1
ATOM 11045 C CA . SER I 8 23 ? 218.928 181.026 137.995 1.00 104.21 4 SER B CA 1
ATOM 11046 C C . SER I 8 23 ? 217.788 181.881 137.457 1.00 104.21 4 SER B C 1
ATOM 11047 O O . SER I 8 23 ? 216.678 181.868 137.996 1.00 104.21 4 SER B O 1
ATOM 11050 N N . TYR I 8 24 ? 218.077 182.626 136.387 1.00 97.29 5 TYR B N 1
ATOM 11051 C CA . TYR I 8 24 ? 217.066 183.481 135.775 1.00 97.29 5 TYR B CA 1
ATOM 11052 C C . TYR I 8 24 ? 215.896 182.659 135.256 1.00 97.29 5 TYR B C 1
ATOM 11053 O O . TYR I 8 24 ? 214.741 183.092 135.334 1.00 97.29 5 TYR B O 1
ATOM 11062 N N . GLU I 8 25 ? 216.180 181.481 134.699 1.00 99.71 6 GLU B N 1
ATOM 11063 C CA . GLU I 8 25 ? 215.114 180.598 134.242 1.00 99.71 6 GLU B CA 1
ATOM 11064 C C . GLU I 8 25 ? 214.169 180.246 135.382 1.00 99.71 6 GLU B C 1
ATOM 11065 O O . GLU I 8 25 ? 212.945 180.235 135.204 1.00 99.71 6 GLU B O 1
ATOM 11071 N N . HIS I 8 26 ? 214.715 179.960 136.561 1.00 104.60 7 HIS B N 1
ATOM 11072 C CA . HIS I 8 26 ? 213.912 179.551 137.703 1.00 104.60 7 HIS B CA 1
ATOM 11073 C C . HIS I 8 26 ? 213.312 180.735 138.469 1.00 104.60 7 HIS B C 1
ATOM 11074 O O . HIS I 8 26 ? 212.904 180.566 139.624 1.00 104.60 7 HIS B O 1
ATOM 11081 N N . TYR I 8 27 ? 213.257 181.922 137.861 1.00 99.63 8 TYR B N 1
ATOM 11082 C CA . TYR I 8 27 ? 212.405 183.010 138.324 1.00 99.63 8 TYR B CA 1
ATOM 11083 C C . TYR I 8 27 ? 211.280 183.295 137.343 1.00 99.63 8 TYR B C 1
ATOM 11084 O O . TYR I 8 27 ? 210.127 183.448 137.751 1.00 99.63 8 TYR B O 1
ATOM 11093 N N . MET I 8 28 ? 211.591 183.376 136.047 1.00 96.52 9 MET B N 1
ATOM 11094 C CA . MET I 8 28 ? 210.544 183.466 135.035 1.00 96.52 9 MET B CA 1
ATOM 11095 C C . MET I 8 28 ? 209.628 182.251 135.075 1.00 96.52 9 MET B C 1
ATOM 11096 O O . MET I 8 28 ? 208.454 182.348 134.701 1.00 96.52 9 MET B O 1
ATOM 11101 N N . ASN I 8 29 ? 210.145 181.108 135.516 1.00 99.47 10 ASN B N 1
ATOM 11102 C CA . ASN I 8 29 ? 209.374 179.895 135.771 1.00 99.47 10 ASN B CA 1
ATOM 11103 C C . ASN I 8 29 ? 209.589 179.448 137.208 1.00 99.47 10 ASN B C 1
ATOM 11104 O O . ASN I 8 29 ? 209.900 178.290 137.494 1.00 99.47 10 ASN B O 1
ATOM 11109 N N . LEU I 8 30 ? 209.428 180.393 138.139 1.00 101.63 11 LEU B N 1
ATOM 11110 C CA . LEU I 8 30 ? 209.643 180.116 139.555 1.00 101.63 11 LEU B CA 1
ATOM 11111 C C . LEU I 8 30 ? 208.717 179.027 140.083 1.00 101.63 11 LEU B C 1
ATOM 11112 O O . LEU I 8 30 ? 209.044 178.386 141.087 1.00 101.63 11 LEU B O 1
ATOM 11117 N N . LEU I 8 31 ? 207.591 178.778 139.414 1.00 98.40 12 LEU B N 1
ATOM 11118 C CA . LEU I 8 31 ? 206.655 177.735 139.806 1.00 98.40 12 LEU B CA 1
ATOM 11119 C C . LEU I 8 31 ? 207.053 176.351 139.290 1.00 98.40 12 LEU B C 1
ATOM 11120 O O . LEU I 8 31 ? 206.187 175.472 139.198 1.00 98.40 12 LEU B O 1
ATOM 11125 N N . PHE I 8 32 ? 208.321 176.144 138.940 1.00 98.70 13 PHE B N 1
ATOM 11126 C CA . PHE I 8 32 ? 208.843 174.819 138.622 1.00 98.70 13 PHE B CA 1
ATOM 11127 C C . PHE I 8 32 ? 210.200 174.620 139.287 1.00 98.70 13 PHE B C 1
ATOM 11128 O O . PHE I 8 32 ? 210.424 175.070 140.410 1.00 98.70 13 PHE B O 1
ATOM 11136 N N . SER I 8 37 ? 209.926 176.610 146.435 1.00 107.59 18 SER B N 1
ATOM 11137 C CA . SER I 8 37 ? 210.987 175.640 146.676 1.00 107.59 18 SER B CA 1
ATOM 11138 C C . SER I 8 37 ? 212.366 176.298 146.737 1.00 107.59 18 SER B C 1
ATOM 11139 O O . SER I 8 37 ? 213.265 175.798 147.413 1.00 107.59 18 SER B O 1
ATOM 11142 N N . LYS I 8 38 ? 212.523 177.414 146.028 1.00 106.53 19 LYS B N 1
ATOM 11143 C CA . LYS I 8 38 ? 213.813 178.077 145.850 1.00 106.53 19 LYS B CA 1
ATOM 11144 C C . LYS I 8 38 ? 213.645 179.589 145.980 1.00 106.53 19 LYS B C 1
ATOM 11145 O O . LYS I 8 38 ? 214.162 180.367 145.178 1.00 106.53 19 LYS B O 1
ATOM 11151 N N . GLU I 8 39 ? 212.915 180.022 147.004 1.00 107.51 20 GLU B N 1
ATOM 11152 C CA . GLU I 8 39 ? 212.506 181.419 147.113 1.00 107.51 20 GLU B CA 1
ATOM 11153 C C . GLU I 8 39 ? 213.681 182.282 147.560 1.00 107.51 20 GLU B C 1
ATOM 11154 O O . GLU I 8 39 ? 214.242 182.065 148.639 1.00 107.51 20 GLU B O 1
ATOM 11160 N N . THR I 8 40 ? 214.038 183.266 146.736 1.00 107.03 21 THR B N 1
ATOM 11161 C CA . THR I 8 40 ? 215.037 184.279 147.070 1.00 107.03 21 THR B CA 1
ATOM 11162 C C . THR I 8 40 ? 214.639 185.576 146.367 1.00 107.03 21 THR B C 1
ATOM 11163 O O . THR I 8 40 ? 213.555 185.678 145.786 1.00 107.03 21 THR B O 1
ATOM 11167 N N . VAL I 8 41 ? 215.522 186.571 146.415 1.00 110.34 22 VAL B N 1
ATOM 11168 C CA . VAL I 8 41 ? 215.268 187.883 145.821 1.00 110.34 22 VAL B CA 1
ATOM 11169 C C . VAL I 8 41 ? 215.609 187.840 144.333 1.00 110.34 22 VAL B C 1
ATOM 11170 O O . VAL I 8 41 ? 216.509 187.080 143.945 1.00 110.34 22 VAL B O 1
ATOM 11174 N N . PRO I 8 42 ? 214.944 188.610 143.466 1.00 105.86 23 PRO B N 1
ATOM 11175 C CA . PRO I 8 42 ? 215.393 188.707 142.068 1.00 105.86 23 PRO B CA 1
ATOM 11176 C C . PRO I 8 42 ? 216.358 189.867 141.883 1.00 105.86 23 PRO B C 1
ATOM 11177 O O . PRO I 8 42 ? 216.071 190.981 142.345 1.00 105.86 23 PRO B O 1
ATOM 11181 N N . PRO I 8 43 ? 217.518 189.665 141.209 1.00 101.16 24 PRO B N 1
ATOM 11182 C CA . PRO I 8 43 ? 218.397 190.809 140.937 1.00 101.16 24 PRO B CA 1
ATOM 11183 C C . PRO I 8 43 ? 218.091 191.512 139.623 1.00 101.16 24 PRO B C 1
ATOM 11184 O O . PRO I 8 43 ? 218.304 190.931 138.554 1.00 101.16 24 PRO B O 1
ATOM 11188 N N . GLU I 8 44 ? 217.633 192.766 139.701 1.00 99.91 25 GLU B N 1
ATOM 11189 C CA . GLU I 8 44 ? 217.497 193.662 138.544 1.00 99.91 25 GLU B CA 1
ATOM 11190 C C . GLU I 8 44 ? 216.743 193.001 137.390 1.00 99.91 25 GLU B C 1
ATOM 11191 O O . GLU I 8 44 ? 217.124 193.115 136.223 1.00 99.91 25 GLU B O 1
ATOM 11197 N N . ILE I 8 45 ? 215.658 192.298 137.721 1.00 97.91 26 ILE B N 1
ATOM 11198 C CA . ILE I 8 45 ? 215.056 191.373 136.764 1.00 97.91 26 ILE B CA 1
ATOM 11199 C C . ILE I 8 45 ? 214.369 192.107 135.619 1.00 97.91 26 ILE B C 1
ATOM 11200 O O . ILE I 8 45 ? 214.295 191.580 134.502 1.00 97.91 26 ILE B O 1
ATOM 11205 N N . ALA I 8 46 ? 213.832 193.304 135.869 1.00 97.45 27 ALA B N 1
ATOM 11206 C CA . ALA I 8 46 ? 213.045 193.990 134.847 1.00 97.45 27 ALA B CA 1
ATOM 11207 C C . ALA I 8 46 ? 213.882 194.320 133.618 1.00 97.45 27 ALA B C 1
ATOM 11208 O O . ALA I 8 46 ? 213.414 194.176 132.482 1.00 97.45 27 ALA B O 1
ATOM 11210 N N . LYS I 8 47 ? 215.115 194.782 133.826 1.00 100.27 28 LYS B N 1
ATOM 11211 C CA . LYS I 8 47 ? 215.991 195.080 132.699 1.00 100.27 28 LYS B CA 1
ATOM 11212 C C . LYS I 8 47 ? 216.275 193.831 131.873 1.00 100.27 28 LYS B C 1
ATOM 11213 O O . LYS I 8 47 ? 216.262 193.874 130.634 1.00 100.27 28 LYS B O 1
ATOM 11219 N N . ARG I 8 48 ? 216.525 192.704 132.542 1.00 101.29 29 ARG B N 1
ATOM 11220 C CA . ARG I 8 48 ? 216.753 191.457 131.824 1.00 101.29 29 ARG B CA 1
ATOM 11221 C C . ARG I 8 48 ? 215.515 191.041 131.046 1.00 101.29 29 ARG B C 1
ATOM 11222 O O . ARG I 8 48 ? 215.622 190.556 129.918 1.00 101.29 29 ARG B O 1
ATOM 11230 N N . ILE I 8 49 ? 214.330 191.220 131.632 1.00 97.76 30 ILE B N 1
ATOM 11231 C CA . ILE I 8 49 ? 213.092 190.878 130.934 1.00 97.76 30 ILE B CA 1
ATOM 11232 C C . ILE I 8 49 ? 212.950 191.728 129.679 1.00 97.76 30 ILE B C 1
ATOM 11233 O O . ILE I 8 49 ? 212.615 191.226 128.597 1.00 97.76 30 ILE B O 1
ATOM 11238 N N . ILE I 8 50 ? 213.192 193.033 129.813 1.00 100.65 31 ILE B N 1
ATOM 11239 C CA . ILE I 8 50 ? 213.041 193.945 128.683 1.00 100.65 31 ILE B CA 1
ATOM 11240 C C . ILE I 8 50 ? 213.999 193.559 127.566 1.00 100.65 31 ILE B C 1
ATOM 11241 O O . ILE I 8 50 ? 213.621 193.513 126.390 1.00 100.65 31 ILE B O 1
ATOM 11246 N N . SER I 8 51 ? 215.252 193.270 127.914 1.00 102.86 32 SER B N 1
ATOM 11247 C CA . SER I 8 51 ? 216.192 192.813 126.895 1.00 102.86 32 SER B CA 1
ATOM 11248 C C . SER I 8 51 ? 215.738 191.493 126.283 1.00 102.86 32 SER B C 1
ATOM 11249 O O . SER I 8 51 ? 215.858 191.288 125.070 1.00 102.86 32 SER B O 1
ATOM 11252 N N . ASN I 8 52 ? 215.202 190.591 127.107 1.00 102.05 33 ASN B N 1
ATOM 11253 C CA . ASN I 8 52 ? 214.792 189.273 126.642 1.00 102.05 33 ASN B CA 1
ATOM 11254 C C . ASN I 8 52 ? 213.592 189.328 125.709 1.00 102.05 33 ASN B C 1
ATOM 11255 O O . ASN I 8 52 ? 213.406 188.405 124.910 1.00 102.05 33 ASN B O 1
ATOM 11260 N N . ALA I 8 53 ? 212.779 190.382 125.789 1.00 101.16 34 ALA B N 1
ATOM 11261 C CA . ALA I 8 53 ? 211.645 190.558 124.889 1.00 101.16 34 ALA B CA 1
ATOM 11262 C C . ALA I 8 53 ? 211.954 191.465 123.704 1.00 101.16 34 ALA B C 1
ATOM 11263 O O . ALA I 8 53 ? 211.160 191.508 122.759 1.00 101.16 34 ALA B O 1
ATOM 11265 N N . ILE I 8 54 ? 213.079 192.178 123.731 1.00 103.94 35 ILE B N 1
ATOM 11266 C CA . ILE I 8 54 ? 213.498 193.068 122.652 1.00 103.94 35 ILE B CA 1
ATOM 11267 C C . ILE I 8 54 ? 214.809 192.521 122.093 1.00 103.94 35 ILE B C 1
ATOM 11268 O O . ILE I 8 54 ? 215.721 193.276 121.743 1.00 103.94 35 ILE B O 1
ATOM 11273 N N . ALA I 8 55 ? 214.933 191.201 122.060 1.00 105.97 36 ALA B N 1
ATOM 11274 C CA . ALA I 8 55 ? 216.096 190.533 121.495 1.00 105.97 36 ALA B CA 1
ATOM 11275 C C . ALA I 8 55 ? 215.940 190.395 119.988 1.00 105.97 36 ALA B C 1
ATOM 11276 O O . ALA I 8 55 ? 214.854 190.601 119.441 1.00 105.97 36 ALA B O 1
ATOM 11278 N N . PRO I 8 56 ? 217.016 190.062 119.269 1.00 107.55 37 PRO B N 1
ATOM 11279 C CA . PRO I 8 56 ? 216.866 189.745 117.844 1.00 107.55 37 PRO B CA 1
ATOM 11280 C C . PRO I 8 56 ? 215.956 188.544 117.643 1.00 107.55 37 PRO B C 1
ATOM 11281 O O . PRO I 8 56 ? 215.906 187.636 118.475 1.00 107.55 37 PRO B O 1
ATOM 11285 N N . VAL I 8 57 ? 215.237 188.549 116.525 1.00 109.74 38 VAL B N 1
ATOM 11286 C CA . VAL I 8 57 ? 214.315 187.477 116.171 1.00 109.74 38 VAL B CA 1
ATOM 11287 C C . VAL I 8 57 ? 214.964 186.626 115.092 1.00 109.74 38 VAL B C 1
ATOM 11288 O O . VAL I 8 57 ? 215.544 187.155 114.134 1.00 109.74 38 VAL B O 1
ATOM 11292 N N . ILE I 8 58 ? 214.872 185.310 115.254 1.00 109.89 39 ILE B N 1
ATOM 11293 C CA . ILE I 8 58 ? 215.481 184.342 114.352 1.00 109.89 39 ILE B CA 1
ATOM 11294 C C . ILE I 8 58 ? 214.390 183.391 113.885 1.00 109.89 39 ILE B C 1
ATOM 11295 O O . ILE I 8 58 ? 213.633 182.863 114.707 1.00 109.89 39 ILE B O 1
ATOM 11300 N N . THR I 8 59 ? 214.309 183.171 112.576 1.00 111.42 40 THR B N 1
ATOM 11301 C CA . THR I 8 59 ? 213.328 182.245 112.034 1.00 111.42 40 THR B CA 1
ATOM 11302 C C . THR I 8 59 ? 213.869 180.821 112.100 1.00 111.42 40 THR B C 1
ATOM 11303 O O . THR I 8 59 ? 215.058 180.591 112.321 1.00 111.42 40 THR B O 1
ATOM 11307 N N . VAL I 8 60 ? 212.973 179.856 111.908 1.00 114.49 41 VAL B N 1
ATOM 11308 C CA . VAL I 8 60 ? 213.350 178.448 111.865 1.00 114.49 41 VAL B CA 1
ATOM 11309 C C . VAL I 8 60 ? 212.412 177.733 110.905 1.00 114.49 41 VAL B C 1
ATOM 11310 O O . VAL I 8 60 ? 211.194 177.718 111.113 1.00 114.49 41 VAL B O 1
ATOM 11314 N N . THR I 8 61 ? 212.975 177.120 109.868 1.00 114.82 42 THR B N 1
ATOM 11315 C CA . THR I 8 61 ? 212.200 176.364 108.886 1.00 114.82 42 THR B CA 1
ATOM 11316 C C . THR I 8 61 ? 212.323 174.866 109.144 1.00 114.82 42 THR B C 1
ATOM 11317 O O . THR I 8 61 ? 212.177 174.054 108.231 1.00 114.82 42 THR B O 1
ATOM 11321 N N . PRO I 8 64 ? 208.882 169.396 104.676 1.00 126.58 45 PRO B N 1
ATOM 11322 C CA . PRO I 8 64 ? 210.111 169.387 103.881 1.00 126.58 45 PRO B CA 1
ATOM 11323 C C . PRO I 8 64 ? 211.013 168.186 104.180 1.00 126.58 45 PRO B C 1
ATOM 11324 O O . PRO I 8 64 ? 212.209 168.238 103.894 1.00 126.58 45 PRO B O 1
ATOM 11328 N N . LEU I 8 65 ? 210.441 167.126 104.757 1.00 127.02 46 LEU B N 1
ATOM 11329 C CA . LEU I 8 65 ? 211.112 165.882 105.126 1.00 127.02 46 LEU B CA 1
ATOM 11330 C C . LEU I 8 65 ? 211.996 166.023 106.362 1.00 127.02 46 LEU B C 1
ATOM 11331 O O . LEU I 8 65 ? 212.553 165.020 106.822 1.00 127.02 46 LEU B O 1
ATOM 11336 N N . PHE I 8 66 ? 212.134 167.223 106.924 1.00 124.57 47 PHE B N 1
ATOM 11337 C CA . PHE I 8 66 ? 213.025 167.498 108.044 1.00 124.57 47 PHE B CA 1
ATOM 11338 C C . PHE I 8 66 ? 212.287 167.484 109.377 1.00 124.57 47 PHE B C 1
ATOM 11339 O O . PHE I 8 66 ? 212.705 166.807 110.324 1.00 124.57 47 PHE B O 1
ATOM 11347 N N . ASP I 8 67 ? 211.184 168.228 109.466 1.00 128.41 48 ASP B N 1
ATOM 11348 C CA . ASP I 8 67 ? 210.290 168.078 110.606 1.00 128.41 48 ASP B CA 1
ATOM 11349 C C . ASP I 8 67 ? 209.789 166.645 110.744 1.00 128.41 48 ASP B C 1
ATOM 11350 O O . ASP I 8 67 ? 209.552 166.179 111.862 1.00 128.41 48 ASP B O 1
ATOM 11355 N N . LYS I 8 68 ? 209.621 165.934 109.626 1.00 127.54 49 LYS B N 1
ATOM 11356 C CA . LYS I 8 68 ? 209.324 164.507 109.701 1.00 127.54 49 LYS B CA 1
ATOM 11357 C C . LYS I 8 68 ? 210.445 163.749 110.399 1.00 127.54 49 LYS B C 1
ATOM 11358 O O . LYS I 8 68 ? 210.186 162.861 111.219 1.00 127.54 49 LYS B O 1
ATOM 11364 N N . HIS I 8 69 ? 211.700 164.081 110.083 1.00 126.92 50 HIS B N 1
ATOM 11365 C CA . HIS I 8 69 ? 212.826 163.441 110.757 1.00 126.92 50 HIS B CA 1
ATOM 11366 C C . HIS I 8 69 ? 212.798 163.718 112.253 1.00 126.92 50 HIS B C 1
ATOM 11367 O O . HIS I 8 69 ? 213.037 162.815 113.066 1.00 126.92 50 HIS B O 1
ATOM 11374 N N . ILE I 8 70 ? 212.503 164.961 112.639 1.00 124.38 51 ILE B N 1
ATOM 11375 C CA . ILE I 8 70 ? 212.414 165.277 114.063 1.00 124.38 51 ILE B CA 1
ATOM 11376 C C . ILE I 8 70 ? 211.297 164.474 114.717 1.00 124.38 51 ILE B C 1
ATOM 11377 O O . ILE I 8 70 ? 211.498 163.846 115.762 1.00 124.38 51 ILE B O 1
ATOM 11382 N N . GLN I 8 71 ? 210.111 164.468 114.100 1.00 124.61 52 GLN B N 1
ATOM 11383 C CA . GLN I 8 71 ? 208.984 163.711 114.640 1.00 124.61 52 GLN B CA 1
ATOM 11384 C C . GLN I 8 71 ? 209.339 162.240 114.804 1.00 124.61 52 GLN B C 1
ATOM 11385 O O . GLN I 8 71 ? 208.917 161.594 115.770 1.00 124.61 52 GLN B O 1
ATOM 11391 N N . GLU I 8 72 ? 210.117 161.696 113.870 1.00 125.53 53 GLU B N 1
ATOM 11392 C CA . GLU I 8 72 ? 210.623 160.340 114.034 1.00 125.53 53 GLU B CA 1
ATOM 11393 C C . GLU I 8 72 ? 211.525 160.237 115.257 1.00 125.53 53 GLU B C 1
ATOM 11394 O O . GLU I 8 72 ? 211.434 159.270 116.023 1.00 125.53 53 GLU B O 1
ATOM 11400 N N . THR I 8 73 ? 212.395 161.228 115.466 1.00 127.90 54 THR B N 1
ATOM 11401 C CA . THR I 8 73 ? 213.352 161.167 116.569 1.00 127.90 54 THR B CA 1
ATOM 11402 C C . THR I 8 73 ? 212.785 161.756 117.862 1.00 127.90 54 THR B C 1
ATOM 11403 O O . THR I 8 73 ? 212.656 161.047 118.865 1.00 127.90 54 THR B O 1
ATOM 11407 N N . TYR I 8 74 ? 212.436 163.042 117.847 1.00 122.50 55 TYR B N 1
ATOM 11408 C CA . TYR I 8 74 ? 211.979 163.768 119.028 1.00 122.50 55 TYR B CA 1
ATOM 11409 C C . TYR I 8 74 ? 210.555 164.257 118.808 1.00 122.50 55 TYR B C 1
ATOM 11410 O O . TYR I 8 74 ? 210.262 164.889 117.789 1.00 122.50 55 TYR B O 1
ATOM 11419 N N . LYS I 8 75 ? 209.683 164.005 119.784 1.00 121.00 56 LYS B N 1
ATOM 11420 C CA . LYS I 8 75 ? 208.251 164.252 119.616 1.00 121.00 56 LYS B CA 1
ATOM 11421 C C . LYS I 8 75 ? 208.013 165.759 119.613 1.00 121.00 56 LYS B C 1
ATOM 11422 O O . LYS I 8 75 ? 207.606 166.366 120.606 1.00 121.00 56 LYS B O 1
ATOM 11428 N N . VAL I 8 76 ? 208.289 166.370 118.464 1.00 119.73 57 VAL B N 1
ATOM 11429 C CA . VAL I 8 76 ? 208.021 167.783 118.222 1.00 119.73 57 VAL B CA 1
ATOM 11430 C C . VAL I 8 76 ? 207.529 167.912 116.788 1.00 119.73 57 VAL B C 1
ATOM 11431 O O . VAL I 8 76 ? 208.062 167.266 115.880 1.00 119.73 57 VAL B O 1
ATOM 11435 N N . ASP I 8 77 ? 206.507 168.746 116.584 1.00 124.60 58 ASP B N 1
ATOM 11436 C CA . ASP I 8 77 ? 205.905 168.868 115.260 1.00 124.60 58 ASP B CA 1
ATOM 11437 C C . ASP I 8 77 ? 206.884 169.450 114.246 1.00 124.60 58 ASP B C 1
ATOM 11438 O O . ASP I 8 77 ? 206.921 169.009 113.092 1.00 124.60 58 ASP B O 1
ATOM 11443 N N . SER I 8 78 ? 207.676 170.442 114.649 1.00 120.81 59 SER B N 1
ATOM 11444 C CA . SER I 8 78 ? 208.599 171.106 113.738 1.00 120.81 59 SER B CA 1
ATOM 11445 C C . SER I 8 78 ? 209.774 171.671 114.524 1.00 120.81 59 SER B C 1
ATOM 11446 O O . SER I 8 78 ? 209.699 171.867 115.739 1.00 120.81 59 SER B O 1
ATOM 11449 N N . LEU I 8 79 ? 210.862 171.947 113.799 1.00 119.58 60 LEU B N 1
ATOM 11450 C CA . LEU I 8 79 ? 212.106 172.373 114.436 1.00 119.58 60 LEU B CA 1
ATOM 11451 C C . LEU I 8 79 ? 211.935 173.692 115.181 1.00 119.58 60 LEU B C 1
ATOM 11452 O O . LEU I 8 79 ? 212.695 173.977 116.119 1.00 119.58 60 LEU B O 1
ATOM 11457 N N . TYR I 8 80 ? 210.962 174.511 114.770 1.00 113.17 61 TYR B N 1
ATOM 11458 C CA . TYR I 8 80 ? 210.792 175.822 115.382 1.00 113.17 61 TYR B CA 1
ATOM 11459 C C . TYR I 8 80 ? 210.507 175.709 116.871 1.00 113.17 61 TYR B C 1
ATOM 11460 O O . TYR I 8 80 ? 211.063 176.471 117.660 1.00 113.17 61 TYR B O 1
ATOM 11469 N N . MET I 8 81 ? 209.642 174.780 117.281 1.00 117.92 62 MET B N 1
ATOM 11470 C CA . MET I 8 81 ? 209.407 174.599 118.712 1.00 117.92 62 MET B CA 1
ATOM 11471 C C . MET I 8 81 ? 210.664 174.112 119.428 1.00 117.92 62 MET B C 1
ATOM 11472 O O . MET I 8 81 ? 210.967 174.553 120.549 1.00 117.92 62 MET B O 1
ATOM 11477 N N . LEU I 8 82 ? 211.411 173.204 118.797 1.00 117.17 63 LEU B N 1
ATOM 11478 C CA . LEU I 8 82 ? 212.595 172.651 119.445 1.00 117.17 63 LEU B CA 1
ATOM 11479 C C . LEU I 8 82 ? 213.624 173.738 119.724 1.00 117.17 63 LEU B C 1
ATOM 11480 O O . LEU I 8 82 ? 214.239 173.758 120.796 1.00 117.17 63 LEU B O 1
ATOM 11485 N N . LEU I 8 83 ? 213.815 174.660 118.778 1.00 113.12 64 LEU B N 1
ATOM 11486 C CA . LEU I 8 83 ? 214.706 175.791 119.020 1.00 113.12 64 LEU B CA 1
ATOM 11487 C C . LEU I 8 83 ? 214.044 176.894 119.840 1.00 113.12 64 LEU B C 1
ATOM 11488 O O . LEU I 8 83 ? 214.750 177.682 120.478 1.00 113.12 64 LEU B O 1
ATOM 11493 N N . ARG I 8 84 ? 212.711 176.954 119.847 1.00 112.20 65 ARG B N 1
ATOM 11494 C CA . ARG I 8 84 ? 211.986 177.860 120.728 1.00 112.20 65 ARG B CA 1
ATOM 11495 C C . ARG I 8 84 ? 212.217 177.502 122.185 1.00 112.20 65 ARG B C 1
ATOM 11496 O O . ARG I 8 84 ? 212.114 178.366 123.063 1.00 112.20 65 ARG B O 1
ATOM 11504 N N . PHE I 8 85 ? 212.535 176.239 122.458 1.00 110.03 66 PHE B N 1
ATOM 11505 C CA . PHE I 8 85 ? 212.932 175.832 123.801 1.00 110.03 66 PHE B CA 1
ATOM 11506 C C . PHE I 8 85 ? 214.400 176.152 124.113 1.00 110.03 66 PHE B C 1
ATOM 11507 O O . PHE I 8 85 ? 214.949 175.579 125.061 1.00 110.03 66 PHE B O 1
ATOM 11515 N N . PHE I 8 86 ? 215.042 177.036 123.347 1.00 110.28 67 PHE B N 1
ATOM 11516 C CA . PHE I 8 86 ? 216.378 177.550 123.624 1.00 110.28 67 PHE B CA 1
ATOM 11517 C C . PHE I 8 86 ? 216.399 179.066 123.478 1.00 110.28 67 PHE B C 1
ATOM 11518 O O . PHE I 8 86 ? 217.334 179.646 122.919 1.00 110.28 67 PHE B O 1
ATOM 11526 N N . GLY I 8 87 ? 215.362 179.733 123.980 1.00 107.63 68 GLY B N 1
ATOM 11527 C CA . GLY I 8 87 ? 215.288 181.174 123.887 1.00 107.63 68 GLY B CA 1
ATOM 11528 C C . GLY I 8 87 ? 216.057 181.872 124.992 1.00 107.63 68 GLY B C 1
ATOM 11529 O O . GLY I 8 87 ? 216.531 181.262 125.949 1.00 107.63 68 GLY B O 1
ATOM 11530 N N . GLY I 8 88 ? 216.177 183.188 124.844 1.00 105.78 69 GLY B N 1
ATOM 11531 C CA . GLY I 8 88 ? 216.796 183.997 125.876 1.00 105.78 69 GLY B CA 1
ATOM 11532 C C . GLY I 8 88 ? 218.313 184.024 125.775 1.00 105.78 69 GLY B C 1
ATOM 11533 O O . GLY I 8 88 ? 218.896 183.870 124.701 1.00 105.78 69 GLY B O 1
ATOM 11534 N N . CYS I 8 89 ? 218.955 184.233 126.924 1.00 109.14 70 CYS B N 1
ATOM 11535 C CA . CYS I 8 89 ? 220.403 184.389 126.969 1.00 109.14 70 CYS B CA 1
ATOM 11536 C C . CYS I 8 89 ? 221.090 183.089 126.577 1.00 109.14 70 CYS B C 1
ATOM 11537 O O . CYS I 8 89 ? 220.845 182.038 127.179 1.00 109.14 70 CYS B O 1
ATOM 11540 N N . VAL I 8 90 ? 221.957 183.165 125.568 1.00 110.05 71 VAL B N 1
ATOM 11541 C CA . VAL I 8 90 ? 222.733 181.993 125.173 1.00 110.05 71 VAL B CA 1
ATOM 11542 C C . VAL I 8 90 ? 223.802 181.678 126.214 1.00 110.05 71 VAL B C 1
ATOM 11543 O O . VAL I 8 90 ? 224.004 180.514 126.580 1.00 110.05 71 VAL B O 1
ATOM 11547 N N . SER I 8 91 ? 224.492 182.704 126.717 1.00 111.21 72 SER B N 1
ATOM 11548 C CA . SER I 8 91 ? 225.673 182.473 127.542 1.00 111.21 72 SER B CA 1
ATOM 11549 C C . SER I 8 91 ? 225.319 181.875 128.895 1.00 111.21 72 SER B C 1
ATOM 11550 O O . SER I 8 91 ? 226.158 181.210 129.512 1.00 111.21 72 SER B O 1
ATOM 11553 N N . ASP I 8 92 ? 224.096 182.098 129.377 1.00 113.56 73 ASP B N 1
ATOM 11554 C CA . ASP I 8 92 ? 223.694 181.534 130.658 1.00 113.56 73 ASP B CA 1
ATOM 11555 C C . ASP I 8 92 ? 223.451 180.035 130.593 1.00 113.56 73 ASP B C 1
ATOM 11556 O O . ASP I 8 92 ? 223.400 179.394 131.648 1.00 113.56 73 ASP B O 1
ATOM 11561 N N . ARG I 8 93 ? 223.316 179.462 129.395 1.00 108.13 74 ARG B N 1
ATOM 11562 C CA . ARG I 8 93 ? 223.011 178.044 129.225 1.00 108.13 74 ARG B CA 1
ATOM 11563 C C . ARG I 8 93 ? 221.726 177.704 129.985 1.00 108.13 74 ARG B C 1
ATOM 11564 O O . ARG I 8 93 ? 221.711 176.968 130.973 1.00 108.13 74 ARG B O 1
ATOM 11572 N N . ASP I 8 94 ? 220.639 178.290 129.474 1.00 113.20 75 ASP B N 1
ATOM 11573 C CA . ASP I 8 94 ? 219.427 178.477 130.264 1.00 113.20 75 ASP B CA 1
ATOM 11574 C C . ASP I 8 94 ? 218.821 177.158 130.722 1.00 113.20 75 ASP B C 1
ATOM 11575 O O . ASP I 8 94 ? 218.139 177.119 131.752 1.00 113.20 75 ASP B O 1
ATOM 11580 N N . GLN I 8 95 ? 219.059 176.076 129.987 1.00 104.63 76 GLN B N 1
ATOM 11581 C CA . GLN I 8 95 ? 218.524 174.756 130.307 1.00 104.63 76 GLN B CA 1
ATOM 11582 C C . GLN I 8 95 ? 219.668 173.908 130.849 1.00 104.63 76 GLN B C 1
ATOM 11583 O O . GLN I 8 95 ? 220.609 173.579 130.121 1.00 104.63 76 GLN B O 1
ATOM 11589 N N . ALA I 8 96 ? 219.584 173.567 132.132 1.00 94.81 77 ALA B N 1
ATOM 11590 C CA . ALA I 8 96 ? 220.602 172.762 132.799 1.00 94.81 77 ALA B CA 1
ATOM 11591 C C . ALA I 8 96 ? 219.954 171.785 133.774 1.00 94.81 77 ALA B C 1
ATOM 11592 O O . ALA I 8 96 ? 219.169 172.181 134.636 1.00 94.81 77 ALA B O 1
ATOM 11594 N N . SER I 8 149 ? 226.381 187.858 127.761 1.00 98.86 130 SER B N 1
ATOM 11595 C CA . SER I 8 149 ? 225.146 188.527 128.148 1.00 98.86 130 SER B CA 1
ATOM 11596 C C . SER I 8 149 ? 224.435 189.101 126.930 1.00 98.86 130 SER B C 1
ATOM 11597 O O . SER I 8 149 ? 224.576 190.282 126.618 1.00 98.86 130 SER B O 1
ATOM 11600 N N . GLN I 8 150 ? 223.670 188.257 126.243 1.00 100.77 131 GLN B N 1
ATOM 11601 C CA . GLN I 8 150 ? 222.901 188.693 125.089 1.00 100.77 131 GLN B CA 1
ATOM 11602 C C . GLN I 8 150 ? 221.846 187.637 124.794 1.00 100.77 131 GLN B C 1
ATOM 11603 O O . GLN I 8 150 ? 222.142 186.440 124.810 1.00 100.77 131 GLN B O 1
ATOM 11609 N N . TYR I 8 151 ? 220.625 188.088 124.526 1.00 102.06 132 TYR B N 1
ATOM 11610 C CA . TYR I 8 151 ? 219.463 187.223 124.383 1.00 102.06 132 TYR B CA 1
ATOM 11611 C C . TYR I 8 151 ? 219.070 187.113 122.916 1.00 102.06 132 TYR B C 1
ATOM 11612 O O . TYR I 8 151 ? 219.435 187.952 122.091 1.00 102.06 132 TYR B O 1
ATOM 11621 N N . ILE I 8 152 ? 218.320 186.055 122.601 1.00 104.91 133 ILE B N 1
ATOM 11622 C CA . ILE I 8 152 ? 217.706 185.870 121.289 1.00 104.91 133 ILE B CA 1
ATOM 11623 C C . ILE I 8 152 ? 216.391 185.127 121.483 1.00 104.91 133 ILE B C 1
ATOM 11624 O O . ILE I 8 152 ? 216.240 184.337 122.418 1.00 104.91 133 ILE B O 1
ATOM 11629 N N . ARG I 8 153 ? 215.435 185.388 120.589 1.00 104.78 134 ARG B N 1
ATOM 11630 C CA . ARG I 8 153 ? 214.141 184.717 120.594 1.00 104.78 134 ARG B CA 1
ATOM 11631 C C . ARG I 8 153 ? 213.831 184.205 119.196 1.00 104.78 134 ARG B C 1
ATOM 11632 O O . ARG I 8 153 ? 214.278 184.772 118.196 1.00 104.78 134 ARG B O 1
ATOM 11640 N N . PHE I 8 154 ? 213.058 183.122 119.141 1.00 107.95 135 PHE B N 1
ATOM 11641 C CA . PHE I 8 154 ? 212.813 182.376 117.915 1.00 107.95 135 PHE B CA 1
ATOM 11642 C C . PHE I 8 154 ? 211.349 182.480 117.509 1.00 107.95 135 PHE B C 1
ATOM 11643 O O . PHE I 8 154 ? 210.455 182.434 118.359 1.00 107.95 135 PHE B O 1
ATOM 11651 N N . THR I 8 155 ? 211.117 182.609 116.203 1.00 111.23 136 THR B N 1
ATOM 11652 C CA . THR I 8 155 ? 209.784 182.794 115.645 1.00 111.23 136 THR B CA 1
ATOM 11653 C C . THR I 8 155 ? 209.643 181.880 114.433 1.00 111.23 136 THR B C 1
ATOM 11654 O O . THR I 8 155 ? 210.634 181.441 113.848 1.00 111.23 136 THR B O 1
ATOM 11658 N N . ARG I 8 156 ? 208.395 181.566 114.078 1.00 113.05 137 ARG B N 1
ATOM 11659 C CA . ARG I 8 156 ? 208.088 180.727 112.922 1.00 113.05 137 ARG B CA 1
ATOM 11660 C C . ARG I 8 156 ? 208.665 181.330 111.642 1.00 113.05 137 ARG B C 1
ATOM 11661 O O . ARG I 8 156 ? 209.106 182.487 111.654 1.00 113.05 137 ARG B O 1
ATOM 11669 N N . PRO I 8 157 ? 208.694 180.587 110.530 1.00 111.52 138 PRO B N 1
ATOM 11670 C CA . PRO I 8 157 ? 209.226 181.153 109.283 1.00 111.52 138 PRO B CA 1
ATOM 11671 C C . PRO I 8 157 ? 208.476 182.404 108.859 1.00 111.52 138 PRO B C 1
ATOM 11672 O O . PRO I 8 157 ? 207.343 182.659 109.272 1.00 111.52 138 PRO B O 1
ATOM 11676 N N . LEU I 8 158 ? 209.138 183.195 108.022 1.00 106.99 139 LEU B N 1
ATOM 11677 C CA . LEU I 8 158 ? 208.585 184.473 107.597 1.00 106.99 139 LEU B CA 1
ATOM 11678 C C . LEU I 8 158 ? 207.313 184.241 106.790 1.00 106.99 139 LEU B C 1
ATOM 11679 O O . LEU I 8 158 ? 207.348 183.612 105.727 1.00 106.99 139 LEU B O 1
ATOM 11684 N N . GLY I 8 159 ? 206.193 184.742 107.302 1.00 99.05 140 GLY B N 1
ATOM 11685 C CA . GLY I 8 159 ? 204.902 184.557 106.665 1.00 99.05 140 GLY B CA 1
ATOM 11686 C C . GLY I 8 159 ? 204.164 183.346 107.202 1.00 99.05 140 GLY B C 1
ATOM 11687 O O . GLY I 8 159 ? 203.911 183.245 108.402 1.00 99.05 140 GLY B O 1
ATOM 11688 N N . LEU I 8 171 ? 195.451 197.823 118.643 1.00 102.29 152 LEU B N 1
ATOM 11689 C CA . LEU I 8 171 ? 196.662 197.038 118.444 1.00 102.29 152 LEU B CA 1
ATOM 11690 C C . LEU I 8 171 ? 196.922 196.128 119.640 1.00 102.29 152 LEU B C 1
ATOM 11691 O O . LEU I 8 171 ? 197.340 194.983 119.481 1.00 102.29 152 LEU B O 1
ATOM 11696 N N . PHE I 8 172 ? 196.664 196.646 120.838 1.00 100.64 153 PHE B N 1
ATOM 11697 C CA . PHE I 8 172 ? 196.971 195.943 122.082 1.00 100.64 153 PHE B CA 1
ATOM 11698 C C . PHE I 8 172 ? 195.909 194.870 122.308 1.00 100.64 153 PHE B C 1
ATOM 11699 O O . PHE I 8 172 ? 194.859 195.111 122.905 1.00 100.64 153 PHE B O 1
ATOM 11707 N N . ASN I 8 173 ? 196.193 193.658 121.826 1.00 94.16 154 ASN B N 1
ATOM 11708 C CA . ASN I 8 173 ? 195.245 192.541 121.903 1.00 94.16 154 ASN B CA 1
ATOM 11709 C C . ASN I 8 173 ? 195.200 191.996 123.333 1.00 94.16 154 ASN B C 1
ATOM 11710 O O . ASN I 8 173 ? 195.635 190.884 123.638 1.00 94.16 154 ASN B O 1
ATOM 11715 N N . TYR I 8 174 ? 194.632 192.811 124.223 1.00 94.31 155 TYR B N 1
ATOM 11716 C CA . TYR I 8 174 ? 194.611 192.472 125.641 1.00 94.31 155 TYR B CA 1
ATOM 11717 C C . TYR I 8 174 ? 193.699 191.294 125.958 1.00 94.31 155 TYR B C 1
ATOM 11718 O O . TYR I 8 174 ? 193.798 190.737 127.055 1.00 94.31 155 TYR B O 1
ATOM 11727 N N . HIS I 8 175 ? 192.805 190.907 125.044 1.00 95.90 156 HIS B N 1
ATOM 11728 C CA . HIS I 8 175 ? 191.985 189.723 125.286 1.00 95.90 156 HIS B CA 1
ATOM 11729 C C . HIS I 8 175 ? 192.850 188.474 125.394 1.00 95.90 156 HIS B C 1
ATOM 11730 O O . HIS I 8 175 ? 192.627 187.624 126.269 1.00 95.90 156 HIS B O 1
ATOM 11737 N N . SER I 8 176 ? 193.837 188.346 124.502 1.00 96.92 157 SER B N 1
ATOM 11738 C CA . SER I 8 176 ? 194.779 187.236 124.580 1.00 96.92 157 SER B CA 1
ATOM 11739 C C . SER I 8 176 ? 195.514 187.246 125.911 1.00 96.92 157 SER B C 1
ATOM 11740 O O . SER I 8 176 ? 195.690 186.199 126.545 1.00 96.92 157 SER B O 1
ATOM 11743 N N . LEU I 8 177 ? 195.942 188.430 126.351 1.00 94.76 158 LEU B N 1
ATOM 11744 C CA . LEU I 8 177 ? 196.604 188.560 127.642 1.00 94.76 158 LEU B CA 1
ATOM 11745 C C . LEU I 8 177 ? 195.701 188.095 128.778 1.00 94.76 158 LEU B C 1
ATOM 11746 O O . LEU I 8 177 ? 196.151 187.397 129.695 1.00 94.76 158 LEU B O 1
ATOM 11751 N N . GLU I 8 178 ? 194.426 188.481 128.743 1.00 96.09 159 GLU B N 1
ATOM 11752 C CA . GLU I 8 178 ? 193.516 188.122 129.825 1.00 96.09 159 GLU B CA 1
ATOM 11753 C C . GLU I 8 178 ? 193.295 186.615 129.876 1.00 96.09 159 GLU B C 1
ATOM 11754 O O . GLU I 8 178 ? 193.304 186.014 130.958 1.00 96.09 159 GLU B O 1
ATOM 11760 N N . VAL I 8 179 ? 193.067 185.988 128.719 1.00 96.27 160 VAL B N 1
ATOM 11761 C CA . VAL I 8 179 ? 192.862 184.539 128.736 1.00 96.27 160 VAL B CA 1
ATOM 11762 C C . VAL I 8 179 ? 194.141 183.834 129.163 1.00 96.27 160 VAL B C 1
ATOM 11763 O O . VAL I 8 179 ? 194.091 182.797 129.840 1.00 96.27 160 VAL B O 1
ATOM 11767 N N . PHE I 8 180 ? 195.301 184.371 128.773 1.00 98.22 161 PHE B N 1
ATOM 11768 C CA . PHE I 8 180 ? 196.565 183.842 129.270 1.00 98.22 161 PHE B CA 1
ATOM 11769 C C . PHE I 8 180 ? 196.608 183.882 130.787 1.00 98.22 161 PHE B C 1
ATOM 11770 O O . PHE I 8 180 ? 196.996 182.904 131.433 1.00 98.22 161 PHE B O 1
ATOM 11778 N N . LEU I 8 181 ? 196.227 185.018 131.370 1.00 94.51 162 LEU B N 1
ATOM 11779 C CA . LEU I 8 181 ? 196.236 185.139 132.822 1.00 94.51 162 LEU B CA 1
ATOM 11780 C C . LEU I 8 181 ? 195.297 184.128 133.458 1.00 94.51 162 LEU B C 1
ATOM 11781 O O . LEU I 8 181 ? 195.642 183.493 134.459 1.00 94.51 162 LEU B O 1
ATOM 11786 N N . ASP I 8 182 ? 194.107 183.959 132.883 1.00 98.44 163 ASP B N 1
ATOM 11787 C CA . ASP I 8 182 ? 193.133 183.037 133.457 1.00 98.44 163 ASP B CA 1
ATOM 11788 C C . ASP I 8 182 ? 193.658 181.606 133.440 1.00 98.44 163 ASP B C 1
ATOM 11789 O O . ASP I 8 182 ? 193.630 180.908 134.462 1.00 98.44 163 ASP B O 1
ATOM 11794 N N . ASN I 8 183 ? 194.152 181.153 132.287 1.00 97.43 164 ASN B N 1
ATOM 11795 C CA . ASN I 8 183 ? 194.658 179.787 132.198 1.00 97.43 164 ASN B CA 1
ATOM 11796 C C . ASN I 8 183 ? 195.896 179.594 133.065 1.00 97.43 164 ASN B C 1
ATOM 11797 O O . ASN I 8 183 ? 196.058 178.545 133.700 1.00 97.43 164 ASN B O 1
ATOM 11802 N N . TYR I 8 184 ? 196.782 180.591 133.102 1.00 96.60 165 TYR B N 1
ATOM 11803 C CA . TYR I 8 184 ? 197.969 180.505 133.942 1.00 96.60 165 TYR B CA 1
ATOM 11804 C C . TYR I 8 184 ? 197.594 180.377 135.411 1.00 96.60 165 TYR B C 1
ATOM 11805 O O . TYR I 8 184 ? 198.162 179.553 136.136 1.00 96.60 165 TYR B O 1
ATOM 11814 N N . LEU I 8 185 ? 196.636 181.182 135.867 1.00 95.59 166 LEU B N 1
ATOM 11815 C CA . LEU I 8 185 ? 196.210 181.102 137.258 1.00 95.59 166 LEU B CA 1
ATOM 11816 C C . LEU I 8 185 ? 195.531 179.771 137.550 1.00 95.59 166 LEU B C 1
ATOM 11817 O O . LEU I 8 185 ? 195.689 179.217 138.643 1.00 95.59 166 LEU B O 1
ATOM 11822 N N . LYS I 8 186 ? 194.762 179.246 136.594 1.00 98.40 167 LYS B N 1
ATOM 11823 C CA . LYS I 8 186 ? 194.162 177.930 136.788 1.00 98.40 167 LYS B CA 1
ATOM 11824 C C . LYS I 8 186 ? 195.236 176.859 136.932 1.00 98.40 167 LYS B C 1
ATOM 11825 O O . LYS I 8 186 ? 195.130 175.970 137.787 1.00 98.40 167 LYS B O 1
ATOM 11831 N N . LEU I 8 187 ? 196.285 176.938 136.113 1.00 100.20 168 LEU B N 1
ATOM 11832 C CA . LEU I 8 187 ? 197.399 176.005 136.245 1.00 100.20 168 LEU B CA 1
ATOM 11833 C C . LEU I 8 187 ? 198.077 176.155 137.599 1.00 100.20 168 LEU B C 1
ATOM 11834 O O . LEU I 8 187 ? 198.456 175.160 138.225 1.00 100.20 168 LEU B O 1
ATOM 11839 N N . VAL I 8 188 ? 198.259 177.395 138.056 1.00 96.75 169 VAL B N 1
ATOM 11840 C CA . VAL I 8 188 ? 198.880 177.627 139.358 1.00 96.75 169 VAL B CA 1
ATOM 11841 C C . VAL I 8 188 ? 198.044 176.995 140.462 1.00 96.75 169 VAL B C 1
ATOM 11842 O O . VAL I 8 188 ? 198.576 176.354 141.376 1.00 96.75 169 VAL B O 1
ATOM 11846 N N . ALA I 8 189 ? 196.725 177.176 140.399 1.00 102.15 170 ALA B N 1
ATOM 11847 C CA . ALA I 8 189 ? 195.845 176.568 141.391 1.00 102.15 170 ALA B CA 1
ATOM 11848 C C . ALA I 8 189 ? 195.950 175.051 141.354 1.00 102.15 170 ALA B C 1
ATOM 11849 O O . ALA I 8 189 ? 196.007 174.397 142.402 1.00 102.15 170 ALA B O 1
ATOM 11851 N N . ALA I 8 190 ? 195.979 174.472 140.152 1.00 100.25 171 ALA B N 1
ATOM 11852 C CA . ALA I 8 190 ? 196.144 173.028 140.035 1.00 100.25 171 ALA B CA 1
ATOM 11853 C C . ALA I 8 190 ? 197.495 172.567 140.568 1.00 100.25 171 ALA B C 1
ATOM 11854 O O . ALA I 8 190 ? 197.622 171.429 141.035 1.00 100.25 171 ALA B O 1
ATOM 11856 N N . ASN I 8 191 ? 198.510 173.430 140.515 1.00 99.79 172 ASN B N 1
ATOM 11857 C CA . ASN I 8 191 ? 199.881 173.038 140.825 1.00 99.79 172 ASN B CA 1
ATOM 11858 C C . ASN I 8 191 ? 200.194 173.175 142.314 1.00 99.79 172 ASN B C 1
ATOM 11859 O O . ASN I 8 191 ? 200.504 172.185 142.982 1.00 99.79 172 ASN B O 1
ATOM 11864 N N . THR I 8 192 ? 200.116 174.390 142.843 1.00 97.32 173 THR B N 1
ATOM 11865 C CA . THR I 8 192 ? 200.584 174.651 144.198 1.00 97.32 173 THR B CA 1
ATOM 11866 C C . THR I 8 192 ? 199.609 174.069 145.213 1.00 97.32 173 THR B C 1
ATOM 11867 O O . THR I 8 192 ? 199.985 173.777 146.347 1.00 97.32 173 THR B O 1
ATOM 11871 N N . VAL I 8 196 ? 204.079 175.657 150.868 1.00 96.24 177 VAL B N 1
ATOM 11872 C CA . VAL I 8 196 ? 203.527 176.401 149.744 1.00 96.24 177 VAL B CA 1
ATOM 11873 C C . VAL I 8 196 ? 203.525 177.908 150.005 1.00 96.24 177 VAL B C 1
ATOM 11874 O O . VAL I 8 196 ? 202.465 178.527 150.076 1.00 96.24 177 VAL B O 1
ATOM 11878 N N . PRO I 8 197 ? 204.712 178.508 150.125 1.00 94.77 178 PRO B N 1
ATOM 11879 C CA . PRO I 8 197 ? 204.785 179.955 150.368 1.00 94.77 178 PRO B CA 1
ATOM 11880 C C . PRO I 8 197 ? 204.637 180.737 149.071 1.00 94.77 178 PRO B C 1
ATOM 11881 O O . PRO I 8 197 ? 205.315 180.458 148.079 1.00 94.77 178 PRO B O 1
ATOM 11885 N N . HIS I 8 198 ? 203.748 181.725 149.089 1.00 95.37 179 HIS B N 1
ATOM 11886 C CA . HIS I 8 198 ? 203.427 182.521 147.910 1.00 95.37 179 HIS B CA 1
ATOM 11887 C C . HIS I 8 198 ? 204.357 183.710 147.711 1.00 95.37 179 HIS B C 1
ATOM 11888 O O . HIS I 8 198 ? 204.205 184.430 146.719 1.00 95.37 179 HIS B O 1
ATOM 11895 N N . ASN I 8 199 ? 205.304 183.934 148.624 1.00 95.77 180 ASN B N 1
ATOM 11896 C CA . ASN I 8 199 ? 205.944 185.240 148.749 1.00 95.77 180 ASN B CA 1
ATOM 11897 C C . ASN I 8 199 ? 206.705 185.661 147.498 1.00 95.77 180 ASN B C 1
ATOM 11898 O O . ASN I 8 199 ? 206.950 186.859 147.321 1.00 95.77 180 ASN B O 1
ATOM 11903 N N . LEU I 8 200 ? 207.082 184.713 146.635 1.00 98.00 181 LEU B N 1
ATOM 11904 C CA . LEU I 8 200 ? 207.707 185.018 145.354 1.00 98.00 181 LEU B CA 1
ATOM 11905 C C . LEU I 8 200 ? 206.872 184.609 144.152 1.00 98.00 181 LEU B C 1
ATOM 11906 O O . LEU I 8 200 ? 207.148 185.083 143.046 1.00 98.00 181 LEU B O 1
ATOM 11911 N N . LEU I 8 201 ? 205.871 183.745 144.333 1.00 95.01 182 LEU B N 1
ATOM 11912 C CA . LEU I 8 201 ? 205.038 183.342 143.206 1.00 95.01 182 LEU B CA 1
ATOM 11913 C C . LEU I 8 201 ? 204.304 184.533 142.609 1.00 95.01 182 LEU B C 1
ATOM 11914 O O . LEU I 8 201 ? 204.231 184.671 141.384 1.00 95.01 182 LEU B O 1
ATOM 11919 N N . LYS I 8 202 ? 203.754 185.404 143.457 1.00 92.04 183 LYS B N 1
ATOM 11920 C CA . LYS I 8 202 ? 203.058 186.582 142.949 1.00 92.04 183 LYS B CA 1
ATOM 11921 C C . LYS I 8 202 ? 204.010 187.490 142.183 1.00 92.04 183 LYS B C 1
ATOM 11922 O O . LYS I 8 202 ? 203.654 188.028 141.128 1.00 92.04 183 LYS B O 1
ATOM 11928 N N . LYS I 8 203 ? 205.231 187.660 142.694 1.00 93.90 184 LYS B N 1
ATOM 11929 C CA . LYS I 8 203 ? 206.223 188.484 142.011 1.00 93.90 184 LYS B CA 1
ATOM 11930 C C . LYS I 8 203 ? 206.526 187.927 140.626 1.00 93.90 184 LYS B C 1
ATOM 11931 O O . LYS I 8 203 ? 206.530 188.662 139.630 1.00 93.90 184 LYS B O 1
ATOM 11937 N N . SER I 8 204 ? 206.766 186.617 140.544 1.00 97.78 185 SER B N 1
ATOM 11938 C CA . SER I 8 204 ? 207.080 185.993 139.264 1.00 97.78 185 SER B CA 1
ATOM 11939 C C . SER I 8 204 ? 205.909 186.083 138.298 1.00 97.78 185 SER B C 1
ATOM 11940 O O . SER I 8 204 ? 206.095 186.349 137.104 1.00 97.78 185 SER B O 1
ATOM 11943 N N . ILE I 8 205 ? 204.695 185.832 138.789 1.00 92.27 186 ILE B N 1
ATOM 11944 C CA . ILE I 8 205 ? 203.530 185.868 137.915 1.00 92.27 186 ILE B CA 1
ATOM 11945 C C . ILE I 8 205 ? 203.325 187.276 137.382 1.00 92.27 186 ILE B C 1
ATOM 11946 O O . ILE I 8 205 ? 203.021 187.468 136.198 1.00 92.27 186 ILE B O 1
ATOM 11951 N N . TYR I 8 206 ? 203.509 188.286 138.237 1.00 90.00 187 TYR B N 1
ATOM 11952 C CA . TYR I 8 206 ? 203.403 189.658 137.759 1.00 90.00 187 TYR B CA 1
ATOM 11953 C C . TYR I 8 206 ? 204.478 189.970 136.732 1.00 90.00 187 TYR B C 1
ATOM 11954 O O . TYR I 8 206 ? 204.223 190.685 135.760 1.00 90.00 187 TYR B O 1
ATOM 11963 N N . HIS I 8 207 ? 205.700 189.488 136.951 1.00 94.21 188 HIS B N 1
ATOM 11964 C CA . HIS I 8 207 ? 206.761 189.802 136.002 1.00 94.21 188 HIS B CA 1
ATOM 11965 C C . HIS I 8 207 ? 206.504 189.146 134.652 1.00 94.21 188 HIS B C 1
ATOM 11966 O O . HIS I 8 207 ? 206.758 189.751 133.607 1.00 94.21 188 HIS B O 1
ATOM 11973 N N . SER I 8 208 ? 205.997 187.911 134.650 1.00 94.29 189 SER B N 1
ATOM 11974 C CA . SER I 8 208 ? 205.626 187.271 133.389 1.00 94.29 189 SER B CA 1
ATOM 11975 C C . SER I 8 208 ? 204.487 188.021 132.705 1.00 94.29 189 SER B C 1
ATOM 11976 O O . SER I 8 208 ? 204.494 188.199 131.477 1.00 94.29 189 SER B O 1
ATOM 11979 N N . PHE I 8 209 ? 203.485 188.437 133.483 1.00 93.99 190 PHE B N 1
ATOM 11980 C CA . PHE I 8 209 ? 202.440 189.317 132.971 1.00 93.99 190 PHE B CA 1
ATOM 11981 C C . PHE I 8 209 ? 203.018 190.557 132.305 1.00 93.99 190 PHE B C 1
ATOM 11982 O O . PHE I 8 209 ? 202.629 190.908 131.187 1.00 93.99 190 PHE B O 1
ATOM 11990 N N . PHE I 8 210 ? 203.937 191.235 132.985 1.00 95.17 191 PHE B N 1
ATOM 11991 C CA . PHE I 8 210 ? 204.558 192.432 132.430 1.00 95.17 191 PHE B CA 1
ATOM 11992 C C . PHE I 8 210 ? 205.305 192.115 131.145 1.00 95.17 191 PHE B C 1
ATOM 11993 O O . PHE I 8 210 ? 205.221 192.861 130.161 1.00 95.17 191 PHE B O 1
ATOM 12001 N N . SER I 8 211 ? 206.031 190.999 131.140 1.00 96.13 192 SER B N 1
ATOM 12002 C CA . SER I 8 211 ? 206.782 190.586 129.963 1.00 96.13 192 SER B CA 1
ATOM 12003 C C . SER I 8 211 ? 205.866 190.414 128.759 1.00 96.13 192 SER B C 1
ATOM 12004 O O . SER I 8 211 ? 206.128 190.964 127.683 1.00 96.13 192 SER B O 1
ATOM 12007 N N . LEU I 8 212 ? 204.771 189.669 128.925 1.00 95.62 193 LEU B N 1
ATOM 12008 C CA . LEU I 8 212 ? 203.849 189.507 127.805 1.00 95.62 193 LEU B CA 1
ATOM 12009 C C . LEU I 8 212 ? 203.151 190.814 127.457 1.00 95.62 193 LEU B C 1
ATOM 12010 O O . LEU I 8 212 ? 202.810 191.038 126.290 1.00 95.62 193 LEU B O 1
ATOM 12015 N N . ALA I 8 213 ? 202.930 191.685 128.442 1.00 97.58 194 ALA B N 1
ATOM 12016 C CA . ALA I 8 213 ? 202.318 192.976 128.157 1.00 97.58 194 ALA B CA 1
ATOM 12017 C C . ALA I 8 213 ? 203.202 193.810 127.244 1.00 97.58 194 ALA B C 1
ATOM 12018 O O . ALA I 8 213 ? 202.703 194.538 126.379 1.00 97.58 194 ALA B O 1
ATOM 12020 N N . ILE I 8 214 ? 204.521 193.726 127.428 1.00 98.53 195 ILE B N 1
ATOM 12021 C CA . ILE I 8 214 ? 205.426 194.487 126.571 1.00 98.53 195 ILE B CA 1
ATOM 12022 C C . ILE I 8 214 ? 205.332 194.005 125.130 1.00 98.53 195 ILE B C 1
ATOM 12023 O O . ILE I 8 214 ? 205.290 194.810 124.194 1.00 98.53 195 ILE B O 1
ATOM 12028 N N . SER I 8 215 ? 205.282 192.692 124.923 1.00 103.19 196 SER B N 1
ATOM 12029 C CA . SER I 8 215 ? 205.348 192.118 123.587 1.00 103.19 196 SER B CA 1
ATOM 12030 C C . SER I 8 215 ? 203.987 192.035 122.899 1.00 103.19 196 SER B C 1
ATOM 12031 O O . SER I 8 215 ? 203.842 191.268 121.940 1.00 103.19 196 SER B O 1
ATOM 12034 N N . SER I 8 216 ? 203.005 192.827 123.335 1.00 102.94 197 SER B N 1
ATOM 12035 C CA . SER I 8 216 ? 201.611 192.659 122.939 1.00 102.94 197 SER B CA 1
ATOM 12036 C C . SER I 8 216 ? 201.127 193.782 122.026 1.00 102.94 197 SER B C 1
ATOM 12037 O O . SER I 8 216 ? 200.012 194.282 122.187 1.00 102.94 197 SER B O 1
ATOM 12040 N N . THR I 8 217 ? 201.962 194.186 121.072 1.00 106.17 198 THR B N 1
ATOM 12041 C CA . THR I 8 217 ? 201.587 195.113 120.016 1.00 106.17 198 THR B CA 1
ATOM 12042 C C . THR I 8 217 ? 201.472 194.304 118.720 1.00 106.17 198 THR B C 1
ATOM 12043 O O . THR I 8 217 ? 201.546 193.072 118.739 1.00 106.17 198 THR B O 1
ATOM 12047 N N . ASN I 8 218 ? 201.248 194.972 117.587 1.00 110.63 199 ASN B N 1
ATOM 12048 C CA . ASN I 8 218 ? 201.268 194.290 116.299 1.00 110.63 199 ASN B CA 1
ATOM 12049 C C . ASN I 8 218 ? 202.600 193.577 116.101 1.00 110.63 199 ASN B C 1
ATOM 12050 O O . ASN I 8 218 ? 203.668 194.138 116.357 1.00 110.63 199 ASN B O 1
ATOM 12055 N N . ASN I 8 219 ? 202.525 192.323 115.647 1.00 104.96 200 ASN B N 1
ATOM 12056 C CA . ASN I 8 219 ? 203.714 191.479 115.602 1.00 104.96 200 ASN B CA 1
ATOM 12057 C C . ASN I 8 219 ? 204.757 192.009 114.626 1.00 104.96 200 ASN B C 1
ATOM 12058 O O . ASN I 8 219 ? 205.946 191.716 114.781 1.00 104.96 200 ASN B O 1
ATOM 12063 N N . LEU I 8 220 ? 204.336 192.768 113.614 1.00 105.65 201 LEU B N 1
ATOM 12064 C CA . LEU I 8 220 ? 205.238 193.472 112.701 1.00 105.65 201 LEU B CA 1
ATOM 12065 C C . LEU I 8 220 ? 204.771 194.924 112.673 1.00 105.65 201 LEU B C 1
ATOM 12066 O O . LEU I 8 220 ? 203.957 195.315 111.833 1.00 105.65 201 LEU B O 1
ATOM 12071 N N . SER I 8 221 ? 205.297 195.718 113.597 1.00 109.81 202 SER B N 1
ATOM 12072 C CA . SER I 8 221 ? 204.822 197.072 113.799 1.00 109.81 202 SER B CA 1
ATOM 12073 C C . SER I 8 221 ? 205.241 197.982 112.644 1.00 109.81 202 SER B C 1
ATOM 12074 O O . SER I 8 221 ? 206.173 197.666 111.901 1.00 109.81 202 SER B O 1
ATOM 12077 N N . PRO I 8 222 ? 204.554 199.119 112.460 1.00 111.58 203 PRO B N 1
ATOM 12078 C CA . PRO I 8 222 ? 205.086 200.123 111.525 1.00 111.58 203 PRO B CA 1
ATOM 12079 C C . PRO I 8 222 ? 206.474 200.606 111.899 1.00 111.58 203 PRO B C 1
ATOM 12080 O O . PRO I 8 222 ? 207.298 200.848 111.009 1.00 111.58 203 PRO B O 1
ATOM 12084 N N . TYR I 8 223 ? 206.757 200.747 113.195 1.00 117.12 204 TYR B N 1
ATOM 12085 C CA . TYR I 8 223 ? 208.060 201.181 113.688 1.00 117.12 204 TYR B CA 1
ATOM 12086 C C . TYR I 8 223 ? 208.851 200.076 114.367 1.00 117.12 204 TYR B C 1
ATOM 12087 O O . TYR I 8 223 ? 210.019 199.862 114.032 1.00 117.12 204 TYR B O 1
ATOM 12096 N N . GLU I 8 224 ? 208.251 199.379 115.331 1.00 117.56 205 GLU B N 1
ATOM 12097 C CA . GLU I 8 224 ? 209.037 198.596 116.275 1.00 117.56 205 GLU B CA 1
ATOM 12098 C C . GLU I 8 224 ? 209.656 197.400 115.571 1.00 117.56 205 GLU B C 1
ATOM 12099 O O . GLU I 8 224 ? 209.027 196.347 115.426 1.00 117.56 205 GLU B O 1
ATOM 12105 N N . THR I 8 225 ? 210.903 197.566 115.138 1.00 113.73 206 THR B N 1
ATOM 12106 C CA . THR I 8 225 ? 211.612 196.556 114.367 1.00 113.73 206 THR B CA 1
ATOM 12107 C C . THR I 8 225 ? 212.110 195.397 115.212 1.00 113.73 206 THR B C 1
ATOM 12108 O O . THR I 8 225 ? 212.729 194.480 114.662 1.00 113.73 206 THR B O 1
ATOM 12112 N N . PHE I 8 226 ? 211.854 195.409 116.520 1.00 110.57 207 PHE B N 1
ATOM 12113 C CA . PHE I 8 226 ? 212.417 194.388 117.398 1.00 110.57 207 PHE B CA 1
ATOM 12114 C C . PHE I 8 226 ? 211.854 193.013 117.080 1.00 110.57 207 PHE B C 1
ATOM 12115 O O . PHE I 8 226 ? 212.538 192.002 117.276 1.00 110.57 207 PHE B O 1
ATOM 12123 N N . ASN I 8 227 ? 210.621 192.952 116.584 1.00 109.33 208 ASN B N 1
ATOM 12124 C CA . ASN I 8 227 ? 210.005 191.692 116.203 1.00 109.33 208 ASN B CA 1
ATOM 12125 C C . ASN I 8 227 ? 210.343 191.264 114.782 1.00 109.33 208 ASN B C 1
ATOM 12126 O O . ASN I 8 227 ? 210.000 190.141 114.397 1.00 109.33 208 ASN B O 1
ATOM 12131 N N . HIS I 8 228 ? 210.991 192.117 113.996 1.00 111.66 209 HIS B N 1
ATOM 12132 C CA . HIS I 8 228 ? 211.416 191.711 112.666 1.00 111.66 209 HIS B CA 1
ATOM 12133 C C . HIS I 8 228 ? 212.441 190.586 112.789 1.00 111.66 209 HIS B C 1
ATOM 12134 O O . HIS I 8 228 ? 213.389 190.715 113.575 1.00 111.66 209 HIS B O 1
ATOM 12141 N N . PRO I 8 229 ? 212.295 189.473 112.063 1.00 111.46 210 PRO B N 1
ATOM 12142 C CA . PRO I 8 229 ? 213.430 188.550 111.957 1.00 111.46 210 PRO B CA 1
ATOM 12143 C C . PRO I 8 229 ? 214.621 189.255 111.334 1.00 111.46 210 PRO B C 1
ATOM 12144 O O . PRO I 8 229 ? 214.469 190.066 110.417 1.00 111.46 210 PRO B O 1
ATOM 12148 N N . ILE I 8 230 ? 215.810 188.951 111.855 1.00 112.80 211 ILE B N 1
ATOM 12149 C CA . ILE I 8 230 ? 217.032 189.629 111.429 1.00 112.80 211 ILE B CA 1
ATOM 12150 C C . ILE I 8 230 ? 218.020 188.608 110.884 1.00 112.80 211 ILE B C 1
ATOM 12151 O O . ILE I 8 230 ? 218.827 188.924 110.004 1.00 112.80 211 ILE B O 1
ATOM 12156 N N . LEU I 8 231 ? 217.967 187.381 111.403 1.00 114.30 212 LEU B N 1
ATOM 12157 C CA . LEU I 8 231 ? 218.790 186.274 110.927 1.00 114.30 212 LEU B CA 1
ATOM 12158 C C . LEU I 8 231 ? 217.863 185.111 110.614 1.00 114.30 212 LEU B C 1
ATOM 12159 O O . LEU I 8 231 ? 217.303 184.496 111.527 1.00 114.30 212 LEU B O 1
ATOM 12164 N N . SER I 8 232 ? 217.713 184.807 109.330 1.00 115.87 213 SER B N 1
ATOM 12165 C CA . SER I 8 232 ? 216.847 183.726 108.880 1.00 115.87 213 SER B CA 1
ATOM 12166 C C . SER I 8 232 ? 217.659 182.437 108.844 1.00 115.87 213 SER B C 1
ATOM 12167 O O . SER I 8 232 ? 218.557 182.285 108.012 1.00 115.87 213 SER B O 1
ATOM 12170 N N . LEU I 8 233 ? 217.338 181.507 109.740 1.00 116.59 214 LEU B N 1
ATOM 12171 C CA . LEU I 8 233 ? 218.090 180.260 109.865 1.00 116.59 214 LEU B CA 1
ATOM 12172 C C . LEU I 8 233 ? 217.416 179.206 109.000 1.00 116.59 214 LEU B C 1
ATOM 12173 O O . LEU I 8 233 ? 216.461 178.548 109.414 1.00 116.59 214 LEU B O 1
ATOM 12178 N N . ILE I 8 234 ? 217.922 179.043 107.779 1.00 121.65 215 ILE B N 1
ATOM 12179 C CA . ILE I 8 234 ? 217.467 177.957 106.920 1.00 121.65 215 ILE B CA 1
ATOM 12180 C C . ILE I 8 234 ? 218.138 176.667 107.368 1.00 121.65 215 ILE B C 1
ATOM 12181 O O . ILE I 8 234 ? 219.362 176.615 107.543 1.00 121.65 215 ILE B O 1
ATOM 12186 N N . ALA I 8 235 ? 217.337 175.620 107.550 1.00 122.73 216 ALA B N 1
ATOM 12187 C CA . ALA I 8 235 ? 217.776 174.374 108.162 1.00 122.73 216 ALA B CA 1
ATOM 12188 C C . ALA I 8 235 ? 217.607 173.217 107.190 1.00 122.73 216 ALA B C 1
ATOM 12189 O O . ALA I 8 235 ? 216.588 173.114 106.501 1.00 122.73 216 ALA B O 1
ATOM 12191 N N . LEU I 8 236 ? 218.612 172.344 107.151 1.00 126.68 217 LEU B N 1
ATOM 12192 C CA . LEU I 8 236 ? 218.592 171.152 106.317 1.00 126.68 217 LEU B CA 1
ATOM 12193 C C . LEU I 8 236 ? 219.254 170.007 107.066 1.00 126.68 217 LEU B C 1
ATOM 12194 O O . LEU I 8 236 ? 220.003 170.213 108.024 1.00 126.68 217 LEU B O 1
ATOM 12199 N N . ASP I 8 237 ? 218.962 168.788 106.616 1.00 129.70 218 ASP B N 1
ATOM 12200 C CA . ASP I 8 237 ? 219.680 167.595 107.065 1.00 129.70 218 ASP B CA 1
ATOM 12201 C C . ASP I 8 237 ? 219.857 166.692 105.850 1.00 129.70 218 ASP B C 1
ATOM 12202 O O . ASP I 8 237 ? 218.923 165.991 105.451 1.00 129.70 218 ASP B O 1
ATOM 12207 N N . ILE I 8 238 ? 221.056 166.710 105.266 1.00 130.62 219 ILE B N 1
ATOM 12208 C CA . ILE I 8 238 ? 221.341 165.806 104.161 1.00 130.62 219 ILE B CA 1
ATOM 12209 C C . ILE I 8 238 ? 221.409 164.354 104.622 1.00 130.62 219 ILE B C 1
ATOM 12210 O O . ILE I 8 238 ? 221.234 163.444 103.804 1.00 130.62 219 ILE B O 1
ATOM 12215 N N . SER I 8 239 ? 221.670 164.111 105.912 1.00 131.11 220 SER B N 1
ATOM 12216 C CA . SER I 8 239 ? 221.769 162.738 106.402 1.00 131.11 220 SER B CA 1
ATOM 12217 C C . SER I 8 239 ? 220.462 161.978 106.214 1.00 131.11 220 SER B C 1
ATOM 12218 O O . SER I 8 239 ? 220.480 160.756 106.025 1.00 131.11 220 SER B O 1
ATOM 12221 N N . ASN I 8 240 ? 219.323 162.673 106.259 1.00 129.43 221 ASN B N 1
ATOM 12222 C CA . ASN I 8 240 ? 218.071 162.044 105.847 1.00 129.43 221 ASN B CA 1
ATOM 12223 C C . ASN I 8 240 ? 218.112 161.674 104.371 1.00 129.43 221 ASN B C 1
ATOM 12224 O O . ASN I 8 240 ? 217.583 160.631 103.970 1.00 129.43 221 ASN B O 1
ATOM 12229 N N . GLY I 8 241 ? 218.748 162.511 103.552 1.00 128.75 222 GLY B N 1
ATOM 12230 C CA . GLY I 8 241 ? 218.782 162.315 102.115 1.00 128.75 222 GLY B CA 1
ATOM 12231 C C . GLY I 8 241 ? 218.738 163.599 101.308 1.00 128.75 222 GLY B C 1
ATOM 12232 O O . GLY I 8 241 ? 218.877 163.562 100.082 1.00 128.75 222 GLY B O 1
ATOM 12233 N N . GLU I 8 242 ? 218.542 164.738 101.972 1.00 128.24 223 GLU B N 1
ATOM 12234 C CA . GLU I 8 242 ? 218.452 166.011 101.274 1.00 128.24 223 GLU B CA 1
ATOM 12235 C C . GLU I 8 242 ? 219.771 166.331 100.569 1.00 128.24 223 GLU B C 1
ATOM 12236 O O . GLU I 8 242 ? 220.797 165.679 100.777 1.00 128.24 223 GLU B O 1
ATOM 12242 N N . VAL I 8 243 ? 219.730 167.360 99.719 1.00 127.57 224 VAL B N 1
ATOM 12243 C CA . VAL I 8 243 ? 220.800 167.654 98.773 1.00 127.57 224 VAL B CA 1
ATOM 12244 C C . VAL I 8 243 ? 220.906 169.167 98.596 1.00 127.57 224 VAL B C 1
ATOM 12245 O O . VAL I 8 243 ? 220.064 169.932 99.068 1.00 127.57 224 VAL B O 1
ATOM 12249 N N . TYR I 8 244 ? 221.982 169.586 97.918 1.00 125.28 225 TYR B N 1
ATOM 12250 C CA . TYR I 8 244 ? 222.266 171.004 97.704 1.00 125.28 225 TYR B CA 1
ATOM 12251 C C . TYR I 8 244 ? 221.098 171.738 97.056 1.00 125.28 225 TYR B C 1
ATOM 12252 O O . TYR I 8 244 ? 220.778 172.871 97.438 1.00 125.28 225 TYR B O 1
ATOM 12261 N N . GLU I 8 245 ? 220.465 171.121 96.056 1.00 126.35 226 GLU B N 1
ATOM 12262 C CA . GLU I 8 245 ? 219.397 171.797 95.327 1.00 126.35 226 GLU B CA 1
ATOM 12263 C C . GLU I 8 245 ? 218.225 172.143 96.236 1.00 126.35 226 GLU B C 1
ATOM 12264 O O . GLU I 8 245 ? 217.511 173.121 95.984 1.00 126.35 226 GLU B O 1
ATOM 12270 N N . ASP I 8 246 ? 218.021 171.369 97.304 1.00 128.22 227 ASP B N 1
ATOM 12271 C CA . ASP I 8 246 ? 217.016 171.736 98.297 1.00 128.22 227 ASP B CA 1
ATOM 12272 C C . ASP I 8 246 ? 217.348 173.084 98.924 1.00 128.22 227 ASP B C 1
ATOM 12273 O O . ASP I 8 246 ? 216.481 173.957 99.047 1.00 128.22 227 ASP B O 1
ATOM 12278 N N . ALA I 8 247 ? 218.610 173.274 99.314 1.00 127.59 228 ALA B N 1
ATOM 12279 C CA . ALA I 8 247 ? 219.032 174.552 99.876 1.00 127.59 228 ALA B CA 1
ATOM 12280 C C . ALA I 8 247 ? 218.924 175.669 98.846 1.00 127.59 228 ALA B C 1
ATOM 12281 O O . ALA I 8 247 ? 218.542 176.799 99.180 1.00 127.59 228 ALA B O 1
ATOM 12283 N N . ARG I 8 248 ? 219.274 175.371 97.591 1.00 124.62 229 ARG B N 1
ATOM 12284 C CA . ARG I 8 248 ? 219.133 176.349 96.516 1.00 124.62 229 ARG B CA 1
ATOM 12285 C C . ARG I 8 248 ? 217.696 176.842 96.425 1.00 124.62 229 ARG B C 1
ATOM 12286 O O . ARG I 8 248 ? 217.436 178.051 96.452 1.00 124.62 229 ARG B O 1
ATOM 12294 N N . ASP I 8 249 ? 216.744 175.912 96.338 1.00 130.77 230 ASP B N 1
ATOM 12295 C CA . ASP I 8 249 ? 215.344 176.296 96.209 1.00 130.77 230 ASP B CA 1
ATOM 12296 C C . ASP I 8 249 ? 214.832 176.987 97.466 1.00 130.77 230 ASP B C 1
ATOM 12297 O O . ASP I 8 249 ? 214.005 177.901 97.375 1.00 130.77 230 ASP B O 1
ATOM 12302 N N . LEU I 8 250 ? 215.308 176.574 98.643 1.00 124.03 231 LEU B N 1
ATOM 12303 C CA . LEU I 8 250 ? 214.859 177.205 99.878 1.00 124.03 231 LEU B CA 1
ATOM 12304 C C . LEU I 8 250 ? 215.301 178.662 99.938 1.00 124.03 231 LEU B C 1
ATOM 12305 O O . LEU I 8 250 ? 214.500 179.552 100.250 1.00 124.03 231 LEU B O 1
ATOM 12310 N N . LEU I 8 251 ? 216.572 178.929 99.626 1.00 124.03 232 LEU B N 1
ATOM 12311 C CA . LEU I 8 251 ? 217.032 180.313 99.588 1.00 124.03 232 LEU B CA 1
ATOM 12312 C C . LEU I 8 251 ? 216.328 181.091 98.487 1.00 124.03 232 LEU B C 1
ATOM 12313 O O . LEU I 8 251 ? 216.033 182.280 98.653 1.00 124.03 232 LEU B O 1
ATOM 12318 N N . VAL I 8 252 ? 216.062 180.445 97.350 1.00 125.08 233 VAL B N 1
ATOM 12319 C CA . VAL I 8 252 ? 215.369 181.120 96.256 1.00 125.08 233 VAL B CA 1
ATOM 12320 C C . VAL I 8 252 ? 213.989 181.574 96.714 1.00 125.08 233 VAL B C 1
ATOM 12321 O O . VAL I 8 252 ? 213.570 182.710 96.460 1.00 125.08 233 VAL B O 1
ATOM 12325 N N . ASN I 8 253 ? 213.264 180.694 97.405 1.00 128.93 234 ASN B N 1
ATOM 12326 C CA . ASN I 8 253 ? 211.954 181.072 97.918 1.00 128.93 234 ASN B CA 1
ATOM 12327 C C . ASN I 8 253 ? 212.067 182.108 99.028 1.00 128.93 234 ASN B C 1
ATOM 12328 O O . ASN I 8 253 ? 211.143 182.905 99.223 1.00 128.93 234 ASN B O 1
ATOM 12333 N N . PHE I 8 254 ? 213.181 182.115 99.765 1.00 124.54 235 PHE B N 1
ATOM 12334 C CA . PHE I 8 254 ? 213.382 183.157 100.767 1.00 124.54 235 PHE B CA 1
ATOM 12335 C C . PHE I 8 254 ? 213.464 184.533 100.119 1.00 124.54 235 PHE B C 1
ATOM 12336 O O . PHE I 8 254 ? 212.930 185.511 100.656 1.00 124.54 235 PHE B O 1
ATOM 12344 N N . LYS I 8 255 ? 214.137 184.634 98.975 1.00 124.57 236 LYS B N 1
ATOM 12345 C CA . LYS I 8 255 ? 214.161 185.892 98.241 1.00 124.57 236 LYS B CA 1
ATOM 12346 C C . LYS I 8 255 ? 212.751 186.262 97.804 1.00 124.57 236 LYS B C 1
ATOM 12347 O O . LYS I 8 255 ? 212.018 185.433 97.257 1.00 124.57 236 LYS B O 1
ATOM 12353 N N . ASN I 8 256 ? 212.371 187.512 98.050 1.00 116.98 237 ASN B N 1
ATOM 12354 C CA . ASN I 8 256 ? 211.026 187.975 97.734 1.00 116.98 237 ASN B CA 1
ATOM 12355 C C . ASN I 8 256 ? 210.811 188.024 96.225 1.00 116.98 237 ASN B C 1
ATOM 12356 O O . ASN I 8 256 ? 210.782 189.099 95.626 1.00 116.98 237 ASN B O 1
ATOM 12361 N N . ASN I 8 263 ? 199.843 189.964 101.681 1.00 118.03 244 ASN B N 1
ATOM 12362 C CA . ASN I 8 263 ? 201.065 190.216 100.928 1.00 118.03 244 ASN B CA 1
ATOM 12363 C C . ASN I 8 263 ? 202.176 190.683 101.861 1.00 118.03 244 ASN B C 1
ATOM 12364 O O . ASN I 8 263 ? 201.927 191.011 103.021 1.00 118.03 244 ASN B O 1
ATOM 12369 N N . PHE I 8 264 ? 203.405 190.711 101.346 1.00 119.96 245 PHE B N 1
ATOM 12370 C CA . PHE I 8 264 ? 204.537 191.145 102.144 1.00 119.96 245 PHE B CA 1
ATOM 12371 C C . PHE I 8 264 ? 204.389 192.624 102.494 1.00 119.96 245 PHE B C 1
ATOM 12372 O O . PHE I 8 264 ? 203.677 193.363 101.812 1.00 119.96 245 PHE B O 1
ATOM 12380 N N . PRO I 8 265 ? 205.052 193.081 103.550 1.00 116.97 246 PRO B N 1
ATOM 12381 C CA . PRO I 8 265 ? 204.976 194.494 103.919 1.00 116.97 246 PRO B CA 1
ATOM 12382 C C . PRO I 8 265 ? 205.925 195.328 103.066 1.00 116.97 246 PRO B C 1
ATOM 12383 O O . PRO I 8 265 ? 206.696 194.811 102.259 1.00 116.97 246 PRO B O 1
ATOM 12387 N N . ILE I 8 266 ? 205.857 196.641 103.270 1.00 119.57 247 ILE B N 1
ATOM 12388 C CA . ILE I 8 266 ? 206.693 197.570 102.522 1.00 119.57 247 ILE B CA 1
ATOM 12389 C C . ILE I 8 266 ? 208.025 197.819 103.228 1.00 119.57 247 ILE B C 1
ATOM 12390 O O . ILE I 8 266 ? 209.061 197.934 102.565 1.00 119.57 247 ILE B O 1
ATOM 12395 N N . PHE I 8 267 ? 208.017 197.912 104.559 1.00 117.64 248 PHE B N 1
ATOM 12396 C CA . PHE I 8 267 ? 209.251 198.180 105.295 1.00 117.64 248 PHE B CA 1
ATOM 12397 C C . PHE I 8 267 ? 210.287 197.076 105.102 1.00 117.64 248 PHE B C 1
ATOM 12398 O O . PHE I 8 267 ? 211.493 197.351 105.085 1.00 117.64 248 PHE B O 1
ATOM 12406 N N . MET I 8 268 ? 209.846 195.828 104.959 1.00 123.42 249 MET B N 1
ATOM 12407 C CA . MET I 8 268 ? 210.776 194.705 104.981 1.00 123.42 249 MET B CA 1
ATOM 12408 C C . MET I 8 268 ? 211.691 194.750 103.763 1.00 123.42 249 MET B C 1
ATOM 12409 O O . MET I 8 268 ? 211.310 195.237 102.695 1.00 123.42 249 MET B O 1
ATOM 12414 N N . ASN I 8 269 ? 212.912 194.242 103.935 1.00 123.06 250 ASN B N 1
ATOM 12415 C CA . ASN I 8 269 ? 213.934 194.248 102.887 1.00 123.06 250 ASN B CA 1
ATOM 12416 C C . ASN I 8 269 ? 214.728 192.953 103.028 1.00 123.06 250 ASN B C 1
ATOM 12417 O O . ASN I 8 269 ? 215.581 192.841 103.912 1.00 123.06 250 ASN B O 1
ATOM 12422 N N . THR I 8 270 ? 214.439 191.980 102.156 1.00 124.19 251 THR B N 1
ATOM 12423 C CA . THR I 8 270 ? 215.001 190.639 102.310 1.00 124.19 251 THR B CA 1
ATOM 12424 C C . THR I 8 270 ? 216.524 190.638 102.263 1.00 124.19 251 THR B C 1
ATOM 12425 O O . THR I 8 270 ? 217.159 189.800 102.913 1.00 124.19 251 THR B O 1
ATOM 12429 N N . ASN I 8 271 ? 217.128 191.553 101.502 1.00 126.30 252 ASN B N 1
ATOM 12430 C CA . ASN I 8 271 ? 218.586 191.646 101.491 1.00 126.30 252 ASN B CA 1
ATOM 12431 C C . ASN I 8 271 ? 219.132 191.987 102.872 1.00 126.30 252 ASN B C 1
ATOM 12432 O O . ASN I 8 271 ? 220.262 191.610 103.202 1.00 126.30 252 ASN B O 1
ATOM 12437 N N . GLU I 8 272 ? 218.353 192.705 103.684 1.00 120.26 253 GLU B N 1
ATOM 12438 C CA . GLU I 8 272 ? 218.805 193.080 105.020 1.00 120.26 253 GLU B CA 1
ATOM 12439 C C . GLU I 8 272 ? 219.052 191.849 105.884 1.00 120.26 253 GLU B C 1
ATOM 12440 O O . GLU I 8 272 ? 220.122 191.702 106.485 1.00 120.26 253 GLU B O 1
ATOM 12446 N N . MET I 8 273 ? 218.070 190.956 105.958 1.00 122.09 254 MET B N 1
ATOM 12447 C CA . MET I 8 273 ? 218.176 189.795 106.829 1.00 122.09 254 MET B CA 1
ATOM 12448 C C . MET I 8 273 ? 219.298 188.870 106.376 1.00 122.09 254 MET B C 1
ATOM 12449 O O . MET I 8 273 ? 219.421 188.543 105.193 1.00 122.09 254 MET B O 1
ATOM 12454 N N . LEU I 8 274 ? 220.118 188.448 107.339 1.00 115.08 255 LEU B N 1
ATOM 12455 C CA . LEU I 8 274 ? 221.289 187.630 107.058 1.00 115.08 255 LEU B CA 1
ATOM 12456 C C . LEU I 8 274 ? 220.880 186.160 107.075 1.00 115.08 255 LEU B C 1
ATOM 12457 O O . LEU I 8 274 ? 220.523 185.648 108.147 1.00 115.08 255 LEU B O 1
ATOM 12462 N N . PRO I 8 275 ? 220.922 185.438 105.954 1.00 114.59 256 PRO B N 1
ATOM 12463 C CA . PRO I 8 275 ? 220.599 184.010 106.010 1.00 114.59 256 PRO B CA 1
ATOM 12464 C C . PRO I 8 275 ? 221.795 183.176 106.436 1.00 114.59 256 PRO B C 1
ATOM 12465 O O . PRO I 8 275 ? 222.951 183.524 106.187 1.00 114.59 256 PRO B O 1
ATOM 12469 N N . VAL I 8 276 ? 221.495 182.061 107.097 1.00 116.50 257 VAL B N 1
ATOM 12470 C CA . VAL I 8 276 ? 222.503 181.114 107.559 1.00 116.50 257 VAL B CA 1
ATOM 12471 C C . VAL I 8 276 ? 221.964 179.708 107.346 1.00 116.50 25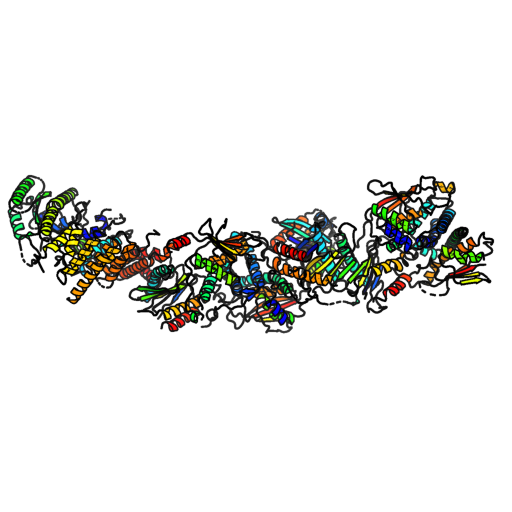7 VAL B C 1
ATOM 12472 O O . VAL I 8 276 ? 220.783 179.441 107.592 1.00 116.50 257 VAL B O 1
ATOM 12476 N N . PHE I 8 277 ? 222.835 178.807 106.898 1.00 122.69 258 PHE B N 1
ATOM 12477 C CA . PHE I 8 277 ? 222.451 177.450 106.513 1.00 122.69 258 PHE B CA 1
ATOM 12478 C C . PHE I 8 277 ? 222.840 176.483 107.622 1.00 122.69 258 PHE B C 1
ATOM 12479 O O . PHE I 8 277 ? 224.013 176.140 107.783 1.00 122.69 258 PHE B O 1
ATOM 12487 N N . LEU I 8 278 ? 221.849 176.042 108.388 1.00 122.49 259 LEU B N 1
ATOM 12488 C CA . LEU I 8 278 ? 222.061 175.024 109.408 1.00 122.49 259 LEU B CA 1
ATOM 12489 C C . LEU I 8 278 ? 222.015 173.657 108.739 1.00 122.49 259 LEU B C 1
ATOM 12490 O O . LEU I 8 278 ? 220.950 173.215 108.295 1.00 122.49 259 LEU B O 1
ATOM 12495 N N . LEU I 8 279 ? 223.163 172.985 108.667 1.00 125.17 260 LEU B N 1
ATOM 12496 C CA . LEU I 8 279 ? 223.260 171.643 108.108 1.00 125.17 260 LEU B CA 1
ATOM 12497 C C . LEU I 8 279 ? 223.468 170.657 109.250 1.00 125.17 260 LEU B C 1
ATOM 12498 O O . LEU I 8 279 ? 224.434 170.778 110.013 1.00 125.17 260 LEU B O 1
ATOM 12503 N N . CYS I 8 280 ? 222.561 169.693 109.363 1.00 126.32 261 CYS B N 1
ATOM 12504 C CA . CYS I 8 280 ? 222.627 168.677 110.399 1.00 126.32 261 CYS B CA 1
ATOM 12505 C C . CYS I 8 280 ? 223.341 167.429 109.888 1.00 126.32 261 CYS B C 1
ATOM 12506 O O . CYS I 8 280 ? 223.674 167.305 108.708 1.00 126.32 261 CYS B O 1
ATOM 12509 N N . TYR I 8 281 ? 223.577 166.496 110.805 1.00 129.30 262 TYR B N 1
ATOM 12510 C CA . TYR I 8 281 ? 224.070 165.171 110.458 1.00 129.30 262 TYR B CA 1
ATOM 12511 C C . TYR I 8 281 ? 223.851 164.266 111.660 1.00 129.30 262 TYR B C 1
ATOM 12512 O O . TYR I 8 281 ? 223.719 164.731 112.795 1.00 129.30 262 TYR B O 1
ATOM 12521 N N . ASN I 8 282 ? 223.822 162.961 111.394 1.00 130.46 263 ASN B N 1
ATOM 12522 C CA . ASN I 8 282 ? 223.635 161.937 112.422 1.00 130.46 263 ASN B CA 1
ATOM 12523 C C . ASN I 8 282 ? 224.837 161.002 112.365 1.00 130.46 263 ASN B C 1
ATOM 12524 O O . ASN I 8 282 ? 224.900 160.112 111.511 1.00 130.46 263 ASN B O 1
ATOM 12529 N N . ASP I 8 283 ? 225.784 161.209 113.274 1.00 133.42 264 ASP B N 1
ATOM 12530 C CA . ASP I 8 283 ? 227.007 160.419 113.318 1.00 133.42 264 ASP B CA 1
ATOM 12531 C C . ASP I 8 283 ? 226.717 158.935 113.515 1.00 133.42 264 ASP B C 1
ATOM 12532 O O . ASP I 8 283 ? 227.536 158.082 113.172 1.00 133.42 264 ASP B O 1
ATOM 12537 N N . GLN I 8 286 ? 229.729 158.921 109.516 1.00 137.77 267 GLN B N 1
ATOM 12538 C CA . GLN I 8 286 ? 230.499 160.131 109.781 1.00 137.77 267 GLN B CA 1
ATOM 12539 C C . GLN I 8 286 ? 230.830 160.880 108.491 1.00 137.77 267 GLN B C 1
ATOM 12540 O O . GLN I 8 286 ? 230.966 162.098 108.507 1.00 137.77 267 GLN B O 1
ATOM 12546 N N . GLU I 8 287 ? 230.939 160.145 107.378 1.00 138.61 268 GLU B N 1
ATOM 12547 C CA . GLU I 8 287 ? 231.221 160.768 106.083 1.00 138.61 268 GLU B CA 1
ATOM 12548 C C . GLU I 8 287 ? 230.174 161.812 105.710 1.00 138.61 268 GLU B C 1
ATOM 12549 O O . GLU I 8 287 ? 230.458 162.726 104.919 1.00 138.61 268 GLU B O 1
ATOM 12555 N N . GLU I 8 288 ? 228.954 161.673 106.240 1.00 137.00 269 GLU B N 1
ATOM 12556 C CA . GLU I 8 288 ? 227.952 162.725 106.111 1.00 137.00 269 GLU B CA 1
ATOM 12557 C C . GLU I 8 288 ? 228.502 164.068 106.580 1.00 137.00 269 GLU B C 1
ATOM 12558 O O . GLU I 8 288 ? 228.216 165.105 105.979 1.00 137.00 269 GLU B O 1
ATOM 12564 N N . PHE I 8 289 ? 229.325 164.064 107.630 1.00 134.63 270 PHE B N 1
ATOM 12565 C CA . PHE I 8 289 ? 229.941 165.304 108.091 1.00 134.63 270 PHE B CA 1
ATOM 12566 C C . PHE I 8 289 ? 230.908 165.863 107.050 1.00 134.63 270 PHE B C 1
ATOM 12567 O O . PHE I 8 289 ? 230.980 167.082 106.844 1.00 134.63 270 PHE B O 1
ATOM 12575 N N . GLU I 8 290 ? 231.649 164.987 106.369 1.00 136.27 271 GLU B N 1
ATOM 12576 C CA . GLU I 8 290 ? 232.574 165.450 105.338 1.00 136.27 271 GLU B CA 1
ATOM 12577 C C . GLU I 8 290 ? 231.828 166.073 104.164 1.00 136.27 271 GLU B C 1
ATOM 12578 O O . GLU I 8 290 ? 232.196 167.155 103.685 1.00 136.27 271 GLU B O 1
ATOM 12584 N N . LYS I 8 291 ? 230.777 165.409 103.675 1.00 132.61 272 LYS B N 1
ATOM 12585 C CA . LYS I 8 291 ? 230.029 166.017 102.578 1.00 132.61 272 LYS B CA 1
ATOM 12586 C C . LYS I 8 291 ? 229.279 167.261 103.041 1.00 132.61 272 LYS B C 1
ATOM 12587 O O . LYS I 8 291 ? 229.047 168.171 102.238 1.00 132.61 272 LYS B O 1
ATOM 12593 N N . CYS I 8 292 ? 228.910 167.335 104.325 1.00 131.10 273 CYS B N 1
ATOM 12594 C CA . CYS I 8 292 ? 228.364 168.579 104.856 1.00 131.10 273 CYS B CA 1
ATOM 12595 C C . CYS I 8 292 ? 229.384 169.702 104.763 1.00 131.10 273 CYS B C 1
ATOM 12596 O O . CYS I 8 292 ? 229.041 170.827 104.387 1.00 131.10 273 CYS B O 1
ATOM 12599 N N . GLN I 8 293 ? 230.643 169.423 105.108 1.00 130.24 274 GLN B N 1
ATOM 12600 C CA . GLN I 8 293 ? 231.676 170.444 104.949 1.00 130.24 274 GLN B CA 1
ATOM 12601 C C . GLN I 8 293 ? 231.862 170.823 103.487 1.00 130.24 274 GLN B C 1
ATOM 12602 O O . GLN I 8 293 ? 232.088 171.994 103.170 1.00 130.24 274 GLN B O 1
ATOM 12608 N N . ALA I 8 294 ? 231.795 169.845 102.584 1.00 128.43 275 ALA B N 1
ATOM 12609 C CA . ALA I 8 294 ? 231.931 170.149 101.160 1.00 128.43 275 ALA B CA 1
ATOM 12610 C C . ALA I 8 294 ? 230.816 171.080 100.691 1.00 128.43 275 ALA B C 1
ATOM 12611 O O . ALA I 8 294 ? 231.063 172.081 100.000 1.00 128.43 275 ALA B O 1
ATOM 12613 N N . LEU I 8 295 ? 229.577 170.767 101.074 1.00 127.77 276 LEU B N 1
ATOM 12614 C CA . LEU I 8 295 ? 228.451 171.620 100.718 1.00 127.77 276 LEU B CA 1
ATOM 12615 C C . LEU I 8 295 ? 228.588 172.995 101.352 1.00 127.77 276 LEU B C 1
ATOM 12616 O O . LEU I 8 295 ? 228.254 174.008 100.731 1.00 127.77 276 LEU B O 1
ATOM 12621 N N . ALA I 8 296 ? 229.068 173.049 102.595 1.00 124.52 277 ALA B N 1
ATOM 12622 C CA . ALA I 8 296 ? 229.290 174.331 103.253 1.00 124.52 277 ALA B CA 1
ATOM 12623 C C . ALA I 8 296 ? 230.315 175.160 102.497 1.00 124.52 277 ALA B C 1
ATOM 12624 O O . ALA I 8 296 ? 230.146 176.374 102.334 1.00 124.52 277 ALA B O 1
ATOM 12626 N N . LYS I 8 297 ? 231.389 174.520 102.034 1.00 126.85 278 LYS B N 1
ATOM 12627 C CA . LYS I 8 297 ? 232.399 175.220 101.251 1.00 126.85 278 LYS B CA 1
ATOM 12628 C C . LYS I 8 297 ? 231.792 175.797 99.981 1.00 126.85 278 LYS B C 1
ATOM 12629 O O . LYS I 8 297 ? 232.002 176.973 99.655 1.00 126.85 278 LYS B O 1
ATOM 12635 N N . LYS I 8 298 ? 231.026 174.980 99.253 1.00 124.68 279 LYS B N 1
ATOM 12636 C CA . LYS I 8 298 ? 230.420 175.461 98.014 1.00 124.68 279 LYS B CA 1
ATOM 12637 C C . LYS I 8 298 ? 229.449 176.604 98.282 1.00 124.68 279 LYS B C 1
ATOM 12638 O O . LYS I 8 298 ? 229.432 177.602 97.551 1.00 124.68 279 LYS B O 1
ATOM 12644 N N . LEU I 8 299 ? 228.634 176.476 99.331 1.00 123.40 280 LEU B N 1
ATOM 12645 C CA . LEU I 8 299 ? 227.671 177.519 99.663 1.00 123.40 280 LEU B CA 1
ATOM 12646 C C . LEU I 8 299 ? 228.369 178.820 100.033 1.00 123.40 280 LEU B C 1
ATOM 12647 O O . LEU I 8 299 ? 227.964 179.899 99.585 1.00 123.40 280 LEU B O 1
ATOM 12652 N N . LYS I 8 300 ? 229.418 178.741 100.852 1.00 126.44 281 LYS B N 1
ATOM 12653 C CA . LYS I 8 300 ? 230.132 179.948 101.248 1.00 126.44 281 LYS B CA 1
ATOM 12654 C C . LYS I 8 300 ? 230.804 180.605 100.050 1.00 126.44 281 LYS B C 1
ATOM 12655 O O . LYS I 8 300 ? 230.769 181.833 99.910 1.00 126.44 281 LYS B O 1
ATOM 12661 N N . LYS I 8 301 ? 231.425 179.808 99.177 1.00 129.14 282 LYS B N 1
ATOM 12662 C CA . LYS I 8 301 ? 232.100 180.388 98.020 1.00 129.14 282 LYS B CA 1
ATOM 12663 C C . LYS I 8 301 ? 231.108 181.029 97.057 1.00 129.14 282 LYS B C 1
ATOM 12664 O O . LYS I 8 301 ? 231.352 182.133 96.557 1.00 129.14 282 LYS B O 1
ATOM 12670 N N . GLN I 8 302 ? 229.983 180.363 96.790 1.00 124.08 283 GLN B N 1
ATOM 12671 C CA . GLN I 8 302 ? 229.031 180.844 95.792 1.00 124.08 283 GLN B CA 1
ATOM 12672 C C . GLN I 8 302 ? 227.952 181.734 96.402 1.00 124.08 283 GLN B C 1
ATOM 12673 O O . GLN I 8 302 ? 227.828 182.909 96.041 1.00 124.08 283 GLN B O 1
ATOM 12679 N N . LEU I 8 303 ? 227.172 181.191 97.330 1.00 122.59 284 LEU B N 1
ATOM 12680 C CA . LEU I 8 303 ? 225.982 181.878 97.817 1.00 122.59 284 LEU B CA 1
ATOM 12681 C C . LEU I 8 303 ? 226.368 183.004 98.770 1.00 122.59 284 LEU B C 1
ATOM 12682 O O . LEU I 8 303 ? 226.707 184.107 98.338 1.00 122.59 284 LEU B O 1
ATOM 12687 N N . VAL I 8 305 ? 226.616 183.646 101.855 1.00 121.47 286 VAL B N 1
ATOM 12688 C CA . VAL I 8 305 ? 225.957 183.031 103.000 1.00 121.47 286 VAL B CA 1
ATOM 12689 C C . VAL I 8 305 ? 226.976 182.255 103.823 1.00 121.47 286 VAL B C 1
ATOM 12690 O O . VAL I 8 305 ? 228.129 182.107 103.417 1.00 121.47 286 VAL B O 1
ATOM 12694 N N . GLU I 8 306 ? 226.536 181.759 104.974 1.00 121.50 287 GLU B N 1
ATOM 12695 C CA . GLU I 8 306 ? 227.370 181.027 105.918 1.00 121.50 287 GLU B CA 1
ATOM 12696 C C . GLU I 8 306 ? 226.819 179.612 106.088 1.00 121.50 287 GLU B C 1
ATOM 12697 O O . GLU I 8 306 ? 225.905 179.187 105.375 1.00 121.50 287 GLU B O 1
ATOM 12703 N N . SER I 8 307 ? 227.392 178.879 107.039 1.00 119.06 288 SER B N 1
ATOM 12704 C CA . SER I 8 307 ? 226.980 177.508 107.295 1.00 119.06 288 SER B CA 1
ATOM 12705 C C . SER I 8 307 ? 227.299 177.156 108.739 1.00 119.06 288 SER B C 1
ATOM 12706 O O . SER I 8 307 ? 228.284 177.638 109.304 1.00 119.06 288 SER B O 1
ATOM 12709 N N . ILE I 8 308 ? 226.451 176.314 109.326 1.00 118.11 289 ILE B N 1
ATOM 12710 C CA . ILE I 8 308 ? 226.596 175.865 110.706 1.00 118.11 289 ILE B CA 1
ATOM 12711 C C . ILE I 8 308 ? 226.423 174.355 110.739 1.00 118.11 289 ILE B C 1
ATOM 12712 O O . ILE I 8 308 ? 225.366 173.838 110.360 1.00 118.11 289 ILE B O 1
ATOM 12717 N N . LEU I 8 309 ? 227.445 173.656 111.223 1.00 124.01 290 LEU B N 1
ATOM 12718 C CA . LEU I 8 309 ? 227.439 172.202 111.321 1.00 124.01 290 LEU B CA 1
ATOM 12719 C C . LEU I 8 309 ? 226.810 171.813 112.652 1.00 124.01 290 LEU B C 1
ATOM 12720 O O . LEU I 8 309 ? 227.264 172.269 113.707 1.00 124.01 290 LEU B O 1
ATOM 12725 N N . LEU I 8 310 ? 225.778 170.969 112.604 1.00 122.43 291 LEU B N 1
ATOM 12726 C CA . LEU I 8 310 ? 225.012 170.596 113.787 1.00 122.43 291 LEU B CA 1
ATOM 12727 C C . LEU I 8 310 ? 224.958 169.081 113.905 1.00 122.43 291 LEU B C 1
ATOM 12728 O O . LEU I 8 310 ? 224.579 168.395 112.953 1.00 122.43 291 LEU B O 1
ATOM 12733 N N . ALA I 8 311 ? 225.333 168.563 115.068 1.00 122.78 292 ALA B N 1
ATOM 12734 C CA . ALA I 8 311 ? 225.203 167.138 115.320 1.00 122.78 292 ALA B CA 1
ATOM 12735 C C . ALA I 8 311 ? 223.735 166.763 115.511 1.00 122.78 292 ALA B C 1
ATOM 12736 O O . ALA I 8 311 ? 222.880 167.609 115.784 1.00 122.78 292 ALA B O 1
ATOM 12738 N N . LEU I 8 312 ? 223.449 165.475 115.352 1.00 122.76 293 LEU B N 1
ATOM 12739 C CA . LEU I 8 312 ? 222.100 164.957 115.564 1.00 122.76 293 LEU B CA 1
ATOM 12740 C C . LEU I 8 312 ? 222.138 163.439 115.718 1.00 122.76 293 LEU B C 1
ATOM 12741 O O . LEU I 8 312 ? 221.158 162.820 116.134 1.00 122.76 293 LEU B O 1
ATOM 12746 N N . GLN I 8 326 ? 217.008 167.733 132.143 1.00 114.12 307 GLN B N 1
ATOM 12747 C CA . GLN I 8 326 ? 216.523 166.951 131.011 1.00 114.12 307 GLN B CA 1
ATOM 12748 C C . GLN I 8 326 ? 215.221 167.513 130.444 1.00 114.12 307 GLN B C 1
ATOM 12749 O O . GLN I 8 326 ? 214.949 167.372 129.252 1.00 114.12 307 GLN B O 1
ATOM 12755 N N . LEU I 8 327 ? 214.418 168.143 131.297 1.00 115.75 308 LEU B N 1
ATOM 12756 C CA . LEU I 8 327 ? 213.113 168.647 130.899 1.00 115.75 308 LEU B CA 1
ATOM 12757 C C . LEU I 8 327 ? 213.270 170.022 130.253 1.00 115.75 308 LEU B C 1
ATOM 12758 O O . LEU I 8 327 ? 214.383 170.512 130.047 1.00 115.75 308 LEU B O 1
ATOM 12763 N N . HIS I 8 328 ? 212.145 170.656 129.917 1.00 112.86 309 HIS B N 1
ATOM 12764 C CA . HIS I 8 328 ? 212.133 171.917 129.189 1.00 112.86 309 HIS B CA 1
ATOM 12765 C C . HIS I 8 328 ? 211.084 172.840 129.785 1.00 112.86 309 HIS B C 1
ATOM 12766 O O . HIS I 8 328 ? 209.971 172.411 130.102 1.00 112.86 309 HIS B O 1
ATOM 12773 N N . GLN I 8 329 ? 211.457 174.112 129.934 1.00 101.34 310 GLN B N 1
ATOM 12774 C CA . GLN I 8 329 ? 210.634 175.105 130.626 1.00 101.34 310 GLN B CA 1
ATOM 12775 C C . GLN I 8 329 ? 210.823 176.450 129.930 1.00 101.34 310 GLN B C 1
ATOM 12776 O O . GLN I 8 329 ? 211.516 177.339 130.435 1.00 101.34 310 GLN B O 1
ATOM 12782 N N . PRO I 8 330 ? 210.220 176.632 128.757 1.00 96.08 311 PRO B N 1
ATOM 12783 C CA . PRO I 8 330 ? 210.563 177.774 127.904 1.00 96.08 311 PRO B CA 1
ATOM 12784 C C . PRO I 8 330 ? 209.959 179.079 128.416 1.00 96.08 311 PRO B C 1
ATOM 12785 O O . PRO I 8 330 ? 209.239 179.117 129.410 1.00 96.08 311 PRO B O 1
ATOM 12789 N N . VAL I 8 331 ? 210.273 180.159 127.703 1.00 97.34 312 VAL B N 1
ATOM 12790 C CA . VAL I 8 331 ? 209.828 181.502 128.053 1.00 97.34 312 VAL B CA 1
ATOM 12791 C C . VAL I 8 331 ? 210.058 182.422 126.862 1.00 97.34 312 VAL B C 1
ATOM 12792 O O . VAL I 8 331 ? 210.943 182.179 126.036 1.00 97.34 312 VAL B O 1
ATOM 12796 N N . MET I 8 332 ? 209.263 183.492 126.803 1.00 105.47 313 MET B N 1
ATOM 12797 C CA . MET I 8 332 ? 209.377 184.547 125.789 1.00 105.47 313 MET B CA 1
ATOM 12798 C C . MET I 8 332 ? 209.446 183.998 124.365 1.00 105.47 313 MET B C 1
ATOM 12799 O O . MET I 8 332 ? 210.388 184.255 123.614 1.00 105.47 313 MET B O 1
ATOM 12804 N N . SER I 8 333 ? 208.427 183.226 124.000 1.00 111.96 314 SER B N 1
ATOM 12805 C CA . SER I 8 333 ? 208.185 182.929 122.584 1.00 111.96 314 SER B CA 1
ATOM 12806 C C . SER I 8 333 ? 207.345 184.035 121.950 1.00 111.96 314 SER B C 1
ATOM 12807 O O . SER I 8 333 ? 207.841 184.812 121.129 1.00 111.96 314 SER B O 1
ATOM 12810 N N . SER I 8 334 ? 206.076 184.122 122.351 1.00 110.06 315 SER B N 1
ATOM 12811 C CA . SER I 8 334 ? 205.151 185.169 121.927 1.00 110.06 315 SER B CA 1
ATOM 12812 C C . SER I 8 334 ? 203.791 184.890 122.558 1.00 110.06 315 SER B C 1
ATOM 12813 O O . SER I 8 334 ? 203.623 183.881 123.251 1.00 110.06 315 SER B O 1
ATOM 12816 N N . LEU I 8 335 ? 202.821 185.780 122.328 1.00 104.16 316 LEU B N 1
ATOM 12817 C CA . LEU I 8 335 ? 201.537 185.699 123.020 1.00 104.16 316 LEU B CA 1
ATOM 12818 C C . LEU I 8 335 ? 200.809 184.388 122.746 1.00 104.16 316 LEU B C 1
ATOM 12819 O O . LEU I 8 335 ? 200.109 183.870 123.623 1.00 104.16 316 LEU B O 1
ATOM 12824 N N . GLU I 8 336 ? 200.955 183.834 121.542 1.00 107.10 317 GLU B N 1
ATOM 12825 C CA . GLU I 8 336 ? 200.039 182.792 121.093 1.00 107.10 317 GLU B CA 1
ATOM 12826 C C . GLU I 8 336 ? 200.516 181.382 121.425 1.00 107.10 317 GLU B C 1
ATOM 12827 O O . GLU I 8 336 ? 199.683 180.484 121.590 1.00 107.10 317 GLU B O 1
ATOM 12833 N N . GLU I 8 337 ? 201.826 181.157 121.526 1.00 108.36 318 GLU B N 1
ATOM 12834 C CA . GLU I 8 337 ? 202.313 179.802 121.773 1.00 108.36 318 GLU B CA 1
ATOM 12835 C C . GLU I 8 337 ? 202.089 179.376 123.216 1.00 108.36 318 GLU B C 1
ATOM 12836 O O . GLU I 8 337 ? 201.920 178.182 123.488 1.00 108.36 318 GLU B O 1
ATOM 12842 N N . ILE I 8 338 ? 202.107 180.325 124.153 1.00 101.77 319 ILE B N 1
ATOM 12843 C CA . ILE I 8 338 ? 201.940 179.973 125.558 1.00 101.77 319 ILE B CA 1
ATOM 12844 C C . ILE I 8 338 ? 200.547 179.409 125.807 1.00 101.77 319 ILE B C 1
ATOM 12845 O O . ILE I 8 338 ? 200.365 178.546 126.676 1.00 101.77 319 ILE B O 1
ATOM 12850 N N . LEU I 8 339 ? 199.545 179.878 125.061 1.00 100.70 320 LEU B N 1
ATOM 12851 C CA . LEU I 8 339 ? 198.203 179.322 125.195 1.00 100.70 320 LEU B CA 1
ATOM 12852 C C . LEU I 8 339 ? 198.196 177.840 124.851 1.00 100.70 320 LEU B C 1
ATOM 12853 O O . LEU I 8 339 ? 197.591 177.029 125.559 1.00 100.70 320 LEU B O 1
ATOM 12858 N N . PHE I 8 340 ? 198.875 177.467 123.765 1.00 100.31 321 PHE B N 1
ATOM 12859 C CA . PHE I 8 340 ? 199.002 176.055 123.427 1.00 100.31 321 PHE B CA 1
ATOM 12860 C C . PHE I 8 340 ? 199.812 175.313 124.482 1.00 100.31 321 PHE B C 1
ATOM 12861 O O . PHE I 8 340 ? 199.511 174.160 124.811 1.00 100.31 321 PHE B O 1
ATOM 12869 N N . PHE I 8 341 ? 200.854 175.959 125.009 1.00 103.23 322 PHE B N 1
ATOM 12870 C CA . PHE I 8 341 ? 201.679 175.335 126.039 1.00 103.23 322 PHE B CA 1
ATOM 12871 C C . PHE I 8 341 ? 200.855 174.992 127.273 1.00 103.23 322 PHE B C 1
ATOM 12872 O O . PHE I 8 341 ? 201.101 173.975 127.932 1.00 103.23 322 PHE B O 1
ATOM 12880 N N . LEU I 8 342 ? 199.875 175.831 127.602 1.00 102.63 323 LEU B N 1
ATOM 12881 C CA . LEU I 8 342 ? 199.088 175.624 128.812 1.00 102.63 323 LEU B CA 1
ATOM 12882 C C . LEU I 8 342 ? 198.098 174.468 128.704 1.00 102.63 323 LEU B C 1
ATOM 12883 O O . LEU I 8 342 ? 197.444 174.153 129.704 1.00 102.63 323 LEU B O 1
ATOM 12888 N N . GLN I 8 343 ? 197.973 173.827 127.537 1.00 105.96 324 GLN B N 1
ATOM 12889 C CA . GLN I 8 343 ? 197.055 172.709 127.344 1.00 105.96 324 GLN B CA 1
ATOM 12890 C C . GLN I 8 343 ? 197.747 171.356 127.470 1.00 105.96 324 GLN B C 1
ATOM 12891 O O . GLN I 8 343 ? 197.377 170.408 126.766 1.00 105.96 324 GLN B O 1
ATOM 12897 N N . ALA I 8 344 ? 198.742 171.242 128.344 1.00 101.44 325 ALA B N 1
ATOM 12898 C CA . ALA I 8 344 ? 199.430 169.974 128.561 1.00 101.44 325 ALA B CA 1
ATOM 12899 C C . ALA I 8 344 ? 200.137 169.974 129.912 1.00 101.44 325 ALA B C 1
ATOM 12900 O O . ALA I 8 344 ? 201.166 169.322 130.084 1.00 101.44 325 ALA B O 1
ATOM 12902 N N . THR I 8 348 ? 208.266 167.608 128.044 1.00 121.24 329 THR B N 1
ATOM 12903 C CA . THR I 8 348 ? 209.025 166.562 127.369 1.00 121.24 329 THR B CA 1
ATOM 12904 C C . THR I 8 348 ? 210.478 166.558 127.839 1.00 121.24 329 THR B C 1
ATOM 12905 O O . THR I 8 348 ? 210.848 167.328 128.725 1.00 121.24 329 THR B O 1
ATOM 12909 N N . THR I 8 349 ? 211.291 165.690 127.235 1.00 119.92 330 THR B N 1
ATOM 12910 C CA . THR I 8 349 ? 212.657 165.443 127.679 1.00 119.92 330 THR B CA 1
ATOM 12911 C C . THR I 8 349 ? 213.590 165.427 126.475 1.00 119.92 330 THR B C 1
ATOM 12912 O O . THR I 8 349 ? 213.158 165.307 125.325 1.00 119.92 330 THR B O 1
ATOM 12916 N N . LEU I 8 350 ? 214.886 165.555 126.753 1.00 113.95 331 LEU B N 1
ATOM 12917 C CA . LEU I 8 350 ? 215.907 165.522 125.714 1.00 113.95 331 LEU B CA 1
ATOM 12918 C C . LEU I 8 350 ? 217.253 165.231 126.361 1.00 113.95 331 LEU B C 1
ATOM 12919 O O . LEU I 8 350 ? 217.417 165.353 127.578 1.00 113.95 331 LEU B O 1
ATOM 12924 N N . SER I 8 351 ? 218.216 164.845 125.528 1.00 109.57 332 SER B N 1
ATOM 12925 C CA . SER I 8 351 ? 219.514 164.402 126.017 1.00 109.57 332 SER B CA 1
ATOM 12926 C C . SER I 8 351 ? 220.396 165.589 126.378 1.00 109.57 332 SER B C 1
ATOM 12927 O O . SER I 8 351 ? 220.448 166.587 125.656 1.00 109.57 332 SER B O 1
ATOM 12930 N N . LEU I 8 352 ? 221.110 165.459 127.500 1.00 108.75 333 LEU B N 1
ATOM 12931 C CA . LEU I 8 352 ? 221.931 166.555 128.005 1.00 108.75 333 LEU B CA 1
ATOM 12932 C C . LEU I 8 352 ? 223.026 166.942 127.016 1.00 108.75 333 LEU B C 1
ATOM 12933 O O . LEU I 8 352 ? 223.284 168.134 126.795 1.00 108.75 333 LEU B O 1
ATOM 12938 N N . ALA I 8 353 ? 223.685 165.950 126.413 1.00 111.52 334 ALA B N 1
ATOM 12939 C CA . ALA I 8 353 ? 224.727 166.243 125.434 1.00 111.52 334 ALA B CA 1
ATOM 12940 C C . ALA I 8 353 ? 224.158 166.994 124.239 1.00 111.52 334 ALA B C 1
ATOM 12941 O O . ALA I 8 353 ? 224.799 167.907 123.704 1.00 111.52 334 ALA B O 1
ATOM 12943 N N . LEU I 8 354 ? 222.956 166.617 123.802 1.00 111.99 335 LEU B N 1
ATOM 12944 C CA . LEU I 8 354 ? 222.308 167.334 122.711 1.00 111.99 335 LEU B CA 1
ATOM 12945 C C . LEU I 8 354 ? 222.034 168.780 123.101 1.00 111.99 335 LEU B C 1
ATOM 12946 O O . LEU I 8 354 ? 222.209 169.696 122.288 1.00 111.99 335 LEU B O 1
ATOM 12951 N N . ILE I 8 355 ? 221.611 169.002 124.347 1.00 111.63 336 ILE B N 1
ATOM 12952 C CA . ILE I 8 355 ? 221.382 170.360 124.834 1.00 111.63 336 ILE B CA 1
ATOM 12953 C C . ILE I 8 355 ? 222.671 171.171 124.773 1.00 111.63 336 ILE B C 1
ATOM 12954 O O . ILE I 8 355 ? 222.680 172.321 124.316 1.00 111.63 336 ILE B O 1
ATOM 12959 N N . ASN I 8 356 ? 223.779 170.586 125.233 1.00 111.06 337 ASN B N 1
ATOM 12960 C CA . ASN I 8 356 ? 225.050 171.305 125.195 1.00 111.06 337 ASN B CA 1
ATOM 12961 C C . ASN I 8 356 ? 225.478 171.607 123.764 1.00 111.06 337 ASN B C 1
ATOM 12962 O O . ASN I 8 356 ? 225.972 172.703 123.476 1.00 111.06 337 ASN B O 1
ATOM 12967 N N . SER I 8 357 ? 225.314 170.642 122.858 1.00 111.45 338 SER B N 1
ATOM 12968 C CA . SER I 8 357 ? 225.694 170.866 121.466 1.00 111.45 338 SER B CA 1
ATOM 12969 C C . SER I 8 357 ? 224.865 171.985 120.847 1.00 111.45 338 SER B C 1
ATOM 12970 O O . SER I 8 357 ? 225.397 172.846 120.129 1.00 111.45 338 SER B O 1
ATOM 12973 N N . ILE I 8 358 ? 223.558 171.987 121.121 1.00 110.79 339 ILE B N 1
ATOM 12974 C CA . ILE I 8 358 ? 222.693 173.055 120.632 1.00 110.79 339 ILE B CA 1
ATOM 12975 C C . ILE I 8 358 ? 223.147 174.397 121.189 1.00 110.79 339 ILE B C 1
ATOM 12976 O O . ILE I 8 358 ? 223.201 175.399 120.469 1.00 110.79 339 ILE B O 1
ATOM 12981 N N . TYR I 8 359 ? 223.471 174.441 122.481 1.00 110.19 340 TYR B N 1
ATOM 12982 C CA . TYR I 8 359 ? 223.888 175.703 123.080 1.00 110.19 340 TYR B CA 1
ATOM 12983 C C . TYR I 8 359 ? 225.184 176.205 122.456 1.00 110.19 340 TYR B C 1
ATOM 12984 O O . TYR I 8 359 ? 225.327 177.402 122.186 1.00 110.19 340 TYR B O 1
ATOM 12993 N N . ASP I 8 360 ? 226.130 175.301 122.201 1.00 116.47 341 ASP B N 1
ATOM 12994 C CA . ASP I 8 360 ? 227.397 175.712 121.603 1.00 116.47 341 ASP B CA 1
ATOM 12995 C C . ASP I 8 360 ? 227.205 176.236 120.184 1.00 116.47 341 ASP B C 1
ATOM 12996 O O . ASP I 8 360 ? 227.796 177.259 119.811 1.00 116.47 341 ASP B O 1
ATOM 13001 N N . MET I 8 361 ? 226.402 175.549 119.367 1.00 114.77 342 MET B N 1
ATOM 13002 C CA . MET I 8 361 ? 226.204 176.038 118.004 1.00 114.77 342 MET B CA 1
ATOM 13003 C C . MET I 8 361 ? 225.435 177.356 117.996 1.00 114.77 342 MET B C 1
ATOM 13004 O O . MET I 8 361 ? 225.729 178.243 117.183 1.00 114.77 342 MET B O 1
ATOM 13009 N N . LEU I 8 362 ? 224.457 177.516 118.895 1.00 110.93 343 LEU B N 1
ATOM 13010 C CA . LEU I 8 362 ? 223.800 178.814 119.029 1.00 110.93 343 LEU B CA 1
ATOM 13011 C C . LEU I 8 362 ? 224.789 179.895 119.441 1.00 110.93 343 LEU B C 1
ATOM 13012 O O . LEU I 8 362 ? 224.693 181.035 118.976 1.00 110.93 343 LEU B O 1
ATOM 13017 N N . ASP I 8 363 ? 225.724 179.571 120.335 1.00 109.68 344 ASP B N 1
ATOM 13018 C CA . ASP I 8 363 ? 226.723 180.555 120.738 1.00 109.68 344 ASP B CA 1
ATOM 13019 C C . ASP I 8 363 ? 227.592 180.963 119.556 1.00 109.68 344 ASP B C 1
ATOM 13020 O O . ASP I 8 363 ? 227.876 182.152 119.362 1.00 109.68 344 ASP B O 1
ATOM 13025 N N . TYR I 8 364 ? 228.021 179.988 118.752 1.00 108.02 345 TYR B N 1
ATOM 13026 C CA . TYR I 8 364 ? 228.817 180.316 117.574 1.00 108.02 345 TYR B CA 1
ATOM 13027 C C . TYR I 8 364 ? 228.028 181.202 116.619 1.00 108.02 345 TYR B C 1
ATOM 13028 O O . TYR I 8 364 ? 228.546 182.207 116.119 1.00 108.02 345 TYR B O 1
ATOM 13037 N N . LEU I 8 365 ? 226.757 180.864 116.392 1.00 111.82 346 LEU B N 1
ATOM 13038 C CA . LEU I 8 365 ? 225.899 181.674 115.531 1.00 111.82 346 LEU B CA 1
ATOM 13039 C C . LEU I 8 365 ? 225.774 183.098 116.059 1.00 111.82 346 LEU B C 1
ATOM 13040 O O . LEU I 8 365 ? 225.980 184.070 115.324 1.00 111.82 346 LEU B O 1
ATOM 13045 N N . VAL I 8 366 ? 225.428 183.241 117.336 1.00 109.26 347 VAL B N 1
ATOM 13046 C CA . VAL I 8 366 ? 225.067 184.550 117.863 1.00 109.26 347 VAL B CA 1
ATOM 13047 C C . VAL I 8 366 ? 226.292 185.453 117.973 1.00 109.26 347 VAL B C 1
ATOM 13048 O O . VAL I 8 366 ? 226.212 186.651 117.677 1.00 109.26 347 VAL B O 1
ATOM 13052 N N . TYR I 8 367 ? 227.447 184.902 118.367 1.00 109.62 348 TYR B N 1
ATOM 13053 C CA . TYR I 8 367 ? 228.619 185.723 118.645 1.00 109.62 348 TYR B CA 1
ATOM 13054 C C . TYR I 8 367 ? 229.600 185.830 117.486 1.00 109.62 348 TYR B C 1
ATOM 13055 O O . TYR I 8 367 ? 230.422 186.753 117.492 1.00 109.62 348 TYR B O 1
ATOM 13064 N N . ASP I 8 368 ? 229.541 184.928 116.497 1.00 110.47 349 ASP B N 1
ATOM 13065 C CA . ASP I 8 368 ? 230.479 184.942 115.382 1.00 110.47 349 ASP B CA 1
ATOM 13066 C C . ASP I 8 368 ? 229.818 185.004 114.013 1.00 110.47 349 ASP B C 1
ATOM 13067 O O . ASP I 8 368 ? 230.537 185.091 113.012 1.00 110.47 349 ASP B O 1
ATOM 13072 N N . LEU I 8 369 ? 228.487 184.968 113.935 1.00 113.61 350 LEU B N 1
ATOM 13073 C CA . LEU I 8 369 ? 227.762 185.175 112.685 1.00 113.61 350 LEU B CA 1
ATOM 13074 C C . LEU I 8 369 ? 226.747 186.303 112.756 1.00 113.61 350 LEU B C 1
ATOM 13075 O O . LEU I 8 369 ? 226.607 187.049 111.785 1.00 113.61 350 LEU B O 1
ATOM 13080 N N . MET I 8 370 ? 226.043 186.463 113.879 1.00 110.75 351 MET B N 1
ATOM 13081 C CA . MET I 8 370 ? 224.969 187.449 113.965 1.00 110.75 351 MET B CA 1
ATOM 13082 C C . MET I 8 370 ? 225.496 188.775 114.513 1.00 110.75 351 MET B C 1
ATOM 13083 O O . MET I 8 370 ? 225.358 189.818 113.869 1.00 110.75 351 MET B O 1
ATOM 13088 N N . ILE I 8 371 ? 226.092 188.736 115.713 1.00 108.94 352 ILE B N 1
ATOM 13089 C CA . ILE I 8 371 ? 226.590 189.973 116.326 1.00 108.94 352 ILE B CA 1
ATOM 13090 C C . ILE I 8 371 ? 227.636 190.655 115.465 1.00 108.94 352 ILE B C 1
ATOM 13091 O O . ILE I 8 371 ? 227.600 191.891 115.352 1.00 108.94 352 ILE B O 1
ATOM 13096 N N . PRO I 8 372 ? 228.611 189.962 114.867 1.00 110.10 353 PRO B N 1
ATOM 13097 C CA . PRO I 8 372 ? 229.480 190.654 113.901 1.00 110.10 353 PRO B CA 1
ATOM 13098 C C . PRO I 8 372 ? 228.714 191.273 112.745 1.00 110.10 353 PRO B C 1
ATOM 13099 O O . PRO I 8 372 ? 229.046 192.384 112.315 1.00 110.10 353 PRO B O 1
ATOM 13103 N N . PHE I 8 373 ? 227.685 190.593 112.236 1.00 111.55 354 PHE B N 1
ATOM 13104 C CA . PHE I 8 373 ? 226.886 191.178 111.165 1.00 111.55 354 PHE B CA 1
ATOM 13105 C C . PHE I 8 373 ? 226.132 192.406 111.659 1.00 111.55 354 PHE B C 1
ATOM 13106 O O . PHE I 8 373 ? 226.050 193.418 110.951 1.00 111.55 354 PHE B O 1
ATOM 13114 N N . MET I 8 374 ? 225.573 192.324 112.869 1.00 110.07 355 MET B N 1
ATOM 13115 C CA . MET I 8 374 ? 224.995 193.490 113.527 1.00 110.07 355 MET B CA 1
ATOM 13116 C C . MET I 8 374 ? 225.965 194.661 113.543 1.00 110.07 355 MET B C 1
ATOM 13117 O O . MET I 8 374 ? 225.601 195.792 113.208 1.00 110.07 355 MET B O 1
ATOM 13122 N N . LYS I 8 375 ? 227.206 194.408 113.954 1.00 110.45 356 LYS B N 1
ATOM 13123 C CA . LYS I 8 375 ? 228.154 195.498 114.151 1.00 110.45 356 LYS B CA 1
ATOM 13124 C C . LYS I 8 375 ? 228.602 196.089 112.818 1.00 110.45 356 LYS B C 1
ATOM 13125 O O . LYS I 8 375 ? 228.759 197.311 112.697 1.00 110.45 356 LYS B O 1
ATOM 13131 N N . ARG I 8 376 ? 228.799 195.243 111.801 1.00 111.11 357 ARG B N 1
ATOM 13132 C CA . ARG I 8 376 ? 229.052 195.755 110.455 1.00 111.11 357 ARG B CA 1
ATOM 13133 C C . ARG I 8 376 ? 227.903 196.636 109.982 1.00 111.11 357 ARG B C 1
ATOM 13134 O O . ARG I 8 376 ? 228.122 197.723 109.425 1.00 111.11 357 ARG B O 1
ATOM 13142 N N . LYS I 8 377 ? 226.667 196.174 110.190 1.00 114.33 358 LYS B N 1
ATOM 13143 C CA . LYS I 8 377 ? 225.506 196.947 109.770 1.00 114.33 358 LYS B CA 1
ATOM 13144 C C . LYS I 8 377 ? 225.468 198.293 110.474 1.00 114.33 358 LYS B C 1
ATOM 13145 O O . LYS I 8 377 ? 225.241 199.329 109.841 1.00 114.33 358 LYS B O 1
ATOM 13151 N N . VAL I 8 378 ? 225.699 198.293 111.788 1.00 117.35 359 VAL B N 1
ATOM 13152 C CA . VAL I 8 378 ? 225.678 199.532 112.558 1.00 117.35 359 VAL B CA 1
ATOM 13153 C C . VAL I 8 378 ? 226.766 200.474 112.069 1.00 117.35 359 VAL B C 1
ATOM 13154 O O . VAL I 8 378 ? 226.570 201.694 112.010 1.00 117.35 359 VAL B O 1
ATOM 13158 N N . SER I 8 379 ? 227.935 199.926 111.730 1.00 118.90 360 SER B N 1
ATOM 13159 C CA . SER I 8 379 ? 229.001 200.751 111.174 1.00 118.90 360 SER B CA 1
ATOM 13160 C C . SER I 8 379 ? 228.536 201.441 109.900 1.00 118.90 360 SER B C 1
ATOM 13161 O O . SER I 8 379 ? 228.692 202.659 109.745 1.00 118.90 360 SER B O 1
ATOM 13164 N N . PHE I 8 380 ? 227.930 200.675 108.989 1.00 119.77 361 PHE B N 1
ATOM 13165 C CA . PHE I 8 380 ? 227.455 201.263 107.739 1.00 119.77 361 PHE B CA 1
ATOM 13166 C C . PHE I 8 380 ? 226.383 202.318 107.994 1.00 119.77 361 PHE B C 1
ATOM 13167 O O . PHE I 8 380 ? 226.413 203.403 107.393 1.00 119.77 361 PHE B O 1
ATOM 13175 N N . TRP I 8 381 ? 225.434 202.020 108.887 1.00 120.45 362 TRP B N 1
ATOM 13176 C CA . TRP I 8 381 ? 224.372 202.974 109.192 1.00 120.45 362 TRP B CA 1
ATOM 13177 C C . TRP I 8 381 ? 224.961 204.275 109.714 1.00 120.45 362 TRP B C 1
ATOM 13178 O O . TRP I 8 381 ? 224.755 205.345 109.133 1.00 120.45 362 TRP B O 1
ATOM 13189 N N . GLU I 8 382 ? 225.726 204.189 110.807 1.00 124.56 363 GLU B N 1
ATOM 13190 C CA . GLU I 8 382 ? 226.273 205.385 111.436 1.00 124.56 363 GLU B CA 1
ATOM 13191 C C . GLU I 8 382 ? 227.154 206.165 110.471 1.00 124.56 363 GLU B C 1
ATOM 13192 O O . GLU I 8 382 ? 227.185 207.400 110.523 1.00 124.56 363 GLU B O 1
ATOM 13198 N N . GLU I 8 383 ? 227.861 205.474 109.573 1.00 125.97 364 GLU B N 1
ATOM 13199 C CA . GLU I 8 383 ? 228.604 206.192 108.547 1.00 125.97 364 GLU B CA 1
ATOM 13200 C C . GLU I 8 383 ? 227.668 206.933 107.603 1.00 125.97 364 GLU B C 1
ATOM 13201 O O . GLU I 8 383 ? 228.007 208.021 107.124 1.00 125.97 364 GLU B O 1
ATOM 13207 N N . THR I 8 384 ? 226.482 206.374 107.338 1.00 122.65 365 THR B N 1
ATOM 13208 C CA . THR I 8 384 ? 225.544 206.947 106.377 1.00 122.65 365 THR B CA 1
ATOM 13209 C C . THR I 8 384 ? 224.458 207.805 107.034 1.00 122.65 365 THR B C 1
ATOM 13210 O O . THR I 8 384 ? 223.341 207.882 106.505 1.00 122.65 365 THR B O 1
ATOM 13214 N N . ILE I 8 385 ? 224.750 208.448 108.170 1.00 121.85 366 ILE B N 1
ATOM 13215 C CA . ILE I 8 385 ? 223.738 209.181 108.933 1.00 121.85 366 ILE B CA 1
ATOM 13216 C C . ILE I 8 385 ? 224.216 210.570 109.366 1.00 121.85 366 ILE B C 1
ATOM 13217 O O . ILE I 8 385 ? 223.398 211.410 109.760 1.00 121.85 366 ILE B O 1
ATOM 13222 N N . LEU I 8 386 ? 225.518 210.845 109.251 1.00 116.04 367 LEU B N 1
ATOM 13223 C CA . LEU I 8 386 ? 226.113 212.095 109.757 1.00 116.04 367 LEU B CA 1
ATOM 13224 C C . LEU I 8 386 ? 225.396 213.364 109.294 1.00 116.04 367 LEU B C 1
ATOM 13225 O O . LEU I 8 386 ? 224.680 213.355 108.294 1.00 116.04 367 LEU B O 1
ATOM 13230 N N . ALA I 8 428 ? 203.350 203.893 105.480 1.00 112.15 409 ALA B N 1
ATOM 13231 C CA . ALA I 8 428 ? 204.585 203.298 105.976 1.00 112.15 409 ALA B CA 1
ATOM 13232 C C . ALA I 8 428 ? 205.758 203.668 105.072 1.00 112.15 409 ALA B C 1
ATOM 13233 O O . ALA I 8 428 ? 205.575 203.907 103.878 1.00 112.15 409 ALA B O 1
ATOM 13235 N N . SER I 8 429 ? 206.956 203.716 105.654 1.00 116.55 410 SER B N 1
ATOM 13236 C CA . SER I 8 429 ? 208.188 204.025 104.944 1.00 116.55 410 SER B CA 1
ATOM 13237 C C . SER I 8 429 ? 209.133 202.832 105.019 1.00 116.55 410 SER B C 1
ATOM 13238 O O . SER I 8 429 ? 209.026 201.989 105.914 1.00 116.55 410 SER B O 1
ATOM 13241 N N . SER I 8 430 ? 210.016 202.623 104.028 1.00 117.18 411 SER B N 1
ATOM 13242 C CA . SER I 8 430 ? 210.904 201.416 103.968 1.00 117.18 411 SER B CA 1
ATOM 13243 C C . SER I 8 430 ? 212.399 201.706 103.792 1.00 117.18 411 SER B C 1
ATOM 13244 O O . SER I 8 430 ? 213.184 200.771 103.973 1.00 117.18 411 SER B O 1
ATOM 13247 N N . SER I 8 431 ? 212.793 202.927 103.460 1.00 120.20 412 SER B N 1
ATOM 13248 C CA . SER I 8 431 ? 214.209 203.315 103.256 1.00 120.20 412 SER B CA 1
ATOM 13249 C C . SER I 8 431 ? 214.308 204.833 103.405 1.00 120.20 412 SER B C 1
ATOM 13250 O O . SER I 8 431 ? 213.243 205.438 103.603 1.00 120.20 412 SER B O 1
ATOM 13253 N N . SER I 8 432 ? 215.511 205.409 103.361 1.00 125.61 413 SER B N 1
ATOM 13254 C CA . SER I 8 432 ? 215.764 206.875 103.448 1.00 125.61 413 SER B CA 1
ATOM 13255 C C . SER I 8 432 ? 215.695 207.388 104.889 1.00 125.61 413 SER B C 1
ATOM 13256 O O . SER I 8 432 ? 216.624 208.109 105.290 1.00 125.61 413 SER B O 1
ATOM 13259 N N . GLU I 8 433 ? 214.613 207.118 105.606 1.00 124.71 414 GLU B N 1
ATOM 13260 C CA . GLU I 8 433 ? 214.489 207.488 107.041 1.00 124.71 414 GLU B CA 1
ATOM 13261 C C . GLU I 8 433 ? 214.346 206.201 107.847 1.00 124.71 414 GLU B C 1
ATOM 13262 O O . GLU I 8 433 ? 214.318 206.298 109.070 1.00 124.71 414 GLU B O 1
ATOM 13268 N N . PHE I 8 434 ? 214.273 205.027 107.212 1.00 122.56 415 PHE B N 1
ATOM 13269 C CA . PHE I 8 434 ? 214.299 203.794 107.982 1.00 122.56 415 PHE B CA 1
ATOM 13270 C C . PHE I 8 434 ? 215.689 203.519 108.551 1.00 122.56 415 PHE B C 1
ATOM 13271 O O . PHE I 8 434 ? 215.819 202.760 109.525 1.00 122.56 415 PHE B O 1
ATOM 13279 N N . LEU I 8 435 ? 216.715 204.180 108.002 1.00 126.62 416 LEU B N 1
ATOM 13280 C CA . LEU I 8 435 ? 218.097 203.917 108.383 1.00 126.62 416 LEU B CA 1
ATOM 13281 C C . LEU I 8 435 ? 218.325 204.220 109.857 1.00 126.62 416 LEU B C 1
ATOM 13282 O O . LEU I 8 435 ? 218.669 203.330 110.640 1.00 126.62 416 LEU B O 1
ATOM 13287 N N . MET I 8 436 ? 218.144 205.484 110.251 1.00 124.59 417 MET B N 1
ATOM 13288 C CA . MET I 8 436 ? 218.505 205.883 111.607 1.00 124.59 417 MET B CA 1
ATOM 13289 C C . MET I 8 436 ? 217.588 205.246 112.643 1.00 124.59 417 MET B C 1
ATOM 13290 O O . MET I 8 436 ? 218.039 204.915 113.746 1.00 124.59 417 MET B O 1
ATOM 13295 N N . ARG I 8 437 ? 216.302 205.069 112.328 1.00 124.74 418 ARG B N 1
ATOM 13296 C CA . ARG I 8 437 ? 215.428 204.440 113.311 1.00 124.74 418 ARG B CA 1
ATOM 13297 C C . ARG I 8 437 ? 215.823 202.984 113.535 1.00 124.74 418 ARG B C 1
ATOM 13298 O O . ARG I 8 437 ? 215.867 202.520 114.679 1.00 124.74 418 ARG B O 1
ATOM 13306 N N . LYS I 8 438 ? 216.146 202.243 112.465 1.00 119.54 419 LYS B N 1
ATOM 13307 C CA . LYS I 8 438 ? 216.603 200.876 112.708 1.00 119.54 419 LYS B CA 1
ATOM 13308 C C . LYS I 8 438 ? 217.976 200.852 113.366 1.00 119.54 419 LYS B C 1
ATOM 13309 O O . LYS I 8 438 ? 218.279 199.923 114.123 1.00 119.54 419 LYS B O 1
ATOM 13315 N N . LEU I 8 439 ? 218.818 201.848 113.089 1.00 119.54 420 LEU B N 1
ATOM 13316 C CA . LEU I 8 439 ? 220.104 201.936 113.769 1.00 119.54 420 LEU B CA 1
ATOM 13317 C C . LEU I 8 439 ? 219.901 202.087 115.269 1.00 119.54 420 LEU B C 1
ATOM 13318 O O . LEU I 8 439 ? 220.545 201.403 116.069 1.00 119.54 420 LEU B O 1
ATOM 13323 N N . ALA I 8 440 ? 218.993 202.978 115.664 1.00 116.85 421 ALA B N 1
ATOM 13324 C CA . ALA I 8 440 ? 218.661 203.131 117.075 1.00 116.85 421 ALA B CA 1
ATOM 13325 C C . ALA I 8 440 ? 218.072 201.848 117.644 1.00 116.85 421 ALA B C 1
ATOM 13326 O O . ALA I 8 440 ? 218.382 201.459 118.777 1.00 116.85 421 ALA B O 1
ATOM 13328 N N . ASP I 8 441 ? 217.210 201.183 116.873 1.00 117.07 422 ASP B N 1
ATOM 13329 C CA . ASP I 8 441 ? 216.575 199.964 117.357 1.00 117.07 422 ASP B CA 1
ATOM 13330 C C . ASP I 8 441 ? 217.608 198.883 117.635 1.00 117.07 422 ASP B C 1
ATOM 13331 O O . ASP I 8 441 ? 217.546 198.205 118.666 1.00 117.07 422 ASP B O 1
ATOM 13336 N N . TRP I 8 442 ? 218.578 198.718 116.737 1.00 112.57 423 TRP B N 1
ATOM 13337 C CA . TRP I 8 442 ? 219.597 197.702 116.965 1.00 112.57 423 TRP B CA 1
ATOM 13338 C C . TRP I 8 442 ? 220.636 198.154 117.985 1.00 112.57 423 TRP B C 1
ATOM 13339 O O . TRP I 8 442 ? 221.258 197.311 118.637 1.00 112.57 423 TRP B O 1
ATOM 13350 N N . SER I 8 443 ? 220.833 199.462 118.156 1.00 114.66 424 SER B N 1
ATOM 13351 C CA . SER I 8 443 ? 221.643 199.936 119.272 1.00 114.66 424 SER B CA 1
ATOM 13352 C C . SER I 8 443 ? 221.005 199.547 120.598 1.00 114.66 424 SER B C 1
ATOM 13353 O O . SER I 8 443 ? 221.699 199.141 121.538 1.00 114.66 424 SER B O 1
ATOM 13356 N N . MET I 8 444 ? 219.680 199.669 120.690 1.00 114.81 425 MET B N 1
ATOM 13357 C CA . MET I 8 444 ? 218.965 199.146 121.849 1.00 114.81 425 MET B CA 1
ATOM 13358 C C . MET I 8 444 ? 219.111 197.633 121.936 1.00 114.81 425 MET B C 1
ATOM 13359 O O . MET I 8 444 ? 219.246 197.074 123.031 1.00 114.81 425 MET B O 1
ATOM 13364 N N . MET I 8 445 ? 219.079 196.956 120.788 1.00 107.46 426 MET B N 1
ATOM 13365 C CA . MET I 8 445 ? 219.087 195.498 120.769 1.00 107.46 426 MET B CA 1
ATOM 13366 C C . MET I 8 445 ? 220.381 194.942 121.350 1.00 107.46 426 MET B C 1
ATOM 13367 O O . MET I 8 445 ? 220.379 193.859 121.947 1.00 107.46 426 MET B O 1
ATOM 13372 N N . LEU I 8 446 ? 221.489 195.670 121.187 1.00 108.22 427 LEU B N 1
ATOM 13373 C CA . LEU I 8 446 ? 222.822 195.219 121.571 1.00 108.22 427 LEU B CA 1
ATOM 13374 C C . LEU I 8 446 ? 223.311 195.877 122.859 1.00 108.22 427 LEU B C 1
ATOM 13375 O O . LEU I 8 446 ? 224.493 195.769 123.196 1.00 108.22 427 LEU B O 1
ATOM 13380 N N . SER I 8 447 ? 222.424 196.555 123.587 1.00 107.98 428 SER B N 1
ATOM 13381 C CA . SER I 8 447 ? 222.727 197.278 124.817 1.00 107.98 428 SER B CA 1
ATOM 13382 C C . SER I 8 447 ? 223.620 198.492 124.592 1.00 107.98 428 SER B C 1
ATOM 13383 O O . SER I 8 447 ? 224.218 198.993 125.551 1.00 107.98 428 SER B O 1
ATOM 13386 N N . ASP I 8 448 ? 223.726 198.985 123.356 1.00 109.15 429 ASP B N 1
ATOM 13387 C CA . ASP I 8 448 ? 224.509 200.183 123.048 1.00 109.15 429 ASP B CA 1
ATOM 13388 C C . ASP I 8 448 ? 223.576 201.383 123.193 1.00 109.15 429 ASP B C 1
ATOM 13389 O O . ASP I 8 448 ? 223.099 201.973 122.222 1.00 109.15 429 ASP B O 1
ATOM 13394 N N . PHE I 8 449 ? 223.321 201.747 124.450 1.00 107.92 430 PHE B N 1
ATOM 13395 C CA . PHE I 8 449 ? 222.175 202.594 124.767 1.00 107.92 430 PHE B CA 1
ATOM 13396 C C . PHE I 8 449 ? 222.384 204.036 124.318 1.00 107.92 430 PHE B C 1
ATOM 13397 O O . PHE I 8 449 ? 221.481 204.649 123.737 1.00 107.92 430 PHE B O 1
ATOM 13405 N N . LYS I 8 450 ? 223.557 204.604 124.607 1.00 108.46 431 LYS B N 1
ATOM 13406 C CA . LYS I 8 450 ? 223.747 206.042 124.428 1.00 108.46 431 LYS B CA 1
ATOM 13407 C C . LYS I 8 450 ? 223.653 206.440 122.960 1.00 108.46 431 LYS B C 1
ATOM 13408 O O . LYS I 8 450 ? 223.078 207.486 122.627 1.00 108.46 431 LYS B O 1
ATOM 13414 N N . THR I 8 451 ? 224.216 205.626 122.066 1.00 109.28 432 THR B N 1
ATOM 13415 C CA . THR I 8 451 ? 224.068 205.903 120.642 1.00 109.28 432 THR B CA 1
ATOM 13416 C C . THR I 8 451 ? 222.606 205.829 120.231 1.00 109.28 432 THR B C 1
ATOM 13417 O O . THR I 8 451 ? 222.147 206.608 119.386 1.00 109.28 432 THR B O 1
ATOM 13421 N N . ALA I 8 452 ? 221.861 204.891 120.819 1.00 111.94 433 ALA B N 1
ATOM 13422 C CA . ALA I 8 452 ? 220.429 204.807 120.560 1.00 111.94 433 ALA B CA 1
ATOM 13423 C C . ALA I 8 452 ? 219.736 206.101 120.954 1.00 111.94 433 ALA B C 1
ATOM 13424 O O . ALA I 8 452 ? 218.917 206.637 120.200 1.00 111.94 433 ALA B O 1
ATOM 13426 N N . TYR I 8 453 ? 220.058 206.616 122.142 1.00 111.88 434 TYR B N 1
ATOM 13427 C CA . TYR I 8 453 ? 219.439 207.851 122.607 1.00 111.88 434 TYR B CA 1
ATOM 13428 C C . TYR I 8 453 ? 219.786 209.006 121.680 1.00 111.88 434 TYR B C 1
ATOM 13429 O O . TYR I 8 453 ? 218.922 209.827 121.353 1.00 111.88 434 TYR B O 1
ATOM 13438 N N . SER I 8 454 ? 221.046 209.093 121.257 1.00 111.34 435 SER B N 1
ATOM 13439 C CA . SER I 8 454 ? 221.443 210.164 120.348 1.00 111.34 435 SER B CA 1
ATOM 13440 C C . SER I 8 454 ? 220.672 210.076 119.037 1.00 111.34 435 SER B C 1
ATOM 13441 O O . SER I 8 454 ? 220.175 211.085 118.520 1.00 111.34 435 SER B O 1
ATOM 13444 N N . THR I 8 455 ? 220.555 208.865 118.489 1.00 114.87 436 THR B N 1
ATOM 13445 C CA . THR I 8 455 ? 219.844 208.684 117.230 1.00 114.87 436 THR B CA 1
ATOM 13446 C C . THR I 8 455 ? 218.371 209.050 117.367 1.00 114.87 436 THR B C 1
ATOM 13447 O O . THR I 8 455 ? 217.805 209.708 116.486 1.00 114.87 436 THR B O 1
ATOM 13451 N N . TYR I 8 456 ? 217.733 208.632 118.463 1.00 114.51 437 TYR B N 1
ATOM 13452 C CA . TYR I 8 456 ? 216.342 209.014 118.692 1.00 114.51 437 TYR B CA 1
ATOM 13453 C C . TYR I 8 456 ? 216.203 210.524 118.816 1.00 114.51 437 TYR B C 1
ATOM 13454 O O . TYR I 8 456 ? 215.267 211.117 118.265 1.00 114.51 437 TYR B O 1
ATOM 13463 N N . GLU I 8 457 ? 217.123 211.162 119.543 1.00 118.02 438 GLU B N 1
ATOM 13464 C CA . GLU I 8 457 ? 217.043 212.603 119.743 1.00 118.02 438 GLU B CA 1
ATOM 13465 C C . GLU I 8 457 ? 217.175 213.341 118.419 1.00 118.02 438 GLU B C 1
ATOM 13466 O O . GLU I 8 457 ? 216.485 214.339 118.185 1.00 118.02 438 GLU B O 1
ATOM 13472 N N . SER I 8 458 ? 218.062 212.869 117.541 1.00 117.42 439 SER B N 1
ATOM 13473 C CA . SER I 8 458 ? 218.129 213.443 116.201 1.00 117.42 439 SER B CA 1
ATOM 13474 C C . SER I 8 458 ? 216.840 213.198 115.426 1.00 117.42 439 SER B C 1
ATOM 13475 O O . SER I 8 458 ? 216.476 213.999 114.558 1.00 117.42 439 SER B O 1
ATOM 13478 N N . LEU I 8 459 ? 216.139 212.105 115.723 1.00 118.09 440 LEU B N 1
ATOM 13479 C CA . LEU I 8 459 ? 214.889 211.781 115.043 1.00 118.09 440 LEU B CA 1
ATOM 13480 C C . LEU I 8 459 ? 213.759 212.604 115.653 1.00 118.09 440 LEU B C 1
ATOM 13481 O O . LEU I 8 459 ? 213.268 212.286 116.740 1.00 118.09 440 LEU B O 1
ATOM 13486 N N . MET I 8 460 ? 213.354 213.669 114.961 1.00 119.64 441 MET B N 1
ATOM 13487 C CA . MET I 8 460 ? 212.257 214.525 115.403 1.00 119.64 441 MET B CA 1
ATOM 13488 C C . MET I 8 460 ? 211.389 214.922 114.218 1.00 119.64 441 MET B C 1
ATOM 13489 O O . MET I 8 460 ? 210.917 216.060 114.125 1.00 119.64 441 MET B O 1
ATOM 13494 N N . ASP I 8 461 ? 211.168 213.983 113.302 1.00 120.42 442 ASP B N 1
ATOM 13495 C CA . ASP I 8 461 ? 210.372 214.217 112.100 1.00 120.42 442 ASP B CA 1
ATOM 13496 C C . ASP I 8 461 ? 209.173 213.276 112.058 1.00 120.42 442 ASP B C 1
ATOM 13497 O O . ASP I 8 461 ? 208.938 212.511 112.995 1.00 120.42 442 ASP B O 1
ATOM 13502 N N . PHE I 8 466 ? 204.217 212.997 112.965 1.00 112.99 447 PHE B N 1
ATOM 13503 C CA . PHE I 8 466 ? 203.577 211.781 112.485 1.00 112.99 447 PHE B CA 1
ATOM 13504 C C . PHE I 8 466 ? 202.769 211.166 113.625 1.00 112.99 447 PHE B C 1
ATOM 13505 O O . PHE I 8 466 ? 203.082 211.385 114.794 1.00 112.99 447 PHE B O 1
ATOM 13513 N N . PRO I 8 467 ? 201.730 210.389 113.296 1.00 121.32 448 PRO B N 1
ATOM 13514 C CA . PRO I 8 467 ? 200.842 209.912 114.366 1.00 121.32 448 PRO B CA 1
ATOM 13515 C C . PRO I 8 467 ? 201.445 208.801 115.203 1.00 121.32 448 PRO B C 1
ATOM 13516 O O . PRO I 8 467 ? 201.314 208.823 116.433 1.00 121.32 448 PRO B O 1
ATOM 13520 N N . LYS I 8 468 ? 202.108 207.832 114.573 1.00 117.27 449 LYS B N 1
ATOM 13521 C CA . LYS I 8 468 ? 202.610 206.643 115.252 1.00 117.27 449 LYS B CA 1
ATOM 13522 C C . LYS I 8 468 ? 204.106 206.704 115.533 1.00 117.27 449 LYS B C 1
ATOM 13523 O O . LYS I 8 468 ? 204.533 206.474 116.667 1.00 117.27 449 LYS B O 1
ATOM 13529 N N . TYR I 8 469 ? 204.908 207.018 114.515 1.00 116.52 450 TYR B N 1
ATOM 13530 C CA . TYR I 8 469 ? 206.353 206.829 114.606 1.00 116.52 450 TYR B CA 1
ATOM 13531 C C . TYR I 8 469 ? 206.974 207.707 115.688 1.00 116.52 450 TYR B C 1
ATOM 13532 O O . TYR I 8 469 ? 207.810 207.243 116.473 1.00 116.52 450 TYR B O 1
ATOM 13541 N N . LEU I 8 470 ? 206.578 208.981 115.742 1.00 119.83 451 LEU B N 1
ATOM 13542 C CA . LEU I 8 470 ? 207.210 209.918 116.668 1.00 119.83 451 LEU B CA 1
ATOM 13543 C C . LEU I 8 470 ? 206.975 209.517 118.120 1.00 119.83 451 LEU B C 1
ATOM 13544 O O . LEU I 8 470 ? 207.892 209.590 118.951 1.00 119.83 451 LEU B O 1
ATOM 13549 N N . ALA I 8 471 ? 205.749 209.105 118.446 1.00 122.02 452 ALA B N 1
ATOM 13550 C CA . ALA I 8 471 ? 205.440 208.704 119.813 1.00 122.02 452 ALA B CA 1
ATOM 13551 C C . ALA I 8 471 ? 206.294 207.519 120.233 1.00 122.02 452 ALA B C 1
ATOM 13552 O O . ALA I 8 471 ? 206.871 207.508 121.326 1.00 122.02 452 ALA B O 1
ATOM 13554 N N . SER I 8 472 ? 206.389 206.511 119.365 1.00 116.24 453 SER B N 1
ATOM 13555 C CA . SER I 8 472 ? 207.187 205.335 119.682 1.00 116.24 453 SER B CA 1
ATOM 13556 C C . SER I 8 472 ? 208.657 205.697 119.830 1.00 116.24 453 SER B C 1
ATOM 13557 O O . SER I 8 472 ? 209.350 205.173 120.710 1.00 116.24 453 SER B O 1
ATOM 13560 N N . CYS I 8 473 ? 209.153 206.583 118.963 1.00 118.49 454 CYS B N 1
ATOM 13561 C CA . CYS I 8 473 ? 210.543 207.012 119.056 1.00 118.49 454 CYS B CA 1
ATOM 13562 C C . CYS I 8 473 ? 210.825 207.673 120.398 1.00 118.49 454 CYS B C 1
ATOM 13563 O O . CYS I 8 473 ? 211.816 207.353 121.063 1.00 118.49 454 CYS B O 1
ATOM 13566 N N . ILE I 8 474 ? 209.965 208.606 120.809 1.00 117.27 455 ILE B N 1
ATOM 13567 C CA . ILE I 8 474 ? 210.181 209.294 122.080 1.00 117.27 455 ILE B CA 1
ATOM 13568 C C . ILE I 8 474 ? 210.076 208.309 123.241 1.00 117.27 455 ILE B C 1
ATOM 13569 O O . ILE I 8 474 ? 210.857 208.368 124.204 1.00 117.27 455 ILE B O 1
ATOM 13574 N N . GLU I 8 475 ? 209.110 207.390 123.163 1.00 114.18 456 GLU B N 1
ATOM 13575 C CA . GLU I 8 475 ? 208.954 206.361 124.184 1.00 114.18 456 GLU B CA 1
ATOM 13576 C C . GLU I 8 475 ? 210.236 205.560 124.351 1.00 114.18 456 GLU B C 1
ATOM 13577 O O . GLU I 8 475 ? 210.732 205.377 125.469 1.00 114.18 456 GLU B O 1
ATOM 13583 N N . TRP I 8 476 ? 210.790 205.073 123.244 1.00 110.83 457 TRP B N 1
ATOM 13584 C CA . TRP I 8 476 ? 211.977 204.241 123.348 1.00 110.83 457 TRP B CA 1
ATOM 13585 C C . TRP I 8 476 ? 213.222 205.053 123.665 1.00 110.83 457 TRP B C 1
ATOM 13586 O O . TRP I 8 476 ? 214.168 204.503 124.228 1.00 110.83 457 TRP B O 1
ATOM 13597 N N . CYS I 8 477 ? 213.234 206.349 123.356 1.00 114.15 458 CYS B N 1
ATOM 13598 C CA . CYS I 8 477 ? 214.292 207.215 123.865 1.00 114.15 458 CYS B CA 1
ATOM 13599 C C . CYS I 8 477 ? 214.274 207.248 125.387 1.00 114.15 458 CYS B C 1
ATOM 13600 O O . CYS I 8 477 ? 215.314 207.090 126.047 1.00 114.15 458 CYS B O 1
ATOM 13603 N N . ALA I 8 478 ? 213.088 207.450 125.962 1.00 113.35 459 ALA B N 1
ATOM 13604 C CA . ALA I 8 478 ? 212.973 207.426 127.415 1.00 113.35 459 ALA B CA 1
ATOM 13605 C C . ALA I 8 478 ? 213.383 206.068 127.968 1.00 113.35 459 ALA B C 1
ATOM 13606 O O . ALA I 8 478 ? 214.090 205.988 128.979 1.00 113.35 459 ALA B O 1
ATOM 13608 N N . VAL I 8 479 ? 212.960 204.989 127.307 1.00 107.71 460 VAL B N 1
ATOM 13609 C CA . VAL I 8 479 ? 213.320 203.650 127.767 1.00 107.71 460 VAL B CA 1
ATOM 13610 C C . VAL I 8 479 ? 214.828 203.453 127.704 1.00 107.71 460 VAL B C 1
ATOM 13611 O O . VAL I 8 479 ? 215.412 202.764 128.546 1.00 107.71 460 VAL B O 1
ATOM 13615 N N . SER I 8 480 ? 215.476 204.025 126.690 1.00 112.61 461 SER B N 1
ATOM 13616 C CA . SER I 8 480 ? 216.929 203.952 126.605 1.00 112.61 461 SER B CA 1
ATOM 13617 C C . SER I 8 480 ? 217.576 204.665 127.781 1.00 112.61 461 SER B C 1
ATOM 13618 O O . SER I 8 480 ? 218.556 204.173 128.352 1.00 112.61 461 SER B O 1
ATOM 13621 N N . LEU I 8 481 ? 217.049 205.834 128.148 1.00 108.21 462 LEU B N 1
ATOM 13622 C CA . LEU I 8 481 ? 217.559 206.518 129.336 1.00 108.21 462 LEU B CA 1
ATOM 13623 C C . LEU I 8 481 ? 217.382 205.662 130.585 1.00 108.21 462 LEU B C 1
ATOM 13624 O O . LEU I 8 481 ? 218.298 205.549 131.407 1.00 108.21 462 LEU B O 1
ATOM 13629 N N . LEU I 8 482 ? 216.209 205.046 130.744 1.00 108.14 463 LEU B N 1
ATOM 13630 C CA . LEU I 8 482 ? 215.971 204.220 131.928 1.00 108.14 463 LEU B CA 1
ATOM 13631 C C . LEU I 8 482 ? 216.901 203.015 131.965 1.00 108.14 463 LEU B C 1
ATOM 13632 O O . LEU I 8 482 ? 217.437 202.662 133.022 1.00 108.14 463 LEU B O 1
ATOM 13637 N N . MET I 8 483 ? 217.100 202.373 130.821 1.00 106.15 464 MET B N 1
ATOM 13638 C CA . MET I 8 483 ? 217.790 201.096 130.740 1.00 106.15 464 MET B CA 1
ATOM 13639 C C . MET I 8 483 ? 219.295 201.216 130.958 1.00 106.15 464 MET B C 1
ATOM 13640 O O . MET I 8 483 ? 219.961 200.192 131.145 1.00 106.15 464 MET B O 1
ATOM 13645 N N . GLY I 8 484 ? 219.841 202.428 130.966 1.00 105.23 465 GLY B N 1
ATOM 13646 C CA . GLY I 8 484 ? 221.257 202.629 131.214 1.00 105.23 465 GLY B CA 1
ATOM 13647 C C . GLY I 8 484 ? 221.700 204.046 130.912 1.00 105.23 465 GLY B C 1
ATOM 13648 O O . GLY I 8 484 ? 220.884 204.894 130.553 1.00 105.23 465 GLY B O 1
ATOM 13649 N N . VAL I 8 489 ? 220.686 208.847 136.658 1.00 104.01 470 VAL B N 1
ATOM 13650 C CA . VAL I 8 489 ? 219.559 208.141 137.256 1.00 104.01 470 VAL B CA 1
ATOM 13651 C C . VAL I 8 489 ? 219.207 208.765 138.606 1.00 104.01 470 VAL B C 1
ATOM 13652 O O . VAL I 8 489 ? 218.825 208.068 139.547 1.00 104.01 470 VAL B O 1
ATOM 13656 N N . THR I 8 490 ? 219.342 210.086 138.682 1.00 112.04 471 THR B N 1
ATOM 13657 C CA . THR I 8 490 ? 219.049 210.866 139.871 1.00 112.04 471 THR B CA 1
ATOM 13658 C C . THR I 8 490 ? 217.686 211.541 139.667 1.00 112.04 471 THR B C 1
ATOM 13659 O O . THR I 8 490 ? 217.025 211.351 138.644 1.00 112.04 471 THR B O 1
ATOM 13663 N N . VAL I 8 491 ? 217.238 212.308 140.663 1.00 109.55 472 VAL B N 1
ATOM 13664 C CA . VAL I 8 491 ? 215.956 212.998 140.552 1.00 109.55 472 VAL B CA 1
ATOM 13665 C C . VAL I 8 491 ? 215.966 213.998 139.398 1.00 109.55 472 VAL B C 1
ATOM 13666 O O . VAL I 8 491 ? 214.966 214.146 138.687 1.00 109.55 472 VAL B O 1
ATOM 13670 N N . LYS I 8 492 ? 217.084 214.700 139.196 1.00 113.57 473 LYS B N 1
ATOM 13671 C CA . LYS I 8 492 ? 217.063 215.901 138.363 1.00 113.57 473 LYS B CA 1
ATOM 13672 C C . LYS I 8 492 ? 216.785 215.572 136.897 1.00 113.57 473 LYS B C 1
ATOM 13673 O O . LYS I 8 492 ? 215.896 216.169 136.274 1.00 113.57 473 LYS B O 1
ATOM 13679 N N . MET I 8 493 ? 217.538 214.630 136.323 1.00 114.06 474 MET B N 1
ATOM 13680 C CA . MET I 8 493 ? 217.299 214.279 134.927 1.00 114.06 474 MET B CA 1
ATOM 13681 C C . MET I 8 493 ? 215.924 213.655 134.733 1.00 114.06 474 MET B C 1
ATOM 13682 O O . MET I 8 493 ? 215.343 213.776 133.650 1.00 114.06 474 MET B O 1
ATOM 13687 N N . ILE I 8 494 ? 215.381 212.997 135.758 1.00 109.03 475 ILE B N 1
ATOM 13688 C CA . ILE I 8 494 ? 213.992 212.556 135.675 1.00 109.03 475 ILE B CA 1
ATOM 13689 C C . ILE I 8 494 ? 213.068 213.762 135.596 1.00 109.03 475 ILE B C 1
ATOM 13690 O O . ILE I 8 494 ? 212.089 213.767 134.840 1.00 109.03 475 ILE B O 1
ATOM 13695 N N . LYS I 8 495 ? 213.359 214.799 136.382 1.00 110.53 476 LYS B N 1
ATOM 13696 C CA . LYS I 8 495 ? 212.548 216.011 136.335 1.00 110.53 476 LYS B CA 1
ATOM 13697 C C . LYS I 8 495 ? 212.615 216.681 134.971 1.00 110.53 476 LYS B C 1
ATOM 13698 O O . LYS I 8 495 ? 211.631 217.291 134.536 1.00 110.53 476 LYS B O 1
ATOM 13704 N N . ASN I 8 496 ? 213.755 216.570 134.277 1.00 114.64 477 ASN B N 1
ATOM 13705 C CA . ASN I 8 496 ? 213.978 217.316 133.043 1.00 114.64 477 ASN B CA 1
ATOM 13706 C C . ASN I 8 496 ? 214.009 216.471 131.777 1.00 114.64 477 ASN B C 1
ATOM 13707 O O . ASN I 8 496 ? 213.752 217.018 130.700 1.00 114.64 477 ASN B O 1
ATOM 13712 N N . ASP I 8 497 ? 214.306 215.171 131.866 1.00 115.88 478 ASP B N 1
ATOM 13713 C CA . ASP I 8 497 ? 214.480 214.331 130.683 1.00 115.88 478 ASP B CA 1
ATOM 13714 C C . ASP I 8 497 ? 213.465 213.204 130.582 1.00 115.88 478 ASP B C 1
ATOM 13715 O O . ASP I 8 497 ? 212.772 213.096 129.565 1.00 115.88 478 ASP B O 1
ATOM 13720 N N . ILE I 8 498 ? 213.342 212.364 131.608 1.00 110.61 479 ILE B N 1
ATOM 13721 C CA . ILE I 8 498 ? 212.552 211.143 131.470 1.00 110.61 479 ILE B CA 1
ATOM 13722 C C . ILE I 8 498 ? 211.065 211.468 131.460 1.00 110.61 479 ILE B C 1
ATOM 13723 O O . ILE I 8 498 ? 210.357 211.196 130.483 1.00 110.61 479 ILE B O 1
ATOM 13728 N N . ASN I 8 499 ? 210.565 212.023 132.562 1.00 111.43 480 ASN B N 1
ATOM 13729 C CA . ASN I 8 499 ? 209.130 212.266 132.668 1.00 111.43 480 ASN B CA 1
ATOM 13730 C C . ASN I 8 499 ? 208.617 213.259 131.632 1.00 111.43 480 ASN B C 1
ATOM 13731 O O . ASN I 8 499 ? 207.519 213.027 131.099 1.00 111.43 480 ASN B O 1
ATOM 13736 N N . PRO I 8 500 ? 209.300 214.369 131.325 1.00 112.34 481 PRO B N 1
ATOM 13737 C CA . PRO I 8 500 ? 208.827 215.202 130.206 1.00 112.34 481 PRO B CA 1
ATOM 13738 C C . PRO I 8 500 ? 208.800 214.467 128.876 1.00 112.34 481 PRO B C 1
ATOM 13739 O O . PRO I 8 500 ? 207.897 214.699 128.061 1.00 112.34 481 PRO B O 1
ATOM 13743 N N . LEU I 8 501 ? 209.769 213.580 128.633 1.00 113.77 482 LEU B N 1
ATOM 13744 C CA . LEU I 8 501 ? 209.749 212.787 127.408 1.00 113.77 482 LEU B CA 1
ATOM 13745 C C . LEU I 8 501 ? 208.520 211.893 127.373 1.00 113.77 482 LEU B C 1
ATOM 13746 O O . LEU I 8 501 ? 207.831 211.792 126.349 1.00 113.77 482 LEU B O 1
ATOM 13751 N N . ILE I 8 502 ? 208.221 211.242 128.498 1.00 110.04 483 ILE B N 1
ATOM 13752 C CA . ILE I 8 502 ? 207.034 210.398 128.567 1.00 110.04 483 ILE B CA 1
ATOM 13753 C C . ILE I 8 502 ? 205.782 211.239 128.367 1.00 110.04 483 ILE B C 1
ATOM 13754 O O . ILE I 8 502 ? 204.824 210.800 127.732 1.00 110.04 483 ILE B O 1
ATOM 13759 N N . GLU I 8 503 ? 205.768 212.455 128.914 1.00 116.70 484 GLU B N 1
ATOM 13760 C CA . GLU I 8 503 ? 204.597 213.318 128.778 1.00 116.70 484 GLU B CA 1
ATOM 13761 C C . GLU I 8 503 ? 204.370 213.711 127.322 1.00 116.70 484 GLU B C 1
ATOM 13762 O O . GLU I 8 503 ? 203.228 213.722 126.842 1.00 116.70 484 GLU B O 1
ATOM 13768 N N . ARG I 8 504 ? 205.445 214.049 126.606 1.00 116.51 485 ARG B N 1
ATOM 13769 C CA . ARG I 8 504 ? 205.322 214.292 125.172 1.00 116.51 485 ARG B CA 1
ATOM 13770 C C . ARG I 8 504 ? 204.829 213.043 124.450 1.00 116.51 485 ARG B C 1
ATOM 13771 O O . ARG I 8 504 ? 204.028 213.131 123.508 1.00 116.51 485 ARG B O 1
ATOM 13779 N N . ALA I 8 505 ? 205.295 211.868 124.882 1.00 119.37 486 ALA B N 1
ATOM 13780 C CA . ALA I 8 505 ? 204.811 210.627 124.288 1.00 119.37 486 ALA B CA 1
ATOM 13781 C C . ALA I 8 505 ? 203.312 210.464 124.504 1.00 119.37 486 ALA B C 1
ATOM 13782 O O . ALA I 8 505 ? 202.579 210.115 123.569 1.00 119.37 486 ALA B O 1
ATOM 13784 N N . LEU I 8 506 ? 202.838 210.726 125.728 1.00 116.38 487 LEU B N 1
ATOM 13785 C CA . LEU I 8 506 ? 201.400 210.714 125.978 1.00 116.38 487 LEU B CA 1
ATOM 13786 C C . LEU I 8 506 ? 200.685 211.647 125.021 1.00 116.38 487 LEU B C 1
ATOM 13787 O O . LEU I 8 506 ? 199.827 211.200 124.257 1.00 116.38 487 LEU B O 1
ATOM 13792 N N . ALA I 8 507 ? 201.116 212.913 124.973 1.00 124.38 488 ALA B N 1
ATOM 13793 C CA . ALA I 8 507 ? 200.471 213.914 124.123 1.00 124.38 488 ALA B CA 1
ATOM 13794 C C . ALA I 8 507 ? 200.354 213.423 122.686 1.00 124.38 488 ALA B C 1
ATOM 13795 O O . ALA I 8 507 ? 199.297 213.551 122.058 1.00 124.38 488 ALA B O 1
ATOM 13797 N N . THR I 8 508 ? 201.409 212.788 122.177 1.00 123.40 489 THR B N 1
ATOM 13798 C CA . THR I 8 508 ? 201.327 212.185 120.851 1.00 123.40 489 THR B CA 1
ATOM 13799 C C . THR I 8 508 ? 200.280 211.074 120.807 1.00 123.40 489 THR B C 1
ATOM 13800 O O . THR I 8 508 ? 199.568 210.920 119.807 1.00 123.40 489 THR B O 1
ATOM 13804 N N . TYR I 8 509 ? 200.175 210.281 121.876 1.00 117.39 490 TYR B N 1
ATOM 13805 C CA . TYR I 8 509 ? 199.232 209.164 121.848 1.00 117.39 490 TYR B CA 1
ATOM 13806 C C . TYR I 8 509 ? 197.780 209.638 121.906 1.00 117.39 490 TYR B C 1
ATOM 13807 O O . TYR I 8 509 ? 196.932 209.126 121.169 1.00 117.39 490 TYR B O 1
ATOM 13816 N N . GLU I 8 510 ? 197.460 210.601 122.772 1.00 129.06 491 GLU B N 1
ATOM 13817 C CA . GLU I 8 510 ? 196.120 211.182 122.689 1.00 129.06 491 GLU B CA 1
ATOM 13818 C C . GLU I 8 510 ? 195.893 211.937 121.384 1.00 129.06 491 GLU B C 1
ATOM 13819 O O . GLU I 8 510 ? 194.747 212.015 120.933 1.00 129.06 491 GLU B O 1
ATOM 13825 N N . ASN I 8 511 ? 196.939 212.454 120.734 1.00 132.51 492 ASN B N 1
ATOM 13826 C CA . ASN I 8 511 ? 196.722 213.033 119.411 1.00 132.51 492 ASN B CA 1
ATOM 13827 C C . ASN I 8 511 ? 196.335 211.964 118.397 1.00 132.51 492 ASN B C 1
ATOM 13828 O O . ASN I 8 511 ? 195.420 212.170 117.589 1.00 132.51 492 ASN B O 1
ATOM 13833 N N . CYS I 8 512 ? 197.011 210.815 118.422 1.00 131.92 493 CYS B N 1
ATOM 13834 C CA . CYS I 8 512 ? 196.636 209.746 117.502 1.00 131.92 493 CYS B CA 1
ATOM 13835 C C . CYS I 8 512 ? 195.257 209.193 117.841 1.00 131.92 493 CYS B C 1
ATOM 13836 O O . CYS I 8 512 ? 194.522 208.769 116.942 1.00 131.92 493 CYS B O 1
ATOM 13839 N N . SER I 8 513 ? 194.891 209.192 119.124 1.00 132.72 494 SER B N 1
ATOM 13840 C CA . SER I 8 513 ? 193.530 208.826 119.506 1.00 132.72 494 SER B CA 1
ATOM 13841 C C . SER I 8 513 ? 192.520 209.812 118.932 1.00 132.72 494 SER B C 1
ATOM 13842 O O . SER I 8 513 ? 191.444 209.414 118.472 1.00 132.72 494 SER B O 1
ATOM 13845 N N . ARG I 8 514 ? 192.850 211.106 118.959 1.00 138.16 495 ARG B N 1
ATOM 13846 C CA . ARG I 8 514 ? 191.985 212.106 118.343 1.00 138.16 495 ARG B CA 1
ATOM 13847 C C . ARG I 8 514 ? 191.853 211.857 116.848 1.00 138.16 495 ARG B C 1
ATOM 13848 O O . ARG I 8 514 ? 190.772 212.027 116.273 1.00 138.16 495 ARG B O 1
ATOM 13856 N N . ILE I 8 515 ? 192.950 211.462 116.200 1.00 131.64 496 ILE B N 1
ATOM 13857 C CA . ILE I 8 515 ? 192.875 211.043 114.803 1.00 131.64 496 ILE B CA 1
ATOM 13858 C C . ILE I 8 515 ? 191.990 209.810 114.674 1.00 131.64 496 ILE B C 1
ATOM 13859 O O . ILE I 8 515 ? 191.143 209.723 113.777 1.00 131.64 496 ILE B O 1
ATOM 13864 N N . GLN I 8 516 ? 192.171 208.841 115.566 1.00 133.69 497 GLN B N 1
ATOM 13865 C CA . GLN I 8 516 ? 191.393 207.610 115.536 1.00 133.69 497 GLN B CA 1
ATOM 13866 C C . GLN I 8 516 ? 189.961 207.861 115.994 1.00 133.69 497 GLN B C 1
ATOM 13867 O O . GLN I 8 516 ? 189.637 208.940 116.491 1.00 133.69 497 GLN B O 1
ATOM 13873 N N . GLU I 8 536 ? 200.581 205.145 125.220 1.00 103.79 517 GLU B N 1
ATOM 13874 C CA . GLU I 8 536 ? 199.524 204.154 125.356 1.00 103.79 517 GLU B CA 1
ATOM 13875 C C . GLU I 8 536 ? 199.888 203.165 126.464 1.00 103.79 517 GLU B C 1
ATOM 13876 O O . GLU I 8 536 ? 200.814 203.411 127.234 1.00 103.79 517 GLU B O 1
ATOM 13882 N N . THR I 8 537 ? 199.156 202.049 126.535 1.00 102.14 518 THR B N 1
ATOM 13883 C CA . THR I 8 537 ? 199.277 201.145 127.677 1.00 102.14 518 THR B CA 1
ATOM 13884 C C . THR I 8 537 ? 200.673 200.541 127.782 1.00 102.14 518 THR B C 1
ATOM 13885 O O . THR I 8 537 ? 201.201 200.376 128.890 1.00 102.14 518 THR B O 1
ATOM 13889 N N . ARG I 8 538 ? 201.282 200.188 126.647 1.00 105.23 519 ARG B N 1
ATOM 13890 C CA . ARG I 8 538 ? 202.599 199.562 126.693 1.00 105.23 519 ARG B CA 1
ATOM 13891 C C . ARG I 8 538 ? 203.633 200.513 127.277 1.00 105.23 519 ARG B C 1
ATOM 13892 O O . ARG I 8 538 ? 204.486 200.102 128.072 1.00 105.23 519 ARG B O 1
ATOM 13900 N N . CYS I 8 539 ? 203.569 201.792 126.898 1.00 107.45 520 CYS B N 1
ATOM 13901 C CA . CYS I 8 539 ? 204.495 202.771 127.452 1.00 107.45 520 CYS B CA 1
ATOM 13902 C C . CYS I 8 539 ? 204.363 202.851 128.963 1.00 107.45 520 CYS B C 1
ATOM 13903 O O . CYS I 8 539 ? 205.369 202.898 129.682 1.00 107.45 520 CYS B O 1
ATOM 13906 N N . MET I 8 540 ? 203.129 202.856 129.463 1.00 105.45 521 MET B N 1
ATOM 13907 C CA . MET I 8 540 ? 202.921 202.987 130.898 1.00 105.45 521 MET B CA 1
ATOM 13908 C C . MET I 8 540 ? 203.441 201.761 131.631 1.00 105.45 521 MET B C 1
ATOM 13909 O O . MET I 8 540 ? 204.198 201.878 132.603 1.00 105.45 521 MET B O 1
ATOM 13914 N N . ILE I 8 541 ? 203.047 200.569 131.174 1.00 98.24 522 ILE B N 1
ATOM 13915 C CA . ILE I 8 541 ? 203.442 199.358 131.880 1.00 98.24 522 ILE B CA 1
ATOM 13916 C C . ILE I 8 541 ? 204.931 199.072 131.711 1.00 98.24 522 ILE B C 1
ATOM 13917 O O . ILE I 8 541 ? 205.495 198.285 132.479 1.00 98.24 522 ILE B O 1
ATOM 13922 N N . LEU I 8 542 ? 205.592 199.701 130.734 1.00 103.15 523 LEU B N 1
ATOM 13923 C CA . LEU I 8 542 ? 207.044 199.599 130.627 1.00 103.15 523 LEU B CA 1
ATOM 13924 C C . LEU I 8 542 ? 207.734 200.560 131.586 1.00 103.15 523 LEU B C 1
ATOM 13925 O O . LEU I 8 542 ? 208.585 200.154 132.390 1.00 103.15 523 LEU B O 1
ATOM 13930 N N . ALA I 8 543 ? 207.383 201.847 131.501 1.00 101.72 524 ALA B N 1
ATOM 13931 C CA . ALA I 8 543 ? 208.032 202.852 132.331 1.00 101.72 524 ALA B CA 1
ATOM 13932 C C . ALA I 8 543 ? 207.809 202.586 133.811 1.00 101.72 524 ALA B C 1
ATOM 13933 O O . ALA I 8 543 ? 208.672 202.914 134.631 1.00 101.72 524 ALA B O 1
ATOM 13935 N N . SER I 8 544 ? 206.672 201.985 134.174 1.00 101.12 525 SER B N 1
ATOM 13936 C CA . SER I 8 544 ? 206.425 201.670 135.576 1.00 101.12 525 SER B CA 1
ATOM 13937 C C . SER I 8 544 ? 207.492 200.736 136.128 1.00 101.12 525 SER B C 1
ATOM 13938 O O . SER I 8 544 ? 208.112 201.022 137.158 1.00 101.12 525 SER B O 1
ATOM 13941 N N . GLU I 8 545 ? 207.731 199.616 135.447 1.00 98.52 526 GLU B N 1
ATOM 13942 C CA . GLU I 8 545 ? 208.748 198.688 135.923 1.00 98.52 526 GLU B CA 1
ATOM 13943 C C . GLU I 8 545 ? 210.147 199.265 135.777 1.00 98.52 526 GLU B C 1
ATOM 13944 O O . GLU I 8 545 ? 211.019 198.975 136.603 1.00 98.52 526 GLU B O 1
ATOM 13950 N N . LEU I 8 546 ? 210.387 200.072 134.742 1.00 103.01 527 LEU B N 1
ATOM 13951 C CA . LEU I 8 546 ? 211.714 200.657 134.586 1.00 103.01 527 LEU B CA 1
ATOM 13952 C C . LEU I 8 546 ? 212.040 201.601 135.739 1.00 103.01 527 LEU B C 1
ATOM 13953 O O . LEU I 8 546 ? 213.161 201.587 136.262 1.00 103.01 527 LEU B O 1
ATOM 13958 N N . PHE I 8 547 ? 211.077 202.428 136.151 1.00 100.11 528 PHE B N 1
ATOM 13959 C CA . PHE I 8 547 ? 211.246 203.197 137.380 1.00 100.11 528 PHE B CA 1
ATOM 13960 C C . PHE I 8 547 ? 211.403 202.282 138.584 1.00 100.11 528 PHE B C 1
ATOM 13961 O O . PHE I 8 547 ? 212.279 202.496 139.429 1.00 100.11 528 PHE B O 1
ATOM 13969 N N . LEU I 8 548 ? 210.564 201.249 138.674 1.00 94.09 529 LEU B N 1
ATOM 13970 C CA . LEU I 8 548 ? 210.559 200.380 139.842 1.00 94.09 529 LEU B CA 1
ATOM 13971 C C . LEU I 8 548 ? 211.848 199.583 139.987 1.00 94.09 529 LEU B C 1
ATOM 13972 O O . LEU I 8 548 ? 212.125 199.077 141.079 1.00 94.09 529 LEU B O 1
ATOM 13977 N N . SER I 8 549 ? 212.637 199.458 138.921 1.00 98.45 530 SER B N 1
ATOM 13978 C CA . SER I 8 549 ? 213.894 198.726 138.967 1.00 98.45 530 SER B CA 1
ATOM 13979 C C . SER I 8 549 ? 215.087 199.593 139.348 1.00 98.45 530 SER B C 1
ATOM 13980 O O . SER I 8 549 ? 216.187 199.058 139.520 1.00 98.45 530 SER B O 1
ATOM 13983 N N . LEU I 8 550 ? 214.907 200.905 139.479 1.00 99.97 531 LEU B N 1
ATOM 13984 C CA . LEU I 8 550 ? 216.029 201.783 139.765 1.00 99.97 531 LEU B CA 1
ATOM 13985 C C . LEU I 8 550 ? 216.560 201.533 141.176 1.00 99.97 531 LEU B C 1
ATOM 13986 O O . LEU I 8 550 ? 215.922 200.883 142.009 1.00 99.97 531 LEU B O 1
ATOM 13991 N N . SER I 8 551 ? 217.758 202.059 141.437 1.00 103.97 532 SER B N 1
ATOM 13992 C CA . SER I 8 551 ? 218.416 201.817 142.717 1.00 103.97 532 SER B CA 1
ATOM 13993 C C . SER I 8 551 ? 217.774 202.636 143.832 1.00 103.97 532 SER B C 1
ATOM 13994 O O . SER I 8 551 ? 217.395 202.095 144.877 1.00 103.97 532 SER B O 1
ATOM 13997 N N . ASN I 8 552 ? 217.645 203.947 143.629 1.00 101.59 533 ASN B N 1
ATOM 13998 C CA . ASN I 8 552 ? 217.064 204.815 144.645 1.00 101.59 533 ASN B CA 1
ATOM 13999 C C . ASN I 8 552 ? 215.554 204.632 144.691 1.00 101.59 533 ASN B C 1
ATOM 14000 O O . ASN I 8 552 ? 214.814 205.340 144.000 1.00 101.59 533 ASN B O 1
ATOM 14005 N N . THR I 8 553 ? 215.094 203.675 145.499 1.00 90.38 534 THR B N 1
ATOM 14006 C CA . THR I 8 553 ? 213.668 203.374 145.555 1.00 90.38 534 THR B CA 1
ATOM 14007 C C . THR I 8 553 ? 212.869 204.577 146.039 1.00 90.38 534 THR B C 1
ATOM 14008 O O . THR I 8 553 ? 211.818 204.900 145.473 1.00 90.38 534 THR B O 1
ATOM 14012 N N . TRP I 8 554 ? 213.372 205.244 147.066 1.00 89.68 535 TRP B N 1
ATOM 14013 C CA . TRP I 8 554 ? 212.619 206.353 147.685 1.00 89.68 535 TRP B CA 1
ATOM 14014 C C . TRP I 8 554 ? 212.572 207.546 146.739 1.00 89.68 535 TRP B C 1
ATOM 14015 O O . TRP I 8 554 ? 211.554 208.237 146.741 1.00 89.68 535 TRP B O 1
ATOM 14026 N N . THR I 8 555 ? 213.627 207.826 145.990 1.00 96.52 536 THR B N 1
ATOM 14027 C CA . THR I 8 555 ? 213.661 209.046 145.154 1.00 96.52 536 THR B CA 1
ATOM 14028 C C . THR I 8 555 ? 212.591 208.999 144.082 1.00 96.52 536 THR B C 1
ATOM 14029 O O . THR I 8 555 ? 211.898 209.992 143.946 1.00 96.52 536 THR B O 1
ATOM 14033 N N . SER I 8 556 ? 212.431 207.875 143.392 1.00 98.48 537 SER B N 1
ATOM 14034 C CA . SER I 8 556 ? 211.523 207.802 142.220 1.00 98.48 537 SER B CA 1
ATOM 14035 C C . SER I 8 556 ? 210.436 206.724 142.256 1.00 98.48 537 SER B C 1
ATOM 14036 O O . SER I 8 556 ? 209.751 206.643 141.253 1.00 98.48 537 SER B O 1
ATOM 14039 N N . THR I 8 557 ? 210.289 205.872 143.267 1.00 92.30 538 THR B N 1
ATOM 14040 C CA . THR I 8 557 ? 209.162 204.903 143.252 1.00 92.30 538 THR B CA 1
ATOM 14041 C C . THR I 8 557 ? 207.878 205.692 143.013 1.00 92.30 538 THR B C 1
ATOM 14042 O O . THR I 8 557 ? 207.066 205.202 142.291 1.00 92.30 538 THR B O 1
ATOM 14046 N N . PRO I 8 558 ? 207.646 206.852 143.641 1.00 92.12 539 PRO B N 1
ATOM 14047 C CA . PRO I 8 558 ? 206.450 207.677 143.401 1.00 92.12 539 PRO B CA 1
ATOM 14048 C C . PRO I 8 558 ? 206.073 207.823 141.936 1.00 92.12 539 PRO B C 1
ATOM 14049 O O . PRO I 8 558 ? 204.881 207.826 141.611 1.00 92.12 539 PRO B O 1
ATOM 14053 N N . TYR I 8 559 ? 207.053 207.949 141.042 1.00 102.14 540 TYR B N 1
ATOM 14054 C CA . TYR I 8 559 ? 206.738 208.060 139.621 1.00 102.14 540 TYR B CA 1
ATOM 14055 C C . TYR I 8 559 ? 206.118 206.773 139.091 1.00 102.14 540 TYR B C 1
ATOM 14056 O O . TYR I 8 559 ? 205.157 206.810 138.309 1.00 102.14 540 TYR B O 1
ATOM 14065 N N . ALA I 8 560 ? 206.658 205.624 139.501 1.00 96.82 541 ALA B N 1
ATOM 14066 C CA . ALA I 8 560 ? 206.072 204.352 139.102 1.00 96.82 541 ALA B CA 1
ATOM 14067 C C . ALA I 8 560 ? 204.653 204.222 139.632 1.00 96.82 541 ALA B C 1
ATOM 14068 O O . ALA I 8 560 ? 203.760 203.737 138.927 1.00 96.82 541 ALA B O 1
ATOM 14070 N N . ILE I 8 561 ? 204.429 204.653 140.874 1.00 92.96 542 ILE B N 1
ATOM 14071 C CA . ILE I 8 561 ? 203.082 204.640 141.432 1.00 92.96 542 ILE B CA 1
ATOM 14072 C C . ILE I 8 561 ? 202.165 205.520 140.598 1.00 92.96 542 ILE B C 1
ATOM 14073 O O . ILE I 8 561 ? 201.017 205.156 140.321 1.00 92.96 542 ILE B O 1
ATOM 14078 N N . GLN I 8 562 ? 202.654 206.691 140.189 1.00 99.37 543 GLN B N 1
ATOM 14079 C CA . GLN I 8 562 ? 201.842 207.605 139.395 1.00 99.37 543 GLN B CA 1
ATOM 14080 C C . GLN I 8 562 ? 201.435 206.969 138.073 1.00 99.37 543 GLN B C 1
ATOM 14081 O O . GLN I 8 562 ? 200.265 207.019 137.683 1.00 99.37 543 GLN B O 1
ATOM 14087 N N . TYR I 8 563 ? 202.386 206.348 137.376 1.00 101.33 544 TYR B N 1
ATOM 14088 C CA . TYR I 8 563 ? 202.056 205.747 136.086 1.00 101.33 544 TYR B CA 1
ATOM 14089 C C . TYR I 8 563 ? 201.128 204.547 136.251 1.00 101.33 544 TYR B C 1
ATOM 14090 O O . TYR I 8 563 ? 200.185 204.365 135.465 1.00 101.33 544 TYR B O 1
ATOM 14099 N N . LEU I 8 564 ? 201.374 203.714 137.263 1.00 92.85 545 LEU B N 1
ATOM 14100 C CA . LEU I 8 564 ? 200.486 202.586 137.510 1.00 92.85 545 LEU B CA 1
ATOM 14101 C C . LEU I 8 564 ? 199.071 203.071 137.803 1.00 92.85 545 LEU B C 1
ATOM 14102 O O . LEU I 8 564 ? 198.099 202.542 137.259 1.00 92.85 545 LEU B O 1
ATOM 14107 N N . GLU I 8 565 ? 198.939 204.110 138.631 1.00 97.52 546 GLU B N 1
ATOM 14108 C CA . GLU I 8 565 ? 197.629 204.710 138.859 1.00 97.52 546 GLU B CA 1
ATOM 14109 C C . GLU I 8 565 ? 197.046 205.230 137.552 1.00 97.52 546 GLU B C 1
ATOM 14110 O O . GLU I 8 565 ? 195.836 205.139 137.324 1.00 97.52 546 GLU B O 1
ATOM 14116 N N . THR I 8 566 ? 197.899 205.763 136.674 1.00 95.93 547 THR B N 1
ATOM 14117 C CA . THR I 8 566 ? 197.416 206.274 135.397 1.00 95.93 547 THR B CA 1
ATOM 14118 C C . THR I 8 566 ? 196.839 205.165 134.531 1.00 95.93 547 THR B C 1
ATOM 14119 O O . THR I 8 566 ? 195.935 205.427 133.731 1.00 95.93 547 THR B O 1
ATOM 14123 N N . ILE I 8 567 ? 197.331 203.928 134.670 1.00 95.11 548 ILE B N 1
ATOM 14124 C CA . ILE I 8 567 ? 196.690 202.833 133.935 1.00 95.11 548 ILE B CA 1
ATOM 14125 C C . ILE I 8 567 ? 195.455 202.289 134.649 1.00 95.11 548 ILE B C 1
ATOM 14126 O O . ILE I 8 567 ? 194.645 201.604 134.014 1.00 95.11 548 ILE B O 1
ATOM 14131 N N . LEU I 8 568 ? 195.273 202.566 135.944 1.00 90.04 549 LEU B N 1
ATOM 14132 C CA . LEU I 8 568 ? 194.033 202.148 136.592 1.00 90.04 549 LEU B CA 1
ATOM 14133 C C . LEU I 8 568 ? 192.811 202.891 136.069 1.00 90.04 549 LEU B C 1
ATOM 14134 O O . LEU I 8 568 ? 191.688 202.436 136.305 1.00 90.04 549 LEU B O 1
ATOM 14139 N N . ASP I 8 569 ? 192.990 204.018 135.384 1.00 95.54 550 ASP B N 1
ATOM 14140 C CA . ASP I 8 569 ? 191.854 204.814 134.933 1.00 95.54 550 ASP B CA 1
ATOM 14141 C C . ASP I 8 569 ? 190.983 204.038 133.947 1.00 95.54 550 ASP B C 1
ATOM 14142 O O . ASP I 8 569 ? 191.425 203.051 133.360 1.00 95.54 550 ASP B O 1
ATOM 14147 N N . LEU I 8 573 ? 191.643 197.900 129.236 1.00 87.79 554 LEU B N 1
ATOM 14148 C CA . LEU I 8 573 ? 192.315 196.763 129.852 1.00 87.79 554 LEU B CA 1
ATOM 14149 C C . LEU I 8 573 ? 191.291 195.846 130.513 1.00 87.79 554 LEU B C 1
ATOM 14150 O O . LEU I 8 573 ? 190.228 196.298 130.937 1.00 87.79 554 LEU B O 1
ATOM 14155 N N . GLY I 8 574 ? 191.613 194.556 130.600 1.00 90.71 555 GLY B N 1
ATOM 14156 C CA . GLY I 8 574 ? 190.704 193.584 131.157 1.00 90.71 555 GLY B CA 1
ATOM 14157 C C . GLY I 8 574 ? 190.734 193.580 132.675 1.00 90.71 555 GLY B C 1
ATOM 14158 O O . GLY I 8 574 ? 191.673 194.096 133.288 1.00 90.71 555 GLY B O 1
ATOM 14159 N N . PRO I 8 575 ? 189.703 192.997 133.326 1.00 91.28 556 PRO B N 1
ATOM 14160 C CA . PRO I 8 575 ? 189.689 192.980 134.797 1.00 91.28 556 PRO B CA 1
ATOM 14161 C C . PRO I 8 575 ? 190.820 192.170 135.413 1.00 91.28 556 PRO B C 1
ATOM 14162 O O . PRO I 8 575 ? 191.527 192.651 136.308 1.00 91.28 556 PRO B O 1
ATOM 14166 N N . CYS I 8 576 ? 190.986 190.931 134.942 1.00 92.48 557 CYS B N 1
ATOM 14167 C CA . CYS I 8 576 ? 191.900 189.999 135.593 1.00 92.48 557 CYS B CA 1
ATOM 14168 C C . CYS I 8 576 ? 193.346 190.465 135.532 1.00 92.48 557 CYS B C 1
ATOM 14169 O O . CYS I 8 576 ? 194.155 190.048 136.367 1.00 92.48 557 CYS B O 1
ATOM 14172 N N . SER I 8 577 ? 193.689 191.317 134.567 1.00 94.05 558 SER B N 1
ATOM 14173 C CA . SER I 8 577 ? 194.999 191.956 134.558 1.00 94.05 558 SER B CA 1
ATOM 14174 C C . SER I 8 577 ? 195.044 193.130 135.526 1.00 94.05 558 SER B C 1
ATOM 14175 O O . SER I 8 577 ? 196.043 193.335 136.228 1.00 94.05 558 SER B O 1
ATOM 14178 N N . GLN I 8 578 ? 193.962 193.903 135.581 1.00 89.75 559 GLN B N 1
ATOM 14179 C CA . GLN I 8 578 ? 193.914 195.043 136.480 1.00 89.75 559 GLN B CA 1
ATOM 14180 C C . GLN I 8 578 ? 194.002 194.608 137.937 1.00 89.75 559 GLN B C 1
ATOM 14181 O O . GLN I 8 578 ? 194.453 195.388 138.783 1.00 89.75 559 GLN B O 1
ATOM 14187 N N . ILE I 8 579 ? 193.633 193.362 138.243 1.00 88.26 560 ILE B N 1
ATOM 14188 C CA . ILE I 8 579 ? 193.901 192.834 139.580 1.00 88.26 560 ILE B CA 1
ATOM 14189 C C . ILE I 8 579 ? 195.403 192.783 139.833 1.00 88.26 560 ILE B C 1
ATOM 14190 O O . ILE I 8 579 ? 195.883 193.154 140.911 1.00 88.26 560 ILE B O 1
ATOM 14195 N N . MET I 8 580 ? 196.166 192.286 138.857 1.00 91.51 561 MET B N 1
ATOM 14196 C CA . MET I 8 580 ? 197.614 192.253 139.021 1.00 91.51 561 MET B CA 1
ATOM 14197 C C . MET I 8 580 ? 198.180 193.659 139.131 1.00 91.51 561 MET B C 1
ATOM 14198 O O . MET I 8 580 ? 199.166 193.878 139.840 1.00 91.51 561 MET B O 1
ATOM 14203 N N . VAL I 8 581 ? 197.562 194.624 138.453 1.00 87.89 562 VAL B N 1
ATOM 14204 C CA . VAL I 8 581 ? 198.012 196.009 138.597 1.00 87.89 562 VAL B CA 1
ATOM 14205 C C . VAL I 8 581 ? 197.767 196.499 140.024 1.00 87.89 562 VAL B C 1
ATOM 14206 O O . VAL I 8 581 ? 198.599 197.209 140.606 1.00 87.89 562 VAL B O 1
ATOM 14210 N N . TRP I 8 582 ? 196.609 196.156 140.597 1.00 88.09 563 TRP B N 1
ATOM 14211 C CA . TRP I 8 582 ? 196.342 196.493 141.995 1.00 88.09 563 TRP B CA 1
ATOM 14212 C C . TRP I 8 582 ? 197.398 195.883 142.907 1.00 88.09 563 TRP B C 1
ATOM 14213 O O . TRP I 8 582 ? 197.929 196.547 143.809 1.00 88.09 563 TRP B O 1
ATOM 14224 N N . GLU I 8 583 ? 197.698 194.604 142.685 1.00 90.61 564 GLU B N 1
ATOM 14225 C CA . GLU I 8 583 ? 198.725 193.921 143.464 1.00 90.61 564 GLU B CA 1
ATOM 14226 C C . GLU I 8 583 ? 200.066 194.632 143.326 1.00 90.61 564 GLU B C 1
ATOM 14227 O O . GLU I 8 583 ? 200.830 194.740 144.294 1.00 90.61 564 GLU B O 1
ATOM 14233 N N . ARG I 8 584 ? 200.362 195.132 142.127 1.00 94.04 565 ARG B N 1
ATOM 14234 C CA . ARG I 8 584 ? 201.630 195.810 141.905 1.00 94.04 565 ARG B CA 1
ATOM 14235 C C . ARG I 8 584 ? 201.684 197.133 142.656 1.00 94.04 565 ARG B C 1
ATOM 14236 O O . ARG I 8 584 ? 202.725 197.484 143.219 1.00 94.04 565 ARG B O 1
ATOM 14244 N N . LEU I 8 585 ? 200.585 197.891 142.665 1.00 90.55 566 LEU B N 1
ATOM 14245 C CA . LEU I 8 585 ? 200.563 199.098 143.491 1.00 90.55 566 LEU B CA 1
ATOM 14246 C C . LEU I 8 585 ? 200.745 198.762 144.963 1.00 90.55 566 LEU B C 1
ATOM 14247 O O . LEU I 8 585 ? 201.397 199.510 145.701 1.00 90.55 566 LEU B O 1
ATOM 14252 N N . SER I 8 586 ? 200.150 197.661 145.418 1.00 89.17 567 SER B N 1
ATOM 14253 C CA . SER I 8 586 ? 200.366 197.251 146.800 1.00 89.17 567 SER B CA 1
ATOM 14254 C C . SER I 8 586 ? 201.843 196.981 147.064 1.00 89.17 567 SER B C 1
ATOM 14255 O O . SER I 8 586 ? 202.398 197.433 148.074 1.00 89.17 567 SER B O 1
ATOM 14258 N N . ASP I 8 587 ? 202.503 196.267 146.153 1.00 96.83 568 ASP B N 1
ATOM 14259 C CA . ASP I 8 587 ? 203.929 196.004 146.323 1.00 96.83 568 ASP B CA 1
ATOM 14260 C C . ASP I 8 587 ? 204.743 197.292 146.269 1.00 96.83 568 ASP B C 1
ATOM 14261 O O . ASP I 8 587 ? 205.763 197.417 146.954 1.00 96.83 568 ASP B O 1
ATOM 14266 N N . CYS I 8 588 ? 204.323 198.255 145.448 1.00 93.91 569 CYS B N 1
ATOM 14267 C CA . CYS I 8 588 ? 205.035 199.527 145.387 1.00 93.91 569 CYS B CA 1
ATOM 14268 C C . CYS I 8 588 ? 204.906 200.291 146.696 1.00 93.91 569 CYS B C 1
ATOM 14269 O O . CYS I 8 588 ? 205.895 200.822 147.214 1.00 93.91 569 CYS B O 1
ATOM 14272 N N . TYR I 8 589 ? 203.695 200.359 147.248 1.00 87.22 570 TYR B N 1
ATOM 14273 C CA . TYR I 8 589 ? 203.511 201.037 148.524 1.00 87.22 570 TYR B CA 1
ATOM 14274 C C . TYR I 8 589 ? 204.182 200.291 149.666 1.00 87.22 570 TYR B C 1
ATOM 14275 O O . TYR I 8 589 ? 204.478 200.902 150.697 1.00 87.22 570 TYR B O 1
ATOM 14284 N N . ASN I 8 590 ? 204.439 198.993 149.505 1.00 86.65 571 ASN B N 1
ATOM 14285 C CA . ASN I 8 590 ? 205.248 198.286 150.491 1.00 86.65 571 ASN B CA 1
ATOM 14286 C C . ASN I 8 590 ? 206.677 198.813 150.561 1.00 86.65 571 ASN B C 1
ATOM 14287 O O . ASN I 8 590 ? 207.363 198.556 151.556 1.00 86.65 571 ASN B O 1
ATOM 14292 N N . LEU I 8 591 ? 207.139 199.541 149.542 1.00 85.42 572 LEU B N 1
ATOM 14293 C CA . LEU I 8 591 ? 208.500 200.060 149.465 1.00 85.42 572 LEU B CA 1
ATOM 14294 C C . LEU I 8 591 ? 208.504 201.584 149.418 1.00 85.42 572 LEU B C 1
ATOM 14295 O O . LEU I 8 591 ? 209.207 202.198 148.612 1.00 85.42 572 LEU B O 1
ATOM 14300 N N . ARG I 8 592 ? 207.704 202.211 150.277 1.00 85.19 573 ARG B N 1
ATOM 14301 C CA . ARG I 8 592 ? 207.741 203.650 150.516 1.00 85.19 573 ARG B CA 1
ATOM 14302 C C . ARG I 8 592 ? 208.040 203.943 151.980 1.00 85.19 573 ARG B C 1
ATOM 14303 O O . ARG I 8 592 ? 207.513 204.891 152.565 1.00 85.19 573 ARG B O 1
ATOM 14311 N N . VAL I 8 593 ? 208.879 203.114 152.588 1.00 87.41 574 VAL B N 1
ATOM 14312 C CA . VAL I 8 593 ? 209.438 203.379 153.907 1.00 87.41 574 VAL B CA 1
ATOM 14313 C C . VAL I 8 593 ? 210.753 204.120 153.720 1.00 87.41 574 VAL B C 1
ATOM 14314 O O . VAL I 8 593 ? 211.538 203.797 152.821 1.00 87.41 574 VAL B O 1
ATOM 14318 N N . ASP I 8 594 ? 210.980 205.136 154.543 1.00 92.49 575 ASP B N 1
ATOM 14319 C CA . ASP I 8 594 ? 212.246 205.848 154.491 1.00 92.49 575 ASP B CA 1
ATOM 14320 C C . ASP I 8 594 ? 213.399 204.888 154.784 1.00 92.49 575 ASP B C 1
ATOM 14321 O O . ASP I 8 594 ? 213.295 204.059 155.695 1.00 92.49 575 ASP B O 1
ATOM 14326 N N . PRO I 8 595 ? 214.512 204.967 154.045 1.00 92.82 576 PRO B N 1
ATOM 14327 C CA . PRO I 8 595 ? 215.627 204.050 154.327 1.00 92.82 576 PRO B CA 1
ATOM 14328 C C . PRO I 8 595 ? 216.273 204.275 155.682 1.00 92.82 576 PRO B C 1
ATOM 14329 O O . PRO I 8 595 ? 216.970 203.381 156.175 1.00 92.82 576 PRO B O 1
ATOM 14333 N N . ARG I 8 596 ? 216.055 205.433 156.304 1.00 88.32 577 ARG B N 1
ATOM 14334 C CA . ARG I 8 596 ? 216.754 205.813 157.523 1.00 88.32 577 ARG B CA 1
ATOM 14335 C C . ARG I 8 596 ? 216.109 205.259 158.788 1.00 88.32 577 ARG B C 1
ATOM 14336 O O . ARG I 8 596 ? 216.353 205.807 159.869 1.00 88.32 577 ARG B O 1
ATOM 14344 N N . ILE I 8 597 ? 215.281 204.218 158.682 1.00 88.86 578 ILE B N 1
ATOM 14345 C CA . ILE I 8 597 ? 214.871 203.437 159.847 1.00 88.86 578 ILE B CA 1
ATOM 14346 C C . ILE I 8 597 ? 215.163 201.955 159.628 1.00 88.86 578 ILE B C 1
ATOM 14347 O O . ILE I 8 597 ? 215.363 201.207 160.591 1.00 88.86 578 ILE B O 1
ATOM 14352 N N . LYS I 8 598 ? 215.187 201.521 158.370 1.00 86.08 579 LYS B N 1
ATOM 14353 C CA . LYS I 8 598 ? 215.460 200.128 158.033 1.00 86.08 579 LYS B CA 1
ATOM 14354 C C . LYS I 8 598 ? 216.243 200.053 156.729 1.00 86.08 579 LYS B C 1
ATOM 14355 O O . LYS I 8 598 ? 215.933 200.756 155.767 1.00 86.08 579 LYS B O 1
ATOM 14361 N N . GLU I 8 628 ? 204.563 201.027 170.920 1.00 90.99 609 GLU B N 1
ATOM 14362 C CA . GLU I 8 628 ? 205.764 201.851 170.903 1.00 90.99 609 GLU B CA 1
ATOM 14363 C C . GLU I 8 628 ? 206.011 202.283 169.448 1.00 90.99 609 GLU B C 1
ATOM 14364 O O . GLU I 8 628 ? 205.054 202.584 168.737 1.00 90.99 609 GLU B O 1
ATOM 14370 N N . ASP I 8 629 ? 207.272 202.338 169.005 1.00 93.86 610 ASP B N 1
ATOM 14371 C CA . ASP I 8 629 ? 207.601 202.578 167.599 1.00 93.86 610 ASP B CA 1
ATOM 14372 C C . ASP I 8 629 ? 207.155 203.969 167.153 1.00 93.86 610 ASP B C 1
ATOM 14373 O O . ASP I 8 629 ? 206.684 204.153 166.031 1.00 93.86 610 ASP B O 1
ATOM 14378 N N . ILE I 8 630 ? 207.315 204.956 168.036 1.00 94.69 611 ILE B N 1
ATOM 14379 C CA . ILE I 8 630 ? 206.850 206.306 167.740 1.00 94.69 611 ILE B CA 1
ATOM 14380 C C . ILE I 8 630 ? 207.638 206.916 166.587 1.00 94.69 611 ILE B C 1
ATOM 14381 O O . ILE I 8 630 ? 207.103 207.729 165.823 1.00 94.69 611 ILE B O 1
ATOM 14386 N N . LEU I 8 631 ? 208.912 206.551 166.443 1.00 94.58 612 LEU B N 1
ATOM 14387 C CA . LEU I 8 631 ? 209.727 207.130 165.380 1.00 94.58 612 LEU B CA 1
ATOM 14388 C C . LEU I 8 631 ? 209.234 206.707 164.000 1.00 94.58 612 LEU B C 1
ATOM 14389 O O . LEU I 8 631 ? 209.270 207.501 163.054 1.00 94.58 612 LEU B O 1
ATOM 14394 N N . SER I 8 632 ? 208.772 205.464 163.865 1.00 96.51 613 SER B N 1
ATOM 14395 C CA . SER I 8 632 ? 208.466 204.883 162.564 1.00 96.51 613 SER B CA 1
ATOM 14396 C C . SER I 8 632 ? 207.049 205.160 162.073 1.00 96.51 613 SER B C 1
ATOM 14397 O O . SER I 8 632 ? 206.754 204.858 160.911 1.00 96.51 613 SER B O 1
ATOM 14400 N N . GLU I 8 633 ? 206.167 205.708 162.914 1.00 97.44 614 GLU B N 1
ATOM 14401 C CA . GLU I 8 633 ? 204.756 205.816 162.545 1.00 97.44 614 GLU B CA 1
ATOM 14402 C C . GLU I 8 633 ? 204.555 206.719 161.333 1.00 97.44 614 GLU B C 1
ATOM 14403 O O . GLU I 8 633 ? 203.835 206.365 160.393 1.00 97.44 614 GLU B O 1
ATOM 14409 N N . GLY I 8 634 ? 205.187 207.887 161.331 1.00 93.88 615 GLY B N 1
ATOM 14410 C CA . GLY I 8 634 ? 204.890 208.894 160.334 1.00 93.88 615 GLY B CA 1
ATOM 14411 C C . GLY I 8 634 ? 205.488 208.682 158.963 1.00 93.88 615 GLY B C 1
ATOM 14412 O O . GLY I 8 634 ? 205.199 209.470 158.059 1.00 93.88 615 GLY B O 1
ATOM 14413 N N . LEU I 8 635 ? 206.296 207.639 158.771 1.00 88.99 616 LEU B N 1
ATOM 14414 C CA . LEU I 8 635 ? 207.039 207.430 157.532 1.00 88.99 616 LEU B CA 1
ATOM 14415 C C . LEU I 8 635 ? 206.498 206.267 156.710 1.00 88.99 616 LEU B C 1
ATOM 14416 O O . LEU I 8 635 ? 206.210 206.432 155.521 1.00 88.99 616 LEU B O 1
ATOM 14421 N N . THR I 8 636 ? 206.360 205.093 157.317 1.00 89.09 617 THR B N 1
ATOM 14422 C CA . THR I 8 636 ? 205.901 203.917 156.595 1.00 89.09 617 THR B CA 1
ATOM 14423 C C . THR I 8 636 ? 204.472 204.107 156.096 1.00 89.09 617 THR B C 1
ATOM 14424 O O . THR I 8 636 ? 203.655 204.784 156.725 1.00 89.09 617 THR B O 1
ATOM 14428 N N . ARG I 8 637 ? 204.180 203.499 154.948 1.00 85.01 618 ARG B N 1
ATOM 14429 C CA . ARG I 8 637 ? 202.863 203.525 154.322 1.00 85.01 618 ARG B CA 1
ATOM 14430 C C . ARG I 8 637 ? 202.305 202.116 154.188 1.00 85.01 618 ARG B C 1
ATOM 14431 O O . ARG I 8 637 ? 201.657 201.778 153.198 1.00 85.01 618 ARG B O 1
ATOM 14439 N N . ARG I 8 638 ? 202.555 201.278 155.196 1.00 87.91 619 ARG B N 1
ATOM 14440 C CA . ARG I 8 638 ? 202.129 199.883 155.123 1.00 87.91 619 ARG B CA 1
ATOM 14441 C C . ARG I 8 638 ? 200.613 199.752 155.067 1.00 87.91 619 ARG B C 1
ATOM 14442 O O . ARG I 8 638 ? 200.095 198.801 154.470 1.00 87.91 619 ARG B O 1
ATOM 14450 N N . ARG I 8 639 ? 199.886 200.684 155.684 1.00 91.95 620 ARG B N 1
ATOM 14451 C CA . ARG I 8 639 ? 198.430 200.590 155.695 1.00 91.95 620 ARG B CA 1
ATOM 14452 C C . ARG I 8 639 ? 197.856 200.732 154.293 1.00 91.95 620 ARG B C 1
ATOM 14453 O O . ARG I 8 639 ? 196.891 200.044 153.943 1.00 91.95 620 ARG B O 1
ATOM 14461 N N . LYS I 8 640 ? 198.417 201.629 153.481 1.00 89.61 621 LYS B N 1
ATOM 14462 C CA . LYS I 8 640 ? 197.959 201.741 152.102 1.00 89.61 621 LYS B CA 1
ATOM 14463 C C . LYS I 8 640 ? 198.232 200.455 151.335 1.00 89.61 621 LYS B C 1
ATOM 14464 O O . LYS I 8 640 ? 197.411 200.024 150.516 1.00 89.61 621 LYS B O 1
ATOM 14470 N N . ALA I 8 641 ? 199.379 199.824 151.595 1.00 87.43 622 ALA B N 1
ATOM 14471 C CA . ALA I 8 641 ? 199.670 198.541 150.969 1.00 87.43 622 ALA B CA 1
ATOM 14472 C C . ALA I 8 641 ? 198.639 197.495 151.363 1.00 87.43 622 ALA B C 1
ATOM 14473 O O . ALA I 8 641 ? 198.171 196.726 150.518 1.00 87.43 622 ALA B O 1
ATOM 14475 N N . ALA I 8 642 ? 198.273 197.450 152.644 1.00 87.16 623 ALA B N 1
ATOM 14476 C CA . ALA I 8 642 ? 197.246 196.512 153.082 1.00 87.16 623 ALA B CA 1
ATOM 14477 C C . ALA I 8 642 ? 195.908 196.812 152.418 1.00 87.16 623 ALA B C 1
ATOM 14478 O O . ALA I 8 642 ? 195.187 195.896 152.009 1.00 87.16 623 ALA B O 1
ATOM 14480 N N . PHE I 8 643 ? 195.557 198.091 152.307 1.00 87.58 624 PHE B N 1
ATOM 14481 C CA . PHE I 8 643 ? 194.293 198.454 151.677 1.00 87.58 624 PHE B CA 1
ATOM 14482 C C . PHE I 8 643 ? 194.259 197.997 150.224 1.00 87.58 624 PHE B C 1
ATOM 14483 O O . PHE I 8 643 ? 193.257 197.436 149.762 1.00 87.58 624 PHE B O 1
ATOM 14491 N N . PHE I 8 644 ? 195.355 198.203 149.494 1.00 83.62 625 PHE B N 1
ATOM 14492 C CA . PHE I 8 644 ? 195.377 197.791 148.096 1.00 83.62 625 PHE B CA 1
ATOM 14493 C C . PHE I 8 644 ? 195.424 196.275 147.959 1.00 83.62 625 PHE B C 1
ATOM 14494 O O . PHE I 8 644 ? 194.842 195.724 147.019 1.00 83.62 625 PHE B O 1
ATOM 14502 N N . ARG I 8 645 ? 196.091 195.580 148.885 1.00 88.47 626 ARG B N 1
ATOM 14503 C CA . ARG I 8 645 ? 196.043 194.122 148.872 1.00 88.47 626 ARG B CA 1
ATOM 14504 C C . ARG I 8 645 ? 194.621 193.627 149.082 1.00 88.47 626 ARG B C 1
ATOM 14505 O O . ARG I 8 645 ? 194.189 192.666 148.440 1.00 88.47 626 ARG B O 1
ATOM 14513 N N . LEU I 8 646 ? 193.875 194.270 149.980 1.00 88.99 627 LEU B N 1
ATOM 14514 C CA . LEU I 8 646 ? 192.492 193.860 150.202 1.00 88.99 627 LEU B CA 1
ATOM 14515 C C . LEU I 8 646 ? 191.623 194.173 148.991 1.00 88.99 627 LEU B C 1
ATOM 14516 O O . LEU I 8 646 ? 190.703 193.414 148.671 1.00 88.99 627 LEU B O 1
ATOM 14521 N N . ILE I 8 647 ? 191.882 195.297 148.321 1.00 86.44 628 ILE B N 1
ATOM 14522 C CA . ILE I 8 647 ? 191.160 195.605 147.089 1.00 86.44 628 ILE B CA 1
ATOM 14523 C C . ILE I 8 647 ? 191.423 194.525 146.046 1.00 86.44 628 ILE B C 1
ATOM 14524 O O . ILE I 8 647 ? 190.503 194.055 145.358 1.00 86.44 628 ILE B O 1
ATOM 14529 N N . ALA I 8 648 ? 192.686 194.121 145.910 1.00 89.30 629 ALA B N 1
ATOM 14530 C CA . ALA I 8 648 ? 193.023 193.048 144.985 1.00 89.30 629 ALA B CA 1
ATOM 14531 C C . ALA I 8 648 ? 192.352 191.746 145.395 1.00 89.30 629 ALA B C 1
ATOM 14532 O O . ALA I 8 648 ? 191.908 190.975 144.541 1.00 89.30 629 ALA B O 1
ATOM 14534 N N . ALA I 8 649 ? 192.270 191.484 146.700 1.00 88.36 630 ALA B N 1
ATOM 14535 C CA . ALA I 8 649 ? 191.587 190.287 147.180 1.00 88.36 630 ALA B CA 1
ATOM 14536 C C . ALA I 8 649 ? 190.114 190.311 146.805 1.00 88.36 630 ALA B C 1
ATOM 14537 O O . ALA I 8 649 ? 189.553 189.295 146.378 1.00 88.36 630 ALA B O 1
ATOM 14539 N N . LYS I 8 650 ? 189.472 191.466 146.968 1.00 87.30 631 LYS B N 1
ATOM 14540 C CA . LYS I 8 650 ? 188.074 191.614 146.585 1.00 87.30 631 LYS B CA 1
ATOM 14541 C C . LYS I 8 650 ? 187.888 191.318 145.104 1.00 87.30 631 LYS B C 1
ATOM 14542 O O . LYS I 8 650 ? 187.058 190.483 144.720 1.00 87.30 631 LYS B O 1
ATOM 14548 N N . LYS I 8 651 ? 188.671 191.982 144.254 1.00 84.29 632 LYS B N 1
ATOM 14549 C CA . LYS I 8 651 ? 188.487 191.779 142.822 1.00 84.29 632 LYS B CA 1
ATOM 14550 C C . LYS I 8 651 ? 188.868 190.362 142.407 1.00 84.29 632 LYS B C 1
ATOM 14551 O O . LYS I 8 651 ? 188.316 189.836 141.435 1.00 84.29 632 LYS B O 1
ATOM 14557 N N . TRP I 8 652 ? 189.798 189.728 143.126 1.00 89.77 633 TRP B N 1
ATOM 14558 C CA . TRP I 8 652 ? 190.073 188.316 142.895 1.00 89.77 633 TRP B CA 1
ATOM 14559 C C . TRP I 8 652 ? 188.851 187.478 143.230 1.00 89.77 633 TRP B C 1
ATOM 14560 O O . TRP I 8 652 ? 188.534 186.514 142.527 1.00 89.77 633 TRP B O 1
ATOM 14571 N N . ALA I 8 653 ? 188.160 187.824 144.316 1.00 86.69 634 ALA B N 1
ATOM 14572 C CA . ALA I 8 653 ? 186.932 187.118 144.654 1.00 86.69 634 ALA B CA 1
ATOM 14573 C C . ALA I 8 653 ? 185.877 187.299 143.574 1.00 86.69 634 ALA B C 1
ATOM 14574 O O . ALA I 8 653 ? 185.077 186.389 143.333 1.00 86.69 634 ALA B O 1
ATOM 14576 N N . GLU I 8 654 ? 185.854 188.462 142.917 1.00 89.88 635 GLU B N 1
ATOM 14577 C CA . GLU I 8 654 ? 184.909 188.668 141.824 1.00 89.88 635 GLU B CA 1
ATOM 14578 C C . GLU I 8 654 ? 185.175 187.687 140.686 1.00 89.88 635 GLU B C 1
ATOM 14579 O O . GLU I 8 654 ? 184.339 186.822 140.405 1.00 89.88 635 GLU B O 1
ATOM 14585 N N . GLN I 8 655 ? 186.332 187.798 140.035 1.00 91.66 636 GLN B N 1
ATOM 14586 C CA . GLN I 8 655 ? 186.767 186.791 139.067 1.00 91.66 636 GLN B CA 1
ATOM 14587 C C . GLN I 8 655 ? 187.283 185.613 139.874 1.00 91.66 636 GLN B C 1
ATOM 14588 O O . GLN I 8 655 ? 188.479 185.499 140.140 1.00 91.66 636 GLN B O 1
ATOM 14594 N N . LYS I 8 656 ? 186.363 184.707 140.220 1.00 90.29 637 LYS B N 1
ATOM 14595 C CA . LYS I 8 656 ? 186.535 183.760 141.319 1.00 90.29 637 LYS B CA 1
ATOM 14596 C C . LYS I 8 656 ? 187.832 182.970 141.214 1.00 90.29 637 LYS B C 1
ATOM 14597 O O . LYS I 8 656 ? 187.988 182.115 140.337 1.00 90.29 637 LYS B O 1
ATOM 14603 N N . GLN I 8 657 ? 188.758 183.253 142.131 1.00 92.39 638 GLN B N 1
ATOM 14604 C CA . GLN I 8 657 ? 190.118 182.714 142.108 1.00 92.39 638 GLN B CA 1
ATOM 14605 C C . GLN I 8 657 ? 190.528 182.550 143.571 1.00 92.39 638 GLN B C 1
ATOM 14606 O O . GLN I 8 657 ? 191.035 183.485 144.193 1.00 92.39 638 GLN B O 1
ATOM 14612 N N . TRP I 8 658 ? 190.319 181.348 144.101 1.00 92.54 639 TRP B N 1
ATOM 14613 C CA . TRP I 8 658 ? 190.319 181.173 145.549 1.00 92.54 639 TRP B CA 1
ATOM 14614 C C . TRP I 8 658 ? 191.731 181.211 146.127 1.00 92.54 639 TRP B C 1
ATOM 14615 O O . TRP I 8 658 ? 191.945 181.766 147.212 1.00 92.54 639 TRP B O 1
ATOM 14626 N N . ARG I 8 659 ? 192.710 180.642 145.421 1.00 95.69 640 ARG B N 1
ATOM 14627 C CA . ARG I 8 659 ? 194.075 180.641 145.937 1.00 95.69 640 ARG B CA 1
ATOM 14628 C C . ARG I 8 659 ? 194.655 182.051 145.983 1.00 95.69 640 ARG B C 1
ATOM 14629 O O . ARG I 8 659 ? 195.403 182.389 146.908 1.00 95.69 640 ARG B O 1
ATOM 14637 N N . GLN I 8 660 ? 194.332 182.885 144.993 1.00 93.27 641 GLN B N 1
ATOM 14638 C CA . GLN I 8 660 ? 194.872 184.241 144.971 1.00 93.27 641 GLN B CA 1
ATOM 14639 C C . GLN I 8 660 ? 194.368 185.048 146.159 1.00 93.27 641 GLN B C 1
ATOM 14640 O O . GLN I 8 660 ? 195.150 185.701 146.862 1.00 93.27 641 GLN B O 1
ATOM 14646 N N . VAL I 8 661 ? 193.055 185.024 146.391 1.00 92.32 642 VAL B N 1
ATOM 14647 C CA . VAL I 8 661 ? 192.499 185.710 147.552 1.00 92.32 642 VAL B CA 1
ATOM 14648 C C . VAL I 8 661 ? 193.032 185.101 148.840 1.00 92.32 642 VAL B C 1
ATOM 14649 O O . VAL I 8 661 ? 193.229 185.812 149.831 1.00 92.32 642 VAL B O 1
ATOM 14653 N N . SER I 8 662 ? 193.266 183.787 148.859 1.00 92.47 643 SER B N 1
ATOM 14654 C CA . SER I 8 662 ? 193.853 183.169 150.043 1.00 92.47 643 SER B CA 1
ATOM 14655 C C . SER I 8 662 ? 195.225 183.760 150.340 1.00 92.47 643 SER B C 1
ATOM 14656 O O . SER I 8 662 ? 195.526 184.122 151.484 1.00 92.47 643 SER B O 1
ATOM 14659 N N . TRP I 8 663 ? 196.065 183.882 149.310 1.00 94.53 644 TRP B N 1
ATOM 14660 C CA . TRP I 8 663 ? 197.388 184.471 149.500 1.00 94.53 644 TRP B CA 1
ATOM 14661 C C . TRP I 8 663 ? 197.277 185.921 149.950 1.00 94.53 644 TRP B C 1
ATOM 14662 O O . TRP I 8 663 ? 198.027 186.372 150.829 1.00 94.53 644 TRP B O 1
ATOM 14673 N N . CYS I 8 664 ? 196.351 186.669 149.349 1.00 94.29 645 CYS B N 1
ATOM 14674 C CA . CYS I 8 664 ? 196.192 188.072 149.711 1.00 94.29 645 CYS B CA 1
ATOM 14675 C C . CYS I 8 664 ? 195.795 188.216 151.175 1.00 94.29 645 CYS B C 1
ATOM 14676 O O . CYS I 8 664 ? 196.378 189.020 151.905 1.00 94.29 645 CYS B O 1
ATOM 14679 N N . LEU I 8 665 ? 194.821 187.423 151.629 1.00 93.22 646 LEU B N 1
ATOM 14680 C CA . LEU I 8 665 ? 194.423 187.478 153.033 1.00 93.22 646 LEU B CA 1
ATOM 14681 C C . LEU I 8 665 ? 195.565 187.055 153.946 1.00 93.22 646 LEU B C 1
ATOM 14682 O O . LEU I 8 665 ? 195.738 187.614 155.039 1.00 93.22 646 LEU B O 1
ATOM 14687 N N . LYS I 8 666 ? 196.339 186.051 153.526 1.00 92.93 647 LYS B N 1
ATOM 14688 C CA . LYS I 8 666 ? 197.499 185.637 154.306 1.00 92.93 647 LYS B CA 1
ATOM 14689 C C . LYS I 8 666 ? 198.458 186.800 154.508 1.00 92.93 647 LYS B C 1
ATOM 14690 O O . LYS I 8 666 ? 198.990 186.995 155.607 1.00 92.93 647 LYS B O 1
ATOM 14696 N N . ASP I 8 667 ? 198.687 187.589 153.460 1.00 91.92 648 ASP B N 1
ATOM 14697 C CA . ASP I 8 667 ? 199.519 188.778 153.625 1.00 91.92 648 ASP B CA 1
ATOM 14698 C C . ASP I 8 667 ? 198.836 189.822 154.505 1.00 91.92 648 ASP B C 1
ATOM 14699 O O . ASP I 8 667 ? 199.491 190.473 155.327 1.00 91.92 648 ASP B O 1
ATOM 14704 N N . ILE I 8 668 ? 197.523 189.998 154.336 1.00 91.84 649 ILE B N 1
ATOM 14705 C CA . ILE I 8 668 ? 196.790 191.051 155.039 1.00 91.84 649 ILE B CA 1
ATOM 14706 C C . ILE I 8 668 ? 196.851 190.834 156.543 1.00 91.84 649 ILE B C 1
ATOM 14707 O O . ILE I 8 668 ? 196.901 191.800 157.322 1.00 91.84 649 ILE B O 1
ATOM 14712 N N . GLU I 8 669 ? 196.846 189.563 156.966 1.00 95.80 650 GLU B N 1
ATOM 14713 C CA . GLU I 8 669 ? 196.680 189.215 158.375 1.00 95.80 650 GLU B CA 1
ATOM 14714 C C . GLU I 8 669 ? 197.680 189.926 159.275 1.00 95.80 650 GLU B C 1
ATOM 14715 O O . GLU I 8 669 ? 197.346 190.273 160.410 1.00 95.80 650 GLU B O 1
ATOM 14721 N N . SER I 8 670 ? 198.897 190.167 158.787 1.00 92.31 651 SER B N 1
ATOM 14722 C CA . SER I 8 670 ? 199.897 190.858 159.593 1.00 92.31 651 SER B CA 1
ATOM 14723 C C . SER I 8 670 ? 199.415 192.248 159.996 1.00 92.31 651 SER B C 1
ATOM 14724 O O . SER I 8 670 ? 199.329 192.570 161.186 1.00 92.31 651 SER B O 1
ATOM 14727 N N . THR I 8 671 ? 199.086 193.086 159.012 1.00 88.36 652 THR B N 1
ATOM 14728 C CA . THR I 8 671 ? 198.706 194.461 159.311 1.00 88.36 652 THR B CA 1
ATOM 14729 C C . THR I 8 671 ? 197.309 194.575 159.908 1.00 88.36 652 THR B C 1
ATOM 14730 O O . THR I 8 671 ? 197.064 195.512 160.676 1.00 88.36 652 THR B O 1
ATOM 14734 N N . TYR I 8 672 ? 196.395 193.650 159.592 1.00 92.17 653 TYR B N 1
ATOM 14735 C CA . TYR I 8 672 ? 194.999 193.786 159.997 1.00 92.17 653 TYR B CA 1
ATOM 14736 C C . TYR I 8 672 ? 194.585 192.869 161.143 1.00 92.17 653 TYR B C 1
ATOM 14737 O O . TYR I 8 672 ? 193.416 192.906 161.541 1.00 92.17 653 TYR B O 1
ATOM 14746 N N . SER I 8 673 ? 195.495 192.064 161.696 1.00 97.09 654 SER B N 1
ATOM 14747 C CA . SER I 8 673 ? 195.126 191.226 162.834 1.00 97.09 654 SER B CA 1
ATOM 14748 C C . SER I 8 673 ? 195.058 192.039 164.119 1.00 97.09 654 SER B C 1
ATOM 14749 O O . SER I 8 673 ? 194.215 191.774 164.984 1.00 97.09 654 SER B O 1
ATOM 14752 N N . GLU I 8 674 ? 195.949 193.022 164.267 1.00 97.83 655 GLU B N 1
ATOM 14753 C CA . GLU I 8 674 ? 196.029 193.770 165.517 1.00 97.83 655 GLU B CA 1
ATOM 14754 C C . GLU I 8 674 ? 194.748 194.549 165.776 1.00 97.83 655 GLU B C 1
ATOM 14755 O O . GLU I 8 674 ? 194.253 194.587 166.909 1.00 97.83 655 GLU B O 1
ATOM 14761 N N . ILE I 8 675 ? 194.194 195.177 164.739 1.00 95.40 656 ILE B N 1
ATOM 14762 C CA . ILE I 8 675 ? 192.945 195.906 164.900 1.00 95.40 656 ILE B CA 1
ATOM 14763 C C . ILE I 8 675 ? 191.813 194.905 165.095 1.00 95.40 656 ILE B C 1
ATOM 14764 O O . ILE I 8 675 ? 191.867 193.770 164.605 1.00 95.40 656 ILE B O 1
ATOM 14769 N N . LYS I 8 676 ? 190.780 195.325 165.826 1.00 92.90 657 LYS B N 1
ATOM 14770 C CA . LYS I 8 676 ? 189.626 194.484 166.129 1.00 92.90 657 LYS B CA 1
ATOM 14771 C C . LYS I 8 676 ? 188.341 194.970 165.484 1.00 92.90 657 LYS B C 1
ATOM 14772 O O . LYS I 8 676 ? 187.537 194.147 165.042 1.00 92.90 657 LYS B O 1
ATOM 14778 N N . PHE I 8 677 ? 188.116 196.285 165.438 1.00 90.12 658 PHE B N 1
ATOM 14779 C CA . PHE I 8 677 ? 186.882 196.805 164.857 1.00 90.12 658 PHE B CA 1
ATOM 14780 C C . PHE I 8 677 ? 186.768 196.400 163.395 1.00 90.12 658 PHE B C 1
ATOM 14781 O O . PHE I 8 677 ? 185.714 195.938 162.944 1.00 90.12 658 PHE B O 1
ATOM 14789 N N . LEU I 8 678 ? 187.851 196.576 162.638 1.00 91.00 659 LEU B N 1
ATOM 14790 C CA . LEU I 8 678 ? 187.883 196.075 161.270 1.00 91.00 659 LEU B CA 1
ATOM 14791 C C . LEU I 8 678 ? 187.710 194.563 161.243 1.00 91.00 659 LEU B C 1
ATOM 14792 O O . LEU I 8 678 ? 186.986 194.023 160.398 1.00 91.00 659 LEU B O 1
ATOM 14797 N N . HIS I 8 679 ? 188.361 193.866 162.175 1.00 95.48 660 HIS B N 1
ATOM 14798 C CA . HIS I 8 679 ? 188.370 192.408 162.175 1.00 95.48 660 HIS B CA 1
ATOM 14799 C C . HIS I 8 679 ? 186.994 191.805 162.426 1.00 95.48 660 HIS B C 1
ATOM 14800 O O . HIS I 8 679 ? 186.794 190.618 162.144 1.00 95.48 660 HIS B O 1
ATOM 14807 N N . GLY I 8 680 ? 186.049 192.579 162.947 1.00 97.05 661 GLY B N 1
ATOM 14808 C CA . GLY I 8 680 ? 184.753 192.039 163.294 1.00 97.05 661 GLY B CA 1
ATOM 14809 C C . GLY I 8 680 ? 183.934 191.655 162.078 1.00 97.05 661 GLY B C 1
ATOM 14810 O O . GLY I 8 680 ? 184.239 191.997 160.934 1.00 97.05 661 GLY B O 1
ATOM 14811 N N . ASN I 8 681 ? 182.857 190.921 162.347 1.00 99.87 662 ASN B N 1
ATOM 14812 C CA . ASN I 8 681 ? 181.990 190.437 161.286 1.00 99.87 662 ASN B CA 1
ATOM 14813 C C . ASN I 8 681 ? 181.272 191.604 160.613 1.00 99.87 662 ASN B C 1
ATOM 14814 O O . ASN I 8 681 ? 181.328 192.753 161.059 1.00 99.87 662 ASN B O 1
ATOM 14819 N N . GLY I 8 682 ? 180.589 191.292 159.513 1.00 93.57 663 GLY B N 1
ATOM 14820 C CA . GLY I 8 682 ? 179.897 192.290 158.733 1.00 93.57 663 GLY B CA 1
ATOM 14821 C C . GLY I 8 682 ? 180.766 193.071 157.774 1.00 93.57 663 GLY B C 1
ATOM 14822 O O . GLY I 8 682 ? 180.229 193.879 157.005 1.00 93.57 663 GLY B O 1
ATOM 14823 N N . LEU I 8 683 ? 182.083 192.861 157.788 1.00 94.18 664 LEU B N 1
ATOM 14824 C CA . LEU I 8 683 ? 183.017 193.558 156.917 1.00 94.18 664 LEU B CA 1
ATOM 14825 C C . LEU I 8 683 ? 183.705 192.561 155.992 1.00 94.18 664 LEU B C 1
ATOM 14826 O O . LEU I 8 683 ? 183.708 191.351 156.238 1.00 94.18 664 LEU B O 1
ATOM 14831 N N . ILE I 8 684 ? 184.289 193.089 154.911 1.00 91.53 665 ILE B N 1
ATOM 14832 C CA . ILE I 8 684 ? 184.787 192.232 153.834 1.00 91.53 665 ILE B CA 1
ATOM 14833 C C . ILE I 8 684 ? 185.897 191.296 154.287 1.00 91.53 665 ILE B C 1
ATOM 14834 O O . ILE I 8 684 ? 186.137 190.283 153.629 1.00 91.53 665 ILE B O 1
ATOM 14839 N N . LEU I 8 685 ? 186.587 191.591 155.388 1.00 89.76 666 LEU B N 1
ATOM 14840 C CA . LEU I 8 685 ? 187.511 190.601 155.935 1.00 89.76 666 LEU B CA 1
ATOM 14841 C C . LEU I 8 685 ? 186.771 189.331 156.329 1.00 89.76 666 LEU B C 1
ATOM 14842 O O . LEU I 8 685 ? 187.133 188.230 155.901 1.00 89.76 666 LEU B O 1
ATOM 14847 N N . SER I 8 686 ? 185.704 189.469 157.117 1.00 91.01 667 SER B N 1
ATOM 14848 C CA . SER I 8 686 ? 184.933 188.297 157.515 1.00 91.01 667 SER B CA 1
ATOM 14849 C C . SER I 8 686 ? 184.229 187.668 156.320 1.00 91.01 667 SER B C 1
ATOM 14850 O O . SER I 8 686 ? 184.187 186.437 156.194 1.00 91.01 667 SER B O 1
ATOM 14853 N N . LYS I 8 687 ? 183.674 188.497 155.431 1.00 94.40 668 LYS B N 1
ATOM 14854 C CA . LYS I 8 687 ? 182.957 187.969 154.275 1.00 94.40 668 LYS B CA 1
ATOM 14855 C C . LYS I 8 687 ? 183.883 187.159 153.381 1.00 94.40 668 LYS B C 1
ATOM 14856 O O . LYS I 8 687 ? 183.522 186.069 152.928 1.00 94.40 668 LYS B O 1
ATOM 14862 N N . LEU I 8 688 ? 185.091 187.664 153.131 1.00 92.24 669 LEU B N 1
ATOM 14863 C CA . LEU I 8 688 ? 186.032 186.951 152.281 1.00 92.24 669 LEU B CA 1
ATOM 14864 C C . LEU I 8 688 ? 186.645 185.751 152.986 1.00 92.24 669 LEU B C 1
ATOM 14865 O O . LEU I 8 688 ? 186.915 184.739 152.334 1.00 92.24 669 LEU B O 1
ATOM 14870 N N . LYS I 8 689 ? 186.866 185.828 154.300 1.00 92.98 670 LYS B N 1
ATOM 14871 C CA . LYS I 8 689 ? 187.380 184.661 155.009 1.00 92.98 670 LYS B CA 1
ATOM 14872 C C . LYS I 8 689 ? 186.365 183.526 155.000 1.00 92.98 670 LYS B C 1
ATOM 14873 O O . LYS I 8 689 ? 186.736 182.358 154.833 1.00 92.98 670 LYS B O 1
ATOM 14879 N N . ASN I 8 690 ? 185.080 183.844 155.174 1.00 96.05 671 ASN B N 1
ATOM 14880 C CA . ASN I 8 690 ? 184.052 182.818 155.047 1.00 96.05 671 ASN B CA 1
ATOM 14881 C C . ASN I 8 690 ? 183.802 182.437 153.594 1.00 96.05 671 ASN B C 1
ATOM 14882 O O . ASN I 8 690 ? 183.249 181.363 153.336 1.00 96.05 671 ASN B O 1
ATOM 14887 N N . GLN I 8 691 ? 184.197 183.289 152.645 1.00 95.06 672 GLN B N 1
ATOM 14888 C CA . GLN I 8 691 ? 184.006 182.972 151.235 1.00 95.06 672 GLN B CA 1
ATOM 14889 C C . GLN I 8 691 ? 184.785 181.725 150.845 1.00 95.06 672 GLN B C 1
ATOM 14890 O O . GLN I 8 691 ? 184.300 180.901 150.060 1.00 95.06 672 GLN B O 1
ATOM 14896 N N . LEU I 8 692 ? 185.989 181.559 151.391 1.00 97.45 673 LEU B N 1
ATOM 14897 C CA . LEU I 8 692 ? 186.863 180.465 150.989 1.00 97.45 673 LEU B CA 1
ATOM 14898 C C . LEU I 8 692 ? 186.503 179.178 151.724 1.00 97.45 673 LEU B C 1
ATOM 14899 O O . LEU I 8 692 ? 187.372 178.529 152.314 1.00 97.45 673 LEU B O 1
ATOM 14904 N N . ASN I 8 693 ? 185.232 178.789 151.680 1.00 93.88 674 ASN B N 1
ATOM 14905 C CA . ASN I 8 693 ? 184.750 177.632 152.425 1.00 93.88 674 ASN B CA 1
ATOM 14906 C C . ASN I 8 693 ? 183.553 177.004 151.720 1.00 93.88 674 ASN B C 1
ATOM 14907 O O . ASN I 8 693 ? 182.427 177.488 151.838 1.00 93.88 674 ASN B O 1
#

CATH classification: 3.40.50.300

Solvent-accessible surface area: 75924 Å² total; per-residue (Å²): 68,11,17,4,3,0,0,0,3,54,6,2,0,1,1,13,33,82,31,30,53,144,126,21,104,105,12,84,35,31,57,5,1,26,6,0,0,2,3,0,0,2,9,4,0,0,20,80,13,35,2,101,44,71,158,137,78,8,60,36,39,81,115,7,4,30,138,100,32,5,0,4,70,45,103,2,5,5,104,83,76,8,35,20,10,1,122,18,3,2,23,15,2,20,0,74,47,3,5,0,12,2,7,10,0,4,6,1,2,4,1,1,3,3,10,46,80,81,95,115,37,10,48,55,10,3,0,3,4,5,0,0,0,0,5,1,0,0,4,0,0,3,5,11,73,13,12,54,34,4,11,11,129,2,79,25,0,33,118,54,0,93,141,9,0,126,68,57,102,135,127,46,64,10,13,62,69,55,5,94,56,92,206,55,62,0,0,9,0,8,5,7,0,8,5,2,7,2,2,23,20,11,44,126,82,5,165,80,43,36,54,3,36,62,76,0,5,61,23,0,44,46,4,0,15,12,0,2,0,2,8,2,1,27,43,2,44,136,77,5,5,120,140,11,101,95,2,46,116,18,20,6,70,8,88,60,1,2,77,14,0,22,35,47,0,1,44,34,2,14,110,70,86,1,60,33,2,27,62,3,66,88,123,73,24,4,20,2,0,10,2,41,101,7,30,13,12,5,5,22,21,34,119,107,38,11,8,1,26,0,6,0,0,1,0,47,0,0,0,82,16,16,3,0,16,21,36,5,35,1,51,47,29,75,99,68,85,77,95,28,38,1,1,3,2,0,75,2,51,136,47,1,31,62,2,53,57,40,27,100,45,3,44,0,0,4,0,1,6,35,16,0,7,3,0,1,0,7,12,6,38,137,68,56,113,93,4,87,42,30,70,33,21,144,133,14,24,76,50,0,56,6,2,10,0,0,0,29,0,2,34,13,4,0,60,81,17,26,97,64,104,81,124,8,42,1,89,18,0,0,0,16,62,4,9,0,8,11,44,15,16,4,2,8,8,21,0,0,0,11,0,29,85,170,57,100,65,4,60,118,14,2,74,88,0,1,22,83,3,10,6,87,9,2,3,43,1,2,1,3,26,21,21,11,38,91,84,141,124,23,56,96,9,80,28,91,109,31,3,52,8,41,4,0,32,57,43,1,50,83,50,1,21,102,61,31,124,36,117,56,25,0,41,76,5,25,109,71,21,0,34,46,19,12,10,10,4,10,9,14,1,0,0,8,7,0,13,56,18,0,93,84,70,161,103,49,10,99,117,0,14,84,25,0,60,57,4,0,74,59,10,0,15,22,21,3,5,0,24,6,0,4,12,7,25,72,68,33,152,71,24,45,76,11,0,62,14,20,6,82,0,10,8,44,0,11,15,38,8,66,4,74,35,84,74,79,47,171,143,111,53,9,3,0,0,11,0,94,93,10,14,5,4,20,11,2,74,4,29,136,104,0,68,161,55,0,74,1,1,14,10,14,0,0,19,7,46,0,14,24,50,52,10,12,8,18,0,50,8,101,12,79,14,1,55,9,51,60,57,111,86,0,26,0,47,0,79,28,65,142,86,39,159,45,78,9,29,27,120,45,121,55,49,0,66,113,23,17,145,103,115,6,102,158,18,28,30,54,3,11,29,26,0,0,20,3,2,9,41,6,0,26,110,34,9,126,107,45,14,91,84,0,14,28,30,0,18,16,22,0,24,18,9,1,2,5,17,4,16,9,23,15,17,42,7,68,34,69,68,13,115,73,15,42,75,2,6,66,21,12,12,68,0,12,11,38,0,18,14,44,8,63,2,84,53,53,94,75,59,158,138,106,53,17,0,4,1,27,2,91,95,10,12,4,9,83,186,53,150,33,78,151,65,5,71,159,47,10,70,6,1,11,12,20,0,0,24,10,10,0,23,16,47,7,14,22,5,21,3,14,0,115,12,70,8,1,106,25,45,70,54,99,53,8,15,2,83,2,57,45,88,110,67,46,150,83,44,48,9,120,216,59,55,4,1,10,29,25,3,40,14,8,3,5,14,0,0,9,4,0,7,8,4,14,107,78,93,125,159,16,103,18,139,163,75,112,38,98,28,102,84,1,21,71,16,0,66,58,3,71,142,18,95,92,87,67,56,88,111,1,18,49,43,0,77,49,0,0,47,68,0,1,57,118,15,83,78,68,210,118,71,24,75,35,2,5,90,42,4,9,86,44,4,6,15,109,80,10,86,72,94,113,78,145,88,40,96,1,30,2,72,76,9,62,7,3,48,8,2,2,16,67,103,127,13,93,92,59,2,53,114,4,0,65,2,2,6,18,5,3,9,0,2,6,46,0,6,9,7,95,68,70,99,64,30,153,124,4,113,12,101,32,60,10,147,37,237,71,25,86,63,1,0,28,5,35,0,76,49,46,3,2,0,0,7,7,80,96,20,45,12,7,17,54,17,95,39,171,107,59,121,18,14,2,6,0,3,5,8,4,2,0,4,41,0,7,24,36,20,11,76,110,127,46,122,32,6,0,35,19,4,103,15,18,130,20,144,44,22,4,1,0,0,1,2,1,12,1,10,5,6,0,0,2,0,24,37,120,138,25,78,96,83,71,5,58,30,0,0,7,25,0,0,1,12,0,0,6,13,2,3,21,18,19,19,87,47,97,53,68,18,171,20,88,6,1,48,39,95,2,94,52,22,1,151,162,60,36,116,149,18,36,27,7,0,3,1,0,0,0,1,41,78,72,12,24,10,69,49,12,2,112,141,10,17,53,139,127,100,14,58,28,1,0,0,0,16,11,20,6,71,41,12,113,7,108,73,58,44,0,21,0,0,0,0,1,2,21,16,136,83,5,61,103,4,5,8,54,5,0,2,35,23,8,21,0,0,0,0,0,1,9,8,70,76,115,3,13,60,11,1,97,114,23,22,139,48,2,97,164,47,7,82,106,116,11,50,49,5,1,0,0,0,102,47,148,109,106,12,122,110,98,51,2,100,101,28,0,92,58,62,160,13,73,24,41,69,24,39,47,96,29,103,5,41,88,21,2,57,73,6,0,121,76,11,27,112,77,52,71,80,65,116,68,90,99,39,146,20,123,59,64,119,97,53,21,21,56,5,6,17,4,23,94,118,51,56,72,116,29,80,91,11,4,56,81,1,4,34,0,5,14,0,1,1,0,2,0,39,95,105,5,30,90,26,3,91,129,52,52,166,18,96,28,6,8,48,12,4,21,24,4,13,4,4,3,55,75,92,30,22,124,122,19,15,0,12,3,35,140,53,56,89,114,36,71,77,128,29,4,48,59,8,0,67,35,19,3,129,59,3,47,89,77,50,118,69,16,100,25,13,10,51,1,1,1,12,15,2,0,1,15,1,6,31,0,24,53,92,73,8,48,4,12,0,1,25,13,14,3,0,3,0,6,5,1,0,14,43,49,57,24,76,24,97,51,4,116,90,52,22,90,123,30,97,121,204,81,41,118,18,25,48,26,120,17,13,30,23,0,1,0,4,1,35,49,133,130,101,19,63,98,94,0,73,56,35,9,118,80,4,130,162,109,75,35,55,19,3,57,11,40,49,142,122,22,42,15,37,23,11,26,25,142,38,40,51,169,72,28,125,138,104,76,14,66,105,70,22,5,48,43,8,3,81,14,0,56,111,0,0,69,88,11,0,23,33,17,0,130,149,51,35,72,125,26,100,112,58,54,182,99,34,30,66,92,51,12,36,42,14,9,6,0,0,2,2,15,8,45,56,64,36,130,61,0,72,60,15,3,94,98,16,116,122,137,60,52,28,36,0,17,2,12,1,1,2,2,5,2,30,9,18,34,92,70,58,134,64,1,96,75,52,5,34,29,20,3,117,120,0,40,54,21,17,99,55,9,63,177,129,144,65,44,4,3,8,8,0,4,0,3,4,3,37,22,32,91,71,52,93,51,3,1,50,33,0,20,100,12,1,90,59,22,16,151,90,6,74,3,0,43,2,2,1,4,3,3,3,0,8,0,33,76,91,26,40,8,94,140,45,157,157,84,9,35,18,44,0,11,12,37,95,27,23,4,5,6,18,18,0,6,0,0,45,61,1,22,104,69,170,25,138,88,5,2,35,5,0,11,102,47,2,106,89,37,5,59,128,10,158,65,10,80,31,125,51,31,4,6,18,104,12,84,101,102,43,150

Secondary structure (DSSP, 8-state):
---EEEEEEEEE-TTS-HHHHHHHHS-----TTTSS-EEEEEEEEETTEEEEEEEEEE--STTHHHHHHHSSTT-SEEEEEEE---HHHHHHHHHHHHHHHHS-TTSEEEEEEE-----S-SHHHHHHHHHTT--EEE-----SHHHHHHHHHHHHHHHH----------EE--/--SHHHHTTT-------SSHHHHHHHHHSS-EEEE---HHHHHHHHSS-SSHHHHHHTT-EETTTT-----EEEEEPSP----HHHHHHHHHHHHHHHHHH----TTHHHHHHHHHHHHHHT-S-TT-SS-GGGSEEEEEEEEETTTT--HHHHHHHHHHH-----SS--TTTSEEEEEEEE---HHHHHHHHHHHHHHHH--EEEEEE--B-----S-HHHHHHHTT--B--HHHHHHHHHHHHHHIIIIIHHHHHHHHHHHHHTT----SSSHHHHHHHHHHHHTT-HHHHHHHHHH-----SHHHHHHHHHHHHHHH---HHHIIIIIHHHHHHHHHHHHHHHHH--HHHHHHHHHHHHTSS-HHHHHHHHHHHHHHHH---HHHHHHHHHHHHHHHTT-S-TTT---TTTTTT--HHHHHHHHHHHHHHHHHTT-HHHHHHHHHHHHHHHHS-STTTSTTSHHHHHHHH--/-----SHHHHHHHHHHHHHHHHHHHHT-----SS-------SHHHHHHHHHS-HHHHHHHHHHHHHHHHHHHTT------TTTHHHHTHHHHHTS---SEEEE--EEEEESS-STTTT---BTT-HHHHHHHHGGGGHHHHHHHHHHHBTTTB-STT---EEE---------EEEEE-/-HHHHHHHIIIIIS----HHHHHHHHHHHHHHHHHHTTT-HHHHHHHHHHHHHHHHHHHHHHHHHHS-----SSHHHHHHHIIIIIHHHHT----EEE---GGG-EEEEE-TT-STTSS----HHHHHH--TTHHHHHHHHHHHHHTTEEEEEEEEE-GGGT-SS-EEEEEEEEEPPPP---/-B--EEEEETTTEEEEEEB--S-STT---BSS-TTHHHHHHHHHHHHHHHHHHHHHT--SSS---EEEEEESS-EEEE---TT--EEEEEE-SS----HHHHHHHIIIIIIIIIIT-TTS-TT----HHHHTT-------BHHHHHHHHHHHGGG-/-EEEEEEE-TTSSEEEEEE-SSS---S-HHHHHHHHHHHHHHHHHHHH---STT---B---S-TT---BTTB-SSSS--S-B--S-SSSEEEEEETTEEEEEEE-TTS-EEEEEE----HHHHHHHHHHHHHHHHHHHHTTS-SS--TTSPP--HHHHHHHHHHHHHH-/-HHHHHHHHHHHSS-EEEHHHHHHHHHHHHHHHHHHTTT-HHHHHHHHHHHHHHHHHHHHHHHHHHH------SHHHHHHHIIIIIHHHTT----EE----GGG-EEEEE-SS-GGGTT----TTGGGT--TTTHHHHHHHHHHHTTTEEEEEEEEE-GGGT-SS-EEEEEEEEE-S-PPP-/---STTTS--S----EEEHHHHHHHHHHHHHHHHHT-SSHHHHHHHHHHHHHHHHHHHHHHHHHHHT---GGGT-SSPPPP--SHHHHHHHIIIIIHHHHSSS--SEEEE-SSSSSEEEEEESS-SSSTTS-S--GGGGHHHHHHHHHHHHHHT--B--EEEE--BTTBTT-EEEEEEB-HHHHHHHHH--/--EEEEE-TTS-EEEEE----HHHHHHHHHHHHHHHHHHHHTSS----SS--EEEE-STT--EEEEE-TTS-EEEEE------HHHHHHHHHHHHHHHHHHHT-TT--SSSPP--HHHHHHHHHHHHHHT-

GO terms:
  GO:0000149 SNARE binding (F, IDA)
  GO:0000139 Golgi membrane (C, IDA)
  GO:0000407 phagophore assembly site (C, IDA)
  GO:0035493 SNARE complex assembly (P, IDA)
  GO:0005789 endoplasmic reticulum membrane (C, IDA)
  GO:0005795 Golgi stack (C, IDA)
  GO:0005801 cis-Golgi network (C, IDA)
  GO:0031410 cytoplasmic vesicle (C, IDA)
  GO:0003924 GTPase activity (F, IDA)
  GO:0048194 Golgi vesicle budding (P, IGI)
  GO:0006890 retrograde vesicle-mediated transport, Golgi to endoplasmic reticulum (P, IGI)
  GO:0034497 protein localization to phagophore assembly site (P, IMP)
  GO:0034498 early endosome to Golgi transport (P, IMP)
  GO:0035494 SNARE complex disassembly (P, IMP)
  GO:0005739 mitochondrion (C, HDA)
  GO:0016236 macroautophagy (P, IMP)
  GO:1990261 pre-mRNA catabolic process (P, IMP)
  GO:1900101 regulation of endoplasmic reticulum unfolded protein response (P, IMP)
  GO:0032258 cytoplasm to vacuole targeting by the Cvt pathway (P, IMP)
  GO:0032456 endocytic recycling (P, IMP)

Sequence (1838 aa):
AIETILVINKSGGLIYQRNFTNDEQKLNSNEYLILASTLHGVFAIASQLTPKALQNTIPYIPYVGMSKLGSFKGDDFFKEPFTNWNKSGLRQLCTDQFTMFIYQTLTGLKFVAISSSVNLAIQIADNFLRKVYCLYSDYVMKDPSYSMEMPIRSNLFDEKVKKMVENLQIPSRIYSESLLFKRQEASLSAMAFLFQEMISQLHRTCKTAGDFETKLSDYGHNIGIRLLELLNFRASVSSLSNYITKMRRRDLKILDILQFIHGTLWSYLFNHVSDDLVKSSERDNEYMIVDNFPTLTQFIPGENVSCEYFVCGIIKGFLFNAGFPCGVTAHRMPQGGHSQRTVYLIQFDRQVLDREGLRFGIYSFWIFDRHCNCIFDREWTLASNSASGTINSKQNEEDAKLLYGMIFSLRSITQKLSKGSVKNDIRSISTGKYRVHTYCTASGLWFVLLSDFKQQSYTQVLQYIYSHIYVKYVSNNLLSPYDFAENENEMRGQGTRKITNRNFISVLESFLAPMVSLKAMGEEIWKNKTEKINTELFTLTYGSIVAQLCQDYERDFNKVNDHLYSMGYNIGCRLIEDFLARTALPRCENLVKTSEVLSKCAFKIFLNITPNITNWSHNKDTFSLILDENPLADFVELPMDAMKSLWYSNILCGVLKGSLEMVQLDCDVWFVSDILRGDSQTEIKVKLNRILKDEIPISLKAMGEEIWKNKTEKINTELFTLTYGSIVAQLCQDYERDFNKVNDHLYSMGYNIGCRLIEDFLARTALPRCENLVKTSEVLSKCAFKIFLNITPNITNWSHNKDTFSLILDENPLADFVELPMDAMKSLWYSNILCGVLKGSLEMVQLDCDVWFVSDILRGDSQTEIKVKLNRILKDEIPILPKVSQSVYQMLLNEMVPLAMGIERQISLKIEEHHTVDIIRSHNLIHELYKADEEEKEKVLARLRNIGFQIGLKLSELLLIMKFICRDVWKQIFGKQIDNLKTNTFYLLDYDYRPIQSFSLEEDAKNEELKMIEPFLEIPVGIIRGVLSSLGYSSEEVICLASFIDRAFPKGVSFHVQPQYFAIIGKKDNPVYEIEFTDLKELNPFILHASLDIVEDLQWQINPTDNCYLGKVDHFYGLAITAYISYSGMKFVMIHGVVIDDNNMRSFYQEVHELYVKTLMNPFYKITDPIRSPAFDSRVRTLARKHLSEYDYLFKLLLIGNSGVGKSCLLLRFSDDTDYISTIGVDFKIKTVELDGKTVKLQIWDTAGQERFRTITSSYYRGSHGIIIVYDVTQESFNGVKMWLQEIDRYATSTVLKLLVGNKCDRVVEYDVAKEFADANKMPFLETSASTNVEDAFLTMARQIKESMSQQNLVNLKGQSLTFSYEHYMNLLFSKETVPPEIAKRIISNAIAPVITVTPLFDKHIQETYKVDSLYMLLRFFGGCVSDRDQASQYIRFTRPLGLFNYHSLEVFLDNYLKLVAANTVPHNLLKKSIYHSFFSLAISSTNNLSPYETFNHPILSLIALDISNGEVYEDARDLLVNFKNNFPIFMNTNEMLPVFLLCYNDQEEFEKCQALAKKLKKQLVESILLALQLHQPVMSSLEEILFFLQATTLSLALINSIYDMLDYLVYDLMIPFMKRKVSFWEETILASSSSEFLMRKLADWSMMLSDFKTAYSTYESLMDFPKYLASCIEWCAVSLLMGVTVKMIKNDINPLIERALATYENCSRIQETRCMILASELFLSLSNTWTSTPYAIQYLETILDLGPCSQIMVWERLSDCYNLRVDPRIKEDILSEGLTRRRKAAFFRLIAAKKWAEQKQWRQVSWCLKDIESTYSEIKFLHGNGLILSKLKNQLN

Foldseek 3Di:
DFFKKWKAAQVAWTQDIDGDDDPPPPDDPVRVRVVRNVLVVQQVVQQVDDDPVPCDKQAQDDAQLFPVLQVADDSDRDDGIGHADPPRGDAWDDDQFWIKGKGADPNNMIMIIIGRPSVVVSSSVRNVVVSLVSLCVRFVVPDPVHDDRHHDDTDVSVVVNNSSVVSND/DDDDPVVDDLADPPDDDDLVVLLVVLVVVLVVLVVPDDDLVVSLVVLLVLLLVVQLVVLVSQQANVQACVCVCRGPGGDDQDQDPVVLVVCCQAPVCCPPVVDGFDDKAQDDPDHQKTKTKHLQPSRCNPPPDPPVSSVSNVVSNVQNNVVVSPWHWDKDKDADDDDPRRGMIIIMTRTDPVSVVVVVVPD/DFQWKWKDAQLQATAWIGGADPLALLGDDDILDPVCRVVVNVVSVVLVVVQVVQQVPDPPPDSDGDAWDDDPAWIKGWDADPRGMIIITIGHPPDDHCPVVSCCLVPCQCCVQAVPDPVHDPPQDPDPVARNNGDRHYGDDPSNVVVVSVVCSVRD/DLQVLLVVLQPPVDDDDDLVVVLVVLVVVLVVLCVVVVNPQVVSLVVLLVLLLVVLLVVLVVVCVSRVDDADPDVVSVLCNCQRHVCCRPVNHRWDWDDQDPVSQKTKTFDQDPSNCPPDADPPSCLPRHDRVSSVFSNVQNNCVNSQQHWDKDWDDDVSSVGPTTMMMIGGDDRDPPHDDD/DLQVLQVCLQPPPDDDDDLVVVLVVLVVVLVVLCPVVVLDAVVSLVVLLVLLLVVLLVVLVVQCVSDPDAFDDACVVVVCCVQRHDCCRPPNFRWDWDDQDPPSQKIKTFTQVPSNCNPDADDPSCLPRHDSVSSNQSNVQNNCVSSQQHWHKDWDDPVNNVGPGTMIMIGTDDRHDDDDDD/DDDDDDVVLLVVLVCVLLVLLVVLVVVVPDDDPPDRDDDDDRVVSLVCLLVPDDVSVVSSLVVLLVVLLVVQQPPPPPPVLLCVCQPCVCCPNPNDRFDDWDDPQTKGWHWCRDSCNPQADPPVPVVVSQSSCVSSVSSSQSNSLNSQPPPPHHSVVKHKDKGFCDANPGRIMMIGID/DAWKFKAAPVGHTLDIDGPPVCVVCVVVVVSVLVVQVVVQQPDDVVVDSFQVAFRDADPRQTKGWGADPNGIIIITRHDPDDDRPLVVVLVVVLNVVVVVVVVPPVDDPNHRDDDVVSVVVSVVSCVVRPD/DADAEAEEEEEFADPFPPCLQAPVLFDPAPCPPPVFWDWTKDWDQAPNGGYMYIYIYGDDPVCPVPCLAPVLQRHLAYEYEAEQPCVRVVVVVVVVVSSCVRHPPPRAYEYEYEDPCHNDDDVVVVVVCVVSVYHYYYDYRVTCVSVVVVVSVNVSVVVVPDDPDPPPPDDDPD/DQLLCLLVVLVPDDDDDALNLLQLVLQQLAAEEEEDACVLVVCVVPPVDNGVQVVCQLVFFDLVSLNVCPATYGYAYPDDAQPLVLLLVLLVLVLVVVVVRAPACPRVLVSSLSQSLSQSLQRHHLPDLFQCSSPHQEYEAEDECQSPDDLVSVVVVVVPLPDVPDDQDDSVRRAYAYEYEYEDPCSPVVLVVSQVVCVVPPHGYFYAYDADTRGGNHHSPVVVVVSPDDGDDPVNSVRVSVSVCCCVPPPNVVSLVVLLVVLVVVPCVPHDPVSRLSVSLSVCVNVLVLPSSLVSLVVPDDDQPNVLVSLLVNLVSVLSVAALPCCVPPNVVSNVVSVVSNVVSVVVVDPSSLSSVLVSQCSDDPLQSGNVVSLVSLVVVCVRDLSVVLSSLLVNLVSLQPFADVVVCVVVVRPPGRPNVVSLVSLVVSLVSCVVVPNLVSNVSSLVVNCVVPVVDDVQVDPPHVNNVSVVVND

Organism: Saccharomyces cerevisiae (strain ATCC 204508 / S288c) (NCBI:txid559292)

B-factor: mean 118.88, std 21.33, range [83.62, 170.92]

Nearest PDB structures (foldseek):
  7u05-assembly1_G  TM=9.823E-01  e=6.811E-27  Saccharomyces cerevisiae
  7e2d-assembly1_D  TM=9.462E-01  e=2.911E-22  Saccharomyces cerevisiae S288C
  3cue-assembly4_U  TM=9.603E-01  e=8.495E-21  unclassified
  2j3t-assembly1_C  TM=8.725E-01  e=2.705E-12  Mus musculus
  2j3t-assembly1_D  TM=6.833E-01  e=2.184E-05  Homo sapiens